Protein 7RDH (pdb70)

Radius of gyration: 41.56 Å; Cα contacts (8 Å, |Δi|>4): 3756; chains: 8; bounding box: 78×136×93 Å

Structure (mmCIF, N/CA/C/O backbone):
data_7RDH
#
_entry.id   7RDH
#
_cell.length_a   69.916
_cell.length_b   240.845
_cell.length_c   70.704
_cell.angle_alpha   90.000
_cell.angle_beta   117.304
_cell.angle_gamma   90.000
#
_symmetry.space_group_name_H-M   'P 1 21 1'
#
loop_
_entity.id
_entity.type
_entity.pdbx_description
1 polymer 'Hemagglutinin HA1 chain'
2 polymer 'Hemagglutinin HA2 chain'
3 polymer 'De novo designed protein H3mb'
4 branched 2-acetamido-2-deoxy-beta-D-glucopyranose-(1-4)-2-acetamido-2-deoxy-beta-D-glucopyranose
5 branched beta-D-mannopyranose-(1-4)-2-acetamido-2-deoxy-beta-D-glucopyranose-(1-4)-2-acetamido-2-deoxy-beta-D-glucopyranose
6 non-polymer 2-acetamido-2-deoxy-beta-D-glucopyranose
7 water water
#
loop_
_atom_site.group_PDB
_atom_site.id
_atom_site.type_symbol
_atom_site.label_atom_id
_atom_site.label_alt_id
_atom_site.label_comp_id
_atom_site.label_asym_id
_atom_site.label_entity_id
_atom_site.label_seq_id
_atom_site.pdbx_PDB_ins_code
_atom_site.Cartn_x
_atom_site.Cartn_y
_atom_site.Cartn_z
_atom_site.occupancy
_atom_site.B_iso_or_equiv
_atom_site.auth_seq_id
_atom_site.auth_comp_id
_atom_site.auth_asym_id
_atom_site.auth_atom_id
_atom_site.pdbx_PDB_model_num
ATOM 1 N N . PRO A 1 3 ? 4.36493 38.54330 27.24241 1.000 90.83424 9 PRO A N 1
ATOM 2 C CA . PRO A 1 3 ? 5.60848 37.80527 27.00148 1.000 87.31336 9 PRO A CA 1
ATOM 3 C C . PRO A 1 3 ? 5.44422 36.30416 27.20517 1.000 82.84660 9 PRO A C 1
ATOM 4 O O . PRO A 1 3 ? 4.36796 35.84241 27.58470 1.000 70.81431 9 PRO A O 1
ATOM 8 N N . GLY A 1 4 ? 6.51432 35.55705 26.95685 1.000 77.88153 10 GLY A N 1
ATOM 9 C CA . GLY A 1 4 ? 6.47700 34.11393 27.05794 1.000 72.85870 10 GLY A CA 1
ATOM 10 C C . GLY A 1 4 ? 6.00565 33.44988 25.78084 1.000 68.13313 10 GLY A C 1
ATOM 11 O O . GLY A 1 4 ? 5.68739 34.08777 24.77228 1.000 57.96656 10 GLY A O 1
ATOM 12 N N . ALA A 1 5 ? 5.96315 32.12112 25.83410 1.000 62.80703 11 ALA A N 1
ATOM 13 C CA . ALA A 1 5 ? 5.53424 31.32234 24.69793 1.000 58.58391 11 ALA A CA 1
ATOM 14 C C . ALA A 1 5 ? 4.92125 30.02738 25.20375 1.000 63.25580 11 ALA A C 1
ATOM 15 O O . ALA A 1 5 ? 5.08566 29.64856 26.36583 1.000 60.39928 11 ALA A O 1
ATOM 17 N N . THR A 1 6 ? 4.21248 29.34886 24.30732 1.000 65.43832 12 THR A N 1
ATOM 18 C CA . THR A 1 6 ? 3.61206 28.05546 24.59386 1.000 65.80126 12 THR A CA 1
ATOM 19 C C . THR A 1 6 ? 4.17888 27.03463 23.61925 1.000 51.61801 12 THR A C 1
ATOM 20 O O . THR A 1 6 ? 4.21977 27.28240 22.40997 1.000 63.22880 12 THR A O 1
ATOM 24 N N . LEU A 1 7 ? 4.61830 25.89508 24.14452 1.000 57.61410 13 LEU A N 1
ATOM 25 C CA . LEU A 1 7 ? 5.15040 24.80216 23.33708 1.000 54.42643 13 LEU A CA 1
ATOM 26 C C . LEU A 1 7 ? 4.32689 23.55775 23.62600 1.000 47.62887 13 LEU A C 1
ATOM 27 O O . LEU A 1 7 ? 4.38667 23.01457 24.73310 1.000 61.84334 13 LEU A O 1
ATOM 32 N N . CYS A 1 8 ? 3.56737 23.10294 22.63600 1.000 50.14502 14 CYS A N 1
ATOM 33 C CA . CYS A 1 8 ? 2.64833 21.98821 22.80842 1.000 60.23823 14 CYS A CA 1
ATOM 34 C C . CYS A 1 8 ? 3.18387 20.75671 22.09724 1.000 50.44055 14 CYS A C 1
ATOM 35 O O . CYS A 1 8 ? 3.62333 20.83894 20.94591 1.000 63.51763 14 CYS A O 1
ATOM 38 N N . LEU A 1 9 ? 3.14676 19.62441 22.78959 1.000 62.37107 15 LEU A N 1
ATOM 39 C CA . LEU A 1 9 ? 3.47737 18.33013 22.21851 1.000 47.77384 15 LEU A CA 1
ATOM 40 C C . LEU A 1 9 ? 2.20129 17.63891 21.75865 1.000 50.72500 15 LEU A C 1
ATOM 41 O O . LEU A 1 9 ? 1.13424 17.80513 22.35605 1.000 40.01478 15 LEU A O 1
ATOM 46 N N . GLY A 1 10 ? 2.31738 16.86725 20.68281 1.000 49.00810 16 GLY A N 1
ATOM 47 C CA . GLY A 1 10 ? 1.15764 16.17915 20.15328 1.000 48.79395 16 GLY A CA 1
ATOM 48 C C . GLY A 1 10 ? 1.57051 15.05536 19.23138 1.000 42.29733 16 GLY A C 1
ATOM 49 O O . GLY A 1 10 ? 2.75646 14.81105 18.99776 1.000 39.14116 16 GLY A O 1
ATOM 50 N N . HIS A 1 11 ? 0.56000 14.36913 18.70460 1.000 38.70114 17 HIS A N 1
ATOM 51 C CA . HIS A 1 11 ? 0.76391 13.25143 17.79865 1.000 41.35774 17 HIS A CA 1
ATOM 52 C C . HIS A 1 11 ? -0.24392 13.36309 16.66420 1.000 44.79491 17 HIS A C 1
ATOM 53 O O . HIS A 1 11 ? -1.20478 14.13305 16.73431 1.000 53.73550 17 HIS A O 1
ATOM 60 N N . HIS A 1 12 ? -0.02153 12.58793 15.60805 1.000 44.51372 18 HIS A N 1
ATOM 61 C CA . HIS A 1 12 ? -0.87523 12.71694 14.43969 1.000 49.62417 18 HIS A CA 1
ATOM 62 C C . HIS A 1 12 ? -2.16488 11.91690 14.62008 1.000 61.54705 18 HIS A C 1
ATOM 63 O O . HIS A 1 12 ? -2.32232 11.12437 15.55558 1.000 49.34279 18 HIS A O 1
ATOM 70 N N . ALA A 1 13 ? -3.10489 12.15724 13.70910 1.000 52.83067 19 ALA A N 1
ATOM 71 C CA . ALA A 1 13 ? -4.36881 11.44055 13.67718 1.000 43.30742 19 ALA A CA 1
ATOM 72 C C . ALA A 1 13 ? -4.82743 11.35589 12.23153 1.000 51.31900 19 ALA A C 1
ATOM 73 O O . ALA A 1 13 ? -4.32940 12.07286 11.35986 1.000 78.49693 19 ALA A O 1
ATOM 75 N N . VAL A 1 14 ? -5.77812 10.46329 11.98061 1.000 56.93607 20 VAL A N 1
ATOM 76 C CA . VAL A 1 14 ? -6.29023 10.26160 10.62771 1.000 54.12887 20 VAL A CA 1
ATOM 77 C C . VAL A 1 14 ? -7.80834 10.39389 10.64845 1.000 66.59467 20 VAL A C 1
ATOM 78 O O . VAL A 1 14 ? -8.43332 10.18842 11.69928 1.000 51.92344 20 VAL A O 1
ATOM 82 N N . PRO A 1 15 ? -8.44078 10.75392 9.52721 1.000 91.26577 21 PRO A N 1
ATOM 83 C CA . PRO A 1 15 ? -9.90967 10.85082 9.53127 1.000 79.73956 21 PRO A CA 1
ATOM 84 C C . PRO A 1 15 ? -10.59801 9.51172 9.73081 1.000 82.59026 21 PRO A C 1
ATOM 85 O O . PRO A 1 15 ? -11.54063 9.42161 10.52703 1.000 75.72407 21 PRO A O 1
ATOM 89 N N . ASN A 1 16 ? -10.15101 8.46369 9.04057 1.000 82.43127 22 ASN A N 1
ATOM 90 C CA . ASN A 1 16 ? -10.76894 7.14064 9.11249 1.000 82.89260 22 ASN A CA 1
ATOM 91 C C . ASN A 1 16 ? -9.73108 6.13804 9.60470 1.000 77.81665 22 ASN A C 1
ATOM 92 O O . ASN A 1 16 ? -8.88082 5.68249 8.83327 1.000 75.25371 22 ASN A O 1
ATOM 97 N N . GLY A 1 17 ? -9.80646 5.79159 10.88593 1.000 64.44118 23 GLY A N 1
ATOM 98 C CA . GLY A 1 17 ? -8.95743 4.76680 11.45035 1.000 72.63441 23 GLY A CA 1
ATOM 99 C C . GLY A 1 17 ? -9.44869 3.37182 11.10964 1.000 67.03814 23 GLY A C 1
ATOM 100 O O . GLY A 1 17 ? -10.39841 3.17318 10.35023 1.000 53.23596 23 GLY A O 1
ATOM 101 N N . THR A 1 18 ? -8.77530 2.38311 11.69442 1.000 62.09077 24 THR A N 1
ATOM 102 C CA . THR A 1 18 ? -9.13006 0.98343 11.50347 1.000 59.01310 24 THR A CA 1
ATOM 103 C C . THR A 1 18 ? -9.24611 0.30718 12.86123 1.000 53.83225 24 THR A C 1
ATOM 104 O O . THR A 1 18 ? -8.44000 0.55986 13.76005 1.000 47.26303 24 THR A O 1
ATOM 108 N N . LEU A 1 19 ? -10.25625 -0.54632 13.00709 1.000 57.15296 25 LEU A N 1
ATOM 109 C CA . LEU A 1 19 ? -10.49728 -1.25261 14.25635 1.000 47.23450 25 LEU A CA 1
ATOM 110 C C . LEU A 1 19 ? -9.66859 -2.52940 14.31389 1.000 44.02559 25 LEU A C 1
ATOM 111 O O . LEU A 1 19 ? -9.57165 -3.26758 13.33016 1.000 47.37322 25 LEU A O 1
ATOM 116 N N . VAL A 1 20 ? -9.06490 -2.78028 15.47691 1.000 51.23576 26 VAL A N 1
ATOM 117 C CA . VAL A 1 20 ? -8.26659 -3.97645 15.71782 1.000 49.71412 26 VAL A CA 1
ATOM 118 C C . VAL A 1 20 ? -8.63638 -4.54775 17.08199 1.000 51.92535 26 VAL A C 1
ATOM 119 O O . VAL A 1 20 ? -9.30306 -3.90139 17.89479 1.000 43.51748 26 VAL A O 1
ATOM 123 N N . LYS A 1 21 ? -8.20112 -5.78593 17.31554 1.000 51.59601 27 LYS A N 1
ATOM 124 C CA . LYS A 1 21 ? -8.38551 -6.47108 18.58804 1.000 44.83560 27 LYS A CA 1
ATOM 125 C C . LYS A 1 21 ? -7.12042 -6.36169 19.42973 1.000 44.29692 27 LYS A C 1
ATOM 126 O O . LYS A 1 21 ? -6.00459 -6.40962 18.90354 1.000 30.41887 27 LYS A O 1
ATOM 132 N N . THR A 1 22 ? -7.30021 -6.22837 20.74224 1.000 48.34867 28 THR A N 1
ATOM 133 C CA . THR A 1 22 ? -6.17473 -6.24921 21.66836 1.000 60.94037 28 THR A CA 1
ATOM 134 C C . THR A 1 22 ? -6.42817 -7.25743 22.77954 1.000 57.69782 28 THR A C 1
ATOM 135 O O . THR A 1 22 ? -7.36198 -8.06246 22.69893 1.000 59.12176 28 THR A O 1
ATOM 139 N N . ILE A 1 23 ? -5.58919 -7.22988 23.81485 1.000 64.83662 29 ILE A N 1
ATOM 140 C CA . ILE A 1 23 ? -5.81253 -8.09977 24.96324 1.000 60.16836 29 ILE A CA 1
ATOM 141 C C . ILE A 1 23 ? -6.97931 -7.58577 25.79774 1.000 62.86069 29 ILE A C 1
ATOM 142 O O . ILE A 1 23 ? -7.78818 -8.36992 26.30862 1.000 59.29863 29 ILE A O 1
ATOM 147 N N . THR A 1 24 ? -7.10526 -6.26216 25.92221 1.000 58.10625 30 THR A N 1
ATOM 148 C CA . THR A 1 24 ? -8.09422 -5.66087 26.80705 1.000 55.89034 30 THR A CA 1
ATOM 149 C C . THR A 1 24 ? -9.31590 -5.11346 26.08232 1.000 62.65591 30 THR A C 1
ATOM 150 O O . THR A 1 24 ? -10.34832 -4.89860 26.72700 1.000 74.21233 30 THR A O 1
ATOM 154 N N . ASP A 1 25 ? -9.22877 -4.87279 24.77536 1.000 62.97304 31 ASP A N 1
ATOM 155 C CA . ASP A 1 25 ? -10.33549 -4.31198 24.01295 1.000 77.00579 31 ASP A CA 1
ATOM 156 C C . ASP A 1 25 ? -10.57330 -5.14785 22.76303 1.000 70.81771 31 ASP A C 1
ATOM 157 O O . ASP A 1 25 ? -9.62575 -5.52243 22.06583 1.000 60.33951 31 ASP A O 1
ATOM 162 N N . ASP A 1 26 ? -11.84690 -5.44149 22.48485 1.000 75.22385 32 ASP A N 1
ATOM 163 C CA . ASP A 1 26 ? -12.18567 -6.24557 21.31490 1.000 81.04385 32 ASP A CA 1
ATOM 164 C C . ASP A 1 26 ? -12.14750 -5.42832 20.03084 1.000 74.50552 32 ASP A C 1
ATOM 165 O O . ASP A 1 26 ? -11.82607 -5.96704 18.96627 1.000 69.06253 32 ASP A O 1
ATOM 170 N N . GLN A 1 27 ? -12.46876 -4.13993 20.10687 1.000 65.64296 33 GLN A N 1
ATOM 171 C CA . GLN A 1 27 ? -12.43633 -3.25261 18.94877 1.000 61.22089 33 GLN A CA 1
ATOM 172 C C . GLN A 1 27 ? -11.89842 -1.91076 19.42068 1.000 66.71042 33 GLN A C 1
ATOM 173 O O . GLN A 1 27 ? -12.58590 -1.18860 20.14901 1.000 77.77072 33 GLN A O 1
ATOM 179 N N . ILE A 1 28 ? -10.67971 -1.57395 19.00842 1.000 53.81211 34 ILE A N 1
ATOM 180 C CA . ILE A 1 28 ? -10.07867 -0.28630 19.32951 1.000 46.47422 34 ILE A CA 1
ATOM 181 C C . ILE A 1 28 ? -9.49746 0.29325 18.04830 1.000 52.87761 34 ILE A C 1
ATOM 182 O O . ILE A 1 28 ? -8.99625 -0.44464 17.19214 1.000 45.34037 34 ILE A O 1
ATOM 187 N N . GLU A 1 29 ? -9.58475 1.61349 17.90830 1.000 48.13615 35 GLU A N 1
ATOM 188 C CA . GLU A 1 29 ? -9.24600 2.27939 16.65884 1.000 56.57831 35 GLU A CA 1
ATOM 189 C C . GLU A 1 29 ? -7.78771 2.71507 16.65758 1.000 46.04148 35 GLU A C 1
ATOM 190 O O . GLU A 1 29 ? -7.34010 3.42172 17.56563 1.000 53.94518 35 GLU A O 1
ATOM 196 N N . VAL A 1 30 ? -7.06120 2.30622 15.62051 1.000 44.73350 36 VAL A N 1
ATOM 197 C CA . VAL A 1 30 ? -5.68258 2.71010 15.39593 1.000 39.50949 36 VAL A CA 1
ATOM 198 C C . VAL A 1 30 ? -5.61922 3.43480 14.05514 1.000 53.64162 36 VAL A C 1
ATOM 199 O O . VAL A 1 30 ? -6.59439 3.48332 13.30242 1.000 59.14943 36 VAL A O 1
ATOM 203 N N . THR A 1 31 ? -4.44898 4.00652 13.76272 1.000 43.28383 37 THR A N 1
ATOM 204 C CA . THR A 1 31 ? -4.31764 4.80343 12.54643 1.000 61.46640 37 THR A CA 1
ATOM 205 C C . THR A 1 31 ? -4.30824 3.92837 11.29687 1.000 63.42848 37 THR A C 1
ATOM 206 O O . THR A 1 31 ? -4.91569 4.28991 10.28199 1.000 62.92671 37 THR A O 1
ATOM 210 N N . ASN A 1 32 ? -3.62413 2.78449 11.33927 1.000 56.86506 38 ASN A N 1
ATOM 211 C CA . ASN A 1 32 ? -3.64038 1.87097 10.20417 1.000 49.23308 38 ASN A CA 1
ATOM 212 C C . ASN A 1 32 ? -3.34238 0.45991 10.69152 1.000 49.86498 38 ASN A C 1
ATOM 213 O O . ASN A 1 32 ? -2.73697 0.25968 11.74752 1.000 48.36897 38 ASN A O 1
ATOM 218 N N . ALA A 1 33 ? -3.77377 -0.52050 9.90310 1.000 58.71511 39 ALA A N 1
ATOM 219 C CA . ALA A 1 33 ? -3.50661 -1.91910 10.20085 1.000 35.54887 39 ALA A CA 1
ATOM 220 C C . ALA A 1 33 ? -3.35073 -2.67944 8.89233 1.000 43.46194 39 ALA A C 1
ATOM 221 O O . ALA A 1 33 ? -3.68351 -2.18033 7.81442 1.000 52.93274 39 ALA A O 1
ATOM 223 N N . THR A 1 34 ? -2.84895 -3.90614 8.99969 1.000 34.06091 40 THR A N 1
ATOM 224 C CA . THR A 1 34 ? -2.62292 -4.75440 7.83860 1.000 39.31560 40 THR A CA 1
ATOM 225 C C . THR A 1 34 ? -3.28543 -6.10760 8.04749 1.000 42.89457 40 THR A C 1
ATOM 226 O O . THR A 1 34 ? -3.43793 -6.57530 9.17725 1.000 38.22869 40 THR A O 1
ATOM 230 N N . GLU A 1 35 ? -3.68052 -6.73354 6.94129 1.000 42.37586 41 GLU A N 1
ATOM 231 C CA . GLU A 1 35 ? -4.33222 -8.03416 6.99628 1.000 48.00558 41 GLU A CA 1
ATOM 232 C C . GLU A 1 35 ? -3.28246 -9.13660 7.06918 1.000 50.02568 41 GLU A C 1
ATOM 233 O O . GLU A 1 35 ? -2.31501 -9.13666 6.30051 1.000 50.44857 41 GLU A O 1
ATOM 239 N N . LEU A 1 36 ? -3.47257 -10.07427 7.99901 1.000 37.38643 42 LEU A N 1
ATOM 240 C CA . LEU A 1 36 ? -2.55861 -11.19421 8.17007 1.000 47.90582 42 LEU A CA 1
ATOM 241 C C . LEU A 1 36 ? -3.10799 -12.51532 7.65246 1.000 42.44858 42 LEU A C 1
ATOM 242 O O . LEU A 1 36 ? -2.37739 -13.51266 7.66260 1.000 40.45541 42 LEU A O 1
ATOM 247 N N . VAL A 1 37 ? -4.36158 -12.55607 7.20946 1.000 39.93190 43 VAL A N 1
ATOM 248 C CA . VAL A 1 37 ? -4.98937 -13.77651 6.71492 1.000 49.19618 43 VAL A CA 1
ATOM 249 C C . VAL A 1 37 ? -5.29057 -13.60078 5.23417 1.000 51.50661 43 VAL A C 1
ATOM 250 O O . VAL A 1 37 ? -6.05062 -12.70345 4.84809 1.000 49.09336 43 VAL A O 1
ATOM 254 N N . GLN A 1 38 ? -4.68896 -14.45136 4.40656 1.000 43.30094 44 GLN A N 1
ATOM 255 C CA . GLN A 1 38 ? -4.99944 -14.48422 2.98270 1.000 50.23044 44 GLN A CA 1
ATOM 256 C C . GLN A 1 38 ? -6.30921 -15.23709 2.77788 1.000 37.38609 44 GLN A C 1
ATOM 257 O O . GLN A 1 38 ? -6.39509 -16.43373 3.07019 1.000 49.77226 44 GLN A O 1
ATOM 263 N N . SER A 1 39 ? -7.33410 -14.53847 2.29198 1.000 39.27933 45 SER A N 1
ATOM 264 C CA . SER A 1 39 ? -8.66570 -15.11533 2.18596 1.000 61.42639 45 SER A CA 1
ATOM 265 C C . SER A 1 39 ? -9.17781 -15.25846 0.75740 1.000 58.71818 45 SER A C 1
ATOM 266 O O . SER A 1 39 ? -10.29689 -15.75155 0.57177 1.000 45.15300 45 SER A O 1
ATOM 269 N N . SER A 1 40 ? -8.40671 -14.85826 -0.25396 1.000 52.23313 46 SER A N 1
ATOM 270 C CA . SER A 1 40 ? -8.86557 -14.90606 -1.63722 1.000 63.91131 46 SER A CA 1
ATOM 271 C C . SER A 1 40 ? -7.85615 -15.62940 -2.51842 1.000 61.52852 46 SER A C 1
ATOM 272 O O . SER A 1 40 ? -6.65329 -15.63561 -2.24267 1.000 66.15422 46 SER A O 1
ATOM 275 N N . SER A 1 41 ? -8.36856 -16.24705 -3.58269 1.000 49.63688 47 SER A N 1
ATOM 276 C CA . SER A 1 41 ? -7.55604 -16.90732 -4.59441 1.000 58.00071 47 SER A CA 1
ATOM 277 C C . SER A 1 41 ? -7.99559 -16.45589 -5.97959 1.000 62.92980 47 SER A C 1
ATOM 278 O O . SER A 1 41 ? -9.14116 -16.04273 -6.17962 1.000 64.64722 47 SER A O 1
ATOM 281 N N . THR A 1 42 ? -7.06972 -16.53650 -6.93940 1.000 67.41783 48 THR A N 1
ATOM 282 C CA . THR A 1 42 ? -7.41623 -16.22268 -8.32292 1.000 63.99931 48 THR A CA 1
ATOM 283 C C . THR A 1 42 ? -8.34277 -17.27380 -8.92076 1.000 44.96241 48 THR A C 1
ATOM 284 O O . THR A 1 42 ? -9.13428 -16.96316 -9.81743 1.000 52.48697 48 THR A O 1
ATOM 288 N N . GLY A 1 43 ? -8.26413 -18.51072 -8.43693 1.000 44.13819 49 GLY A N 1
ATOM 289 C CA . GLY A 1 43 ? -9.02954 -19.60950 -8.97995 1.000 42.43582 49 GLY A CA 1
ATOM 290 C C . GLY A 1 43 ? -8.27422 -20.48610 -9.95199 1.000 45.64283 49 GLY A C 1
ATOM 291 O O . GLY A 1 43 ? -8.86504 -21.42662 -10.49747 1.000 40.12864 49 GLY A O 1
ATOM 292 N N . LYS A 1 44 ? -6.98772 -20.22192 -10.17067 1.000 48.76858 50 LYS A N 1
ATOM 293 C CA . LYS A 1 44 ? -6.18399 -20.95575 -11.13547 1.000 46.54660 50 LYS A CA 1
ATOM 294 C C . LYS A 1 44 ? -4.91514 -21.46789 -10.47020 1.000 44.69754 50 LYS A C 1
ATOM 295 O O . LYS A 1 44 ? -4.38161 -20.84588 -9.54812 1.000 52.21870 50 LYS A O 1
ATOM 301 N N . ILE A 1 45 ? -4.43599 -22.60750 -10.95610 1.000 41.08689 51 ILE A N 1
ATOM 302 C CA . ILE A 1 45 ? -3.20475 -23.21624 -10.46767 1.000 38.08722 51 ILE A CA 1
ATOM 303 C C . ILE A 1 45 ? -2.05563 -22.77354 -11.36477 1.000 36.52887 51 ILE A C 1
ATOM 304 O O . ILE A 1 45 ? -2.10377 -22.95998 -12.58523 1.000 49.03151 51 ILE A O 1
ATOM 309 N N . CYS A 1 46 ? -1.02121 -22.19122 -10.76588 1.000 40.02516 52 CYS A N 1
ATOM 310 C CA . CYS A 1 46 ? 0.14460 -21.75813 -11.52380 1.000 48.11967 52 CYS A CA 1
ATOM 311 C C . CYS A 1 46 ? 1.04209 -22.94683 -11.84467 1.000 43.03453 52 CYS A C 1
ATOM 312 O O . CYS A 1 46 ? 1.27756 -23.81264 -10.99764 1.000 55.45155 52 CYS A O 1
ATOM 315 N N . ASN A 1 47 ? 1.54177 -22.98573 -13.07854 1.000 64.48861 53 ASN A N 1
ATOM 316 C CA . ASN A 1 47 ? 2.37098 -24.09310 -13.54042 1.000 60.17181 53 ASN A CA 1
ATOM 317 C C . ASN A 1 47 ? 3.82504 -23.97030 -13.10473 1.000 48.30785 53 ASN A C 1
ATOM 318 O O . ASN A 1 47 ? 4.64157 -24.81436 -13.48840 1.000 65.59938 53 ASN A O 1
ATOM 323 N N . ASN A 1 48 ? 4.16692 -22.95100 -12.32395 1.000 58.00958 54 ASN A N 1
ATOM 324 C CA . ASN A 1 48 ? 5.51892 -22.73617 -11.83263 1.000 66.12009 54 ASN A CA 1
ATOM 325 C C . ASN A 1 48 ? 5.45405 -22.21052 -10.40765 1.000 58.51619 54 ASN A C 1
ATOM 326 O O . ASN A 1 48 ? 4.47929 -21.54635 -10.03468 1.000 67.17980 54 ASN A O 1
ATOM 331 N N . PRO A 1 49 ? 6.48033 -22.48683 -9.58453 1.000 53.10165 55 PRO A N 1
ATOM 332 C CA . PRO A 1 49 ? 7.70737 -23.22749 -9.90403 1.000 59.76601 55 PRO A CA 1
ATOM 333 C C . PRO A 1 49 ? 7.55048 -24.74846 -9.87200 1.000 54.91876 55 PRO A C 1
ATOM 334 O O . PRO A 1 49 ? 8.44875 -25.46258 -10.31686 1.000 52.91971 55 PRO A O 1
ATOM 338 N N . HIS A 1 50 ? 6.43616 -25.23434 -9.33343 1.000 45.92428 56 HIS A N 1
ATOM 339 C CA . HIS A 1 50 ? 6.22170 -26.66928 -9.21318 1.000 53.64977 56 HIS A CA 1
ATOM 340 C C . HIS A 1 50 ? 5.75534 -27.25404 -10.53918 1.000 59.15298 56 HIS A C 1
ATOM 341 O O . HIS A 1 50 ? 4.92147 -26.66809 -11.23486 1.000 59.95265 56 HIS A O 1
ATOM 348 N N . ARG A 1 51 ? 6.30129 -28.41602 -10.88645 1.000 57.58386 57 ARG A N 1
ATOM 349 C CA . ARG A 1 51 ? 5.92446 -29.10354 -12.11526 1.000 41.58640 57 ARG A CA 1
ATOM 350 C C . ARG A 1 51 ? 4.55864 -29.74787 -11.91186 1.000 32.90887 57 ARG A C 1
ATOM 351 O O . ARG A 1 51 ? 4.42853 -30.72492 -11.16856 1.000 55.85881 57 ARG A O 1
ATOM 359 N N . ILE A 1 52 ? 3.53971 -29.20445 -12.56831 1.000 48.14906 58 ILE A N 1
ATOM 360 C CA . ILE A 1 52 ? 2.16258 -29.65855 -12.40874 1.000 49.94325 58 ILE A CA 1
ATOM 361 C C . ILE A 1 52 ? 1.80152 -30.56211 -13.57881 1.000 54.30738 58 ILE A C 1
ATOM 362 O O . ILE A 1 52 ? 1.92798 -30.16580 -14.74323 1.000 40.76872 58 ILE A O 1
ATOM 367 N N . LEU A 1 53 ? 1.34519 -31.77567 -13.27258 1.000 48.75411 59 LEU A N 1
ATOM 368 C CA . LEU A 1 53 ? 0.89021 -32.73145 -14.28034 1.000 36.36690 59 LEU A CA 1
ATOM 369 C C . LEU A 1 53 ? -0.61632 -32.89756 -14.12022 1.000 51.30001 59 LEU A C 1
ATOM 370 O O . LEU A 1 53 ? -1.07820 -33.42025 -13.10090 1.000 41.02138 59 LEU A O 1
ATOM 375 N N . ASP A 1 54 ? -1.37624 -32.46351 -15.12371 1.000 58.09683 60 ASP A N 1
ATOM 376 C CA . ASP A 1 54 ? -2.83263 -32.53697 -15.08598 1.000 43.10463 60 ASP A CA 1
ATOM 377 C C . ASP A 1 54 ? -3.29586 -33.87376 -15.64895 1.000 63.41752 60 ASP A C 1
ATOM 378 O O . ASP A 1 54 ? -2.89915 -34.25347 -16.75511 1.000 61.51378 60 ASP A O 1
ATOM 383 N N . GLY A 1 55 ? -4.13848 -34.57964 -14.88528 1.000 59.69152 61 GLY A N 1
ATOM 384 C CA . GLY A 1 55 ? -4.63592 -35.88966 -15.27077 1.000 53.82416 61 GLY A CA 1
ATOM 385 C C . GLY A 1 55 ? -5.84643 -35.88394 -16.17492 1.000 58.67734 61 GLY A C 1
ATOM 386 O O . GLY A 1 55 ? -6.14027 -36.91783 -16.78814 1.000 64.69829 61 GLY A O 1
ATOM 387 N N . ILE A 1 56 ? -6.52749 -34.74409 -16.27654 1.000 52.98709 62 ILE A N 1
ATOM 388 C CA . ILE A 1 56 ? -7.67235 -34.51367 -17.16468 1.000 51.81308 62 ILE A CA 1
ATOM 389 C C . ILE A 1 56 ? -8.76047 -35.53523 -16.83833 1.000 57.85379 62 ILE A C 1
ATOM 390 O O . ILE A 1 56 ? -9.62933 -35.28691 -15.99458 1.000 62.61276 62 ILE A O 1
ATOM 395 N N . ASP A 1 57 ? -8.70860 -36.69527 -17.49184 1.000 72.36804 63 ASP A N 1
ATOM 396 C CA . ASP A 1 57 ? -9.72431 -37.73549 -17.35837 1.000 60.65372 63 ASP A CA 1
ATOM 397 C C . ASP A 1 57 ? -9.18279 -39.00067 -16.70313 1.000 56.24545 63 ASP A C 1
ATOM 398 O O . ASP A 1 57 ? -9.88774 -40.01528 -16.66034 1.000 62.67196 63 ASP A O 1
ATOM 400 N N . CYS A 1 58 ? -7.95453 -38.96135 -16.19544 1.000 69.30213 64 CYS A N 1
ATOM 401 C CA . CYS A 1 58 ? -7.30340 -40.12277 -15.61029 1.000 69.02130 64 CYS A CA 1
ATOM 402 C C . CYS A 1 58 ? -6.96598 -39.87156 -14.14827 1.000 65.10718 64 CYS A C 1
ATOM 403 O O . CYS A 1 58 ? -6.51303 -38.78178 -13.77929 1.000 70.02764 64 CYS A O 1
ATOM 406 N N . THR A 1 59 ? -7.18920 -40.88801 -13.32434 1.000 60.50921 65 THR A N 1
ATOM 407 C CA . THR A 1 59 ? -6.63360 -40.89358 -11.98398 1.000 50.39448 65 THR A CA 1
ATOM 408 C C . THR A 1 59 ? -5.20466 -41.42229 -12.02887 1.000 49.70522 65 THR A C 1
ATOM 409 O O . THR A 1 59 ? -4.76259 -42.00775 -13.02137 1.000 48.97360 65 THR A O 1
ATOM 413 N N . LEU A 1 60 ? -4.47079 -41.18833 -10.94035 1.000 58.46583 66 LEU A N 1
ATOM 414 C CA . LEU A 1 60 ? -3.08697 -41.64766 -10.87639 1.000 56.87671 66 LEU A CA 1
ATOM 415 C C . LEU A 1 60 ? -3.00193 -43.16412 -11.00658 1.000 53.06802 66 LEU A C 1
ATOM 416 O O . LEU A 1 60 ? -2.08554 -43.69134 -11.64995 1.000 39.98779 66 LEU A O 1
ATOM 421 N N . ILE A 1 61 ? -3.96034 -43.88198 -10.41709 1.000 57.40187 67 ILE A N 1
ATOM 422 C CA . ILE A 1 61 ? -3.90838 -45.34030 -10.43086 1.000 61.44955 67 ILE A CA 1
ATOM 423 C C . ILE A 1 61 ? -4.16981 -45.88329 -11.83071 1.000 57.05867 67 ILE A C 1
ATOM 424 O O . ILE A 1 61 ? -3.54270 -46.86108 -12.25267 1.000 52.51446 67 ILE A O 1
ATOM 429 N N . ASP A 1 62 ? -5.09443 -45.26666 -12.57418 1.000 67.06248 68 ASP A N 1
ATOM 430 C CA . ASP A 1 62 ? -5.37033 -45.73199 -13.93246 1.000 47.94731 68 ASP A CA 1
ATOM 431 C C . ASP A 1 62 ? -4.16941 -45.52388 -14.84557 1.000 48.87507 68 ASP A C 1
ATOM 432 O O . ASP A 1 62 ? -3.86688 -46.37990 -15.68472 1.000 52.77827 68 ASP A O 1
ATOM 437 N N . ALA A 1 63 ? -3.47582 -44.39251 -14.70295 1.000 47.05845 69 ALA A N 1
ATOM 438 C CA . ALA A 1 63 ? -2.25155 -44.18431 -15.46697 1.000 45.45307 69 ALA A CA 1
ATOM 439 C C . ALA A 1 63 ? -1.15122 -45.13819 -15.02106 1.000 50.48037 69 ALA A C 1
ATOM 440 O O . ALA A 1 63 ? -0.30737 -45.53306 -15.83402 1.000 46.40373 69 ALA A O 1
ATOM 442 N N . LEU A 1 64 ? -1.13349 -45.50773 -13.73819 1.000 53.96304 70 LEU A N 1
ATOM 443 C CA . LEU A 1 64 ? -0.19096 -46.52087 -13.27438 1.000 50.52534 70 LEU A CA 1
ATOM 444 C C . LEU A 1 64 ? -0.45579 -47.86197 -13.94844 1.000 46.26787 70 LEU A C 1
ATOM 445 O O . LEU A 1 64 ? 0.45813 -48.48905 -14.49560 1.000 50.78707 70 LEU A O 1
ATOM 450 N N . LEU A 1 65 ? -1.71041 -48.31669 -13.91217 1.000 46.84464 71 LEU A N 1
ATOM 451 C CA . LEU A 1 65 ? -2.06718 -49.60440 -14.50039 1.000 42.25049 71 LEU A CA 1
ATOM 452 C C . LEU A 1 65 ? -1.94193 -49.58616 -16.01943 1.000 51.63924 71 LEU A C 1
ATOM 453 O O . LEU A 1 65 ? -1.43279 -50.54219 -16.61603 1.000 51.21651 71 LEU A O 1
ATOM 458 N N . GLY A 1 66 ? -2.39434 -48.51201 -16.66220 1.000 52.19058 72 GLY A N 1
ATOM 459 C CA . GLY A 1 66 ? -2.36651 -48.43812 -18.11035 1.000 68.07371 72 GLY A CA 1
ATOM 460 C C . GLY A 1 66 ? -3.74127 -48.45090 -18.74915 1.000 55.27109 72 GLY A C 1
ATOM 461 O O . GLY A 1 66 ? -3.96590 -49.13982 -19.74868 1.000 39.56887 72 GLY A O 1
ATOM 462 N N . ASP A 1 67 ? -4.66710 -47.69345 -18.17083 1.000 66.44701 73 ASP A N 1
ATOM 463 C CA . ASP A 1 67 ? -5.97894 -47.51927 -18.77322 1.000 56.03281 73 ASP A CA 1
ATOM 464 C C . ASP A 1 67 ? -5.80858 -46.90734 -20.16261 1.000 58.30017 73 ASP A C 1
ATOM 465 O O . ASP A 1 67 ? -4.95634 -46.02947 -20.34809 1.000 59.80490 73 ASP A O 1
ATOM 470 N N . PRO A 1 68 ? -6.57546 -47.37312 -21.16939 1.000 71.69378 74 PRO A N 1
ATOM 471 C CA . PRO A 1 68 ? -6.38662 -46.89904 -22.55065 1.000 62.94566 74 PRO A CA 1
ATOM 472 C C . PRO A 1 68 ? -6.22667 -45.39336 -22.71318 1.000 59.50730 74 PRO A C 1
ATOM 473 O O . PRO A 1 68 ? -5.16083 -44.92726 -23.13519 1.000 57.46267 74 PRO A O 1
ATOM 477 N N . HIS A 1 69 ? -7.24888 -44.61719 -22.34569 1.000 52.04687 75 HIS A N 1
ATOM 478 C CA . HIS A 1 69 ? -7.18344 -43.17120 -22.53713 1.000 40.73887 75 HIS A CA 1
ATOM 479 C C . HIS A 1 69 ? -6.11938 -42.50127 -21.67949 1.000 44.81887 75 HIS A C 1
ATOM 480 O O . HIS A 1 69 ? -6.02131 -41.26931 -21.69968 1.000 61.66627 75 HIS A O 1
ATOM 487 N N . CYS A 1 70 ? -5.32333 -43.27087 -20.93763 1.000 51.71160 76 CYS A N 1
ATOM 488 C CA . CYS A 1 70 ? -4.22586 -42.74070 -20.14146 1.000 51.50646 76 CYS A CA 1
ATOM 489 C C . CYS A 1 70 ? -2.85755 -43.06840 -20.73106 1.000 48.09752 76 CYS A C 1
ATOM 490 O O . CYS A 1 70 ? -1.83732 -42.81974 -20.07723 1.000 63.69799 76 CYS A O 1
ATOM 493 N N . ASP A 1 71 ? -2.80574 -43.59553 -21.96041 1.000 53.98168 77 ASP A N 1
ATOM 494 C CA . ASP A 1 71 ? -1.52589 -43.98694 -22.54796 1.000 49.42168 77 ASP A CA 1
ATOM 495 C C . ASP A 1 71 ? -0.55698 -42.81743 -22.69549 1.000 54.38166 77 ASP A C 1
ATOM 496 O O . ASP A 1 71 ? 0.64255 -43.04430 -22.89237 1.000 48.35765 77 ASP A O 1
ATOM 501 N N . VAL A 1 72 ? -1.04207 -41.57589 -22.60759 1.000 58.13222 78 VAL A N 1
ATOM 502 C CA . VAL A 1 72 ? -0.15902 -40.42031 -22.71283 1.000 43.11653 78 VAL A CA 1
ATOM 503 C C . VAL A 1 72 ? 0.69798 -40.25090 -21.46456 1.000 63.52679 78 VAL A C 1
ATOM 504 O O . VAL A 1 72 ? 1.78331 -39.65997 -21.53663 1.000 55.64940 78 VAL A O 1
ATOM 508 N N . PHE A 1 73 ? 0.25472 -40.77535 -20.32013 1.000 69.84122 79 PHE A N 1
ATOM 509 C CA . PHE A 1 73 ? 0.93412 -40.55521 -19.05060 1.000 47.30127 79 PHE A CA 1
ATOM 510 C C . PHE A 1 73 ? 2.02977 -41.57989 -18.77006 1.000 51.04076 79 PHE A C 1
ATOM 511 O O . PHE A 1 73 ? 2.39737 -41.77414 -17.60690 1.000 68.53205 79 PHE A O 1
ATOM 519 N N . GLN A 1 74 ? 2.56349 -42.23143 -19.79783 1.000 59.28342 80 GLN A N 1
ATOM 520 C CA . GLN A 1 74 ? 3.63412 -43.19678 -19.59667 1.000 55.21339 80 GLN A CA 1
ATOM 521 C C . GLN A 1 74 ? 4.96372 -42.48334 -19.38424 1.000 63.40011 80 GLN A C 1
ATOM 522 O O . GLN A 1 74 ? 5.27280 -41.49864 -20.06225 1.000 59.97728 80 GLN A O 1
ATOM 528 N N . ASN A 1 75 ? 5.74211 -42.98434 -18.42199 1.000 51.91791 81 ASN A N 1
ATOM 529 C CA . ASN A 1 75 ? 7.07143 -42.45358 -18.11093 1.000 49.61087 81 ASN A CA 1
ATOM 530 C C . ASN A 1 75 ? 7.02077 -40.96197 -17.78384 1.000 57.77460 81 ASN A C 1
ATOM 531 O O . ASN A 1 75 ? 7.88523 -40.18870 -18.19961 1.000 58.75657 81 ASN A O 1
ATOM 536 N N . GLU A 1 76 ? 6.00217 -40.55231 -17.03458 1.000 53.51221 82 GLU A N 1
ATOM 537 C CA . GLU A 1 76 ? 5.82132 -39.15550 -16.66906 1.000 62.89384 82 GLU A CA 1
ATOM 538 C C . GLU A 1 76 ? 6.27862 -38.90056 -15.23549 1.000 68.33046 82 GLU A C 1
ATOM 539 O O . GLU A 1 76 ? 6.21295 -39.78088 -14.37361 1.000 56.24199 82 GLU A O 1
ATOM 545 N N . THR A 1 77 ? 6.74326 -37.67668 -14.99225 1.000 52.89461 83 THR A N 1
ATOM 546 C CA . THR A 1 77 ? 7.15713 -37.22060 -13.67445 1.000 69.41080 83 THR A CA 1
ATOM 547 C C . THR A 1 77 ? 6.34968 -35.98825 -13.28795 1.000 67.90455 83 THR A C 1
ATOM 548 O O . THR A 1 77 ? 5.74653 -35.32651 -14.13768 1.000 73.88678 83 THR A O 1
ATOM 552 N N . TRP A 1 78 ? 6.33217 -35.68702 -11.99098 1.000 64.73303 84 TRP A N 1
ATOM 553 C CA . TRP A 1 78 ? 5.56929 -34.54411 -11.51099 1.000 60.72065 84 TRP A CA 1
ATOM 554 C C . TRP A 1 78 ? 6.09051 -34.11004 -10.14989 1.000 57.95863 84 TRP A C 1
ATOM 555 O O . TRP A 1 78 ? 6.74761 -34.87504 -9.43940 1.000 53.69132 84 TRP A O 1
ATOM 566 N N . ASP A 1 79 ? 5.79331 -32.85667 -9.80785 1.000 60.37673 85 ASP A N 1
ATOM 567 C CA . ASP A 1 79 ? 5.85924 -32.36671 -8.43734 1.000 41.09507 85 ASP A CA 1
ATOM 568 C C . ASP A 1 79 ? 4.50206 -32.41123 -7.75186 1.000 50.91321 85 ASP A C 1
ATOM 569 O O . ASP A 1 79 ? 4.41695 -32.75864 -6.57061 1.000 66.65273 85 ASP A O 1
ATOM 574 N N . LEU A 1 80 ? 3.43921 -32.06492 -8.47523 1.000 40.46465 86 LEU A N 1
ATOM 575 C CA . LEU A 1 80 ? 2.07677 -32.16937 -7.96847 1.000 46.47289 86 LEU A CA 1
ATOM 576 C C . LEU A 1 80 ? 1.19604 -32.74140 -9.06791 1.000 51.37304 86 LEU A C 1
ATOM 577 O O . LEU A 1 80 ? 1.03807 -32.12314 -10.12520 1.000 46.51090 86 LEU A O 1
ATOM 582 N N . PHE A 1 81 ? 0.63306 -33.91861 -8.81928 1.000 45.91250 87 PHE A N 1
ATOM 583 C CA . PHE A 1 81 ? -0.33709 -34.52638 -9.71766 1.000 34.40087 87 PHE A CA 1
ATOM 584 C C . PHE A 1 81 ? -1.72523 -34.00363 -9.37508 1.000 41.79943 87 PHE A C 1
ATOM 585 O O . PHE A 1 81 ? -2.11923 -33.99198 -8.20471 1.000 42.13518 87 PHE A O 1
ATOM 593 N N . VAL A 1 82 ? -2.45894 -33.56310 -10.39192 1.000 47.86265 88 VAL A N 1
ATOM 594 C CA . VAL A 1 82 ? -3.79204 -32.99909 -10.21316 1.000 46.99734 88 VAL A CA 1
ATOM 595 C C . VAL A 1 82 ? -4.80136 -33.99636 -10.76163 1.000 28.37282 88 VAL A C 1
ATOM 596 O O . VAL A 1 82 ? -4.79299 -34.30480 -11.95879 1.000 48.28864 88 VAL A O 1
ATOM 600 N N . GLU A 1 83 ? -5.64742 -34.52305 -9.88234 1.000 37.39350 89 GLU A N 1
ATOM 601 C CA . GLU A 1 83 ? -6.74253 -35.39942 -10.27099 1.000 39.11428 89 GLU A CA 1
ATOM 602 C C . GLU A 1 83 ? -8.01490 -34.57369 -10.39447 1.000 42.39279 89 GLU A C 1
ATOM 603 O O . GLU A 1 83 ? -8.33906 -33.78505 -9.50040 1.000 29.55666 89 GLU A O 1
ATOM 609 N N . ARG A 1 84 ? -8.72705 -34.75549 -11.49963 1.000 61.36012 90 ARG A N 1
ATOM 610 C CA . ARG A 1 84 ? -9.96704 -34.04139 -11.75468 1.000 53.54423 90 ARG A CA 1
ATOM 611 C C . ARG A 1 84 ? -11.16573 -34.89631 -11.36154 1.000 52.33216 90 ARG A C 1
ATOM 612 O O . ARG A 1 84 ? -11.07204 -36.11783 -11.22417 1.000 58.46028 90 ARG A O 1
ATOM 620 N N . SER A 1 85 ? -12.31080 -34.23302 -11.20151 1.000 46.92769 91 SER A N 1
ATOM 621 C CA . SER A 1 85 ? -13.52662 -34.92553 -10.79742 1.000 46.71530 91 SER A CA 1
ATOM 622 C C . SER A 1 85 ? -14.22442 -35.61514 -11.95940 1.000 59.51051 91 SER A C 1
ATOM 623 O O . SER A 1 85 ? -15.03879 -36.51619 -11.72937 1.000 56.43518 91 SER A O 1
ATOM 626 N N . LYS A 1 86 ? -13.92980 -35.21234 -13.19479 1.000 75.83665 92 LYS A N 1
ATOM 627 C CA . LYS A 1 86 ? -14.47553 -35.85827 -14.38217 1.000 68.44240 92 LYS A CA 1
ATOM 628 C C . LYS A 1 86 ? -13.76987 -37.16287 -14.73190 1.000 69.16317 92 LYS A C 1
ATOM 629 O O . LYS A 1 86 ? -14.16288 -37.81217 -15.70638 1.000 68.70340 92 LYS A O 1
ATOM 635 N N . ALA A 1 87 ? -12.74247 -37.55101 -13.97520 1.000 68.99948 93 ALA A N 1
ATOM 636 C CA . ALA A 1 87 ? -11.98837 -38.76077 -14.27942 1.000 61.92288 93 ALA A CA 1
ATOM 637 C C . ALA A 1 87 ? -12.89038 -39.98878 -14.25307 1.000 50.42029 93 ALA A C 1
ATOM 638 O O . ALA A 1 87 ? -13.79445 -40.10359 -13.41996 1.000 51.71341 93 ALA A O 1
ATOM 640 N N . PHE A 1 88 ? -12.64630 -40.90426 -15.18813 1.000 54.15485 94 PHE A N 1
ATOM 641 C CA . PHE A 1 88 ? -13.41713 -42.13217 -15.30563 1.000 48.86594 94 PHE A CA 1
ATOM 642 C C . PHE A 1 88 ? -12.48895 -43.27744 -15.67531 1.000 40.80551 94 PHE A C 1
ATOM 643 O O . PHE A 1 88 ? -11.43184 -43.07317 -16.27586 1.000 41.51267 94 PHE A O 1
ATOM 651 N N . SER A 1 89 ? -12.90323 -44.48926 -15.31912 1.000 50.20024 95 SER A N 1
ATOM 652 C CA . SER A 1 89 ? -12.20669 -45.70202 -15.71931 1.000 46.92887 95 SER A CA 1
ATOM 653 C C . SER A 1 89 ? -12.89813 -46.29595 -16.93806 1.000 61.48460 95 SER A C 1
ATOM 654 O O . SER A 1 89 ? -14.13058 -46.33497 -17.00845 1.000 58.99193 95 SER A O 1
ATOM 657 N N . ASN A 1 90 ? -12.10163 -46.74609 -17.90224 1.000 58.25171 96 ASN A N 1
ATOM 658 C CA . ASN A 1 90 ? -12.63133 -47.28606 -19.15035 1.000 62.61278 96 ASN A CA 1
ATOM 659 C C . ASN A 1 90 ? -11.84911 -48.52995 -19.55599 1.000 59.82414 96 ASN A C 1
ATOM 660 O O . ASN A 1 90 ? -11.43067 -48.68749 -20.70346 1.000 66.49258 96 ASN A O 1
ATOM 665 N N . CYS A 1 91 ? -11.63156 -49.42757 -18.59748 1.000 52.71175 97 CYS A N 1
ATOM 666 C CA . CYS A 1 91 ? -10.94414 -50.67984 -18.88065 1.000 46.50887 97 CYS A CA 1
ATOM 667 C C . CYS A 1 91 ? -11.58311 -51.82014 -18.09969 1.000 42.99887 97 CYS A C 1
ATOM 668 O O . CYS A 1 91 ? -12.78061 -51.77890 -17.80190 1.000 44.36367 97 CYS A O 1
ATOM 671 N N . TYR A 1 92 ? -10.79948 -52.83720 -17.76598 1.000 47.73280 98 TYR A N 1
ATOM 672 C CA . TYR A 1 92 ? -11.33236 -53.96993 -17.01896 1.000 46.96887 98 TYR A CA 1
ATOM 673 C C . TYR A 1 92 ? -11.70740 -53.52420 -15.60864 1.000 69.79493 98 TYR A C 1
ATOM 674 O O . TYR A 1 92 ? -10.91040 -52.84778 -14.94591 1.000 65.03472 98 TYR A O 1
ATOM 683 N N . PRO A 1 93 ? -12.89962 -53.86687 -15.12124 1.000 68.89788 99 PRO A N 1
ATOM 684 C CA . PRO A 1 93 ? -13.28833 -53.46482 -13.76174 1.000 58.69722 99 PRO A CA 1
ATOM 685 C C . PRO A 1 93 ? -12.35996 -54.06749 -12.71694 1.000 65.14242 99 PRO A C 1
ATOM 686 O O . PRO A 1 93 ? -12.12777 -55.27832 -12.68892 1.000 66.52566 99 PRO A O 1
ATOM 690 N N . TYR A 1 94 ? -11.82514 -53.20595 -11.85445 1.000 68.69480 100 TYR A N 1
ATOM 691 C CA . TYR A 1 94 ? -10.82429 -53.60639 -10.87907 1.000 52.28912 100 TYR A CA 1
ATOM 692 C C . TYR A 1 94 ? -11.11324 -52.93834 -9.54320 1.000 52.45230 100 TYR A C 1
ATOM 693 O O . TYR A 1 94 ? -11.90474 -51.99718 -9.44663 1.000 63.20312 100 TYR A O 1
ATOM 702 N N . ASP A 1 95 ? -10.45727 -53.44703 -8.50397 1.000 56.70991 101 ASP A N 1
ATOM 703 C CA . ASP A 1 95 ? -10.44095 -52.80996 -7.19777 1.000 74.31775 101 ASP A CA 1
ATOM 704 C C . ASP A 1 95 ? -9.06194 -53.00867 -6.59111 1.000 65.32629 101 ASP A C 1
ATOM 705 O O . ASP A 1 95 ? -8.38134 -53.99885 -6.87322 1.000 53.59217 101 ASP A O 1
ATOM 710 N N . VAL A 1 96 ? -8.64600 -52.04961 -5.77145 1.000 72.65875 102 VAL A N 1
ATOM 711 C CA . VAL A 1 96 ? -7.33607 -52.11620 -5.13170 1.000 64.19418 102 VAL A CA 1
ATOM 712 C C . VAL A 1 96 ? -7.52384 -52.18237 -3.62165 1.000 54.06314 102 VAL A C 1
ATOM 713 O O . VAL A 1 96 ? -7.89972 -51.17673 -3.00197 1.000 75.53823 102 VAL A O 1
ATOM 717 N N . PRO A 1 97 ? -7.29988 -53.33542 -2.99484 1.000 61.93980 103 PRO A N 1
ATOM 718 C CA . PRO A 1 97 ? -7.24900 -53.37418 -1.52821 1.000 62.64483 103 PRO A CA 1
ATOM 719 C C . PRO A 1 97 ? -6.17250 -52.42929 -1.01643 1.000 49.09949 103 PRO A C 1
ATOM 720 O O . PRO A 1 97 ? -5.01652 -52.49101 -1.44190 1.000 46.52105 103 PRO A O 1
ATOM 724 N N . ASP A 1 98 ? -6.56967 -51.54183 -0.10390 1.000 47.34458 104 ASP A N 1
ATOM 725 C CA . ASP A 1 98 ? -5.72431 -50.43341 0.34177 1.000 75.23346 104 ASP A CA 1
ATOM 726 C C . ASP A 1 98 ? -5.36331 -49.53105 -0.83913 1.000 51.21077 104 ASP A C 1
ATOM 727 O O . ASP A 1 98 ? -4.19218 -49.28694 -1.13802 1.000 45.43578 104 ASP A O 1
ATOM 732 N N . TYR A 1 99 ? -6.40350 -49.06182 -1.53364 1.000 44.69316 105 TYR A N 1
ATOM 733 C CA . TYR A 1 99 ? -6.22201 -48.14034 -2.65172 1.000 44.53744 105 TYR A CA 1
ATOM 734 C C . TYR A 1 99 ? -5.48862 -46.87846 -2.21514 1.000 43.35897 105 TYR A C 1
ATOM 735 O O . TYR A 1 99 ? -4.60113 -46.38552 -2.92649 1.000 44.41226 105 TYR A O 1
ATOM 744 N N . ALA A 1 100 ? -5.84162 -46.35004 -1.03965 1.000 51.11651 106 ALA A N 1
ATOM 745 C CA . ALA A 1 100 ? -5.27463 -45.08580 -0.58430 1.000 39.09655 106 ALA A CA 1
ATOM 746 C C . ALA A 1 100 ? -3.76374 -45.17715 -0.42329 1.000 37.09271 106 ALA A C 1
ATOM 747 O O . ALA A 1 100 ? -3.03924 -44.24375 -0.78209 1.000 43.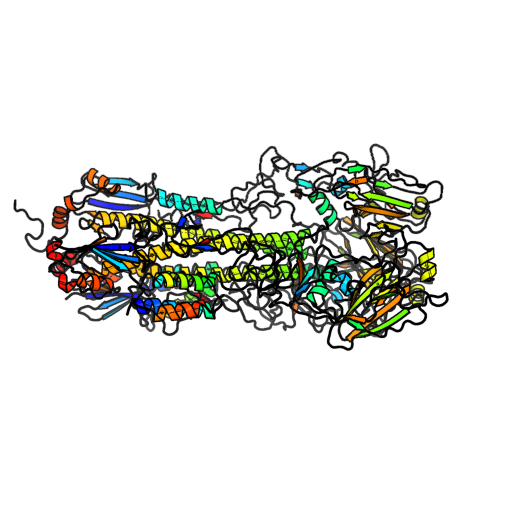57598 106 ALA A O 1
ATOM 749 N N . SER A 1 101 ? -3.26717 -46.29831 0.10048 1.000 34.16036 107 SER A N 1
ATOM 750 C CA . SER A 1 101 ? -1.82910 -46.43282 0.30789 1.000 43.50285 107 SER A CA 1
ATOM 751 C C . SER A 1 101 ? -1.07763 -46.48891 -1.01546 1.000 48.22960 107 SER A C 1
ATOM 752 O O . SER A 1 101 ? -0.01876 -45.86751 -1.15737 1.000 48.74704 107 SER A O 1
ATOM 755 N N . LEU A 1 102 ? -1.60441 -47.22902 -1.99456 1.000 55.13775 108 LEU A N 1
ATOM 756 C CA . LEU A 1 102 ? -0.95178 -47.30082 -3.29897 1.000 55.33170 108 LEU A CA 1
ATOM 757 C C . LEU A 1 102 ? -0.94693 -45.93871 -3.98358 1.000 40.93328 108 LEU A C 1
ATOM 758 O O . LEU A 1 102 ? 0.08561 -45.49368 -4.50548 1.000 48.51257 108 LEU A O 1
ATOM 763 N N . ARG A 1 103 ? -2.09660 -45.25888 -3.98249 1.000 35.68201 109 ARG A N 1
ATOM 764 C CA . ARG A 1 103 ? -2.16673 -43.91120 -4.54042 1.000 31.68380 109 ARG A CA 1
ATOM 765 C C . ARG A 1 103 ? -1.16824 -42.97987 -3.85931 1.000 40.34564 109 ARG A C 1
ATOM 766 O O . ARG A 1 103 ? -0.43708 -42.23819 -4.52754 1.000 36.35174 109 ARG A O 1
ATOM 774 N N . SER A 1 104 ? -1.10222 -43.03142 -2.52410 1.000 39.08026 110 SER A N 1
ATOM 775 C CA . SER A 1 104 ? -0.22288 -42.14083 -1.77434 1.000 43.54701 110 SER A CA 1
ATOM 776 C C . SER A 1 104 ? 1.24614 -42.42906 -2.05520 1.000 34.39116 110 SER A C 1
ATOM 777 O O . SER A 1 104 ? 2.04276 -41.49904 -2.22606 1.000 32.89923 110 SER A O 1
ATOM 780 N N . LEU A 1 105 ? 1.62910 -43.70575 -2.10622 1.000 25.88925 111 LEU A N 1
ATOM 781 C CA . LEU A 1 105 ? 3.03728 -44.02495 -2.30775 1.000 32.37201 111 LEU A CA 1
ATOM 782 C C . LEU A 1 105 ? 3.47446 -43.69526 -3.72865 1.000 49.33123 111 LEU A C 1
ATOM 783 O O . LEU A 1 105 ? 4.59844 -43.22096 -3.94185 1.000 47.37951 111 LEU A O 1
ATOM 788 N N . VAL A 1 106 ? 2.59496 -43.91110 -4.71306 1.000 58.45887 112 VAL A N 1
ATOM 789 C CA . VAL A 1 106 ? 2.94174 -43.55037 -6.08420 1.000 47.82448 112 VAL A CA 1
ATOM 790 C C . VAL A 1 106 ? 3.02491 -42.03468 -6.23500 1.000 40.67147 112 VAL A C 1
ATOM 791 O O . VAL A 1 106 ? 3.91641 -41.51500 -6.91830 1.000 33.16125 112 VAL A O 1
ATOM 795 N N . ALA A 1 107 ? 2.12001 -41.29823 -5.58353 1.000 39.25326 113 ALA A N 1
ATOM 796 C CA . ALA A 1 107 ? 2.17878 -39.84102 -5.64304 1.000 38.90366 113 ALA A CA 1
ATOM 797 C C . ALA A 1 107 ? 3.43266 -39.30288 -4.96261 1.000 56.05279 113 ALA A C 1
ATOM 798 O O . ALA A 1 107 ? 4.02789 -38.32563 -5.43179 1.000 57.35289 113 ALA A O 1
ATOM 800 N N . SER A 1 108 ? 3.84206 -39.91620 -3.84804 1.000 47.08587 114 SER A N 1
ATOM 801 C CA . SER A 1 108 ? 5.04942 -39.46824 -3.16565 1.000 34.52147 114 SER A CA 1
ATOM 802 C C . SER A 1 108 ? 6.30364 -39.83733 -3.94682 1.000 43.29771 114 SER A C 1
ATOM 803 O O . SER A 1 108 ? 7.30872 -39.12077 -3.87408 1.000 55.47762 114 SER A O 1
ATOM 806 N N . SER A 1 109 ? 6.26548 -40.94009 -4.70060 1.000 51.08877 115 SER A N 1
ATOM 807 C CA . SER A 1 109 ? 7.40085 -41.28776 -5.55175 1.000 56.50135 115 SER A CA 1
ATOM 808 C C . SER A 1 109 ? 7.58216 -40.27133 -6.67423 1.000 53.18011 115 SER A C 1
ATOM 809 O O . SER A 1 109 ? 8.71381 -39.90422 -7.01104 1.000 54.38442 115 SER A O 1
ATOM 812 N N . GLY A 1 110 ? 6.48292 -39.81794 -7.27222 1.000 54.59941 116 GLY A N 1
ATOM 813 C CA . GLY A 1 110 ? 6.54038 -38.73338 -8.23100 1.000 46.98624 116 GLY A CA 1
ATOM 814 C C . GLY A 1 110 ? 6.94452 -39.10958 -9.63589 1.000 67.62246 116 GLY A C 1
ATOM 815 O O . GLY A 1 110 ? 7.27961 -38.22119 -10.42607 1.000 70.15681 116 GLY A O 1
ATOM 816 N N . THR A 1 111 ? 6.91913 -40.39396 -9.98267 1.000 63.88621 117 THR A N 1
ATOM 817 C CA . THR A 1 111 ? 7.32627 -40.81439 -11.31505 1.000 50.60462 117 THR A CA 1
ATOM 818 C C . THR A 1 111 ? 6.56691 -42.07206 -11.70820 1.000 48.85845 117 THR A C 1
ATOM 819 O O . THR A 1 111 ? 6.22188 -42.89954 -10.86082 1.000 58.67058 117 THR A O 1
ATOM 823 N N . LEU A 1 112 ? 6.29565 -42.19346 -13.00793 1.000 61.17739 118 LEU A N 1
ATOM 824 C CA . LEU A 1 112 ? 5.72493 -43.39897 -13.59492 1.000 38.03235 118 LEU A CA 1
ATOM 825 C C . LEU A 1 112 ? 6.70600 -44.09418 -14.53110 1.000 46.50176 118 LEU A C 1
ATOM 826 O O . LEU A 1 112 ? 6.29180 -44.87694 -15.39219 1.000 62.44597 118 LEU A O 1
ATOM 831 N N . GLU A 1 113 ? 7.99845 -43.82192 -14.37241 1.000 45.50034 119 GLU A N 1
ATOM 832 C CA . GLU A 1 113 ? 9.02718 -44.44831 -15.19082 1.000 41.10635 119 GLU A CA 1
ATOM 833 C C . GLU A 1 113 ? 8.96474 -45.96369 -15.04764 1.000 47.44517 119 GLU A C 1
ATOM 834 O O . GLU A 1 113 ? 9.18370 -46.50427 -13.95994 1.000 59.38715 119 GLU A O 1
ATOM 840 N N . PHE A 1 114 ? 8.65157 -46.64778 -16.14472 1.000 66.77730 120 PHE A N 1
ATOM 841 C CA . PHE A 1 114 ? 8.44571 -48.08994 -16.14629 1.000 60.65406 120 PHE A CA 1
ATOM 842 C C . PHE A 1 114 ? 9.51436 -48.75780 -16.99731 1.000 54.06680 120 PHE A C 1
ATOM 843 O O . PHE A 1 114 ? 9.72324 -48.37509 -18.15304 1.000 82.60933 120 PHE A O 1
ATOM 851 N N . ILE A 1 115 ? 10.18925 -49.74925 -16.42303 1.000 63.12775 121 ILE A N 1
ATOM 852 C CA . ILE A 1 115 ? 11.20158 -50.53497 -17.11683 1.000 58.85359 121 ILE A CA 1
ATOM 853 C C . ILE A 1 115 ? 10.66606 -51.94887 -17.29201 1.000 51.24538 121 ILE A C 1
ATOM 854 O O . ILE A 1 115 ? 10.25047 -52.59142 -16.31812 1.000 54.31638 121 ILE A O 1
ATOM 859 N N . THR A 1 116 ? 10.67066 -52.42656 -18.53311 1.000 60.98317 122 THR A N 1
ATOM 860 C CA . THR A 1 116 ? 10.17842 -53.76065 -18.84323 1.000 74.49290 122 THR A CA 1
ATOM 861 C C . THR A 1 116 ? 11.25210 -54.79743 -18.53993 1.000 65.36775 122 THR A C 1
ATOM 862 O O . THR A 1 116 ? 12.41019 -54.64095 -18.93943 1.000 53.62235 122 THR A O 1
ATOM 866 N N . GLU A 1 117 ? 10.86761 -55.85541 -17.83278 1.000 61.60372 123 GLU A N 1
ATOM 867 C CA . GLU A 1 117 ? 11.76040 -56.96673 -17.54774 1.000 70.39532 123 GLU A CA 1
ATOM 868 C C . GLU A 1 117 ? 11.29192 -58.20620 -18.29660 1.000 69.27503 123 GLU A C 1
ATOM 869 O O . GLU A 1 117 ? 10.09125 -58.43037 -18.47562 1.000 62.46638 123 GLU A O 1
ATOM 875 N N . GLY A 1 118 ? 12.25583 -59.01416 -18.72663 1.000 69.05676 124 GLY A N 1
ATOM 876 C CA . GLY A 1 118 ? 11.95571 -60.17752 -19.53395 1.000 71.98327 124 GLY A CA 1
ATOM 877 C C . GLY A 1 118 ? 11.48521 -61.37702 -18.74191 1.000 65.15883 124 GLY A C 1
ATOM 878 O O . GLY A 1 118 ? 12.18051 -62.39579 -18.68532 1.000 57.29401 124 GLY A O 1
ATOM 879 N N . PHE A 1 119 ? 10.30671 -61.27338 -18.12933 1.000 66.51067 125 PHE A N 1
ATOM 880 C CA . PHE A 1 119 ? 9.72953 -62.41964 -17.44137 1.000 76.24034 125 PHE A CA 1
ATOM 881 C C . PHE A 1 119 ? 9.48536 -63.54434 -18.43738 1.000 72.53234 125 PHE A C 1
ATOM 882 O O . PHE A 1 119 ? 8.95949 -63.31969 -19.53149 1.000 70.99189 125 PHE A O 1
ATOM 890 N N . THR A 1 120 ? 9.86766 -64.75709 -18.05398 1.000 73.60317 126 THR A N 1
ATOM 891 C CA . THR A 1 120 ? 9.79830 -65.92441 -18.92702 1.000 64.50887 126 THR A CA 1
ATOM 892 C C . THR A 1 120 ? 8.64457 -66.80254 -18.45707 1.000 69.60600 126 THR A C 1
ATOM 893 O O . THR A 1 120 ? 8.76263 -67.52031 -17.46022 1.000 88.91260 126 THR A O 1
ATOM 897 N N . TRP A 1 121 ? 7.53334 -66.75032 -19.18571 1.000 84.94341 127 TRP A N 1
ATOM 898 C CA . TRP A 1 121 ? 6.34262 -67.53490 -18.86624 1.000 84.03193 127 TRP A CA 1
ATOM 899 C C . TRP A 1 121 ? 6.27592 -68.68743 -19.86279 1.000 93.64059 127 TRP A C 1
ATOM 900 O O . TRP A 1 121 ? 5.73805 -68.55469 -20.96242 1.000 96.05535 127 TRP A O 1
ATOM 911 N N . THR A 1 122 ? 6.83740 -69.82972 -19.47201 1.000 99.22854 128 THR A N 1
ATOM 912 C CA . THR A 1 122 ? 6.90460 -70.99897 -20.33989 1.000 89.03826 128 THR A CA 1
ATOM 913 C C . THR A 1 122 ? 5.66743 -71.86040 -20.12050 1.000 92.93546 128 THR A C 1
ATOM 914 O O . THR A 1 122 ? 5.44484 -72.36554 -19.01401 1.000 76.29887 128 THR A O 1
ATOM 918 N N . GLY A 1 123 ? 4.86596 -72.01962 -21.16677 1.000 91.98379 129 GLY A N 1
ATOM 919 C CA . GLY A 1 123 ? 3.72101 -72.90121 -21.12500 1.000 95.39661 129 GLY A CA 1
ATOM 920 C C . GLY A 1 123 ? 2.38214 -72.24901 -20.86179 1.000 99.39325 129 GLY A C 1
ATOM 921 O O . GLY A 1 123 ? 1.45298 -72.94643 -20.43961 1.000 97.13866 129 GLY A O 1
ATOM 922 N N . VAL A 1 124 ? 2.25267 -70.93958 -21.08254 1.000 106.97933 130 VAL A N 1
ATOM 923 C CA . VAL A 1 124 ? 0.98944 -70.23691 -20.90399 1.000 102.17645 130 VAL A CA 1
ATOM 924 C C . VAL A 1 124 ? 0.76701 -69.31393 -22.09536 1.000 77.60024 130 VAL A C 1
ATOM 925 O O . VAL A 1 124 ? 1.70159 -68.94482 -22.80954 1.000 69.04887 130 VAL A O 1
ATOM 929 N N . THR A 1 125 ? -0.49605 -68.94905 -22.30552 1.000 72.90304 131 THR A N 1
ATOM 930 C CA . THR A 1 125 ? -0.86331 -67.99763 -23.34559 1.000 85.16229 131 THR A CA 1
ATOM 931 C C . THR A 1 125 ? -0.80144 -66.58411 -22.78182 1.000 73.18090 131 THR A C 1
ATOM 932 O O . THR A 1 125 ? -1.44458 -66.28317 -21.77000 1.000 67.43850 131 THR A O 1
ATOM 936 N N . GLN A 1 126 ? -0.03713 -65.72222 -23.44117 1.000 62.76887 132 GLN A N 1
ATOM 937 C CA . GLN A 1 126 ? 0.19609 -64.36704 -22.96781 1.000 76.64608 132 GLN A CA 1
ATOM 938 C C . GLN A 1 126 ? -0.70385 -63.36284 -23.68306 1.000 61.84839 132 GLN A C 1
ATOM 939 O O . GLN A 1 126 ? -1.41509 -63.68537 -24.63806 1.000 62.83435 132 GLN A O 1
ATOM 945 N N . ASN A 1 127 ? -0.65811 -62.12311 -23.18914 1.000 67.56260 133 ASN A N 1
ATOM 946 C CA . ASN A 1 127 ? -1.27320 -60.96763 -23.84488 1.000 49.46590 133 ASN A CA 1
ATOM 947 C C . ASN A 1 127 ? -2.77278 -61.15702 -24.05704 1.000 43.43177 133 ASN A C 1
ATOM 948 O O . ASN A 1 127 ? -3.30813 -60.85852 -25.12423 1.000 55.57772 133 ASN A O 1
ATOM 953 N N . GLY A 1 128 ? -3.46055 -61.64819 -23.03149 1.000 61.74598 134 GLY A N 1
ATOM 954 C CA . GLY A 1 128 ? -4.90477 -61.75150 -23.10535 1.000 47.81795 134 GLY A CA 1
ATOM 955 C C . GLY A 1 128 ? -5.57431 -60.39198 -23.02887 1.000 53.96814 134 GLY A C 1
ATOM 956 O O . GLY A 1 128 ? -5.06773 -59.45205 -22.41669 1.000 72.83864 134 GLY A O 1
ATOM 957 N N . GLY A 1 129 ? -6.73875 -60.28691 -23.67162 1.000 68.28214 135 GLY A N 1
ATOM 958 C CA . GLY A 1 129 ? -7.46762 -59.03784 -23.74472 1.000 45.30758 135 GLY A CA 1
ATOM 959 C C . GLY A 1 129 ? -8.93338 -59.22527 -23.39419 1.000 43.69574 135 GLY A C 1
ATOM 960 O O . GLY A 1 129 ? -9.39575 -60.33809 -23.13449 1.000 41.59406 135 GLY A O 1
ATOM 961 N N . SER A 1 130 ? -9.65040 -58.10344 -23.39321 1.000 43.02504 136 SER A N 1
ATOM 962 C CA . SER A 1 130 ? -11.05948 -58.09562 -23.03086 1.000 54.44007 136 SER A CA 1
ATOM 963 C C . SER A 1 130 ? -11.75362 -56.94705 -23.74738 1.000 67.74262 136 SER A C 1
ATOM 964 O O . SER A 1 130 ? -11.13718 -55.92191 -24.05366 1.000 58.27017 136 SER A O 1
ATOM 967 N N . ASN A 1 131 ? -13.04913 -57.13267 -24.00926 1.000 65.26599 137 ASN A N 1
ATOM 968 C CA A ASN A 1 131 ? -13.78227 -56.11324 -24.74527 0.566 66.63737 137 ASN A CA 1
ATOM 969 C CA B ASN A 1 131 ? -13.84134 -56.14296 -24.73308 0.434 66.62478 137 ASN A CA 1
ATOM 970 C C . ASN A 1 131 ? -14.14240 -54.91247 -23.88358 1.000 71.93864 137 ASN A C 1
ATOM 971 O O . ASN A 1 131 ? -14.36455 -53.82534 -24.42732 1.000 82.91280 137 ASN A O 1
ATOM 980 N N . ALA A 1 132 ? -14.17605 -55.06190 -22.55811 1.000 65.31250 138 ALA A N 1
ATOM 981 C CA . ALA A 1 132 ? -14.42357 -53.90420 -21.70678 1.000 58.23370 138 ALA A CA 1
ATOM 982 C C . ALA A 1 132 ? -13.23971 -52.94884 -21.66438 1.000 55.09873 138 ALA A C 1
ATOM 983 O O . ALA A 1 132 ? -13.35807 -51.86831 -21.07650 1.000 61.52593 138 ALA A O 1
ATOM 985 N N . CYS A 1 133 ? -12.11559 -53.31476 -22.27930 1.000 56.52629 139 CYS A N 1
ATOM 986 C CA . CYS A 1 133 ? -10.89356 -52.51544 -22.28085 1.000 55.65471 139 CYS A CA 1
ATOM 987 C C . CYS A 1 133 ? -10.40313 -52.36315 -23.71975 1.000 62.33521 139 CYS A C 1
ATOM 988 O O . CYS A 1 133 ? -9.29931 -52.77568 -24.07196 1.000 71.73944 139 CYS A O 1
ATOM 991 N N . LYS A 1 134 ? -11.23782 -51.76154 -24.56275 1.000 62.33916 140 LYS A N 1
ATOM 992 C CA . LYS A 1 134 ? -10.94582 -51.72996 -25.98878 1.000 64.18602 140 LYS A CA 1
ATOM 993 C C . LYS A 1 134 ? -9.69498 -50.90021 -26.25449 1.000 60.25613 140 LYS A C 1
ATOM 994 O O . LYS A 1 134 ? -9.55958 -49.78121 -25.74948 1.000 70.98220 140 LYS A O 1
ATOM 1000 N N . ARG A 1 135 ? -8.77498 -51.45860 -27.04092 1.000 57.68668 141 ARG A N 1
ATOM 1001 C CA . ARG A 1 135 ? -7.59046 -50.74848 -27.52377 1.000 53.59571 141 ARG A CA 1
ATOM 1002 C C . ARG A 1 135 ? -7.55509 -50.88007 -29.04354 1.000 69.32088 141 ARG A C 1
ATOM 1003 O O . ARG A 1 135 ? -7.16228 -51.92413 -29.57443 1.000 60.93943 141 ARG A O 1
ATOM 1005 N N . GLY A 1 136 ? -7.98085 -49.83064 -29.74023 1.000 75.53476 142 GLY A N 1
ATOM 1006 C CA . GLY A 1 136 ? -8.10076 -49.87164 -31.17708 1.000 58.61863 142 GLY A CA 1
ATOM 1007 C C . GLY A 1 136 ? -9.29379 -50.67820 -31.64298 1.000 72.42330 142 GLY A C 1
ATOM 1008 O O . GLY A 1 136 ? -10.37160 -50.64792 -31.03953 1.000 64.80506 142 GLY A O 1
ATOM 1009 N N . PRO A 1 137 ? -9.12033 -51.42168 -32.73948 1.000 78.40948 143 PRO A N 1
ATOM 1010 C CA . PRO A 1 137 ? -10.25573 -52.18241 -33.28202 1.000 63.95840 143 PRO A CA 1
ATOM 1011 C C . PRO A 1 137 ? -10.62204 -53.39941 -32.45440 1.000 74.67870 143 PRO A C 1
ATOM 1012 O O . PRO A 1 137 ? -11.77717 -53.83932 -32.50313 1.000 77.08891 143 PRO A O 1
ATOM 1016 N N . GLY A 1 138 ? -9.67806 -53.96339 -31.70170 1.000 79.23055 144 GLY A N 1
ATOM 1017 C CA . GLY A 1 138 ? -9.89793 -55.18935 -30.97379 1.000 86.48022 144 GLY A CA 1
ATOM 1018 C C . GLY A 1 138 ? -9.86996 -55.01073 -29.46428 1.000 72.05724 144 GLY A C 1
ATOM 1019 O O . GLY A 1 138 ? -9.73133 -53.91456 -28.92542 1.000 54.52554 144 GLY A O 1
ATOM 1020 N N . SER A 1 139 ? -10.00931 -56.14565 -28.78557 1.000 57.57465 145 SER A N 1
ATOM 1021 C CA . SER A 1 139 ? -9.97179 -56.17447 -27.33551 1.000 71.72546 145 SER A CA 1
ATOM 1022 C C . SER A 1 139 ? -8.57145 -55.82263 -26.84100 1.000 74.00267 145 SER A C 1
ATOM 1023 O O . SER A 1 139 ? -7.58019 -55.92919 -27.57018 1.000 70.98684 145 SER A O 1
ATOM 1026 N N . GLY A 1 140 ? -8.49576 -55.39096 -25.58529 1.000 55.40191 146 GLY A N 1
ATOM 1027 C CA . GLY A 1 140 ? -7.21373 -55.03743 -25.01059 1.000 59.10208 146 GLY A CA 1
ATOM 1028 C C . GLY A 1 140 ? -7.14698 -55.21732 -23.50966 1.000 55.71182 146 GLY A C 1
ATOM 1029 O O . GLY A 1 140 ? -8.02300 -55.84983 -22.91318 1.000 49.81087 146 GLY A O 1
ATOM 1030 N N . PHE A 1 141 ? -6.12120 -54.64481 -22.88805 1.000 55.46714 147 PHE A N 1
ATOM 1031 C CA . PHE A 1 141 ? -5.87644 -54.82329 -21.46352 1.000 66.24340 147 PHE A CA 1
ATOM 1032 C C . PHE A 1 141 ? -4.97088 -53.69201 -20.99498 1.000 62.72411 147 PHE A C 1
ATOM 1033 O O . PHE A 1 141 ? -4.53110 -52.85485 -21.78768 1.000 74.17369 147 PHE A O 1
ATOM 1041 N N . PHE A 1 142 ? -4.71600 -53.66059 -19.68881 1.000 58.09913 148 PHE A N 1
ATOM 1042 C CA . PHE A 1 142 ? -3.79812 -52.67921 -19.12779 1.000 47.40827 148 PHE A CA 1
ATOM 1043 C C . PHE A 1 142 ? -2.41578 -52.84109 -19.74891 1.000 41.36542 148 PHE A C 1
ATOM 1044 O O . PHE A 1 142 ? -1.87685 -53.94939 -19.81804 1.000 44.51898 148 PHE A O 1
ATOM 1052 N N . SER A 1 143 ? -1.84545 -51.72768 -20.20853 1.000 35.14887 149 SER A N 1
ATOM 1053 C CA . SER A 1 143 ? -0.56946 -51.77787 -20.91178 1.000 34.38788 149 SER A CA 1
ATOM 1054 C C . SER A 1 143 ? 0.57235 -52.28922 -20.04013 1.000 37.76887 149 SER A C 1
ATOM 1055 O O . SER A 1 143 ? 1.57112 -52.77858 -20.57733 1.000 45.23972 149 SER A O 1
ATOM 1058 N N . ARG A 1 144 ? 0.45176 -52.19322 -18.71597 1.000 60.71034 150 ARG A N 1
ATOM 1059 C CA . ARG A 1 144 ? 1.51383 -52.58220 -17.79754 1.000 39.96667 150 ARG A CA 1
ATOM 1060 C C . ARG A 1 144 ? 1.28311 -53.94550 -17.15562 1.000 35.29887 150 ARG A C 1
ATOM 1061 O O . ARG A 1 144 ? 2.06850 -54.35294 -16.29474 1.000 72.21121 150 ARG A O 1
ATOM 1069 N N . LEU A 1 145 ? 0.23502 -54.65820 -17.55264 1.000 47.21485 151 LEU A N 1
ATOM 1070 C CA . LEU A 1 145 ? -0.09200 -55.96362 -17.00066 1.000 54.15830 151 LEU A CA 1
ATOM 1071 C C . LEU A 1 145 ? -0.19869 -56.98555 -18.12519 1.000 46.71200 151 LEU A C 1
ATOM 1072 O O . LEU A 1 145 ? -0.46363 -56.64458 -19.28096 1.000 67.42286 151 LEU A O 1
ATOM 1077 N N . ASN A 1 146 ? 0.00609 -58.25233 -17.77279 1.000 51.41581 152 ASN A N 1
ATOM 1078 C CA . ASN A 1 146 ? 0.01769 -59.35030 -18.73035 1.000 57.93313 152 ASN A CA 1
ATOM 1079 C C . ASN A 1 146 ? -1.00656 -60.38444 -18.28961 1.000 46.90887 152 ASN A C 1
ATOM 1080 O O . ASN A 1 146 ? -0.85801 -60.99331 -17.22587 1.000 78.68714 152 ASN A O 1
ATOM 1085 N N . TRP A 1 147 ? -2.04491 -60.57618 -19.09819 1.000 51.10859 153 TRP A N 1
ATOM 1086 C CA . TRP A 1 147 ? -3.08737 -61.54490 -18.77868 1.000 64.00888 153 TRP A CA 1
ATOM 1087 C C . TRP A 1 147 ? -2.62855 -62.92425 -19.23046 1.000 62.08480 153 TRP A C 1
ATOM 1088 O O . TRP A 1 147 ? -2.58415 -63.21107 -20.43100 1.000 74.68132 153 TRP A O 1
ATOM 1099 N N . LEU A 1 148 ? -2.28319 -63.77696 -18.27226 1.000 59.96377 154 LEU A N 1
ATOM 1100 C CA . LEU A 1 148 ? -1.83451 -65.13185 -18.55640 1.000 64.42277 154 LEU A CA 1
ATOM 1101 C C . LEU A 1 148 ? -3.01937 -66.08311 -18.45336 1.000 76.72066 154 LEU A C 1
ATOM 1102 O O . LEU A 1 148 ? -3.72106 -66.10330 -17.43598 1.000 84.06778 154 LEU A O 1
ATOM 1107 N N . THR A 1 149 ? -3.23502 -66.87161 -19.50493 1.000 79.03368 155 THR A N 1
ATOM 1108 C CA . THR A 1 149 ? -4.30147 -67.86504 -19.50779 1.000 95.22931 155 THR A CA 1
ATOM 1109 C C . THR A 1 149 ? -3.75554 -69.22712 -19.91357 1.000 90.09127 155 THR A C 1
ATOM 1110 O O . THR A 1 149 ? -2.53709 -69.41160 -20.00502 1.000 87.54503 155 THR A O 1
ATOM 1114 N N . LYS A 1 150 ? -4.64525 -70.18307 -20.16625 1.000 80.65078 156 LYS A N 1
ATOM 1115 C CA . LYS A 1 150 ? -4.21587 -71.53942 -20.46866 1.000 86.42959 156 LYS A CA 1
ATOM 1116 C C . LYS A 1 150 ? -3.53471 -71.60961 -21.83197 1.000 92.72183 156 LYS A C 1
ATOM 1117 O O . LYS A 1 150 ? -3.85563 -70.85869 -22.75698 1.000 105.13007 156 LYS A O 1
ATOM 1123 N N . SER A 1 151 ? -2.57076 -72.51999 -21.94179 1.000 91.87005 157 SER A N 1
ATOM 1124 C CA . SER A 1 151 ? -1.93373 -72.85862 -23.20804 1.000 82.24496 157 SER A CA 1
ATOM 1125 C C . SER A 1 151 ? -2.23550 -74.31837 -23.50659 1.000 95.71719 157 SER A C 1
ATOM 1126 O O . SER A 1 151 ? -1.83346 -75.20584 -22.74613 1.000 106.90696 157 SER A O 1
ATOM 1129 N N . GLY A 1 152 ? -2.93707 -74.56554 -24.60657 1.000 91.36180 158 GLY A N 1
ATOM 1130 C CA . GLY A 1 152 ? -3.42934 -75.89927 -24.87707 1.000 87.54142 158 GLY A CA 1
ATOM 1131 C C . GLY A 1 152 ? -4.56748 -76.26738 -23.94812 1.000 101.02065 158 GLY A C 1
ATOM 1132 O O . GLY A 1 152 ? -5.70787 -75.84141 -24.15610 1.000 103.28105 158 GLY A O 1
ATOM 1133 N N . SER A 1 153 ? -4.27012 -77.05560 -22.90533 1.000 100.74536 159 SER A N 1
ATOM 1134 C CA . SER A 1 153 ? -5.28881 -77.39995 -21.91846 1.000 106.66907 159 SER A CA 1
ATOM 1135 C C . SER A 1 153 ? -4.70044 -77.58800 -20.52312 1.000 118.59431 159 SER A C 1
ATOM 1136 O O . SER A 1 153 ? -5.28261 -78.30443 -19.70095 1.000 122.33587 159 SER A O 1
ATOM 1139 N N . THR A 1 154 ? -3.56062 -76.96099 -20.23707 1.000 111.43682 160 THR A N 1
ATOM 1140 C CA . THR A 1 154 ? -2.91570 -77.08225 -18.93802 1.000 107.90279 160 THR A CA 1
ATOM 1141 C C . THR A 1 154 ? -2.43553 -75.71533 -18.47178 1.000 107.69491 160 THR A C 1
ATOM 1142 O O . THR A 1 154 ? -2.04402 -74.86719 -19.27805 1.000 102.23569 160 THR A O 1
ATOM 1146 N N . TYR A 1 155 ? -2.46599 -75.51444 -17.15720 1.000 100.27278 161 TYR A N 1
ATOM 1147 C CA . TYR A 1 155 ? -1.90264 -74.32280 -16.52286 1.000 85.95161 161 TYR A CA 1
ATOM 1148 C C . TYR A 1 155 ? -0.88063 -74.77893 -15.49300 1.000 76.61887 161 TYR A C 1
ATOM 1149 O O . TYR A 1 155 ? -1.25700 -75.19899 -14.38395 1.000 87.73799 161 TYR A O 1
ATOM 1158 N N . PRO A 1 156 ? 0.41081 -74.73694 -15.81052 1.000 69.54887 162 PRO A N 1
ATOM 1159 C CA . PRO A 1 156 ? 1.42329 -75.22152 -14.86838 1.000 87.09238 162 PRO A CA 1
ATOM 1160 C C . PRO A 1 156 ? 1.53014 -74.30905 -13.65698 1.000 111.22972 162 PRO A C 1
ATOM 1161 O O . PRO A 1 156 ? 1.02287 -73.18547 -13.62844 1.000 119.13162 162 PRO A O 1
ATOM 1165 N N . VAL A 1 157 ? 2.21240 -74.81687 -12.63484 1.000 92.50173 163 VAL A N 1
ATOM 1166 C CA . VAL A 1 157 ? 2.52885 -73.99943 -11.47343 1.000 86.52717 163 VAL A CA 1
ATOM 1167 C C . VAL A 1 157 ? 3.62770 -73.03371 -11.89127 1.000 97.30579 163 VAL A C 1
ATOM 1168 O O . VAL A 1 157 ? 4.81143 -73.38937 -11.90750 1.000 119.29515 163 VAL A O 1
ATOM 1172 N N . LEU A 1 158 ? 3.24008 -71.81207 -12.25053 1.000 78.27887 164 LEU A N 1
ATOM 1173 C CA . LEU A 1 158 ? 4.20573 -70.82190 -12.70392 1.000 84.97174 164 LEU A CA 1
ATOM 1174 C C . LEU A 1 158 ? 5.09866 -70.40315 -11.54606 1.000 81.01023 164 LEU A C 1
ATOM 1175 O O . LEU A 1 158 ? 4.61032 -70.03839 -10.47180 1.000 74.64887 164 LEU A O 1
ATOM 1180 N N . ASN A 1 159 ? 6.41163 -70.45638 -11.77947 1.000 66.65887 165 ASN A N 1
ATOM 1181 C CA . ASN A 1 159 ? 7.43207 -70.22571 -10.75616 1.000 87.17671 165 ASN A CA 1
ATOM 1182 C C . ASN A 1 159 ? 8.54201 -69.39924 -11.39783 1.000 85.43195 165 ASN A C 1
ATOM 1183 O O . ASN A 1 159 ? 9.40934 -69.94817 -12.08394 1.000 70.87887 165 ASN A O 1
ATOM 1188 N N . VAL A 1 160 ? 8.50704 -68.08391 -11.18765 1.000 93.36215 166 VAL A N 1
ATOM 1189 C CA . VAL A 1 160 ? 9.44044 -67.16576 -11.83129 1.000 86.37266 166 VAL A CA 1
ATOM 1190 C C . VAL A 1 160 ? 10.10916 -66.30612 -10.76680 1.000 77.29382 166 VAL A C 1
ATOM 1191 O O . VAL A 1 160 ? 9.46278 -65.86657 -9.80959 1.000 75.99811 166 VAL A O 1
ATOM 1195 N N . THR A 1 161 ? 11.41151 -66.07960 -10.92718 1.000 76.71183 167 THR A N 1
ATOM 1196 C CA . THR A 1 161 ? 12.18303 -65.25592 -10.01003 1.000 101.80574 167 THR A CA 1
ATOM 1197 C C . THR A 1 161 ? 12.81322 -64.09223 -10.76284 1.000 100.98936 167 THR A C 1
ATOM 1198 O O . THR A 1 161 ? 13.18893 -64.21453 -11.93351 1.000 65.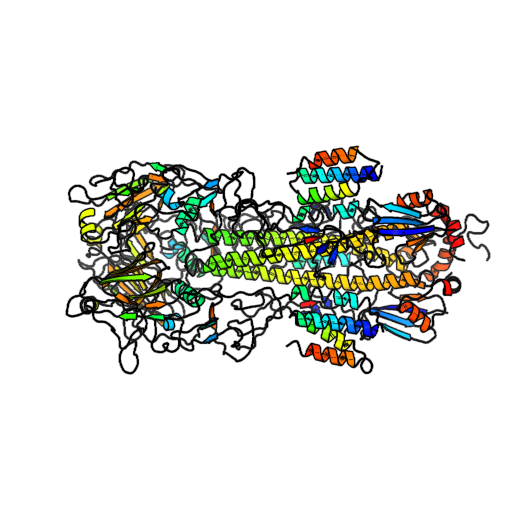71887 167 THR A O 1
ATOM 1202 N N . MET A 1 162 ? 12.92477 -62.96140 -10.07261 1.000 100.33725 168 MET A N 1
ATOM 1203 C CA . MET A 1 162 ? 13.51282 -61.75568 -10.63629 1.000 88.76930 168 MET A CA 1
ATOM 1204 C C . MET A 1 162 ? 14.33644 -61.03674 -9.57510 1.000 82.73182 168 MET A C 1
ATOM 1205 O O . MET A 1 162 ? 13.79254 -60.60143 -8.55247 1.000 67.13644 168 MET A O 1
ATOM 1210 N N . PRO A 1 163 ? 15.64679 -60.91804 -9.76334 1.000 87.60155 169 PRO A N 1
ATOM 1211 C CA . PRO A 1 163 ? 16.48162 -60.23238 -8.77572 1.000 87.14331 169 PRO A CA 1
ATOM 1212 C C . PRO A 1 163 ? 16.54376 -58.73173 -9.00937 1.000 80.04547 169 PRO A C 1
ATOM 1213 O O . PRO A 1 163 ? 16.39997 -58.23422 -10.12780 1.000 75.45140 169 PRO A O 1
ATOM 1217 N N . ASN A 1 164 ? 16.75468 -58.00644 -7.91445 1.000 78.62717 170 ASN A N 1
ATOM 1218 C CA . ASN A 1 164 ? 16.96870 -56.56147 -7.95202 1.000 70.39858 170 ASN A CA 1
ATOM 1219 C C . ASN A 1 164 ? 18.46531 -56.32729 -7.78421 1.000 80.38469 170 ASN A C 1
ATOM 1220 O O . ASN A 1 164 ? 18.97664 -56.28053 -6.66240 1.000 101.88539 170 ASN A O 1
ATOM 1225 N N . ASN A 1 165 ? 19.16768 -56.17959 -8.90694 1.000 68.86096 171 ASN A N 1
ATOM 1226 C CA . ASN A 1 165 ? 20.60420 -55.94453 -8.90781 1.000 67.58887 171 ASN A CA 1
ATOM 1227 C C . ASN A 1 165 ? 20.95461 -54.47357 -9.10184 1.000 78.25540 171 ASN A C 1
ATOM 1228 O O . ASN A 1 165 ? 22.09709 -54.15445 -9.44666 1.000 91.40841 171 ASN A O 1
ATOM 1233 N N . ASP A 1 166 ? 19.99504 -53.57675 -8.89738 1.000 74.55431 172 ASP A N 1
ATOM 1234 C CA . ASP A 1 166 ? 20.21526 -52.14433 -8.99903 1.000 89.46932 172 ASP A CA 1
ATOM 1235 C C . ASP A 1 166 ? 20.43154 -51.55173 -7.60652 1.000 99.31826 172 ASP A C 1
ATOM 1236 O O . ASP A 1 166 ? 20.41816 -52.25373 -6.59248 1.000 93.70023 172 ASP A O 1
ATOM 1241 N N . ASN A 1 167 ? 20.63967 -50.23582 -7.56006 1.000 99.08337 173 ASN A N 1
ATOM 1242 C CA . ASN A 1 167 ? 20.82783 -49.51865 -6.30700 1.000 79.01302 173 ASN A CA 1
ATOM 1243 C C . ASN A 1 167 ? 19.57435 -48.76050 -5.88361 1.000 81.13891 173 ASN A C 1
ATOM 1244 O O . ASN A 1 167 ? 19.66174 -47.83137 -5.07361 1.000 92.69515 173 ASN A O 1
ATOM 1249 N N . PHE A 1 168 ? 18.41333 -49.13754 -6.41718 1.000 72.52895 174 PHE A N 1
ATOM 1250 C CA . PHE A 1 168 ? 17.15065 -48.49760 -6.07957 1.000 78.40626 174 PHE A CA 1
ATOM 1251 C C . PHE A 1 168 ? 16.07515 -49.56108 -5.89833 1.000 66.66097 174 PHE A C 1
ATOM 1252 O O . PHE A 1 168 ? 16.23197 -50.71526 -6.30821 1.000 52.64887 174 PHE A O 1
ATOM 1260 N N . ASP A 1 169 ? 14.96444 -49.15272 -5.29076 1.000 68.06424 175 ASP A N 1
ATOM 1261 C CA . ASP A 1 169 ? 13.84659 -50.05238 -5.04920 1.000 70.74642 175 ASP A CA 1
ATOM 1262 C C . ASP A 1 169 ? 13.04140 -50.26649 -6.32678 1.000 77.89771 175 ASP A C 1
ATOM 1263 O O . ASP A 1 169 ? 12.96277 -49.39036 -7.19324 1.000 68.71580 175 ASP A O 1
ATOM 1268 N N . LYS A 1 170 ? 12.43650 -51.44726 -6.43612 1.000 65.42051 176 LYS A N 1
ATOM 1269 C CA . LYS A 1 170 ? 11.57622 -51.78949 -7.56228 1.000 55.47893 176 LYS A CA 1
ATOM 1270 C C . LYS A 1 170 ? 10.14446 -51.96903 -7.07970 1.000 69.01017 176 LYS A C 1
ATOM 1271 O O . LYS A 1 170 ? 9.90061 -52.67195 -6.09368 1.000 63.86447 176 LYS A O 1
ATOM 1277 N N . LEU A 1 171 ? 9.20550 -51.33011 -7.77097 1.000 56.63168 177 LEU A N 1
ATOM 1278 C CA . LEU A 1 171 ? 7.78423 -51.49173 -7.49958 1.000 42.03209 177 LEU A CA 1
ATOM 1279 C C . LEU A 1 171 ? 7.17971 -52.38639 -8.57490 1.000 40.04248 177 LEU A C 1
ATOM 1280 O O . LEU A 1 171 ? 7.24519 -52.06187 -9.76458 1.000 67.99137 177 LEU A O 1
ATOM 1285 N N . TYR A 1 172 ? 6.60811 -53.51271 -8.16136 1.000 37.56859 178 TYR A N 1
ATOM 1286 C CA . TYR A 1 172 ? 5.94605 -54.43916 -9.06696 1.000 47.02810 178 TYR A CA 1
ATOM 1287 C C . TYR A 1 172 ? 4.45004 -54.39083 -8.80835 1.000 50.44157 178 TYR A C 1
ATOM 1288 O O . TYR A 1 172 ? 4.00752 -54.58892 -7.67179 1.000 46.67191 178 TYR A O 1
ATOM 1297 N N . ILE A 1 173 ? 3.67896 -54.14906 -9.86432 1.000 53.72880 179 ILE A N 1
ATOM 1298 C CA . ILE A 1 173 ? 2.22383 -54.16226 -9.80726 1.000 45.57172 179 ILE A CA 1
ATOM 1299 C C . ILE A 1 173 ? 1.74979 -55.43768 -10.48406 1.000 39.05452 179 ILE A C 1
ATOM 1300 O O . ILE A 1 173 ? 2.16784 -55.74150 -11.60646 1.000 48.66696 179 ILE A O 1
ATOM 1305 N N . TRP A 1 174 ? 0.90969 -56.20055 -9.79060 1.000 40.20096 180 TRP A N 1
ATOM 1306 C CA . TRP A 1 174 ? 0.35980 -57.43338 -10.32924 1.000 36.81887 180 TRP A CA 1
ATOM 1307 C C . TRP A 1 174 ? -1.10180 -57.52516 -9.91623 1.000 48.88216 180 TRP A C 1
ATOM 1308 O O . TRP A 1 174 ? -1.62672 -56.65567 -9.21175 1.000 51.45492 180 TRP A O 1
ATOM 1319 N N . GLY A 1 175 ? -1.77145 -58.58624 -10.36343 1.000 34.95887 181 GLY A N 1
ATOM 1320 C CA . GLY A 1 175 ? -3.19353 -58.69952 -10.11829 1.000 43.95099 181 GLY A CA 1
ATOM 1321 C C . GLY A 1 175 ? -3.65684 -60.13527 -10.01816 1.000 48.01658 181 GLY A C 1
ATOM 1322 O O . GLY A 1 175 ? -2.95001 -61.07971 -10.37920 1.000 41.57652 181 GLY A O 1
ATOM 1323 N N . VAL A 1 176 ? -4.87934 -60.27599 -9.51543 1.000 51.14014 182 VAL A N 1
ATOM 1324 C CA . VAL A 1 176 ? -5.53888 -61.56464 -9.34228 1.000 59.92118 182 VAL A CA 1
ATOM 1325 C C . VAL A 1 176 ? -6.93153 -61.44429 -9.93964 1.000 75.06298 182 VAL A C 1
ATOM 1326 O O . VAL A 1 176 ? -7.70286 -60.56002 -9.54774 1.000 78.22602 182 VAL A O 1
ATOM 1330 N N . HIS A 1 177 ? -7.25243 -62.32669 -10.88098 1.000 71.35790 183 HIS A N 1
ATOM 1331 C CA . HIS A 1 177 ? -8.52689 -62.28464 -11.58452 1.000 61.51188 183 HIS A CA 1
ATOM 1332 C C . HIS A 1 177 ? -9.56835 -63.08783 -10.81581 1.000 60.12887 183 HIS A C 1
ATOM 1333 O O . HIS A 1 177 ? -9.36195 -64.27326 -10.53649 1.000 67.46901 183 HIS A O 1
ATOM 1340 N N . HIS A 1 178 ? -10.68700 -62.44108 -10.47866 1.000 65.85499 184 HIS A N 1
ATOM 1341 C CA . HIS A 1 178 ? -11.82021 -63.09881 -9.84742 1.000 63.66887 184 HIS A CA 1
ATOM 1342 C C . HIS A 1 178 ? -12.88322 -63.31535 -10.91388 1.000 78.37641 184 HIS A C 1
ATOM 1343 O O . HIS A 1 178 ? -13.57199 -62.35634 -11.29874 1.000 72.37435 184 HIS A O 1
ATOM 1350 N N . PRO A 1 179 ? -13.05255 -64.53552 -11.43090 1.000 90.01626 185 PRO A N 1
ATOM 1351 C CA . PRO A 1 179 ? -14.07886 -64.77174 -12.45515 1.000 77.57393 185 PRO A CA 1
ATOM 1352 C C . PRO A 1 179 ? -15.48483 -64.74830 -11.88004 1.000 84.08497 185 PRO A C 1
ATOM 1353 O O . PRO A 1 179 ? -15.66858 -64.62599 -10.66495 1.000 79.66428 185 PRO A O 1
ATOM 1357 N N . SER A 1 180 ? -16.48662 -64.86976 -12.74938 1.000 91.11414 186 SER A N 1
ATOM 1358 C CA . SER A 1 180 ? -17.88124 -64.80774 -12.33148 1.000 97.59006 186 SER A CA 1
ATOM 1359 C C . SER A 1 180 ? -18.55678 -66.16927 -12.26038 1.000 89.91705 186 SER A C 1
ATOM 1360 O O . SER A 1 180 ? -19.52131 -66.32747 -11.50557 1.000 86.08182 186 SER A O 1
ATOM 1363 N N . THR A 1 181 ? -18.08234 -67.15427 -13.02138 1.000 96.29306 187 THR A N 1
ATOM 1364 C CA . THR A 1 181 ? -18.65804 -68.49130 -13.02028 1.000 106.79619 187 THR A CA 1
ATOM 1365 C C . THR A 1 181 ? -17.54940 -69.53151 -12.94839 1.000 106.56456 187 THR A C 1
ATOM 1366 O O . THR A 1 181 ? -16.39708 -69.26892 -13.30419 1.000 89.89915 187 THR A O 1
ATOM 1370 N N . ASN A 1 182 ? -17.91726 -70.73094 -12.48486 1.000 109.01194 188 ASN A N 1
ATOM 1371 C CA . ASN A 1 182 ? -16.95834 -71.83081 -12.45327 1.000 105.29481 188 ASN A CA 1
ATOM 1372 C C . ASN A 1 182 ? -16.55161 -72.25094 -13.85824 1.000 95.70901 188 ASN A C 1
ATOM 1373 O O . ASN A 1 182 ? -15.41548 -72.69203 -14.06861 1.000 89.09383 188 ASN A O 1
ATOM 1378 N N . GLN A 1 183 ? -17.46194 -72.12168 -14.82656 1.000 100.28531 189 GLN A N 1
ATOM 1379 C CA . GLN A 1 183 ? -17.11518 -72.41399 -16.21265 1.000 97.47643 189 GLN A CA 1
ATOM 1380 C C . GLN A 1 183 ? -16.03321 -71.46963 -16.71749 1.000 93.86059 189 GLN A C 1
ATOM 1381 O O . GLN A 1 183 ? -15.08937 -71.89981 -17.38864 1.000 82.43887 189 GLN A O 1
ATOM 1387 N N . GLU A 1 184 ? -16.16068 -70.17592 -16.41349 1.000 93.39024 190 GLU A N 1
ATOM 1388 C CA . GLU A 1 184 ? -15.12633 -69.21325 -16.78135 1.000 87.42588 190 GLU A CA 1
ATOM 1389 C C . GLU A 1 184 ? -13.79227 -69.56625 -16.13212 1.000 101.07053 190 GLU A C 1
ATOM 1390 O O . GLU A 1 184 ? -12.74358 -69.55302 -16.79046 1.000 85.91874 190 GLU A O 1
ATOM 1396 N N . GLN A 1 185 ? -13.81775 -69.88805 -14.83439 1.000 87.25887 191 GLN A N 1
ATOM 1397 C CA . GLN A 1 185 ? -12.59589 -70.24943 -14.12030 1.000 99.26023 191 GLN A CA 1
ATOM 1398 C C . GLN A 1 185 ? -11.91294 -71.44993 -14.76630 1.000 102.60383 191 GLN A C 1
ATOM 1399 O O . GLN A 1 185 ? -10.69884 -71.43666 -15.00220 1.000 110.75413 191 GLN A O 1
ATOM 1405 N N . THR A 1 186 ? -12.68349 -72.49654 -15.07220 1.000 94.18209 192 THR A N 1
ATOM 1406 C CA . THR A 1 186 ? -12.08919 -73.70958 -15.62699 1.000 102.62235 192 THR A CA 1
ATOM 1407 C C . THR A 1 186 ? -11.63220 -73.50159 -17.06626 1.000 82.76887 192 THR A C 1
ATOM 1408 O O . THR A 1 186 ? -10.60984 -74.05759 -17.48465 1.000 79.13887 192 THR A O 1
ATOM 1412 N N . SER A 1 187 ? -12.37351 -72.70777 -17.84072 1.000 90.78748 193 SER A N 1
ATOM 1413 C CA . SER A 1 187 ? -11.99350 -72.45890 -19.22509 1.000 88.37296 193 SER A CA 1
ATOM 1414 C C . SER A 1 187 ? -10.77370 -71.55431 -19.32580 1.000 100.47752 193 SER A C 1
ATOM 1415 O O . SER A 1 187 ? -10.04896 -71.60628 -20.32483 1.000 88.26532 193 SER A O 1
ATOM 1418 N N . LEU A 1 188 ? -10.53469 -70.71086 -18.32218 1.000 89.52294 194 LEU A N 1
ATOM 1419 C CA . LEU A 1 188 ? -9.37503 -69.83191 -18.38784 1.000 81.42887 194 LEU A CA 1
ATOM 1420 C C . LEU A 1 188 ? -8.13467 -70.43583 -17.73846 1.000 87.80234 194 LEU A C 1
ATOM 1421 O O . LEU A 1 188 ? -7.03491 -70.32069 -18.29169 1.000 83.37947 194 LEU A O 1
ATOM 1426 N N . TYR A 1 189 ? -8.28088 -71.08977 -16.58299 1.000 95.98899 195 TYR A N 1
ATOM 1427 C CA . TYR A 1 189 ? -7.12452 -71.50348 -15.79772 1.000 107.86137 195 TYR A CA 1
ATOM 1428 C C . TYR A 1 189 ? -7.15414 -72.97600 -15.39965 1.000 107.62374 195 TYR A C 1
ATOM 1429 O O . TYR A 1 189 ? -6.39114 -73.37507 -14.51094 1.000 124.71514 195 TYR A O 1
ATOM 1438 N N . VAL A 1 190 ? -8.02258 -73.78285 -16.01405 1.000 101.41833 196 VAL A N 1
ATOM 1439 C CA . VAL A 1 190 ? -8.06318 -75.23275 -15.82612 1.000 97.14352 196 VAL A CA 1
ATOM 1440 C C . VAL A 1 190 ? -8.46972 -75.60090 -14.40311 1.000 102.37124 196 VAL A C 1
ATOM 1441 O O . VAL A 1 190 ? -9.54136 -76.17821 -14.18694 1.000 96.33858 196 VAL A O 1
ATOM 1445 N N . GLN A 1 191 ? -7.61961 -75.28105 -13.42817 1.000 105.37577 197 GLN A N 1
ATOM 1446 C CA . GLN A 1 191 ? -7.89115 -75.65063 -12.04425 1.000 86.43887 197 GLN A CA 1
ATOM 1447 C C . GLN A 1 191 ? -9.16894 -74.98569 -11.53992 1.000 98.00749 197 GLN A C 1
ATOM 1448 O O . GLN A 1 191 ? -9.56583 -73.91225 -12.00117 1.000 108.64214 197 GLN A O 1
ATOM 1454 N N . ALA A 1 192 ? -9.81571 -75.64350 -10.57468 1.000 98.87519 198 ALA A N 1
ATOM 1455 C CA . ALA A 1 192 ? -11.07012 -75.12967 -10.03578 1.000 104.26448 198 ALA A CA 1
ATOM 1456 C C . ALA A 1 192 ? -10.84569 -73.94146 -9.10898 1.000 111.43133 198 ALA A C 1
ATOM 1457 O O . ALA A 1 192 ? -11.73072 -73.08957 -8.97130 1.000 122.20529 198 ALA A O 1
ATOM 1459 N N . SER A 1 193 ? -9.68469 -73.87053 -8.46263 1.000 99.86233 199 SER A N 1
ATOM 1460 C CA . SER A 1 193 ? -9.35666 -72.76666 -7.57159 1.000 101.42506 199 SER A CA 1
ATOM 1461 C C . SER A 1 193 ? -7.92552 -72.32945 -7.83540 1.000 107.24862 199 SER A C 1
ATOM 1462 O O . SER A 1 193 ? -7.01062 -73.15839 -7.83043 1.000 103.87394 199 SER A O 1
ATOM 1465 N N . GLY A 1 194 ? -7.73742 -71.03625 -8.08426 1.000 91.15528 200 GLY A N 1
ATOM 1466 C CA . GLY A 1 194 ? -6.41523 -70.50269 -8.31690 1.000 90.00920 200 GLY A CA 1
ATOM 1467 C C . GLY A 1 194 ? -5.69401 -70.15992 -7.02760 1.000 95.21273 200 GLY A C 1
ATOM 1468 O O . GLY A 1 194 ? -6.18718 -70.36637 -5.91928 1.000 111.45584 200 GLY A O 1
ATOM 1469 N N . ARG A 1 195 ? -4.49332 -69.60744 -7.19452 1.000 88.55531 201 ARG A N 1
ATOM 1470 C CA . ARG A 1 195 ? -3.66456 -69.16359 -6.07953 1.000 102.01523 201 ARG A CA 1
ATOM 1471 C C . ARG A 1 195 ? -2.47395 -68.37724 -6.60413 1.000 93.04821 201 ARG A C 1
ATOM 1472 O O . ARG A 1 195 ? -1.79887 -68.81889 -7.54379 1.000 82.83497 201 ARG A O 1
ATOM 1480 N N . VAL A 1 196 ? -2.21374 -67.21433 -6.00545 1.000 75.21887 202 VAL A N 1
ATOM 1481 C CA . VAL A 1 196 ? -1.09895 -66.35811 -6.39027 1.000 81.14580 202 VAL A CA 1
ATOM 1482 C C . VAL A 1 196 ? -0.27580 -66.07067 -5.14418 1.000 76.80467 202 VAL A C 1
ATOM 1483 O O . VAL A 1 196 ? -0.82727 -65.67374 -4.11397 1.000 77.97583 202 VAL A O 1
ATOM 1487 N N . THR A 1 197 ? 1.03672 -66.27769 -5.22862 1.000 66.44887 203 THR A N 1
ATOM 1488 C CA . THR A 1 197 ? 1.93693 -66.02769 -4.11119 1.000 97.60361 203 THR A CA 1
ATOM 1489 C C . THR A 1 197 ? 3.11280 -65.20597 -4.61296 1.000 94.03805 203 THR A C 1
ATOM 1490 O O . THR A 1 197 ? 3.89140 -65.67383 -5.45085 1.000 72.33887 203 THR A O 1
ATOM 1494 N N . VAL A 1 198 ? 3.23189 -63.98291 -4.10893 1.000 79.91873 204 VAL A N 1
ATOM 1495 C CA . VAL A 1 198 ? 4.32853 -63.08596 -4.45000 1.000 79.25522 204 VAL A CA 1
ATOM 1496 C C . VAL A 1 198 ? 5.12946 -62.84344 -3.18139 1.000 89.15912 204 VAL A C 1
ATOM 1497 O O . VAL A 1 198 ? 4.57330 -62.40916 -2.16441 1.000 92.63025 204 VAL A O 1
ATOM 1501 N N . SER A 1 199 ? 6.42619 -63.13688 -3.23017 1.000 78.38159 205 SER A N 1
ATOM 1502 C CA . SER A 1 199 ? 7.21905 -63.14227 -2.01143 1.000 93.00394 205 SER A CA 1
ATOM 1503 C C . SER A 1 199 ? 8.59839 -62.54549 -2.24815 1.000 96.65555 205 SER A C 1
ATOM 1504 O O . SER A 1 199 ? 9.14650 -62.59789 -3.35317 1.000 79.43739 205 SER A O 1
ATOM 1507 N N . THR A 1 200 ? 9.14293 -61.96435 -1.18467 1.000 98.71657 206 THR A N 1
ATOM 1508 C CA . THR A 1 200 ? 10.52926 -61.54620 -1.08598 1.000 96.77150 206 THR A CA 1
ATOM 1509 C C . THR A 1 200 ? 11.20807 -62.40111 -0.01727 1.000 101.25812 206 THR A C 1
ATOM 1510 O O . THR A 1 200 ? 10.68266 -63.43963 0.40053 1.000 95.57674 206 THR A O 1
ATOM 1514 N N . ARG A 1 201 ? 12.38870 -61.96918 0.42811 1.000 106.49685 207 ARG A N 1
ATOM 1515 C CA . ARG A 1 201 ? 13.08748 -62.72586 1.46025 1.000 89.28497 207 ARG A CA 1
ATOM 1516 C C . ARG A 1 201 ? 12.47398 -62.52539 2.84178 1.000 89.69210 207 ARG A C 1
ATOM 1517 O O . ARG A 1 201 ? 12.59728 -63.40778 3.69890 1.000 102.69372 207 ARG A O 1
ATOM 1525 N N . ARG A 1 202 ? 11.80781 -61.39255 3.08068 1.000 76.22887 208 ARG A N 1
ATOM 1526 C CA . ARG A 1 202 ? 11.23156 -61.11294 4.39114 1.000 111.24196 208 ARG A CA 1
ATOM 1527 C C . ARG A 1 202 ? 9.75742 -60.72895 4.32209 1.000 98.97148 208 ARG A C 1
ATOM 1528 O O . ARG A 1 202 ? 9.21601 -60.22169 5.31199 1.000 98.74459 208 ARG A O 1
ATOM 1536 N N . SER A 1 203 ? 9.09415 -60.95721 3.19025 1.000 86.19880 209 SER A N 1
ATOM 1537 C CA . SER A 1 203 ? 7.66994 -60.68180 3.07041 1.000 99.02814 209 SER A CA 1
ATOM 1538 C C . SER A 1 203 ? 7.05297 -61.64305 2.06390 1.000 89.14724 209 SER A C 1
ATOM 1539 O O . SER A 1 203 ? 7.73360 -62.14957 1.16774 1.000 77.65887 209 SER A O 1
ATOM 1542 N N . GLN A 1 204 ? 5.75306 -61.88749 2.22132 1.000 92.23141 210 GLN A N 1
ATOM 1543 C CA . GLN A 1 204 ? 5.02449 -62.77719 1.32970 1.000 89.51695 210 GLN A CA 1
ATOM 1544 C C . GLN A 1 204 ? 3.55462 -62.38780 1.33251 1.000 87.20744 210 GLN A C 1
ATOM 1545 O O . GLN A 1 204 ? 3.02448 -61.91441 2.34144 1.000 84.57908 210 GLN A O 1
ATOM 1551 N N . GLN A 1 205 ? 2.89979 -62.59935 0.19225 1.000 83.77801 211 GLN A N 1
ATOM 1552 C CA . GLN A 1 205 ? 1.47902 -62.30755 0.04290 1.000 82.42341 211 GLN A CA 1
ATOM 1553 C C . GLN A 1 205 ? 0.86027 -63.39296 -0.82260 1.000 85.99536 211 GLN A C 1
ATOM 1554 O O . GLN A 1 205 ? 1.31594 -63.62733 -1.94653 1.000 71.11954 211 GLN A O 1
ATOM 1560 N N . THR A 1 206 ? -0.16185 -64.06306 -0.29456 1.000 90.15149 212 THR A N 1
ATOM 1561 C CA . THR A 1 206 ? -0.88170 -65.10669 -1.01209 1.000 68.61887 212 THR A CA 1
ATOM 1562 C C . THR A 1 206 ? -2.34739 -64.72015 -1.13049 1.000 81.37646 212 THR A C 1
ATOM 1563 O O . THR A 1 206 ? -3.00791 -64.44784 -0.12283 1.000 88.93932 212 THR A O 1
ATOM 1567 N N . ILE A 1 207 ? -2.84974 -64.71057 -2.36063 1.000 78.47435 213 ILE A N 1
ATOM 1568 C CA . ILE A 1 207 ? -4.22968 -64.35725 -2.66286 1.000 87.65504 213 ILE A CA 1
ATOM 1569 C C . ILE A 1 207 ? -4.90588 -65.56745 -3.29126 1.000 101.97643 213 ILE A C 1
ATOM 1570 O O . ILE A 1 207 ? -4.34342 -66.21010 -4.19087 1.000 89.09051 213 ILE A O 1
ATOM 1575 N N . ILE A 1 208 ? -6.10056 -65.87702 -2.80551 1.000 101.78605 214 ILE A N 1
ATOM 1576 C CA . ILE A 1 208 ? -6.95370 -66.94101 -3.32312 1.000 79.96887 214 ILE A CA 1
ATOM 1577 C C . ILE A 1 208 ? -8.11473 -66.28036 -4.05772 1.000 90.87294 214 ILE A C 1
ATOM 1578 O O . ILE A 1 208 ? -8.81559 -65.44733 -3.46736 1.000 82.10307 214 ILE A O 1
ATOM 1583 N N . PRO A 1 209 ? -8.34785 -66.60153 -5.32990 1.000 100.83781 215 PRO A N 1
ATOM 1584 C CA . PRO A 1 209 ? -9.44828 -65.96662 -6.06106 1.000 76.07887 215 PRO A CA 1
ATOM 1585 C C . PRO A 1 209 ? -10.79992 -66.31162 -5.45493 1.000 75.41887 215 PRO A C 1
ATOM 1586 O O . PRO A 1 209 ? -10.98109 -67.33839 -4.79788 1.000 84.84058 215 PRO A O 1
ATOM 1590 N N . ASN A 1 210 ? -11.76553 -65.43242 -5.70445 1.000 68.91887 216 ASN A N 1
ATOM 1591 C CA . ASN A 1 210 ? -13.11975 -65.56684 -5.18552 1.000 76.54887 216 ASN A CA 1
ATOM 1592 C C . ASN A 1 210 ? -14.08452 -65.55543 -6.35922 1.000 89.78304 216 ASN A C 1
ATOM 1593 O O . ASN A 1 210 ? -14.17004 -64.56107 -7.08799 1.000 102.72863 216 ASN A O 1
ATOM 1598 N N . ILE A 1 211 ? -14.80304 -66.65487 -6.54069 1.000 98.03608 217 ILE A N 1
ATOM 1599 C CA . ILE A 1 211 ? -15.70313 -66.81655 -7.67419 1.000 88.64666 217 ILE A CA 1
ATOM 1600 C C . ILE A 1 211 ? -17.09613 -66.36330 -7.26632 1.000 86.68400 217 ILE A C 1
ATOM 1601 O O . ILE A 1 211 ? -17.60234 -66.74830 -6.20512 1.000 98.83947 217 ILE A O 1
ATOM 1606 N N . GLY A 1 212 ? -17.71292 -65.54155 -8.10948 1.000 79.26887 218 GLY A N 1
ATOM 1607 C CA . GLY A 1 212 ? -19.03090 -65.01058 -7.83505 1.000 93.72892 218 GLY A CA 1
ATOM 1608 C C . GLY A 1 212 ? -19.40351 -63.87208 -8.76140 1.000 101.79083 218 GLY A C 1
ATOM 1609 O O . GLY A 1 212 ? -18.53881 -63.29652 -9.43230 1.000 95.22995 218 GLY A O 1
ATOM 1610 N N . SER A 1 213 ? -20.68765 -63.53863 -8.80487 1.000 94.23945 219 SER A N 1
ATOM 1611 C CA . SER A 1 213 ? -21.17926 -62.48495 -9.67592 1.000 80.94335 219 SER A CA 1
ATOM 1612 C C . SER A 1 213 ? -21.10664 -61.14572 -8.95101 1.000 91.67702 219 SER A C 1
ATOM 1613 O O . SER A 1 213 ? -21.61802 -61.01064 -7.83219 1.000 104.88239 219 SER A O 1
ATOM 1616 N N . ARG A 1 214 ? -20.47476 -60.17160 -9.59401 1.000 91.82550 220 ARG A N 1
ATOM 1617 C CA . ARG A 1 214 ? -20.43298 -58.76982 -9.20741 1.000 80.38639 220 ARG A CA 1
ATOM 1618 C C . ARG A 1 214 ? -21.36076 -57.96200 -10.10558 1.000 85.88579 220 ARG A C 1
ATOM 1619 O O . ARG A 1 214 ? -21.83208 -58.45659 -11.13515 1.000 89.34718 220 ARG A O 1
ATOM 1627 N N . PRO A 1 215 ? -21.66270 -56.71422 -9.73915 1.000 87.20680 221 PRO A N 1
ATOM 1628 C CA . PRO A 1 215 ? -22.48411 -55.87323 -10.61832 1.000 91.76078 221 PRO A CA 1
ATOM 1629 C C . PRO A 1 215 ? -21.82609 -55.68661 -11.97377 1.000 93.28004 221 PRO A C 1
ATOM 1630 O O . PRO A 1 215 ? -20.60625 -55.76905 -12.11830 1.000 87.60427 221 PRO A O 1
ATOM 1634 N N . TRP A 1 216 ? -22.65709 -55.41392 -12.97357 1.000 72.81859 222 TRP A N 1
ATOM 1635 C CA . TRP A 1 216 ? -22.19781 -55.33014 -14.35563 1.000 80.95832 222 TRP A CA 1
ATOM 1636 C C . TRP A 1 216 ? -21.48333 -54.00339 -14.58837 1.000 78.71634 222 TRP A C 1
ATOM 1637 O O . TRP A 1 216 ? -22.09788 -52.93424 -14.51740 1.000 80.61372 222 TRP A O 1
ATOM 1639 N N . VAL A 1 217 ? -20.18218 -54.07106 -14.85792 1.000 57.13887 223 VAL A N 1
ATOM 1640 C CA . VAL A 1 217 ? -19.37195 -52.90280 -15.17767 1.000 72.63478 223 VAL A CA 1
ATOM 1641 C C . VAL A 1 217 ? -18.79878 -53.13423 -16.56402 1.000 70.21867 223 VAL A C 1
ATOM 1642 O O . VAL A 1 217 ? -17.95401 -54.01937 -16.75295 1.000 61.19901 223 VAL A O 1
ATOM 1646 N N . ARG A 1 218 ? -19.26265 -52.34596 -17.53164 1.000 65.56833 224 ARG A N 1
ATOM 1647 C CA . ARG A 1 218 ? -18.80515 -52.43982 -18.91708 1.000 64.62866 224 ARG A CA 1
ATOM 1648 C C . ARG A 1 218 ? -18.96340 -53.86209 -19.45790 1.000 60.39164 224 ARG A C 1
ATOM 1649 O O . ARG A 1 218 ? -18.10937 -54.37494 -20.18665 1.000 51.88952 224 ARG A O 1
ATOM 1657 N N . GLY A 1 219 ? -20.07406 -54.50398 -19.09351 1.000 59.12730 225 GLY A N 1
ATOM 1658 C CA . GLY A 1 219 ? -20.43155 -55.80208 -19.62532 1.000 54.24887 225 GLY A CA 1
ATOM 1659 C C . GLY A 1 219 ? -19.90412 -57.00274 -18.86891 1.000 70.66138 225 GLY A C 1
ATOM 1660 O O . GLY A 1 219 ? -20.16838 -58.13729 -19.28920 1.000 73.36253 225 GLY A O 1
ATOM 1661 N N . LEU A 1 220 ? -19.17300 -56.80451 -17.77491 1.000 69.27585 226 LEU A N 1
ATOM 1662 C CA . LEU A 1 220 ? -18.50077 -57.89676 -17.08554 1.000 63.39682 226 LEU A CA 1
ATOM 1663 C C . LEU A 1 220 ? -18.90600 -57.95298 -15.62071 1.000 71.21971 226 LEU A C 1
ATOM 1664 O O . LEU A 1 220 ? -19.11007 -56.91798 -14.97675 1.000 78.47151 226 LEU A O 1
ATOM 1669 N N A SER A 1 221 ? -19.01569 -59.17674 -15.10536 0.779 74.18478 227 SER A N 1
ATOM 1670 N N B SER A 1 221 ? -19.03565 -59.17291 -15.10423 0.221 74.27966 227 SER A N 1
ATOM 1671 C CA A SER A 1 221 ? -19.23768 -59.43826 -13.69007 0.779 82.23004 227 SER A CA 1
ATOM 1672 C CA B SER A 1 221 ? -19.26629 -59.40940 -13.68873 0.221 81.91957 227 SER A CA 1
ATOM 1673 C C A SER A 1 221 ? -17.97800 -59.92440 -12.98730 0.779 75.96012 227 SER A C 1
ATOM 1674 C C B SER A 1 221 ? -18.02368 -59.92566 -12.97727 0.221 76.13477 227 SER A C 1
ATOM 1675 O O A SER A 1 221 ? -17.98573 -60.08512 -11.76317 0.779 77.17094 227 SER A O 1
ATOM 1676 O O B SER A 1 221 ? -18.05347 -60.10844 -11.75610 0.221 77.30819 227 SER A O 1
ATOM 1681 N N A SER A 1 222 ? -16.90238 -60.15772 -13.72858 0.779 72.13146 228 SER A N 1
ATOM 1682 N N B SER A 1 222 ? -16.93755 -60.16396 -13.70725 0.221 72.44560 228 SER A N 1
ATOM 1683 C CA A SER A 1 222 ? -15.62375 -60.53959 -13.15458 0.779 74.89023 228 SER A CA 1
ATOM 1684 C CA B SER A 1 222 ? -15.67035 -60.53450 -13.10167 0.221 74.89661 228 SER A CA 1
ATOM 1685 C C A SER A 1 222 ? -14.82901 -59.29659 -12.76450 0.779 76.77335 228 SER A C 1
ATOM 1686 C C B SER A 1 222 ? -14.90825 -59.28413 -12.66737 0.221 76.44631 228 SER A C 1
ATOM 1687 O O A SER A 1 222 ? -15.08286 -58.18890 -13.24278 0.779 77.91430 228 SER A O 1
ATOM 1688 O O B SER A 1 222 ? -15.25190 -58.15503 -13.02769 0.221 76.83717 228 SER A O 1
ATOM 1693 N N . ARG A 1 223 ? -13.85705 -59.49417 -11.87869 1.000 64.73730 229 ARG A N 1
ATOM 1694 C CA . ARG A 1 223 ? -13.06388 -58.39529 -11.35094 1.000 63.15326 229 ARG A CA 1
ATOM 1695 C C . ARG A 1 223 ? -11.58444 -58.74339 -11.40205 1.000 67.37779 229 ARG A C 1
ATOM 1696 O O . ARG A 1 223 ? -11.19336 -59.87721 -11.68790 1.000 56.72887 229 ARG A O 1
ATOM 1704 N N . ILE A 1 224 ? -10.75819 -57.74303 -11.11289 1.000 65.85549 230 ILE A N 1
ATOM 1705 C CA . ILE A 1 224 ? -9.33122 -57.93221 -10.89295 1.000 68.08111 230 ILE A CA 1
ATOM 1706 C C . ILE A 1 224 ? -8.93827 -57.16046 -9.64211 1.000 81.84848 230 ILE A C 1
ATOM 1707 O O . ILE A 1 224 ? -9.28549 -55.98377 -9.49701 1.000 82.76175 230 ILE A O 1
ATOM 1712 N N . SER A 1 225 ? -8.22652 -57.82398 -8.73834 1.000 76.02954 231 SER A N 1
ATOM 1713 C CA . SER A 1 225 ? -7.68251 -57.18620 -7.54926 1.000 62.60227 231 SER A CA 1
ATOM 1714 C C . SER A 1 225 ? -6.21436 -56.86880 -7.79223 1.000 61.25510 231 SER A C 1
ATOM 1715 O O . SER A 1 225 ? -5.45345 -57.73284 -8.23994 1.000 48.15403 231 SER A O 1
ATOM 1718 N N . ILE A 1 226 ? -5.82763 -55.62684 -7.51647 1.000 67.06692 232 ILE A N 1
ATOM 1719 C CA . ILE A 1 226 ? -4.48439 -55.13560 -7.79736 1.000 61.01721 232 ILE A CA 1
ATOM 1720 C C . ILE A 1 226 ? -3.67260 -55.16094 -6.51094 1.000 59.61599 232 ILE A C 1
ATOM 1721 O O . ILE A 1 226 ? -4.15831 -54.74748 -5.44983 1.000 54.02843 232 ILE A O 1
ATOM 1726 N N . TYR A 1 227 ? -2.44164 -55.65691 -6.60010 1.000 49.15929 233 TYR A N 1
ATOM 1727 C CA . TYR A 1 227 ? -1.53188 -55.69619 -5.46987 1.000 48.92643 233 TYR A CA 1
ATOM 1728 C C . TYR A 1 227 ? -0.15570 -55.22156 -5.91567 1.000 46.57739 2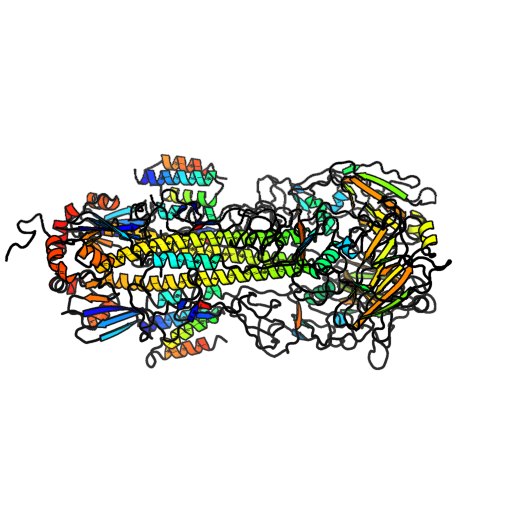33 TYR A C 1
ATOM 1729 O O . TYR A 1 227 ? 0.20144 -55.29409 -7.09552 1.000 43.76884 233 TYR A O 1
ATOM 1738 N N A TRP A 1 228 ? 0.61790 -54.72312 -4.95589 0.482 48.30357 234 TRP A N 1
ATOM 1739 N N B TRP A 1 228 ? 0.61315 -54.72518 -4.94994 0.518 48.50651 234 TRP A N 1
ATOM 1740 C CA A TRP A 1 228 ? 1.95188 -54.21930 -5.23252 0.482 44.79466 234 TRP A CA 1
ATOM 1741 C CA B TRP A 1 228 ? 1.94486 -54.19788 -5.19453 0.518 44.72784 234 TRP A CA 1
ATOM 1742 C C A TRP A 1 228 ? 2.96414 -54.92182 -4.34132 0.482 40.32747 234 TRP A C 1
ATOM 1743 C C B TRP A 1 228 ? 2.96632 -54.92535 -4.33104 0.518 39.74427 234 TRP A C 1
ATOM 1744 O O A TRP A 1 228 ? 2.62579 -55.48830 -3.29864 0.482 38.26887 234 TRP A O 1
ATOM 1745 O O B TRP A 1 228 ? 2.63681 -55.51295 -3.29739 0.518 38.27178 234 TRP A O 1
ATOM 1766 N N . THR A 1 229 ? 4.21861 -54.88597 -4.78199 1.000 31.31550 235 THR A N 1
ATOM 1767 C CA . THR A 1 229 ? 5.32062 -55.47095 -4.03131 1.000 33.08887 235 THR A CA 1
ATOM 1768 C C . THR A 1 229 ? 6.57169 -54.64172 -4.27225 1.000 40.29467 235 THR A C 1
ATOM 1769 O O . THR A 1 229 ? 6.91867 -54.35943 -5.42143 1.000 32.78728 235 THR A O 1
ATOM 1773 N N . ILE A 1 230 ? 7.24596 -54.25585 -3.19450 1.000 42.28667 236 ILE A N 1
ATOM 1774 C CA . ILE A 1 230 ? 8.48427 -53.49386 -3.28088 1.000 48.97015 236 ILE A CA 1
ATOM 1775 C C . ILE A 1 230 ? 9.64929 -54.43431 -3.01647 1.000 51.38843 236 ILE A C 1
ATOM 1776 O O . ILE A 1 230 ? 9.68042 -55.12864 -1.99255 1.000 79.88638 236 ILE A O 1
ATOM 1781 N N . VAL A 1 231 ? 10.59862 -54.46535 -3.94503 1.000 45.13281 237 VAL A N 1
ATOM 1782 C CA . VAL A 1 231 ? 11.79602 -55.28903 -3.84117 1.000 49.52887 237 VAL A CA 1
ATOM 1783 C C . VAL A 1 231 ? 12.98875 -54.36404 -3.64420 1.000 70.32891 237 VAL A C 1
ATOM 1784 O O . VAL A 1 231 ? 13.24105 -53.47626 -4.47115 1.000 61.41245 237 VAL A O 1
ATOM 1788 N N . LYS A 1 232 ? 13.71275 -54.56788 -2.54208 1.000 66.60614 238 LYS A N 1
ATOM 1789 C CA . LYS A 1 232 ? 14.86937 -53.75804 -2.19942 1.000 70.65231 238 LYS A CA 1
ATOM 1790 C C . LYS A 1 232 ? 16.10510 -54.24020 -2.95483 1.000 51.55887 238 LYS A C 1
ATOM 1791 O O . LYS A 1 232 ? 16.14721 -55.37681 -3.43248 1.000 44.75887 238 LYS A O 1
ATOM 1797 N N . PRO A 1 233 ? 17.12724 -53.39186 -3.07781 1.000 56.82375 239 PRO A N 1
ATOM 1798 C CA . PRO A 1 233 ? 18.38417 -53.83857 -3.69247 1.000 56.63565 239 PRO A CA 1
ATOM 1799 C C . PRO A 1 233 ? 18.96018 -55.04281 -2.96159 1.000 77.22773 239 PRO A C 1
ATOM 1800 O O . PRO A 1 233 ? 19.04607 -55.06458 -1.73097 1.000 90.56986 239 PRO A O 1
ATOM 1804 N N . GLY A 1 234 ? 19.34756 -56.05564 -3.73452 1.000 65.06022 240 GLY A N 1
ATOM 1805 C CA . GLY A 1 234 ? 19.84789 -57.29379 -3.19006 1.000 81.25842 240 GLY A CA 1
ATOM 1806 C C . GLY A 1 234 ? 18.79175 -58.34344 -2.91663 1.000 80.42536 240 GLY A C 1
ATOM 1807 O O . GLY A 1 234 ? 19.13378 -59.52085 -2.76042 1.000 82.11425 240 GLY A O 1
ATOM 1808 N N . ASP A 1 235 ? 17.52030 -57.95664 -2.86694 1.000 66.74950 241 ASP A N 1
ATOM 1809 C CA . ASP A 1 235 ? 16.44015 -58.89308 -2.61242 1.000 68.06469 241 ASP A CA 1
ATOM 1810 C C . ASP A 1 235 ? 15.96582 -59.49002 -3.93604 1.000 78.24461 241 ASP A C 1
ATOM 1811 O O . ASP A 1 235 ? 16.43744 -59.12416 -5.01479 1.000 92.84173 241 ASP A O 1
ATOM 1816 N N . VAL A 1 236 ? 15.02751 -60.43007 -3.85828 1.000 74.04040 242 VAL A N 1
ATOM 1817 C CA . VAL A 1 236 ? 14.55024 -61.15674 -5.02969 1.000 70.97445 242 VAL A CA 1
ATOM 1818 C C . VAL A 1 236 ? 13.03465 -61.28605 -4.95061 1.000 85.83925 242 VAL A C 1
ATOM 1819 O O . VAL A 1 236 ? 12.48019 -61.60516 -3.89335 1.000 85.85538 242 VAL A O 1
ATOM 1823 N N . LEU A 1 237 ? 12.36745 -61.02715 -6.07417 1.000 97.18837 243 LEU A N 1
ATOM 1824 C CA . LEU A 1 237 ? 10.93097 -61.21638 -6.20999 1.000 96.62748 243 LEU A CA 1
ATOM 1825 C C . LEU A 1 237 ? 10.65163 -62.61519 -6.74037 1.000 91.04977 243 LEU A C 1
ATOM 1826 O O . LEU A 1 237 ? 11.28122 -63.05083 -7.70829 1.000 77.69408 243 LEU A O 1
ATOM 1831 N N . VAL A 1 238 ? 9.71653 -63.32150 -6.10874 1.000 90.03921 244 VAL A N 1
ATOM 1832 C CA . VAL A 1 238 ? 9.32613 -64.65415 -6.55075 1.000 93.71134 244 VAL A CA 1
ATOM 1833 C C . VAL A 1 238 ? 7.81948 -64.67940 -6.75280 1.000 87.64306 244 VAL A C 1
ATOM 1834 O O . VAL A 1 238 ? 7.05853 -64.31918 -5.84511 1.000 77.98242 244 VAL A O 1
ATOM 1838 N N . ILE A 1 239 ? 7.39733 -65.10123 -7.94274 1.000 98.08526 245 ILE A N 1
ATOM 1839 C CA . ILE A 1 239 ? 5.99160 -65.24189 -8.30163 1.000 99.70167 245 ILE A CA 1
ATOM 1840 C C . ILE A 1 239 ? 5.71068 -66.72499 -8.49676 1.000 84.55570 245 ILE A C 1
ATOM 1841 O O . ILE A 1 239 ? 6.34144 -67.37999 -9.33857 1.000 64.62887 245 ILE A O 1
ATOM 1846 N N . ASN A 1 240 ? 4.76302 -67.25209 -7.72244 1.000 96.49776 246 ASN A N 1
ATOM 1847 C CA . ASN A 1 240 ? 4.35542 -68.65151 -7.79765 1.000 96.62541 246 ASN A CA 1
ATOM 1848 C C . ASN A 1 240 ? 2.83442 -68.68828 -7.83939 1.000 94.54101 246 ASN A C 1
ATOM 1849 O O . ASN A 1 240 ? 2.17377 -68.34811 -6.85412 1.000 90.89153 246 ASN A O 1
ATOM 1854 N N . SER A 1 241 ? 2.27756 -69.09350 -8.97423 1.000 86.57131 247 SER A N 1
ATOM 1855 C CA . SER A 1 241 ? 0.83283 -69.03994 -9.15582 1.000 89.01272 247 SER A CA 1
ATOM 1856 C C . SER A 1 241 ? 0.34757 -70.25119 -9.93299 1.000 87.45182 247 SER A C 1
ATOM 1857 O O . SER A 1 241 ? 0.97512 -70.66635 -10.90978 1.000 75.06739 247 SER A O 1
ATOM 1860 N N . ASN A 1 242 ? -0.78332 -70.80644 -9.50073 1.000 78.79887 248 ASN A N 1
ATOM 1861 C CA . ASN A 1 242 ? -1.39579 -71.92134 -10.21389 1.000 85.77988 248 ASN A CA 1
ATOM 1862 C C . ASN A 1 242 ? -2.74020 -71.54568 -10.83082 1.000 106.08171 248 ASN A C 1
ATOM 1863 O O . ASN A 1 242 ? -3.51072 -72.43086 -11.21499 1.000 105.88926 248 ASN A O 1
ATOM 1868 N N . GLY A 1 243 ? -3.03551 -70.25088 -10.93738 1.000 108.59070 249 GLY A N 1
ATOM 1869 C CA . GLY A 1 243 ? -4.25402 -69.81142 -11.58989 1.000 87.57782 249 GLY A CA 1
ATOM 1870 C C . GLY A 1 243 ? -4.62401 -68.36696 -11.32157 1.000 81.95512 249 GLY A C 1
ATOM 1871 O O . GLY A 1 243 ? -4.33965 -67.83782 -10.24164 1.000 100.36141 249 GLY A O 1
ATOM 1872 N N . ASN A 1 244 ? -5.24270 -67.72106 -12.31428 1.000 61.64887 250 ASN A N 1
ATOM 1873 C CA . ASN A 1 244 ? -5.83617 -66.38934 -12.20473 1.000 65.53326 250 ASN A CA 1
ATOM 1874 C C . ASN A 1 244 ? -4.79885 -65.28142 -12.07493 1.000 60.59107 250 ASN A C 1
ATOM 1875 O O . ASN A 1 244 ? -5.13000 -64.17530 -11.63353 1.000 61.45024 250 ASN A O 1
ATOM 1880 N N . LEU A 1 245 ? -3.55475 -65.53334 -12.47137 1.000 54.18528 251 LEU A N 1
ATOM 1881 C CA . LEU A 1 245 ? -2.49184 -64.55180 -12.29150 1.000 53.62684 251 LEU A CA 1
ATOM 1882 C C . LEU A 1 245 ? -2.53676 -63.50071 -13.39404 1.000 70.95938 251 LEU A C 1
ATOM 1883 O O . LEU A 1 245 ? -2.47564 -63.83197 -14.58296 1.000 63.34031 251 LEU A O 1
ATOM 1888 N N . ILE A 1 246 ? -2.63179 -62.23646 -12.99481 1.000 72.47111 252 ILE A N 1
ATOM 1889 C CA . ILE A 1 246 ? -2.39293 -61.10160 -13.87807 1.000 50.48114 252 ILE A CA 1
ATOM 1890 C C . ILE A 1 246 ? -0.96333 -60.65466 -13.59782 1.000 54.13947 252 ILE A C 1
ATOM 1891 O O . ILE A 1 246 ? -0.69419 -59.97191 -12.60567 1.000 79.73904 252 ILE A O 1
ATOM 1896 N N . ALA A 1 247 ? -0.04320 -61.04418 -14.46604 1.000 37.41887 253 ALA A N 1
ATOM 1897 C CA . ALA A 1 247 ? 1.36902 -60.93702 -14.15447 1.000 50.42574 253 ALA A CA 1
ATOM 1898 C C . ALA A 1 247 ? 1.88765 -59.52929 -14.43460 1.000 46.66918 253 ALA A C 1
ATOM 1899 O O . ALA A 1 247 ? 1.34069 -58.81181 -15.27421 1.000 53.66146 253 ALA A O 1
ATOM 1901 N N . PRO A 1 248 ? 2.92477 -59.10117 -13.72073 1.000 61.66113 254 PRO A N 1
ATOM 1902 C CA . PRO A 1 248 ? 3.57107 -57.83331 -14.06520 1.000 55.69027 254 PRO A CA 1
ATOM 1903 C C . PRO A 1 248 ? 4.41532 -57.97733 -15.32101 1.000 39.61887 254 PRO A C 1
ATOM 1904 O O . PRO A 1 248 ? 4.88730 -59.06445 -15.66176 1.000 52.46299 254 PRO A O 1
ATOM 1908 N N . ARG A 1 249 ? 4.59703 -56.85770 -16.01554 1.000 41.34565 255 ARG A N 1
ATOM 1909 C CA . ARG A 1 249 ? 5.45007 -56.79531 -17.19359 1.000 56.10613 255 ARG A CA 1
ATOM 1910 C C . ARG A 1 249 ? 6.80763 -56.17132 -16.90290 1.000 68.29087 255 ARG A C 1
ATOM 1911 O O . ARG A 1 249 ? 7.63641 -56.06418 -17.81281 1.000 59.79240 255 ARG A O 1
ATOM 1919 N N . GLY A 1 250 ? 7.04900 -55.76113 -15.66529 1.000 64.73298 256 GLY A N 1
ATOM 1920 C CA . GLY A 1 250 ? 8.25052 -55.02250 -15.33228 1.000 58.32635 256 GLY A CA 1
ATOM 1921 C C . GLY A 1 250 ? 8.06460 -54.30669 -14.00702 1.000 58.19137 256 GLY A C 1
ATOM 1922 O O . GLY A 1 250 ? 7.23122 -54.69507 -13.19033 1.000 64.54718 256 GLY A O 1
ATOM 1923 N N . TYR A 1 251 ? 8.84569 -53.24653 -13.82235 1.000 50.84858 257 TYR A N 1
ATOM 1924 C CA . TYR A 1 251 ? 8.82693 -52.53552 -12.55377 1.000 62.30086 257 TYR A CA 1
ATOM 1925 C C . TYR A 1 251 ? 8.78920 -51.02950 -12.77688 1.000 70.66841 257 TYR A C 1
ATOM 1926 O O . TYR A 1 251 ? 9.10269 -50.52278 -13.85721 1.000 53.76885 257 TYR A O 1
ATOM 1935 N N . PHE A 1 252 ? 8.36922 -50.32257 -11.73394 1.000 63.31060 258 PHE A N 1
ATOM 1936 C CA . PHE A 1 252 ? 8.44244 -48.87109 -11.67146 1.000 49.72521 258 PHE A CA 1
ATOM 1937 C C . PHE A 1 252 ? 9.58680 -48.47099 -10.74846 1.000 57.47583 258 PHE A C 1
ATOM 1938 O O . PHE A 1 252 ? 9.77263 -49.06723 -9.68274 1.000 56.07870 258 PHE A O 1
ATOM 1946 N N . LYS A 1 253 ? 10.35451 -47.46461 -11.15964 1.000 45.56887 259 LYS A N 1
ATOM 1947 C CA . LYS A 1 253 ? 11.45596 -46.97799 -10.33935 1.000 54.49670 259 LYS A CA 1
ATOM 1948 C C . LYS A 1 253 ? 10.92110 -46.06711 -9.24055 1.000 58.50379 259 LYS A C 1
ATOM 1949 O O . LYS A 1 253 ? 10.12803 -45.15833 -9.50604 1.000 57.09512 259 LYS A O 1
ATOM 1955 N N A MET A 1 254 ? 11.34955 -46.32322 -8.00665 0.465 59.99385 260 MET A N 1
ATOM 1956 N N B MET A 1 254 ? 11.36102 -46.30290 -8.00874 0.535 59.98043 260 MET A N 1
ATOM 1957 C CA A MET A 1 254 ? 10.90967 -45.55306 -6.85249 0.465 59.50854 260 MET A CA 1
ATOM 1958 C CA B MET A 1 254 ? 10.88367 -45.54990 -6.85836 0.535 59.53853 260 MET A CA 1
ATOM 1959 C C A MET A 1 254 ? 11.87837 -44.41272 -6.57443 0.465 55.08479 260 MET A C 1
ATOM 1960 C C B MET A 1 254 ? 11.86422 -44.44027 -6.50302 0.535 55.02247 260 MET A C 1
ATOM 1961 O O A MET A 1 254 ? 13.09805 -44.57828 -6.66822 0.465 56.70110 260 MET A O 1
ATOM 1962 O O B MET A 1 254 ? 13.07985 -44.65386 -6.47624 0.535 56.77458 260 MET A O 1
ATOM 1971 N N . ARG A 1 255 ? 11.32486 -43.25250 -6.23654 1.000 53.61623 261 ARG A N 1
ATOM 1972 C CA . ARG A 1 255 ? 12.11166 -42.09790 -5.83643 1.000 61.19278 261 ARG A CA 1
ATOM 1973 C C . ARG A 1 255 ? 11.48957 -41.46420 -4.60134 1.000 56.53708 261 ARG A C 1
ATOM 1974 O O . ARG A 1 255 ? 10.33796 -41.73123 -4.24811 1.000 61.76280 261 ARG A O 1
ATOM 1982 N N . THR A 1 256 ? 12.27084 -40.61056 -3.95023 1.000 60.19061 262 THR A N 1
ATOM 1983 C CA . THR A 1 256 ? 11.80696 -39.83364 -2.81271 1.000 50.15187 262 THR A CA 1
ATOM 1984 C C . THR A 1 256 ? 12.05884 -38.35804 -3.07697 1.000 57.51587 262 THR A C 1
ATOM 1985 O O . THR A 1 256 ? 13.10253 -37.98431 -3.61986 1.000 68.55037 262 THR A O 1
ATOM 1989 N N . GLY A 1 257 ? 11.09296 -37.52536 -2.70079 1.000 66.25652 263 GLY A N 1
ATOM 1990 C CA . GLY A 1 257 ? 11.22027 -36.09497 -2.88809 1.000 30.82887 263 GLY A CA 1
ATOM 1991 C C . GLY A 1 257 ? 9.97927 -35.33444 -2.47628 1.000 39.06505 263 GLY A C 1
ATOM 1992 O O . GLY A 1 257 ? 9.20108 -35.80246 -1.64015 1.000 46.79179 263 GLY A O 1
ATOM 1993 N N . LYS A 1 258 ? 9.77331 -34.16517 -3.07649 1.000 40.40314 264 LYS A N 1
ATOM 1994 C CA . LYS A 1 258 ? 8.69294 -33.26809 -2.69894 1.000 42.07592 264 LYS A CA 1
ATOM 1995 C C . LYS A 1 258 ? 7.43223 -33.48870 -3.52836 1.000 54.93219 264 LYS A C 1
ATOM 1996 O O . LYS A 1 258 ? 6.62455 -32.56457 -3.67556 1.000 57.08612 264 LYS A O 1
ATOM 2002 N N . SER A 1 259 ? 7.24980 -34.68590 -4.07500 1.000 43.70556 265 SER A N 1
ATOM 2003 C CA . SER A 1 259 ? 6.12088 -34.97086 -4.94443 1.000 54.42900 265 SER A CA 1
ATOM 2004 C C . SER A 1 259 ? 4.89794 -35.35284 -4.12195 1.000 46.55381 265 SER A C 1
ATOM 2005 O O . SER A 1 259 ? 5.01150 -35.92945 -3.03788 1.000 55.11944 265 SER A O 1
ATOM 2008 N N . SER A 1 260 ? 3.72282 -35.03106 -4.65295 1.000 34.52621 266 SER A N 1
ATOM 2009 C CA . SER A 1 260 ? 2.46269 -35.30690 -3.97169 1.000 39.02320 266 SER A CA 1
ATOM 2010 C C . SER A 1 260 ? 1.34176 -35.28793 -5.00607 1.000 44.99419 266 SER A C 1
ATOM 2011 O O . SER A 1 260 ? 1.59009 -35.26325 -6.21586 1.000 39.21071 266 SER A O 1
ATOM 2014 N N . ILE A 1 261 ? 0.10001 -35.29427 -4.52343 1.000 43.82220 267 ILE A N 1
ATOM 2015 C CA . ILE A 1 261 ? -1.08542 -35.31434 -5.36958 1.000 32.94471 267 ILE A CA 1
ATOM 2016 C C . ILE A 1 261 ? -2.14799 -34.43870 -4.71958 1.000 29.84830 267 ILE A C 1
ATOM 2017 O O . ILE A 1 261 ? -2.17007 -34.25998 -3.49863 1.000 46.77074 267 ILE A O 1
ATOM 2022 N N . MET A 1 262 ? -3.02904 -33.88140 -5.54605 1.000 29.60664 268 MET A N 1
ATOM 2023 C CA . MET A 1 262 ? -4.06899 -32.98935 -5.05805 1.000 40.05452 268 MET A CA 1
ATOM 2024 C C . MET A 1 262 ? -5.29897 -33.11981 -5.94099 1.000 33.90643 268 MET A C 1
ATOM 2025 O O . MET A 1 262 ? -5.18697 -33.15586 -7.16811 1.000 38.29950 268 MET A O 1
ATOM 2030 N N . ARG A 1 263 ? -6.46616 -33.18727 -5.30805 1.000 36.86733 269 ARG A N 1
ATOM 2031 C CA . ARG A 1 263 ? -7.74016 -33.18336 -6.01348 1.000 19.73887 269 ARG A CA 1
ATOM 2032 C C . ARG A 1 263 ? -8.21129 -31.74292 -6.16379 1.000 36.76519 269 ARG A C 1
ATOM 2033 O O . ARG A 1 263 ? -8.40285 -31.03933 -5.16631 1.000 58.19654 269 ARG A O 1
ATOM 2041 N N . SER A 1 264 ? -8.39911 -31.30750 -7.40502 1.000 49.30165 270 SER A N 1
ATOM 2042 C CA . SER A 1 264 ? -8.81756 -29.94061 -7.66898 1.000 40.39982 270 SER A CA 1
ATOM 2043 C C . SER A 1 264 ? -9.45336 -29.88089 -9.04648 1.000 49.16663 270 SER A C 1
ATOM 2044 O O . SER A 1 264 ? -9.12950 -30.67871 -9.92942 1.000 39.75881 270 SER A O 1
ATOM 2047 N N . ASP A 1 265 ? -10.36679 -28.92570 -9.21503 1.000 59.44944 271 ASP A N 1
ATOM 2048 C CA . ASP A 1 265 ? -10.98068 -28.64235 -10.50510 1.000 52.90735 271 ASP A CA 1
ATOM 2049 C C . ASP A 1 265 ? -10.58607 -27.26563 -11.02274 1.000 49.84032 271 ASP A C 1
ATOM 2050 O O . ASP A 1 265 ? -11.23338 -26.73346 -11.93070 1.000 37.48103 271 ASP A O 1
ATOM 2055 N N . ALA A 1 266 ? -9.54287 -26.67834 -10.45944 1.000 56.40529 272 ALA A N 1
ATOM 2056 C CA . ALA A 1 266 ? -9.11167 -25.37211 -10.92696 1.000 69.79806 272 ALA A CA 1
ATOM 2057 C C . ALA A 1 266 ? -8.33149 -25.51582 -12.23173 1.000 48.59923 272 ALA A C 1
ATOM 2058 O O . ALA A 1 266 ? -7.56099 -26.46532 -12.39527 1.000 45.28929 272 ALA A O 1
ATOM 2060 N N . PRO A 1 267 ? -8.52397 -24.60482 -13.17873 1.000 47.38089 273 PRO A N 1
ATOM 2061 C CA . PRO A 1 267 ? -7.74201 -24.66205 -14.41575 1.000 48.34262 273 PRO A CA 1
ATOM 2062 C C . PRO A 1 267 ? -6.30918 -24.21414 -14.18085 1.000 47.18587 273 PRO A C 1
ATOM 2063 O O . PRO A 1 267 ? -6.02088 -23.40346 -13.29772 1.000 43.06707 273 PRO A O 1
ATOM 2067 N N A ILE A 1 268 ? -5.40498 -24.75811 -14.97974 0.811 50.71792 274 ILE A N 1
ATOM 2068 N N B ILE A 1 268 ? -5.40708 -24.76184 -14.99204 0.189 49.32767 274 ILE A N 1
ATOM 2069 C CA A ILE A 1 268 ? -3.99006 -24.41531 -14.89214 0.811 46.62936 274 ILE A CA 1
ATOM 2070 C CA B ILE A 1 268 ? -3.99237 -24.41646 -14.92075 0.189 46.80859 274 ILE A CA 1
ATOM 2071 C C A ILE A 1 268 ? -3.73406 -23.15768 -15.70910 0.811 48.08006 274 ILE A C 1
ATOM 2072 C C B ILE A 1 268 ? -3.75145 -23.13727 -15.71035 0.189 48.80974 274 ILE A C 1
ATOM 2073 O O A ILE A 1 268 ? -4.35698 -22.94052 -16.75534 0.811 60.61476 274 ILE A O 1
ATOM 2074 O O B ILE A 1 268 ? -4.39850 -22.87712 -16.73195 0.189 60.31214 274 ILE A O 1
ATOM 2083 N N . ASP A 1 269 ? -2.81636 -22.32148 -15.22962 1.000 45.46895 275 ASP A N 1
ATOM 2084 C CA . ASP A 1 269 ? -2.47761 -21.07251 -15.89284 1.000 68.27029 275 ASP A CA 1
ATOM 2085 C C . ASP A 1 269 ? -0.96739 -20.88302 -15.85751 1.000 74.64436 275 ASP A C 1
ATOM 2086 O O . ASP A 1 269 ? -0.25196 -21.56016 -15.11473 1.000 67.09056 275 ASP A O 1
ATOM 2091 N N . THR A 1 270 ? -0.48671 -19.95863 -16.68622 1.000 67.50819 276 THR A N 1
ATOM 2092 C CA . THR A 1 270 ? 0.93652 -19.63297 -16.75356 1.000 81.03098 276 THR A CA 1
ATOM 2093 C C . THR A 1 270 ? 1.22061 -18.50619 -15.76608 1.000 96.81936 276 THR A C 1
ATOM 2094 O O . THR A 1 270 ? 1.01360 -17.32906 -16.07210 1.000 86.88547 276 THR A O 1
ATOM 2098 N N . CYS A 1 271 ? 1.70134 -18.86764 -14.57917 1.000 79.93010 277 CYS A N 1
ATOM 2099 C CA . CYS A 1 271 ? 2.08181 -17.89686 -13.55948 1.000 68.82023 277 CYS A CA 1
ATOM 2100 C C . CYS A 1 271 ? 3.04322 -18.57450 -12.59088 1.000 75.24843 277 CYS A C 1
ATOM 2101 O O . CYS A 1 271 ? 3.36319 -19.75812 -12.73076 1.000 82.05503 277 CYS A O 1
ATOM 2104 N N . ILE A 1 272 ? 3.50906 -17.81098 -11.60499 1.000 68.49464 278 ILE A N 1
ATOM 2105 C CA . ILE A 1 272 ? 4.42603 -18.30910 -10.58392 1.000 69.95163 278 ILE A CA 1
ATOM 2106 C C . ILE A 1 272 ? 3.76667 -18.13761 -9.22385 1.000 55.90612 278 ILE A C 1
ATOM 2107 O O . ILE A 1 272 ? 3.36479 -17.02591 -8.85780 1.000 57.62765 278 ILE A O 1
ATOM 2112 N N . SER A 1 273 ? 3.65949 -19.23426 -8.47664 1.000 59.29264 279 SER A N 1
ATOM 2113 C CA . SER A 1 273 ? 3.09456 -19.19479 -7.13417 1.000 61.01829 279 SER A CA 1
ATOM 2114 C C . SER A 1 273 ? 3.59722 -20.40230 -6.35963 1.000 61.53055 279 SER A C 1
ATOM 2115 O O . SER A 1 273 ? 3.46900 -21.53779 -6.82809 1.000 61.86206 279 SER A O 1
ATOM 2118 N N . GLU A 1 274 ? 4.16703 -20.15065 -5.17891 1.000 50.44840 280 GLU A N 1
ATOM 2119 C CA . GLU A 1 274 ? 4.73586 -21.22999 -4.37978 1.000 39.20887 280 GLU A CA 1
ATOM 2120 C C . GLU A 1 274 ? 3.66335 -22.08838 -3.71985 1.000 41.59994 280 GLU A C 1
ATOM 2121 O O . GLU A 1 274 ? 3.90951 -23.26547 -3.43487 1.000 48.65217 280 GLU A O 1
ATOM 2127 N N . CYS A 1 275 ? 2.48373 -21.52882 -3.45912 1.000 45.94142 281 CYS A N 1
ATOM 2128 C CA . CYS A 1 275 ? 1.45413 -22.20192 -2.67674 1.000 41.81762 281 CYS A CA 1
ATOM 2129 C C . CYS A 1 275 ? 0.24005 -22.52016 -3.54061 1.000 42.39398 281 CYS A C 1
ATOM 2130 O O . CYS A 1 275 ? -0.34519 -21.62041 -4.15808 1.000 41.41680 281 CYS A O 1
ATOM 2133 N N . ILE A 1 276 ? -0.15887 -23.79254 -3.53830 1.000 38.03474 282 ILE A N 1
ATOM 2134 C CA . ILE A 1 276 ? -1.28673 -24.28628 -4.31837 1.000 40.08197 282 ILE A CA 1
ATOM 2135 C C . ILE A 1 276 ? -2.31871 -24.87798 -3.37005 1.000 36.40233 282 ILE A C 1
ATOM 2136 O O . ILE A 1 276 ? -1.96057 -25.55864 -2.40367 1.000 44.43430 282 ILE A O 1
ATOM 2141 N N . THR A 1 277 ? -3.59171 -24.61056 -3.63615 1.000 34.28379 283 THR A N 1
ATOM 2142 C CA . THR A 1 277 ? -4.72216 -25.22268 -2.95904 1.000 44.08088 283 THR A CA 1
ATOM 2143 C C . THR A 1 277 ? -5.68517 -25.72937 -4.01854 1.000 45.63876 283 THR A C 1
ATOM 2144 O O . THR A 1 277 ? -5.58341 -25.34768 -5.19020 1.000 32.04474 283 THR A O 1
ATOM 2148 N N . PRO A 1 278 ? -6.62950 -26.59954 -3.64569 1.000 45.25551 284 PRO A N 1
ATOM 2149 C CA . PRO A 1 278 ? -7.68915 -26.96926 -4.59700 1.000 43.58019 284 PRO A CA 1
ATOM 2150 C C . PRO A 1 278 ? -8.47601 -25.78093 -5.12107 1.000 39.29053 284 PRO A C 1
ATOM 2151 O O . PRO A 1 278 ? -9.05834 -25.87617 -6.20872 1.000 45.28064 284 PRO A O 1
ATOM 2155 N N . ASN A 1 279 ? -8.51104 -24.66589 -4.39085 1.000 40.98425 285 ASN A N 1
ATOM 2156 C CA . ASN A 1 279 ? -9.18839 -23.46705 -4.86659 1.000 43.03038 285 ASN A CA 1
ATOM 2157 C C . ASN A 1 279 ? -8.34138 -22.66147 -5.84279 1.000 37.39762 285 ASN A C 1
ATOM 2158 O O . ASN A 1 279 ? -8.86923 -21.74795 -6.48439 1.000 44.57424 285 ASN A O 1
ATOM 2163 N N . GLY A 1 280 ? -7.05713 -22.97566 -5.97482 1.000 33.22380 286 GLY A N 1
ATOM 2164 C CA . GLY A 1 280 ? -6.14418 -22.24506 -6.82663 1.000 35.58471 286 GLY A CA 1
ATOM 2165 C C . GLY A 1 280 ? -4.85666 -21.90824 -6.10773 1.000 41.10205 286 GLY A C 1
ATOM 2166 O O . GLY A 1 280 ? -4.62957 -22.28340 -4.95997 1.000 46.60012 286 GLY A O 1
ATOM 2167 N N . SER A 1 281 ? -3.99141 -21.19301 -6.81561 1.000 35.37985 287 SER A N 1
ATOM 2168 C CA . SER A 1 281 ? -2.73666 -20.75208 -6.22768 1.000 38.52271 287 SER A CA 1
ATOM 2169 C C . SER A 1 281 ? -2.95775 -19.48376 -5.41789 1.000 43.98116 287 SER A C 1
ATOM 2170 O O . SER A 1 281 ? -3.72239 -18.59948 -5.81646 1.000 47.77659 287 SER A O 1
ATOM 2173 N N . ILE A 1 282 ? -2.29206 -19.40247 -4.26976 1.000 34.54871 288 ILE A N 1
ATOM 2174 C CA . ILE A 1 282 ? -2.45085 -18.24358 -3.39060 1.000 32.33857 288 ILE A CA 1
ATOM 2175 C C . ILE A 1 282 ? -1.09182 -17.63587 -3.05878 1.000 40.62037 288 ILE A C 1
ATOM 2176 O O . ILE A 1 282 ? -0.06829 -18.33437 -3.11586 1.000 30.27701 288 ILE A O 1
ATOM 2181 N N . PRO A 1 283 ? -1.03077 -16.34072 -2.74772 1.000 38.14692 289 PRO A N 1
ATOM 2182 C CA . PRO A 1 283 ? 0.23711 -15.73049 -2.33484 1.000 43.19790 289 PRO A CA 1
ATOM 2183 C C . PRO A 1 283 ? 0.60557 -16.09902 -0.90481 1.000 56.15812 289 PRO A C 1
ATOM 2184 O O . PRO A 1 283 ? -0.25082 -16.39689 -0.06842 1.000 60.83293 289 PRO A O 1
ATOM 2188 N N . ASN A 1 284 ? 1.91019 -16.06232 -0.62914 1.000 43.65411 290 ASN A N 1
ATOM 2189 C CA . ASN A 1 284 ? 2.45307 -16.43645 0.67059 1.000 53.42828 290 ASN A CA 1
ATOM 2190 C C . ASN A 1 284 ? 3.02767 -15.24080 1.43002 1.000 63.67509 290 ASN A C 1
ATOM 2191 O O . ASN A 1 284 ? 3.91543 -15.40306 2.27143 1.000 49.36285 290 ASN A O 1
ATOM 2196 N N . ASP A 1 285 ? 2.53424 -14.03283 1.14538 1.000 65.93591 291 ASP A N 1
ATOM 2197 C CA . ASP A 1 285 ? 3.02738 -12.85073 1.85008 1.000 61.92162 291 ASP A CA 1
ATOM 2198 C C . ASP A 1 285 ? 2.48428 -12.78075 3.27195 1.000 40.76965 291 ASP A C 1
ATOM 2199 O O . ASP A 1 285 ? 3.19508 -12.36884 4.19512 1.000 51.60765 291 ASP A O 1
ATOM 2204 N N . LYS A 1 286 ? 1.23248 -13.16894 3.46531 1.000 32.71148 292 LYS A N 1
ATOM 2205 C CA . LYS A 1 286 ? 0.63216 -13.17322 4.78883 1.000 33.09602 292 LYS A CA 1
ATOM 2206 C C . LYS A 1 286 ? 0.93755 -14.49289 5.49065 1.000 44.79345 292 LYS A C 1
ATOM 2207 O O . LYS A 1 286 ? 0.99070 -15.54115 4.84161 1.000 55.66524 292 LYS A O 1
ATOM 2213 N N . PRO A 1 287 ? 1.14724 -14.47549 6.80931 1.000 39.41107 293 PRO A N 1
ATOM 2214 C CA . PRO A 1 287 ? 1.51616 -15.71893 7.50311 1.000 38.62275 293 PRO A CA 1
ATOM 2215 C C . PRO A 1 287 ? 0.38582 -16.73040 7.60083 1.000 44.86015 293 PRO A C 1
ATOM 2216 O O . PRO A 1 287 ? 0.66462 -17.91563 7.81999 1.000 45.40745 293 PRO A O 1
ATOM 2220 N N . PHE A 1 288 ? -0.86969 -16.31747 7.43325 1.000 37.76903 294 PHE A N 1
ATOM 2221 C CA . PHE A 1 288 ? -2.00625 -17.20816 7.60995 1.000 37.61021 294 PHE A CA 1
ATOM 2222 C C . PHE A 1 288 ? -2.92280 -17.13691 6.39561 1.000 44.15197 294 PHE A C 1
ATOM 2223 O O . PHE A 1 288 ? -2.83908 -16.21714 5.57795 1.000 45.86816 294 PHE A O 1
ATOM 2231 N N . GLN A 1 289 ? -3.80785 -18.12810 6.28934 1.000 46.43396 295 GLN A N 1
ATOM 2232 C CA . GLN A 1 289 ? -4.72931 -18.21289 5.16640 1.000 32.95414 295 GLN A CA 1
ATOM 2233 C C . GLN A 1 289 ? -6.00254 -18.92487 5.60106 1.000 28.92284 295 GLN A C 1
ATOM 2234 O O . GLN A 1 289 ? -5.99136 -19.75341 6.51457 1.000 43.75449 295 GLN A O 1
ATOM 2240 N N . ASN A 1 290 ? -7.10411 -18.58706 4.93056 1.000 38.32220 296 ASN A N 1
ATOM 2241 C CA . ASN A 1 290 ? -8.42895 -19.12273 5.22572 1.000 39.81468 296 ASN A CA 1
ATOM 2242 C C . ASN A 1 290 ? -9.07213 -19.70678 3.96914 1.000 60.22353 296 ASN A C 1
ATOM 2243 O O . ASN A 1 290 ? -10.30056 -19.77599 3.85976 1.000 52.17043 296 ASN A O 1
ATOM 2248 N N . VAL A 1 291 ? -8.25428 -20.14257 3.01310 1.000 40.36982 297 VAL A N 1
ATOM 2249 C CA . VAL A 1 291 ? -8.75605 -20.62494 1.73175 1.000 40.17641 297 VAL A CA 1
ATOM 2250 C C . VAL A 1 291 ? -9.09072 -22.10825 1.81746 1.000 50.13774 297 VAL A C 1
ATOM 2251 O O . VAL A 1 291 ? -10.23341 -22.51352 1.57372 1.000 47.20933 297 VAL A O 1
ATOM 2255 N N . ASN A 1 292 ? -8.10043 -22.92717 2.16233 1.000 31.50393 298 ASN A N 1
ATOM 2256 C CA . ASN A 1 292 ? -8.29385 -24.36824 2.19728 1.000 41.13125 298 ASN A CA 1
ATOM 2257 C C . ASN A 1 292 ? -7.25350 -24.99258 3.11222 1.000 37.67961 298 ASN A C 1
ATOM 2258 O O . ASN A 1 292 ? -6.09740 -24.56146 3.13081 1.000 31.60724 298 ASN A O 1
ATOM 2263 N N . LYS A 1 293 ? -7.67484 -26.00602 3.87276 1.000 36.41465 299 LYS A N 1
ATOM 2264 C CA . LYS A 1 293 ? -6.72804 -26.73732 4.70528 1.000 36.61095 299 LYS A CA 1
ATOM 2265 C C . LYS A 1 293 ? -5.81870 -27.63278 3.87707 1.000 38.52498 299 LYS A C 1
ATOM 2266 O O . LYS A 1 293 ? -4.76435 -28.04658 4.37049 1.000 38.84084 299 LYS A O 1
ATOM 2272 N N . ILE A 1 294 ? -6.19698 -27.93065 2.63632 1.000 39.89423 300 ILE A N 1
ATOM 2273 C CA . ILE A 1 294 ? -5.36063 -28.70617 1.72739 1.000 44.33726 300 ILE A CA 1
ATOM 2274 C C . ILE A 1 294 ? -4.43559 -27.74017 1.00031 1.000 44.58892 300 ILE A C 1
ATOM 2275 O O . ILE A 1 294 ? -4.89513 -26.88636 0.23427 1.000 48.93902 300 ILE A O 1
ATOM 2280 N N . THR A 1 295 ? -3.13252 -27.87243 1.24037 1.000 43.55677 301 THR A N 1
ATOM 2281 C CA . THR A 1 295 ? -2.14414 -26.97165 0.66770 1.000 41.36431 301 THR A CA 1
ATOM 2282 C C . THR A 1 295 ? -0.95722 -27.76880 0.14705 1.000 48.17411 301 THR A C 1
ATOM 2283 O O . THR A 1 295 ? -0.73565 -28.91976 0.53147 1.000 63.06519 301 THR A O 1
ATOM 2287 N N . TYR A 1 296 ? -0.19015 -27.13240 -0.73603 1.000 44.50275 302 TYR A N 1
ATOM 2288 C CA . TYR A 1 296 ? 1.04545 -27.71163 -1.24571 1.000 35.08788 302 TYR A CA 1
ATOM 2289 C C . TYR A 1 296 ? 2.04093 -26.59083 -1.50201 1.000 30.09618 302 TYR A C 1
ATOM 2290 O O . TYR A 1 296 ? 1.70423 -25.59765 -2.15549 1.000 43.03815 302 TYR A O 1
ATOM 2299 N N . GLY A 1 297 ? 3.25183 -26.75265 -0.98347 1.000 43.19258 303 GLY A N 1
ATOM 2300 C CA . GLY A 1 297 ? 4.32079 -25.79720 -1.19116 1.000 53.28438 303 GLY A CA 1
ATOM 2301 C C . GLY A 1 297 ? 4.57292 -24.91031 0.01132 1.000 49.40578 303 GLY A C 1
ATOM 2302 O O . GLY A 1 297 ? 4.19414 -25.20905 1.14649 1.000 43.48744 303 GLY A O 1
ATOM 2303 N N . ALA A 1 298 ? 5.25335 -23.79655 -0.25583 1.000 52.52451 304 ALA A N 1
ATOM 2304 C CA .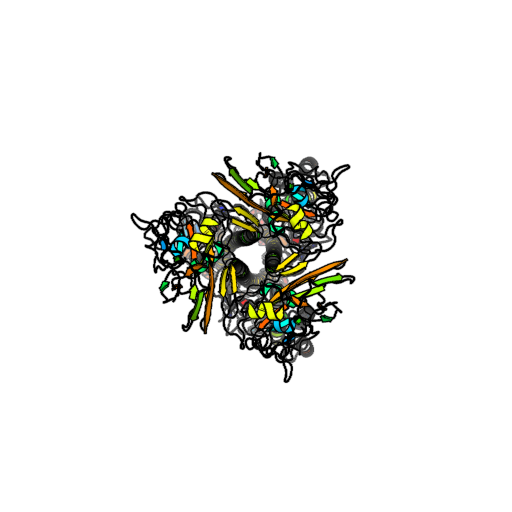 ALA A 1 298 ? 5.53132 -22.78329 0.76009 1.000 46.03233 304 ALA A CA 1
ATOM 2305 C C . ALA A 1 298 ? 4.25189 -21.99415 0.99946 1.000 45.44149 304 ALA A C 1
ATOM 2306 O O . ALA A 1 298 ? 3.95050 -21.04096 0.27790 1.000 50.10910 304 ALA A O 1
ATOM 2308 N N . CYS A 1 299 ? 3.49993 -22.38311 2.02687 1.000 53.33736 305 CYS A N 1
ATOM 2309 C CA . CYS A 1 299 ? 2.13739 -21.91789 2.21006 1.000 43.00932 305 CYS A CA 1
ATOM 2310 C C . CYS A 1 299 ? 1.95794 -21.23697 3.55874 1.000 48.02213 305 CYS A C 1
ATOM 2311 O O . CYS A 1 299 ? 2.61522 -21.60030 4.53904 1.000 64.62998 305 CYS A O 1
ATOM 2314 N N . PRO A 1 300 ? 1.08278 -20.23976 3.63674 1.000 44.13522 306 PRO A N 1
ATOM 2315 C CA . PRO A 1 300 ? 0.64161 -19.75772 4.94697 1.000 54.27674 306 PRO A CA 1
ATOM 2316 C C . PRO A 1 300 ? -0.14453 -20.84120 5.66262 1.000 57.73690 306 PRO A C 1
ATOM 2317 O O . PRO A 1 300 ? -0.78867 -21.68767 5.03770 1.000 52.38363 306 PRO A O 1
ATOM 2321 N N . LYS A 1 301 ? -0.08988 -20.80697 6.99041 1.000 41.27942 307 LYS A N 1
ATOM 2322 C CA . LYS A 1 301 ? -0.77116 -21.80999 7.79449 1.000 31.02837 307 LYS A CA 1
ATOM 2323 C C . LYS A 1 301 ? -2.27087 -21.54848 7.80868 1.000 27.24017 307 LYS A C 1
ATOM 2324 O O . LYS A 1 301 ? -2.71712 -20.40016 7.86430 1.000 42.37930 307 LYS A O 1
ATOM 2330 N N . TYR A 1 302 ? -3.04942 -22.62238 7.73698 1.000 32.33916 308 TYR A N 1
ATOM 2331 C CA . TYR A 1 302 ? -4.49767 -22.48418 7.70708 1.000 39.58958 308 TYR A CA 1
ATOM 2332 C C . TYR A 1 302 ? -5.03874 -22.12770 9.08607 1.000 43.69962 308 TYR A C 1
ATOM 2333 O O . TYR A 1 302 ? -4.61941 -22.68755 10.10317 1.000 29.33036 308 TYR A O 1
ATOM 2342 N N . VAL A 1 303 ? -5.97201 -21.17446 9.11275 1.000 30.13158 309 VAL A N 1
ATOM 2343 C CA . VAL A 1 303 ? -6.64944 -20.75834 10.33089 1.000 33.09263 309 VAL A CA 1
ATOM 2344 C C . VAL A 1 303 ? -8.14649 -20.71726 10.05885 1.000 27.05266 309 VAL A C 1
ATOM 2345 O O . VAL A 1 303 ? -8.59384 -20.67075 8.91211 1.000 46.86371 309 VAL A O 1
ATOM 2349 N N . LYS A 1 304 ? -8.92532 -20.73927 11.13897 1.000 31.35168 310 LYS A N 1
ATOM 2350 C CA . LYS A 1 304 ? -10.37341 -20.63615 11.00712 1.000 29.46341 310 LYS A CA 1
ATOM 2351 C C . LYS A 1 304 ? -10.82575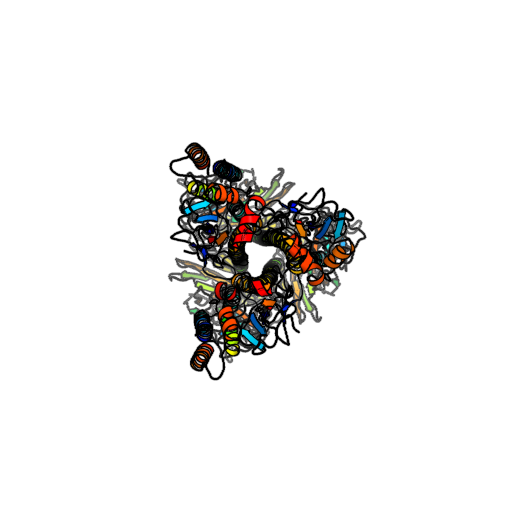 -19.19801 10.78847 1.000 42.25380 310 LYS A C 1
ATOM 2352 O O . LYS A 1 304 ? -11.85603 -18.97084 10.14514 1.000 56.81560 310 LYS A O 1
ATOM 2358 N N . GLN A 1 305 ? -10.08198 -18.22329 11.30841 1.000 40.34597 311 GLN A N 1
ATOM 2359 C CA . GLN A 1 305 ? -10.47809 -16.82928 11.16604 1.000 41.87981 311 GLN A CA 1
ATOM 2360 C C . GLN A 1 305 ? -10.33591 -16.38645 9.71906 1.000 38.73436 311 GLN A C 1
ATOM 2361 O O . GLN A 1 305 ? -9.37698 -16.75082 9.03425 1.000 48.85085 311 GLN A O 1
ATOM 2367 N N . ASN A 1 306 ? -11.29699 -15.59019 9.25519 1.000 53.90316 312 ASN A N 1
ATOM 2368 C CA . ASN A 1 306 ? -11.23055 -15.01800 7.91764 1.000 63.08325 312 ASN A CA 1
ATOM 2369 C C . ASN A 1 306 ? -10.56484 -13.64827 7.88492 1.000 58.48200 312 ASN A C 1
ATOM 2370 O O . ASN A 1 306 ? -10.24126 -13.16163 6.79572 1.000 69.36554 312 ASN A O 1
ATOM 2375 N N . THR A 1 307 ? -10.34545 -13.02198 9.03932 1.000 46.19573 313 THR A N 1
ATOM 2376 C CA . THR A 1 307 ? -9.66102 -11.73907 9.09203 1.000 48.44539 313 THR A CA 1
ATOM 2377 C C . THR A 1 307 ? -8.94040 -11.59987 10.42556 1.000 50.04699 313 THR A C 1
ATOM 2378 O O . THR A 1 307 ? -9.48539 -11.94129 11.47972 1.000 40.19372 313 THR A O 1
ATOM 2382 N N . LEU A 1 308 ? -7.69995 -11.11757 10.36034 1.000 42.59204 314 LEU A N 1
ATOM 2383 C CA . LEU A 1 308 ? -6.90265 -10.81038 11.54516 1.000 34.89048 314 LEU A CA 1
ATOM 2384 C C . LEU A 1 308 ? -6.08107 -9.56930 11.23537 1.000 31.87429 314 LEU A C 1
ATOM 2385 O O . LEU A 1 308 ? -5.12044 -9.63923 10.46302 1.000 42.38731 314 LEU A O 1
ATOM 2390 N N . LYS A 1 309 ? -6.43710 -8.44412 11.84253 1.000 43.51906 315 LYS A N 1
ATOM 2391 C CA . LYS A 1 309 ? -5.80843 -7.16702 11.53269 1.000 36.96180 315 LYS A CA 1
ATOM 2392 C C . LYS A 1 309 ? -4.71081 -6.87716 12.55016 1.000 42.41531 315 LYS A C 1
ATOM 2393 O O . LYS A 1 309 ? -4.96762 -6.83364 13.75896 1.000 37.29813 315 LYS A O 1
ATOM 2399 N N . LEU A 1 310 ? -3.49261 -6.67849 12.05199 1.000 34.59679 316 LEU A N 1
ATOM 2400 C CA . LEU A 1 310 ? -2.33487 -6.34565 12.86810 1.000 26.55988 316 LEU A CA 1
ATOM 2401 C C . LEU A 1 310 ? -2.13810 -4.83606 12.83114 1.000 40.34715 316 LEU A C 1
ATOM 2402 O O . LEU A 1 310 ? -1.95903 -4.25683 11.75460 1.000 39.01890 316 LEU A O 1
ATOM 2407 N N . ALA A 1 311 ? -2.17359 -4.20803 14.00362 1.000 74.12976 317 ALA A N 1
ATOM 2408 C CA . ALA A 1 311 ? -2.05739 -2.75861 14.08974 1.000 49.00756 317 ALA A CA 1
ATOM 2409 C C . ALA A 1 311 ? -0.65886 -2.31030 13.68863 1.000 42.98156 317 ALA A C 1
ATOM 2410 O O . ALA A 1 311 ? 0.34131 -2.81871 14.20376 1.000 46.84716 317 ALA A O 1
ATOM 2412 N N . THR A 1 312 ? -0.59161 -1.35596 12.75990 1.000 45.55315 318 THR A N 1
ATOM 2413 C CA . THR A 1 312 ? 0.67636 -0.78717 12.31986 1.000 38.22024 318 THR A CA 1
ATOM 2414 C C . THR A 1 312 ? 0.77962 0.69757 12.65115 1.000 41.80918 318 THR A C 1
ATOM 2415 O O . THR A 1 312 ? 1.58402 1.41116 12.04427 1.000 56.99061 318 THR A O 1
ATOM 2419 N N . GLY A 1 313 ? -0.00540 1.17247 13.61455 1.000 38.28621 319 GLY A N 1
ATOM 2420 C CA . GLY A 1 313 ? 0.02394 2.57216 13.98957 1.000 41.44697 319 GLY A CA 1
ATOM 2421 C C . GLY A 1 313 ? -0.52785 2.76705 15.38493 1.000 47.98076 319 GLY A C 1
ATOM 2422 O O . GLY A 1 313 ? -1.02372 1.83247 16.01883 1.000 46.48990 319 GLY A O 1
ATOM 2423 N N . MET A 1 314 ? -0.44716 4.01251 15.85190 1.000 45.35900 320 MET A N 1
ATOM 2424 C CA . MET A 1 314 ? -0.84208 4.36657 17.20616 1.000 31.07365 320 MET A CA 1
ATOM 2425 C C . MET A 1 314 ? -2.35914 4.48362 17.31389 1.000 36.65653 320 MET A C 1
ATOM 2426 O O . MET A 1 314 ? -3.09644 4.35029 16.33270 1.000 54.45805 320 MET A O 1
ATOM 2431 N N . ARG A 1 315 ? -2.82920 4.73437 18.53294 1.000 41.48167 321 ARG A N 1
ATOM 2432 C CA . ARG A 1 315 ? -4.24854 4.96120 18.76524 1.000 50.70150 321 ARG A CA 1
ATOM 2433 C C . ARG A 1 315 ? -4.71200 6.18629 17.98978 1.000 48.04921 321 ARG A C 1
ATOM 2434 O O . ARG A 1 315 ? -4.09781 7.25355 18.06679 1.000 53.22853 321 ARG A O 1
ATOM 2442 N N . ASN A 1 316 ? -5.78327 6.02571 17.21667 1.000 57.44428 322 ASN A N 1
ATOM 2443 C CA . ASN A 1 316 ? -6.35661 7.13218 16.46030 1.000 50.68229 322 ASN A CA 1
ATOM 2444 C C . ASN A 1 316 ? -7.34531 7.85847 17.36479 1.000 58.15022 322 ASN A C 1
ATOM 2445 O O . ASN A 1 316 ? -8.43303 7.34477 17.64717 1.000 62.42139 322 ASN A O 1
ATOM 2450 N N . VAL A 1 317 ? -6.96831 9.04903 17.82038 1.000 61.00367 323 VAL A N 1
ATOM 2451 C CA . VAL A 1 317 ? -7.81237 9.83448 18.71717 1.000 62.62446 323 VAL A CA 1
ATOM 2452 C C . VAL A 1 317 ? -8.18103 11.14567 18.03449 1.000 62.41531 323 VAL A C 1
ATOM 2453 O O . VAL A 1 317 ? -7.47299 12.14927 18.20177 1.000 71.73433 323 VAL A O 1
ATOM 2457 N N . PRO A 1 318 ? -9.28233 11.19435 17.27106 1.000 64.54612 324 PRO A N 1
ATOM 2458 C CA . PRO A 1 318 ? -9.71665 12.40719 16.56848 1.000 62.23408 324 PRO A CA 1
ATOM 2459 C C . PRO A 1 318 ? -10.19172 13.50737 17.51438 1.000 61.65143 324 PRO A C 1
ATOM 2460 O O . PRO A 1 318 ? -10.31736 14.65318 17.07748 1.000 65.27472 324 PRO A O 1
ATOM 2464 N N . GLY B 2 1 ? -3.42948 3.60726 27.13638 1.000 56.20525 1 GLY B N 1
ATOM 2465 C CA . GLY B 2 1 ? -2.06320 3.12512 27.20735 1.000 51.03108 1 GLY B CA 1
ATOM 2466 C C . GLY B 2 1 ? -1.50590 3.10479 28.61763 1.000 58.50304 1 GLY B C 1
ATOM 2467 O O . GLY B 2 1 ? -2.05613 3.73125 29.52395 1.000 69.12977 1 GLY B O 1
ATOM 2468 N N . LEU B 2 2 ? -0.40165 2.37739 28.80012 1.000 56.31573 2 LEU B N 1
ATOM 2469 C CA . LEU B 2 2 ? 0.22238 2.27509 30.11341 1.000 49.97211 2 LEU B CA 1
ATOM 2470 C C . LEU B 2 2 ? 0.86148 3.58132 30.56134 1.000 55.46406 2 LEU B C 1
ATOM 2471 O O . LEU B 2 2 ? 1.07254 3.77109 31.76315 1.000 67.79741 2 LEU B O 1
ATOM 2476 N N . PHE B 2 3 ? 1.18056 4.47900 29.63061 1.000 52.33469 3 PHE B N 1
ATOM 2477 C CA . PHE B 2 3 ? 1.92802 5.68522 29.95220 1.000 54.72692 3 PHE B CA 1
ATOM 2478 C C . PHE B 2 3 ? 1.06303 6.93674 29.99324 1.000 48.04622 3 PHE B C 1
ATOM 2479 O O . PHE B 2 3 ? 1.55012 7.99262 30.41062 1.000 55.18105 3 PHE B O 1
ATOM 2487 N N . GLY B 2 4 ? -0.19364 6.84864 29.56898 1.000 50.57192 4 GLY B N 1
ATOM 2488 C CA . GLY B 2 4 ? -1.13092 7.92789 29.79601 1.000 60.86047 4 GLY B CA 1
ATOM 2489 C C . GLY B 2 4 ? -0.91703 9.17783 28.97829 1.000 70.48858 4 GLY B C 1
ATOM 2490 O O . GLY B 2 4 ? -1.48801 10.21767 29.31444 1.000 65.89096 4 GLY B O 1
ATOM 2491 N N . ALA B 2 5 ? -0.11055 9.12193 27.92118 1.000 74.74350 5 ALA B N 1
ATOM 2492 C CA . ALA B 2 5 ? 0.07379 10.28580 27.04692 1.000 50.51153 5 ALA B CA 1
ATOM 2493 C C . ALA B 2 5 ? -1.00345 10.27943 25.96669 1.000 67.78145 5 ALA B C 1
ATOM 2494 O O . ALA B 2 5 ? -1.93231 11.09115 26.00051 1.000 71.75074 5 ALA B O 1
ATOM 2496 N N . ILE B 2 6 ? -0.89564 9.35538 25.01146 1.000 57.78383 6 ILE B N 1
ATOM 2497 C CA . ILE B 2 6 ? -1.91100 9.22778 23.97435 1.000 41.93887 6 ILE B CA 1
ATOM 2498 C C . ILE B 2 6 ? -3.22201 8.79223 24.61288 1.000 58.30884 6 ILE B C 1
ATOM 2499 O O . ILE B 2 6 ? -3.26207 7.82854 25.38936 1.000 72.60421 6 ILE B O 1
ATOM 2504 N N . ALA B 2 7 ? -4.30209 9.50708 24.28779 1.000 57.98742 7 ALA B N 1
ATOM 2505 C CA . ALA B 2 7 ? -5.60592 9.32421 24.92790 1.000 68.03971 7 ALA B CA 1
ATOM 2506 C C . ALA B 2 7 ? -5.51461 9.48414 26.44474 1.000 73.77313 7 ALA B C 1
ATOM 2507 O O . ALA B 2 7 ? -6.26932 8.86124 27.19683 1.000 68.87821 7 ALA B O 1
ATOM 2509 N N . GLY B 2 8 ? -4.58350 10.32053 26.89967 1.000 72.91527 8 GLY B N 1
ATOM 2510 C CA . GLY B 2 8 ? -4.41272 10.60686 28.31085 1.000 62.72219 8 GLY B CA 1
ATOM 2511 C C . GLY B 2 8 ? -4.37458 12.09817 28.57834 1.000 67.21097 8 GLY B C 1
ATOM 2512 O O . GLY B 2 8 ? -5.37259 12.79212 28.36146 1.000 54.08720 8 GLY B O 1
ATOM 2513 N N . PHE B 2 9 ? -3.23269 12.61309 29.04608 1.000 66.02781 9 PHE B N 1
ATOM 2514 C CA . PHE B 2 9 ? -3.11915 14.05691 29.21957 1.000 63.80090 9 PHE B CA 1
ATOM 2515 C C . PHE B 2 9 ? -3.00825 14.78455 27.88549 1.000 66.37494 9 PHE B C 1
ATOM 2516 O O . PHE B 2 9 ? -3.21722 16.00114 27.83878 1.000 59.54032 9 PHE B O 1
ATOM 2524 N N . ILE B 2 10 ? -2.68388 14.07524 26.80769 1.000 69.36216 10 ILE B N 1
ATOM 2525 C CA . ILE B 2 10 ? -2.82157 14.62188 25.46154 1.000 65.71125 10 ILE B CA 1
ATOM 2526 C C . ILE B 2 10 ? -4.27164 14.43821 25.03408 1.000 68.35983 10 ILE B C 1
ATOM 2527 O O . ILE B 2 10 ? -4.77181 13.30987 24.97109 1.000 70.72435 10 ILE B O 1
ATOM 2532 N N . GLU B 2 11 ? -4.95042 15.54842 24.74281 1.000 69.24311 11 GLU B N 1
ATOM 2533 C CA . GLU B 2 11 ? -6.39191 15.49722 24.52090 1.000 67.36190 11 GLU B CA 1
ATOM 2534 C C . GLU B 2 11 ? -6.73227 14.69586 23.26837 1.000 68.56943 11 GLU B C 1
ATOM 2535 O O . GLU B 2 11 ? -7.58937 13.80486 23.30506 1.000 70.42641 11 GLU B O 1
ATOM 2541 N N . ASN B 2 12 ? -6.06765 14.98910 22.15332 1.000 63.59654 12 ASN B N 1
ATOM 2542 C CA . ASN B 2 12 ? -6.33711 14.28992 20.90374 1.000 59.29998 12 ASN B CA 1
ATOM 2543 C C . ASN B 2 12 ? -5.16595 14.50224 19.95554 1.000 62.16710 12 ASN B C 1
ATOM 2544 O O . ASN B 2 12 ? -4.22540 15.24559 20.24829 1.000 42.75805 12 ASN B O 1
ATOM 2549 N N . GLY B 2 13 ? -5.23396 13.82187 18.80985 1.000 61.44637 13 GLY B N 1
ATOM 2550 C CA . GLY B 2 13 ? -4.20514 13.94773 17.80234 1.000 45.28363 13 GLY B CA 1
ATOM 2551 C C . GLY B 2 13 ? -4.40446 15.15665 16.90516 1.000 53.57509 13 GLY B C 1
ATOM 2552 O O . GLY B 2 13 ? -5.40896 15.86488 16.96790 1.000 41.52138 13 GLY B O 1
ATOM 2553 N N . TRP B 2 14 ? -3.41485 15.38403 16.04768 1.000 48.34435 14 TRP B N 1
ATOM 2554 C CA . TRP B 2 14 ? -3.40383 16.50299 15.10915 1.000 44.98168 14 TRP B CA 1
ATOM 2555 C C . TRP B 2 14 ? -3.50825 15.93862 13.69568 1.000 55.96910 14 TRP B C 1
ATOM 2556 O O . TRP B 2 14 ? -2.53273 15.40386 13.16030 1.000 48.87969 14 TRP B O 1
ATOM 2567 N N . GLU B 2 15 ? -4.69416 16.05520 13.08982 1.000 56.36201 15 GLU B N 1
ATOM 2568 C CA . GLU B 2 15 ? -4.84987 15.62179 11.70449 1.000 64.63974 15 GLU B CA 1
ATOM 2569 C C . GLU B 2 15 ? -4.04212 16.47583 10.73601 1.000 49.78518 15 GLU B C 1
ATOM 2570 O O . GLU B 2 15 ? -3.81433 16.05085 9.59911 1.000 57.26997 15 GLU B O 1
ATOM 2576 N N . GLY B 2 16 ? -3.60120 17.66325 11.16109 1.000 60.39974 16 GLY B N 1
ATOM 2577 C CA . GLY B 2 16 ? -2.74255 18.48825 10.32975 1.000 47.28102 16 GLY B CA 1
ATOM 2578 C C . GLY B 2 16 ? -1.30327 18.02794 10.26386 1.000 52.45978 16 GLY B C 1
ATOM 2579 O O . GLY B 2 16 ? -0.55820 18.48426 9.39109 1.000 55.41936 16 GLY B O 1
ATOM 2580 N N A MET B 2 17 ? -0.88994 17.14031 11.16608 0.519 60.10944 17 MET B N 1
ATOM 2581 N N B MET B 2 17 ? -0.89437 17.14364 11.17077 0.481 60.16754 17 MET B N 1
ATOM 2582 C CA A MET B 2 17 ? 0.47352 16.62052 11.15551 0.519 56.82515 17 MET B CA 1
ATOM 2583 C CA B MET B 2 17 ? 0.45668 16.59293 11.17011 0.481 56.89765 17 MET B CA 1
ATOM 2584 C C A MET B 2 17 ? 0.56396 15.50838 10.11924 0.519 54.90658 17 MET B C 1
ATOM 2585 C C B MET B 2 17 ? 0.54212 15.50485 10.10689 0.481 54.91124 17 MET B C 1
ATOM 2586 O O A MET B 2 17 ? 0.06764 14.39839 10.33831 0.519 54.23143 17 MET B O 1
ATOM 2587 O O B MET B 2 17 ? 0.02134 14.40088 10.29649 0.481 54.27024 17 MET B O 1
ATOM 2596 N N . ILE B 2 18 ? 1.19930 15.80784 8.99003 1.000 54.78522 18 ILE B N 1
ATOM 2597 C CA . ILE B 2 18 ? 1.29701 14.87014 7.87819 1.000 65.43837 18 ILE B CA 1
ATOM 2598 C C . ILE B 2 18 ? 2.72416 14.44291 7.57677 1.000 68.13405 18 ILE B C 1
ATOM 2599 O O . ILE B 2 18 ? 2.91479 13.46853 6.83295 1.000 74.60007 18 ILE B O 1
ATOM 2604 N N . ASP B 2 19 ? 3.73345 15.11669 8.12940 1.000 50.16674 19 ASP B N 1
ATOM 2605 C CA . ASP B 2 19 ? 5.12845 14.78570 7.86775 1.000 51.77849 19 ASP B CA 1
ATOM 2606 C C . ASP B 2 19 ? 5.79527 14.09586 9.05217 1.000 64.36076 19 ASP B C 1
ATOM 2607 O O . ASP B 2 19 ? 7.02548 14.00244 9.09848 1.000 65.95862 19 ASP B O 1
ATOM 2612 N N . GLY B 2 20 ? 5.00807 13.60643 10.00302 1.000 69.76149 20 GLY B N 1
ATOM 2613 C CA . GLY B 2 20 ? 5.55972 12.89142 11.13822 1.000 41.22887 20 GLY B CA 1
ATOM 2614 C C . GLY B 2 20 ? 4.44896 12.28578 11.96441 1.000 58.61694 20 GLY B C 1
ATOM 2615 O O . GLY B 2 20 ? 3.26118 12.46431 11.68125 1.000 60.04009 20 GLY B O 1
ATOM 2616 N N . TRP B 2 21 ? 4.85492 11.55085 12.99779 1.000 63.32408 21 TRP B N 1
ATOM 2617 C CA . TRP B 2 21 ? 3.91478 10.93918 13.92909 1.000 50.78214 21 TRP B CA 1
ATOM 2618 C C . TRP B 2 21 ? 3.77863 11.71811 15.22594 1.000 45.80694 21 TRP B C 1
ATOM 2619 O O . TRP B 2 21 ? 2.67777 11.80451 15.77611 1.000 57.37349 21 TRP B O 1
ATOM 2630 N N . TYR B 2 22 ? 4.87437 12.27916 15.72677 1.000 41.58439 22 TYR B N 1
ATOM 2631 C CA . TYR B 2 22 ? 4.86576 13.14481 16.89392 1.000 42.85790 22 TYR B CA 1
ATOM 2632 C C . TYR B 2 22 ? 5.52122 14.46108 16.50796 1.000 48.11894 22 TYR B C 1
ATOM 2633 O O . TYR B 2 22 ? 6.33015 14.51883 15.58119 1.000 51.38619 22 TYR B O 1
ATOM 2642 N N . GLY B 2 23 ? 5.17636 15.52618 17.21844 1.000 50.51702 23 GLY B N 1
ATOM 2643 C CA . GLY B 2 23 ? 5.78821 16.79754 16.89419 1.000 48.37513 23 GLY B CA 1
ATOM 2644 C C . GLY B 2 23 ? 5.42869 17.88129 17.88339 1.000 49.05975 23 GLY B C 1
ATOM 2645 O O . GLY B 2 23 ? 4.79599 17.63309 18.91110 1.000 60.26839 23 GLY B O 1
ATOM 2646 N N . PHE B 2 24 ? 5.84135 19.09927 17.54123 1.000 57.76509 24 PHE B N 1
ATOM 2647 C CA . PHE B 2 24 ? 5.65811 20.27821 18.37067 1.000 56.12918 24 PHE B CA 1
ATOM 2648 C C . PHE B 2 24 ? 4.75365 21.27324 17.66304 1.000 47.31809 24 PHE B C 1
ATOM 2649 O O . PHE B 2 24 ? 4.82910 21.44327 16.44070 1.000 56.72632 24 PHE B O 1
ATOM 2657 N N . ARG B 2 25 ? 3.90451 21.92709 18.44684 1.000 57.80138 25 ARG B N 1
ATOM 2658 C CA . ARG B 2 25 ? 3.18319 23.12146 18.03585 1.000 53.13006 25 ARG B CA 1
ATOM 2659 C C . ARG B 2 25 ? 3.54556 24.23445 19.00465 1.000 58.01155 25 ARG B C 1
ATOM 2660 O O . ARG B 2 25 ? 3.51326 24.03542 20.22416 1.000 56.57969 25 ARG B O 1
ATOM 2668 N N . HIS B 2 26 ? 3.88819 25.39692 18.46623 1.000 58.63788 26 HIS B N 1
ATOM 2669 C CA . HIS B 2 26 ? 4.37712 26.49929 19.27576 1.000 55.15738 26 HIS B CA 1
ATOM 2670 C C . HIS B 2 26 ? 3.56553 27.74959 18.98450 1.000 52.34081 26 HIS B C 1
ATOM 2671 O O . HIS B 2 26 ? 3.05235 27.93796 17.87686 1.000 61.21144 26 HIS B O 1
ATOM 2678 N N . GLN B 2 27 ? 3.47568 28.60540 19.99921 1.000 60.14712 27 GLN B N 1
ATOM 2679 C CA . GLN B 2 27 ? 2.77816 29.88552 19.92146 1.000 68.83372 27 GLN B CA 1
ATOM 2680 C C . GLN B 2 27 ? 3.63718 30.92407 20.62799 1.000 79.37134 27 GLN B C 1
ATOM 2681 O O . GLN B 2 27 ? 3.81296 30.85862 21.84948 1.000 67.32888 27 GLN B O 1
ATOM 2687 N N . ASN B 2 28 ? 4.17398 31.87431 19.86730 1.000 76.28448 28 ASN B N 1
ATOM 2688 C CA . ASN B 2 28 ? 5.05051 32.89641 20.42136 1.000 73.45304 28 ASN B CA 1
ATOM 2689 C C . ASN B 2 28 ? 4.69490 34.24198 19.79718 1.000 83.36184 28 ASN B C 1
ATOM 2690 O O . ASN B 2 28 ? 3.68420 34.38235 19.09963 1.000 80.03298 28 ASN B O 1
ATOM 2695 N N . SER B 2 29 ? 5.56207 35.23092 20.03547 1.000 80.36841 29 SER B N 1
ATOM 2696 C CA . SER B 2 29 ? 5.31813 36.58449 19.54753 1.000 85.96092 29 SER B CA 1
ATOM 2697 C C . SER B 2 29 ? 5.20638 36.63140 18.03025 1.000 86.09280 29 SER B C 1
ATOM 2698 O O . SER B 2 29 ? 4.45991 37.45490 17.48921 1.000 82.79931 29 SER B O 1
ATOM 2701 N N . GLU B 2 30 ? 5.92612 35.75648 17.32787 1.000 97.29927 30 GLU B N 1
ATOM 2702 C CA . GLU B 2 30 ? 5.87663 35.73308 15.87216 1.000 82.00565 30 GLU B CA 1
ATOM 2703 C C . GLU B 2 30 ? 4.65919 34.99688 15.33009 1.000 63.51887 30 GLU B C 1
ATOM 2704 O O . GLU B 2 30 ? 4.40457 35.06817 14.12342 1.000 77.78666 30 GLU B O 1
ATOM 2710 N N . GLY B 2 31 ? 3.90337 34.30105 16.17865 1.000 80.86778 31 GLY B N 1
ATOM 2711 C CA . GLY B 2 31 ? 2.72739 33.58919 15.71544 1.000 68.71393 31 GLY B CA 1
ATOM 2712 C C . GLY B 2 31 ? 2.71120 32.12323 16.09597 1.000 77.26722 31 GLY B C 1
ATOM 2713 O O . GLY B 2 31 ? 3.26118 31.73553 17.13046 1.000 79.43897 31 GLY B O 1
ATOM 2714 N N . THR B 2 32 ? 2.08228 31.29755 15.26744 1.000 68.51547 32 THR B N 1
ATOM 2715 C CA . THR B 2 32 ? 1.93322 29.87671 15.53597 1.000 69.11554 32 THR B CA 1
ATOM 2716 C C . THR B 2 32 ? 2.75679 29.06756 14.54371 1.000 57.41553 32 THR B C 1
ATOM 2717 O O . THR B 2 32 ? 3.08993 29.53313 13.45166 1.000 52.69999 32 THR B O 1
ATOM 2721 N N . GLY B 2 33 ? 3.09392 27.84597 14.94367 1.000 66.72417 33 GLY B N 1
ATOM 2722 C CA . GLY B 2 33 ? 3.87002 26.98498 14.07232 1.000 69.34621 33 GLY B CA 1
ATOM 2723 C C . GLY B 2 33 ? 3.78408 25.53677 14.48904 1.000 73.25180 33 GLY B C 1
ATOM 2724 O O . GLY B 2 33 ? 3.41338 25.21417 15.62151 1.000 78.90690 33 GLY B O 1
ATOM 2725 N N . GLN B 2 34 ? 4.16154 24.66196 13.55895 1.000 57.99270 34 GLN B N 1
ATOM 2726 C CA . GLN B 2 34 ? 4.10707 23.22450 13.77533 1.000 53.83431 34 GLN B CA 1
ATOM 2727 C C . GLN B 2 34 ? 5.27652 22.57329 13.05356 1.000 52.91116 34 GLN B C 1
ATOM 2728 O O . GLN B 2 34 ? 5.61023 22.95671 11.92979 1.000 63.14694 34 GLN B O 1
ATOM 2734 N N . ALA B 2 35 ? 5.89900 21.59530 13.70927 1.000 49.74938 35 ALA B N 1
ATOM 2735 C CA . ALA B 2 35 ? 7.01950 20.88003 13.11061 1.000 36.41296 35 ALA B CA 1
ATOM 2736 C C . ALA B 2 35 ? 7.12724 19.50588 13.75115 1.000 50.35779 35 ALA B C 1
ATOM 2737 O O . ALA B 2 35 ? 7.08755 19.39020 14.97750 1.000 59.21543 35 ALA B O 1
ATOM 2739 N N . ALA B 2 36 ? 7.28516 18.47528 12.92752 1.000 62.93797 36 ALA B N 1
ATOM 2740 C CA . ALA B 2 36 ? 7.36068 17.11345 13.43398 1.000 52.27982 36 ALA B CA 1
ATOM 2741 C C . ALA B 2 36 ? 8.73727 16.82242 14.02324 1.000 57.42294 36 ALA B C 1
ATOM 2742 O O . ALA B 2 36 ? 9.75182 17.38991 13.60640 1.000 50.67969 36 ALA B O 1
ATOM 2744 N N . ASP B 2 37 ? 8.75963 15.93548 15.01692 1.000 52.46246 37 ASP B N 1
ATOM 2745 C CA . ASP B 2 37 ? 9.99402 15.41807 15.59073 1.000 52.36629 37 ASP B CA 1
ATOM 2746 C C . ASP B 2 37 ? 10.25230 14.04949 14.97352 1.000 55.82455 37 ASP B C 1
ATOM 2747 O O . ASP B 2 37 ? 9.44219 13.12891 15.13034 1.000 44.00799 37 ASP B O 1
ATOM 2752 N N . LEU B 2 38 ? 11.38333 13.91702 14.28533 1.000 62.54908 38 LEU B N 1
ATOM 2753 C CA . LEU B 2 38 ? 11.64765 12.73777 13.47404 1.000 48.07963 38 LEU B CA 1
ATOM 2754 C C . LEU B 2 38 ? 12.29263 11.59189 14.24121 1.000 51.39297 38 LEU B C 1
ATOM 2755 O O . LEU B 2 38 ? 12.19864 10.44455 13.79463 1.000 48.91834 38 LEU B O 1
ATOM 2760 N N . LYS B 2 39 ? 12.94265 11.86333 15.37461 1.000 57.54671 39 LYS B N 1
ATOM 2761 C CA . LYS B 2 39 ? 13.63399 10.80127 16.10260 1.000 45.71719 39 LYS B CA 1
ATOM 2762 C C . LYS B 2 39 ? 12.63908 9.82530 16.72703 1.000 49.00561 39 LYS B C 1
ATOM 2763 O O . LYS B 2 39 ? 12.80467 8.60150 16.63087 1.000 47.08765 39 LYS B O 1
ATOM 2769 N N A SER B 2 40 ? 11.58879 10.34981 17.36301 0.407 50.30403 40 SER B N 1
ATOM 2770 N N B SER B 2 40 ? 11.58889 10.35132 17.36199 0.593 50.79254 40 SER B N 1
ATOM 2771 C CA A SER B 2 40 ? 10.57015 9.48325 17.94843 0.407 49.66376 40 SER B CA 1
ATOM 2772 C CA B SER B 2 40 ? 10.56857 9.48797 17.94845 0.593 50.04707 40 SER B CA 1
ATOM 2773 C C A SER B 2 40 ? 9.77577 8.75510 16.86978 0.407 52.32248 40 SER B C 1
ATOM 2774 C C B SER B 2 40 ? 9.77727 8.75621 16.87024 0.593 52.42908 40 SER B C 1
ATOM 2775 O O A SER B 2 40 ? 9.42844 7.57708 17.03336 0.407 59.57077 40 SER B O 1
ATOM 2776 O O B SER B 2 40 ? 9.43319 7.57752 17.03475 0.593 59.71505 40 SER B O 1
ATOM 2781 N N . THR B 2 41 ? 9.47092 9.44324 15.76534 1.000 50.43977 41 THR B N 1
ATOM 2782 C CA . THR B 2 41 ? 8.79279 8.79211 14.64907 1.000 53.18690 41 THR B CA 1
ATOM 2783 C C . THR B 2 41 ? 9.63554 7.65007 14.09865 1.000 49.91900 41 THR B C 1
ATOM 2784 O O . THR B 2 41 ? 9.11929 6.56058 13.82187 1.000 47.70262 41 THR B O 1
ATOM 2788 N N . GLN B 2 42 ? 10.94289 7.88062 13.95848 1.000 42.40002 42 GLN B N 1
ATOM 2789 C CA . GLN B 2 42 ? 11.85103 6.83932 13.49533 1.000 38.40537 42 GLN B CA 1
ATOM 2790 C C . GLN B 2 42 ? 11.88306 5.65970 14.45702 1.000 57.33688 42 GLN B C 1
ATOM 2791 O O . GLN B 2 42 ? 11.86521 4.50214 14.02591 1.000 57.59192 42 GLN B O 1
ATOM 2797 N N . ALA B 2 43 ? 11.91860 5.93108 15.76501 1.000 60.42736 43 ALA B N 1
ATOM 2798 C CA . ALA B 2 43 ? 11.95743 4.84498 16.74318 1.000 54.54909 43 ALA B CA 1
ATOM 2799 C C . ALA B 2 43 ? 10.68533 4.00319 16.68840 1.000 55.05218 43 ALA B C 1
ATOM 2800 O O . ALA B 2 43 ? 10.74061 2.76224 16.67230 1.000 46.97606 43 ALA B O 1
ATOM 2802 N N . ALA B 2 44 ? 9.52375 4.66404 16.67015 1.000 44.36926 44 ALA B N 1
ATOM 2803 C CA . ALA B 2 44 ? 8.26222 3.93070 16.59705 1.000 48.12363 44 ALA B CA 1
ATOM 2804 C C . ALA B 2 44 ? 8.16831 3.11650 15.30971 1.000 48.80078 44 ALA B C 1
ATOM 2805 O O . ALA B 2 44 ? 7.75088 1.94639 15.32891 1.000 57.57939 44 ALA B O 1
ATOM 2807 N N . ILE B 2 45 ? 8.54696 3.72258 14.17913 1.000 43.20578 45 ILE B N 1
ATOM 2808 C CA . ILE B 2 45 ? 8.49660 3.02178 12.90120 1.000 53.60893 45 ILE B CA 1
ATOM 2809 C C . ILE B 2 45 ? 9.43706 1.82409 12.91028 1.000 49.31833 45 ILE B C 1
ATOM 2810 O O . ILE B 2 45 ? 9.10645 0.76206 12.37543 1.000 57.52743 45 ILE B O 1
ATOM 2815 N N . ASP B 2 46 ? 10.61183 1.96426 13.53156 1.000 34.88675 46 ASP B N 1
ATOM 2816 C CA . ASP B 2 46 ? 11.54447 0.84257 13.61398 1.000 37.95700 46 ASP B CA 1
ATOM 2817 C C . ASP B 2 46 ? 10.96521 -0.30571 14.42221 1.000 46.69173 46 ASP B C 1
ATOM 2818 O O . ASP B 2 46 ? 11.07102 -1.47076 14.02408 1.000 41.94309 46 ASP B O 1
ATOM 2823 N N . GLN B 2 47 ? 10.36886 -0.00223 15.57549 1.000 54.14970 47 GLN B N 1
ATOM 2824 C CA . GLN B 2 47 ? 9.78665 -1.07649 16.37509 1.000 48.53311 47 GLN B CA 1
ATOM 2825 C C . GLN B 2 47 ? 8.65633 -1.76993 15.61975 1.000 40.85328 47 GLN B C 1
ATOM 2826 O O . GLN B 2 47 ? 8.57604 -3.00995 15.60005 1.000 56.72126 47 GLN B O 1
ATOM 2832 N N A ILE B 2 48 ? 7.78493 -0.99042 14.97395 0.659 45.20624 48 ILE B N 1
ATOM 2833 N N B ILE B 2 48 ? 7.78557 -0.99049 14.97192 0.341 44.96247 48 ILE B N 1
ATOM 2834 C CA A ILE B 2 48 ? 6.67058 -1.58471 14.24037 0.659 49.03148 48 ILE B CA 1
ATOM 2835 C CA B ILE B 2 48 ? 6.67097 -1.58621 14.24013 0.341 49.35879 48 ILE B CA 1
ATOM 2836 C C A ILE B 2 48 ? 7.17818 -2.40958 13.06056 0.659 48.26115 48 ILE B C 1
ATOM 2837 C C B ILE B 2 48 ? 7.17744 -2.40946 13.05939 0.341 48.70474 48 ILE B C 1
ATOM 2838 O O A ILE B 2 48 ? 6.64953 -3.48857 12.76801 0.659 45.94647 48 ILE B O 1
ATOM 2839 O O B ILE B 2 48 ? 6.64627 -3.48663 12.76403 0.341 45.80651 48 ILE B O 1
ATOM 2848 N N . ASN B 2 49 ? 8.22502 -1.93456 12.38040 1.000 46.70851 49 ASN B N 1
ATOM 2849 C CA . ASN B 2 49 ? 8.75738 -2.66584 11.23650 1.000 47.13993 49 ASN B CA 1
ATOM 2850 C C . ASN B 2 49 ? 9.45182 -3.94852 11.67299 1.000 57.22338 49 ASN B C 1
ATOM 2851 O O . ASN B 2 49 ? 9.37296 -4.96995 10.97876 1.000 57.20749 49 ASN B O 1
ATOM 2856 N N . GLY B 2 50 ? 10.13879 -3.91561 12.81721 1.000 47.22576 50 GLY B N 1
ATOM 2857 C CA . GLY B 2 50 ? 10.72009 -5.13492 13.34963 1.000 40.21065 50 GLY B CA 1
ATOM 2858 C C . GLY B 2 50 ? 9.65873 -6.15364 13.70878 1.000 51.71643 50 GLY B C 1
ATOM 2859 O O . GLY B 2 50 ? 9.80695 -7.34833 13.42833 1.000 59.24707 50 GLY B O 1
ATOM 2860 N N A LYS B 2 51 ? 8.57671 -5.69412 14.34298 0.669 48.79638 51 LYS B N 1
ATOM 2861 N N B LYS B 2 51 ? 8.56144 -5.69843 14.31998 0.331 49.77588 51 LYS B N 1
ATOM 2862 C CA A LYS B 2 51 ? 7.44516 -6.57090 14.62792 0.669 48.98450 51 LYS B CA 1
ATOM 2863 C CA B LYS B 2 51 ? 7.47126 -6.62205 14.62133 0.331 49.52371 51 LYS B CA 1
ATOM 2864 C C A LYS B 2 51 ? 6.87660 -7.17324 13.34683 0.669 55.80372 51 LYS B C 1
ATOM 2865 C C B LYS B 2 51 ? 6.85636 -7.18441 13.34295 0.331 55.60125 51 LYS B C 1
ATOM 2866 O O A LYS B 2 51 ? 6.58557 -8.37554 13.28669 0.669 56.68272 51 LYS B O 1
ATOM 2867 O O B LYS B 2 51 ? 6.51924 -8.37444 13.27659 0.331 56.63920 51 LYS B O 1
ATOM 2878 N N . LEU B 2 52 ? 6.71635 -6.34655 12.31135 1.000 56.15578 52 LEU B N 1
ATOM 2879 C CA . LEU B 2 52 ? 6.18279 -6.82049 11.03710 1.000 62.14784 52 LEU B CA 1
ATOM 2880 C C . LEU B 2 52 ? 7.07968 -7.88868 10.42288 1.000 62.57768 52 LEU B C 1
ATOM 2881 O O . LEU B 2 52 ? 6.60126 -8.94211 9.98901 1.000 53.64005 52 LEU B O 1
ATOM 2886 N N . ASN B 2 53 ? 8.39018 -7.63283 10.38598 1.000 62.48906 53 ASN B N 1
ATOM 2887 C CA . ASN B 2 53 ? 9.32737 -8.60801 9.83445 1.000 56.28420 53 ASN B CA 1
ATOM 2888 C C . ASN B 2 53 ? 9.32035 -9.90766 10.63175 1.000 58.85641 53 ASN B C 1
ATOM 2889 O O . ASN B 2 53 ? 9.43356 -10.99560 10.05417 1.000 67.19002 53 ASN B O 1
ATOM 2894 N N . ARG B 2 54 ? 9.20200 -9.82044 11.96128 1.000 78.91999 54 ARG B N 1
ATOM 2895 C CA . ARG B 2 54 ? 9.15249 -11.03945 12.76775 1.000 67.48975 54 ARG B CA 1
ATOM 2896 C C . ARG B 2 54 ? 7.88229 -11.83483 12.49827 1.000 59.62423 54 ARG B C 1
ATOM 2897 O O . ARG B 2 54 ? 7.92180 -13.06928 12.42696 1.000 71.28741 54 ARG B O 1
ATOM 2905 N N . VAL B 2 55 ? 6.74743 -11.15180 12.34708 1.000 56.61951 55 VAL B N 1
ATOM 2906 C CA . VAL B 2 55 ? 5.48418 -11.86677 12.20034 1.000 62.43333 55 VAL B CA 1
ATOM 2907 C C . VAL B 2 55 ? 5.38702 -12.52816 10.82818 1.000 52.83887 55 VAL B C 1
ATOM 2908 O O . VAL B 2 55 ? 5.02566 -13.70537 10.71478 1.000 62.37182 55 VAL B O 1
ATOM 2912 N N . ILE B 2 56 ? 5.72644 -11.79432 9.76977 1.000 67.78924 56 ILE B N 1
ATOM 2913 C CA . ILE B 2 56 ? 5.42803 -12.24464 8.41185 1.000 80.96263 56 ILE B CA 1
ATOM 2914 C C . ILE B 2 56 ? 6.57416 -13.05759 7.82298 1.000 83.37027 56 ILE B C 1
ATOM 2915 O O . ILE B 2 56 ? 6.63732 -13.25880 6.60427 1.000 85.90190 56 ILE B O 1
ATOM 2920 N N . GLU B 2 57 ? 7.47569 -13.54544 8.66928 1.000 66.62448 57 GLU B N 1
ATOM 2921 C CA . GLU B 2 57 ? 8.60849 -14.31804 8.17341 1.000 72.28537 57 GLU B CA 1
ATOM 2922 C C . GLU B 2 57 ? 8.13639 -15.66752 7.64272 1.000 85.56107 57 GLU B C 1
ATOM 2923 O O . GLU B 2 57 ? 7.51431 -16.44898 8.37033 1.000 85.53469 57 GLU B O 1
ATOM 2929 N N . LYS B 2 58 ? 8.42611 -15.93078 6.36870 1.000 95.76841 58 LYS B N 1
ATOM 2930 C CA . LYS B 2 58 ? 8.00735 -17.15993 5.70065 1.000 88.81849 58 LYS B CA 1
ATOM 2931 C C . LYS B 2 58 ? 8.76226 -18.34514 6.29300 1.000 84.61960 58 LYS B C 1
ATOM 2932 O O . LYS B 2 58 ? 9.97788 -18.46931 6.11191 1.000 86.72555 58 LYS B O 1
ATOM 2938 N N . THR B 2 59 ? 8.04603 -19.22352 7.00833 1.000 81.94548 59 THR B N 1
ATOM 2939 C CA . THR B 2 59 ? 8.70192 -20.32154 7.71193 1.000 100.97809 59 THR B CA 1
ATOM 2940 C C . THR B 2 59 ? 7.95995 -21.65384 7.59018 1.000 84.68163 59 THR B C 1
ATOM 2941 O O . THR B 2 59 ? 8.23114 -22.57220 8.37420 1.000 71.67941 59 THR B O 1
ATOM 2945 N N . ASN B 2 60 ? 7.04445 -21.79831 6.63304 1.000 63.95697 60 ASN B N 1
ATOM 2946 C CA . ASN B 2 60 ? 6.23369 -23.00601 6.50860 1.000 69.44880 60 ASN B CA 1
ATOM 2947 C C . ASN B 2 60 ? 6.24767 -23.47789 5.06249 1.000 72.06578 60 ASN B C 1
ATOM 2948 O O . ASN B 2 60 ? 5.80475 -22.75308 4.16572 1.000 66.33115 60 ASN B O 1
ATOM 2953 N N . GLU B 2 61 ? 6.75160 -24.69046 4.84019 1.000 62.11897 61 GLU B N 1
ATOM 2954 C CA . GLU B 2 61 ? 6.75676 -25.30501 3.51535 1.000 57.41794 61 GLU B CA 1
ATOM 2955 C C . GLU B 2 61 ? 6.51021 -26.79739 3.68643 1.000 60.97832 61 GLU B C 1
ATOM 2956 O O . GLU B 2 61 ? 7.37197 -27.51548 4.20323 1.000 51.89265 61 GLU B O 1
ATOM 2962 N N . LYS B 2 62 ? 5.33779 -27.26005 3.26158 1.000 55.90905 62 LYS B N 1
ATOM 2963 C CA . LYS B 2 62 ? 4.96241 -28.66109 3.36406 1.000 54.92249 62 LYS B CA 1
ATOM 2964 C C . LYS B 2 62 ? 4.56622 -29.20041 1.99593 1.000 51.48463 62 LYS B C 1
ATOM 2965 O O . LYS B 2 62 ? 4.01434 -28.47837 1.15954 1.000 50.23410 62 LYS B O 1
ATOM 2971 N N . PHE B 2 63 ? 4.84208 -30.48564 1.77934 1.000 44.96907 63 PHE B N 1
ATOM 2972 C CA . PHE B 2 63 ? 4.55971 -31.10851 0.49250 1.000 43.93864 63 PHE B CA 1
ATOM 2973 C C . PHE B 2 63 ? 3.56932 -32.25333 0.65077 1.000 35.86776 63 PHE B C 1
ATOM 2974 O O . PHE B 2 63 ? 2.37502 -32.01922 0.86098 1.000 50.45681 63 PHE B O 1
ATOM 2982 N N . HIS B 2 64 ? 4.04630 -33.49093 0.55974 1.000 35.64499 64 HIS B N 1
ATOM 2983 C CA . HIS B 2 64 ? 3.15642 -34.63564 0.69993 1.000 44.14421 64 HIS B CA 1
ATOM 2984 C C . HIS B 2 64 ? 2.67717 -34.73843 2.14199 1.000 50.71960 64 HIS B C 1
ATOM 2985 O O . HIS B 2 64 ? 3.48776 -34.82100 3.07141 1.000 47.59483 64 HIS B O 1
ATOM 2992 N N . GLN B 2 65 ? 1.35852 -34.73748 2.32504 1.000 42.87027 65 GLN B N 1
ATOM 2993 C CA . GLN B 2 65 ? 0.76716 -34.77684 3.65488 1.000 39.99681 65 GLN B CA 1
ATOM 2994 C C . GLN B 2 65 ? -0.23581 -35.91694 3.74879 1.000 43.88335 65 GLN B C 1
ATOM 2995 O O . GLN B 2 65 ? -0.04185 -36.97221 3.13638 1.000 62.92306 65 GLN B O 1
ATOM 3001 N N . ILE B 2 66 ? -1.30084 -35.72086 4.51751 1.000 38.59816 66 ILE B N 1
ATOM 3002 C CA . ILE B 2 66 ? -2.36291 -36.70659 4.64111 1.000 46.51028 66 ILE B CA 1
ATOM 3003 C C . ILE B 2 66 ? -3.58451 -36.20542 3.88379 1.000 44.20122 66 ILE B C 1
ATOM 3004 O O . ILE B 2 66 ? -3.72131 -35.01591 3.57945 1.000 55.90238 66 ILE B O 1
ATOM 3009 N N . GLU B 2 67 ? -4.48889 -37.13080 3.58727 1.000 35.76550 67 GLU B N 1
ATOM 3010 C CA . GLU B 2 67 ? -5.75396 -36.75397 2.97866 1.000 41.53847 67 GLU B CA 1
ATOM 3011 C C . GLU B 2 67 ? -6.65830 -36.10211 4.01701 1.000 36.18415 67 GLU B C 1
ATOM 3012 O O . GLU B 2 67 ? -6.72133 -36.53496 5.17044 1.000 54.98508 67 GLU B O 1
ATOM 3018 N N . LYS B 2 68 ? -7.36813 -35.05718 3.59729 1.000 39.84867 68 LYS B N 1
ATOM 3019 C CA . LYS B 2 68 ? -8.19421 -34.26854 4.49560 1.000 29.76947 68 LYS B CA 1
ATOM 3020 C C . LYS B 2 68 ? -9.65731 -34.21856 4.08671 1.000 41.41643 68 LYS B C 1
ATOM 3021 O O . LYS B 2 68 ? -10.48579 -33.74811 4.87543 1.000 36.50483 68 LYS B O 1
ATOM 3027 N N . GLU B 2 69 ? -9.99812 -34.69023 2.89157 1.000 51.40401 69 GLU B N 1
ATOM 3028 C CA . GLU B 2 69 ? -11.37794 -34.84943 2.46223 1.000 44.57873 69 GLU B CA 1
ATOM 3029 C C . GLU B 2 69 ? -11.57278 -36.28038 1.98414 1.000 45.95056 69 GLU B C 1
ATOM 3030 O O . GLU B 2 69 ? -10.66815 -36.87255 1.38851 1.000 47.27600 69 GLU B O 1
ATOM 3036 N N . PHE B 2 70 ? -12.74512 -36.83997 2.26616 1.000 42.25427 70 PHE B N 1
ATOM 3037 C CA . PHE B 2 70 ? -13.01293 -38.24196 1.99059 1.000 43.71986 70 PHE B CA 1
ATOM 3038 C C . PHE B 2 70 ? -14.38566 -38.37398 1.35204 1.000 47.50125 70 PHE B C 1
ATOM 3039 O O . PHE B 2 70 ? -15.31048 -37.63145 1.69313 1.000 57.92684 70 PHE B O 1
ATOM 3047 N N . SER B 2 71 ? -14.51179 -39.31714 0.41899 1.000 47.14887 71 SER B N 1
ATOM 3048 C CA . SER B 2 71 ? -15.76473 -39.51293 -0.29781 1.000 52.19093 71 SER B CA 1
ATOM 3049 C C . SER B 2 71 ? -16.61002 -40.65446 0.25066 1.000 60.35953 71 SER B C 1
ATOM 3050 O O . SER B 2 71 ? -17.82871 -40.64966 0.04907 1.000 61.01049 71 SER B O 1
ATOM 3053 N N . GLU B 2 72 ? -16.00647 -41.61517 0.94796 1.000 70.49161 72 GLU B N 1
ATOM 3054 C CA . GLU B 2 72 ? -16.73040 -42.74863 1.50285 1.000 66.19072 72 GLU B CA 1
ATOM 3055 C C . GLU B 2 72 ? -16.44265 -42.86213 2.99115 1.000 55.08162 72 GLU B C 1
ATOM 3056 O O . GLU B 2 72 ? -15.36803 -42.48215 3.46350 1.000 64.52067 72 GLU B O 1
ATOM 3062 N N . VAL B 2 73 ? -17.41985 -43.39205 3.72616 1.000 60.19514 73 VAL B N 1
ATOM 3063 C CA . VAL B 2 73 ? -17.24587 -43.63125 5.15339 1.000 75.31380 73 VAL B CA 1
ATOM 3064 C C . VAL B 2 73 ? -16.32986 -44.83008 5.35632 1.000 71.24430 73 VAL B C 1
ATOM 3065 O O . VAL B 2 73 ? -16.49037 -45.87333 4.70932 1.000 46.38887 73 VAL B O 1
ATOM 3069 N N . GLU B 2 74 ? -15.36507 -44.68640 6.25527 1.000 75.99484 74 GLU B N 1
ATOM 3070 C CA . GLU B 2 74 ? -14.39290 -45.73883 6.52954 1.000 63.97230 74 GLU B CA 1
ATOM 3071 C C . GLU B 2 74 ? -14.30876 -46.09256 8.00412 1.000 66.14371 74 GLU B C 1
ATOM 3072 O O . GLU B 2 74 ? -14.13476 -47.26662 8.33900 1.000 54.50114 74 GLU B O 1
ATOM 3078 N N . GLY B 2 75 ? -14.43192 -45.11257 8.89265 1.000 92.96616 75 GLY B N 1
ATOM 3079 C CA . GLY B 2 75 ? -14.42780 -45.39211 10.31278 1.000 72.59660 75 GLY B CA 1
ATOM 3080 C C . GLY B 2 75 ? -13.18867 -44.92619 11.04915 1.000 63.35853 75 GLY B C 1
ATOM 3081 O O . GLY B 2 75 ? -12.87448 -43.73321 11.06527 1.000 73.11109 75 GLY B O 1
ATOM 3082 N N . ARG B 2 76 ? -12.46216 -45.88085 11.63458 1.000 64.10039 76 ARG B N 1
ATOM 3083 C CA . ARG B 2 76 ? -11.47000 -45.56947 12.66145 1.000 66.75057 76 ARG B CA 1
ATOM 3084 C C . ARG B 2 76 ? -10.33207 -44.70637 12.11957 1.000 69.78595 76 ARG B C 1
ATOM 3085 O O . ARG B 2 76 ? -9.98902 -43.67026 12.70481 1.000 78.38188 76 ARG B O 1
ATOM 3093 N N A ILE B 2 77 ? -9.72943 -45.12061 11.00318 0.043 55.95918 77 ILE B N 1
ATOM 3094 N N B ILE B 2 77 ? -9.73589 -45.11929 10.99902 0.957 54.88379 77 ILE B N 1
ATOM 3095 C CA A ILE B 2 77 ? -8.58006 -44.39468 10.46938 0.043 54.96578 77 ILE B CA 1
ATOM 3096 C CA B ILE B 2 77 ? -8.58018 -44.40572 10.46439 0.957 53.38307 77 ILE B CA 1
ATOM 3097 C C A ILE B 2 77 ? -8.99988 -43.02042 9.96038 0.043 60.06866 77 ILE B C 1
ATOM 3098 C C B ILE B 2 77 ? -8.98928 -43.02988 9.94140 0.957 60.51963 77 ILE B C 1
ATOM 3099 O O A ILE B 2 77 ? -8.28493 -42.02630 10.14814 0.043 59.60155 77 ILE B O 1
ATOM 3100 O O B ILE B 2 77 ? -8.26489 -42.03930 10.11830 0.957 60.10260 77 ILE B O 1
ATOM 3109 N N . GLN B 2 78 ? -10.16379 -42.93939 9.31124 1.000 57.87790 78 GLN B N 1
ATOM 3110 C CA . GLN B 2 78 ? -10.65252 -41.65047 8.83355 1.000 56.89748 78 GLN B CA 1
ATOM 3111 C C . GLN B 2 78 ? -10.99525 -40.72904 9.99760 1.000 48.76772 78 GLN B C 1
ATOM 3112 O O . GLN B 2 78 ? -10.72828 -39.52188 9.94267 1.000 44.32356 78 GLN B O 1
ATOM 3118 N N . ASP B 2 79 ? -11.58785 -41.28461 11.05785 1.000 58.02770 79 ASP B N 1
ATOM 3119 C CA . ASP B 2 79 ? -11.81898 -40.51737 12.27719 1.000 54.74626 79 ASP B CA 1
ATOM 3120 C C . ASP B 2 79 ? -10.51373 -39.95779 12.82451 1.000 44.89451 79 ASP B C 1
ATOM 3121 O O . ASP B 2 79 ? -10.43861 -38.78404 13.20533 1.000 41.21036 79 ASP B O 1
ATOM 3126 N N . LEU B 2 80 ? -9.46894 -40.78679 12.86688 1.000 37.19639 80 LEU B N 1
ATOM 3127 C CA . LEU B 2 80 ? -8.19289 -40.32995 13.40762 1.000 43.35247 80 LEU B CA 1
ATOM 3128 C C . LEU B 2 80 ? -7.59423 -39.22134 12.54886 1.000 43.37113 80 LEU B C 1
ATOM 3129 O O . LEU B 2 80 ? -7.08923 -38.22071 13.07515 1.000 42.11603 80 LEU B O 1
ATOM 3134 N N . GLU B 2 81 ? -7.64673 -39.38020 11.22372 1.000 48.02453 81 GLU B N 1
ATOM 3135 C CA . GLU B 2 81 ? -7.11301 -38.35417 10.32718 1.000 42.44352 81 GLU B CA 1
ATOM 3136 C C . GLU B 2 81 ? -7.86301 -37.03139 10.48810 1.000 39.46774 81 GLU B C 1
ATOM 3137 O O . GLU B 2 81 ? -7.24965 -35.95674 10.60349 1.000 33.60070 81 GLU B O 1
ATOM 3143 N N . LYS B 2 82 ? -9.19829 -37.09372 10.50236 1.000 35.78316 82 LYS B N 1
ATOM 3144 C CA . LYS B 2 82 ? -9.99585 -35.88625 10.68235 1.000 33.98139 82 LYS B CA 1
ATOM 3145 C C . LYS B 2 82 ? -9.70144 -35.22795 12.02280 1.000 34.98495 82 LYS B C 1
ATOM 3146 O O . LYS B 2 82 ? -9.59100 -33.99838 12.10888 1.000 50.89369 82 LYS B O 1
ATOM 3152 N N . TYR B 2 83 ? -9.55770 -36.03378 13.07822 1.000 43.69140 83 TYR B N 1
ATOM 3153 C CA . TYR B 2 83 ? -9.28087 -35.49209 14.40352 1.000 38.46950 83 TYR B CA 1
ATOM 3154 C C . TYR B 2 83 ? -7.92759 -34.79720 14.44136 1.000 37.71191 83 TYR B C 1
ATOM 3155 O O . TYR B 2 83 ? -7.79491 -33.71091 15.01988 1.000 40.77324 83 TYR B O 1
ATOM 3164 N N . VAL B 2 84 ? -6.91354 -35.40257 13.81765 1.000 35.44741 84 VAL B N 1
ATOM 3165 C CA . VAL B 2 84 ? -5.58692 -34.79139 13.78632 1.000 34.18422 84 VAL B CA 1
ATOM 3166 C C . VAL B 2 84 ? -5.64646 -33.43927 13.08906 1.000 35.16496 84 VAL B C 1
ATOM 3167 O O . VAL B 2 84 ? -5.12880 -32.43056 13.59488 1.000 43.70897 84 VAL B O 1
ATOM 3171 N N . GLU B 2 85 ? -6.28819 -33.39498 11.91749 1.000 36.67712 85 GLU B N 1
ATOM 3172 C CA . GLU B 2 85 ? -6.33488 -32.13590 11.18034 1.000 38.36314 85 GLU B CA 1
ATOM 3173 C C . GLU B 2 85 ? -7.10661 -31.06861 11.94907 1.000 46.08872 85 GLU B C 1
ATOM 3174 O O . GLU B 2 85 ? -6.68658 -29.90437 12.00018 1.000 39.20295 85 GLU B O 1
ATOM 3180 N N . ASP B 2 86 ? -8.22483 -31.44967 12.57455 1.000 47.68279 86 ASP B N 1
ATOM 3181 C CA . ASP B 2 86 ? -9.01610 -30.47717 13.32082 1.000 43.16299 86 ASP B CA 1
ATOM 3182 C C . ASP B 2 86 ? -8.24065 -29.93378 14.51538 1.000 44.63446 86 ASP B C 1
ATOM 3183 O O . ASP B 2 86 ? -8.28628 -28.72923 14.80215 1.000 43.30723 86 ASP B O 1
ATOM 3188 N N . THR B 2 87 ? -7.52054 -30.80830 15.22226 1.000 38.46539 87 THR B N 1
ATOM 3189 C CA . THR B 2 87 ? -6.70047 -30.36871 16.34628 1.000 39.87487 87 THR B CA 1
ATOM 3190 C C . THR B 2 87 ? -5.64214 -29.37209 15.89079 1.000 39.21138 87 THR B C 1
ATOM 3191 O O . THR B 2 87 ? -5.44034 -28.32288 16.52173 1.000 44.80388 87 THR B O 1
ATOM 3195 N N . LYS B 2 88 ? -4.95079 -29.69002 14.79164 1.000 37.51267 88 LYS B N 1
ATOM 3196 C CA . LYS B 2 88 ? -3.93101 -28.78139 14.27451 1.000 32.87749 88 LYS B CA 1
ATOM 3197 C C . LYS B 2 88 ? -4.53155 -27.42522 13.91701 1.000 34.89728 88 LYS B C 1
ATOM 3198 O O . LYS B 2 88 ? -3.96289 -26.37175 14.24865 1.000 23.15277 88 LYS B O 1
ATOM 3204 N N . ILE B 2 89 ? -5.68677 -27.43475 13.24511 1.000 36.78260 89 ILE B N 1
ATOM 3205 C CA . ILE B 2 89 ? -6.31872 -26.18665 12.82293 1.000 41.10108 89 ILE B CA 1
ATOM 3206 C C . ILE B 2 89 ? -6.69380 -25.34100 14.03490 1.000 33.70776 89 ILE B C 1
ATOM 3207 O O . ILE B 2 89 ? -6.45271 -24.12743 14.06588 1.000 33.96214 89 ILE B O 1
ATOM 3212 N N . ASP B 2 90 ? -7.29406 -25.96769 15.05067 1.000 39.31161 90 ASP B N 1
ATOM 3213 C CA . ASP B 2 90 ? -7.69456 -25.21636 16.23800 1.000 41.75030 90 ASP B CA 1
ATOM 3214 C C . ASP B 2 90 ? -6.48868 -24.61479 16.94663 1.000 34.88496 90 ASP B C 1
ATOM 3215 O O . ASP B 2 90 ? -6.52313 -23.44925 17.36824 1.000 37.80115 90 ASP B O 1
ATOM 3220 N N . LEU B 2 91 ? -5.41041 -25.39046 17.08278 1.000 27.37718 91 LEU B N 1
ATOM 3221 C CA . LEU B 2 91 ? -4.22699 -24.87618 17.76489 1.000 29.91997 91 LEU B CA 1
ATOM 3222 C C . LEU B 2 91 ? -3.61905 -23.69627 17.01306 1.000 43.00836 91 LEU B C 1
ATOM 3223 O O . LEU B 2 91 ? -3.23145 -22.69040 17.62615 1.000 26.25613 91 LEU B O 1
ATOM 3228 N N . TRP B 2 92 ? -3.53806 -23.78969 15.68151 1.000 40.55650 92 TRP B N 1
ATOM 3229 C CA . TRP B 2 92 ? -2.95214 -22.68369 14.92829 1.000 32.37589 92 TRP B CA 1
ATOM 3230 C C . TRP B 2 92 ? -3.85456 -21.45472 14.92435 1.000 37.81348 92 TRP B C 1
ATOM 3231 O O . TRP B 2 92 ? -3.35269 -20.32154 14.93805 1.000 28.64347 92 TRP B O 1
ATOM 3242 N N . SER B 2 93 ? -5.17742 -21.64989 14.92981 1.000 39.76802 93 SER B N 1
ATOM 3243 C CA . SER B 2 93 ? -6.08381 -20.51235 15.05853 1.000 40.46094 93 SER B CA 1
ATOM 3244 C C . SER B 2 93 ? -5.89394 -19.81221 16.39934 1.000 38.88493 93 SER B C 1
ATOM 3245 O O . SER B 2 93 ? -5.84704 -18.57413 16.46348 1.000 36.16027 93 SER B O 1
ATOM 3248 N N . TYR B 2 94 ? -5.78145 -20.58922 17.48300 1.000 40.71632 94 TYR B N 1
ATOM 3249 C CA . TYR B 2 94 ? -5.51835 -19.98859 18.78826 1.000 39.94010 94 TYR B CA 1
ATOM 3250 C C . TYR B 2 94 ? -4.20701 -19.21629 18.78378 1.000 34.05847 94 TYR B C 1
ATOM 3251 O O . TYR B 2 94 ? -4.13318 -18.09693 19.31214 1.000 29.81803 94 TYR B O 1
ATOM 3260 N N . ASN B 2 95 ? -3.15653 -19.80792 18.20720 1.000 31.80449 95 ASN B N 1
ATOM 3261 C CA . ASN B 2 95 ? -1.86354 -19.13372 18.15682 1.000 30.86582 95 ASN B CA 1
ATOM 3262 C C . ASN B 2 95 ? -1.96531 -17.80525 17.41941 1.000 35.53614 95 ASN B C 1
ATOM 3263 O O . ASN B 2 95 ? -1.45507 -16.78372 17.89118 1.000 40.64673 95 ASN B O 1
ATOM 3268 N N . ALA B 2 96 ? -2.64078 -17.79672 16.26628 1.000 38.58254 96 ALA B N 1
ATOM 3269 C CA . ALA B 2 96 ? -2.75455 -16.56616 15.48741 1.000 34.21736 96 ALA B CA 1
ATOM 3270 C C . ALA B 2 96 ? -3.53996 -15.49630 16.24130 1.000 44.54409 96 ALA B C 1
ATOM 3271 O O . ALA B 2 96 ? -3.13965 -14.32075 16.27138 1.000 37.42241 96 ALA B O 1
ATOM 3273 N N . GLU B 2 97 ? -4.66513 -15.88360 16.85227 1.000 41.85045 97 GLU B N 1
ATOM 3274 C CA . GLU B 2 97 ? -5.47462 -14.92445 17.59971 1.000 35.78375 97 GLU B CA 1
ATOM 3275 C C . GLU B 2 97 ? -4.67564 -14.30561 18.74299 1.000 40.70914 97 GLU B C 1
ATOM 3276 O O . GLU B 2 97 ? -4.63162 -13.07499 18.89997 1.000 42.90579 97 GLU B O 1
ATOM 3282 N N . LEU B 2 98 ? -4.02983 -15.14948 19.55237 1.000 38.94662 98 LEU B N 1
ATOM 3283 C CA . LEU B 2 98 ? -3.25450 -14.63671 20.67585 1.000 41.99637 98 LEU B CA 1
ATOM 3284 C C . LEU B 2 98 ? -2.10443 -13.76077 20.19578 1.000 48.13754 98 LEU B C 1
ATOM 3285 O O . LEU B 2 98 ? -1.80427 -12.72385 20.80573 1.000 57.03985 98 LEU B O 1
ATOM 3290 N N . LEU B 2 99 ? -1.45819 -14.15495 19.09505 1.000 35.58572 99 LEU B N 1
ATOM 3291 C CA . LEU B 2 99 ? -0.35170 -13.37415 18.56072 1.000 38.72887 99 LEU B CA 1
ATOM 3292 C C . LEU B 2 99 ? -0.80648 -11.97157 18.18378 1.000 63.58404 99 LEU B C 1
ATOM 3293 O O . LEU B 2 99 ? -0.19555 -10.97937 18.59998 1.000 57.28889 99 LEU B O 1
ATOM 3298 N N . VAL B 2 100 ? -1.88226 -11.86598 17.39499 1.000 62.21096 100 VAL B N 1
ATOM 3299 C CA . VAL B 2 100 ? -2.31652 -10.54276 16.94859 1.000 47.32919 100 VAL B CA 1
ATOM 3300 C C . VAL B 2 100 ? -2.76386 -9.69837 18.13799 1.000 52.22098 100 VAL B C 1
ATOM 3301 O O . VAL B 2 100 ? -2.48504 -8.49204 18.19655 1.000 52.18390 100 VAL B O 1
ATOM 3305 N N . ALA B 2 101 ? -3.42208 -10.31755 19.12641 1.000 53.56209 101 ALA B N 1
ATOM 3306 C CA . ALA B 2 101 ? -3.86614 -9.55415 20.29128 1.000 51.52773 101 ALA B CA 1
ATOM 3307 C C . ALA B 2 101 ? -2.67914 -8.97407 21.05522 1.000 53.12065 101 ALA B C 1
ATOM 3308 O O . ALA B 2 101 ? -2.63971 -7.76940 21.35479 1.000 47.51503 101 ALA B O 1
ATOM 3310 N N . LEU B 2 102 ? -1.70095 -9.82406 21.38433 1.000 54.76735 102 LEU B N 1
ATOM 3311 C CA . LEU B 2 102 ? -0.53138 -9.35500 22.12104 1.000 47.66933 102 LEU B CA 1
ATOM 3312 C C . LEU B 2 102 ? 0.22504 -8.29210 21.33574 1.000 42.86224 102 LEU B C 1
ATOM 3313 O O . LEU B 2 102 ? 0.67582 -7.28826 21.90594 1.000 48.00907 102 LEU B O 1
ATOM 3318 N N . GLU B 2 103 ? 0.37384 -8.49083 20.02367 1.000 45.59524 103 GLU B N 1
ATOM 3319 C CA . GLU B 2 103 ? 1.12913 -7.53345 19.22643 1.000 44.85257 103 GLU B CA 1
ATOM 3320 C C . GLU B 2 103 ? 0.43265 -6.17958 19.18021 1.000 48.28883 103 GLU B C 1
ATOM 3321 O O . GLU B 2 103 ? 1.09164 -5.13787 19.25683 1.000 39.69512 103 GLU B O 1
ATOM 3327 N N . ASN B 2 104 ? -0.89838 -6.16822 19.07047 1.000 43.30248 104 ASN B N 1
ATOM 3328 C CA . ASN B 2 104 ? -1.60781 -4.89362 19.03948 1.000 39.81169 104 ASN B CA 1
ATOM 3329 C C . ASN B 2 104 ? -1.52242 -4.17557 20.38176 1.000 40.11221 104 ASN B C 1
ATOM 3330 O O . ASN B 2 104 ? -1.31823 -2.95058 20.42656 1.000 42.62328 104 ASN B O 1
ATOM 3335 N N . GLN B 2 105 ? -1.68014 -4.91657 21.48533 1.000 49.40351 105 GLN B N 1
ATOM 3336 C CA . GLN B 2 105 ? -1.51976 -4.30690 22.80433 1.000 46.18393 105 GLN B CA 1
ATOM 3337 C C . GLN B 2 105 ? -0.13632 -3.67965 22.94489 1.000 45.65048 105 GLN B C 1
ATOM 3338 O O . GLN B 2 105 ? 0.00260 -2.53003 23.39327 1.000 47.54386 105 GLN B O 1
ATOM 3344 N N . HIS B 2 106 ? 0.90116 -4.41500 22.53103 1.000 37.92940 106 HIS B N 1
ATOM 3345 C CA . HIS B 2 106 ? 2.26294 -3.90393 22.64629 1.000 42.64736 106 HIS B CA 1
ATOM 3346 C C . HIS B 2 106 ? 2.48488 -2.69542 21.74102 1.000 47.61032 106 HIS B C 1
ATOM 3347 O O . HIS B 2 106 ? 3.21193 -1.76673 22.11001 1.000 52.69772 106 HIS B O 1
ATOM 3354 N N . THR B 2 107 ? 1.86706 -2.68798 20.55534 1.000 40.50952 107 THR B N 1
ATOM 3355 C CA . THR B 2 107 ? 1.99680 -1.55176 19.64640 1.000 37.89815 107 THR B CA 1
ATOM 3356 C C . THR B 2 107 ? 1.41936 -0.28561 20.26340 1.000 46.65018 107 THR B C 1
ATOM 3357 O O . THR B 2 107 ? 2.05833 0.77814 20.25596 1.000 33.94046 107 THR B O 1
ATOM 3361 N N . ILE B 2 108 ? 0.19639 -0.38206 20.79110 1.000 54.92024 108 ILE B N 1
ATOM 3362 C CA . ILE B 2 108 ? -0.42337 0.77408 21.43478 1.000 41.20330 108 ILE B CA 1
ATOM 3363 C C . ILE B 2 108 ? 0.44188 1.26289 22.59097 1.000 41.36757 108 ILE B C 1
ATOM 3364 O O . ILE B 2 108 ? 0.71245 2.46797 22.72769 1.000 46.57067 108 ILE B O 1
ATOM 3369 N N . ASP B 2 109 ? 0.91731 0.32890 23.42321 1.000 47.62967 109 ASP B N 1
ATOM 3370 C CA . ASP B 2 109 ? 1.71380 0.72623 24.58004 1.000 45.09816 109 ASP B CA 1
ATOM 3371 C C . ASP B 2 109 ? 3.01732 1.40109 24.16274 1.000 37.69830 109 ASP B C 1
ATOM 3372 O O . ASP B 2 109 ? 3.41819 2.40459 24.76058 1.000 43.73124 109 ASP B O 1
ATOM 3377 N N . LEU B 2 110 ? 3.67822 0.89322 23.11902 1.000 41.90685 110 LEU B N 1
ATOM 3378 C CA . LEU B 2 110 ? 4.96450 1.46550 22.72997 1.000 41.40495 110 LEU B CA 1
ATOM 3379 C C . LEU B 2 110 ? 4.80276 2.81839 22.04234 1.000 45.31658 110 LEU B C 1
ATOM 3380 O O . LEU B 2 110 ? 5.66980 3.68934 22.18402 1.000 55.04136 110 LEU B O 1
ATOM 3385 N N . THR B 2 111 ? 3.71078 3.02767 21.30238 1.000 45.41099 111 THR B N 1
ATOM 3386 C CA . THR B 2 111 ? 3.48378 4.36132 20.74918 1.000 46.27913 111 THR B CA 1
ATOM 3387 C C . THR B 2 111 ? 3.21380 5.37231 21.85929 1.000 48.95270 111 THR B C 1
ATOM 3388 O O . THR B 2 111 ? 3.75873 6.49128 21.84452 1.000 43.83198 111 THR B O 1
ATOM 3392 N N . ASP B 2 112 ? 2.37685 4.99096 22.83293 1.000 46.27301 112 ASP B N 1
ATOM 3393 C CA . ASP B 2 112 ? 2.18183 5.83366 24.00823 1.000 34.52887 112 ASP B CA 1
ATOM 3394 C C . ASP B 2 112 ? 3.51569 6.13587 24.68529 1.000 46.27981 112 ASP B C 1
ATOM 3395 O O . ASP B 2 112 ? 3.77717 7.27777 25.09265 1.000 44.17503 112 ASP B O 1
ATOM 3400 N N . SER B 2 113 ? 4.37811 5.12084 24.79160 1.000 45.81761 113 SER B N 1
ATOM 3401 C CA . SER B 2 113 ? 5.67849 5.29132 25.42872 1.000 49.48849 113 SER B CA 1
ATOM 3402 C C . SER B 2 113 ? 6.54567 6.29032 24.67469 1.000 43.55145 113 SER B C 1
ATOM 3403 O O . SER B 2 113 ? 7.23065 7.11105 25.29124 1.000 49.33685 113 SER B O 1
ATOM 3406 N N . GLU B 2 114 ? 6.54835 6.22430 23.34247 1.000 50.51220 114 GLU B N 1
ATOM 3407 C CA . GLU B 2 114 ? 7.35202 7.16748 22.56771 1.000 47.22937 114 GLU B CA 1
ATOM 3408 C C . GLU B 2 114 ? 6.86010 8.59765 22.75484 1.000 46.73118 114 GLU B C 1
ATOM 3409 O O . GLU B 2 114 ? 7.66816 9.52746 22.90124 1.000 39.32572 114 GLU B O 1
ATOM 3415 N N . MET B 2 115 ? 5.53786 8.79583 22.75682 1.000 52.06113 115 MET B N 1
ATOM 3416 C CA . MET B 2 115 ? 5.00606 10.13395 23.02041 1.000 34.72084 115 MET B CA 1
ATOM 3417 C C . MET B 2 115 ? 5.44818 10.63940 24.39105 1.000 49.46325 115 MET B C 1
ATOM 3418 O O . MET B 2 115 ? 5.92850 11.77577 24.53082 1.000 62.95134 115 MET B O 1
ATOM 3423 N N . ASN B 2 116 ? 5.30345 9.79534 25.41651 1.000 58.58420 116 ASN B N 1
ATOM 3424 C CA . ASN B 2 116 ? 5.67347 10.20270 26.76895 1.000 52.55483 116 ASN B CA 1
ATOM 3425 C C . ASN B 2 116 ? 7.16690 10.49720 26.87335 1.000 45.72945 116 ASN B C 1
ATOM 3426 O O . ASN B 2 116 ? 7.57585 11.43600 27.56852 1.000 48.78140 116 ASN B O 1
ATOM 3431 N N . LYS B 2 117 ? 7.99606 9.71386 26.17878 1.000 33.57955 117 LYS B N 1
ATOM 3432 C CA . LYS B 2 117 ? 9.43752 9.93068 26.23017 1.000 36.35184 117 LYS B CA 1
ATOM 3433 C C . LYS B 2 117 ? 9.81886 11.24707 25.57281 1.000 43.24493 117 LYS B C 1
ATOM 3434 O O . LYS B 2 117 ? 10.68796 11.96646 26.07614 1.000 49.77323 117 LYS B O 1
ATOM 3440 N N . LEU B 2 118 ? 9.18964 11.57744 24.44342 1.000 57.14955 118 LEU B N 1
ATOM 3441 C CA . LEU B 2 118 ? 9.45221 12.87566 23.82921 1.000 59.00362 118 LEU B CA 1
ATOM 3442 C C . LEU B 2 118 ? 9.04959 14.01394 24.76007 1.000 53.70258 118 LEU B C 1
ATOM 3443 O O . LEU B 2 118 ? 9.78023 15.00730 24.89712 1.000 48.89775 118 LEU B O 1
ATOM 3448 N N . PHE B 2 119 ? 7.89012 13.88285 25.41255 1.000 58.85526 119 PHE B N 1
ATOM 3449 C CA . PHE B 2 119 ? 7.44638 14.91556 26.34633 1.000 50.45308 119 PHE B CA 1
ATOM 3450 C C . PHE B 2 119 ? 8.44710 15.09891 27.48385 1.000 62.67475 119 PHE B C 1
ATOM 3451 O O . PHE B 2 119 ? 8.82348 16.22983 27.82322 1.000 71.31767 119 PHE B O 1
ATOM 3459 N N . GLU B 2 120 ? 8.89862 13.98941 28.07805 1.000 61.70603 120 GLU B N 1
ATOM 3460 C CA . GLU B 2 120 ? 9.84827 14.07015 29.18581 1.000 50.98850 120 GLU B CA 1
ATOM 3461 C C . GLU B 2 120 ? 11.19411 14.62337 28.73449 1.000 54.73835 120 GLU B C 1
ATOM 3462 O O . GLU B 2 120 ? 11.84733 15.35717 29.48422 1.000 64.13048 120 GLU B O 1
ATOM 3468 N N . LYS B 2 121 ? 11.63359 14.27807 27.52154 1.000 55.39437 121 LYS B N 1
ATOM 3469 C CA . LYS B 2 121 ? 12.88948 14.82232 27.01348 1.000 56.95702 121 LYS B CA 1
ATOM 3470 C C . LYS B 2 121 ? 12.80105 16.33452 26.84047 1.000 61.89803 121 LYS B C 1
ATOM 3471 O O . LYS B 2 121 ? 13.72035 17.06841 27.22925 1.000 55.07175 121 LYS B O 1
ATOM 3477 N N . THR B 2 122 ? 11.69626 16.82126 26.26580 1.000 58.33845 122 THR B N 1
ATOM 3478 C CA . THR B 2 122 ? 11.52323 18.26505 26.12762 1.000 60.25175 122 THR B CA 1
ATOM 3479 C C . THR B 2 122 ? 11.47926 18.94254 27.49483 1.000 56.58091 122 THR B C 1
ATOM 3480 O O . THR B 2 122 ? 12.06605 20.01764 27.68836 1.000 40.44581 122 THR B O 1
ATOM 3484 N N . GLY B 2 123 ? 10.80222 18.31573 28.46105 1.000 66.05216 123 GLY B N 1
ATOM 3485 C CA . GLY B 2 123 ? 10.74286 18.88642 29.79787 1.000 60.20313 123 GLY B CA 1
ATOM 3486 C C . GLY B 2 123 ? 12.10573 18.97809 30.45825 1.000 61.11690 123 GLY B C 1
ATOM 3487 O O . GLY B 2 123 ? 12.44338 19.99554 31.06923 1.000 61.11933 123 GLY B O 1
ATOM 3488 N N . ARG B 2 124 ? 12.90660 17.91477 30.34993 1.000 77.15463 124 ARG B N 1
ATOM 3489 C CA . ARG B 2 124 ? 14.26172 17.95683 30.88957 1.000 59.89324 124 ARG B CA 1
ATOM 3490 C C . ARG B 2 124 ? 15.11393 18.99638 30.17443 1.000 67.17350 124 ARG B C 1
ATOM 3491 O O . ARG B 2 124 ? 15.98802 19.61388 30.79463 1.000 37.10887 124 ARG B O 1
ATOM 3499 N N . GLN B 2 125 ? 14.87591 19.20423 28.87572 1.000 76.71513 125 GLN B N 1
ATOM 3500 C CA . GLN B 2 125 ? 15.56501 20.27510 28.16113 1.000 72.03905 125 GLN B CA 1
ATOM 3501 C C . GLN B 2 125 ? 15.23568 21.63533 28.76317 1.000 74.89275 125 GLN B C 1
ATOM 3502 O O . GLN B 2 125 ? 16.13137 22.44928 29.02022 1.000 59.75391 125 GLN B O 1
ATOM 3508 N N . LEU B 2 126 ? 13.94702 21.89628 29.00044 1.000 69.91017 126 LEU B N 1
ATOM 3509 C CA . LEU B 2 126 ? 13.52985 23.23023 29.42521 1.000 48.71744 126 LEU B CA 1
ATOM 3510 C C . LEU B 2 126 ? 14.02558 23.58496 30.82472 1.000 67.70970 126 LEU B C 1
ATOM 3511 O O . LEU B 2 126 ? 14.19011 24.77195 31.13127 1.000 61.28146 126 LEU B O 1
ATOM 3516 N N . ARG B 2 127 ? 14.25814 22.59017 31.68015 1.000 80.91318 127 ARG B N 1
ATOM 3517 C CA . ARG B 2 127 ? 14.85168 22.78256 33.01865 1.000 56.23661 127 ARG B CA 1
ATOM 3518 C C . ARG B 2 127 ? 13.90807 23.66259 33.83679 1.000 45.46887 127 ARG B C 1
ATOM 3519 O O . ARG B 2 127 ? 12.71634 23.33325 33.94750 1.000 66.73512 127 ARG B O 1
ATOM 3527 N N . GLU B 2 128 ? 14.37927 24.76259 34.42264 1.000 61.65464 128 GLU B N 1
ATOM 3528 C CA . GLU B 2 128 ? 13.57228 25.62179 35.27913 1.000 62.83361 128 GLU B CA 1
ATOM 3529 C C . GLU B 2 128 ? 13.01297 26.83511 34.54723 1.000 58.47192 128 GLU B C 1
ATOM 3530 O O . GLU B 2 128 ? 12.50051 27.75236 35.19607 1.000 56.75206 128 GLU B O 1
ATOM 3536 N N . ASN B 2 129 ? 13.09808 26.86824 33.22060 1.000 71.15752 129 ASN B N 1
ATOM 3537 C CA . ASN B 2 129 ? 12.61331 28.00866 32.45561 1.000 50.80300 129 ASN B CA 1
ATOM 3538 C C . ASN B 2 129 ? 11.16250 27.86261 32.01791 1.000 54.81955 129 ASN B C 1
ATOM 3539 O O . ASN B 2 129 ? 10.62941 28.77954 31.38389 1.000 61.34702 129 ASN B O 1
ATOM 3544 N N . ALA B 2 130 ? 10.50878 26.75025 32.34275 1.000 51.92894 130 ALA B N 1
ATOM 3545 C CA . ALA B 2 130 ? 9.14531 26.51700 31.89392 1.000 52.24114 130 ALA B CA 1
ATOM 3546 C C . ALA B 2 130 ? 8.40734 25.68621 32.93313 1.000 57.94626 130 ALA B C 1
ATOM 3547 O O . ALA B 2 130 ? 8.99843 25.16359 33.88089 1.000 64.33686 130 ALA B O 1
ATOM 3549 N N . GLU B 2 131 ? 7.09520 25.57550 32.74163 1.000 51.29235 131 GLU B N 1
ATOM 3550 C CA . GLU B 2 131 ? 6.23618 24.80850 33.63178 1.000 52.43185 131 GLU B CA 1
ATOM 3551 C C . GLU B 2 131 ? 5.29378 23.92809 32.82241 1.000 58.07668 131 GLU B C 1
ATOM 3552 O O . GLU B 2 131 ? 4.80501 24.32927 31.76093 1.000 54.75244 131 GLU B O 1
ATOM 3558 N N . ASP B 2 132 ? 5.04929 22.72327 33.33328 1.000 59.91710 132 ASP B N 1
ATOM 3559 C CA . ASP B 2 132 ? 4.13919 21.77460 32.70188 1.000 59.44328 132 ASP B CA 1
ATOM 3560 C C . ASP B 2 132 ? 2.69839 22.20039 32.96055 1.000 53.76556 132 ASP B C 1
ATOM 3561 O O . ASP B 2 132 ? 2.26167 22.26916 34.11350 1.000 59.81618 132 ASP B O 1
ATOM 3566 N N . MET B 2 133 ? 1.96008 22.47774 31.88829 1.000 61.11445 133 MET B N 1
ATOM 3567 C CA . MET B 2 133 ? 0.57569 22.91611 31.99680 1.000 55.77329 133 MET B CA 1
ATOM 3568 C C . MET B 2 133 ? -0.40409 21.76227 32.17249 1.000 61.56998 133 MET B C 1
ATOM 3569 O O . MET B 2 133 ? -1.60030 22.01196 32.35783 1.000 56.33396 133 MET B O 1
ATOM 3574 N N . GLY B 2 134 ? 0.06222 20.51479 32.10857 1.000 69.88575 134 GLY B N 1
ATOM 3575 C CA . GLY B 2 134 ? -0.78233 19.36607 32.35107 1.000 67.49252 134 GLY B CA 1
ATOM 3576 C C . GLY B 2 134 ? -1.52126 18.83649 31.14133 1.000 71.31901 134 GLY B C 1
ATOM 3577 O O . GLY B 2 134 ? -2.15111 17.77481 31.23886 1.000 70.61430 134 GLY B O 1
ATOM 3578 N N . ASN B 2 135 ? -1.47235 19.53867 30.00860 1.000 61.46467 135 ASN B N 1
ATOM 3579 C CA . ASN B 2 135 ? -2.17542 19.13445 28.79694 1.000 51.91000 135 ASN B CA 1
ATOM 3580 C C . ASN B 2 135 ? -1.21182 18.90434 27.63720 1.000 58.85635 135 ASN B C 1
ATOM 3581 O O . ASN B 2 135 ? -1.57473 19.08696 26.47328 1.000 43.29661 135 ASN B O 1
ATOM 3586 N N . GLY B 2 136 ? 0.02041 18.50580 27.94108 1.000 61.49216 136 GLY B N 1
ATOM 3587 C CA . GLY B 2 136 ? 1.02151 18.29116 26.91960 1.000 59.57985 136 GLY B CA 1
ATOM 3588 C C . GLY B 2 136 ? 1.69125 19.54584 26.40958 1.000 56.57859 136 GLY B C 1
ATOM 3589 O O . GLY B 2 136 ? 2.50564 19.45916 25.48117 1.000 51.63563 136 GLY B O 1
ATOM 3590 N N . CYS B 2 137 ? 1.38643 20.70316 26.98631 1.000 72.18164 137 CYS B N 1
ATOM 3591 C CA . CYS B 2 137 ? 1.97887 21.97090 26.58997 1.000 73.10145 137 CYS B CA 1
ATOM 3592 C C . CYS B 2 137 ? 2.86368 22.49258 27.71524 1.000 64.45150 137 CYS B C 1
ATOM 3593 O O . CYS B 2 137 ? 2.56413 22.29335 28.89680 1.000 54.83784 137 CYS B O 1
ATOM 3596 N N . PHE B 2 138 ? 3.96245 23.14159 27.34177 1.000 56.81978 138 PHE B N 1
ATOM 3597 C CA . PHE B 2 138 ? 4.86050 23.79324 28.28450 1.000 57.66992 138 PHE B CA 1
ATOM 3598 C C . PHE B 2 138 ? 4.65513 25.30053 28.21183 1.000 61.49297 138 PHE B C 1
ATOM 3599 O O . PHE B 2 138 ? 4.66019 25.87858 27.11928 1.000 53.86074 138 PHE B O 1
ATOM 3607 N N . LYS B 2 139 ? 4.46763 25.93307 29.36813 1.000 70.98415 139 LYS B N 1
ATOM 3608 C CA . LYS B 2 139 ? 4.43178 27.38975 29.46060 1.000 65.95208 139 LYS B CA 1
ATOM 3609 C C . LYS B 2 139 ? 5.84804 27.88658 29.71663 1.000 51.50254 139 LYS B C 1
ATOM 3610 O O . LYS B 2 139 ? 6.42628 27.61197 30.77250 1.000 66.64526 139 LYS B O 1
ATOM 3616 N N . ILE B 2 140 ? 6.40669 28.60833 28.75052 1.000 43.50887 140 ILE B N 1
ATOM 3617 C CA . ILE B 2 140 ? 7.77303 29.11350 28.82291 1.000 56.11787 140 ILE B CA 1
ATOM 3618 C C . ILE B 2 140 ? 7.73134 30.54975 29.32476 1.000 55.05791 140 ILE B C 1
ATOM 3619 O O . ILE B 2 140 ? 6.98633 31.38187 28.79153 1.000 35.07887 140 ILE B O 1
ATOM 3624 N N . TYR B 2 141 ? 8.51750 30.83831 30.36298 1.000 66.07133 141 TYR B N 1
ATOM 3625 C CA . TYR B 2 141 ? 8.45492 32.11171 31.06986 1.000 64.19763 141 TYR B CA 1
ATOM 3626 C C . TYR B 2 141 ? 9.50132 33.11127 30.58773 1.000 56.56292 141 TYR B C 1
ATOM 3627 O O . TYR B 2 141 ? 10.02042 33.89949 31.38534 1.000 53.38439 141 TYR B O 1
ATOM 3636 N N . HIS B 2 142 ? 9.82578 33.09569 29.29845 1.000 57.09738 142 HIS B N 1
ATOM 3637 C CA . HIS B 2 142 ? 10.69869 34.10468 28.71951 1.000 54.22982 142 HIS B CA 1
ATOM 3638 C C . HIS B 2 142 ? 10.33595 34.24682 27.24971 1.000 69.45803 142 HIS B C 1
ATOM 3639 O O . HIS B 2 142 ? 9.61982 33.41731 26.68512 1.000 76.83260 142 HIS B O 1
ATOM 3646 N N . LYS B 2 143 ? 10.82991 35.31536 26.62920 1.000 67.52798 143 LYS B N 1
ATOM 3647 C CA . LYS B 2 143 ? 10.55427 35.52944 25.21515 1.000 71.21881 143 LYS B CA 1
ATOM 3648 C C . LYS B 2 143 ? 11.31968 34.50904 24.38137 1.000 67.40822 143 LYS B C 1
ATOM 3649 O O . LYS B 2 143 ? 12.54092 34.37785 24.50587 1.000 73.56780 143 LYS B O 1
ATOM 3655 N N . CYS B 2 144 ? 10.59768 33.79101 23.52112 1.000 65.83228 144 CYS B N 1
ATOM 3656 C CA . CYS B 2 144 ? 11.14688 32.65462 22.77655 1.000 76.11900 144 CYS B CA 1
ATOM 3657 C C . CYS B 2 144 ? 10.64382 32.75844 21.33750 1.000 82.94219 144 CYS B C 1
ATOM 3658 O O . CYS B 2 144 ? 9.54495 32.30014 21.01396 1.000 87.54826 144 CYS B O 1
ATOM 3661 N N . ASP B 2 145 ? 11.46185 33.36130 20.47781 1.000 82.36491 145 ASP B N 1
ATOM 3662 C CA . ASP B 2 145 ? 11.10253 33.56735 19.08074 1.000 84.07307 145 ASP B CA 1
ATOM 3663 C C . ASP B 2 145 ? 11.24185 32.25446 18.30795 1.000 73.71375 145 ASP B C 1
ATOM 3664 O O . ASP B 2 145 ? 11.45799 31.18418 18.88341 1.000 83.21769 145 ASP B O 1
ATOM 3669 N N . ASN B 2 146 ? 11.11078 32.32817 16.98063 1.000 73.23864 146 ASN B N 1
ATOM 3670 C CA . ASN B 2 146 ? 11.16050 31.12031 16.16099 1.000 77.18853 146 ASN B CA 1
ATOM 3671 C C . ASN B 2 146 ? 12.51511 30.43002 16.26626 1.000 69.75878 146 ASN B C 1
ATOM 3672 O O . ASN B 2 146 ? 12.59528 29.19605 16.23569 1.000 71.10412 146 ASN B O 1
ATOM 3677 N N . ALA B 2 147 ? 13.59207 31.20780 16.39711 1.000 64.74753 147 ALA B N 1
ATOM 3678 C CA . ALA B 2 147 ? 14.91215 30.60624 16.55268 1.000 73.35640 147 ALA B CA 1
ATOM 3679 C C . ALA B 2 147 ? 15.02941 29.87450 17.88327 1.000 79.79413 147 ALA B C 1
ATOM 3680 O O . ALA B 2 147 ? 15.65958 28.81430 17.96439 1.000 82.51627 147 ALA B O 1
ATOM 3682 N N . CYS B 2 148 ? 14.41007 30.41420 18.93304 1.000 75.15024 148 CYS B N 1
ATOM 3683 C CA . CYS B 2 148 ? 14.42254 29.74346 20.22850 1.000 74.04560 148 CYS B CA 1
ATOM 3684 C C . CYS B 2 148 ? 13.61013 28.44927 20.19011 1.000 72.25665 148 CYS B C 1
ATOM 3685 O O . CYS B 2 148 ? 14.03458 27.42260 20.74024 1.000 69.00220 148 CYS B O 1
ATOM 3688 N N . ILE B 2 149 ? 12.44513 28.47389 19.53603 1.000 61.27037 149 ILE B N 1
ATOM 3689 C CA . ILE B 2 149 ? 11.66134 27.25198 19.37278 1.000 57.54887 149 ILE B CA 1
ATOM 3690 C C . ILE B 2 149 ? 12.44862 26.21986 18.57597 1.000 59.03581 149 ILE B C 1
ATOM 3691 O O . ILE B 2 149 ? 12.42283 25.02164 18.88563 1.000 58.49273 149 ILE B O 1
ATOM 3696 N N . GLU B 2 150 ? 13.17327 26.66763 17.54711 1.000 61.26887 150 GLU B N 1
ATOM 3697 C CA . GLU B 2 150 ? 14.00137 25.74854 16.77188 1.000 81.37834 150 GLU B CA 1
ATOM 3698 C C . GLU B 2 150 ? 15.11054 25.14952 17.62907 1.000 72.65400 150 GLU B C 1
ATOM 3699 O O . GLU B 2 150 ? 15.40777 23.95201 17.52801 1.000 67.51270 150 GLU B O 1
ATOM 3701 N N . SER B 2 151 ? 15.73597 25.97254 18.47708 1.000 69.70125 151 SER B N 1
ATOM 3702 C CA . SER B 2 151 ? 16.77763 25.47531 19.36984 1.000 72.62766 151 SER B CA 1
ATOM 3703 C C . SER B 2 151 ? 16.22365 24.45993 20.35741 1.000 73.25113 151 SER B C 1
ATOM 3704 O O . SER B 2 151 ? 16.93810 23.53721 20.76773 1.000 65.84981 151 SER B O 1
ATOM 3707 N N . ILE B 2 152 ? 14.96136 24.61832 20.75904 1.000 79.82863 152 ILE B N 1
ATOM 3708 C CA . ILE B 2 152 ? 14.33561 23.60475 21.60396 1.000 65.41880 152 ILE B CA 1
ATOM 3709 C C . ILE B 2 152 ? 14.09649 22.32726 20.80918 1.000 67.99184 152 ILE B C 1
ATOM 3710 O O . ILE B 2 152 ? 14.35442 21.21759 21.29271 1.000 60.02857 152 ILE B O 1
ATOM 3715 N N . ARG B 2 153 ? 13.61117 22.46428 19.57437 1.000 75.48793 153 ARG B N 1
ATOM 3716 C CA . ARG B 2 153 ? 13.21462 21.31570 18.77034 1.000 61.72836 153 ARG B CA 1
ATOM 3717 C C . ARG B 2 153 ? 14.38990 20.54473 18.18457 1.000 53.34887 153 ARG B C 1
ATOM 3718 O O . ARG B 2 153 ? 14.18887 19.41786 17.71873 1.000 66.57044 153 ARG B O 1
ATOM 3726 N N . ASN B 2 154 ? 15.60451 21.09965 18.19033 1.000 53.40887 154 ASN B N 1
ATOM 3727 C CA . ASN B 2 154 ? 16.75154 20.36218 17.66857 1.000 55.47887 154 ASN B CA 1
ATOM 3728 C C . ASN B 2 154 ? 17.81164 20.09843 18.73569 1.000 62.99539 154 ASN B C 1
ATOM 3729 O O . ASN B 2 154 ? 18.95116 19.75695 18.40223 1.000 62.20274 154 ASN B O 1
ATOM 3734 N N . GLY B 2 155 ? 17.46218 20.25867 20.01179 1.000 61.81123 155 GLY B N 1
ATOM 3735 C CA . GLY B 2 155 ? 18.28677 19.79501 21.10938 1.000 60.59544 155 GLY B CA 1
ATOM 3736 C C . GLY B 2 155 ? 19.39541 20.72030 21.56015 1.000 75.83851 155 GLY B C 1
ATOM 3737 O O . GLY B 2 155 ? 20.07693 20.40177 22.54390 1.000 62.40774 155 GLY B O 1
ATOM 3738 N N . THR B 2 156 ? 19.60806 21.84703 20.88691 1.000 80.25585 156 THR B N 1
ATOM 3739 C CA . THR B 2 156 ? 20.70186 22.74845 21.22423 1.000 79.07987 156 THR B CA 1
ATOM 3740 C C . THR B 2 156 ? 20.27737 23.85739 22.17771 1.000 77.10645 156 THR B C 1
ATOM 3741 O O . THR B 2 156 ? 21.04871 24.79757 22.39789 1.000 77.64119 156 THR B O 1
ATOM 3745 N N . TYR B 2 157 ? 19.07339 23.76944 22.74006 1.000 82.59623 157 TYR B N 1
ATOM 3746 C CA . TYR B 2 157 ? 18.57211 24.80530 23.63404 1.000 73.47876 157 TYR B CA 1
ATOM 3747 C C . TYR B 2 157 ? 19.44227 24.91659 24.88070 1.000 66.47347 157 TYR B C 1
ATOM 3748 O O . TYR B 2 157 ? 19.76285 23.91279 25.52468 1.000 72.94782 157 TYR B O 1
ATOM 3757 N N . ASP B 2 158 ? 19.82745 26.14614 25.21475 1.000 76.62487 158 ASP B N 1
ATOM 3758 C CA . ASP B 2 158 ? 20.65625 26.43664 26.38137 1.000 78.55614 158 ASP B CA 1
ATOM 3759 C C . ASP B 2 158 ? 19.80367 27.15496 27.42212 1.000 74.12945 158 ASP B C 1
ATOM 3760 O O . ASP B 2 158 ? 19.40863 28.30779 27.22034 1.000 69.66763 158 ASP B O 1
ATOM 3765 N N . HIS B 2 159 ? 19.53885 26.48033 28.54193 1.000 69.93135 159 HIS B N 1
ATOM 3766 C CA . HIS B 2 159 ? 18.61562 27.02317 29.53341 1.000 60.25520 159 HIS B CA 1
ATOM 3767 C C . HIS B 2 159 ? 19.23854 28.17223 30.31937 1.000 64.28651 159 HIS B C 1
ATOM 3768 O O . HIS B 2 159 ? 18.52877 29.10351 30.72098 1.000 67.01543 159 HIS B O 1
ATOM 3775 N N . ASP B 2 160 ? 20.55061 28.11293 30.56827 1.000 55.18424 160 ASP B N 1
ATOM 3776 C CA . ASP B 2 160 ? 21.20901 29.14817 31.36024 1.000 50.75887 160 ASP B CA 1
ATOM 3777 C C . ASP B 2 160 ? 21.10452 30.52039 30.70746 1.000 70.69741 160 ASP B C 1
ATOM 3778 O O . ASP B 2 160 ? 21.12606 31.54047 31.40529 1.000 67.72338 160 ASP B O 1
ATOM 3783 N N . VAL B 2 161 ? 21.01066 30.56756 29.37616 1.000 81.03172 161 VAL B N 1
ATOM 3784 C CA . VAL B 2 161 ? 20.91911 31.84559 28.67265 1.000 57.26502 161 VAL B CA 1
ATOM 3785 C C . VAL B 2 161 ? 19.67396 32.61349 29.10577 1.000 55.23264 161 VAL B C 1
ATOM 3786 O O . VAL B 2 161 ? 19.69997 33.84250 29.24630 1.000 54.19028 161 VAL B O 1
ATOM 3790 N N . TYR B 2 162 ? 18.57064 31.90566 29.33857 1.000 49.25157 162 TYR B N 1
ATOM 3791 C CA . TYR B 2 162 ? 17.30357 32.53169 29.68700 1.000 47.01887 162 TYR B CA 1
ATOM 3792 C C . TYR B 2 162 ? 16.93262 32.35296 31.15233 1.000 61.65863 162 TYR B C 1
ATOM 3793 O O . TYR B 2 162 ? 15.86410 32.82491 31.56125 1.000 58.51094 162 TYR B O 1
ATOM 3802 N N . ARG B 2 163 ? 17.76850 31.65999 31.93422 1.000 73.66884 163 ARG B N 1
ATOM 3803 C CA . ARG B 2 163 ? 17.41428 31.29361 33.30507 1.000 77.08631 163 ARG B CA 1
ATOM 3804 C C . ARG B 2 163 ? 17.05990 32.50772 34.15749 1.000 74.04186 163 ARG B C 1
ATOM 3805 O O . ARG B 2 163 ? 16.10582 32.46175 34.94176 1.000 66.71536 163 ARG B O 1
ATOM 3813 N N . ASP B 2 164 ? 17.82843 33.59251 34.04134 1.000 64.31269 164 ASP B N 1
ATOM 3814 C CA . ASP B 2 164 ? 17.59099 34.75786 34.88916 1.000 65.98950 164 ASP B CA 1
ATOM 3815 C C . ASP B 2 164 ? 16.20664 35.34516 34.62976 1.000 53.44612 164 ASP B C 1
ATOM 3816 O O . ASP B 2 164 ? 15.40468 35.52573 35.55860 1.000 53.34728 164 ASP B O 1
ATOM 3821 N N . GLU B 2 165 ? 15.90365 35.62314 33.35997 1.000 58.44292 165 GLU B N 1
ATOM 3822 C CA . GLU B 2 165 ? 14.59050 36.13751 32.98759 1.000 48.53521 165 GLU B CA 1
ATOM 3823 C C . GLU B 2 165 ? 13.47802 35.17468 33.38930 1.000 55.46233 165 GLU B C 1
ATOM 3824 O O . GLU B 2 165 ? 12.42443 35.60022 33.88297 1.000 55.40145 165 GLU B O 1
ATOM 3830 N N . ALA B 2 166 ? 13.70101 33.87013 33.20525 1.000 56.29152 166 ALA B N 1
ATOM 3831 C CA . ALA B 2 166 ? 12.65310 32.89468 33.48705 1.000 56.67188 166 ALA B CA 1
ATOM 3832 C C . ALA B 2 166 ? 12.34598 32.82579 34.97726 1.000 58.28043 166 ALA B C 1
ATOM 3833 O O . ALA B 2 166 ? 11.17613 32.81425 35.37869 1.000 57.51123 166 ALA B O 1
ATOM 3835 N N . LEU B 2 167 ? 13.38468 32.77668 35.81528 1.000 53.12749 167 LEU B N 1
ATOM 3836 C CA . LEU B 2 167 ? 13.16472 32.78501 37.25705 1.000 58.33326 167 LEU B CA 1
ATOM 3837 C C . LEU B 2 167 ? 12.50324 34.08059 37.69990 1.000 64.89818 167 LEU B C 1
ATOM 3838 O O . LEU B 2 167 ? 11.64012 34.07218 38.58573 1.000 58.50524 167 LEU B O 1
ATOM 3843 N N . ASN B 2 168 ? 12.89155 35.20801 37.09783 1.000 68.68478 168 ASN B N 1
ATOM 3844 C CA . ASN B 2 168 ? 12.25471 36.46773 37.46218 1.000 62.75395 168 ASN B CA 1
ATOM 3845 C C . ASN B 2 168 ? 10.76609 36.44711 37.12764 1.000 66.87135 168 ASN B C 1
ATOM 3846 O O . ASN B 2 168 ? 9.94302 36.95391 37.89859 1.000 68.26347 168 ASN B O 1
ATOM 3851 N N . ASN B 2 169 ? 10.39601 35.84127 35.99636 1.000 58.62673 169 ASN B N 1
ATOM 3852 C CA . ASN B 2 169 ? 8.98664 35.79086 35.61706 1.000 61.46329 169 ASN B CA 1
ATOM 3853 C C . ASN B 2 169 ? 8.19584 34.72293 36.36720 1.000 64.58874 169 ASN B C 1
ATOM 3854 O O . ASN B 2 169 ? 6.97074 34.84697 36.47821 1.000 58.02155 169 ASN B O 1
ATOM 3859 N N . ARG B 2 170 ? 8.85616 33.68672 36.88529 1.000 61.10284 170 ARG B N 1
ATOM 3860 C CA . ARG B 2 170 ? 8.14106 32.59835 37.54820 1.000 62.88117 170 ARG B CA 1
ATOM 3861 C C . ARG B 2 170 ? 7.73371 32.98049 38.96777 1.000 74.85473 170 ARG B C 1
ATOM 3862 O O . ARG B 2 170 ? 6.54408 32.99649 39.30122 1.000 65.45173 170 ARG B O 1
ATOM 3870 N N . PHE B 2 171 ? 8.71123 33.29648 39.81767 1.000 58.59622 171 PHE B N 1
ATOM 3871 C CA . PHE B 2 171 ? 8.45495 33.52475 41.23862 1.000 75.25474 171 PHE B CA 1
ATOM 3872 C C . PHE B 2 171 ? 8.04603 34.98310 41.43125 1.000 89.38391 171 PHE B C 1
ATOM 3873 O O . PHE B 2 171 ? 8.81412 35.83067 41.89295 1.000 78.50438 171 PHE B O 1
ATOM 3881 N N . GLN B 2 172 ? 6.79724 35.26820 41.06106 1.000 95.04968 172 GLN B N 1
ATOM 3882 C CA . GLN B 2 172 ? 6.20289 36.59839 41.18414 1.000 72.90983 172 GLN B CA 1
ATOM 3883 C C . GLN B 2 172 ? 7.03266 37.66276 40.47436 1.000 68.61413 172 GLN B C 1
ATOM 3884 O O . GLN B 2 172 ? 6.69109 38.10078 39.37572 1.000 89.96190 172 GLN B O 1
ATOM 3886 N N . PRO C 1 3 ? 29.94830 25.76050 45.22831 1.000 88.46734 9 PRO C N 1
ATOM 3887 C CA . PRO C 1 3 ? 29.64408 24.92805 46.39701 1.000 91.81562 9 PRO C CA 1
ATOM 3888 C C . PRO C 1 3 ? 28.51124 23.94230 46.12912 1.000 90.70172 9 PRO C C 1
ATOM 3889 O O . PRO C 1 3 ? 27.43690 24.06031 46.71949 1.000 92.65517 9 PRO C O 1
ATOM 3893 N N . GLY C 1 4 ? 28.75870 22.97679 45.24653 1.000 95.09547 10 GLY C N 1
ATOM 3894 C CA . GLY C 1 4 ? 27.75227 22.01354 44.85754 1.000 82.10745 10 GLY C CA 1
ATOM 3895 C C . GLY C 1 4 ? 28.37794 20.66171 44.59297 1.000 81.51414 10 GLY C C 1
ATOM 3896 O O . GLY C 1 4 ? 29.58509 20.46914 44.75105 1.000 80.05362 10 GLY C O 1
ATOM 3897 N N . ALA C 1 5 ? 27.53372 19.71564 44.18712 1.000 83.03496 11 ALA C N 1
ATOM 3898 C CA . ALA C 1 5 ? 27.98733 18.36783 43.88177 1.000 70.68535 11 ALA C CA 1
ATOM 3899 C C . ALA C 1 5 ? 27.10132 17.78517 42.79160 1.000 66.94095 11 ALA C C 1
ATOM 3900 O O . ALA C 1 5 ? 26.00786 18.28636 42.51717 1.000 60.06177 11 ALA C O 1
ATOM 3902 N N . THR C 1 6 ? 27.59040 16.71491 42.17110 1.000 82.94789 12 THR C N 1
ATOM 3903 C CA . THR C 1 6 ? 26.87101 16.00874 41.12019 1.000 69.61158 12 THR C CA 1
ATOM 3904 C C . THR C 1 6 ? 26.67090 14.55813 41.53088 1.000 60.86032 12 THR C C 1
ATOM 3905 O O . THR C 1 6 ? 27.61360 13.90216 41.98690 1.000 71.11418 12 THR C O 1
ATOM 3909 N N . LEU C 1 7 ? 25.44270 14.06734 41.37927 1.000 64.92867 13 LEU C N 1
ATOM 3910 C CA . LEU C 1 7 ? 25.09346 12.68037 41.67192 1.000 68.18402 13 LEU C CA 1
ATOM 3911 C C . LEU C 1 7 ? 24.49641 12.06674 40.41097 1.000 74.72678 13 LEU C C 1
ATOM 3912 O O . LEU C 1 7 ? 23.40465 12.45727 39.98317 1.000 67.21218 13 LEU C O 1
ATOM 3917 N N . CYS C 1 8 ? 25.20624 11.10757 39.82251 1.000 79.82361 14 CYS C N 1
ATOM 3918 C CA . CYS C 1 8 ? 24.83366 10.50990 38.54647 1.000 56.67120 14 CYS C CA 1
ATOM 3919 C C . CYS C 1 8 ? 24.31646 9.09258 38.75438 1.000 51.69519 14 CYS C C 1
ATOM 3920 O O . CYS C 1 8 ? 24.92561 8.30574 39.48592 1.000 58.86294 14 CYS C O 1
ATOM 3923 N N . LEU C 1 9 ? 23.20040 8.77152 38.10669 1.000 57.59449 15 LEU C N 1
ATOM 3924 C CA . LEU C 1 9 ? 22.67104 7.41599 38.09575 1.000 56.28285 15 LEU C CA 1
ATOM 3925 C C . LEU C 1 9 ? 23.14666 6.67554 36.85027 1.000 56.24682 15 LEU C C 1
ATOM 3926 O O . LEU C 1 9 ? 23.31402 7.26445 35.77823 1.000 43.19074 15 LEU C O 1
ATOM 3931 N N . GLY C 1 10 ? 23.36203 5.37142 37.00155 1.000 58.90518 16 GLY C N 1
ATOM 3932 C CA . GLY C 1 10 ? 23.85519 4.57117 35.89871 1.000 54.37828 16 GLY C CA 1
ATOM 3933 C C . GLY C 1 10 ? 23.63957 3.09550 36.14958 1.000 58.24911 16 GLY C C 1
ATOM 3934 O O . GLY C 1 10 ? 23.07872 2.68698 37.16852 1.000 57.30767 16 GLY C O 1
ATOM 3935 N N . HIS C 1 11 ? 24.09015 2.29499 35.18547 1.000 51.78808 17 HIS C N 1
ATOM 3936 C CA . HIS C 1 11 ? 23.96969 0.84619 35.23703 1.000 37.54887 17 HIS C CA 1
ATOM 3937 C C . HIS C 1 11 ? 25.26497 0.22156 34.73730 1.000 51.26324 17 HIS C C 1
ATOM 3938 O O . HIS C 1 11 ? 26.12446 0.89726 34.16440 1.000 61.99342 17 HIS C O 1
ATOM 3945 N N . HIS C 1 12 ? 25.40559 -1.08320 34.96005 1.000 58.75367 18 HIS C N 1
ATOM 3946 C CA . HIS C 1 12 ? 26.63996 -1.76308 34.60303 1.000 56.27585 18 HIS C CA 1
ATOM 3947 C C . HIS C 1 12 ? 26.64597 -2.12801 33.12072 1.000 46.60887 18 HIS C C 1
ATOM 3948 O O . HIS C 1 12 ? 25.62793 -2.06096 32.42722 1.000 53.87922 18 HIS C O 1
ATOM 3955 N N . ALA C 1 13 ? 27.82267 -2.52086 32.63768 1.000 58.06618 19 ALA C N 1
ATOM 3956 C CA . ALA C 1 13 ? 27.98732 -2.95456 31.25943 1.000 52.50470 19 ALA C CA 1
ATOM 3957 C C . ALA C 1 13 ? 29.10675 -3.98212 31.19654 1.000 61.48400 19 ALA C C 1
ATOM 3958 O O . ALA C 1 13 ? 29.90722 -4.11469 32.12601 1.000 64.11555 19 ALA C O 1
ATOM 3960 N N . VAL C 1 14 ? 29.15350 -4.71037 30.08484 1.000 62.40758 20 VAL C N 1
ATOM 3961 C CA . VAL C 1 14 ? 30.16247 -5.74672 29.87949 1.000 60.26816 20 VAL C CA 1
ATOM 3962 C C . VAL C 1 14 ? 30.86709 -5.47867 28.55390 1.000 64.30696 20 VAL C C 1
ATOM 3963 O O . VAL C 1 14 ? 30.28659 -4.83589 27.66640 1.000 57.04887 20 VAL C O 1
ATOM 3967 N N . PRO C 1 15 ? 32.11670 -5.92740 28.37588 1.000 71.14417 21 PRO C N 1
ATOM 3968 C CA . PRO C 1 15 ? 32.80922 -5.68834 27.10123 1.000 67.76887 21 PRO C CA 1
ATOM 3969 C C . PRO C 1 15 ? 32.17802 -6.42711 25.93076 1.000 90.18536 21 PRO C C 1
ATOM 3970 O O . PRO C 1 15 ? 31.95606 -5.83877 24.86698 1.000 87.23018 21 PRO C O 1
ATOM 3974 N N . ASN C 1 16 ? 31.87929 -7.71209 26.11434 1.000 89.22514 22 ASN C N 1
ATOM 3975 C CA . ASN C 1 16 ? 31.30504 -8.55422 25.06572 1.000 87.46996 22 ASN C CA 1
ATOM 3976 C C . ASN C 1 16 ? 29.97630 -9.11222 25.56307 1.000 82.33615 22 ASN C C 1
ATOM 3977 O O . ASN C 1 16 ? 29.94830 -10.07345 26.33844 1.000 67.55887 22 ASN C O 1
ATOM 3982 N N . GLY C 1 17 ? 28.87926 -8.51075 25.11387 1.000 77.47087 23 GLY C N 1
ATOM 3983 C CA . GLY C 1 17 ? 27.55710 -9.00932 25.41765 1.000 74.58081 23 GLY C CA 1
ATOM 3984 C C . GLY C 1 17 ? 27.18853 -10.19706 24.54969 1.000 62.30072 23 GLY C C 1
ATOM 3985 O O . GLY C 1 17 ? 28.01809 -10.79915 23.86625 1.000 59.88337 23 GLY C O 1
ATOM 3986 N N A THR C 1 18 ? 25.90099 -10.53382 24.58395 0.663 56.78308 24 THR C N 1
ATOM 3987 N N B THR C 1 18 ? 25.90365 -10.53686 24.58706 0.337 56.89327 24 THR C N 1
ATOM 3988 C CA A THR C 1 18 ? 25.36136 -11.65269 23.82491 0.663 58.91275 24 THR C CA 1
ATOM 3989 C CA B THR C 1 18 ? 25.37013 -11.64672 23.81278 0.337 58.86941 24 THR C CA 1
ATOM 3990 C C A THR C 1 18 ? 24.11103 -11.20281 23.08388 0.663 57.99608 24 THR C C 1
ATOM 3991 C C B THR C 1 18 ? 24.11627 -11.19607 23.07918 0.337 57.93595 24 THR C C 1
ATOM 3992 O O A THR C 1 18 ? 23.28371 -10.47088 23.63487 0.663 59.24976 24 THR C O 1
ATOM 3993 O O B THR C 1 18 ? 23.29465 -10.45735 23.62861 0.337 59.16425 24 THR C O 1
ATOM 4000 N N . LEU C 1 19 ? 23.98237 -11.63407 21.83173 1.000 47.71637 25 LEU C N 1
ATOM 4001 C CA . LEU C 1 19 ? 22.82854 -11.27333 21.02398 1.000 47.42818 25 LEU C CA 1
ATOM 4002 C C . LEU C 1 19 ? 21.65821 -12.20434 21.31052 1.000 47.60641 25 LEU C C 1
ATOM 4003 O O . LEU C 1 19 ? 21.82639 -13.42181 21.43064 1.000 50.41253 25 LEU C O 1
ATOM 4008 N N . VAL C 1 20 ? 20.46877 -11.61725 21.43677 1.000 39.69643 26 VAL C N 1
ATOM 4009 C CA . VAL C 1 20 ? 19.22901 -12.35300 21.64653 1.000 44.36129 26 VAL C CA 1
ATOM 4010 C C . VAL C 1 20 ? 18.15341 -11.76262 20.74227 1.000 47.27893 26 VAL C C 1
ATOM 4011 O O . VAL C 1 20 ? 18.30146 -10.67204 20.18266 1.000 41.47604 26 VAL C O 1
ATOM 4015 N N . LYS C 1 21 ? 17.06246 -12.50949 20.60266 1.000 42.77087 27 LYS C N 1
ATOM 4016 C CA . LYS C 1 21 ? 15.89626 -12.08497 19.84660 1.000 52.32793 27 LYS C CA 1
ATOM 4017 C C . LYS C 1 21 ? 14.82563 -11.54127 20.78410 1.000 44.89380 27 LYS C C 1
ATOM 4018 O O . LYS C 1 21 ? 14.65860 -12.01757 21.90947 1.000 49.05127 27 LYS C O 1
ATOM 4024 N N . THR C 1 22 ? 14.10496 -10.52811 20.30888 1.000 45.18849 28 THR C N 1
ATOM 4025 C CA . THR C 1 22 ? 12.95656 -9.99837 21.03253 1.000 39.04361 28 THR C CA 1
ATOM 4026 C C . THR C 1 22 ? 11.74688 -9.95526 20.10827 1.000 44.16467 28 THR C C 1
ATOM 4027 O O . THR C 1 22 ? 11.78884 -10.50025 19.00066 1.000 85.79578 28 THR C O 1
ATOM 4031 N N . ILE C 1 23 ? 10.66634 -9.31237 20.55000 1.000 38.07810 29 ILE C N 1
ATOM 4032 C CA . ILE C 1 23 ? 9.49120 -9.17256 19.69526 1.000 47.67285 29 ILE C CA 1
ATOM 4033 C C . ILE C 1 23 ? 9.73968 -8.14425 18.59697 1.000 59.90503 29 ILE C C 1
ATOM 4034 O O . ILE C 1 23 ? 9.30255 -8.31970 17.45339 1.000 47.94233 29 ILE C O 1
ATOM 4039 N N . THR C 1 24 ? 10.46548 -7.07139 18.91372 1.000 65.37844 30 THR C N 1
ATOM 4040 C CA . THR C 1 24 ? 10.63068 -5.95926 17.98752 1.000 50.13516 30 THR C CA 1
ATOM 4041 C C . THR C 1 24 ? 11.97383 -5.94802 17.27194 1.000 54.91792 30 THR C C 1
ATOM 4042 O O . THR C 1 24 ? 12.09623 -5.28326 16.23826 1.000 60.70252 30 THR C O 1
ATOM 4046 N N . ASP C 1 25 ? 12.97877 -6.64829 17.78744 1.000 55.21910 31 ASP C N 1
ATOM 4047 C CA . ASP C 1 25 ? 14.30063 -6.65630 17.18005 1.000 65.24592 31 ASP C CA 1
ATOM 4048 C C . ASP C 1 25 ? 14.78583 -8.08940 17.02859 1.000 67.91231 31 ASP C C 1
ATOM 4049 O O . ASP C 1 25 ? 14.63141 -8.90842 17.93922 1.000 66.28125 31 ASP C O 1
ATOM 4054 N N . ASP C 1 26 ? 15.37076 -8.38685 15.86822 1.000 78.52093 32 ASP C N 1
ATOM 4055 C CA . ASP C 1 26 ? 15.85850 -9.73467 15.60456 1.000 69.57169 32 ASP C CA 1
ATOM 4056 C C . ASP C 1 26 ? 17.18608 -10.01057 16.29879 1.000 57.29887 32 ASP C C 1
ATOM 4057 O O . ASP C 1 26 ? 17.46243 -11.16052 16.65412 1.000 65.39133 32 ASP C O 1
ATOM 4062 N N . GLN C 1 27 ? 18.01952 -8.98826 16.49311 1.000 58.43344 33 GLN C N 1
ATOM 4063 C CA . GLN C 1 27 ? 19.31138 -9.14678 17.16030 1.000 68.14776 33 GLN C CA 1
ATOM 4064 C C . GLN C 1 27 ? 19.55746 -7.93260 18.04678 1.000 74.08393 33 GLN C C 1
ATOM 4065 O O . GLN C 1 27 ? 19.76774 -6.82710 17.53740 1.000 70.09831 33 GLN C O 1
ATOM 4071 N N . ILE C 1 28 ? 19.52976 -8.12865 19.36520 1.000 57.94133 34 ILE C N 1
ATOM 4072 C CA . ILE C 1 28 ? 19.83784 -7.06554 20.31671 1.000 59.15873 34 ILE C CA 1
ATOM 4073 C C . ILE C 1 28 ? 20.80297 -7.60740 21.36453 1.000 63.35325 34 ILE C C 1
ATOM 4074 O O . ILE C 1 28 ? 20.71229 -8.77339 21.76260 1.000 65.93472 34 ILE C O 1
ATOM 4079 N N . GLU C 1 29 ? 21.73575 -6.76390 21.80284 1.000 56.98175 35 GLU C N 1
ATOM 4080 C CA . GLU C 1 29 ? 22.81056 -7.18897 22.69254 1.000 64.63056 35 GLU C CA 1
ATOM 4081 C C . GLU C 1 29 ? 22.42110 -6.96034 24.14788 1.000 61.90237 35 GLU C C 1
ATOM 4082 O O . GLU C 1 29 ? 22.02532 -5.85262 24.52432 1.000 61.36947 35 GLU C O 1
ATOM 4088 N N . VAL C 1 30 ? 22.53527 -8.00939 24.96098 1.000 51.76012 36 VAL C N 1
ATOM 4089 C CA . VAL C 1 30 ? 22.30656 -7.92410 26.39481 1.000 55.70081 36 VAL C CA 1
ATOM 4090 C C . VAL C 1 30 ? 23.57911 -8.34718 27.12223 1.000 52.90505 36 VAL C C 1
ATOM 4091 O O . VAL C 1 30 ? 24.52966 -8.85607 26.52524 1.000 56.35769 36 VAL C O 1
ATOM 4095 N N . THR C 1 31 ? 23.57383 -8.13446 28.43990 1.000 56.66229 37 THR C N 1
ATOM 4096 C CA . THR C 1 31 ? 24.75152 -8.42393 29.25281 1.000 64.61606 37 THR C CA 1
ATOM 4097 C C . THR C 1 31 ? 24.94792 -9.92392 29.43755 1.000 69.87151 37 THR C C 1
ATOM 4098 O O . THR C 1 31 ? 26.08568 -10.40791 29.45524 1.000 69.47150 37 THR C O 1
ATOM 4102 N N . ASN C 1 32 ? 23.85784 -10.67529 29.58264 1.000 64.61145 38 ASN C N 1
ATOM 4103 C CA . ASN C 1 32 ? 23.95841 -12.11907 29.72892 1.000 62.89364 38 ASN C CA 1
ATOM 4104 C C . ASN C 1 32 ? 22.72791 -12.80661 29.16158 1.000 53.42064 38 ASN C C 1
ATOM 4105 O O . ASN C 1 32 ? 21.63804 -12.23050 29.10561 1.000 51.17717 38 ASN C O 1
ATOM 4110 N N . ALA C 1 33 ? 22.92295 -14.05814 28.75310 1.000 45.04653 39 ALA C N 1
ATOM 4111 C CA . ALA C 1 33 ? 21.84041 -14.90933 28.28901 1.000 45.06455 39 ALA C CA 1
ATOM 4112 C C . ALA C 1 33 ? 22.19253 -16.35408 28.61151 1.000 50.96690 39 ALA C C 1
ATOM 4113 O O . ALA C 1 33 ? 23.33421 -16.67944 28.94609 1.000 55.35046 39 ALA C O 1
ATOM 4115 N N . THR C 1 34 ? 21.19079 -17.22032 28.50980 1.000 57.62104 40 THR C N 1
ATOM 4116 C CA . THR C 1 34 ? 21.36065 -18.64676 28.74170 1.000 50.14027 40 THR C CA 1
ATOM 4117 C C . THR C 1 34 ? 20.76494 -19.42012 27.57361 1.000 51.25014 40 THR C C 1
ATOM 4118 O O . THR C 1 34 ? 19.83261 -18.95717 26.91187 1.000 50.26877 40 THR C O 1
ATOM 4122 N N . GLU C 1 35 ? 21.31828 -20.60059 27.31634 1.000 47.25816 41 GLU C N 1
ATOM 4123 C CA . GLU C 1 35 ? 20.84706 -21.44060 26.22593 1.000 40.69297 41 GLU C CA 1
ATOM 4124 C C . GLU C 1 35 ? 19.66669 -22.28477 26.68935 1.000 46.38352 41 GLU C C 1
ATOM 4125 O O . GLU C 1 35 ? 19.72017 -22.90917 27.75405 1.000 36.74413 41 GLU C O 1
ATOM 4131 N N . LEU C 1 36 ? 18.60055 -22.29631 25.88771 1.000 44.09862 42 LEU C N 1
ATOM 4132 C CA . LEU C 1 36 ? 17.41030 -23.07620 26.19128 1.000 43.37960 42 LEU C CA 1
ATOM 4133 C C . LEU C 1 36 ? 17.25762 -24.31475 25.31989 1.000 42.76651 42 LEU C C 1
ATOM 4134 O O . LEU C 1 36 ? 16.33344 -25.10218 25.55066 1.000 36.48028 42 LEU C O 1
ATOM 4139 N N . VAL C 1 37 ? 18.12426 -24.51045 24.33105 1.000 35.49684 43 VAL C N 1
ATOM 4140 C CA . VAL C 1 37 ? 18.04583 -25.65568 23.43183 1.000 50.25250 43 VAL C CA 1
ATOM 4141 C C . VAL C 1 37 ? 19.28575 -26.51068 23.64607 1.000 42.44349 43 VAL C C 1
ATOM 4142 O O . VAL C 1 37 ? 20.41065 -26.05810 23.39977 1.000 39.88125 43 VAL C O 1
ATOM 4146 N N . GLN C 1 38 ? 19.08019 -27.74809 24.09410 1.000 43.75247 44 GLN C N 1
ATOM 4147 C CA . GLN C 1 38 ? 20.16607 -28.71395 24.22661 1.000 37.48483 44 GLN C CA 1
ATOM 4148 C C . GLN C 1 38 ? 20.47351 -29.28407 22.84719 1.000 50.76714 44 GLN C C 1
ATOM 4149 O O . GLN C 1 38 ? 19.64391 -29.98682 22.26139 1.000 50.73516 44 GLN C O 1
ATOM 4155 N N . SER C 1 39 ? 21.66554 -28.99290 22.32355 1.000 49.04738 45 SER C N 1
ATOM 4156 C CA . SER C 1 39 ? 22.01186 -29.37401 20.96193 1.000 46.93814 45 SER C CA 1
ATOM 4157 C C . SER C 1 39 ? 23.15057 -30.37868 20.88405 1.000 46.55324 45 SER C C 1
ATOM 4158 O O . SER C 1 39 ? 23.50643 -30.80101 19.77792 1.000 56.25609 45 SER C O 1
ATOM 4161 N N . SER C 1 40 ? 23.72253 -30.78417 22.01322 1.000 65.81074 46 SER C N 1
ATOM 4162 C CA . SER C 1 40 ? 24.84887 -31.70317 22.02242 1.000 57.93560 46 SER C CA 1
ATOM 4163 C C . SER C 1 40 ? 24.54766 -32.87095 22.94782 1.000 52.71576 46 SER C C 1
ATOM 4164 O O . SER C 1 40 ? 23.82959 -32.72931 23.94143 1.000 52.65178 46 SER C O 1
ATOM 4167 N N . SER C 1 41 ? 25.11499 -34.02556 22.61277 1.000 57.11778 47 SER C N 1
ATOM 4168 C CA . SER C 1 41 ? 25.00074 -35.22513 23.42486 1.000 65.06198 47 SER C CA 1
ATOM 4169 C C . SER C 1 41 ? 26.38353 -35.82207 23.63511 1.000 67.72161 47 SER C C 1
ATOM 4170 O O . SER C 1 41 ? 27.30318 -35.60830 22.84049 1.000 72.17289 47 SER C O 1
ATOM 4173 N N . THR C 1 42 ? 26.52486 -36.57495 24.72755 1.000 65.70856 48 THR C N 1
ATOM 4174 C CA . THR C 1 42 ? 27.78777 -37.25932 24.97982 1.000 69.39630 48 THR C CA 1
ATOM 4175 C C . THR C 1 42 ? 28.02925 -38.37464 23.97251 1.000 68.32147 48 THR C C 1
ATOM 4176 O O . THR C 1 42 ? 29.18449 -38.70407 23.67959 1.000 65.15703 48 THR C O 1
ATOM 4180 N N . GLY C 1 43 ? 26.96269 -38.96481 23.43816 1.000 53.38219 49 GLY C N 1
ATOM 4181 C CA . GLY C 1 43 ? 27.07622 -40.08229 22.52838 1.000 41.46887 49 GLY C CA 1
ATOM 4182 C C . GLY C 1 43 ? 26.91360 -41.44179 23.17022 1.000 57.59353 49 GLY C C 1
ATOM 4183 O O . GLY C 1 43 ? 27.06521 -42.45551 22.47831 1.000 46.61660 49 GLY C O 1
ATOM 4184 N N . LYS C 1 44 ? 26.62283 -41.49656 24.46904 1.000 52.13662 50 LYS C N 1
ATOM 4185 C CA . LYS C 1 44 ? 26.51102 -42.74741 25.20176 1.000 54.29421 50 LYS C CA 1
ATOM 4186 C C . LYS C 1 44 ? 25.19632 -42.78154 25.96705 1.000 57.79797 50 LYS C C 1
ATOM 4187 O O . LYS C 1 44 ? 24.67373 -41.74250 26.38208 1.000 63.35192 50 LYS C O 1
ATOM 4193 N N . ILE C 1 45 ? 24.66635 -43.98748 26.15026 1.000 53.03514 51 ILE C N 1
ATOM 4194 C CA . ILE C 1 45 ? 23.44242 -44.19353 26.91688 1.000 60.90269 51 ILE C CA 1
ATOM 4195 C C . ILE C 1 45 ? 23.81330 -44.53204 28.35399 1.000 62.45684 51 ILE C C 1
ATOM 4196 O O . ILE C 1 45 ? 24.58339 -45.46677 28.60384 1.000 59.13334 51 ILE C O 1
ATOM 4201 N N . CYS C 1 46 ? 23.26935 -43.77245 29.30146 1.000 70.00388 52 CYS C N 1
ATOM 4202 C CA . CYS C 1 46 ? 23.55001 -44.01360 30.70886 1.000 61.80233 52 CYS C CA 1
ATOM 4203 C C . CYS C 1 46 ? 22.74423 -45.19976 31.22488 1.000 56.18451 52 CYS C C 1
ATOM 4204 O O . CYS C 1 46 ? 21.55304 -45.34236 30.93190 1.000 43.08024 52 CYS C O 1
ATOM 4207 N N . ASN C 1 47 ? 23.40939 -46.04854 32.00496 1.000 48.49218 53 ASN C N 1
ATOM 4208 C CA . ASN C 1 47 ? 22.82752 -47.27647 32.52839 1.000 45.55642 53 ASN C CA 1
ATOM 4209 C C . ASN C 1 47 ? 21.97479 -47.06286 33.77255 1.000 54.55162 53 ASN C C 1
ATOM 4210 O O . ASN C 1 47 ? 21.46218 -48.04244 34.32512 1.000 51.65483 53 ASN C O 1
ATOM 4215 N N . ASN C 1 48 ? 21.81087 -45.82471 34.22656 1.000 45.18875 54 ASN C N 1
ATOM 4216 C CA . ASN C 1 48 ? 21.00047 -45.51364 35.39286 1.000 34.45887 54 ASN C CA 1
ATOM 4217 C C . ASN C 1 48 ? 20.28317 -44.19285 35.16123 1.000 49.11157 54 ASN C C 1
ATOM 4218 O O . ASN C 1 48 ? 20.80365 -43.31983 34.45583 1.000 36.37819 54 ASN C O 1
ATOM 4223 N N . PRO C 1 49 ? 19.08944 -44.00775 35.75148 1.000 47.89605 55 PRO C N 1
ATOM 4224 C CA . PRO C 1 49 ? 18.36550 -44.93385 36.62930 1.000 39.53793 55 PRO C CA 1
ATOM 4225 C C . PRO C 1 49 ? 17.58022 -46.00202 35.87293 1.000 52.80462 55 PRO C C 1
ATOM 4226 O O . PRO C 1 49 ? 17.11780 -46.96522 36.48472 1.000 46.15120 55 PRO C O 1
ATOM 4230 N N . HIS C 1 50 ? 17.43249 -45.82775 34.56033 1.000 51.49530 56 HIS C N 1
ATOM 4231 C CA . HIS C 1 50 ? 16.62845 -46.74026 33.75997 1.000 46.34648 56 HIS C CA 1
ATOM 4232 C C . HIS C 1 50 ? 17.39499 -48.02185 33.46388 1.000 50.33931 56 HIS C C 1
ATOM 4233 O O . HIS C 1 50 ? 18.58065 -47.99117 33.12240 1.000 49.28272 56 HIS C O 1
ATOM 4240 N N . ARG C 1 51 ? 16.70111 -49.15237 33.58076 1.000 38.82823 57 ARG C N 1
ATOM 4241 C CA . ARG C 1 51 ? 17.28683 -50.45408 33.28161 1.000 44.51784 57 ARG C CA 1
ATOM 4242 C C . ARG C 1 51 ? 17.38273 -50.62034 31.77017 1.000 53.69836 57 ARG C C 1
ATOM 4243 O O . ARG C 1 51 ? 16.36341 -50.77764 31.08811 1.000 47.83224 57 ARG C O 1
ATOM 4251 N N . ILE C 1 52 ? 18.60541 -50.59727 31.24646 1.000 45.32581 58 ILE C N 1
ATOM 4252 C CA . ILE C 1 52 ? 18.85300 -50.66127 29.81046 1.000 48.59271 58 ILE C CA 1
ATOM 4253 C C . ILE C 1 52 ? 19.24352 -52.08440 29.44136 1.000 33.82034 58 ILE C C 1
ATOM 4254 O O . ILE C 1 52 ? 20.19407 -52.64394 30.00294 1.000 46.74418 58 ILE C O 1
ATOM 4259 N N . LEU C 1 53 ? 18.52030 -52.66583 28.48822 1.000 54.00211 59 LEU C N 1
ATOM 4260 C CA . LEU C 1 53 ? 18.78500 -54.01496 27.99929 1.000 57.83742 59 LEU C CA 1
ATOM 4261 C C . LEU C 1 53 ? 19.30648 -53.92686 26.57063 1.000 57.87491 59 LEU C C 1
ATOM 4262 O O . LEU C 1 53 ? 18.58255 -53.50828 25.65982 1.000 57.74673 59 LEU C O 1
ATOM 4267 N N . ASP C 1 54 ? 20.56502 -54.31345 26.38687 1.000 61.10712 60 ASP C N 1
ATOM 4268 C CA . ASP C 1 54 ? 21.20756 -54.28705 25.08320 1.000 46.90224 60 ASP C CA 1
ATOM 4269 C C . ASP C 1 54 ? 20.95942 -55.60839 24.36747 1.000 61.79545 60 ASP C C 1
ATOM 4270 O O . ASP C 1 54 ? 21.24460 -56.68101 24.91167 1.000 80.63854 60 ASP C O 1
ATOM 4275 N N . GLY C 1 55 ? 20.41834 -55.53019 23.15608 1.000 43.92642 61 GLY C N 1
ATOM 4276 C CA . GLY C 1 55 ? 20.15418 -56.73220 22.39196 1.000 55.52254 61 GLY C CA 1
ATOM 4277 C C . GLY C 1 55 ? 21.31542 -57.25316 21.58106 1.000 56.59578 61 GLY C C 1
ATOM 4278 O O . GLY C 1 55 ? 21.26149 -58.39355 21.11222 1.000 58.19153 61 GLY C O 1
ATOM 4279 N N . ILE C 1 56 ? 22.35858 -56.44347 21.39630 1.000 57.85112 62 ILE C N 1
ATOM 4280 C CA . ILE C 1 56 ? 23.56011 -56.82939 20.65868 1.000 60.06681 62 ILE C CA 1
ATOM 4281 C C . ILE C 1 56 ? 23.18707 -57.28621 19.25110 1.000 58.64796 62 ILE C C 1
ATOM 4282 O O . ILE C 1 56 ? 23.09579 -56.47143 18.32588 1.000 63.83787 62 ILE C O 1
ATOM 4287 N N . ASP C 1 57 ? 22.94537 -58.58730 19.08464 1.000 53.73758 63 ASP C N 1
ATOM 4288 C CA . ASP C 1 57 ? 22.70516 -59.18590 17.77753 1.000 46.51500 63 ASP C CA 1
ATOM 4289 C C . ASP C 1 57 ? 21.27721 -59.68652 17.60837 1.000 51.06394 63 ASP C C 1
ATOM 4290 O O . ASP C 1 57 ? 20.97755 -60.35502 16.61464 1.000 56.24989 63 ASP C O 1
ATOM 4295 N N . CYS C 1 58 ? 20.39238 -59.38649 18.55168 1.000 50.37042 64 CYS C N 1
ATOM 4296 C CA . CYS C 1 58 ? 19.03043 -59.89125 18.53101 1.000 51.85237 64 CYS C CA 1
ATOM 4297 C C . CYS C 1 58 ? 18.03292 -58.74522 18.48635 1.000 56.23174 64 CYS C C 1
ATOM 4298 O O . CYS C 1 58 ? 18.21220 -57.72325 19.15632 1.000 65.72481 64 CYS C O 1
ATOM 4301 N N . THR C 1 59 ? 16.99206 -58.91686 17.68009 1.000 49.22269 65 THR C N 1
ATOM 4302 C CA . THR C 1 59 ? 15.82682 -58.05727 17.77171 1.000 52.01301 65 THR C CA 1
ATOM 4303 C C . THR C 1 59 ? 14.89100 -58.57881 18.85646 1.000 43.33803 65 THR C C 1
ATOM 4304 O O . THR C 1 59 ? 14.99186 -59.72610 19.30040 1.000 37.73548 65 THR C O 1
ATOM 4308 N N . LEU C 1 60 ? 13.96023 -57.71997 19.27592 1.000 48.02881 66 LEU C N 1
ATOM 4309 C CA . LEU C 1 60 ? 13.02517 -58.11345 20.32475 1.000 40.24560 66 LEU C CA 1
ATOM 4310 C C . LEU C 1 60 ? 12.20006 -59.32357 19.90702 1.000 43.83320 66 LEU C C 1
ATOM 4311 O O . LEU C 1 60 ? 11.91593 -60.20225 20.72777 1.000 41.43686 66 LEU C O 1
ATOM 4316 N N . ILE C 1 61 ? 11.81404 -59.39450 18.63273 1.000 54.11692 67 ILE C N 1
ATOM 4317 C CA . ILE C 1 61 ? 10.97437 -60.49994 18.18120 1.000 57.36685 67 ILE C CA 1
ATOM 4318 C C . ILE C 1 61 ? 11.76347 -61.80508 18.16666 1.000 58.36831 67 ILE C C 1
ATOM 4319 O O . ILE C 1 61 ? 11.23242 -62.86978 18.50603 1.000 52.57387 67 ILE C O 1
ATOM 4324 N N . ASP C 1 62 ? 13.04160 -61.74949 17.78184 1.000 52.69314 68 ASP C N 1
ATOM 4325 C CA . ASP C 1 62 ? 13.85132 -62.96401 17.76391 1.000 45.05058 68 ASP C CA 1
ATOM 4326 C C . ASP C 1 62 ? 14.05010 -63.51701 19.16950 1.000 58.74675 68 ASP C C 1
ATOM 4327 O O . ASP C 1 62 ? 13.97821 -64.73398 19.38008 1.000 54.59218 68 ASP C O 1
ATOM 4332 N N . ALA C 1 63 ? 14.29061 -62.63900 20.14637 1.000 68.10420 69 ALA C N 1
ATOM 4333 C CA . ALA C 1 63 ? 14.38854 -63.08876 21.53034 1.000 40.78040 69 ALA C CA 1
ATOM 4334 C C . ALA C 1 63 ? 13.04170 -63.55919 22.06064 1.000 41.17358 69 ALA C C 1
ATOM 4335 O O . ALA C 1 63 ? 12.98930 -64.47912 22.88485 1.000 51.55846 69 ALA C O 1
ATOM 4337 N N . LEU C 1 64 ? 11.94788 -62.95230 21.59460 1.000 39.43071 70 LEU C N 1
ATOM 4338 C CA . LEU C 1 64 ? 10.61763 -63.41358 21.97668 1.000 49.55563 70 LEU C CA 1
ATOM 4339 C C . LEU C 1 64 ? 10.38543 -64.84572 21.51356 1.000 54.07056 70 LEU C C 1
ATOM 4340 O O . LEU C 1 64 ? 9.95535 -65.70405 22.29351 1.000 46.07813 70 LEU C O 1
ATOM 4345 N N . LEU C 1 65 ? 10.66905 -65.12021 20.24012 1.000 38.55433 71 LEU C N 1
ATOM 4346 C CA . LEU C 1 65 ? 10.45210 -66.45777 19.70379 1.000 52.82912 71 LEU C CA 1
ATOM 4347 C C . LEU C 1 65 ? 11.37800 -67.47257 20.35979 1.000 56.01351 71 LEU C C 1
ATOM 4348 O O . LEU C 1 65 ? 10.95690 -68.59036 20.68076 1.000 48.33733 71 LEU C O 1
ATOM 4353 N N . GLY C 1 66 ? 12.63730 -67.10457 20.56765 1.000 55.59827 72 GLY C N 1
ATOM 4354 C CA . GLY C 1 66 ? 13.59576 -68.02240 21.14636 1.000 57.43688 72 GLY C CA 1
ATOM 4355 C C . GLY C 1 66 ? 14.65926 -68.45008 20.15865 1.000 60.69775 72 GLY C C 1
ATOM 4356 O O . GLY C 1 66 ? 15.00606 -69.63377 20.08108 1.000 71.73613 72 GLY C O 1
ATOM 4357 N N . ASP C 1 67 ? 15.17017 -67.49225 19.39277 1.000 58.56992 73 ASP C N 1
ATOM 4358 C CA . ASP C 1 67 ? 16.28830 -67.76772 18.50531 1.000 60.09591 73 ASP C CA 1
ATOM 4359 C C . ASP C 1 67 ? 17.48320 -68.25774 19.32069 1.000 65.16057 73 ASP C C 1
ATOM 4360 O O . ASP C 1 67 ? 17.75167 -67.72385 20.40353 1.000 77.08788 73 ASP C O 1
ATOM 4365 N N . PRO C 1 68 ? 18.19683 -69.29154 18.85045 1.000 73.85270 74 PRO C N 1
ATOM 4366 C CA . PRO C 1 68 ? 19.32542 -69.84470 19.61577 1.000 79.41937 74 PRO C CA 1
ATOM 4367 C C . PRO C 1 68 ? 20.27888 -68.80056 20.17972 1.000 76.29430 74 PRO C C 1
ATOM 4368 O O . PRO C 1 68 ? 20.45532 -68.72680 21.40031 1.000 67.96960 74 PRO C O 1
ATOM 4372 N N . HIS C 1 69 ? 20.90485 -67.99217 19.31781 1.000 72.04270 75 HIS C N 1
ATOM 4373 C CA . HIS C 1 69 ? 21.86054 -67.00491 19.81337 1.000 68.21891 75 HIS C CA 1
ATOM 4374 C C . HIS C 1 69 ? 21.20726 -65.90162 20.64201 1.000 58.90649 75 HIS C C 1
ATOM 4375 O O . HIS C 1 69 ? 21.91394 -64.99380 21.09391 1.000 50.88910 75 HIS C O 1
ATOM 4382 N N . CYS C 1 70 ? 19.89259 -65.96035 20.85676 1.000 60.65061 76 CYS C N 1
ATOM 4383 C CA . CYS C 1 70 ? 19.18215 -65.03086 21.72389 1.000 56.69126 76 CYS C CA 1
ATOM 4384 C C . CYS C 1 70 ? 18.72648 -65.69181 23.01871 1.000 59.47250 76 CYS C C 1
ATOM 4385 O O . CYS C 1 70 ? 17.96490 -65.08637 23.78219 1.000 62.43864 76 CYS C O 1
ATOM 4388 N N . ASP C 1 71 ? 19.18641 -66.91765 23.28714 1.000 71.05860 77 ASP C N 1
ATOM 4389 C CA . ASP C 1 71 ? 18.75935 -67.65292 24.47337 1.000 70.61643 77 ASP C CA 1
ATOM 4390 C C . ASP C 1 71 ? 19.12891 -66.94332 25.77000 1.000 59.99714 77 ASP C C 1
ATOM 4391 O O . ASP C 1 71 ? 18.51619 -67.21506 26.80846 1.000 54.04413 77 ASP C O 1
ATOM 4396 N N A VAL C 1 72 ? 20.11193 -66.03979 25.73689 0.251 55.37238 78 VAL C N 1
ATOM 4397 N N B VAL C 1 72 ? 20.11939 -66.04887 25.73653 0.749 55.24697 78 VAL C N 1
ATOM 4398 C CA A VAL C 1 72 ? 20.47597 -65.29480 26.93466 0.251 54.73019 78 VAL C CA 1
ATOM 4399 C CA B VAL C 1 72 ? 20.48398 -65.28062 26.91998 0.749 54.54639 78 VAL C CA 1
ATOM 4400 C C A VAL C 1 72 ? 19.36035 -64.35181 27.36906 0.251 56.93870 78 VAL C C 1
ATOM 4401 C C B VAL C 1 72 ? 19.40280 -64.29757 27.33770 0.749 56.88241 78 VAL C C 1
ATOM 4402 O O A VAL C 1 72 ? 19.34526 -63.90104 28.52038 0.251 61.11024 78 VAL C O 1
ATOM 4403 O O B VAL C 1 72 ? 19.46687 -63.75690 28.44690 0.749 61.76002 78 VAL C O 1
ATOM 4410 N N . PHE C 1 73 ? 18.40850 -64.05596 26.48357 1.000 57.29527 79 PHE C N 1
ATOM 4411 C CA . PHE C 1 73 ? 17.34412 -63.10558 26.76946 1.000 64.13458 79 PHE C CA 1
ATOM 4412 C C . PHE C 1 73 ? 16.08785 -63.76764 27.32912 1.000 65.40041 79 PHE C C 1
ATOM 4413 O O . PHE C 1 73 ? 15.00482 -63.17656 27.26064 1.000 79.50540 79 PHE C O 1
ATOM 4421 N N . GLN C 1 74 ? 16.20527 -64.96846 27.88844 1.000 49.14887 80 GLN C N 1
ATOM 4422 C CA . GLN C 1 74 ? 15.05198 -65.63951 28.47091 1.000 59.36180 80 GLN C CA 1
ATOM 4423 C C . GLN C 1 74 ? 14.74637 -65.07260 29.85116 1.000 61.10274 80 GLN C C 1
ATOM 4424 O O . GLN C 1 74 ? 15.65329 -64.83838 30.65497 1.000 59.50721 80 GLN C O 1
ATOM 4430 N N . ASN C 1 75 ? 13.45555 -64.85574 30.12073 1.000 54.41869 81 ASN C N 1
ATOM 4431 C CA . ASN C 1 75 ? 12.99283 -64.33973 31.41194 1.000 59.51925 81 ASN C CA 1
ATOM 4432 C C . ASN C 1 75 ? 13.67260 -63.01807 31.76822 1.000 62.99823 81 ASN C C 1
ATOM 4433 O O . ASN C 1 75 ? 14.04624 -62.78234 32.91916 1.000 74.48128 81 ASN C O 1
ATOM 4438 N N . GLU C 1 76 ? 13.82737 -62.14390 30.78024 1.000 49.69444 82 GLU C N 1
ATOM 4439 C CA . GLU C 1 76 ? 14.48847 -60.86347 30.97675 1.000 40.98887 82 GLU C CA 1
ATOM 4440 C C . GLU C 1 76 ? 13.46886 -59.74118 31.12110 1.000 41.22614 82 GLU C C 1
ATOM 4441 O O . GLU C 1 76 ? 12.36388 -59.80055 30.57706 1.000 46.18182 82 GLU C O 1
ATOM 4447 N N . THR C 1 77 ? 13.85079 -58.72126 31.88348 1.000 44.07353 83 THR C N 1
ATOM 4448 C CA . THR C 1 77 ? 13.05200 -57.52254 32.06796 1.000 44.88899 83 THR C CA 1
ATOM 4449 C C . THR C 1 77 ? 13.87129 -56.31179 31.64778 1.000 39.02367 83 THR C C 1
ATOM 4450 O O . THR C 1 77 ? 15.10272 -56.36053 31.58471 1.000 44.36024 83 THR C O 1
ATOM 4454 N N . TRP C 1 78 ? 13.17645 -55.21554 31.36313 1.000 45.70905 84 TRP C N 1
ATOM 4455 C CA . TRP C 1 78 ? 13.85863 -54.00960 30.92284 1.000 37.69507 84 TRP C CA 1
ATOM 4456 C C . TRP C 1 78 ? 12.95970 -52.80561 31.14121 1.000 42.84973 84 TRP C C 1
ATOM 4457 O O . TRP C 1 78 ? 11.73834 -52.92587 31.26795 1.000 41.21697 84 TRP C O 1
ATOM 4468 N N . ASP C 1 79 ? 13.59296 -51.63864 31.18723 1.000 36.08350 85 ASP C N 1
ATOM 4469 C CA . ASP C 1 79 ? 12.89813 -50.37399 31.01678 1.000 32.23711 85 ASP C CA 1
ATOM 4470 C C . ASP C 1 79 ? 12.97732 -49.87559 29.58001 1.000 47.83334 85 ASP C C 1
ATOM 4471 O O . ASP C 1 79 ? 11.98017 -49.38560 29.03833 1.000 37.08120 85 ASP C O 1
ATOM 4476 N N . LEU C 1 80 ? 14.13599 -50.02999 28.94017 1.000 32.11734 86 LEU C N 1
ATOM 4477 C CA . LEU C 1 80 ? 14.32281 -49.66244 27.54183 1.000 43.27673 86 LEU C CA 1
ATOM 4478 C C . LEU C 1 80 ? 15.11221 -50.75550 26.83716 1.000 47.44434 86 LEU C C 1
ATOM 4479 O O . LEU C 1 80 ? 16.27233 -51.00187 27.18236 1.000 36.46263 86 LEU C O 1
ATOM 4484 N N . PHE C 1 81 ? 14.49299 -51.40073 25.84948 1.000 46.28628 87 PHE C N 1
ATOM 4485 C CA . PHE C 1 81 ? 15.18187 -52.37418 25.01013 1.000 48.53445 87 PHE C CA 1
ATOM 4486 C C . PHE C 1 81 ? 15.84231 -51.64503 23.84663 1.000 39.63642 87 PHE C C 1
ATOM 4487 O O . PHE C 1 81 ? 15.19616 -50.84521 23.16390 1.000 49.31888 87 PHE C O 1
ATOM 4495 N N . VAL C 1 82 ? 17.12355 -51.91981 23.62144 1.000 34.13613 88 VAL C N 1
ATOM 4496 C CA . VAL C 1 82 ? 17.90217 -51.25420 22.58165 1.000 42.42901 88 VAL C CA 1
ATOM 4497 C C . VAL C 1 82 ? 18.19364 -52.26049 21.47759 1.000 55.40327 88 VAL C C 1
ATOM 4498 O O . VAL C 1 82 ? 18.90346 -53.24874 21.70106 1.000 58.02109 88 VAL C O 1
ATOM 4502 N N . GLU C 1 83 ? 17.65820 -52.00263 20.28559 1.000 65.69918 89 GLU C N 1
ATOM 4503 C CA . GLU C 1 83 ? 17.91815 -52.81771 19.10586 1.000 46.10770 89 GLU C CA 1
ATOM 4504 C C . GLU C 1 83 ? 19.04484 -52.19430 18.29335 1.000 47.47293 89 GLU C C 1
ATOM 4505 O O . GLU C 1 83 ? 19.03314 -50.98722 18.03237 1.000 43.88900 89 GLU C O 1
ATOM 4511 N N . ARG C 1 84 ? 20.01124 -53.01568 17.89890 1.000 47.92503 90 ARG C N 1
ATOM 4512 C CA . ARG C 1 84 ? 21.14834 -52.57265 17.10692 1.000 50.61400 90 ARG C CA 1
ATOM 4513 C C . ARG C 1 84 ? 20.91180 -52.85183 15.62517 1.000 65.63325 90 ARG C C 1
ATOM 4514 O O . ARG C 1 84 ? 20.05467 -53.65462 15.24614 1.000 49.58748 90 ARG C O 1
ATOM 4522 N N . SER C 1 85 ? 21.69965 -52.18008 14.78254 1.000 65.20671 91 SER C N 1
ATOM 4523 C CA . SER C 1 85 ? 21.57305 -52.36657 13.34214 1.000 68.89713 91 SER C CA 1
ATOM 4524 C C . SER C 1 85 ? 22.30200 -53.61082 12.85509 1.000 65.83470 91 SER C C 1
ATOM 4525 O O . SER C 1 85 ? 22.01134 -54.09457 11.75536 1.000 50.30397 91 SER C O 1
ATOM 4528 N N . LYS C 1 86 ? 23.24075 -54.13192 13.64466 1.000 58.65380 92 LYS C N 1
ATOM 4529 C CA . LYS C 1 86 ? 23.93563 -55.36831 13.31654 1.000 49.99985 92 LYS C CA 1
ATOM 4530 C C . LYS C 1 86 ? 23.09727 -56.60712 13.59821 1.000 55.51223 92 LYS C C 1
ATOM 4531 O O . LYS C 1 86 ? 23.55248 -57.71787 13.30580 1.000 52.22716 92 LYS C O 1
ATOM 4537 N N . ALA C 1 87 ? 21.89981 -56.44143 14.15818 1.000 53.98921 93 ALA C N 1
ATOM 4538 C CA . ALA C 1 87 ? 21.06331 -57.58056 14.50897 1.000 49.04015 93 ALA C CA 1
ATOM 4539 C C . ALA C 1 87 ? 20.71866 -58.40122 13.27322 1.000 45.73254 93 ALA C C 1
ATOM 4540 O O . ALA C 1 87 ? 20.44629 -57.85830 12.19894 1.000 53.23259 93 ALA C O 1
ATOM 4542 N N . PHE C 1 88 ? 20.73573 -59.72086 13.43522 1.000 46.73526 94 PHE C N 1
ATOM 4543 C CA . PHE C 1 88 ? 20.43129 -60.64211 12.35436 1.000 49.20033 94 PHE C CA 1
ATOM 4544 C C . PHE C 1 88 ? 19.63990 -61.81540 12.90855 1.000 56.29764 94 PHE C C 1
ATOM 4545 O O . PHE C 1 88 ? 19.72203 -62.14329 14.09495 1.000 60.18665 94 PHE C O 1
ATOM 4553 N N . SER C 1 89 ? 18.86545 -62.44425 12.03337 1.000 63.14588 95 SER C N 1
ATOM 4554 C CA . SER C 1 89 ? 18.16191 -63.67398 12.36338 1.000 66.41083 95 SER C CA 1
ATOM 4555 C C . SER C 1 89 ? 18.96053 -64.86363 11.85103 1.000 58.48398 95 SER C C 1
ATOM 4556 O O . SER C 1 89 ? 19.50658 -64.83094 10.74439 1.000 59.97096 95 SER C O 1
ATOM 4559 N N . ASN C 1 90 ? 19.04108 -65.90456 12.67180 1.000 77.88550 96 ASN C N 1
ATOM 4560 C CA . ASN C 1 90 ? 19.80250 -67.10455 12.34485 1.000 82.94144 96 ASN C CA 1
ATOM 4561 C C . ASN C 1 90 ? 19.00554 -68.33646 12.75356 1.000 58.64887 96 ASN C C 1
ATOM 4562 O O . ASN C 1 90 ? 19.51546 -69.26555 13.38006 1.000 78.26317 96 ASN C O 1
ATOM 4567 N N . CYS C 1 91 ? 17.72782 -68.34958 12.38758 1.000 53.37887 97 CYS C N 1
ATOM 4568 C CA . CYS C 1 91 ? 16.85848 -69.47670 12.68851 1.000 64.40501 97 CYS C CA 1
ATOM 4569 C C . CYS C 1 91 ? 15.96741 -69.77042 11.49018 1.000 66.30017 97 CYS C C 1
ATOM 4570 O O . CYS C 1 91 ? 16.35284 -69.49973 10.34850 1.000 70.20366 97 CYS C O 1
ATOM 4573 N N . TYR C 1 92 ? 14.78625 -70.31667 11.73266 1.000 56.89230 98 TYR C N 1
ATOM 4574 C CA . TYR C 1 92 ? 13.88406 -70.62343 10.63385 1.000 60.39833 98 TYR C CA 1
ATOM 4575 C C . TYR C 1 92 ? 13.40935 -69.32329 9.99629 1.000 73.48599 98 TYR C C 1
ATOM 4576 O O . TYR C 1 92 ? 13.02884 -68.39145 10.71583 1.000 69.85109 98 TYR C O 1
ATOM 4585 N N . PRO C 1 93 ? 13.44632 -69.20535 8.66993 1.000 69.32185 99 PRO C N 1
ATOM 4586 C CA . PRO C 1 93 ? 12.95814 -67.97729 8.02987 1.000 62.87094 99 PRO C CA 1
ATOM 4587 C C . PRO C 1 93 ? 11.47973 -67.78012 8.32335 1.000 55.60101 99 PRO C C 1
ATOM 4588 O O . PRO C 1 93 ? 10.65848 -68.67051 8.09218 1.000 39.19887 99 PRO C O 1
ATOM 4592 N N . TYR C 1 94 ? 11.14815 -66.60551 8.85507 1.000 57.41691 100 TYR C N 1
ATOM 4593 C CA . TYR C 1 94 ? 9.79703 -66.32152 9.30861 1.000 56.04754 100 TYR C CA 1
ATOM 4594 C C . TYR C 1 94 ? 9.41778 -64.89958 8.92878 1.000 50.92100 100 TYR C C 1
ATOM 4595 O O . TYR C 1 94 ? 10.26344 -64.08064 8.55837 1.000 55.96150 100 TYR C O 1
ATOM 4604 N N . ASP C 1 95 ? 8.12165 -64.61801 9.02384 1.000 38.20928 101 ASP C N 1
ATOM 4605 C CA . ASP C 1 95 ? 7.59714 -63.26881 8.89396 1.000 52.15592 101 ASP C CA 1
ATOM 4606 C C . ASP C 1 95 ? 6.44188 -63.10691 9.86912 1.000 47.09779 101 ASP C C 1
ATOM 4607 O O . ASP C 1 95 ? 5.74026 -64.07028 10.18866 1.000 38.87853 101 ASP C O 1
ATOM 4612 N N . VAL C 1 96 ? 6.25284 -61.88050 10.34355 1.000 46.67258 102 VAL C N 1
ATOM 4613 C CA . VAL C 1 96 ? 5.20602 -61.59535 11.32022 1.000 47.58700 102 VAL C CA 1
ATOM 4614 C C . VAL C 1 96 ? 4.18997 -60.63885 10.71079 1.000 49.94306 102 VAL C C 1
ATOM 4615 O O . VAL C 1 96 ? 4.49459 -59.45156 10.52255 1.000 54.80532 102 VAL C O 1
ATOM 4619 N N . PRO C 1 97 ? 2.99116 -61.10695 10.36937 1.000 60.31116 103 PRO C N 1
ATOM 4620 C CA . PRO C 1 97 ? 1.92011 -60.17556 9.99792 1.000 56.25030 103 PRO C CA 1
ATOM 4621 C C . PRO C 1 97 ? 1.65227 -59.20306 11.13633 1.000 61.16529 103 PRO C C 1
ATOM 4622 O O . PRO C 1 97 ? 1.41516 -59.60776 12.27748 1.000 50.26551 103 PRO C O 1
ATOM 4626 N N . ASP C 1 98 ? 1.70500 -57.90990 10.81355 1.000 60.90809 104 ASP C N 1
ATOM 4627 C CA . ASP C 1 98 ? 1.66810 -56.83818 11.80853 1.000 54.18269 104 ASP C CA 1
ATOM 4628 C C . ASP C 1 98 ? 2.83796 -56.98036 12.78446 1.000 49.17677 104 ASP C C 1
ATOM 4629 O O . ASP C 1 98 ? 2.66822 -57.00651 14.00583 1.000 47.31407 104 ASP C O 1
ATOM 4634 N N . TYR C 1 99 ? 4.04330 -57.06982 12.21447 1.000 36.81924 105 TYR C N 1
ATOM 4635 C CA . TYR C 1 99 ? 5.26432 -57.17337 13.00735 1.000 32.29985 105 TYR C CA 1
ATOM 4636 C C . TYR C 1 99 ? 5.40658 -55.99604 13.96469 1.000 42.22698 105 TYR C C 1
ATOM 4637 O O . TYR C 1 99 ? 5.78748 -56.17324 15.13010 1.000 54.03547 105 TYR C O 1
ATOM 4646 N N . ALA C 1 100 ? 5.10153 -54.78574 13.48762 1.000 53.09490 106 ALA C N 1
ATOM 4647 C CA . ALA C 1 100 ? 5.29043 -53.58836 14.29958 1.000 31.65112 106 ALA C CA 1
ATOM 4648 C C . ALA C 1 100 ? 4.41080 -53.60886 15.54315 1.000 38.63568 106 ALA C C 1
ATOM 4649 O O . ALA C 1 100 ? 4.85739 -53.22446 16.62883 1.000 44.77022 106 ALA C O 1
ATOM 4651 N N . SER C 1 101 ? 3.16129 -54.06326 15.41205 1.000 25.43887 107 SER C N 1
ATOM 4652 C CA . SER C 1 101 ? 2.26764 -54.07643 16.56718 1.000 43.57451 107 SER C CA 1
ATOM 4653 C C . SER C 1 101 ? 2.73411 -55.07353 17.62137 1.000 52.84740 107 SER C C 1
ATOM 4654 O O . SER C 1 101 ? 2.69306 -54.77813 18.82161 1.000 40.77622 107 SER C O 1
ATOM 4657 N N . LEU C 1 102 ? 3.17456 -56.25969 17.19501 1.000 55.20492 108 LEU C N 1
ATOM 4658 C CA . LEU C 1 102 ? 3.68197 -57.24372 18.14486 1.000 49.85018 108 LEU C CA 1
ATOM 4659 C C . LEU C 1 102 ? 4.92991 -56.72480 18.84521 1.000 47.79106 108 LEU C C 1
ATOM 4660 O O . LEU C 1 102 ? 5.06254 -56.83818 20.07090 1.000 41.44349 108 LEU C O 1
ATOM 4665 N N . ARG C 1 103 ? 5.86114 -56.15571 18.07361 1.000 40.62457 109 ARG C N 1
ATOM 4666 C CA . ARG C 1 103 ? 7.05052 -55.55267 18.66556 1.000 40.49642 109 ARG C CA 1
ATOM 4667 C C . ARG C 1 103 ? 6.67375 -54.48327 19.68341 1.000 50.54903 109 ARG C C 1
ATOM 4668 O O . ARG C 1 103 ? 7.22607 -54.44553 20.78939 1.000 53.33969 109 ARG C O 1
ATOM 4676 N N . SER C 1 104 ? 5.71217 -53.62327 19.33922 1.000 51.68658 110 SER C N 1
ATOM 4677 C CA . SER C 1 104 ? 5.32813 -52.53706 20.23403 1.000 54.75073 110 SER C CA 1
ATOM 4678 C C . SER C 1 104 ? 4.68771 -53.06130 21.51350 1.000 48.34574 110 SER C C 1
ATOM 4679 O O . SER C 1 104 ? 4.98981 -52.56967 22.60444 1.000 50.50503 110 SER C O 1
ATOM 4682 N N . LEU C 1 105 ? 3.80035 -54.05361 21.40609 1.000 40.24912 111 LEU C N 1
ATOM 4683 C CA . LEU C 1 105 ? 3.11606 -54.54507 22.59871 1.000 39.98554 111 LEU C CA 1
ATOM 4684 C C . LEU C 1 105 ? 4.06953 -55.31792 23.50285 1.000 46.87133 111 LEU C C 1
ATOM 4685 O O . LEU C 1 105 ? 3.97707 -55.22644 24.73414 1.000 38.82627 111 LEU C O 1
ATOM 4690 N N . VAL C 1 106 ? 5.00575 -56.06924 22.91831 1.000 48.09669 112 VAL C N 1
ATOM 4691 C CA . VAL C 1 106 ? 5.99221 -56.76136 23.74131 1.000 40.26982 112 VAL C CA 1
ATOM 4692 C C . VAL C 1 106 ? 6.92738 -55.75770 24.40618 1.000 47.78252 112 VAL C C 1
ATOM 4693 O O . VAL C 1 106 ? 7.29747 -55.91576 25.57578 1.000 54.09563 112 VAL C O 1
ATOM 4697 N N . ALA C 1 107 ? 7.30673 -54.69833 23.68587 1.000 47.50954 113 ALA C N 1
ATOM 4698 C CA . ALA C 1 107 ? 8.15860 -53.67327 24.27901 1.000 49.02542 113 ALA C CA 1
ATOM 4699 C C . ALA C 1 107 ? 7.44067 -52.93519 25.40170 1.000 48.71017 113 ALA C C 1
ATOM 4700 O O . ALA C 1 107 ? 8.05253 -52.60018 26.42173 1.000 42.84820 113 ALA C O 1
ATOM 4702 N N . SER C 1 108 ? 6.14297 -52.67278 25.23263 1.000 50.88548 114 SER C N 1
ATOM 4703 C CA . SER C 1 108 ? 5.38597 -51.98713 26.27206 1.000 53.83865 114 SER C CA 1
ATOM 4704 C C . SER C 1 108 ? 5.15573 -52.88695 27.47852 1.000 52.84536 114 SER C C 1
ATOM 4705 O O . SER C 1 108 ? 5.05971 -52.39288 28.60830 1.000 59.35158 114 SER C O 1
ATOM 4708 N N . SER C 1 109 ? 5.06495 -54.20227 27.26483 1.000 55.65158 115 SER C N 1
ATOM 4709 C CA . SER C 1 109 ? 4.96576 -55.11792 28.39740 1.000 44.28273 115 SER C CA 1
ATOM 4710 C C . SER C 1 109 ? 6.25380 -55.12257 29.21254 1.000 52.75996 115 SER C C 1
ATOM 4711 O O . SER C 1 109 ? 6.21443 -55.14392 30.44850 1.000 44.87184 115 SER C O 1
ATOM 4714 N N . GLY C 1 110 ? 7.40277 -55.10523 28.54099 1.000 48.09332 116 GLY C N 1
ATOM 4715 C CA . GLY C 1 110 ? 8.66884 -54.94780 29.22895 1.000 33.67675 116 GLY C CA 1
ATOM 4716 C C . GLY C 1 110 ? 9.22790 -56.19912 29.86006 1.000 45.83375 116 GLY C C 1
ATOM 4717 O O . GLY C 1 110 ? 10.13837 -56.10213 30.68805 1.000 44.91044 116 GLY C O 1
ATOM 4718 N N . THR C 1 111 ? 8.72147 -57.37558 29.49581 1.000 56.88923 117 THR C N 1
ATOM 4719 C CA . THR C 1 111 ? 9.18782 -58.61322 30.10051 1.000 46.17726 117 THR C CA 1
ATOM 4720 C C . THR C 1 111 ? 9.05749 -59.75747 29.10791 1.000 55.05599 117 THR C C 1
ATOM 4721 O O . THR C 1 111 ? 8.15147 -59.77664 28.27078 1.000 66.06925 117 THR C O 1
ATOM 4725 N N . LEU C 1 112 ? 9.98330 -60.71233 29.21215 1.000 53.90237 118 LEU C N 1
ATOM 4726 C CA . LEU C 1 112 ? 9.92256 -61.96157 28.46477 1.000 54.15704 118 LEU C CA 1
ATOM 4727 C C . LEU C 1 112 ? 9.68854 -63.15688 29.38036 1.000 56.45981 118 LEU C C 1
ATOM 4728 O O . LEU C 1 112 ? 9.99730 -64.29387 29.00783 1.000 48.69228 118 LEU C O 1
ATOM 4733 N N . GLU C 1 113 ? 9.15616 -62.91582 30.57598 1.000 52.24169 119 GLU C N 1
ATOM 4734 C CA . GLU C 1 113 ? 8.87798 -63.99164 31.51582 1.000 57.13667 119 GLU C CA 1
ATOM 4735 C C . GLU C 1 113 ? 7.90061 -64.98188 30.89802 1.000 46.53887 119 GLU C C 1
ATOM 4736 O O . GLU C 1 113 ? 6.75122 -64.63777 30.60734 1.000 54.80576 119 GLU C O 1
ATOM 4742 N N . PHE C 1 114 ? 8.36953 -66.20951 30.68922 1.000 54.16842 120 PHE C N 1
ATOM 4743 C CA . PHE C 1 114 ? 7.61779 -67.24714 29.99821 1.000 58.82793 120 PHE C CA 1
ATOM 4744 C C . PHE C 1 114 ? 7.31663 -68.38460 30.96298 1.000 63.08070 120 PHE C C 1
ATOM 4745 O O . PHE C 1 114 ? 8.22486 -68.90647 31.61757 1.000 75.39004 120 PHE C O 1
ATOM 4753 N N . ILE C 1 115 ? 6.04517 -68.76812 31.04030 1.000 65.88870 121 ILE C N 1
ATOM 4754 C CA . ILE C 1 115 ? 5.58569 -69.86197 31.88585 1.000 53.84887 121 ILE C CA 1
ATOM 4755 C C . ILE C 1 115 ? 5.17777 -71.01565 30.98264 1.000 61.76738 121 ILE C C 1
ATOM 4756 O O . ILE C 1 115 ? 4.34913 -70.84375 30.07802 1.000 80.86031 121 ILE C O 1
ATOM 4761 N N . THR C 1 116 ? 5.76142 -72.18762 31.22720 1.000 70.16688 122 THR C N 1
ATOM 4762 C CA . THR C 1 116 ? 5.46349 -73.37308 30.43504 1.000 63.52854 122 THR C CA 1
ATOM 4763 C C . THR C 1 116 ? 4.18302 -74.03221 30.93102 1.000 59.00675 122 THR C C 1
ATOM 4764 O O . THR C 1 116 ? 4.01271 -74.25481 32.13446 1.000 62.01737 122 THR C O 1
ATOM 4768 N N . GLU C 1 117 ? 3.28670 -74.34419 30.00105 1.000 58.67313 123 GLU C N 1
ATOM 4769 C CA . GLU C 1 117 ? 2.04898 -75.04579 30.29813 1.000 63.66384 123 GLU C CA 1
ATOM 4770 C C . GLU C 1 117 ? 2.07553 -76.43267 29.66963 1.000 55.64749 123 GLU C C 1
ATOM 4771 O O . GLU C 1 117 ? 2.66980 -76.64037 28.60809 1.000 80.47047 123 GLU C O 1
ATOM 4777 N N . GLY C 1 118 ? 1.43701 -77.38504 30.34592 1.000 57.15259 124 GLY C N 1
ATOM 4778 C CA . GLY C 1 118 ? 1.44408 -78.76580 29.90369 1.000 48.62887 124 GLY C CA 1
ATOM 4779 C C . GLY C 1 118 ? 0.44602 -79.06484 28.80277 1.000 80.97678 124 GLY C C 1
ATOM 4780 O O . GLY C 1 118 ? -0.52765 -79.79235 29.02176 1.000 76.38534 124 GLY C O 1
ATOM 4781 N N . PHE C 1 119 ? 0.66790 -78.49646 27.61875 1.000 69.58219 125 PHE C N 1
ATOM 4782 C CA . PHE C 1 119 ? -0.17838 -78.80031 26.47249 1.000 81.07693 125 PHE C CA 1
ATOM 4783 C C . PHE C 1 119 ? -0.07186 -80.27560 26.10143 1.000 85.18019 125 PHE C C 1
ATOM 4784 O O . PHE C 1 119 ? 1.02152 -80.84642 26.05501 1.000 58.82887 125 PHE C O 1
ATOM 4792 N N . THR C 1 120 ? -1.22091 -80.89476 25.84332 1.000 77.57681 126 THR C N 1
ATOM 4793 C CA . THR C 1 120 ? -1.30875 -82.32169 25.53633 1.000 85.52214 126 THR C CA 1
ATOM 4794 C C . THR C 1 120 ? -1.62922 -82.48045 24.05208 1.000 85.95721 126 THR C C 1
ATOM 4795 O O . THR C 1 120 ? -2.76789 -82.26627 23.62722 1.000 84.03688 126 THR C O 1
ATOM 4799 N N . TRP C 1 121 ? -0.62090 -82.85681 23.26643 1.000 78.82071 127 TRP C N 1
ATOM 4800 C CA . TRP C 1 121 ? -0.76918 -83.06415 21.82617 1.000 77.49264 127 TRP C CA 1
ATOM 4801 C C . TRP C 1 121 ? -0.78340 -84.56893 21.57368 1.000 86.30240 127 TRP C C 1
ATOM 4802 O O . TRP C 1 121 ? 0.27035 -85.19892 21.45133 1.000 85.06268 127 TRP C O 1
ATOM 4813 N N . THR C 1 122 ? -1.98111 -85.14324 21.48865 1.000 89.23468 128 THR C N 1
ATOM 4814 C CA . THR C 1 122 ? -2.14373 -86.58629 21.35608 1.000 83.74650 128 THR C CA 1
ATOM 4815 C C . THR C 1 122 ? -2.13301 -86.97999 19.88404 1.000 77.03978 128 THR C C 1
ATOM 4816 O O . THR C 1 122 ? -3.01350 -86.57072 19.11862 1.000 72.93170 128 THR C O 1
ATOM 4820 N N . GLY C 1 123 ? -1.14137 -87.77301 19.49546 1.000 75.37544 129 GLY C N 1
ATOM 4821 C CA . GLY C 1 123 ? -1.07536 -88.32498 18.16052 1.000 64.58887 129 GLY C CA 1
ATOM 4822 C C . GLY C 1 123 ? -0.18593 -87.59800 17.17695 1.000 78.92382 129 GLY C C 1
ATOM 4823 O O . GLY C 1 123 ? -0.36028 -87.78656 15.96703 1.000 97.54069 129 GLY C O 1
ATOM 4824 N N . VAL C 1 124 ? 0.75657 -86.77708 17.64600 1.000 71.71114 130 VAL C N 1
ATOM 4825 C CA . VAL C 1 124 ? 1.68122 -86.06715 16.77073 1.000 62.97887 130 VAL C CA 1
ATOM 4826 C C . VAL C 1 124 ? 3.09210 -86.17147 17.33633 1.000 62.19230 130 VAL C C 1
ATOM 4827 O O . VAL C 1 124 ? 3.29594 -86.42666 18.52483 1.000 70.18134 130 VAL C O 1
ATOM 4831 N N . THR C 1 125 ? 4.07235 -85.97327 16.45795 1.000 64.56146 131 THR C N 1
ATOM 4832 C CA . THR C 1 125 ? 5.47893 -85.94911 16.83884 1.000 70.78522 131 THR C CA 1
ATOM 4833 C C . THR C 1 125 ? 5.89666 -84.53054 17.21418 1.000 78.46621 131 THR C C 1
ATOM 4834 O O . THR C 1 125 ? 5.70657 -83.59308 16.43178 1.000 76.68899 131 THR C O 1
ATOM 4838 N N . GLN C 1 126 ? 6.46899 -84.37928 18.40543 1.000 55.13853 132 GLN C N 1
ATOM 4839 C CA . GLN C 1 126 ? 6.84575 -83.07832 18.93736 1.000 48.78061 132 GLN C CA 1
ATOM 4840 C C . GLN C 1 126 ? 8.33265 -82.80204 18.72317 1.000 60.73524 132 GLN C C 1
ATOM 4841 O O . GLN C 1 126 ? 9.10005 -83.66289 18.28430 1.000 50.90947 132 GLN C O 1
ATOM 4847 N N . ASN C 1 127 ? 8.72642 -81.56721 19.05128 1.000 58.06550 133 ASN C N 1
ATOM 4848 C CA . ASN C 1 127 ? 10.13009 -81.14389 19.09396 1.000 52.55402 133 ASN C CA 1
ATOM 4849 C C . ASN C 1 127 ? 10.82858 -81.32792 17.74814 1.000 61.52866 133 ASN C C 1
ATOM 4850 O O . ASN C 1 127 ? 11.96469 -81.79936 17.67839 1.000 66.17577 133 ASN C O 1
ATOM 4855 N N . GLY C 1 128 ? 10.15330 -80.94101 16.66948 1.000 61.80057 134 GLY C N 1
ATOM 4856 C CA . GLY C 1 128 ? 10.79055 -80.95574 15.36731 1.000 48.67685 134 GLY C CA 1
ATOM 4857 C C . GLY C 1 128 ? 11.80947 -79.84032 15.22493 1.000 56.54812 134 GLY C C 1
ATOM 4858 O O . GLY C 1 128 ? 11.67203 -78.75906 15.79802 1.000 59.64945 134 GLY C O 1
ATOM 4859 N N . GLY C 1 129 ? 12.84694 -80.10559 14.42885 1.000 58.17253 135 GLY C N 1
ATOM 4860 C CA . GLY C 1 129 ? 13.93558 -79.16868 14.24784 1.000 69.98062 135 GLY C CA 1
ATOM 4861 C C . GLY C 1 129 ? 14.28131 -78.97441 12.78124 1.000 69.23944 135 GLY C C 1
ATOM 4862 O O . GLY C 1 129 ? 13.70341 -79.60449 11.89399 1.000 69.51515 135 GLY C O 1
ATOM 4863 N N . SER C 1 130 ? 15.24344 -78.08119 12.55446 1.000 65.46007 136 SER C N 1
ATOM 4864 C CA . SER C 1 130 ? 15.67662 -77.72707 11.21072 1.000 59.66455 136 SER C CA 1
ATOM 4865 C C . SER C 1 130 ? 17.13040 -77.28143 11.26262 1.000 67.12306 136 SER C C 1
ATOM 4866 O O . SER C 1 130 ? 17.63302 -76.85817 12.30683 1.000 76.66306 136 SER C O 1
ATOM 4869 N N . ASN C 1 131 ? 17.80227 -77.37772 10.11595 1.000 67.91013 137 ASN C N 1
ATOM 4870 C CA . ASN C 1 131 ? 19.21544 -77.03701 10.01206 1.000 69.35882 137 ASN C CA 1
ATOM 4871 C C . ASN C 1 131 ? 19.46097 -75.56696 9.70163 1.000 68.50354 137 ASN C C 1
ATOM 4872 O O . ASN C 1 131 ? 20.61955 -75.16783 9.54311 1.000 54.61887 137 ASN C O 1
ATOM 4877 N N . ALA C 1 132 ? 18.40907 -74.75823 9.59938 1.000 72.39269 138 ALA C N 1
ATOM 4878 C CA . ALA C 1 132 ? 18.56267 -73.31307 9.54049 1.000 73.03616 138 ALA C CA 1
ATOM 4879 C C . ALA C 1 132 ? 18.47976 -72.66688 10.91573 1.000 76.20872 138 ALA C C 1
ATOM 4880 O O . ALA C 1 132 ? 18.71574 -71.45932 11.03263 1.000 80.58136 138 ALA C O 1
ATOM 4882 N N . CYS C 1 133 ? 18.16857 -73.44698 11.95249 1.000 74.71466 139 CYS C N 1
ATOM 4883 C CA . CYS C 1 133 ? 18.00629 -72.95154 13.31606 1.000 74.62190 139 CYS C CA 1
ATOM 4884 C C . CYS C 1 133 ? 18.84562 -73.80661 14.26796 1.000 77.84655 139 CYS C C 1
ATOM 4885 O O . CYS C 1 133 ? 18.33765 -74.42672 15.20043 1.000 92.13799 139 CYS C O 1
ATOM 4888 N N . LYS C 1 134 ? 20.15333 -73.83007 14.02224 1.000 72.10436 140 LYS C N 1
ATOM 4889 C CA . LYS C 1 134 ? 21.05038 -74.72003 14.74718 1.000 84.04917 140 LYS C CA 1
ATOM 4890 C C . LYS C 1 134 ? 21.16524 -74.34512 16.21956 1.000 76.46211 140 LYS C C 1
ATOM 4891 O O . LYS C 1 134 ? 21.26852 -73.16895 16.57843 1.000 69.79122 140 LYS C O 1
ATOM 4897 N N . ARG C 1 135 ? 21.15285 -75.36803 17.07042 1.000 79.42950 141 ARG C N 1
ATOM 4898 C CA . ARG C 1 135 ? 21.40543 -75.23875 18.50387 1.000 69.52785 141 ARG C CA 1
ATOM 4899 C C . ARG C 1 135 ? 22.62494 -76.10667 18.78176 1.000 81.77402 141 ARG C C 1
ATOM 4900 O O . ARG C 1 135 ? 22.50996 -77.32948 18.90871 1.000 99.00193 141 ARG C O 1
ATOM 4908 N N . GLY C 1 136 ? 23.79149 -75.47563 18.87420 1.000 87.11932 142 GLY C N 1
ATOM 4909 C CA . GLY C 1 136 ? 25.03441 -76.20134 18.94800 1.000 97.51615 142 GLY C CA 1
ATOM 4910 C C . GLY C 1 136 ? 25.40240 -76.77383 17.59187 1.000 89.94892 142 GLY C C 1
ATOM 4911 O O . GLY C 1 136 ? 25.18621 -76.14553 16.55010 1.000 78.02738 142 GLY C O 1
ATOM 4912 N N . PRO C 1 137 ? 25.96419 -77.98641 17.57453 1.000 111.81750 143 PRO C N 1
ATOM 4913 C CA . PRO C 1 137 ? 26.38019 -78.57835 16.29270 1.000 87.42634 143 PRO C CA 1
ATOM 4914 C C . PRO C 1 137 ? 25.22468 -79.06423 15.43330 1.000 86.64113 143 PRO C C 1
ATOM 4915 O O . PRO C 1 137 ? 25.39030 -79.16546 14.21134 1.000 91.79864 143 PRO C O 1
ATOM 4919 N N . GLY C 1 138 ? 24.06457 -79.36289 16.01966 1.000 97.35114 144 GLY C N 1
ATOM 4920 C CA . GLY C 1 138 ? 22.96289 -79.96324 15.30521 1.000 91.25465 144 GLY C CA 1
ATOM 4921 C C . GLY C 1 138 ? 21.76725 -79.03862 15.12730 1.000 88.63529 144 GLY C C 1
ATOM 4922 O O . GLY C 1 138 ? 21.77053 -77.87009 15.50667 1.000 98.12479 144 GLY C O 1
ATOM 4923 N N . SER C 1 139 ? 20.72225 -79.60883 14.52979 1.000 75.56359 145 SER C N 1
ATOM 4924 C CA . SER C 1 139 ? 19.50236 -78.86911 14.24688 1.000 80.67824 145 SER C CA 1
ATOM 4925 C C . SER C 1 139 ? 18.77127 -78.48824 15.53299 1.000 86.79666 145 SER C C 1
ATOM 4926 O O . SER C 1 139 ? 18.92452 -79.11629 16.58424 1.000 74.64218 145 SER C O 1
ATOM 4929 N N . GLY C 1 140 ? 17.95555 -77.43931 15.42800 1.000 75.94279 146 GLY C N 1
ATOM 4930 C CA . GLY C 1 140 ? 17.16491 -76.95164 16.54190 1.000 81.42541 146 GLY C CA 1
ATOM 4931 C C . GLY C 1 140 ? 15.92492 -76.21633 16.07897 1.000 64.95117 146 GLY C C 1
ATOM 4932 O O . GLY C 1 140 ? 15.53111 -76.33037 14.91517 1.000 56.07077 146 GLY C O 1
ATOM 4933 N N . PHE C 1 141 ? 15.30039 -75.45909 16.97751 1.000 61.05529 147 PHE C N 1
ATOM 4934 C CA . PHE C 1 141 ? 14.06670 -74.74621 16.66995 1.000 57.75860 147 PHE C CA 1
ATOM 4935 C C . PHE C 1 141 ? 13.88479 -73.64391 17.70957 1.000 66.20655 147 PHE C C 1
ATOM 4936 O O . PHE C 1 141 ? 14.66975 -73.52014 18.65469 1.000 63.40129 147 PHE C O 1
ATOM 4944 N N . PHE C 1 142 ? 12.84702 -72.82916 17.51836 1.000 64.38272 148 PHE C N 1
ATOM 4945 C CA . PHE C 1 142 ? 12.52840 -71.78315 18.48225 1.000 61.13185 148 PHE C CA 1
ATOM 4946 C C . PHE C 1 142 ? 12.24928 -72.39491 19.84975 1.000 64.41944 148 PHE C C 1
ATOM 4947 O O . PHE C 1 142 ? 11.45651 -73.33308 19.97066 1.000 65.01261 148 PHE C O 1
ATOM 4955 N N . SER C 1 143 ? 12.90389 -71.85800 20.88449 1.000 44.50008 149 SER C N 1
ATOM 4956 C CA . SER C 1 143 ? 12.76482 -72.42295 22.22282 1.000 43.76220 149 SER C CA 1
ATOM 4957 C C . SER C 1 143 ? 11.34128 -72.32503 22.74985 1.000 50.63970 149 SER C C 1
ATOM 4958 O O . SER C 1 143 ? 10.96611 -73.09866 23.63705 1.000 52.80452 149 SER C O 1
ATOM 4961 N N . ARG C 1 144 ? 10.54474 -71.39241 22.23388 1.000 53.14170 150 ARG C N 1
ATOM 4962 C CA . ARG C 1 144 ? 9.18984 -71.17594 22.71744 1.000 61.28598 150 ARG C CA 1
ATOM 4963 C C . ARG C 1 144 ? 8.13512 -71.77427 21.79795 1.000 47.30491 150 ARG C C 1
ATOM 4964 O O . ARG C 1 144 ? 6.93856 -71.58445 22.04090 1.000 49.61041 150 ARG C O 1
ATOM 4972 N N . LEU C 1 145 ? 8.54506 -72.48771 20.75121 1.000 44.72948 151 LEU C N 1
ATOM 4973 C CA . LEU C 1 145 ? 7.61587 -73.06277 19.79063 1.000 53.12111 151 LEU C CA 1
ATOM 4974 C C . LEU C 1 145 ? 7.85891 -74.55909 19.65207 1.000 41.65405 151 LEU C C 1
ATOM 4975 O O . LEU C 1 145 ? 8.96854 -75.04907 19.87645 1.000 45.66538 151 LEU C O 1
ATOM 4980 N N . ASN C 1 146 ? 6.80811 -75.27633 19.25782 1.000 36.01557 152 ASN C N 1
ATOM 4981 C CA . ASN C 1 146 ? 6.82980 -76.72867 19.13095 1.000 43.00980 152 ASN C CA 1
ATOM 4982 C C . ASN C 1 146 ? 6.38211 -77.09863 17.72378 1.000 57.46935 152 ASN C C 1
ATOM 4983 O O . ASN C 1 146 ? 5.23048 -76.84644 17.35175 1.000 49.17846 152 ASN C O 1
ATOM 4988 N N . TRP C 1 147 ? 7.28551 -77.69213 16.94579 1.000 60.13544 153 TRP C N 1
ATOM 4989 C CA . TRP C 1 147 ? 6.97968 -78.09876 15.57686 1.000 56.28881 153 TRP C CA 1
ATOM 4990 C C . TRP C 1 147 ? 6.30736 -79.46806 15.60880 1.000 65.16227 153 TRP C C 1
ATOM 4991 O O . TRP C 1 147 ? 6.96428 -80.48735 15.84664 1.000 56.12513 153 TRP C O 1
ATOM 5002 N N . LEU C 1 148 ? 5.00149 -79.49657 15.35796 1.000 71.22545 154 LEU C N 1
ATOM 5003 C CA . LEU C 1 148 ? 4.22039 -80.72627 15.38210 1.000 67.03960 154 LEU C CA 1
ATOM 5004 C C . LEU C 1 148 ? 4.08948 -81.30214 13.97793 1.000 79.23101 154 LEU C C 1
ATOM 5005 O O . LEU C 1 148 ? 3.68441 -80.59825 13.04667 1.000 77.92252 154 LEU C O 1
ATOM 5010 N N . THR C 1 149 ? 4.43032 -82.58330 13.83366 1.000 82.18537 155 THR C N 1
ATOM 5011 C CA . THR C 1 149 ? 4.28408 -83.28340 12.56338 1.000 72.64115 155 THR C CA 1
ATOM 5012 C C . THR C 1 149 ? 3.53876 -84.59657 12.76556 1.000 70.78391 155 THR C C 1
ATOM 5013 O O . THR C 1 149 ? 2.98779 -84.84288 13.84268 1.000 80.58081 155 THR C O 1
ATOM 5017 N N . LYS C 1 150 ? 3.52119 -85.44444 11.74138 1.000 87.26458 156 LYS C N 1
ATOM 5018 C CA . LYS C 1 150 ? 2.76592 -86.68700 11.80623 1.000 92.63978 156 LYS C CA 1
ATOM 5019 C C . LYS C 1 150 ? 3.40459 -87.66428 12.78819 1.000 82.96044 156 LYS C C 1
ATOM 5020 O O . LYS C 1 150 ? 4.62118 -87.66883 12.99840 1.000 84.33124 156 LYS C O 1
ATOM 5026 N N . SER C 1 151 ? 2.56145 -88.49346 13.39955 1.000 91.26399 157 SER C N 1
ATOM 5027 C CA . SER C 1 151 ? 2.99859 -89.59488 14.24924 1.000 98.32310 157 SER C CA 1
ATOM 5028 C C . SER C 1 151 ? 2.57814 -90.89499 13.58425 1.000 93.28899 157 SER C C 1
ATOM 5029 O O . SER C 1 151 ? 1.38133 -91.14802 13.41037 1.000 81.12154 157 SER C O 1
ATOM 5032 N N . GLY C 1 152 ? 3.55835 -91.72095 13.23011 1.000 93.61884 158 GLY C N 1
ATOM 5033 C CA . GLY C 1 152 ? 3.28339 -92.87774 12.40509 1.000 89.67757 158 GLY C CA 1
ATOM 5034 C C . GLY C 1 152 ? 2.99918 -92.45712 10.97777 1.000 102.51702 158 GLY C C 1
ATOM 5035 O O . GLY C 1 152 ? 3.92421 -92.19014 10.20432 1.000 94.89563 158 GLY C O 1
ATOM 5036 N N . SER C 1 153 ? 1.71143 -92.38998 10.61497 1.000 102.11172 159 SER C N 1
ATOM 5037 C CA . SER C 1 153 ? 1.32664 -91.92052 9.28779 1.000 77.14498 159 SER C CA 1
ATOM 5038 C C . SER C 1 153 ? -0.00790 -91.18419 9.31260 1.000 80.46537 159 SER C C 1
ATOM 5039 O O . SER C 1 153 ? -0.71051 -91.14622 8.29656 1.000 98.41000 159 SER C O 1
ATOM 5042 N N . THR C 1 154 ? -0.37461 -90.60179 10.45296 1.000 93.64689 160 THR C N 1
ATOM 5043 C CA . THR C 1 154 ? -1.63230 -89.88203 10.58767 1.000 106.41156 160 THR C CA 1
ATOM 5044 C C . THR C 1 154 ? -1.40209 -88.57637 11.33430 1.000 105.75507 160 THR C C 1
ATOM 5045 O O . THR C 1 154 ? -0.54158 -88.48700 12.21471 1.000 100.64956 160 THR C O 1
ATOM 5049 N N . TYR C 1 155 ? -2.18369 -87.56298 10.96947 1.000 93.76299 161 TYR C N 1
ATOM 5050 C CA . TYR C 1 155 ? -2.21122 -86.28676 11.68337 1.000 83.37414 161 TYR C CA 1
ATOM 5051 C C . TYR C 1 155 ? -3.64877 -86.01762 12.10444 1.000 79.83930 161 TYR C C 1
ATOM 5052 O O . TYR C 1 155 ? -4.45795 -85.53630 11.29043 1.000 66.64887 161 TYR C O 1
ATOM 5061 N N . PRO C 1 156 ? -4.01823 -86.30986 13.34858 1.000 82.26021 162 PRO C N 1
ATOM 5062 C CA . PRO C 1 156 ? -5.40794 -86.11666 13.77556 1.000 82.12926 162 PRO C CA 1
ATOM 5063 C C . PRO C 1 156 ? -5.76186 -84.64017 13.87238 1.000 89.23475 162 PRO C C 1
ATOM 5064 O O . PRO C 1 156 ? -4.90862 -83.75163 13.83714 1.000 80.71890 162 PRO C O 1
ATOM 5068 N N . VAL C 1 157 ? -7.06386 -84.38708 13.98851 1.000 92.35492 163 VAL C N 1
ATOM 5069 C CA . VAL C 1 157 ? -7.55834 -83.03874 14.23581 1.000 95.41136 163 VAL C CA 1
ATOM 5070 C C . VAL C 1 157 ? -7.27506 -82.67510 15.68787 1.000 90.31126 163 VAL C C 1
ATOM 5071 O O . VAL C 1 157 ? -8.02152 -83.05573 16.59669 1.000 80.37856 163 VAL C O 1
ATOM 5075 N N . LEU C 1 158 ? -6.18325 -81.94852 15.90953 1.000 91.25092 164 LEU C N 1
ATOM 5076 C CA . LEU C 1 158 ? -5.78194 -81.55483 17.25253 1.000 75.62605 164 LEU C CA 1
ATOM 5077 C C . LEU C 1 158 ? -6.76550 -80.54155 17.82442 1.000 81.45932 164 LEU C C 1
ATOM 5078 O O . LEU C 1 158 ? -7.06946 -79.52814 17.18522 1.000 89.95438 164 LEU C O 1
ATOM 5083 N N . ASN C 1 159 ? -7.24487 -80.81431 19.03995 1.000 62.49887 165 ASN C N 1
ATOM 5084 C CA . ASN C 1 159 ? -8.27611 -80.01364 19.70316 1.000 75.84870 165 ASN C CA 1
ATOM 5085 C C . ASN C 1 159 ? -7.86174 -79.89231 21.16700 1.000 88.98609 165 ASN C C 1
ATOM 5086 O O . ASN C 1 159 ? -8.11694 -80.80080 21.96383 1.000 76.69891 165 ASN C O 1
ATOM 5091 N N . VAL C 1 160 ? -7.22434 -78.77512 21.51869 1.000 90.71517 166 VAL C N 1
ATOM 5092 C CA . VAL C 1 160 ? -6.64830 -78.58427 22.84574 1.000 77.67801 166 VAL C CA 1
ATOM 5093 C C . VAL C 1 160 ? -7.18021 -77.29163 23.44918 1.000 75.61337 166 VAL C C 1
ATOM 5094 O O . VAL C 1 160 ? -7.30841 -76.27438 22.75880 1.000 90.85803 166 VAL C O 1
ATOM 5098 N N . THR C 1 161 ? -7.50062 -77.33652 24.73943 1.000 74.04582 167 THR C N 1
ATOM 5099 C CA . THR C 1 161 ? -8.00512 -76.18330 25.46668 1.000 90.50770 167 THR C CA 1
ATOM 5100 C C . THR C 1 161 ? -7.10826 -75.87213 26.66038 1.000 95.83495 167 THR C C 1
ATOM 5101 O O . THR C 1 161 ? -6.53887 -76.77237 27.28542 1.000 87.12344 167 THR C O 1
ATOM 5105 N N . MET C 1 162 ? -6.98553 -74.57925 26.96805 1.000 93.16264 168 MET C N 1
ATOM 5106 C CA . MET C 1 162 ? -6.19380 -74.10811 28.09866 1.000 71.28720 168 MET C CA 1
ATOM 5107 C C . MET C 1 162 ? -6.89738 -72.92586 28.75628 1.000 79.17054 168 MET C C 1
ATOM 5108 O O . MET C 1 162 ? -7.04463 -71.86718 28.13378 1.000 87.68964 168 MET C O 1
ATOM 5113 N N . PRO C 1 163 ? -7.34766 -73.06021 30.00053 1.000 74.17128 169 PRO C N 1
ATOM 5114 C CA . PRO C 1 163 ? -8.04489 -71.95574 30.66413 1.000 74.19169 169 PRO C CA 1
ATOM 5115 C C . PRO C 1 163 ? -7.09998 -70.99230 31.36353 1.000 69.82716 169 PRO C C 1
ATOM 5116 O O . PRO C 1 163 ? -6.00277 -71.34645 31.79707 1.000 67.55083 169 PRO C O 1
ATOM 5120 N N . ASN C 1 164 ? -7.54934 -69.74363 31.46053 1.000 75.15117 170 ASN C N 1
ATOM 5121 C CA . ASN C 1 164 ? -6.82850 -68.69920 32.18983 1.000 67.22746 170 ASN C CA 1
ATOM 5122 C C . ASN C 1 164 ? -7.53290 -68.49579 33.52690 1.000 75.84205 170 ASN C C 1
ATOM 5123 O O . ASN C 1 164 ? -8.50378 -67.74477 33.63324 1.000 77.44905 170 ASN C O 1
ATOM 5128 N N . ASN C 1 165 ? -7.03362 -69.17614 34.55746 1.000 91.33677 171 ASN C N 1
ATOM 5129 C CA . ASN C 1 165 ? -7.56437 -69.06504 35.90797 1.000 90.21036 171 ASN C CA 1
ATOM 5130 C C . ASN C 1 165 ? -6.72683 -68.14222 36.78346 1.000 81.15154 171 ASN C C 1
ATOM 5131 O O . ASN C 1 165 ? -6.85263 -68.17776 38.01156 1.000 70.42042 171 ASN C O 1
ATOM 5136 N N . ASP C 1 166 ? -5.88111 -67.31486 36.17639 1.000 87.21157 172 ASP C N 1
ATOM 5137 C CA . ASP C 1 166 ? -5.05098 -66.36900 36.90153 1.000 94.91662 172 ASP C CA 1
ATOM 5138 C C . ASP C 1 166 ? -5.70701 -64.99039 36.89939 1.000 92.27945 172 ASP C C 1
ATOM 5139 O O . ASP C 1 166 ? -6.79187 -64.78779 36.34976 1.000 96.62953 172 ASP C O 1
ATOM 5144 N N . ASN C 1 167 ? -5.04000 -64.03048 37.53965 1.000 80.25225 173 ASN C N 1
ATOM 5145 C CA . ASN C 1 167 ? -5.51866 -62.65727 37.61136 1.000 84.74103 173 ASN C CA 1
ATOM 5146 C C . ASN C 1 167 ? -4.76916 -61.72096 36.66643 1.000 85.46050 173 ASN C C 1
ATOM 5147 O O . ASN C 1 167 ? -4.79242 -60.50127 36.86701 1.000 79.90743 173 ASN C O 1
ATOM 5152 N N . PHE C 1 168 ? -4.10128 -62.26183 35.64715 1.000 84.41825 174 PHE C N 1
ATOM 5153 C CA . PHE C 1 168 ? -3.37838 -61.45143 34.67617 1.000 96.00785 174 PHE C CA 1
ATOM 5154 C C . PHE C 1 168 ? -3.61801 -62.00609 33.27765 1.000 84.83814 174 PHE C C 1
ATOM 5155 O O . PHE C 1 168 ? -4.11509 -63.12195 33.10307 1.000 72.16100 174 PHE C O 1
ATOM 5163 N N . ASP C 1 169 ? -3.26510 -61.20493 32.27429 1.000 75.86979 175 ASP C N 1
ATOM 5164 C CA . ASP C 1 169 ? -3.41635 -61.60901 30.88478 1.000 68.33765 175 ASP C CA 1
ATOM 5165 C C . ASP C 1 169 ? -2.29991 -62.56372 30.47495 1.000 61.56303 175 ASP C C 1
ATOM 5166 O O . ASP C 1 169 ? -1.17739 -62.49814 30.98383 1.000 62.73505 175 ASP C O 1
ATOM 5171 N N . LYS C 1 170 ? -2.61795 -63.45297 29.53793 1.000 60.89105 176 LYS C N 1
ATOM 5172 C CA . LYS C 1 170 ? -1.65972 -64.40209 28.98570 1.000 58.58291 176 LYS C CA 1
ATOM 5173 C C . LYS C 1 170 ? -1.43342 -64.08957 27.51322 1.000 59.03433 176 LYS C C 1
ATOM 5174 O O . LYS C 1 170 ? -2.39410 -63.95877 26.74944 1.000 47.46477 176 LYS C O 1
ATOM 5180 N N . LEU C 1 171 ? -0.16958 -63.98568 27.11422 1.000 57.20428 177 LEU C N 1
ATOM 5181 C CA . LEU C 1 171 ? 0.19222 -63.78625 25.71647 1.000 51.75122 177 LEU C CA 1
ATOM 5182 C C . LEU C 1 171 ? 0.71443 -65.09893 25.14592 1.000 52.03808 177 LEU C C 1
ATOM 5183 O O . LEU C 1 171 ? 1.70738 -65.64287 25.64094 1.000 59.23735 177 LEU C O 1
ATOM 5188 N N . TYR C 1 172 ? 0.05541 -65.59702 24.10338 1.000 55.68331 178 TYR C N 1
ATOM 5189 C CA . TYR C 1 172 ? 0.44538 -66.82454 23.42613 1.000 58.64114 178 TYR C CA 1
ATOM 5190 C C . TYR C 1 172 ? 1.00008 -66.48717 22.05198 1.000 46.46695 178 TYR C C 1
ATOM 5191 O O . TYR C 1 172 ? 0.35721 -65.76606 21.28190 1.000 57.98828 178 TYR C O 1
ATOM 5200 N N . ILE C 1 173 ? 2.19511 -66.99487 21.76137 1.000 37.58984 179 ILE C N 1
ATOM 5201 C CA . ILE C 1 173 ? 2.82846 -66.87572 20.45363 1.000 37.78890 179 ILE C CA 1
ATOM 5202 C C . ILE C 1 173 ? 2.76941 -68.23737 19.77545 1.000 54.67480 179 ILE C C 1
ATOM 5203 O O . ILE C 1 173 ? 3.20591 -69.24117 20.35251 1.000 43.41109 179 ILE C O 1
ATOM 5208 N N . TRP C 1 174 ? 2.23331 -68.27722 18.55375 1.000 59.04908 180 TRP C N 1
ATOM 5209 C CA . TRP C 1 174 ? 2.14074 -69.52062 17.79985 1.000 49.96097 180 TRP C CA 1
ATOM 5210 C C . TRP C 1 174 ? 2.46728 -69.23729 16.33919 1.000 46.56702 180 TRP C C 1
ATOM 5211 O O . TRP C 1 174 ? 2.70956 -68.09156 15.94815 1.000 65.55257 180 TRP C O 1
ATOM 5222 N N . GLY C 1 175 ? 2.48079 -70.29191 15.52166 1.000 45.80153 181 GLY C N 1
ATOM 5223 C CA . GLY C 1 175 ? 2.90168 -70.14615 14.14248 1.000 69.11778 181 GLY C CA 1
ATOM 5224 C C . GLY C 1 175 ? 2.24783 -71.14147 13.20769 1.000 60.47607 181 GLY C C 1
ATOM 5225 O O . GLY C 1 175 ? 1.62367 -72.11865 13.62771 1.000 64.17774 181 GLY C O 1
ATOM 5226 N N . VAL C 1 176 ? 2.39716 -70.85962 11.91435 1.000 54.28866 182 VAL C N 1
ATOM 5227 C CA . VAL C 1 176 ? 1.86931 -71.68921 10.83420 1.000 52.78078 182 VAL C CA 1
ATOM 5228 C C . VAL C 1 176 ? 2.97871 -71.90121 9.81200 1.000 60.99943 182 VAL C C 1
ATOM 5229 O O . VAL C 1 176 ? 3.55053 -70.92978 9.30245 1.000 47.73996 182 VAL C O 1
ATOM 5233 N N . HIS C 1 177 ? 3.28030 -73.16221 9.51044 1.000 54.72944 183 HIS C N 1
ATOM 5234 C CA . HIS C 1 177 ? 4.36164 -73.49927 8.59291 1.000 62.73989 183 HIS C CA 1
ATOM 5235 C C . HIS C 1 177 ? 3.83892 -73.55099 7.16144 1.000 75.98501 183 HIS C C 1
ATOM 5236 O O . HIS C 1 177 ? 2.87755 -74.26917 6.86993 1.000 86.80008 183 HIS C O 1
ATOM 5243 N N . HIS C 1 178 ? 4.47165 -72.78139 6.27246 1.000 75.00323 184 HIS C N 1
ATOM 5244 C CA . HIS C 1 178 ? 4.15654 -72.78742 4.85164 1.000 54.55037 184 HIS C CA 1
ATOM 5245 C C . HIS C 1 178 ? 5.22306 -73.58492 4.11630 1.000 68.15391 184 HIS C C 1
ATOM 5246 O O . HIS C 1 178 ? 6.34948 -73.09006 3.94120 1.000 69.92180 184 HIS C O 1
ATOM 5253 N N . PRO C 1 179 ? 4.93751 -74.81617 3.68326 1.000 74.04467 185 PRO C N 1
ATOM 5254 C CA . PRO C 1 179 ? 5.94272 -75.59815 2.94919 1.000 78.07644 185 PRO C CA 1
ATOM 5255 C C . PRO C 1 179 ? 6.15720 -75.08287 1.53385 1.000 77.38147 185 PRO C C 1
ATOM 5256 O O . PRO C 1 179 ? 5.46240 -74.16625 1.08287 1.000 77.30395 185 PRO C O 1
ATOM 5260 N N . SER C 1 180 ? 7.11412 -75.67386 0.82156 1.000 65.39887 186 SER C N 1
ATOM 5261 C CA . SER C 1 180 ? 7.44229 -75.24404 -0.53125 1.000 88.89656 186 SER C CA 1
ATOM 5262 C C . SER C 1 180 ? 6.88987 -76.16509 -1.61241 1.000 89.38869 186 SER C C 1
ATOM 5263 O O . SER C 1 180 ? 6.66745 -75.71220 -2.74058 1.000 70.92743 186 SER C O 1
ATOM 5266 N N . THR C 1 181 ? 6.65799 -77.43874 -1.29916 1.000 78.01086 187 THR C N 1
ATOM 5267 C CA . THR C 1 181 ? 6.12691 -78.40067 -2.25366 1.000 69.93240 187 THR C CA 1
ATOM 5268 C C . THR C 1 181 ? 5.01357 -79.20955 -1.60199 1.000 76.35627 187 THR C C 1
ATOM 5269 O O . THR C 1 181 ? 4.93042 -79.31947 -0.37653 1.000 87.10519 187 THR C O 1
ATOM 5273 N N . ASN C 1 182 ? 4.15037 -79.77977 -2.44635 1.000 90.87217 188 ASN C N 1
ATOM 5274 C CA . ASN C 1 182 ? 3.08186 -80.63928 -1.94613 1.000 88.97914 188 ASN C CA 1
ATOM 5275 C C . ASN C 1 182 ? 3.62769 -81.92227 -1.33183 1.000 85.98407 188 ASN C C 1
ATOM 5276 O O . ASN C 1 182 ? 3.02168 -82.46733 -0.40117 1.000 70.64887 188 ASN C O 1
ATOM 5281 N N . GLN C 1 183 ? 4.75804 -82.42231 -1.83987 1.000 92.81822 189 GLN C N 1
ATOM 5282 C CA . GLN C 1 183 ? 5.38054 -83.60045 -1.24362 1.000 92.60748 189 GLN C CA 1
ATOM 5283 C C . GLN C 1 183 ? 5.80328 -83.32842 0.19399 1.000 91.21979 189 GLN C C 1
ATOM 5284 O O . GLN C 1 183 ? 5.57495 -84.15646 1.08392 1.000 82.36289 189 GLN C O 1
ATOM 5290 N N . GLU C 1 184 ? 6.42290 -82.17143 0.43732 1.000 92.13866 190 GLU C N 1
ATOM 5291 C CA . GLU C 1 184 ? 6.78059 -81.78113 1.79740 1.000 80.08417 190 GLU C CA 1
ATOM 5292 C C . GLU C 1 184 ? 5.54104 -81.67000 2.67852 1.000 70.66826 190 GLU C C 1
ATOM 5293 O O . GLU C 1 184 ? 5.53104 -82.15614 3.81738 1.000 86.73691 190 GLU C O 1
ATOM 5299 N N . GLN C 1 185 ? 4.48485 -81.03747 2.16100 1.000 66.25887 191 GLN C N 1
ATOM 5300 C CA . GLN C 1 185 ? 3.24188 -80.88816 2.91334 1.000 73.24770 191 GLN C CA 1
ATOM 5301 C C . GLN C 1 185 ? 2.67558 -82.24195 3.32333 1.000 67.06387 191 GLN C C 1
ATOM 5302 O O . GLN C 1 185 ? 2.28424 -82.43979 4.47908 1.000 75.21773 191 GLN C O 1
ATOM 5308 N N . THR C 1 186 ? 2.62455 -83.19102 2.38621 1.000 82.63440 192 THR C N 1
ATOM 5309 C CA . THR C 1 186 ? 2.03225 -84.48951 2.69141 1.000 79.48271 192 THR C CA 1
ATOM 5310 C C . THR C 1 186 ? 2.92996 -85.31607 3.60685 1.000 74.61761 192 THR C C 1
ATOM 5311 O O . THR C 1 186 ? 2.43482 -86.03865 4.47968 1.000 71.36964 192 THR C O 1
ATOM 5315 N N . SER C 1 187 ? 4.25102 -85.22212 3.43473 1.000 73.24828 193 SER C N 1
ATOM 5316 C CA . SER C 1 187 ? 5.15071 -85.99390 4.28552 1.000 82.30855 193 SER C CA 1
ATOM 5317 C C . SER C 1 187 ? 5.20070 -85.44304 5.70600 1.000 88.71832 193 SER C C 1
ATOM 5318 O O . SER C 1 187 ? 5.50188 -86.18701 6.64580 1.000 82.43511 193 SER C O 1
ATOM 5321 N N . LEU C 1 188 ? 4.91902 -84.15333 5.88641 1.000 79.55491 194 LEU C N 1
ATOM 5322 C CA . LEU C 1 188 ? 4.95664 -83.58330 7.22669 1.000 68.28045 194 LEU C CA 1
ATOM 5323 C C . LEU C 1 188 ? 3.60663 -83.64272 7.93394 1.000 72.62204 194 LEU C C 1
ATOM 5324 O O . LEU C 1 188 ? 3.55208 -83.94489 9.13033 1.000 63.73018 194 LEU C O 1
ATOM 5329 N N . TYR C 1 189 ? 2.50857 -83.37110 7.22339 1.000 73.99395 195 TYR C N 1
ATOM 5330 C CA . TYR C 1 189 ? 1.21362 -83.19465 7.86915 1.000 77.27348 195 TYR C CA 1
ATOM 5331 C C . TYR C 1 189 ? 0.11488 -84.05531 7.25489 1.000 83.51426 195 TYR C C 1
ATOM 5332 O O . TYR C 1 189 ? -1.06708 -83.80769 7.52609 1.000 84.78964 195 TYR C O 1
ATOM 5341 N N . VAL C 1 190 ? 0.47006 -85.04261 6.42891 1.000 79.46419 196 VAL C N 1
ATOM 5342 C CA . VAL C 1 190 ? -0.46548 -86.01540 5.86518 1.000 86.54909 196 VAL C CA 1
ATOM 5343 C C . VAL C 1 190 ? -1.45366 -85.33526 4.92229 1.000 83.28779 196 VAL C C 1
ATOM 5344 O O . VAL C 1 190 ? -1.42945 -85.57568 3.70975 1.000 78.92545 196 VAL C O 1
ATOM 5348 N N . GLN C 1 191 ? -2.32968 -84.49127 5.46775 1.000 71.47743 197 GLN C N 1
ATOM 5349 C CA . GLN C 1 191 ? -3.34070 -83.82788 4.65377 1.000 67.96514 197 GLN C CA 1
ATOM 5350 C C . GLN C 1 191 ? -2.69250 -82.91538 3.61549 1.000 79.13882 197 GLN C C 1
ATOM 5351 O O . GLN C 1 191 ? -1.58055 -82.41246 3.80092 1.000 70.62212 197 GLN C O 1
ATOM 5357 N N . ALA C 1 192 ? -3.40463 -82.71012 2.50300 1.000 78.81988 198 ALA C N 1
ATOM 5358 C CA . ALA C 1 192 ? -2.86794 -81.88825 1.42263 1.000 70.28192 198 ALA C CA 1
ATOM 5359 C C . ALA C 1 192 ? -2.92030 -80.40221 1.75685 1.000 75.19701 198 ALA C C 1
ATOM 5360 O O . ALA C 1 192 ? -2.09560 -79.62843 1.25818 1.000 69.98624 198 ALA C O 1
ATOM 5362 N N . SER C 1 193 ? -3.88079 -79.98392 2.57861 1.000 68.55736 199 SER C N 1
ATOM 5363 C CA . SER C 1 193 ? -3.99706 -78.59178 2.99168 1.000 85.79527 199 SER C CA 1
ATOM 5364 C C . SER C 1 193 ? -4.30258 -78.54200 4.47992 1.000 88.56639 199 SER C C 1
ATOM 5365 O O . SER C 1 193 ? -5.26190 -79.16825 4.94044 1.000 85.44546 199 SER C O 1
ATOM 5368 N N . GLY C 1 194 ? -3.49033 -77.79833 5.22626 1.000 69.35173 200 GLY C N 1
ATOM 5369 C CA . GLY C 1 194 ? -3.69105 -77.65776 6.65001 1.000 74.84437 200 GLY C CA 1
ATOM 5370 C C . GLY C 1 194 ? -4.68225 -76.56443 7.00082 1.000 87.58363 200 GLY C C 1
ATOM 5371 O O . GLY C 1 194 ? -5.29493 -75.92593 6.14534 1.000 87.03159 200 GLY C O 1
ATOM 5372 N N . ARG C 1 195 ? -4.82742 -76.35005 8.30901 1.000 88.74491 201 ARG C N 1
ATOM 5373 C CA . ARG C 1 195 ? -5.68548 -75.30408 8.85367 1.000 84.39543 201 ARG C CA 1
ATOM 5374 C C . ARG C 1 195 ? -5.42538 -75.16299 10.34658 1.000 81.59751 201 ARG C C 1
ATOM 5375 O O . ARG C 1 195 ? -5.37970 -76.16686 11.07218 1.000 75.59785 201 ARG C O 1
ATOM 5383 N N . VAL C 1 196 ? -5.24578 -73.92385 10.80850 1.000 78.19129 202 VAL C N 1
ATOM 5384 C CA . VAL C 1 196 ? -4.98490 -73.62966 12.21324 1.000 79.04374 202 VAL C CA 1
ATOM 5385 C C . VAL C 1 196 ? -6.00800 -72.60608 12.68270 1.000 85.92293 202 VAL C C 1
ATOM 5386 O O . VAL C 1 196 ? -6.19198 -71.57054 12.03645 1.000 90.98262 202 VAL C O 1
ATOM 5390 N N . THR C 1 197 ? -6.67185 -72.88721 13.80306 1.000 72.35292 203 THR C N 1
ATOM 5391 C CA . THR C 1 197 ? -7.66829 -71.98189 14.36086 1.000 70.46264 203 THR C CA 1
ATOM 5392 C C . THR C 1 197 ? -7.39384 -71.80158 15.84460 1.000 83.17729 203 THR C C 1
ATOM 5393 O O . THR C 1 197 ? -7.49835 -72.75746 16.62034 1.000 86.98576 203 THR C O 1
ATOM 5397 N N . VAL C 1 198 ? -7.05290 -70.57880 16.23486 1.000 81.11340 204 VAL C N 1
ATOM 5398 C CA . VAL C 1 198 ? -6.80168 -70.23020 17.62809 1.000 70.88133 204 VAL C CA 1
ATOM 5399 C C . VAL C 1 198 ? -7.87555 -69.23939 18.04514 1.000 71.28632 204 VAL C C 1
ATOM 5400 O O . VAL C 1 198 ? -8.02764 -68.18307 17.41901 1.000 89.43658 204 VAL C O 1
ATOM 5404 N N . SER C 1 199 ? -8.62071 -69.57410 19.09615 1.000 70.65924 205 SER C N 1
ATOM 5405 C CA . SER C 1 199 ? -9.81564 -68.81184 19.42561 1.000 78.39774 205 SER C CA 1
ATOM 5406 C C . SER C 1 199 ? -9.95323 -68.62232 20.92885 1.000 77.04861 205 SER C C 1
ATOM 5407 O O . SER C 1 199 ? -9.48897 -69.43968 21.72902 1.000 70.86635 205 SER C O 1
ATOM 5410 N N . THR C 1 200 ? -10.58989 -67.51594 21.29509 1.000 73.24631 206 THR C N 1
ATOM 5411 C CA . THR C 1 200 ? -11.05379 -67.23304 22.64049 1.000 81.24596 206 THR C CA 1
ATOM 5412 C C . THR C 1 200 ? -12.58096 -67.18131 22.62302 1.000 81.94225 206 THR C C 1
ATOM 5413 O O . THR C 1 200 ? -13.22533 -67.63110 21.66827 1.000 78.34924 206 THR C O 1
ATOM 5417 N N . ARG C 1 201 ? -13.16961 -66.63719 23.68903 1.000 88.65407 207 ARG C N 1
ATOM 5418 C CA . ARG C 1 201 ? -14.62435 -66.53951 23.73905 1.000 88.00327 207 ARG C CA 1
ATOM 5419 C C . ARG C 1 201 ? -15.16240 -65.42013 22.85599 1.000 85.50925 207 ARG C C 1
ATOM 5420 O O . ARG C 1 201 ? -16.30470 -65.50129 22.39050 1.000 70.60887 207 ARG C O 1
ATOM 5428 N N . ARG C 1 202 ? -14.36791 -64.37591 22.60805 1.000 93.22523 208 ARG C N 1
ATOM 5429 C CA . ARG C 1 202 ? -14.82276 -63.23952 21.81668 1.000 79.10887 208 ARG C CA 1
ATOM 5430 C C . ARG C 1 202 ? -13.85836 -62.88098 20.69123 1.000 78.31310 208 ARG C C 1
ATOM 5431 O O . ARG C 1 202 ? -13.97967 -61.79513 20.11115 1.000 82.50310 208 ARG C O 1
ATOM 5439 N N . SER C 1 203 ? -12.91068 -63.75853 20.36631 1.000 69.55887 209 SER C N 1
ATOM 5440 C CA . SER C 1 203 ? -11.99196 -63.52913 19.26152 1.000 82.53556 209 SER C CA 1
ATOM 5441 C C . SER C 1 203 ? -11.58986 -64.87059 18.66544 1.000 88.38526 209 SER C C 1
ATOM 5442 O O . SER C 1 203 ? -11.61353 -65.90033 19.34533 1.000 81.44015 209 SER C O 1
ATOM 5445 N N . GLN C 1 204 ? -11.22264 -64.84828 17.38588 1.000 82.55797 210 GLN C N 1
ATOM 5446 C CA . GLN C 1 204 ? -10.82723 -66.06151 16.68363 1.000 73.78102 210 GLN C CA 1
ATOM 5447 C C . GLN C 1 204 ? -9.91810 -65.69602 15.51912 1.000 74.83966 210 GLN C C 1
ATOM 5448 O O . GLN C 1 204 ? -10.03749 -64.61441 14.93782 1.000 86.27073 210 GLN C O 1
ATOM 5454 N N . GLN C 1 205 ? -9.00605 -66.61123 15.18956 1.000 57.67887 211 GLN C N 1
ATOM 5455 C CA . GLN C 1 205 ? -8.07814 -66.43342 14.07736 1.000 66.31259 211 GLN C CA 1
ATOM 5456 C C . GLN C 1 205 ? -7.91362 -67.77028 13.37415 1.000 81.73030 211 GLN C C 1
ATOM 5457 O O . GLN C 1 205 ? -7.53114 -68.75992 14.00682 1.000 69.97540 211 GLN C O 1
ATOM 5463 N N . THR C 1 206 ? -8.19679 -67.79786 12.07225 1.000 91.11431 212 THR C N 1
ATOM 5464 C CA . THR C 1 206 ? -8.05158 -68.99582 11.25277 1.000 71.76925 212 THR C CA 1
ATOM 5465 C C . THR C 1 206 ? -7.06220 -68.70930 10.13261 1.000 66.19887 212 THR C C 1
ATOM 5466 O O . THR C 1 206 ? -7.24416 -67.75636 9.36762 1.000 79.51880 212 THR C O 1
ATOM 5470 N N . ILE C 1 207 ? -6.01824 -69.52973 10.04289 1.000 72.09695 213 ILE C N 1
ATOM 5471 C CA . ILE C 1 207 ? -4.97843 -69.39693 9.03004 1.000 75.74720 213 ILE C CA 1
ATOM 5472 C C . ILE C 1 207 ? -4.93419 -70.67506 8.20208 1.000 76.59298 213 ILE C C 1
ATOM 5473 O O . ILE C 1 207 ? -4.94453 -71.78573 8.75404 1.000 85.64071 213 ILE C O 1
ATOM 5478 N N . ILE C 1 208 ? -4.89437 -70.51108 6.88796 1.000 64.91915 214 ILE C N 1
ATOM 5479 C CA . ILE C 1 208 ? -4.74096 -71.60524 5.93117 1.000 65.31499 214 ILE C CA 1
ATOM 5480 C C . ILE C 1 208 ? -3.34261 -71.51339 5.33498 1.000 69.04679 214 ILE C C 1
ATOM 5481 O O . ILE C 1 208 ? -2.97124 -70.45196 4.82149 1.000 78.32938 214 ILE C O 1
ATOM 5486 N N . PRO C 1 209 ? -2.54426 -72.57776 5.38624 1.000 66.87349 215 PRO C N 1
ATOM 5487 C CA . PRO C 1 209 ? -1.18073 -72.51215 4.84894 1.000 68.59792 215 PRO C CA 1
ATOM 5488 C C . PRO C 1 209 ? -1.16528 -72.24358 3.35069 1.000 84.41515 215 PRO C C 1
ATOM 5489 O O . PRO C 1 209 ? -2.13656 -72.48811 2.63126 1.000 82.83227 215 PRO C O 1
ATOM 5493 N N . ASN C 1 210 ? -0.03261 -71.72274 2.88481 1.000 76.86919 216 ASN C N 1
ATOM 5494 C CA . ASN C 1 210 ? 0.16585 -71.37504 1.48390 1.000 69.36680 216 ASN C CA 1
ATOM 5495 C C . ASN C 1 210 ? 1.39747 -72.10496 0.96826 1.000 59.86767 216 ASN C C 1
ATOM 5496 O O . ASN C 1 210 ? 2.51348 -71.84383 1.42881 1.000 64.34797 216 ASN C O 1
ATOM 5501 N N . ILE C 1 211 ? 1.19819 -73.00306 0.00893 1.000 67.93834 217 ILE C N 1
ATOM 5502 C CA . ILE C 1 211 ? 2.27835 -73.82596 -0.52160 1.000 67.98350 217 ILE C CA 1
ATOM 5503 C C . ILE C 1 211 ? 2.85277 -73.15253 -1.75998 1.000 65.77341 217 ILE C C 1
ATOM 5504 O O . ILE C 1 211 ? 2.10914 -72.72300 -2.64965 1.000 53.86887 217 ILE C O 1
ATOM 5509 N N . GLY C 1 212 ? 4.17794 -73.06097 -1.81888 1.000 59.57564 218 GLY C N 1
ATOM 5510 C CA . GLY C 1 212 ? 4.84470 -72.40403 -2.92534 1.000 54.87887 218 GLY C CA 1
ATOM 5511 C C . GLY C 1 212 ? 6.31124 -72.14881 -2.64316 1.000 73.09842 218 GLY C C 1
ATOM 5512 O O . GLY C 1 212 ? 6.74709 -72.21429 -1.49270 1.000 95.65470 218 GLY C O 1
ATOM 5513 N N . SER C 1 213 ? 7.08814 -71.85402 -3.67799 1.000 67.10833 219 SER C N 1
ATOM 5514 C CA . SER C 1 213 ? 8.52159 -71.63871 -3.51836 1.000 82.49395 219 SER C CA 1
ATOM 5515 C C . SER C 1 213 ? 8.81834 -70.18005 -3.20583 1.000 93.70277 219 SER C C 1
ATOM 5516 O O . SER C 1 213 ? 8.36787 -69.27943 -3.91754 1.000 99.07464 219 SER C O 1
ATOM 5519 N N . ARG C 1 214 ? 9.56235 -69.95126 -2.14080 1.000 85.57438 220 ARG C N 1
ATOM 5520 C CA . ARG C 1 214 ? 10.04260 -68.63393 -1.76764 1.000 66.66887 220 ARG C CA 1
ATOM 5521 C C . ARG C 1 214 ? 11.55913 -68.58766 -1.98473 1.000 78.93903 220 ARG C C 1
ATOM 5522 O O . ARG C 1 214 ? 12.17306 -69.61893 -2.27599 1.000 72.57701 220 ARG C O 1
ATOM 5530 N N . PRO C 1 215 ? 12.20088 -67.41023 -1.89364 1.000 94.20422 221 PRO C N 1
ATOM 5531 C CA . PRO C 1 215 ? 13.67261 -67.38708 -2.01666 1.000 83.94417 221 PRO C CA 1
ATOM 5532 C C . PRO C 1 215 ? 14.35610 -68.22477 -0.93601 1.000 88.58461 221 PRO C C 1
ATOM 5533 O O . PRO C 1 215 ? 13.82628 -68.41406 0.16103 1.000 85.11249 221 PRO C O 1
ATOM 5537 N N . TRP C 1 216 ? 15.55490 -68.72222 -1.25287 1.000 93.06724 222 TRP C N 1
ATOM 5538 C CA . TRP C 1 216 ? 16.27477 -69.62287 -0.35045 1.000 85.16887 222 TRP C CA 1
ATOM 5539 C C . TRP C 1 216 ? 16.91245 -68.78587 0.74936 1.000 82.62532 222 TRP C C 1
ATOM 5540 O O . TRP C 1 216 ? 17.82772 -68.00214 0.48392 1.000 90.57370 222 TRP C O 1
ATOM 5542 N N . VAL C 1 217 ? 16.42494 -68.93776 1.97867 1.000 86.59694 223 VAL C N 1
ATOM 5543 C CA . VAL C 1 217 ? 16.97970 -68.24571 3.13971 1.000 87.41789 223 VAL C CA 1
ATOM 5544 C C . VAL C 1 217 ? 17.50118 -69.30781 4.09743 1.000 79.54576 223 VAL C C 1
ATOM 5545 O O . VAL C 1 217 ? 16.71680 -70.08614 4.65688 1.000 72.16887 223 VAL C O 1
ATOM 5549 N N . ARG C 1 218 ? 18.82694 -69.34462 4.27974 1.000 82.13309 224 ARG C N 1
ATOM 5550 C CA . ARG C 1 218 ? 19.47711 -70.29951 5.18064 1.000 82.84582 224 ARG C CA 1
ATOM 5551 C C . ARG C 1 218 ? 19.12777 -71.74231 4.80739 1.000 70.57887 224 ARG C C 1
ATOM 5552 O O . ARG C 1 218 ? 18.86243 -72.57627 5.67272 1.000 80.47592 224 ARG C O 1
ATOM 5560 N N . GLY C 1 219 ? 19.11623 -72.03391 3.50852 1.000 85.72501 225 GLY C N 1
ATOM 5561 C CA . GLY C 1 219 ? 18.92537 -73.38994 3.02996 1.000 81.99192 225 GLY C CA 1
ATOM 5562 C C . GLY C 1 219 ? 17.48866 -73.82015 2.81765 1.000 89.10736 225 GLY C C 1
ATOM 5563 O O . GLY C 1 219 ? 17.25904 -74.95227 2.36727 1.000 116.57098 225 GLY C O 1
ATOM 5564 N N . LEU C 1 220 ? 16.51484 -72.95841 3.10187 1.000 79.85042 226 LEU C N 1
ATOM 5565 C CA . LEU C 1 220 ? 15.11016 -73.33281 3.04899 1.000 68.91887 226 LEU C CA 1
ATOM 5566 C C . LEU C 1 220 ? 14.34514 -72.37577 2.14742 1.000 81.83275 226 LEU C C 1
ATOM 5567 O O . LEU C 1 220 ? 14.67469 -71.19020 2.04596 1.000 83.22410 226 LEU C O 1
ATOM 5572 N N . SER C 1 221 ? 13.32115 -72.91099 1.48390 1.000 75.91995 227 SER C N 1
ATOM 5573 C CA . SER C 1 221 ? 12.34660 -72.10735 0.75806 1.000 66.51887 227 SER C CA 1
ATOM 5574 C C . SER C 1 221 ? 10.96288 -72.17934 1.39426 1.000 64.51905 227 SER C C 1
ATOM 5575 O O . SER C 1 221 ? 9.98951 -71.70262 0.80059 1.000 65.14853 227 SER C O 1
ATOM 5578 N N . SER C 1 222 ? 10.85466 -72.77455 2.57851 1.000 63.33887 228 SER C N 1
ATOM 5579 C CA . SER C 1 222 ? 9.62907 -72.77830 3.35944 1.000 62.20887 228 SER C CA 1
ATOM 5580 C C . SER C 1 222 ? 9.64421 -71.61210 4.34433 1.000 60.26887 228 SER C C 1
ATOM 5581 O O . SER C 1 222 ? 10.67589 -70.97895 4.57920 1.000 65.59749 228 SER C O 1
ATOM 5584 N N . ARG C 1 223 ? 8.48239 -71.32178 4.92673 1.000 53.96887 229 ARG C N 1
ATOM 5585 C CA . ARG C 1 223 ? 8.36137 -70.17433 5.81622 1.000 63.01106 229 ARG C CA 1
ATOM 5586 C C . ARG C 1 223 ? 7.54977 -70.54701 7.04784 1.000 63.17204 229 ARG C C 1
ATOM 5587 O O . ARG C 1 223 ? 6.94051 -71.61546 7.12203 1.000 58.49960 229 ARG C O 1
ATOM 5595 N N . ILE C 1 224 ? 7.54150 -69.63878 8.02043 1.000 51.13973 230 ILE C N 1
ATOM 5596 C CA . ILE C 1 224 ? 6.65519 -69.71782 9.17435 1.000 53.32171 230 ILE C CA 1
ATOM 5597 C C . ILE C 1 224 ? 6.03969 -68.34191 9.39475 1.000 62.80534 230 ILE C C 1
ATOM 5598 O O . ILE C 1 224 ? 6.75482 -67.33387 9.43122 1.000 49.03152 230 ILE C O 1
ATOM 5603 N N . SER C 1 225 ? 4.71952 -68.29867 9.53456 1.000 41.36887 231 SER C N 1
ATOM 5604 C CA . SER C 1 225 ? 4.00901 -67.07329 9.86846 1.000 47.45329 231 SER C CA 1
ATOM 5605 C C . SER C 1 225 ? 3.68194 -67.08139 11.35401 1.000 60.01268 231 SER C C 1
ATOM 5606 O O . SER C 1 225 ? 3.10633 -68.05010 11.85974 1.000 56.83623 231 SER C O 1
ATOM 5609 N N . ILE C 1 226 ? 4.04001 -65.99953 12.04349 1.000 62.20968 232 ILE C N 1
ATOM 5610 C CA . ILE C 1 226 ? 3.90622 -65.90004 13.49281 1.000 55.80101 232 ILE C CA 1
ATOM 5611 C C . ILE C 1 226 ? 2.65809 -65.09534 13.82021 1.000 53.25992 232 ILE C C 1
ATOM 5612 O O . ILE C 1 226 ? 2.41212 -64.04178 13.21872 1.000 56.99832 232 ILE C O 1
ATOM 5617 N N . TYR C 1 227 ? 1.87474 -65.58624 14.77729 1.000 46.24151 233 TYR C N 1
ATOM 5618 C CA . TYR C 1 227 ? 0.67337 -64.91262 15.24082 1.000 53.90644 233 TYR C CA 1
ATOM 5619 C C . TYR C 1 227 ? 0.65062 -64.93107 16.76369 1.000 60.19370 233 TYR C C 1
ATOM 5620 O O . TYR C 1 227 ? 1.34205 -65.72762 17.40812 1.000 59.13415 233 TYR C O 1
ATOM 5629 N N A TRP C 1 228 ? -0.14935 -64.03488 17.33946 0.392 57.35474 234 TRP C N 1
ATOM 5630 N N B TRP C 1 228 ? -0.15971 -64.04278 17.33478 0.608 57.31071 234 TRP C N 1
ATOM 5631 C CA A TRP C 1 228 ? -0.25498 -63.91241 18.78436 0.392 56.53341 234 TRP C CA 1
ATOM 5632 C CA B TRP C 1 228 ? -0.26104 -63.90078 18.77820 0.608 56.40989 234 TRP C CA 1
ATOM 5633 C C A TRP C 1 228 ? -1.71817 -63.83046 19.19744 0.392 58.90817 234 TRP C C 1
ATOM 5634 C C B TRP C 1 228 ? -1.72188 -63.82975 19.19736 0.608 58.87687 234 TRP C C 1
ATOM 5635 O O A TRP C 1 228 ? -2.58851 -63.43266 18.41849 0.392 63.74104 234 TRP C O 1
ATOM 5636 O O B TRP C 1 228 ? -2.59452 -63.43989 18.41734 0.608 63.81492 234 TRP C O 1
ATOM 5657 N N . THR C 1 229 ? -1.97368 -64.21728 20.44517 1.000 63.24088 235 THR C N 1
ATOM 5658 C CA . THR C 1 229 ? -3.32218 -64.20701 20.99980 1.000 56.34827 235 THR C CA 1
ATOM 5659 C C . THR C 1 229 ? -3.25289 -63.88315 22.48584 1.000 53.44465 235 THR C C 1
ATOM 5660 O O . THR C 1 229 ? -2.45944 -64.48197 23.21681 1.000 47.41489 235 THR C O 1
ATOM 5664 N N . ILE C 1 230 ? -4.07454 -62.93621 22.92686 1.000 49.19772 236 ILE C N 1
ATOM 5665 C CA . ILE C 1 230 ? -4.13647 -62.54014 24.32790 1.000 42.54887 236 ILE C CA 1
ATOM 5666 C C . ILE C 1 230 ? -5.37712 -63.15378 24.96162 1.000 54.62331 236 ILE C C 1
ATOM 5667 O O . ILE C 1 230 ? -6.49809 -62.95455 24.47661 1.000 53.59251 236 ILE C O 1
ATOM 5672 N N . VAL C 1 231 ? -5.17792 -63.88727 26.05346 1.000 60.58329 237 VAL C N 1
ATOM 5673 C CA . VAL C 1 231 ? -6.25379 -64.53592 26.79402 1.000 63.36556 237 VAL C CA 1
ATOM 5674 C C . VAL C 1 231 ? -6.39378 -63.82721 28.13388 1.000 70.03840 237 VAL C C 1
ATOM 5675 O O . VAL C 1 231 ? -5.44141 -63.78130 28.92296 1.000 60.55227 237 VAL C O 1
ATOM 5679 N N . LYS C 1 232 ? -7.58024 -63.28420 28.39147 1.000 85.64942 238 LYS C N 1
ATOM 5680 C CA . LYS C 1 232 ? -7.85902 -62.55942 29.62001 1.000 81.38005 238 LYS C CA 1
ATOM 5681 C C . LYS C 1 232 ? -8.21011 -63.51740 30.75597 1.000 88.48244 238 LYS C C 1
ATOM 5682 O O . LYS C 1 232 ? -8.54539 -64.68082 30.51915 1.000 84.24142 238 LYS C O 1
ATOM 5688 N N . PRO C 1 233 ? -8.11703 -63.05545 32.00480 1.000 90.61224 239 PRO C N 1
ATOM 5689 C CA . PRO C 1 233 ? -8.57155 -63.87970 33.13236 1.000 70.93428 239 PRO C CA 1
ATOM 5690 C C . PRO C 1 233 ? -10.03134 -64.27992 32.97233 1.000 80.96712 239 PRO C C 1
ATOM 5691 O O . PRO C 1 233 ? -10.89379 -63.45021 32.67568 1.000 74.48251 239 PRO C O 1
ATOM 5695 N N . GLY C 1 234 ? -10.30313 -65.56759 33.17892 1.000 90.45815 240 GLY C N 1
ATOM 5696 C CA . GLY C 1 234 ? -11.62055 -66.12253 32.98094 1.000 93.38733 240 GLY C CA 1
ATOM 5697 C C . GLY C 1 234 ? -11.88524 -66.64262 31.58365 1.000 93.69588 240 GLY C C 1
ATOM 5698 O O . GLY C 1 234 ? -12.84096 -67.40211 31.38965 1.000 89.67870 240 GLY C O 1
ATOM 5699 N N . ASP C 1 235 ? -11.06744 -66.25758 30.60797 1.000 88.62602 241 ASP C N 1
ATOM 5700 C CA . ASP C 1 235 ? -11.23004 -66.70944 29.23817 1.000 90.10255 241 ASP C CA 1
ATOM 5701 C C . ASP C 1 235 ? -10.44786 -68.00646 29.03641 1.000 86.29259 241 ASP C C 1
ATOM 5702 O O . ASP C 1 235 ? -9.73342 -68.47646 29.92528 1.000 94.46312 241 ASP C O 1
ATOM 5707 N N . VAL C 1 236 ? -10.58245 -68.59669 27.85182 1.000 88.12965 242 VAL C N 1
ATOM 5708 C CA . VAL C 1 236 ? -9.97603 -69.88640 27.53948 1.000 81.25838 242 VAL C CA 1
ATOM 5709 C C . VAL C 1 236 ? -9.40159 -69.82872 26.13079 1.000 83.76916 242 VAL C C 1
ATOM 5710 O O . VAL C 1 236 ? -10.04830 -69.32514 25.20600 1.000 87.05856 242 VAL C O 1
ATOM 5714 N N . LEU C 1 237 ? -8.18349 -70.34159 25.96890 1.000 70.31133 243 LEU C N 1
ATOM 5715 C CA . LEU C 1 237 ? -7.55736 -70.46383 24.66160 1.000 67.79121 243 LEU C CA 1
ATOM 5716 C C . LEU C 1 237 ? -7.89008 -71.83300 24.08488 1.000 84.38910 243 LEU C C 1
ATOM 5717 O O . LEU C 1 237 ? -7.75549 -72.85028 24.77278 1.000 63.17887 243 LEU C O 1
ATOM 5722 N N . VAL C 1 238 ? -8.32320 -71.86060 22.82677 1.000 86.51337 244 VAL C N 1
ATOM 5723 C CA . VAL C 1 238 ? -8.65778 -73.10094 22.13974 1.000 68.05080 244 VAL C CA 1
ATOM 5724 C C . VAL C 1 238 ? -7.85210 -73.17202 20.85365 1.000 70.45571 244 VAL C C 1
ATOM 5725 O O . VAL C 1 238 ? -7.89232 -72.24406 20.03606 1.000 85.35226 244 VAL C O 1
ATOM 5729 N N . ILE C 1 239 ? -7.12392 -74.27105 20.68190 1.000 60.75887 245 ILE C N 1
ATOM 5730 C CA . ILE C 1 239 ? -6.33968 -74.53378 19.48500 1.000 68.97487 245 ILE C CA 1
ATOM 5731 C C . ILE C 1 239 ? -6.97025 -75.72109 18.77405 1.000 75.47002 245 ILE C C 1
ATOM 5732 O O . ILE C 1 239 ? -7.11872 -76.80183 19.36008 1.000 65.46088 245 ILE C O 1
ATOM 5737 N N . ASN C 1 240 ? -7.35370 -75.51554 17.51699 1.000 84.07797 246 ASN C N 1
ATOM 5738 C CA . ASN C 1 240 ? -7.95139 -76.55575 16.68977 1.000 72.87407 246 ASN C CA 1
ATOM 5739 C C . ASN C 1 240 ? -7.21762 -76.53128 15.35795 1.000 76.41539 246 ASN C C 1
ATOM 5740 O O . ASN C 1 240 ? -7.34543 -75.57177 14.59169 1.000 102.21828 246 ASN C O 1
ATOM 5745 N N . SER C 1 241 ? -6.44160 -77.57209 15.08530 1.000 66.37887 247 SER C N 1
ATOM 5746 C CA . SER C 1 241 ? -5.58603 -77.57051 13.90746 1.000 74.08797 247 SER C CA 1
ATOM 5747 C C . SER C 1 241 ? -5.54034 -78.95414 13.28633 1.000 79.35376 247 SER C C 1
ATOM 5748 O O . SER C 1 241 ? -5.44147 -79.95573 13.99657 1.000 68.70887 247 SER C O 1
ATOM 5751 N N . ASN C 1 242 ? -5.59758 -79.00696 11.95690 1.000 89.40415 248 ASN C N 1
ATOM 5752 C CA . ASN C 1 242 ? -5.46373 -80.28149 11.26087 1.000 81.18541 248 ASN C CA 1
ATOM 5753 C C . ASN C 1 242 ? -4.19220 -80.35443 10.42541 1.000 73.49120 248 ASN C C 1
ATOM 5754 O O . ASN C 1 242 ? -4.05060 -81.26944 9.60766 1.000 67.73137 248 ASN C O 1
ATOM 5759 N N . GLY C 1 243 ? -3.25509 -79.43035 10.62801 1.000 77.13948 249 GLY C N 1
ATOM 5760 C CA . GLY C 1 243 ? -1.99391 -79.46384 9.91470 1.000 75.34512 249 GLY C CA 1
ATOM 5761 C C . GLY C 1 243 ? -1.23407 -78.15453 9.97143 1.000 76.03667 249 GLY C C 1
ATOM 5762 O O . GLY C 1 243 ? -1.84383 -77.08335 10.05590 1.000 78.10080 249 GLY C O 1
ATOM 5763 N N . ASN C 1 244 ? 0.09781 -78.23783 9.94961 1.000 79.18555 250 ASN C N 1
ATOM 5764 C CA . ASN C 1 244 ? 1.00258 -77.09659 9.81752 1.000 71.70650 250 ASN C CA 1
ATOM 5765 C C . ASN C 1 244 ? 1.04714 -76.22213 11.06459 1.000 62.77336 250 ASN C C 1
ATOM 5766 O O . ASN C 1 244 ? 1.45544 -75.05782 10.98830 1.000 64.89398 250 ASN C O 1
ATOM 5771 N N . LEU C 1 245 ? 0.64144 -76.74935 12.21529 1.000 62.06237 251 LEU C N 1
ATOM 5772 C CA . LEU C 1 245 ? 0.60877 -75.95856 13.43987 1.000 70.75979 251 LEU C CA 1
ATOM 5773 C C . LEU C 1 245 ? 1.99373 -75.90822 14.07397 1.000 60.26106 251 LEU C C 1
ATOM 5774 O O . LEU C 1 245 ? 2.59060 -76.95189 14.35931 1.000 59.84959 251 LEU C O 1
ATOM 5779 N N . ILE C 1 246 ? 2.50146 -74.69951 14.29383 1.000 56.62811 252 ILE C N 1
ATOM 5780 C CA . ILE C 1 246 ? 3.66042 -74.47228 15.14849 1.000 52.65437 252 ILE C CA 1
ATOM 5781 C C . ILE C 1 246 ? 3.10120 -74.01639 16.49196 1.000 57.60714 252 ILE C C 1
ATOM 5782 O O . ILE C 1 246 ? 2.72465 -72.85256 16.66001 1.000 53.10867 252 ILE C O 1
ATOM 5787 N N . ALA C 1 247 ? 3.04565 -74.94312 17.45647 1.000 66.04469 253 ALA C N 1
ATOM 5788 C CA . ALA C 1 247 ? 2.27683 -74.77056 18.67904 1.000 49.82614 253 ALA C CA 1
ATOM 5789 C C . ALA C 1 247 ? 3.05208 -73.98022 19.73275 1.000 47.81037 253 ALA C C 1
ATOM 5790 O O . ALA C 1 247 ? 4.28477 -73.99461 19.75219 1.000 44.71371 253 ALA C O 1
ATOM 5792 N N . PRO C 1 248 ? 2.34910 -73.27468 20.61492 1.000 45.04433 254 PRO C N 1
ATOM 5793 C CA . PRO C 1 248 ? 3.02097 -72.63592 21.74888 1.000 45.35033 254 PRO C CA 1
ATOM 5794 C C . PRO C 1 248 ? 3.40594 -73.65904 22.80635 1.000 69.64997 254 PRO C C 1
ATOM 5795 O O . PRO C 1 248 ? 2.80390 -74.72734 22.93681 1.000 56.97438 254 PRO C O 1
ATOM 5799 N N . ARG C 1 249 ? 4.42872 -73.30804 23.57820 1.000 68.41111 255 ARG C N 1
ATOM 5800 C CA . ARG C 1 249 ? 4.87268 -74.12388 24.69775 1.000 53.00063 255 ARG C CA 1
ATOM 5801 C C . ARG C 1 249 ? 4.37006 -73.59341 26.03041 1.000 64.16974 255 ARG C C 1
ATOM 5802 O O . ARG C 1 249 ? 4.64576 -74.19751 27.07219 1.000 57.11254 255 ARG C O 1
ATOM 5810 N N . GLY C 1 250 ? 3.62994 -72.49324 26.01425 1.000 66.50310 256 GLY C N 1
ATOM 5811 C CA . GLY C 1 250 ? 3.23872 -71.80630 27.22883 1.000 58.65025 256 GLY C CA 1
ATOM 5812 C C . GLY C 1 250 ? 2.81192 -70.38938 26.89048 1.000 65.06373 256 GLY C C 1
ATOM 5813 O O . GLY C 1 250 ? 2.40562 -70.10391 25.76579 1.000 73.81325 256 GLY C O 1
ATOM 5814 N N . TYR C 1 251 ? 2.91988 -69.51351 27.88450 1.000 54.23648 257 TYR C N 1
ATOM 5815 C CA . TYR C 1 251 ? 2.47528 -68.13846 27.71414 1.000 56.82060 257 TYR C CA 1
ATOM 5816 C C . TYR C 1 251 ? 3.50997 -67.16964 28.26615 1.000 52.32176 257 TYR C C 1
ATOM 5817 O O . TYR C 1 251 ? 4.39589 -67.53918 29.03798 1.000 56.52784 257 TYR C O 1
ATOM 5826 N N . PHE C 1 252 ? 3.40619 -65.92196 27.82329 1.000 49.89464 258 PHE C N 1
ATOM 5827 C CA . PHE C 1 252 ? 4.17414 -64.82039 28.38297 1.000 44.46988 258 PHE C CA 1
ATOM 5828 C C . PHE C 1 252 ? 3.26021 -63.97792 29.26182 1.000 48.97452 258 PHE C C 1
ATOM 5829 O O . PHE C 1 252 ? 2.10750 -63.71810 28.90440 1.000 62.40978 258 PHE C O 1
ATOM 5837 N N . LYS C 1 253 ? 3.76964 -63.56456 30.41784 1.000 53.37119 259 LYS C N 1
ATOM 5838 C CA . LYS C 1 253 ? 2.99199 -62.72181 31.31521 1.000 68.43897 259 LYS C CA 1
ATOM 5839 C C . LYS C 1 253 ? 3.02788 -61.27786 30.82758 1.000 60.64095 259 LYS C C 1
ATOM 5840 O O . LYS C 1 253 ? 4.09777 -60.74011 30.52761 1.000 71.25553 259 LYS C O 1
ATOM 5846 N N A MET C 1 254 ? 1.85374 -60.65866 30.74093 0.376 56.83275 260 MET C N 1
ATOM 5847 N N B MET C 1 254 ? 1.85816 -60.65093 30.75169 0.624 56.70000 260 MET C N 1
ATOM 5848 C CA A MET C 1 254 ? 1.73094 -59.28366 30.27899 0.376 69.04999 260 MET C CA 1
ATOM 5849 C CA B MET C 1 254 ? 1.75204 -59.28388 30.26392 0.624 69.14686 260 MET C CA 1
ATOM 5850 C C A MET C 1 254 ? 1.85767 -58.31658 31.44802 0.376 70.33942 260 MET C C 1
ATOM 5851 C C B MET C 1 254 ? 1.81627 -58.29542 31.42048 0.624 70.41904 260 MET C C 1
ATOM 5852 O O A MET C 1 254 ? 1.33983 -58.56984 32.53999 0.376 73.59778 260 MET C O 1
ATOM 5853 O O B MET C 1 254 ? 1.21399 -58.51173 32.47583 0.624 73.82006 260 MET C O 1
ATOM 5862 N N . ARG C 1 255 ? 2.55055 -57.20565 31.21029 1.000 64.87975 261 ARG C N 1
ATOM 5863 C CA . ARG C 1 255 ? 2.71507 -56.15641 32.20312 1.000 70.00909 261 ARG C CA 1
ATOM 5864 C C . ARG C 1 255 ? 2.29717 -54.82187 31.60326 1.000 58.28548 261 ARG C C 1
ATOM 5865 O O . ARG C 1 255 ? 2.18610 -54.66924 30.38429 1.000 78.30428 261 ARG C O 1
ATOM 5873 N N . THR C 1 256 ? 2.06381 -53.85088 32.48075 1.000 54.47276 262 THR C N 1
ATOM 5874 C CA . THR C 1 256 ? 1.83110 -52.47105 32.08278 1.000 61.09834 262 THR C CA 1
ATOM 5875 C C . THR C 1 256 ? 2.79261 -51.58743 32.85995 1.000 58.59751 262 THR C C 1
ATOM 5876 O O . THR C 1 256 ? 2.98467 -51.78230 34.06340 1.000 87.69173 262 THR C O 1
ATOM 5880 N N . GLY C 1 257 ? 3.39202 -50.61666 32.17978 1.000 58.84159 263 GLY C N 1
ATOM 5881 C CA . GLY C 1 257 ? 4.32680 -49.73978 32.86692 1.000 68.66849 263 GLY C CA 1
ATOM 5882 C C . GLY C 1 257 ? 5.01026 -48.77612 31.92354 1.000 58.73210 263 GLY C C 1
ATOM 5883 O O . GLY C 1 257 ? 4.46893 -48.41791 30.87143 1.000 71.40683 263 GLY C O 1
ATOM 5884 N N . LYS C 1 258 ? 6.21305 -48.36209 32.31997 1.000 51.60225 264 LYS C N 1
ATOM 5885 C CA . LYS C 1 258 ? 6.97835 -47.34446 31.61675 1.000 47.40075 264 LYS C CA 1
ATOM 5886 C C . LYS C 1 258 ? 7.96999 -47.93987 30.61974 1.000 39.61743 264 LYS C C 1
ATOM 5887 O O . LYS C 1 258 ? 8.97318 -47.29435 30.29429 1.000 39.98692 264 LYS C O 1
ATOM 5893 N N . SER C 1 259 ? 7.71455 -49.14966 30.13090 1.000 48.40224 265 SER C N 1
ATOM 5894 C CA . SER C 1 259 ? 8.65095 -49.83314 29.25068 1.000 41.18279 265 SER C CA 1
ATOM 5895 C C . SER C 1 259 ? 8.45204 -49.39835 27.80302 1.000 46.51974 265 SER C C 1
ATOM 5896 O O . SER C 1 259 ? 7.34523 -49.04408 27.38608 1.000 38.59270 265 SER C O 1
ATOM 5899 N N . SER C 1 260 ? 9.53848 -49.43749 27.03364 1.000 43.79166 266 SER C N 1
ATOM 5900 C CA . SER C 1 260 ? 9.51709 -49.02870 25.63123 1.000 45.77673 266 SER C CA 1
ATOM 5901 C C . SER C 1 260 ? 10.70836 -49.66403 24.91671 1.000 49.57817 266 SER C C 1
ATOM 5902 O O . SER C 1 260 ? 11.40802 -50.51452 25.47640 1.000 42.94921 266 SER C O 1
ATOM 5905 N N . ILE C 1 261 ? 10.93747 -49.24802 23.66825 1.000 66.49899 267 ILE C N 1
ATOM 5906 C CA . ILE C 1 261 ? 12.01493 -49.77598 22.83890 1.000 52.23334 267 ILE C CA 1
ATOM 5907 C C . ILE C 1 261 ? 12.56082 -48.64834 21.96985 1.000 39.78241 267 ILE C C 1
ATOM 5908 O O . ILE C 1 261 ? 11.85263 -47.68846 21.65162 1.000 36.83956 267 ILE C O 1
ATOM 5913 N N . MET C 1 262 ? 13.83813 -48.75656 21.60165 1.000 30.81703 268 MET C N 1
ATOM 5914 C CA . MET C 1 262 ? 14.49508 -47.72416 20.81275 1.000 37.77758 268 MET C CA 1
ATOM 5915 C C . MET C 1 262 ? 15.58615 -48.34025 19.94730 1.000 44.43374 268 MET C C 1
ATOM 5916 O O . MET C 1 262 ? 16.34563 -49.19509 20.40924 1.000 46.42651 268 MET C O 1
ATOM 5921 N N . ARG C 1 263 ? 15.65548 -47.90024 18.69133 1.000 41.39496 269 ARG C N 1
ATOM 5922 C CA . ARG C 1 263 ? 16.72551 -48.29496 17.78280 1.000 33.95590 269 ARG C CA 1
ATOM 5923 C C . ARG C 1 263 ? 17.87568 -47.30291 17.90630 1.000 42.68454 269 ARG C C 1
ATOM 5924 O O . ARG C 1 263 ? 17.69158 -46.10124 17.67924 1.000 46.65857 269 ARG C O 1
ATOM 5932 N N . SER C 1 264 ? 19.05619 -47.80286 18.26113 1.000 32.24410 270 SER C N 1
ATOM 5933 C CA . SER C 1 264 ? 20.21596 -46.94383 18.44789 1.000 43.12383 270 SER C CA 1
ATOM 5934 C C . SER C 1 264 ? 21.48448 -47.77129 18.31961 1.000 48.57401 270 SER C C 1
ATOM 5935 O O . SER C 1 264 ? 21.48354 -48.97669 18.57970 1.000 63.91041 270 SER C O 1
ATOM 5938 N N . ASP C 1 265 ? 22.56474 -47.10614 17.91097 1.000 52.96056 271 ASP C N 1
ATOM 5939 C CA . ASP C 1 265 ? 23.88883 -47.71060 17.85089 1.000 52.31056 271 ASP C CA 1
ATOM 5940 C C . ASP C 1 265 ? 24.85913 -47.08286 18.84356 1.000 53.71198 271 ASP C C 1
ATOM 5941 O O . ASP C 1 265 ? 26.07392 -47.26649 18.71133 1.000 50.84223 271 ASP C O 1
ATOM 5946 N N . ALA C 1 266 ? 24.35567 -46.33163 19.81974 1.000 51.03315 272 ALA C N 1
ATOM 5947 C CA . ALA C 1 266 ? 25.20570 -45.72269 20.83243 1.000 52.50899 272 ALA C CA 1
ATOM 5948 C C . ALA C 1 266 ? 25.57806 -46.74894 21.90209 1.000 54.16688 272 ALA C C 1
ATOM 5949 O O . ALA C 1 266 ? 24.74923 -47.58262 22.27804 1.000 48.95666 272 ALA C O 1
ATOM 5951 N N . PRO C 1 267 ? 26.81342 -46.72164 22.39546 1.000 45.59388 273 PRO C N 1
ATOM 5952 C CA . PRO C 1 267 ? 27.20106 -47.64038 23.47207 1.000 47.95483 273 PRO C CA 1
ATOM 5953 C C . PRO C 1 267 ? 26.61001 -47.22899 24.81407 1.000 61.72172 273 PRO C C 1
ATOM 5954 O O . PRO C 1 267 ? 26.14505 -46.10190 25.00918 1.000 61.26244 273 PRO C O 1
ATOM 5958 N N . ILE C 1 268 ? 26.63907 -48.17701 25.75069 1.000 54.83859 274 ILE C N 1
ATOM 5959 C CA . ILE C 1 268 ? 26.11009 -47.98544 27.10189 1.000 68.97409 274 ILE C CA 1
ATOM 5960 C C . ILE C 1 268 ? 27.26935 -47.64480 28.03142 1.000 70.21107 274 ILE C C 1
ATOM 5961 O O . ILE C 1 268 ? 28.29227 -48.34216 28.03657 1.000 59.51167 274 ILE C O 1
ATOM 5966 N N . ASP C 1 269 ? 27.10906 -46.58902 28.82702 1.000 65.49565 275 ASP C N 1
ATOM 5967 C CA . ASP C 1 269 ? 28.15343 -46.11265 29.72134 1.000 60.93984 275 ASP C CA 1
ATOM 5968 C C . ASP C 1 269 ? 27.61588 -46.05014 31.14682 1.000 67.90175 275 ASP C C 1
ATOM 5969 O O . ASP C 1 269 ? 26.40971 -46.14251 31.38643 1.000 57.26209 275 ASP C O 1
ATOM 5974 N N . THR C 1 270 ? 28.53876 -45.90204 32.10100 1.000 60.01939 276 THR C N 1
ATOM 5975 C CA . THR C 1 270 ? 28.18948 -45.79042 33.51923 1.000 52.88219 276 THR C CA 1
ATOM 5976 C C . THR C 1 270 ? 27.97234 -44.31909 33.85131 1.000 53.11598 276 THR C C 1
ATOM 5977 O O . THR C 1 270 ? 28.92968 -43.58109 34.09081 1.000 80.69806 276 THR C O 1
ATOM 5981 N N . CYS C 1 271 ? 26.71325 -43.88879 33.85650 1.000 48.74892 277 CYS C N 1
ATOM 5982 C CA . CYS C 1 271 ? 26.34898 -42.53182 34.24474 1.000 39.64887 277 CYS C CA 1
ATOM 5983 C C . CYS C 1 271 ? 24.87229 -42.52809 34.61707 1.000 46.21859 277 CYS C C 1
ATOM 5984 O O . CYS C 1 271 ? 24.19195 -43.55528 34.54972 1.000 64.75234 277 CYS C O 1
ATOM 5987 N N . ILE C 1 272 ? 24.38195 -41.36402 35.02900 1.000 51.18138 278 ILE C N 1
ATOM 5988 C CA . ILE C 1 272 ? 22.98083 -41.18113 35.38354 1.000 63.16016 278 ILE C CA 1
ATOM 5989 C C . ILE C 1 272 ? 22.40645 -40.09976 34.47938 1.000 58.64134 278 ILE C C 1
ATOM 5990 O O . ILE C 1 272 ? 22.95629 -38.99389 34.39463 1.000 59.38179 278 ILE C O 1
ATOM 5995 N N . SER C 1 273 ? 21.32259 -40.43141 33.78124 1.000 49.21525 279 SER C N 1
ATOM 5996 C CA . SER C 1 273 ? 20.64098 -39.47412 32.92017 1.000 57.21517 279 SER C CA 1
ATOM 5997 C C . SER C 1 273 ? 19.21387 -39.94867 32.70298 1.000 52.92231 279 SER C C 1
ATOM 5998 O O . SER C 1 273 ? 18.99584 -41.09398 32.29664 1.000 68.26356 279 SER C O 1
ATOM 6001 N N . GLU C 1 274 ? 18.24924 -39.06712 32.97031 1.000 53.78427 280 GLU C N 1
ATOM 6002 C CA . GLU C 1 274 ? 16.84785 -39.44619 32.83728 1.000 50.15664 280 GLU C CA 1
ATOM 6003 C C . GLU C 1 274 ? 16.41941 -39.55943 31.37872 1.000 44.08838 280 GLU C C 1
ATOM 6004 O O . GLU C 1 274 ? 15.47433 -40.29551 31.07384 1.000 50.00319 280 GLU C O 1
ATOM 6010 N N . CYS C 1 275 ? 17.08371 -38.84762 30.46939 1.000 49.58761 281 CYS C N 1
ATOM 6011 C CA . CYS C 1 275 ? 16.64385 -38.74668 29.08257 1.000 52.19103 281 CYS C CA 1
ATOM 6012 C C . CYS C 1 275 ? 17.62225 -39.43033 28.13480 1.000 49.75682 281 CYS C C 1
ATOM 6013 O O . CYS C 1 275 ? 18.81543 -39.09941 28.11291 1.000 48.48928 281 CYS C O 1
ATOM 6016 N N . ILE C 1 276 ? 17.09505 -40.34488 27.32126 1.000 34.28044 282 ILE C N 1
ATOM 6017 C CA . ILE C 1 276 ? 17.86232 -41.09947 26.33858 1.000 45.41695 282 ILE C CA 1
ATOM 6018 C C . ILE C 1 276 ? 17.28518 -40.83143 24.95273 1.000 44.99915 282 ILE C C 1
ATOM 6019 O O . ILE C 1 276 ? 16.06266 -40.79792 24.77590 1.000 34.90175 282 ILE C O 1
ATOM 6024 N N . THR C 1 277 ? 18.16028 -40.65081 23.97151 1.000 41.44740 283 THR C N 1
ATOM 6025 C CA . THR C 1 277 ? 17.81383 -40.53009 22.56311 1.000 44.53138 283 THR C CA 1
ATOM 6026 C C . THR C 1 277 ? 18.68142 -41.50902 21.79480 1.000 43.41237 283 THR C C 1
ATOM 6027 O O . THR C 1 277 ? 19.66148 -42.03598 22.33091 1.000 51.09157 283 THR C O 1
ATOM 6031 N N . PRO C 1 278 ? 18.34813 -41.78939 20.53093 1.000 54.30403 284 PRO C N 1
ATOM 6032 C CA . PRO C 1 278 ? 19.24447 -42.62538 19.71576 1.000 47.67046 284 PRO C CA 1
ATOM 6033 C C . PRO C 1 278 ? 20.66429 -42.09448 19.62372 1.000 46.02007 284 PRO C C 1
ATOM 6034 O O . PRO C 1 278 ? 21.58598 -42.88133 19.37576 1.000 56.49725 284 PRO C O 1
ATOM 6038 N N . ASN C 1 279 ? 20.87551 -40.79408 19.82184 1.000 55.24287 285 ASN C N 1
ATOM 6039 C CA . ASN C 1 279 ? 22.21684 -40.22846 19.79271 1.000 63.81380 285 ASN C CA 1
ATOM 6040 C C . ASN C 1 279 ? 22.97155 -40.41763 21.09992 1.000 57.25166 285 ASN C C 1
ATOM 6041 O O . ASN C 1 279 ? 24.18523 -40.18860 21.13141 1.000 53.80406 285 ASN C O 1
ATOM 6046 N N . GLY C 1 280 ? 22.29873 -40.83542 22.16505 1.000 56.55333 286 GLY C N 1
ATOM 6047 C CA . GLY C 1 280 ? 22.90457 -40.94830 23.47212 1.000 50.42188 286 GLY C CA 1
ATOM 6048 C C . GLY C 1 280 ? 22.03945 -40.31295 24.53633 1.000 51.82913 286 GLY C C 1
ATOM 6049 O O . GLY C 1 280 ? 20.91400 -39.88388 24.29455 1.000 49.64765 286 GLY C O 1
ATOM 6050 N N . SER C 1 281 ? 22.57590 -40.28333 25.74845 1.000 69.09631 287 SER C N 1
ATOM 6051 C CA . SER C 1 281 ? 21.87174 -39.65885 26.85581 1.000 51.12012 287 SER C CA 1
ATOM 6052 C C . SER C 1 281 ? 22.08363 -38.15216 26.82100 1.000 44.11937 287 SER C C 1
ATOM 6053 O O . SER C 1 281 ? 23.17484 -37.67175 26.50136 1.000 36.43890 287 SER C O 1
ATOM 6056 N N . ILE C 1 282 ? 21.02533 -37.40390 27.11754 1.000 41.76157 288 ILE C N 1
ATOM 6057 C CA . ILE C 1 282 ? 21.13440 -35.94531 27.11778 1.000 46.97690 288 ILE C CA 1
ATOM 6058 C C . ILE C 1 282 ? 20.63419 -35.39590 28.44936 1.000 49.21791 288 ILE C C 1
ATOM 6059 O O . ILE C 1 282 ? 19.79015 -36.02671 29.10474 1.000 41.84934 288 ILE C O 1
ATOM 6064 N N . PRO C 1 283 ? 21.12556 -34.24025 28.88996 1.000 49.28721 289 PRO C N 1
ATOM 6065 C CA . PRO C 1 283 ? 20.60567 -33.63560 30.11872 1.000 49.14245 289 PRO C CA 1
ATOM 6066 C C . PRO C 1 283 ? 19.24260 -33.00377 29.89194 1.000 56.67092 289 PRO C C 1
ATOM 6067 O O . PRO C 1 283 ? 18.88316 -32.61774 28.77678 1.000 49.37790 289 PRO C O 1
ATOM 6071 N N . ASN C 1 284 ? 18.47542 -32.91238 30.97775 1.000 49.48337 290 ASN C N 1
ATOM 6072 C CA . ASN C 1 284 ? 17.12501 -32.36502 30.94522 1.000 55.16792 290 ASN C CA 1
ATOM 6073 C C . ASN C 1 284 ? 17.04124 -31.02459 31.66943 1.000 49.73707 290 ASN C C 1
ATOM 6074 O O . ASN C 1 284 ? 15.98461 -30.65129 32.18328 1.000 45.99121 290 ASN C O 1
ATOM 6079 N N . ASP C 1 285 ? 18.16028 -30.29967 31.72919 1.000 41.57887 291 ASP C N 1
ATOM 6080 C CA . ASP C 1 285 ? 18.16104 -28.99379 32.37958 1.000 67.12718 291 ASP C CA 1
ATOM 6081 C C . ASP C 1 285 ? 17.48577 -27.94092 31.51048 1.000 44.57574 291 ASP C C 1
ATOM 6082 O O . ASP C 1 285 ? 16.76374 -27.07656 32.01940 1.000 56.07471 291 ASP C O 1
ATOM 6087 N N . LYS C 1 286 ? 17.70184 -27.99915 30.20996 1.000 58.17949 292 LYS C N 1
ATOM 6088 C CA . LYS C 1 286 ? 17.05337 -27.04929 29.32180 1.000 44.32507 292 LYS C CA 1
ATOM 6089 C C . LYS C 1 286 ? 15.68372 -27.56937 28.89805 1.000 44.06301 292 LYS C C 1
ATOM 6090 O O . LYS C 1 286 ? 15.49553 -28.77880 28.73141 1.000 44.07620 292 LYS C O 1
ATOM 6096 N N . PRO C 1 287 ? 14.70635 -26.67639 28.72264 1.000 29.53165 293 PRO C N 1
ATOM 6097 C CA . PRO C 1 287 ? 13.35019 -27.13739 28.38723 1.000 35.14719 293 PRO C CA 1
ATOM 6098 C C . PRO C 1 287 ? 13.22603 -27.69841 26.98151 1.000 43.02328 293 PRO C C 1
ATOM 6099 O O . PRO C 1 287 ? 12.26405 -28.42839 26.71311 1.000 45.58361 293 PRO C O 1
ATOM 6103 N N . PHE C 1 288 ? 14.16000 -27.39123 26.08309 1.000 36.52191 294 PHE C N 1
ATOM 6104 C CA . PHE C 1 288 ? 14.07307 -27.80601 24.69198 1.000 35.62243 294 PHE C CA 1
ATOM 6105 C C . PHE C 1 288 ? 15.37099 -28.48512 24.27390 1.000 40.52633 294 PHE C C 1
ATOM 6106 O O . PHE C 1 288 ? 16.40556 -28.35460 24.93383 1.000 30.44350 294 PHE C O 1
ATOM 6114 N N . GLN C 1 289 ? 15.30454 -29.21718 23.16112 1.000 38.60200 295 GLN C N 1
ATOM 6115 C CA . GLN C 1 289 ? 16.45991 -29.94709 22.65793 1.000 37.18290 295 GLN C CA 1
ATOM 6116 C C . GLN C 1 289 ? 16.34646 -30.11435 21.14804 1.000 44.81682 295 GLN C C 1
ATOM 6117 O O . GLN C 1 289 ? 15.24458 -30.18576 20.59638 1.000 34.92765 295 GLN C O 1
ATOM 6123 N N . ASN C 1 290 ? 17.50622 -30.20359 20.48939 1.000 43.03643 296 ASN C N 1
ATOM 6124 C CA . ASN C 1 290 ? 17.60283 -30.30667 19.03696 1.000 25.85658 296 ASN C CA 1
ATOM 6125 C C . ASN C 1 290 ? 18.43090 -31.51954 18.62826 1.000 38.11689 296 ASN C C 1
ATOM 6126 O O . ASN C 1 290 ? 19.04936 -31.53391 17.56087 1.000 51.52114 296 ASN C O 1
ATOM 6131 N N . VAL C 1 291 ? 18.45874 -32.54711 19.47071 1.000 35.28048 297 VAL C N 1
ATOM 6132 C CA . VAL C 1 291 ? 19.28935 -33.71703 19.21780 1.000 43.19529 297 VAL C CA 1
ATOM 6133 C C . VAL C 1 291 ? 18.53347 -34.71809 18.35544 1.000 44.54968 297 VAL C C 1
ATOM 6134 O O . VAL C 1 291 ? 18.99334 -35.09127 17.27111 1.000 44.74934 297 VAL C O 1
ATOM 6138 N N . ASN C 1 292 ? 17.37722 -35.16811 18.83441 1.000 31.54100 298 ASN C N 1
ATOM 6139 C CA . ASN C 1 292 ? 16.61202 -36.17933 18.12509 1.000 31.39259 298 ASN C CA 1
ATOM 6140 C C . ASN C 1 292 ? 15.16370 -36.10099 18.58048 1.000 42.61960 298 ASN C C 1
ATOM 6141 O O . ASN C 1 292 ? 14.89302 -35.88160 19.76361 1.000 35.61172 298 ASN C O 1
ATOM 6146 N N . LYS C 1 293 ? 14.23837 -36.28700 17.63535 1.000 41.77909 299 LYS C N 1
ATOM 6147 C CA . LYS C 1 293 ? 12.82240 -36.29456 17.98362 1.000 39.44414 299 LYS C CA 1
ATOM 6148 C C . LYS C 1 293 ? 12.41659 -37.55203 18.74478 1.000 52.99871 299 LYS C C 1
ATOM 6149 O O . LYS C 1 293 ? 11.36464 -37.55480 19.39293 1.000 52.19851 299 LYS C O 1
ATOM 6155 N N . ILE C 1 294 ? 13.22305 -38.60762 18.68710 1.000 38.67652 300 ILE C N 1
ATOM 6156 C CA . ILE C 1 294 ? 12.96369 -39.83863 19.42531 1.000 48.54649 300 ILE C CA 1
ATOM 6157 C C . ILE C 1 294 ? 13.58945 -39.71631 20.81058 1.000 47.95778 300 ILE C C 1
ATOM 6158 O O . ILE C 1 294 ? 14.81170 -39.58145 20.93788 1.000 42.18325 300 ILE C O 1
ATOM 6163 N N . THR C 1 295 ? 12.75627 -39.75300 21.85070 1.000 44.17796 301 THR C N 1
ATOM 6164 C CA . THR C 1 295 ? 13.23310 -39.58797 23.21825 1.000 40.10859 301 THR C CA 1
ATOM 6165 C C . THR C 1 295 ? 12.59078 -40.62625 24.12813 1.000 41.43850 301 THR C C 1
ATOM 6166 O O . THR C 1 295 ? 11.55582 -41.21614 23.80755 1.000 45.15124 301 THR C O 1
ATOM 6170 N N . TYR C 1 296 ? 13.22904 -40.83628 25.27856 1.000 44.89912 302 TYR C N 1
ATOM 6171 C CA . TYR C 1 296 ? 12.71290 -41.71434 26.32050 1.000 41.71098 302 TYR C CA 1
ATOM 6172 C C . TYR C 1 296 ? 13.11894 -41.16144 27.67808 1.000 31.18484 302 TYR C C 1
ATOM 6173 O O . TYR C 1 296 ? 14.30050 -40.88503 27.90724 1.000 23.72030 302 TYR C O 1
ATOM 6182 N N . GLY C 1 297 ? 12.14557 -41.01408 28.56795 1.000 30.07830 303 GLY C N 1
ATOM 6183 C CA . GLY C 1 297 ? 12.38822 -40.52916 29.91130 1.000 29.76887 303 GLY C CA 1
ATOM 6184 C C . GLY C 1 297 ? 11.98758 -39.07846 30.09416 1.000 46.70129 303 GLY 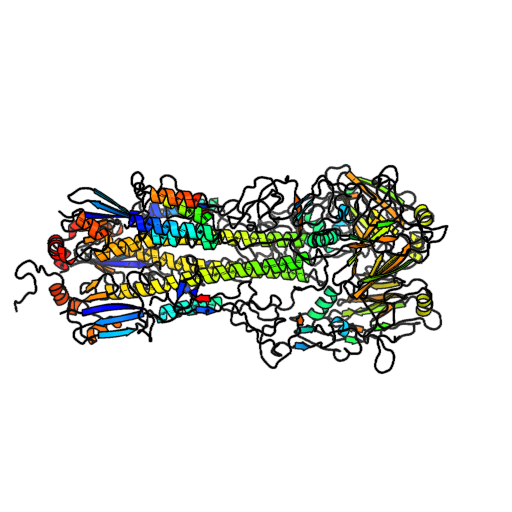C C 1
ATOM 6185 O O . GLY C 1 297 ? 11.23143 -38.49839 29.31100 1.000 55.35539 303 GLY C O 1
ATOM 6186 N N . ALA C 1 298 ? 12.51995 -38.48281 31.16017 1.000 55.40492 304 ALA C N 1
ATOM 6187 C CA . ALA C 1 298 ? 12.29015 -37.07009 31.46117 1.000 62.88318 304 ALA C CA 1
ATOM 6188 C C . ALA C 1 298 ? 13.13286 -36.24515 30.49807 1.000 57.74381 304 ALA C C 1
ATOM 6189 O O . ALA C 1 298 ? 14.31994 -36.00902 30.73508 1.000 46.47398 304 ALA C O 1
ATOM 6191 N N . CYS C 1 299 ? 12.51402 -35.79014 29.41043 1.000 59.21496 305 CYS C N 1
ATOM 6192 C CA . CYS C 1 299 ? 13.26724 -35.26866 28.28491 1.000 50.81874 305 CYS C CA 1
ATOM 6193 C C . CYS C 1 299 ? 12.88056 -33.83525 27.95453 1.000 41.45616 305 CYS C C 1
ATOM 6194 O O . CYS C 1 299 ? 11.72310 -33.43854 28.12426 1.000 59.34138 305 CYS C O 1
ATOM 6197 N N . PRO C 1 300 ? 13.83163 -33.03783 27.47802 1.000 40.27202 306 PRO C N 1
ATOM 6198 C CA . PRO C 1 300 ? 13.47607 -31.75368 26.87051 1.000 35.13438 306 PRO C CA 1
ATOM 6199 C C . PRO C 1 300 ? 12.67470 -31.97231 25.59868 1.000 40.39859 306 PRO C C 1
ATOM 6200 O O . PRO C 1 300 ? 12.82665 -32.97974 24.90387 1.000 41.52444 306 PRO C O 1
ATOM 6204 N N . LYS C 1 301 ? 11.81130 -31.01172 25.29663 1.000 32.24885 307 LYS C N 1
ATOM 6205 C CA . LYS C 1 301 ? 10.95921 -31.11312 24.12427 1.000 39.77880 307 LYS C CA 1
ATOM 6206 C C . LYS C 1 301 ? 11.77086 -30.82970 22.86766 1.000 45.86525 307 LYS C C 1
ATOM 6207 O O . LYS C 1 301 ? 12.62179 -29.93744 22.84960 1.000 50.38966 307 LYS C O 1
ATOM 6213 N N . TYR C 1 302 ? 11.52430 -31.60992 21.81792 1.000 39.73325 308 TYR C N 1
ATOM 6214 C CA . TYR C 1 302 ? 12.26759 -31.43381 20.57907 1.000 47.22986 308 TYR C CA 1
ATOM 6215 C C . TYR C 1 302 ? 11.75146 -30.20915 19.83468 1.000 39.68906 308 TYR C C 1
ATOM 6216 O O . TYR C 1 302 ? 10.53844 -30.01366 19.70968 1.000 42.36764 308 TYR C O 1
ATOM 6225 N N . VAL C 1 303 ? 12.67868 -29.38715 19.33921 1.000 37.87507 309 VAL C N 1
ATOM 6226 C CA . VAL C 1 303 ? 12.35831 -28.19719 18.56494 1.000 36.87370 309 VAL C CA 1
ATOM 6227 C C . VAL C 1 303 ? 13.23265 -28.17454 17.31769 1.000 39.51211 309 VAL C C 1
ATOM 6228 O O . VAL C 1 303 ? 14.25798 -28.85500 17.23562 1.000 34.32384 309 VAL C O 1
ATOM 6232 N N . LYS C 1 304 ? 12.81212 -27.37138 16.33478 1.000 37.92538 310 LYS C N 1
ATOM 6233 C CA . LYS C 1 304 ? 13.59365 -27.23078 15.11060 1.000 35.17162 310 LYS C CA 1
ATOM 6234 C C . LYS C 1 304 ? 14.78580 -26.29940 15.29266 1.000 38.13692 310 LYS C C 1
ATOM 6235 O O . LYS C 1 304 ? 15.79956 -26.45840 14.60193 1.000 38.20303 310 LYS C O 1
ATOM 6241 N N . GLN C 1 305 ? 14.68325 -25.32726 16.19627 1.000 27.54438 311 GLN C N 1
ATOM 6242 C CA . GLN C 1 305 ? 15.77092 -24.38190 16.40572 1.000 27.62699 311 GLN C CA 1
ATOM 6243 C C . GLN C 1 305 ? 16.95826 -25.07221 17.06459 1.000 35.00007 311 GLN C C 1
ATOM 6244 O O . GLN C 1 305 ? 16.79285 -25.93112 17.93461 1.000 43.07783 311 GLN C O 1
ATOM 6250 N N . ASN C 1 306 ? 18.16420 -24.70444 16.63564 1.000 41.57195 312 ASN C N 1
ATOM 6251 C CA . ASN C 1 306 ? 19.37201 -25.21688 17.26826 1.000 44.70536 312 ASN C CA 1
ATOM 6252 C C . ASN C 1 306 ? 19.87917 -24.32095 18.38980 1.000 49.93117 312 ASN C C 1
ATOM 6253 O O . ASN C 1 306 ? 20.76021 -24.74108 19.14675 1.000 62.75018 312 ASN C O 1
ATOM 6258 N N . THR C 1 307 ? 19.35968 -23.10036 18.50584 1.000 61.85432 313 THR C N 1
ATOM 6259 C CA . THR C 1 307 ? 19.73166 -22.21299 19.59699 1.000 55.87166 313 THR C CA 1
ATOM 6260 C C . THR C 1 307 ? 18.57990 -21.25787 19.87955 1.000 56.64344 313 THR C C 1
ATOM 6261 O O . THR C 1 307 ? 17.95724 -20.72400 18.95516 1.000 50.85761 313 THR C O 1
ATOM 6265 N N . LEU C 1 308 ? 18.29146 -21.07036 21.16588 1.000 37.61535 314 LEU C N 1
ATOM 6266 C CA . LEU C 1 308 ? 17.29982 -20.10246 21.62970 1.000 42.86164 314 LEU C CA 1
ATOM 6267 C C . LEU C 1 308 ? 17.82503 -19.50518 22.92688 1.000 48.26693 314 LEU C C 1
ATOM 6268 O O . LEU C 1 308 ? 17.86000 -20.18339 23.95888 1.000 47.32725 314 LEU C O 1
ATOM 6273 N N . LYS C 1 309 ? 18.23127 -18.24291 22.87463 1.000 49.62682 315 LYS C N 1
ATOM 6274 C CA . LYS C 1 309 ? 18.90302 -17.58789 23.98812 1.000 45.25633 315 LYS C CA 1
ATOM 6275 C C . LYS C 1 309 ? 17.89614 -16.77638 24.79294 1.000 51.51356 315 LYS C C 1
ATOM 6276 O O . LYS C 1 309 ? 17.18936 -15.92664 24.24003 1.000 49.12211 315 LYS C O 1
ATOM 6282 N N . LEU C 1 310 ? 17.82391 -17.05743 26.09140 1.000 55.05163 316 LEU C N 1
ATOM 6283 C CA . LEU C 1 310 ? 16.96481 -16.33751 27.02145 1.000 43.87142 316 LEU C CA 1
ATOM 6284 C C . LEU C 1 310 ? 17.79721 -15.27907 27.73054 1.000 38.24765 316 LEU C C 1
ATOM 6285 O O . LEU C 1 310 ? 18.78824 -15.61000 28.38946 1.000 39.08223 316 LEU C O 1
ATOM 6290 N N . ALA C 1 311 ? 17.40087 -14.01585 27.58684 1.000 33.02421 317 ALA C N 1
ATOM 6291 C CA . ALA C 1 311 ? 18.15035 -12.91808 28.18483 1.000 36.06915 317 ALA C CA 1
ATOM 6292 C C . ALA C 1 311 ? 18.02212 -12.93991 29.70409 1.000 41.13023 317 ALA C C 1
ATOM 6293 O O . ALA C 1 311 ? 16.91258 -12.97881 30.24483 1.000 44.22762 317 ALA C O 1
ATOM 6295 N N . THR C 1 312 ? 19.16379 -12.90919 30.39601 1.000 31.54887 318 THR C N 1
ATOM 6296 C CA . THR C 1 312 ? 19.18783 -12.85535 31.85435 1.000 49.26999 318 THR C CA 1
ATOM 6297 C C . THR C 1 312 ? 19.82154 -11.56564 32.36389 1.000 50.00421 318 THR C C 1
ATOM 6298 O O . THR C 1 312 ? 20.28451 -11.51426 33.50812 1.000 50.45540 318 THR C O 1
ATOM 6302 N N . GLY C 1 313 ? 19.85136 -10.52445 31.53712 1.000 42.44119 319 GLY C N 1
ATOM 6303 C CA . GLY C 1 313 ? 20.42892 -9.25735 31.93576 1.000 47.23467 319 GLY C CA 1
ATOM 6304 C C . GLY C 1 313 ? 19.89598 -8.14130 31.06553 1.000 53.12306 319 GLY C C 1
ATOM 6305 O O . GLY C 1 313 ? 19.15841 -8.36924 30.10384 1.000 57.85433 319 GLY C O 1
ATOM 6306 N N . MET C 1 314 ? 20.28854 -6.91938 31.41466 1.000 60.49462 320 MET C N 1
ATOM 6307 C CA . MET C 1 314 ? 19.79781 -5.74022 30.72265 1.000 51.77907 320 MET C CA 1
ATOM 6308 C C . MET C 1 314 ? 20.53063 -5.54813 29.39626 1.000 56.12382 320 MET C C 1
ATOM 6309 O O . MET C 1 314 ? 21.47628 -6.26668 29.06229 1.000 55.47777 320 MET C O 1
ATOM 6314 N N . ARG C 1 315 ? 20.07345 -4.55516 28.63573 1.000 68.13978 321 ARG C N 1
ATOM 6315 C CA . ARG C 1 315 ? 20.72300 -4.19893 27.38140 1.000 59.66674 321 ARG C CA 1
ATOM 6316 C C . ARG C 1 315 ? 22.15000 -3.72683 27.63670 1.000 64.84674 321 ARG C C 1
ATOM 6317 O O . ARG C 1 315 ? 22.39026 -2.86638 28.48859 1.000 75.32801 321 ARG C O 1
ATOM 6325 N N . ASN C 1 316 ? 23.09741 -4.29454 26.89361 1.000 60.58538 322 ASN C N 1
ATOM 6326 C CA . ASN C 1 316 ? 24.50681 -3.94496 27.03779 1.000 61.44296 322 ASN C CA 1
ATOM 6327 C C . ASN C 1 316 ? 24.80662 -2.70848 26.19823 1.000 67.01630 322 ASN C C 1
ATOM 6328 O O . ASN C 1 316 ? 24.80850 -2.76919 24.96420 1.000 66.64510 322 ASN C O 1
ATOM 6333 N N . VAL C 1 317 ? 25.04712 -1.58393 26.86601 1.000 65.01133 323 VAL C N 1
ATOM 6334 C CA . VAL C 1 317 ? 25.33743 -0.32019 26.19340 1.000 57.13512 323 VAL C CA 1
ATOM 6335 C C . VAL C 1 317 ? 26.74483 0.13192 26.56402 1.000 66.36713 323 VAL C C 1
ATOM 6336 O O . VAL C 1 317 ? 26.91845 0.86498 27.54715 1.000 68.44726 323 VAL C O 1
ATOM 6340 N N . PRO C 1 318 ? 27.77887 -0.27363 25.81346 1.000 73.59828 324 PRO C N 1
ATOM 6341 C CA . PRO C 1 318 ? 29.15538 0.13870 26.10797 1.000 60.76777 324 PRO C CA 1
ATOM 6342 C C . PRO C 1 318 ? 29.37664 1.62746 25.85219 1.000 67.11346 324 PRO C C 1
ATOM 6343 O O . PRO C 1 318 ? 30.37701 2.17546 26.31297 1.000 59.86370 324 PRO C O 1
ATOM 6347 N N . GLY D 2 1 ? 14.08313 0.90755 25.44860 1.000 81.34745 1 GLY D N 1
ATOM 6348 C CA . GLY D 2 1 ? 13.12452 0.48177 26.45186 1.000 63.36276 1 GLY D CA 1
ATOM 6349 C C . GLY D 2 1 ? 11.87594 1.34234 26.49934 1.000 63.85321 1 GLY D C 1
ATOM 6350 O O . GLY D 2 1 ? 11.84591 2.44549 25.95145 1.000 65.78775 1 GLY D O 1
ATOM 6351 N N . LEU D 2 2 ? 10.83435 0.82883 27.15760 1.000 58.49008 2 LEU D N 1
ATOM 6352 C CA . LEU D 2 2 ? 9.58161 1.56731 27.26634 1.000 61.26644 2 LEU D CA 1
ATOM 6353 C C . LEU D 2 2 ? 9.70382 2.79741 28.15399 1.000 65.33366 2 LEU D C 1
ATOM 6354 O O . LEU D 2 2 ? 8.90752 3.73234 28.01127 1.000 57.03814 2 LEU D O 1
ATOM 6359 N N . PHE D 2 3 ? 10.68139 2.82240 29.05902 1.000 61.66316 3 PHE D N 1
ATOM 6360 C CA . PHE D 2 3 ? 10.79631 3.88164 30.05206 1.000 69.00712 3 PHE D CA 1
ATOM 6361 C C . PHE D 2 3 ? 11.90946 4.87537 29.74904 1.000 72.15218 3 PHE D C 1
ATOM 6362 O O . PHE D 2 3 ? 12.00793 5.89608 30.43785 1.000 55.94349 3 PHE D O 1
ATOM 6370 N N . GLY D 2 4 ? 12.74484 4.60171 28.74749 1.000 72.52542 4 GLY D N 1
ATOM 6371 C CA . GLY D 2 4 ? 13.68141 5.59009 28.25353 1.000 69.15151 4 GLY D CA 1
ATOM 6372 C C . GLY D 2 4 ? 14.87236 5.88598 29.13391 1.000 71.66902 4 GLY D C 1
ATOM 6373 O O . GLY D 2 4 ? 15.53449 6.90577 28.92792 1.000 59.42440 4 GLY D O 1
ATOM 6374 N N . ALA D 2 5 ? 15.16546 5.03667 30.11874 1.000 65.30498 5 ALA D N 1
ATOM 6375 C CA . ALA D 2 5 ? 16.35782 5.22303 30.95629 1.000 59.19421 5 ALA D CA 1
ATOM 6376 C C . ALA D 2 5 ? 17.55874 4.53842 30.30869 1.000 66.71227 5 ALA D C 1
ATOM 6377 O O . ALA D 2 5 ? 18.47025 5.20414 29.80843 1.000 61.70693 5 ALA D O 1
ATOM 6379 N N . ILE D 2 6 ? 17.57317 3.20491 30.32490 1.000 65.78693 6 ILE D N 1
ATOM 6380 C CA . ILE D 2 6 ? 18.63355 2.45656 29.66205 1.000 62.29064 6 ILE D CA 1
ATOM 6381 C C . ILE D 2 6 ? 18.53984 2.68960 28.16135 1.000 68.08884 6 ILE D C 1
ATOM 6382 O O . ILE D 2 6 ? 17.46035 2.57096 27.56603 1.000 65.58414 6 ILE D O 1
ATOM 6387 N N . ALA D 2 7 ? 19.67277 3.03660 27.54592 1.000 68.07929 7 ALA D N 1
ATOM 6388 C CA . ALA D 2 7 ? 19.72362 3.43860 26.13940 1.000 67.39659 7 ALA D CA 1
ATOM 6389 C C . ALA D 2 7 ? 18.77897 4.60434 25.85954 1.000 68.39580 7 ALA D C 1
ATOM 6390 O O . ALA D 2 7 ? 18.23974 4.73516 24.75807 1.000 73.49629 7 ALA D O 1
ATOM 6392 N N . GLY D 2 8 ? 18.57944 5.45931 26.86000 1.000 64.22840 8 GLY D N 1
ATOM 6393 C CA . GLY D 2 8 ? 17.73288 6.62560 26.72209 1.000 65.01602 8 GLY D CA 1
ATOM 6394 C C . GLY D 2 8 ? 18.44691 7.88575 27.15987 1.000 60.69491 8 GLY D C 1
ATOM 6395 O O . GLY D 2 8 ? 19.43093 8.28604 26.53093 1.000 73.92738 8 GLY D O 1
ATOM 6396 N N . PHE D 2 9 ? 17.97772 8.52370 28.23554 1.000 68.47146 9 PHE D N 1
ATOM 6397 C CA . PHE D 2 9 ? 18.68999 9.69245 28.73956 1.000 75.45033 9 PHE D CA 1
ATOM 6398 C C . PHE D 2 9 ? 20.00663 9.32582 29.41561 1.000 70.19976 9 PHE D C 1
ATOM 6399 O O . PHE D 2 9 ? 20.85474 10.20553 29.60230 1.000 69.47816 9 PHE D O 1
ATOM 6407 N N . ILE D 2 10 ? 20.19462 8.06236 29.78620 1.000 62.80633 10 ILE D N 1
ATOM 6408 C CA . ILE D 2 10 ? 21.48136 7.57122 30.26684 1.000 63.68885 10 ILE D CA 1
ATOM 6409 C C . ILE D 2 10 ? 22.27022 7.08643 29.05944 1.000 62.52567 10 ILE D C 1
ATOM 6410 O O . ILE D 2 10 ? 21.86140 6.13672 28.38342 1.000 65.53245 10 ILE D O 1
ATOM 6415 N N . GLU D 2 11 ? 23.40414 7.73949 28.79288 1.000 62.85877 11 GLU D N 1
ATOM 6416 C CA . GLU D 2 11 ? 24.11359 7.53233 27.53336 1.000 57.32887 11 GLU D CA 1
ATOM 6417 C C . GLU D 2 11 ? 24.54854 6.08199 27.36324 1.000 57.39879 11 GLU D C 1
ATOM 6418 O O . GLU D 2 11 ? 24.30706 5.46950 26.31691 1.000 73.44000 11 GLU D O 1
ATOM 6424 N N . ASN D 2 12 ? 25.18546 5.51277 28.38113 1.000 61.90360 12 ASN D N 1
ATOM 6425 C CA . ASN D 2 12 ? 25.67989 4.14719 28.28398 1.000 73.03254 12 ASN D CA 1
ATOM 6426 C C . ASN D 2 12 ? 25.94166 3.60810 29.68134 1.000 75.30706 12 ASN D C 1
ATOM 6427 O O . ASN D 2 12 ? 25.85603 4.32882 30.67847 1.000 69.91286 12 ASN D O 1
ATOM 6432 N N . GLY D 2 13 ? 26.27811 2.32045 29.73339 1.000 71.04085 13 GLY D N 1
ATOM 6433 C CA . GLY D 2 13 ? 26.57096 1.66668 30.98879 1.000 61.08727 13 GLY D CA 1
ATOM 6434 C C . GLY D 2 13 ? 27.99410 1.90131 31.44786 1.000 65.26763 13 GLY D C 1
ATOM 6435 O O . GLY D 2 13 ? 28.82112 2.49115 30.75197 1.000 66.51635 13 GLY D O 1
ATOM 6436 N N . TRP D 2 14 ? 28.27846 1.41813 32.65160 1.000 60.88719 14 TRP D N 1
ATOM 6437 C CA . TRP D 2 14 ? 29.58455 1.57722 33.28470 1.000 56.42023 14 TRP D CA 1
ATOM 6438 C C . TRP D 2 14 ? 30.23882 0.20573 33.39499 1.000 61.49544 14 TRP D C 1
ATOM 6439 O O . TRP D 2 14 ? 29.86212 -0.60562 34.24510 1.000 62.79558 14 TRP D O 1
ATOM 6450 N N . GLU D 2 15 ? 31.22338 -0.05029 32.52959 1.000 77.70926 15 GLU D N 1
ATOM 6451 C CA . GLU D 2 15 ? 31.97380 -1.29643 32.61195 1.000 76.95366 15 GLU D CA 1
ATOM 6452 C C . GLU D 2 15 ? 32.77861 -1.39023 33.90025 1.000 76.32624 15 GLU D C 1
ATOM 6453 O O . GLU D 2 15 ? 33.21690 -2.48633 34.26591 1.000 70.83854 15 GLU D O 1
ATOM 6459 N N . GLY D 2 16 ? 32.97653 -0.26748 34.59539 1.000 79.90912 16 GLY D N 1
ATOM 6460 C CA . GLY D 2 16 ? 33.63969 -0.30647 35.88384 1.000 67.07926 16 GLY D CA 1
ATOM 6461 C C . GLY D 2 16 ? 32.75735 -0.83066 36.99445 1.000 66.72800 16 GLY D C 1
ATOM 6462 O O . GLY D 2 16 ? 33.26193 -1.37906 37.97888 1.000 80.26609 16 GLY D O 1
ATOM 6463 N N A MET D 2 17 ? 31.44124 -0.67257 36.86667 0.831 70.08937 17 MET D N 1
ATOM 6464 N N B MET D 2 17 ? 31.44259 -0.67236 36.85980 0.169 70.22120 17 MET D N 1
ATOM 6465 C CA A MET D 2 17 ? 30.51309 -1.17901 37.87634 0.831 70.43175 17 MET D CA 1
ATOM 6466 C CA B MET D 2 17 ? 30.48205 -1.19272 37.83074 0.169 70.58765 17 MET D CA 1
ATOM 6467 C C A MET D 2 17 ? 30.47325 -2.69781 37.79035 0.831 75.21904 17 MET D C 1
ATOM 6468 C C B MET D 2 17 ? 30.49277 -2.71352 37.76522 0.169 75.20088 17 MET D C 1
ATOM 6469 O O A MET D 2 17 ? 29.86876 -3.27142 36.88188 0.831 81.86458 17 MET D O 1
ATOM 6470 O O B MET D 2 17 ? 29.94142 -3.31142 36.83863 0.169 81.23033 17 MET D O 1
ATOM 6479 N N . ILE D 2 18 ? 31.11675 -3.35263 38.75189 1.000 77.86067 18 ILE D N 1
ATOM 6480 C CA . ILE D 2 18 ? 31.24771 -4.80447 38.76133 1.000 73.99262 18 ILE D CA 1
ATOM 6481 C C . ILE D 2 18 ? 30.59978 -5.45323 39.97161 1.000 78.13653 18 ILE D C 1
ATOM 6482 O O . ILE D 2 18 ? 30.45822 -6.68501 39.99044 1.000 90.48855 18 ILE D O 1
ATOM 6487 N N . ASP D 2 19 ? 30.20762 -4.67909 40.98197 1.000 76.69829 19 ASP D N 1
ATOM 6488 C CA . ASP D 2 19 ? 29.59536 -5.21170 42.19180 1.000 76.99663 19 ASP D CA 1
ATOM 6489 C C . ASP D 2 19 ? 28.09614 -4.94077 42.24835 1.000 72.74120 19 ASP D C 1
ATOM 6490 O O . ASP D 2 19 ? 27.48542 -5.06745 43.31481 1.000 61.13887 19 ASP D O 1
ATOM 6495 N N . GLY D 2 20 ? 27.49341 -4.56947 41.12448 1.000 74.05162 20 GLY D N 1
ATOM 6496 C CA . GLY D 2 20 ? 26.06021 -4.34890 41.08637 1.000 51.30887 20 GLY D CA 1
ATOM 6497 C C . GLY D 2 20 ? 25.60048 -4.11390 39.66650 1.000 53.43963 20 GLY D C 1
ATOM 6498 O O . GLY D 2 20 ? 26.40017 -4.05385 38.72838 1.000 62.17174 20 GLY D O 1
ATOM 6499 N N . TRP D 2 21 ? 24.28363 -3.97826 39.52123 1.000 50.63041 21 TRP D N 1
ATOM 6500 C CA . TRP D 2 21 ? 23.66263 -3.69439 38.23235 1.000 75.97265 21 TRP D CA 1
ATOM 6501 C C . TRP D 2 21 ? 23.29260 -2.22831 38.06984 1.000 68.55401 21 TRP D C 1
ATOM 6502 O O . TRP D 2 21 ? 23.38554 -1.68988 36.96262 1.000 52.39145 21 TRP D O 1
ATOM 6513 N N . TYR D 2 22 ? 22.85529 -1.57985 39.14544 1.000 63.27298 22 TYR D N 1
ATOM 6514 C CA . TYR D 2 22 ? 22.59981 -0.14863 39.16355 1.000 64.02383 22 TYR D CA 1
ATOM 6515 C C . TYR D 2 22 ? 23.39306 0.47575 40.30244 1.000 54.58825 22 TYR D C 1
ATOM 6516 O O . TYR D 2 22 ? 23.70537 -0.18689 41.29366 1.000 61.28007 22 TYR D O 1
ATOM 6525 N N . GLY D 2 23 ? 23.70760 1.75744 40.16827 1.000 62.98635 23 GLY D N 1
ATOM 6526 C CA . GLY D 2 23 ? 24.44954 2.41330 41.22447 1.000 59.32884 23 GLY D CA 1
ATOM 6527 C C . GLY D 2 23 ? 24.58743 3.90134 40.99406 1.000 61.61429 23 GLY D C 1
ATOM 6528 O O . GLY D 2 23 ? 23.99109 4.47032 40.07835 1.000 71.10350 23 GLY D O 1
ATOM 6529 N N . PHE D 2 24 ? 25.39652 4.52172 41.85090 1.000 76.46945 24 PHE D N 1
ATOM 6530 C CA . PHE D 2 24 ? 25.63109 5.95750 41.85211 1.000 61.53605 24 PHE D CA 1
ATOM 6531 C C . PHE D 2 24 ? 27.09455 6.24789 41.55203 1.000 55.83717 24 PHE D C 1
ATOM 6532 O O . PHE D 2 24 ? 27.98727 5.50873 41.98235 1.000 55.10422 24 PHE D O 1
ATOM 6540 N N . ARG D 2 25 ? 27.32960 7.32297 40.80391 1.000 54.63422 25 ARG D N 1
ATOM 6541 C CA . ARG D 2 25 ? 28.64346 7.93818 40.67192 1.000 53.77887 25 ARG D CA 1
ATOM 6542 C C . ARG D 2 25 ? 28.52892 9.38733 41.12153 1.000 62.01839 25 ARG D C 1
ATOM 6543 O O . ARG D 2 25 ? 27.61451 10.10187 40.69826 1.000 62.83366 25 ARG D O 1
ATOM 6551 N N . HIS D 2 26 ? 29.44520 9.81342 41.98452 1.000 70.16711 26 HIS D N 1
ATOM 6552 C CA . HIS D 2 26 ? 29.38456 11.13010 42.60019 1.000 64.92869 26 HIS D CA 1
ATOM 6553 C C . HIS D 2 26 ? 30.70939 11.86113 42.44762 1.000 65.79068 26 HIS D C 1
ATOM 6554 O O . HIS D 2 26 ? 31.77710 11.24423 42.39524 1.000 65.78930 26 HIS D O 1
ATOM 6561 N N . GLN D 2 27 ? 30.62149 13.19029 42.37962 1.000 60.26887 27 GLN D N 1
ATOM 6562 C CA . GLN D 2 27 ? 31.79049 14.06668 42.33628 1.000 69.47389 27 GLN D CA 1
ATOM 6563 C C . GLN D 2 27 ? 31.48620 15.27848 43.20530 1.000 76.27665 27 GLN D C 1
ATOM 6564 O O . GLN D 2 27 ? 30.60102 16.07374 42.87449 1.000 75.04733 27 GLN D O 1
ATOM 6570 N N . ASN D 2 28 ? 32.21546 15.41868 44.30886 1.000 89.45476 28 ASN D N 1
ATOM 6571 C CA . ASN D 2 28 ? 31.99631 16.49945 45.26280 1.000 81.97016 28 ASN D CA 1
ATOM 6572 C C . ASN D 2 28 ? 33.35145 17.05680 45.68595 1.000 85.90377 28 ASN D C 1
ATOM 6573 O O . ASN D 2 28 ? 34.38470 16.77008 45.07150 1.000 89.30984 28 ASN D O 1
ATOM 6578 N N . SER D 2 29 ? 33.33663 17.85356 46.75961 1.000 78.63012 29 SER D N 1
ATOM 6579 C CA . SER D 2 29 ? 34.55292 18.50832 47.23173 1.000 89.76338 29 SER D CA 1
ATOM 6580 C C . SER D 2 29 ? 35.64759 17.50713 47.58234 1.000 86.59640 29 SER D C 1
ATOM 6581 O O . SER D 2 29 ? 36.83483 17.81399 47.43011 1.000 76.73067 29 SER D O 1
ATOM 6584 N N . GLU D 2 30 ? 35.27853 16.31535 48.05470 1.000 91.98571 30 GLU D N 1
ATOM 6585 C CA . GLU D 2 30 ? 36.27351 15.30925 48.40256 1.000 87.53038 30 GLU D CA 1
ATOM 6586 C C . GLU D 2 30 ? 36.78232 14.52124 47.20005 1.000 90.39432 30 GLU D C 1
ATOM 6587 O O . GLU D 2 30 ? 37.77155 13.79384 47.33652 1.000 106.46080 30 GLU D O 1
ATOM 6593 N N . GLY D 2 31 ? 36.14727 14.64727 46.03558 1.000 95.08285 31 GLY D N 1
ATOM 6594 C CA . GLY D 2 31 ? 36.59094 13.92172 44.85922 1.000 82.13227 31 GLY D CA 1
ATOM 6595 C C . GLY D 2 31 ? 35.49494 13.09902 44.21209 1.000 85.80962 31 GLY D C 1
ATOM 6596 O O . GLY D 2 31 ? 34.31775 13.45157 44.31045 1.000 76.82026 31 GLY D O 1
ATOM 6597 N N . THR D 2 32 ? 35.86078 11.99942 43.55802 1.000 107.16103 32 THR D N 1
ATOM 6598 C CA . THR D 2 32 ? 34.91378 11.16476 42.83412 1.000 88.85732 32 THR D CA 1
ATOM 6599 C C . THR D 2 32 ? 34.77171 9.80032 43.49912 1.000 87.05609 32 THR D C 1
ATOM 6600 O O . THR D 2 32 ? 35.66345 9.33087 44.21119 1.000 82.77884 32 THR D O 1
ATOM 6604 N N . GLY D 2 33 ? 33.62919 9.16511 43.24721 1.000 101.86019 33 GLY D N 1
ATOM 6605 C CA . GLY D 2 33 ? 33.35055 7.85871 43.81573 1.000 94.88527 33 GLY D CA 1
ATOM 6606 C C . GLY D 2 33 ? 32.22265 7.15794 43.09422 1.000 87.55979 33 GLY D C 1
ATOM 6607 O O . GLY D 2 33 ? 31.46045 7.77357 42.34262 1.000 81.82852 33 GLY D O 1
ATOM 6608 N N . GLN D 2 34 ? 32.12002 5.85118 43.34129 1.000 78.52963 34 GLN D N 1
ATOM 6609 C CA . GLN D 2 34 ? 31.11208 5.00250 42.71797 1.000 56.94887 34 GLN D CA 1
ATOM 6610 C C . GLN D 2 34 ? 30.68067 3.93822 43.71859 1.000 69.34074 34 GLN D C 1
ATOM 6611 O O . GLN D 2 34 ? 31.51650 3.38432 44.43795 1.000 84.55651 34 GLN D O 1
ATOM 6617 N N . ALA D 2 35 ? 29.37846 3.65287 43.75966 1.000 65.27636 35 ALA D N 1
ATOM 6618 C CA . ALA D 2 35 ? 28.85915 2.65483 44.68959 1.000 71.50832 35 ALA D CA 1
ATOM 6619 C C . ALA D 2 35 ? 27.56003 2.05733 44.16905 1.000 64.96598 35 ALA D C 1
ATOM 6620 O O . ALA D 2 35 ? 26.66160 2.79025 43.75169 1.000 58.41139 35 ALA D O 1
ATOM 6622 N N . ALA D 2 36 ? 27.45436 0.73127 44.22901 1.000 67.59280 36 ALA D N 1
ATOM 6623 C CA . ALA D 2 36 ? 26.27887 0.03161 43.73127 1.000 64.59490 36 ALA D CA 1
ATOM 6624 C C . ALA D 2 36 ? 25.11577 0.12852 44.71425 1.000 52.50035 36 ALA D C 1
ATOM 6625 O O . ALA D 2 36 ? 25.30394 0.21731 45.93034 1.000 58.08985 36 ALA D O 1
ATOM 6627 N N . ASP D 2 37 ? 23.90239 0.11418 44.16782 1.000 60.20215 37 ASP D N 1
ATOM 6628 C CA . ASP D 2 37 ? 22.67497 0.05277 44.95048 1.000 61.77115 37 ASP D CA 1
ATOM 6629 C C . ASP D 2 37 ? 22.16984 -1.38417 44.94261 1.000 71.48719 37 ASP D C 1
ATOM 6630 O O . ASP D 2 37 ? 21.92974 -1.95479 43.87260 1.000 80.58573 37 ASP D O 1
ATOM 6635 N N . LEU D 2 38 ? 22.01698 -1.96892 46.12775 1.000 56.89989 38 LEU D N 1
ATOM 6636 C CA . LEU D 2 38 ? 21.69895 -3.38592 46.22051 1.000 72.79990 38 LEU D CA 1
ATOM 6637 C C . LEU D 2 38 ? 20.20880 -3.67852 46.11702 1.000 64.96405 38 LEU D C 1
ATOM 6638 O O . LEU D 2 38 ? 19.84048 -4.80312 45.76243 1.000 65.63040 38 LEU D O 1
ATOM 6643 N N . LYS D 2 39 ? 19.34564 -2.70087 46.39791 1.000 47.23187 39 LYS D N 1
ATOM 6644 C CA . LYS D 2 39 ? 17.90932 -2.96037 46.36614 1.000 61.11716 39 LYS D CA 1
ATOM 6645 C C . LYS D 2 39 ? 17.41838 -3.18898 44.93946 1.000 63.65556 39 LYS D C 1
ATOM 6646 O O . LYS D 2 39 ? 16.76015 -4.19694 44.65214 1.000 72.89066 39 LYS D O 1
ATOM 6652 N N A SER D 2 40 ? 17.73132 -2.26188 44.03071 0.519 57.84293 40 SER D N 1
ATOM 6653 N N B SER D 2 40 ? 17.73038 -2.26112 44.03054 0.481 57.83825 40 SER D N 1
ATOM 6654 C CA A SER D 2 40 ? 17.29513 -2.40416 42.64526 0.519 55.39613 40 SER D CA 1
ATOM 6655 C CA B SER D 2 40 ? 17.29464 -2.40383 42.64429 0.481 55.43605 40 SER D CA 1
ATOM 6656 C C A SER D 2 40 ? 17.95613 -3.60322 41.97715 0.519 57.90535 40 SER D C 1
ATOM 6657 C C B SER D 2 40 ? 17.95585 -3.60336 41.97684 0.481 57.91009 40 SER D C 1
ATOM 6658 O O A SER D 2 40 ? 17.30814 -4.33506 41.21655 0.519 64.91956 40 SER D O 1
ATOM 6659 O O B SER D 2 40 ? 17.30808 -4.33483 41.21559 0.481 64.89801 40 SER D O 1
ATOM 6664 N N . THR D 2 41 ? 19.24846 -3.81277 42.24187 1.000 49.60952 41 THR D N 1
ATOM 6665 C CA . THR D 2 41 ? 19.94288 -4.96279 41.67587 1.000 57.12374 41 THR D CA 1
ATOM 6666 C C . THR D 2 41 ? 19.31698 -6.26258 42.15797 1.000 50.01345 41 THR D C 1
ATOM 6667 O O . THR D 2 41 ? 19.08497 -7.18487 41.36509 1.000 73.86003 41 THR D O 1
ATOM 6671 N N . GLN D 2 42 ? 19.01180 -6.34041 43.45407 1.000 54.02570 42 GLN D N 1
ATOM 6672 C CA . GLN D 2 42 ? 18.37517 -7.53107 43.99828 1.000 57.53903 42 GLN D CA 1
ATOM 6673 C C . GLN D 2 42 ? 17.00098 -7.74977 43.38111 1.000 56.80292 42 GLN D C 1
ATOM 6674 O O . GLN D 2 42 ? 16.63557 -8.88338 43.06225 1.000 81.68628 42 GLN D O 1
ATOM 6680 N N . ALA D 2 43 ? 16.22775 -6.67666 43.19591 1.000 55.52143 43 ALA D N 1
ATOM 6681 C CA . ALA D 2 43 ? 14.89425 -6.81559 42.61251 1.000 66.13677 43 ALA D CA 1
ATOM 6682 C C . ALA D 2 43 ? 14.96486 -7.33060 41.17725 1.000 64.23790 43 ALA D C 1
ATOM 6683 O O . ALA D 2 43 ? 14.22424 -8.24903 40.79261 1.000 61.06756 43 ALA D O 1
ATOM 6685 N N . ALA D 2 44 ? 15.84289 -6.73612 40.36354 1.000 65.52499 44 ALA D N 1
ATOM 6686 C CA . ALA D 2 44 ? 15.98179 -7.17772 38.97737 1.000 50.43554 44 ALA D CA 1
ATOM 6687 C C . ALA D 2 44 ? 16.44228 -8.63118 38.90606 1.000 52.69427 44 ALA D C 1
ATOM 6688 O O . ALA D 2 44 ? 15.88988 -9.43878 38.14218 1.000 56.29068 44 ALA D O 1
ATOM 6690 N N . ILE D 2 45 ? 17.44918 -8.98567 39.70967 1.000 51.40809 45 ILE D N 1
ATOM 6691 C CA . ILE D 2 45 ? 17.94899 -10.35621 39.72081 1.000 60.50814 45 ILE D CA 1
ATOM 6692 C C . ILE D 2 45 ? 16.85807 -11.31615 40.17370 1.000 56.31651 45 ILE D C 1
ATOM 6693 O O . ILE D 2 45 ? 16.73371 -12.43017 39.65210 1.000 54.61020 45 ILE D O 1
ATOM 6698 N N . ASP D 2 46 ? 16.03966 -10.89194 41.13737 1.000 53.10125 46 ASP D N 1
ATOM 6699 C CA . ASP D 2 46 ? 14.96450 -11.73563 41.64195 1.000 45.59498 46 ASP D CA 1
ATOM 6700 C C . ASP D 2 46 ? 13.93609 -12.01913 40.55600 1.000 53.70914 46 ASP D C 1
ATOM 6701 O O . ASP D 2 46 ? 13.52038 -13.16758 40.36585 1.000 54.63486 46 ASP D O 1
ATOM 6706 N N . GLN D 2 47 ? 13.51417 -10.98073 39.82712 1.000 49.90110 47 GLN D N 1
ATOM 6707 C CA . GLN D 2 47 ? 12.54118 -11.19658 38.75613 1.000 41.88887 47 GLN D CA 1
ATOM 6708 C C . GLN D 2 47 ? 13.10984 -12.08679 37.65295 1.000 48.11433 47 GLN D C 1
ATOM 6709 O O . GLN D 2 47 ? 12.41509 -12.97972 37.13761 1.000 48.96267 47 GLN D O 1
ATOM 6715 N N . ILE D 2 48 ? 14.37240 -11.85956 37.27555 1.000 40.34065 48 ILE D N 1
ATOM 6716 C CA . ILE D 2 48 ? 14.97314 -12.65952 36.21119 1.000 33.39887 48 ILE D CA 1
ATOM 6717 C C . ILE D 2 48 ? 15.10421 -14.11595 36.64136 1.000 47.23794 48 ILE D C 1
ATOM 6718 O O . ILE D 2 48 ? 14.80024 -15.03354 35.86931 1.000 48.99717 48 ILE D O 1
ATOM 6723 N N . ASN D 2 49 ? 15.54489 -14.35503 37.88071 1.000 48.00498 49 ASN D N 1
ATOM 6724 C CA . ASN D 2 49 ? 15.63945 -15.72251 38.38187 1.000 50.02811 49 ASN D CA 1
ATOM 6725 C C . ASN D 2 49 ? 14.27097 -16.38021 38.49416 1.000 47.51272 49 ASN D C 1
ATOM 6726 O O . ASN D 2 49 ? 14.14488 -17.58642 38.26208 1.000 41.73472 49 ASN D O 1
ATOM 6731 N N . GLY D 2 50 ? 13.23688 -15.61362 38.83927 1.000 49.86608 50 GLY D N 1
ATOM 6732 C CA . GLY D 2 50 ? 11.90022 -16.18103 38.87003 1.000 43.00841 50 GLY D CA 1
ATOM 6733 C C . GLY D 2 50 ? 11.44147 -16.65071 37.50436 1.000 56.99992 50 GLY D C 1
ATOM 6734 O O . GLY D 2 50 ? 10.94605 -17.77236 37.35327 1.000 59.13695 50 GLY D O 1
ATOM 6735 N N . LYS D 2 51 ? 11.60434 -15.79840 36.48489 1.000 50.32847 51 LYS D N 1
ATOM 6736 C CA . LYS D 2 51 ? 11.20166 -16.21678 35.14164 1.000 65.32622 51 LYS D CA 1
ATOM 6737 C C . LYS D 2 51 ? 12.06396 -17.36943 34.63269 1.000 51.24757 51 LYS D C 1
ATOM 6738 O O . LYS D 2 51 ? 11.55965 -18.25464 33.93185 1.000 48.48104 51 LYS D O 1
ATOM 6744 N N . LEU D 2 52 ? 13.34918 -17.39636 34.99900 1.000 44.68189 52 LEU D N 1
ATOM 6745 C CA . LEU D 2 52 ? 14.21701 -18.49229 34.58359 1.000 41.95017 52 LEU D CA 1
ATOM 6746 C C . LEU D 2 52 ? 13.77254 -19.81039 35.20790 1.000 49.86725 52 LEU D C 1
ATOM 6747 O O . LEU D 2 52 ? 13.67851 -20.83427 34.52180 1.000 58.58942 52 LEU D O 1
ATOM 6752 N N . ASN D 2 53 ? 13.50393 -19.80758 36.51445 1.000 47.95417 53 ASN D N 1
ATOM 6753 C CA . ASN D 2 53 ? 13.02356 -21.01767 37.17377 1.000 45.15554 53 ASN D CA 1
ATOM 6754 C C . ASN D 2 53 ? 11.67387 -21.45046 36.61866 1.000 47.02323 53 ASN D C 1
ATOM 6755 O O . ASN D 2 53 ? 11.40024 -22.64989 36.49572 1.000 62.42754 53 ASN D O 1
ATOM 6760 N N . ARG D 2 54 ? 10.81008 -20.48834 36.29008 1.000 62.72396 54 ARG D N 1
ATOM 6761 C CA . ARG D 2 54 ? 9.50872 -20.82668 35.71943 1.000 65.97521 54 ARG D CA 1
ATOM 6762 C C . ARG D 2 54 ? 9.66003 -21.47730 34.34959 1.000 55.55387 54 ARG D C 1
ATOM 6763 O O . ARG D 2 54 ? 8.94102 -22.43123 34.02916 1.000 57.91999 54 ARG D O 1
ATOM 6771 N N . VAL D 2 55 ? 10.59562 -20.98304 33.53463 1.000 58.34231 55 VAL D N 1
ATOM 6772 C CA . VAL D 2 55 ? 10.74784 -21.49475 32.17487 1.000 58.58636 55 VAL D CA 1
ATOM 6773 C C . VAL D 2 55 ? 11.34013 -22.90062 32.18721 1.000 65.59662 55 VAL D C 1
ATOM 6774 O O . VAL D 2 55 ? 10.85836 -23.79893 31.48684 1.000 89.02634 55 VAL D O 1
ATOM 6778 N N . ILE D 2 56 ? 12.38803 -23.11742 32.98156 1.000 59.97341 56 ILE D N 1
ATOM 6779 C CA . ILE D 2 56 ? 13.15324 -24.35832 32.89665 1.000 72.34105 56 ILE D CA 1
ATOM 6780 C C . ILE D 2 56 ? 12.59789 -25.40315 33.85811 1.000 76.86273 56 ILE D C 1
ATOM 6781 O O . ILE D 2 56 ? 13.27731 -26.38372 34.18570 1.000 67.00844 56 ILE D O 1
ATOM 6786 N N . GLU D 2 57 ? 11.36072 -25.20900 34.30942 1.000 77.70257 57 GLU D N 1
ATOM 6787 C CA . GLU D 2 57 ? 10.73743 -26.16712 35.21394 1.000 57.72887 57 GLU D CA 1
ATOM 6788 C C . GLU D 2 57 ? 10.46319 -27.46398 34.46233 1.000 80.23673 57 GLU D C 1
ATOM 6789 O O . GLU D 2 57 ? 9.71733 -27.47318 33.47769 1.000 100.19943 57 GLU D O 1
ATOM 6795 N N . LYS D 2 58 ? 11.05999 -28.55583 34.93081 1.000 74.78826 58 LYS D N 1
ATOM 6796 C CA . LYS D 2 58 ? 10.94185 -29.85209 34.26881 1.000 72.11078 58 LYS D CA 1
ATOM 6797 C C . LYS D 2 58 ? 9.51952 -30.38206 34.40810 1.000 73.38797 58 LYS D C 1
ATOM 6798 O O . LYS D 2 58 ? 9.07801 -30.71652 35.51208 1.000 80.81593 58 LYS D O 1
ATOM 6804 N N . THR D 2 59 ? 8.79668 -30.46455 33.28189 1.000 65.14306 59 THR D N 1
ATOM 6805 C CA . THR D 2 59 ? 7.38751 -30.84069 33.31424 1.000 80.48038 59 THR D CA 1
ATOM 6806 C C . THR D 2 59 ? 7.01410 -31.84266 32.22318 1.000 76.17491 59 THR D C 1
ATOM 6807 O O . THR D 2 59 ? 5.82301 -32.00350 31.92959 1.000 71.96714 59 THR D O 1
ATOM 6811 N N . ASN D 2 60 ? 7.98775 -32.52163 31.61765 1.000 70.05891 60 ASN D N 1
ATOM 6812 C CA . ASN D 2 60 ? 7.73037 -33.43756 30.51119 1.000 74.42221 60 ASN D CA 1
ATOM 6813 C C . ASN D 2 60 ? 8.45765 -34.74948 30.76566 1.000 66.10839 60 ASN D C 1
ATOM 6814 O O . ASN D 2 60 ? 9.68879 -34.76999 30.86489 1.000 61.27989 60 ASN D O 1
ATOM 6819 N N . GLU D 2 61 ? 7.69720 -35.83834 30.87547 1.000 55.87193 61 GLU D N 1
ATOM 6820 C CA . GLU D 2 61 ? 8.26057 -37.17835 31.02303 1.000 46.35289 61 GLU D CA 1
ATOM 6821 C C . GLU D 2 61 ? 7.36521 -38.14734 30.26391 1.000 58.29948 61 GLU D C 1
ATOM 6822 O O . GLU D 2 61 ? 6.23101 -38.40482 30.68095 1.000 55.60292 61 GLU D O 1
ATOM 6828 N N . LYS D 2 62 ? 7.87246 -38.68355 29.15860 1.000 52.70800 62 LYS D N 1
ATOM 6829 C CA . LYS D 2 62 ? 7.13486 -39.61090 28.31629 1.000 51.34869 62 LYS D CA 1
ATOM 6830 C C . LYS D 2 62 ? 7.92895 -40.89980 28.16045 1.000 50.08744 62 LYS D C 1
ATOM 6831 O O . LYS D 2 62 ? 9.16266 -40.89749 28.20613 1.000 49.72432 62 LYS D O 1
ATOM 6837 N N . PHE D 2 63 ? 7.21021 -42.00732 27.98696 1.000 46.95118 63 PHE D N 1
ATOM 6838 C CA . PHE D 2 63 ? 7.86324 -43.30479 27.87323 1.000 52.87054 63 PHE D CA 1
ATOM 6839 C C . PHE D 2 63 ? 7.57962 -43.94390 26.52046 1.000 56.60483 63 PHE D C 1
ATOM 6840 O O . PHE D 2 63 ? 8.13380 -43.51290 25.50436 1.000 55.25010 63 PHE D O 1
ATOM 6848 N N . HIS D 2 64 ? 6.72521 -44.96328 26.48591 1.000 60.03099 64 HIS D N 1
ATOM 6849 C CA . HIS D 2 64 ? 6.42224 -45.62833 25.22350 1.000 56.40528 64 HIS D CA 1
ATOM 6850 C C . HIS D 2 64 ? 5.58845 -44.71433 24.33363 1.000 56.72997 64 HIS D C 1
ATOM 6851 O O . HIS D 2 64 ? 4.52438 -44.23778 24.74281 1.000 63.93986 64 HIS D O 1
ATOM 6858 N N . GLN D 2 65 ? 6.07428 -44.47101 23.11599 1.000 44.36960 65 GLN D N 1
ATOM 6859 C CA . GLN D 2 65 ? 5.39824 -43.57982 22.18148 1.000 52.03777 65 GLN D CA 1
ATOM 6860 C C . GLN D 2 65 ? 5.17264 -44.26990 20.84120 1.000 49.63463 65 GLN D C 1
ATOM 6861 O O . GLN D 2 65 ? 4.95438 -45.48450 20.79376 1.000 52.07205 65 GLN D O 1
ATOM 6867 N N . ILE D 2 66 ? 5.22657 -43.51034 19.74981 1.000 51.16583 66 ILE D N 1
ATOM 6868 C CA . ILE D 2 66 ? 5.05895 -44.05372 18.40940 1.000 40.79178 66 ILE D CA 1
ATOM 6869 C C . ILE D 2 66 ? 6.40862 -44.08690 17.70748 1.000 46.45430 66 ILE D C 1
ATOM 6870 O O . ILE D 2 66 ? 7.36936 -43.42008 18.10309 1.000 57.78150 66 ILE D O 1
ATOM 6875 N N . GLU D 2 67 ? 6.47256 -44.87803 16.64102 1.000 53.91666 67 GLU D N 1
ATOM 6876 C CA . GLU D 2 67 ? 7.66923 -44.91418 15.81329 1.000 51.43309 67 GLU D CA 1
ATOM 6877 C C . GLU D 2 67 ? 7.76248 -43.64990 14.96861 1.000 53.63830 67 GLU D C 1
ATOM 6878 O O . GLU D 2 67 ? 6.75884 -43.14451 14.45724 1.000 45.60337 67 GLU D O 1
ATOM 6884 N N . LYS D 2 68 ? 8.98136 -43.13274 14.82819 1.000 47.21431 68 LYS D N 1
ATOM 6885 C CA . LYS D 2 68 ? 9.20794 -41.87879 14.13090 1.000 34.93843 68 LYS D CA 1
ATOM 6886 C C . LYS D 2 68 ? 10.17610 -41.99717 12.96439 1.000 40.66446 68 LYS D C 1
ATOM 6887 O O . LYS D 2 68 ? 10.29703 -41.04344 12.18629 1.000 56.97413 68 LYS D O 1
ATOM 6893 N N . GLU D 2 69 ? 10.86691 -43.12428 12.82416 1.000 35.85643 69 GLU D N 1
ATOM 6894 C CA . GLU D 2 69 ? 11.68910 -43.42552 11.66279 1.000 27.40887 69 GLU D CA 1
ATOM 6895 C C . GLU D 2 69 ? 11.28117 -44.78830 11.12238 1.000 45.72591 69 GLU D C 1
ATOM 6896 O O . GLU D 2 69 ? 10.96025 -45.69643 11.89504 1.000 42.45840 69 GLU D O 1
ATOM 6902 N N . PHE D 2 70 ? 11.29841 -44.93258 9.79691 1.000 61.77281 70 PHE D N 1
ATOM 6903 C CA . PHE D 2 70 ? 10.78165 -46.12577 9.13902 1.000 36.90761 70 PHE D CA 1
ATOM 6904 C C . PHE D 2 70 ? 11.75734 -46.60739 8.07647 1.000 47.12761 70 PHE D C 1
ATOM 6905 O O . PHE D 2 70 ? 12.40498 -45.80101 7.40172 1.000 49.74576 70 PHE D O 1
ATOM 6913 N N . SER D 2 71 ? 11.85029 -47.93023 7.92846 1.000 57.57187 71 SER D N 1
ATOM 6914 C CA . SER D 2 71 ? 12.76629 -48.54302 6.97521 1.000 53.91147 71 SER D CA 1
ATOM 6915 C C . SER D 2 71 ? 12.10168 -48.95745 5.66996 1.000 48.98106 71 SER D C 1
ATOM 6916 O O . SER D 2 71 ? 12.80095 -49.11319 4.66259 1.000 57.86016 71 SER D O 1
ATOM 6919 N N . GLU D 2 72 ? 10.78305 -49.14803 5.65920 1.000 49.60371 72 GLU D N 1
ATOM 6920 C CA . GLU D 2 72 ? 10.05947 -49.53954 4.45762 1.000 65.21052 72 GLU D CA 1
ATOM 6921 C C . GLU D 2 72 ? 8.92007 -48.56178 4.20909 1.000 59.41397 72 GLU D C 1
ATOM 6922 O O . GLU D 2 72 ? 8.34722 -47.99889 5.14602 1.000 60.51713 72 GLU D O 1
ATOM 6928 N N . VAL D 2 73 ? 8.59411 -48.36583 2.93308 1.000 52.33970 73 VAL D N 1
ATOM 6929 C CA . VAL D 2 73 ? 7.44350 -47.55437 2.55736 1.000 59.70420 73 VAL D CA 1
ATOM 6930 C C . VAL D 2 73 ? 6.17766 -48.36063 2.82304 1.000 52.77631 73 VAL D C 1
ATOM 6931 O O . VAL D 2 73 ? 6.08523 -49.53556 2.44731 1.000 58.91210 73 VAL D O 1
ATOM 6935 N N . GLU D 2 74 ? 5.20364 -47.73546 3.46969 1.000 45.48740 74 GLU D N 1
ATOM 6936 C CA . GLU D 2 74 ? 3.96157 -48.41419 3.82614 1.000 44.00927 74 GLU D CA 1
ATOM 6937 C C . GLU D 2 74 ? 2.72146 -47.66045 3.37355 1.000 50.75342 74 GLU D C 1
ATOM 6938 O O . GLU D 2 74 ? 1.73291 -48.29228 2.99221 1.000 58.16529 74 GLU D O 1
ATOM 6944 N N . GLY D 2 75 ? 2.74169 -46.33153 3.41203 1.000 61.69166 75 GLY D N 1
ATOM 6945 C CA . GLY D 2 75 ? 1.61818 -45.56109 2.91979 1.000 60.02889 75 GLY D CA 1
ATOM 6946 C C . GLY D 2 75 ? 0.80143 -44.84069 3.97345 1.000 53.09216 75 GLY D C 1
ATOM 6947 O O . GLY D 2 75 ? 1.32120 -43.98666 4.69746 1.000 51.47974 75 GLY D O 1
ATOM 6948 N N . ARG D 2 76 ? -0.47833 -45.20861 4.08057 1.000 40.04776 76 ARG D N 1
ATOM 6949 C CA . ARG D 2 76 ? -1.45771 -44.37322 4.77334 1.000 45.14782 76 ARG D CA 1
ATOM 6950 C C . ARG D 2 76 ? -1.11082 -44.19188 6.24883 1.000 42.72481 76 ARG D C 1
ATOM 6951 O O . ARG D 2 76 ? -1.02004 -43.05991 6.74295 1.000 45.52098 76 ARG D O 1
ATOM 6959 N N A ILE D 2 77 ? -0.91666 -45.29970 6.96822 0.670 46.86417 77 ILE D N 1
ATOM 6960 N N B ILE D 2 77 ? -0.91033 -45.29865 6.96861 0.330 46.64629 77 ILE D N 1
ATOM 6961 C CA A ILE D 2 77 ? -0.65861 -45.22627 8.40357 0.670 48.32538 77 ILE D CA 1
ATOM 6962 C CA B ILE D 2 77 ? -0.66419 -45.21603 8.40585 0.330 48.72620 77 ILE D CA 1
ATOM 6963 C C A ILE D 2 77 ? 0.67107 -44.53462 8.67757 0.670 49.16523 77 ILE D C 1
ATOM 6964 C C B ILE D 2 77 ? 0.67521 -44.54170 8.68655 0.330 48.63265 77 ILE D C 1
ATOM 6965 O O A ILE D 2 77 ? 0.79347 -43.74343 9.62237 0.670 47.19706 77 ILE D O 1
ATOM 6966 O O B ILE D 2 77 ? 0.80579 -43.75838 9.63705 0.330 47.31041 77 ILE D O 1
ATOM 6975 N N . GLN D 2 78 ? 1.68563 -44.81513 7.85717 1.000 42.28111 78 GLN D N 1
ATOM 6976 C CA . GLN D 2 78 ? 2.97909 -44.16832 8.04179 1.000 41.23278 78 GLN D CA 1
ATOM 6977 C C . GLN D 2 78 ? 2.89843 -42.68266 7.70919 1.000 44.70710 78 GLN D C 1
ATOM 6978 O O . GLN D 2 78 ? 3.52378 -41.85368 8.38472 1.000 53.41592 78 GLN D O 1
ATOM 6984 N N . ASP D 2 79 ? 2.13180 -42.32813 6.67365 1.000 42.69678 79 ASP D N 1
ATOM 6985 C CA . ASP D 2 79 ? 1.87390 -40.92046 6.39085 1.000 34.22657 79 ASP D CA 1
ATOM 6986 C C . ASP D 2 79 ? 1.25687 -40.23342 7.60007 1.000 44.29997 79 ASP D C 1
ATOM 6987 O O . ASP D 2 79 ? 1.66297 -39.12789 7.97548 1.000 47.91266 79 ASP D O 1
ATOM 6992 N N . LEU D 2 80 ? 0.27102 -40.88191 8.22704 1.000 38.78226 80 LEU D N 1
ATOM 6993 C CA . LEU D 2 80 ? -0.39457 -40.28115 9.38018 1.000 40.04073 80 LEU D CA 1
ATOM 6994 C C . LEU D 2 80 ? 0.55894 -40.12336 10.55920 1.000 40.61245 80 LEU D C 1
ATOM 6995 O O . LEU D 2 80 ? 0.55240 -39.08707 11.23454 1.000 49.84164 80 LEU D O 1
ATOM 7000 N N . GLU D 2 81 ? 1.38103 -41.14045 10.82508 1.000 41.89717 81 GLU D N 1
ATOM 7001 C CA . GLU D 2 81 ? 2.34167 -41.04499 11.92311 1.000 36.28896 81 GLU D CA 1
ATOM 7002 C C . GLU D 2 81 ? 3.32588 -39.90032 11.69258 1.000 45.09433 81 GLU D C 1
ATOM 7003 O O . GLU D 2 81 ? 3.58706 -39.09104 12.59914 1.000 44.67674 81 GLU D O 1
ATOM 7009 N N . LYS D 2 82 ? 3.88071 -39.81715 10.47645 1.000 37.82659 82 LYS D N 1
ATOM 7010 C CA . LYS D 2 82 ? 4.80670 -38.73538 10.15694 1.000 36.40949 82 LYS D CA 1
ATOM 7011 C C . LYS D 2 82 ? 4.13212 -37.37715 10.27953 1.000 25.64914 82 LYS D C 1
ATOM 7012 O O . LYS D 2 82 ? 4.73714 -36.42023 10.77493 1.000 32.10444 82 LYS D O 1
ATOM 7018 N N . TYR D 2 83 ? 2.88139 -37.27128 9.82738 1.000 26.00683 83 TYR D N 1
ATOM 7019 C CA . TYR D 2 83 ? 2.17505 -35.99728 9.89478 1.000 37.31713 83 TYR D CA 1
ATOM 7020 C C . TYR D 2 83 ? 1.93474 -35.57553 11.33703 1.000 35.64829 83 TYR D C 1
ATOM 7021 O O . TYR D 2 83 ? 2.08711 -34.39605 11.67756 1.000 45.37293 83 TYR D O 1
ATOM 7030 N N . VAL D 2 84 ? 1.56196 -36.52592 12.19722 1.000 35.93244 84 VAL D N 1
ATOM 7031 C CA . VAL D 2 84 ? 1.35644 -36.21797 13.61224 1.000 49.71266 84 VAL D CA 1
ATOM 7032 C C . VAL D 2 84 ? 2.64930 -35.70458 14.23744 1.000 37.81007 84 VAL D C 1
ATOM 7033 O O . VAL D 2 84 ? 2.66470 -34.67459 14.93132 1.000 32.36327 84 VAL D O 1
ATOM 7037 N N . GLU D 2 85 ? 3.75671 -36.41441 13.99666 1.000 23.79107 85 GLU D N 1
ATOM 7038 C CA . GLU D 2 85 ? 5.02006 -36.00044 14.60028 1.000 34.84168 85 GLU D CA 1
ATOM 7039 C C . GLU D 2 85 ? 5.46178 -34.63684 14.07663 1.000 50.55571 85 GLU D C 1
ATOM 7040 O O . GLU D 2 85 ? 5.94376 -33.79173 14.84565 1.000 58.32479 85 GLU D O 1
ATOM 7046 N N . ASP D 2 86 ? 5.28843 -34.39676 12.77324 1.000 36.23904 86 ASP D N 1
ATOM 7047 C CA . ASP D 2 86 ? 5.67917 -33.11637 12.19433 1.000 37.99006 86 ASP D CA 1
ATOM 7048 C C . ASP D 2 86 ? 4.84403 -31.97681 12.76263 1.000 36.49927 86 ASP D C 1
ATOM 7049 O O . ASP D 2 86 ? 5.37380 -30.89946 13.06780 1.000 36.20367 86 ASP D O 1
ATOM 7054 N N . THR D 2 87 ? 3.53597 -32.19885 12.91782 1.000 26.40939 87 THR D N 1
ATOM 7055 C CA . THR D 2 87 ? 2.66771 -31.18329 13.50400 1.000 30.31340 87 THR D CA 1
ATOM 7056 C C . THR D 2 87 ? 3.10658 -30.84077 14.92171 1.000 33.73420 87 THR D C 1
ATOM 7057 O O . THR D 2 87 ? 3.20785 -29.66000 15.29069 1.000 32.61707 87 THR D O 1
ATOM 7061 N N . LYS D 2 88 ? 3.37220 -31.86981 15.73288 1.000 45.82075 88 LYS D N 1
ATOM 7062 C CA . LYS D 2 88 ? 3.81507 -31.62999 17.10413 1.000 37.10123 88 LYS D CA 1
ATOM 7063 C C . LYS D 2 88 ? 5.11392 -30.82958 17.13067 1.000 31.33865 88 LYS D C 1
ATOM 7064 O O . LYS D 2 88 ? 5.24465 -29.86217 17.89815 1.000 31.77318 88 LYS D O 1
ATOM 7070 N N . ILE D 2 89 ? 6.07332 -31.20199 16.27678 1.000 26.74525 89 ILE D N 1
ATOM 7071 C CA . ILE D 2 89 ? 7.36302 -30.51366 16.24844 1.000 27.10213 89 ILE D CA 1
ATOM 7072 C C . ILE D 2 89 ? 7.18222 -29.04665 15.87227 1.000 34.58473 89 ILE D C 1
ATOM 7073 O O . ILE D 2 89 ? 7.75724 -28.14901 16.50290 1.000 43.80021 89 ILE D O 1
ATOM 7078 N N . ASP D 2 90 ? 6.37950 -28.78004 14.83806 1.000 33.67370 90 ASP D N 1
ATOM 7079 C CA . ASP D 2 90 ? 6.18160 -27.39997 14.40084 1.000 38.50383 90 ASP D CA 1
ATOM 7080 C C . ASP D 2 90 ? 5.53150 -26.55868 15.49451 1.000 47.44894 90 ASP D C 1
ATOM 7081 O O . ASP D 2 90 ? 5.95530 -25.42035 15.75235 1.000 44.27395 90 ASP D O 1
ATOM 7086 N N . LEU D 2 91 ? 4.50805 -27.10588 16.15915 1.000 38.03401 91 LEU D N 1
ATOM 7087 C CA . LEU D 2 91 ? 3.83374 -26.34545 17.20726 1.000 34.39826 91 LEU D CA 1
ATOM 7088 C C . LEU D 2 91 ? 4.77524 -26.03854 18.36672 1.000 56.45384 91 LEU D C 1
ATOM 7089 O O . LEU D 2 91 ? 4.78444 -24.91365 18.89127 1.000 56.55282 91 LEU D O 1
ATOM 7094 N N . TRP D 2 92 ? 5.58834 -27.01758 18.77630 1.000 45.56858 92 TRP D N 1
ATOM 7095 C CA . TRP D 2 92 ? 6.48678 -26.75562 19.89670 1.000 42.79580 92 TRP D CA 1
ATOM 7096 C C . TRP D 2 92 ? 7.59080 -25.77571 19.51831 1.000 38.57452 92 TRP D C 1
ATOM 7097 O O . TRP D 2 92 ? 8.00481 -24.96126 20.35380 1.000 42.96961 92 TRP D O 1
ATOM 7108 N N . SER D 2 93 ? 8.05760 -25.81307 18.26668 1.000 44.22656 93 SER D N 1
ATOM 7109 C CA . SER D 2 93 ? 9.03370 -24.82264 17.82168 1.000 42.05448 93 SER D CA 1
ATOM 7110 C C . SER D 2 93 ? 8.44824 -23.41566 17.86898 1.000 34.49767 93 SER D C 1
ATOM 7111 O O . SER D 2 93 ? 9.11328 -22.46844 18.31703 1.000 33.97761 93 SER D O 1
ATOM 7114 N N . TYR D 2 94 ? 7.20521 -23.25700 17.40401 1.000 35.22992 94 TYR D N 1
ATOM 7115 C CA . TYR D 2 94 ? 6.56906 -21.94468 17.48289 1.000 42.96861 94 TYR D CA 1
ATOM 7116 C C . TYR D 2 94 ? 6.44467 -21.47900 18.92839 1.000 47.15319 94 TYR D C 1
ATOM 7117 O O . TYR D 2 94 ? 6.71921 -20.30971 19.23914 1.000 56.83695 94 TYR D O 1
ATOM 7126 N N . ASN D 2 95 ? 6.02032 -22.37725 19.82334 1.000 49.05220 95 ASN D N 1
ATOM 7127 C CA . ASN D 2 95 ? 5.88919 -22.01510 21.23356 1.000 37.35609 95 ASN D CA 1
ATOM 7128 C C . ASN D 2 95 ? 7.22127 -21.54968 21.80979 1.000 46.42007 95 ASN D C 1
ATOM 7129 O O . ASN D 2 95 ? 7.28445 -20.53536 22.51537 1.000 44.98893 95 ASN D O 1
ATOM 7134 N N . ALA D 2 96 ? 8.30047 -22.27755 21.51137 1.000 37.82762 96 ALA D N 1
ATOM 7135 C CA . ALA D 2 96 ? 9.61028 -21.92111 22.05112 1.000 39.30083 96 ALA D CA 1
ATOM 7136 C C . ALA D 2 96 ? 10.07396 -20.55931 21.53845 1.000 49.19639 96 ALA D C 1
ATOM 7137 O O . ALA D 2 96 ? 10.56449 -19.72058 22.31180 1.000 48.94803 96 ALA D O 1
ATOM 7139 N N . GLU D 2 97 ? 9.92483 -20.32303 20.23039 1.000 38.30067 97 GLU D N 1
ATOM 7140 C CA . GLU D 2 97 ? 10.33143 -19.04421 19.65159 1.000 35.38774 97 GLU D CA 1
ATOM 7141 C C . GLU D 2 97 ? 9.56585 -17.88535 20.28603 1.000 40.57327 97 GLU D C 1
ATOM 7142 O O . GLU D 2 97 ? 10.16093 -16.88322 20.71942 1.000 28.80247 97 GLU D O 1
ATOM 7148 N N . LEU D 2 98 ? 8.23594 -18.00782 20.35107 1.000 39.69693 98 LEU D N 1
ATOM 7149 C CA . LEU D 2 98 ? 7.42492 -16.93471 20.91721 1.000 32.07755 98 LEU D CA 1
ATOM 7150 C C . LEU D 2 98 ? 7.75985 -16.70853 22.38565 1.000 47.24183 98 LEU D C 1
ATOM 7151 O O . LEU D 2 98 ? 7.82235 -15.56047 22.85052 1.000 50.77981 98 LEU D O 1
ATOM 7156 N N . LEU D 2 99 ? 7.99540 -17.79438 23.12820 1.000 59.20037 99 LEU D N 1
ATOM 7157 C CA . LEU D 2 99 ? 8.33621 -17.67357 24.53837 1.000 35.03263 99 LEU D CA 1
ATOM 7158 C C . LEU D 2 99 ? 9.61365 -16.87130 24.72442 1.000 46.50228 99 LEU D C 1
ATOM 7159 O O . LEU D 2 99 ? 9.64528 -15.91346 25.50749 1.000 49.24066 99 LEU D O 1
ATOM 7164 N N . VAL D 2 100 ? 10.68250 -17.24697 24.01380 1.000 36.83334 100 VAL D N 1
ATOM 7165 C CA . VAL D 2 100 ? 11.95409 -16.55742 24.22518 1.000 32.61297 100 VAL D CA 1
ATOM 7166 C C . VAL D 2 100 ? 11.84818 -15.09604 23.80210 1.000 42.55658 100 VAL D C 1
ATOM 7167 O O . VAL D 2 100 ? 12.39221 -14.20429 24.47023 1.000 56.61475 100 VAL D O 1
ATOM 7171 N N . ALA D 2 101 ? 11.11154 -14.81418 22.72086 1.000 47.28360 101 ALA D N 1
ATOM 7172 C CA . ALA D 2 101 ? 10.97371 -13.42530 22.28562 1.000 47.18134 101 ALA D CA 1
ATOM 7173 C C . ALA D 2 101 ? 10.26244 -12.58130 23.34161 1.000 49.45956 101 ALA D C 1
ATOM 7174 O O . ALA D 2 101 ? 10.75500 -11.51289 23.74350 1.000 43.63842 101 ALA D O 1
ATOM 7176 N N . LEU D 2 102 ? 9.09754 -13.04957 23.80476 1.000 41.68518 102 LEU D N 1
ATOM 7177 C CA . LEU D 2 102 ? 8.34604 -12.29572 24.80399 1.000 39.56264 102 LEU D CA 1
ATOM 7178 C C . LEU D 2 102 ? 9.14815 -12.12191 26.08766 1.000 53.47653 102 LEU D C 1
ATOM 7179 O O . LEU D 2 102 ? 9.15429 -11.03612 26.68292 1.000 56.94233 102 LEU D O 1
ATOM 7184 N N . GLU D 2 103 ? 9.83645 -13.17768 26.52978 1.000 47.96356 103 GLU D N 1
ATOM 7185 C CA . GLU D 2 103 ? 10.58938 -13.08231 27.77372 1.000 44.83721 103 GLU D CA 1
ATOM 7186 C C . GLU D 2 103 ? 11.73594 -12.08834 27.65850 1.000 46.55769 103 GLU D C 1
ATOM 7187 O O . GLU D 2 103 ? 11.99067 -11.32538 28.59611 1.000 61.77055 103 GLU D O 1
ATOM 7193 N N . ASN D 2 104 ? 12.43521 -12.06768 26.52116 1.000 41.58992 104 ASN D N 1
ATOM 7194 C CA . ASN D 2 104 ? 13.53196 -11.11543 26.37891 1.000 44.28950 104 ASN D CA 1
ATOM 7195 C C . ASN D 2 104 ? 13.01390 -9.68327 26.34010 1.000 47.82782 104 ASN D C 1
ATOM 7196 O O . ASN D 2 104 ? 13.60426 -8.78303 26.95863 1.000 41.12625 104 ASN D O 1
ATOM 7201 N N . GLN D 2 105 ? 11.91441 -9.45074 25.61669 1.000 55.07608 105 GLN D N 1
ATOM 7202 C CA . GLN D 2 105 ? 11.31447 -8.11950 25.61143 1.000 51.23706 105 GLN D CA 1
ATOM 7203 C C . GLN D 2 105 ? 10.94593 -7.68360 27.02583 1.000 44.46804 105 GLN D C 1
ATOM 7204 O O . GLN D 2 105 ? 11.23644 -6.55161 27.43971 1.000 61.82541 105 GLN D O 1
ATOM 7210 N N . HIS D 2 106 ? 10.32139 -8.58391 27.79124 1.000 49.47783 106 HIS D N 1
ATOM 7211 C CA . HIS D 2 106 ? 9.90172 -8.23847 29.14625 1.000 68.89629 106 HIS D CA 1
ATOM 7212 C C . HIS D 2 106 ? 11.09676 -7.98712 30.05970 1.000 55.88688 106 HIS D C 1
ATOM 7213 O O . HIS D 2 106 ? 11.05175 -7.09502 30.91354 1.000 43.02207 106 HIS D O 1
ATOM 7220 N N . THR D 2 107 ? 12.17453 -8.75754 29.89464 1.000 51.33366 107 THR D N 1
ATOM 7221 C CA . THR D 2 107 ? 13.37206 -8.54508 30.70239 1.000 44.52414 107 THR D CA 1
ATOM 7222 C C . THR D 2 107 ? 13.96977 -7.16966 30.43606 1.000 45.87833 107 THR D C 1
ATOM 7223 O O . THR D 2 107 ? 14.31579 -6.43412 31.37197 1.000 66.63723 107 THR D O 1
ATOM 7227 N N . ILE D 2 108 ? 14.11332 -6.81193 29.15725 1.000 45.42613 108 ILE D N 1
ATOM 7228 C CA . ILE D 2 108 ? 14.64378 -5.49432 28.81375 1.000 50.93988 108 ILE D CA 1
ATOM 7229 C C . ILE D 2 108 ? 13.77015 -4.39911 29.41817 1.000 59.77483 108 ILE D C 1
ATOM 7230 O O . ILE D 2 108 ? 14.26947 -3.43830 30.02736 1.000 56.01600 108 ILE D O 1
ATOM 7235 N N . ASP D 2 109 ? 12.44771 -4.54059 29.27685 1.000 54.50468 109 ASP D N 1
ATOM 7236 C CA . ASP D 2 109 ? 11.54355 -3.51206 29.77989 1.000 49.88708 109 ASP D CA 1
ATOM 7237 C C . ASP D 2 109 ? 11.61693 -3.39135 31.29883 1.000 54.34914 109 ASP D C 1
ATOM 7238 O O . ASP D 2 109 ? 11.60284 -2.27849 31.83796 1.000 55.64313 109 ASP D O 1
ATOM 7243 N N . LEU D 2 110 ? 11.72475 -4.51785 32.01010 1.000 49.92812 110 LEU D N 1
ATOM 7244 C CA . LEU D 2 110 ? 11.74508 -4.44507 33.46839 1.000 46.12066 110 LEU D CA 1
ATOM 7245 C C . LEU D 2 110 ? 13.07002 -3.90091 33.98703 1.000 39.34957 110 LEU D C 1
ATOM 7246 O O . LEU D 2 110 ? 13.09040 -3.21678 35.01426 1.000 43.20766 110 LEU D O 1
ATOM 7251 N N . THR D 2 111 ? 14.18197 -4.17647 33.29970 1.000 44.83313 111 THR D N 1
ATOM 7252 C CA . THR D 2 111 ? 15.44151 -3.55703 33.70703 1.000 41.15051 111 THR D CA 1
ATOM 7253 C C . THR D 2 111 ? 15.40437 -2.04782 33.48858 1.000 44.77057 111 THR D C 1
ATOM 7254 O O . THR D 2 111 ? 15.84705 -1.27118 34.35236 1.000 62.23551 111 THR D O 1
ATOM 7258 N N . ASP D 2 112 ? 14.88280 -1.61539 32.33611 1.000 49.60510 112 ASP D N 1
ATOM 7259 C CA . ASP D 2 112 ? 14.66638 -0.18870 32.11841 1.000 49.34008 112 ASP D CA 1
ATOM 7260 C C . ASP D 2 112 ? 13.80825 0.40501 33.23155 1.000 49.70225 112 ASP D C 1
ATOM 7261 O O . ASP D 2 112 ? 14.10214 1.49265 33.75088 1.000 54.45505 112 ASP D O 1
ATOM 7266 N N . SER D 2 113 ? 12.75377 -0.31458 33.62333 1.000 41.92060 113 SER D N 1
ATOM 7267 C CA . SER D 2 113 ? 11.86082 0.15886 34.67374 1.000 40.09917 113 SER D CA 1
ATOM 7268 C C . SER D 2 113 ? 12.58378 0.29205 36.00639 1.000 57.18355 113 SER D C 1
ATOM 7269 O O . SER D 2 113 ? 12.35449 1.25183 36.74797 1.000 54.65626 113 SER D O 1
ATOM 7272 N N . GLU D 2 114 ? 13.43936 -0.67505 36.34156 1.000 52.10045 114 GLU D N 1
ATOM 7273 C CA . GLU D 2 114 ? 14.16696 -0.60456 37.60507 1.000 51.07196 114 GLU D CA 1
ATOM 7274 C C . GLU D 2 114 ? 15.09911 0.59814 37.63253 1.000 50.51633 114 GLU D C 1
ATOM 7275 O O . GLU D 2 114 ? 15.18367 1.30991 38.64514 1.000 64.48092 114 GLU D O 1
ATOM 7281 N N . MET D 2 115 ? 15.80021 0.84706 36.52383 1.000 45.04077 115 MET D N 1
ATOM 7282 C CA . MET D 2 115 ? 16.65340 2.03084 36.45358 1.000 56.45971 115 MET D CA 1
ATOM 7283 C C . MET D 2 115 ? 15.83543 3.30535 36.65217 1.000 46.83864 115 MET D C 1
ATOM 7284 O O . MET D 2 115 ? 16.21331 4.19290 37.43339 1.000 41.80600 115 MET D O 1
ATOM 7289 N N . ASN D 2 116 ? 14.69981 3.40729 35.95449 1.000 59.78128 116 ASN D N 1
ATOM 7290 C CA . ASN D 2 116 ? 13.86606 4.60136 36.07518 1.000 61.16205 116 ASN D CA 1
ATOM 7291 C C . ASN D 2 116 ? 13.32714 4.76937 37.49251 1.000 49.29185 116 ASN D C 1
ATOM 7292 O O . ASN D 2 116 ? 13.22289 5.89477 37.99751 1.000 60.11844 116 ASN D O 1
ATOM 7297 N N . LYS D 2 117 ? 12.97745 3.66213 38.14943 1.000 54.06756 117 LYS D N 1
ATOM 7298 C CA . LYS D 2 117 ? 12.44881 3.74113 39.50690 1.000 46.68851 117 LYS D CA 1
ATOM 7299 C C . LYS D 2 117 ? 13.51159 4.22300 40.48118 1.000 48.56854 117 LYS D C 1
ATOM 7300 O O . LYS D 2 117 ? 13.22371 5.03770 41.36601 1.000 57.54096 117 LYS D O 1
ATOM 7306 N N . LEU D 2 118 ? 14.74450 3.72791 40.33914 1.000 45.44916 118 LEU D N 1
ATOM 7307 C CA . LEU D 2 118 ? 15.82276 4.22027 41.19057 1.000 44.30652 118 LEU D CA 1
ATOM 7308 C C . LEU D 2 118 ? 16.04872 5.71114 40.97043 1.000 53.88630 118 LEU D C 1
ATOM 7309 O O . LEU D 2 118 ? 16.22978 6.47363 41.93309 1.000 52.91003 118 LEU D O 1
ATOM 7314 N N . PHE D 2 119 ? 16.02112 6.14914 39.70812 1.000 61.06227 119 PHE D N 1
ATOM 7315 C CA . PHE D 2 119 ? 16.20352 7.56947 39.41680 1.000 46.89028 119 PHE D CA 1
ATOM 7316 C C . PHE D 2 119 ? 15.11638 8.41683 40.07595 1.000 51.98672 119 PHE D C 1
ATOM 7317 O O . PHE D 2 119 ? 15.40413 9.43463 40.72203 1.000 45.74072 119 PHE D O 1
ATOM 7325 N N . GLU D 2 120 ? 13.85506 8.00296 39.93473 1.000 55.79009 120 GLU D N 1
ATOM 7326 C CA . GLU D 2 120 ? 12.76308 8.77691 40.52414 1.000 55.87749 120 GLU D CA 1
ATOM 7327 C C . GLU D 2 120 ? 12.81504 8.76248 42.04920 1.000 65.64889 120 GLU D C 1
ATOM 7328 O O . GLU D 2 120 ? 12.49443 9.76982 42.69535 1.000 63.62983 120 GLU D O 1
ATOM 7334 N N . LYS D 2 121 ? 13.20879 7.63481 42.64554 1.000 53.41958 121 LYS D N 1
ATOM 7335 C CA . LYS D 2 121 ? 13.32605 7.59084 44.09581 1.000 47.69163 121 LYS D CA 1
ATOM 7336 C C . LYS D 2 121 ? 14.37927 8.57528 44.57731 1.000 49.05881 121 LYS D C 1
ATOM 7337 O O . LYS D 2 121 ? 14.14236 9.33155 45.52720 1.000 47.54864 121 LYS D O 1
ATOM 7343 N N . THR D 2 122 ? 15.53325 8.61092 43.90391 1.000 41.98686 122 THR D N 1
ATOM 7344 C CA . THR D 2 122 ? 16.57571 9.56299 44.27612 1.000 30.92887 122 THR D CA 1
ATOM 7345 C C . THR D 2 122 ? 16.11159 11.00742 44.10363 1.000 47.67809 122 THR D C 1
ATOM 7346 O O . THR D 2 122 ? 16.40137 11.86593 44.94757 1.000 58.36418 122 THR D O 1
ATOM 7350 N N . GLY D 2 123 ? 15.39563 11.30023 43.01633 1.000 53.94039 123 GLY D N 1
ATOM 7351 C CA . GLY D 2 123 ? 14.91547 12.66200 42.81036 1.000 41.52483 123 GLY D CA 1
ATOM 7352 C C . GLY D 2 123 ? 13.91984 13.10286 43.86848 1.000 41.82557 123 GLY D C 1
ATOM 7353 O O . GLY D 2 123 ? 13.99599 14.22131 44.39522 1.000 55.32051 123 GLY D O 1
ATOM 7354 N N . ARG D 2 124 ? 12.96296 12.22804 44.18917 1.000 42.86900 124 ARG D N 1
ATOM 7355 C CA . ARG D 2 124 ? 11.99577 12.53711 45.23544 1.000 66.16003 124 ARG D CA 1
ATOM 7356 C C . ARG D 2 124 ? 12.67739 12.68999 46.58644 1.000 71.41458 124 ARG D C 1
ATOM 7357 O O . ARG D 2 124 ? 12.22140 13.47184 47.42971 1.000 48.35943 124 ARG D O 1
ATOM 7365 N N . GLN D 2 125 ? 13.75203 11.93427 46.81770 1.000 57.06825 125 GLN D N 1
ATOM 7366 C CA . GLN D 2 125 ? 14.54814 12.12344 48.02361 1.000 45.21504 125 GLN D CA 1
ATOM 7367 C C . GLN D 2 125 ? 15.17518 13.51344 48.05046 1.000 55.77093 125 GLN D C 1
ATOM 7368 O O . GLN D 2 125 ? 15.09828 14.22660 49.05849 1.000 48.90824 125 GLN D O 1
ATOM 7374 N N . LEU D 2 126 ? 15.80003 13.91599 46.93973 1.000 55.18345 126 LEU D N 1
ATOM 7375 C CA . LEU D 2 126 ? 16.52918 15.18164 46.91603 1.000 43.59484 126 LEU D CA 1
ATOM 7376 C C . LEU D 2 126 ? 15.59323 16.37674 47.02867 1.000 48.08737 126 LEU D C 1
ATOM 7377 O O . LEU D 2 126 ? 16.01326 17.44444 47.48974 1.000 44.80537 126 LEU D O 1
ATOM 7382 N N . ARG D 2 127 ? 14.34304 16.22745 46.59618 1.000 59.35673 127 ARG D N 1
ATOM 7383 C CA . ARG D 2 127 ? 13.30356 17.25247 46.81415 1.000 60.47719 127 ARG D CA 1
ATOM 7384 C C . ARG D 2 127 ? 13.71071 18.53953 46.09858 1.000 43.06107 127 ARG D C 1
ATOM 7385 O O . ARG D 2 127 ? 13.99331 18.49930 44.89102 1.000 62.07885 127 ARG D O 1
ATOM 7393 N N . GLU D 2 128 ? 13.75823 19.68249 46.78356 1.000 59.69594 128 GLU D N 1
ATOM 7394 C CA . GLU D 2 128 ? 14.03550 20.97616 46.17359 1.000 52.88577 128 GLU D CA 1
ATOM 7395 C C . GLU D 2 128 ? 15.49794 21.38713 46.28545 1.000 47.71255 128 GLU D C 1
ATOM 7396 O O . GLU D 2 128 ? 15.82756 22.54164 45.99682 1.000 52.83204 128 GLU D O 1
ATOM 7402 N N . ASN D 2 129 ? 16.37728 20.48229 46.70439 1.000 45.17452 129 ASN D N 1
ATOM 7403 C CA . ASN D 2 129 ? 17.78952 20.79742 46.86137 1.000 36.03887 129 ASN D CA 1
ATOM 7404 C C . ASN D 2 129 ? 18.61786 20.48072 45.62504 1.000 62.53495 129 ASN D C 1
ATOM 7405 O O . ASN D 2 129 ? 19.82824 20.73357 45.63240 1.000 56.11814 129 ASN D O 1
ATOM 7410 N N . ALA D 2 130 ? 18.00911 19.94203 44.56918 1.000 66.54102 130 ALA D N 1
ATOM 7411 C CA . ALA D 2 130 ? 18.75950 19.53054 43.39240 1.000 40.15887 130 ALA D CA 1
ATOM 7412 C C . ALA D 2 130 ? 17.89496 19.68709 42.14953 1.000 51.42675 130 ALA D C 1
ATOM 7413 O O . ALA D 2 130 ? 16.68650 19.92395 42.22569 1.000 43.53636 130 ALA D O 1
ATOM 7415 N N . GLU D 2 131 ? 18.54016 19.54168 40.99331 1.000 63.93219 131 GLU D N 1
ATOM 7416 C CA . GLU D 2 131 ? 17.87944 19.66023 39.70015 1.000 56.19556 131 GLU D CA 1
ATOM 7417 C C . GLU D 2 131 ? 18.28806 18.51655 38.78372 1.000 67.22913 131 GLU D C 1
ATOM 7418 O O . GLU D 2 131 ? 19.44029 18.07191 38.80079 1.000 57.91078 131 GLU D O 1
ATOM 7424 N N . ASP D 2 132 ? 17.32684 18.03798 37.99545 1.000 56.73142 132 ASP D N 1
ATOM 7425 C CA . ASP D 2 132 ? 17.57510 16.99688 37.00607 1.000 58.06921 132 ASP D CA 1
ATOM 7426 C C . ASP D 2 132 ? 18.26246 17.60847 35.79056 1.000 54.29881 132 ASP D C 1
ATOM 7427 O O . ASP D 2 132 ? 17.69205 18.47780 35.12341 1.000 69.47557 132 ASP D O 1
ATOM 7432 N N . MET D 2 133 ? 19.47765 17.15196 35.49418 1.000 50.20707 133 MET D N 1
ATOM 7433 C CA . MET D 2 133 ? 20.22048 17.67730 34.35545 1.000 56.52137 133 MET D CA 1
ATOM 7434 C C . MET D 2 133 ? 19.83337 17.02322 33.03330 1.000 56.97993 133 MET D C 1
ATOM 7435 O O . MET D 2 133 ? 20.33174 17.44705 31.98444 1.000 56.97825 133 MET D O 1
ATOM 7440 N N . GLY D 2 134 ? 18.96360 16.01368 33.05232 1.000 55.56923 134 GLY D N 1
ATOM 7441 C CA . GLY D 2 134 ? 18.48605 15.38409 31.84198 1.000 53.98690 134 GLY D CA 1
ATOM 7442 C C . GLY D 2 134 ? 19.31927 14.22731 31.33478 1.000 59.26584 134 GLY D C 1
ATOM 7443 O O . GLY D 2 134 ? 18.89642 13.55199 30.38631 1.000 59.47685 134 GLY D O 1
ATOM 7444 N N . ASN D 2 135 ? 20.48727 13.97346 31.92461 1.000 46.68883 135 ASN D N 1
ATOM 7445 C CA . ASN D 2 135 ? 21.36030 12.88789 31.49394 1.000 57.70072 135 ASN D CA 1
ATOM 7446 C C . ASN D 2 135 ? 21.59462 11.87966 32.61479 1.000 62.56087 135 ASN D C 1
ATOM 7447 O O . ASN D 2 135 ? 22.64553 11.23750 32.67432 1.000 57.44353 135 ASN D O 1
ATOM 7452 N N . GLY D 2 136 ? 20.61992 11.73001 33.50769 1.000 60.72140 136 GLY D N 1
ATOM 7453 C CA . GLY D 2 136 ? 20.74369 10.81358 34.62189 1.000 56.31773 136 GLY D CA 1
ATOM 7454 C C . GLY D 2 136 ? 21.54150 11.32824 35.79669 1.000 59.45367 136 GLY D C 1
ATOM 7455 O O . GLY D 2 136 ? 21.76250 10.57432 36.75062 1.000 51.89300 136 GLY D O 1
ATOM 7456 N N . CYS D 2 137 ? 21.97705 12.58374 35.76587 1.000 60.98237 137 CYS D N 1
ATOM 7457 C CA . CYS D 2 137 ? 22.73590 13.18170 36.85366 1.000 64.41880 137 CYS D CA 1
ATOM 7458 C C . CYS D 2 137 ? 21.91179 14.27505 37.51995 1.000 72.79766 137 CYS D C 1
ATOM 7459 O O . CYS D 2 137 ? 21.16235 14.99635 36.85283 1.000 59.44837 137 CYS D O 1
ATOM 7462 N N . PHE D 2 138 ? 22.05625 14.39045 38.83756 1.000 67.94146 138 PHE D N 1
ATOM 7463 C CA . PHE D 2 138 ? 21.42675 15.44911 39.61518 1.000 49.52846 138 PHE D CA 1
ATOM 7464 C C . PHE D 2 138 ? 22.47243 16.48545 39.99873 1.000 63.45133 138 PHE D C 1
ATOM 7465 O O . PHE D 2 138 ? 23.54826 16.13405 40.49577 1.000 67.83554 138 PHE D O 1
ATOM 7473 N N . LYS D 2 139 ? 22.15982 17.75533 39.76137 1.000 52.89622 139 LYS D N 1
ATOM 7474 C CA . LYS D 2 139 ? 22.98690 18.85613 40.24122 1.000 64.51545 139 LYS D CA 1
ATOM 7475 C C . LYS D 2 139 ? 22.48387 19.24871 41.62473 1.000 59.13254 139 LYS D C 1
ATOM 7476 O O . LYS D 2 139 ? 21.35464 19.72924 41.76634 1.000 57.86760 139 LYS D O 1
ATOM 7482 N N . ILE D 2 140 ? 23.31304 19.02484 42.64235 1.000 51.83806 140 ILE D N 1
ATOM 7483 C CA . ILE D 2 140 ? 22.96510 19.30006 44.03220 1.000 67.77594 140 ILE D CA 1
ATOM 7484 C C . ILE D 2 140 ? 23.51594 20.66829 44.40368 1.000 65.23683 140 ILE D C 1
ATOM 7485 O O . ILE D 2 140 ? 24.71483 20.92879 44.24248 1.000 68.87097 140 ILE D O 1
ATOM 7490 N N . TYR D 2 141 ? 22.64506 21.53926 44.91468 1.000 55.88540 141 TYR D N 1
ATOM 7491 C CA . TYR D 2 141 ? 22.97044 22.94255 45.13706 1.000 68.25695 141 TYR D CA 1
ATOM 7492 C C . TYR D 2 141 ? 23.39076 23.23360 46.57433 1.000 58.37396 141 TYR D C 1
ATOM 7493 O O . TYR D 2 141 ? 23.11496 24.32178 47.08937 1.000 58.30935 141 TYR D O 1
ATOM 7502 N N . HIS D 2 142 ? 24.06791 22.29600 47.23060 1.000 66.47081 142 HIS D N 1
ATOM 7503 C CA . HIS D 2 142 ? 24.58066 22.54393 48.56961 1.000 60.16820 142 HIS D CA 1
ATOM 7504 C C . HIS D 2 142 ? 25.81717 21.68827 48.79930 1.000 62.44296 142 HIS D C 1
ATOM 7505 O O . HIS D 2 142 ? 26.13183 20.78742 48.01787 1.000 79.56071 142 HIS D O 1
ATOM 7512 N N . LYS D 2 143 ? 26.52426 21.98970 49.88591 1.000 74.66537 143 LYS D N 1
ATOM 7513 C CA . LYS D 2 143 ? 27.72124 21.23833 50.24177 1.000 76.84047 143 LYS D CA 1
ATOM 7514 C C . LYS D 2 143 ? 27.32901 19.83142 50.67155 1.000 75.61567 143 LYS D C 1
ATOM 7515 O O . LYS D 2 143 ? 26.52887 19.65788 51.59691 1.000 77.94709 143 LYS D O 1
ATOM 7521 N N . CYS D 2 144 ? 27.89469 18.82588 50.00283 1.000 68.86887 144 CYS D N 1
ATOM 7522 C CA . CYS D 2 144 ? 27.50239 17.42956 50.21180 1.000 89.13129 144 CYS D CA 1
ATOM 7523 C C . CYS D 2 144 ? 28.77400 16.58061 50.17950 1.000 94.82484 144 CYS D C 1
ATOM 7524 O O . CYS D 2 144 ? 29.24264 16.18384 49.10846 1.000 90.04089 144 CYS D O 1
ATOM 7527 N N . ASP D 2 145 ? 29.33295 16.31700 51.36050 1.000 88.01115 145 ASP D N 1
ATOM 7528 C CA . ASP D 2 145 ? 30.55660 15.53418 51.48252 1.000 88.28755 145 ASP D CA 1
ATOM 7529 C C . ASP D 2 145 ? 30.23776 14.04749 51.31206 1.000 83.42918 145 ASP D C 1
ATOM 7530 O O . ASP D 2 145 ? 29.11895 13.66282 50.96092 1.000 87.48228 145 ASP D O 1
ATOM 7535 N N . ASN D 2 146 ? 31.22945 13.18843 51.56732 1.000 85.18957 146 ASN D N 1
ATOM 7536 C CA . ASN D 2 146 ? 31.03280 11.75403 51.37817 1.000 72.91069 146 ASN D CA 1
ATOM 7537 C C . ASN D 2 146 ? 29.94933 11.20790 52.29915 1.000 79.40653 146 ASN D C 1
ATOM 7538 O O . ASN D 2 146 ? 29.20918 10.29621 51.91218 1.000 87.15942 146 ASN D O 1
ATOM 7543 N N . ALA D 2 147 ? 29.83734 11.75007 53.51454 1.000 67.24887 147 ALA D N 1
ATOM 7544 C CA . ALA D 2 147 ? 28.78873 11.30652 54.42821 1.000 66.17887 147 ALA D CA 1
ATOM 7545 C C . ALA D 2 147 ? 27.40732 11.70033 53.92055 1.000 65.82022 147 ALA D C 1
ATOM 7546 O O . ALA D 2 147 ? 26.43957 10.95089 54.09219 1.000 78.82657 147 ALA D O 1
ATOM 7548 N N . CYS D 2 148 ? 27.29657 12.86718 53.28299 1.000 62.02887 148 CYS D N 1
ATOM 7549 C CA . CYS D 2 148 ? 26.01528 13.28377 52.71988 1.000 67.21089 148 CYS D CA 1
ATOM 7550 C C . CYS D 2 148 ? 25.60411 12.38850 51.55268 1.000 73.39537 148 CYS D C 1
ATOM 7551 O O . CYS D 2 148 ? 24.44024 11.97332 51.45749 1.000 65.71641 148 CYS D O 1
ATOM 7554 N N . ILE D 2 149 ? 26.54819 12.06147 50.66682 1.000 70.97067 149 ILE D N 1
ATOM 7555 C CA . ILE D 2 149 ? 26.25836 11.12613 49.58349 1.000 70.65707 149 ILE D CA 1
ATOM 7556 C C . ILE D 2 149 ? 25.89651 9.75446 50.14112 1.000 74.47286 149 ILE D C 1
ATOM 7557 O O . ILE D 2 149 ? 25.00668 9.07292 49.61833 1.000 71.05991 149 ILE D O 1
ATOM 7562 N N . GLU D 2 150 ? 26.57121 9.33005 51.21430 1.000 66.30995 150 GLU D N 1
ATOM 7563 C CA . GLU D 2 150 ? 26.23184 8.05318 51.83615 1.000 69.47985 150 GLU D CA 1
ATOM 7564 C C . GLU D 2 150 ? 24.80887 8.07560 52.38275 1.000 63.02362 150 GLU D C 1
ATOM 7565 O O . GLU D 2 150 ? 24.06450 7.09889 52.23955 1.000 70.61719 150 GLU D O 1
ATOM 7571 N N . SER D 2 151 ? 24.41343 9.18618 53.00933 1.000 63.03596 151 SER D N 1
ATOM 7572 C CA . SER D 2 151 ? 23.04503 9.31617 53.50028 1.000 60.86728 151 SER D CA 1
ATOM 7573 C C . SER D 2 151 ? 22.03769 9.31297 52.35798 1.000 65.40579 151 SER D C 1
ATOM 7574 O O . SER D 2 151 ? 20.90315 8.85208 52.53075 1.000 66.75274 151 SER D O 1
ATOM 7577 N N . ILE D 2 152 ? 22.42771 9.83256 51.19279 1.000 69.59301 152 ILE D N 1
ATOM 7578 C CA . ILE D 2 152 ? 21.54930 9.76988 50.02664 1.000 60.05046 152 ILE D CA 1
ATOM 7579 C C . ILE D 2 152 ? 21.41398 8.33321 49.53357 1.000 58.93369 152 ILE D C 1
ATOM 7580 O O . ILE D 2 152 ? 20.31481 7.87861 49.19475 1.000 55.65984 152 ILE D O 1
ATOM 7585 N N . ARG D 2 153 ? 22.52190 7.58970 49.51113 1.000 62.31034 153 ARG D N 1
ATOM 7586 C CA . ARG D 2 153 ? 22.54872 6.25810 48.91977 1.000 44.64887 153 ARG D CA 1
ATOM 7587 C C . ARG D 2 153 ? 21.85035 5.20589 49.76897 1.000 67.01662 153 ARG D C 1
ATOM 7588 O O . ARG D 2 153 ? 21.57715 4.11332 49.25843 1.000 75.66404 153 ARG D O 1
ATOM 7596 N N . ASN D 2 154 ? 21.55780 5.49422 51.03973 1.000 73.91638 154 ASN D N 1
ATOM 7597 C CA . ASN D 2 154 ? 20.85420 4.54937 51.90115 1.000 80.22544 154 ASN D CA 1
ATOM 7598 C C . ASN D 2 154 ? 19.51786 5.09924 52.39345 1.000 71.45671 154 ASN D C 1
ATOM 7599 O O . ASN D 2 154 ? 18.93959 4.55787 53.34151 1.000 63.08717 154 ASN D O 1
ATOM 7604 N N . GLY D 2 155 ? 19.01768 6.16798 51.77359 1.000 63.19483 155 GLY D N 1
ATOM 7605 C CA . GLY D 2 155 ? 17.66203 6.62074 52.00383 1.000 55.87583 155 GLY D CA 1
ATOM 7606 C C . GLY D 2 155 ? 17.44818 7.53959 53.18762 1.000 57.87509 155 GLY D C 1
ATOM 7607 O O . GLY D 2 155 ? 16.31390 7.98748 53.39990 1.000 65.52551 155 GLY D O 1
ATOM 7608 N N . THR D 2 156 ? 18.48369 7.83534 53.96735 1.000 56.32238 156 THR D N 1
ATOM 7609 C CA . THR D 2 156 ? 18.33797 8.62566 55.18273 1.000 74.72986 156 THR D CA 1
ATOM 7610 C C . THR D 2 156 ? 18.57470 10.11756 54.96386 1.000 84.40564 156 THR D C 1
ATOM 7611 O O . THR D 2 156 ? 18.68323 10.86142 55.94513 1.000 62.11839 156 THR D O 1
ATOM 7615 N N . TYR D 2 157 ? 18.66358 10.56682 53.71226 1.000 70.79306 157 TYR D N 1
ATOM 7616 C CA . TYR D 2 157 ? 18.92795 11.97414 53.43467 1.000 63.47544 157 TYR D CA 1
ATOM 7617 C C . TYR D 2 157 ? 17.80958 12.85706 53.97757 1.000 61.22400 157 TYR D C 1
ATOM 7618 O O . TYR D 2 157 ? 16.62483 12.59480 53.74844 1.000 57.54338 157 TYR D O 1
ATOM 7627 N N . ASP D 2 158 ? 18.19428 13.91042 54.69763 1.000 59.40139 158 ASP D N 1
ATOM 7628 C CA . ASP D 2 158 ? 17.26041 14.87042 55.28117 1.000 67.42033 158 ASP D CA 1
ATOM 7629 C C . ASP D 2 158 ? 17.38360 16.18020 54.50907 1.000 73.40011 158 ASP D C 1
ATOM 7630 O O . ASP D 2 158 ? 18.40591 16.86918 54.60043 1.000 60.48492 158 ASP D O 1
ATOM 7635 N N . HIS D 2 159 ? 16.33688 16.52559 53.75781 1.000 63.76127 159 HIS D N 1
ATOM 7636 C CA . HIS D 2 159 ? 16.41347 17.66428 52.84860 1.000 57.08997 159 HIS D CA 1
ATOM 7637 C C . HIS D 2 159 ? 16.33232 18.99780 53.58576 1.000 57.24740 159 HIS D C 1
ATOM 7638 O O . HIS D 2 159 ? 16.97425 19.97160 53.17510 1.000 58.25383 159 HIS D O 1
ATOM 7645 N N . ASP D 2 160 ? 15.55113 19.06278 54.66816 1.000 71.44187 160 ASP D N 1
ATOM 7646 C CA . ASP D 2 160 ? 15.36708 20.32443 55.38242 1.000 64.82305 160 ASP D CA 1
ATOM 7647 C C . ASP D 2 160 ? 16.67273 20.86258 55.95463 1.000 69.19116 160 ASP D C 1
ATOM 7648 O O . ASP D 2 160 ? 16.82562 22.07988 56.10479 1.000 73.29332 160 ASP D O 1
ATOM 7653 N N . VAL D 2 161 ? 17.61349 19.97854 56.29395 1.000 71.12989 161 VAL D N 1
ATOM 7654 C CA . VAL D 2 161 ? 18.88589 20.41813 56.86295 1.000 55.93695 161 VAL D CA 1
ATOM 7655 C C . VAL D 2 161 ? 19.63787 21.31363 55.88304 1.000 69.66619 161 VAL D C 1
ATOM 7656 O O . VAL D 2 161 ? 20.27120 22.30002 56.27967 1.000 76.70044 161 VAL D O 1
ATOM 7660 N N . TYR D 2 162 ? 19.56981 20.99778 54.59053 1.000 67.59880 162 TYR D N 1
ATOM 7661 C CA . TYR D 2 162 ? 20.31088 21.72505 53.57058 1.000 50.39887 162 TYR D CA 1
ATOM 7662 C C . TYR D 2 162 ? 19.43677 22.61945 52.70255 1.000 47.91260 162 TYR D C 1
ATOM 7663 O O . TYR D 2 162 ? 19.96997 23.29424 51.81212 1.000 47.38257 162 TYR D O 1
ATOM 7672 N N . ARG D 2 163 ? 18.11966 22.62926 52.93301 1.000 47.11755 163 ARG D N 1
ATOM 7673 C CA . ARG D 2 163 ? 17.18723 23.31295 52.03785 1.000 54.97695 163 ARG D CA 1
ATOM 7674 C C . ARG D 2 163 ? 17.52834 24.78896 51.86567 1.000 57.96471 163 ARG D C 1
ATOM 7675 O O . ARG D 2 163 ? 17.45086 25.32062 50.75341 1.000 71.37964 163 ARG D O 1
ATOM 7683 N N . ASP D 2 164 ? 17.87725 25.47571 52.95548 1.000 77.24876 164 ASP D N 1
ATOM 7684 C CA . ASP D 2 164 ? 18.13930 26.91087 52.87286 1.000 61.31450 164 ASP D CA 1
ATOM 7685 C C . ASP D 2 164 ? 19.34322 27.20810 51.98560 1.000 53.01751 164 ASP D C 1
ATOM 7686 O O . ASP D 2 164 ? 19.27111 28.05100 51.08425 1.000 70.25428 164 ASP D O 1
ATOM 7691 N N . GLU D 2 165 ? 20.46635 26.53277 52.23720 1.000 48.88887 165 GLU D N 1
ATOM 7692 C CA . GLU D 2 165 ? 21.64968 26.72130 51.40379 1.000 63.90751 165 GLU D CA 1
ATOM 7693 C C . GLU D 2 165 ? 21.37302 26.32801 49.95721 1.000 77.60946 165 GLU D C 1
ATOM 7694 O O . GLU D 2 165 ? 21.85272 26.98347 49.02076 1.000 65.65934 165 GLU D O 1
ATOM 7700 N N . ALA D 2 166 ? 20.59002 25.26476 49.75449 1.000 78.38477 166 ALA D N 1
ATOM 7701 C CA . ALA D 2 166 ? 20.28953 24.81549 48.40027 1.000 69.79193 166 ALA D CA 1
ATOM 7702 C C . ALA D 2 166 ? 19.48598 25.86315 47.64388 1.000 61.50246 166 ALA D C 1
ATOM 7703 O O . ALA D 2 166 ? 19.77061 26.15714 46.47942 1.000 73.92369 166 ALA D O 1
ATOM 7705 N N . LEU D 2 167 ? 18.46611 26.42927 48.29024 1.000 63.48987 167 LEU D N 1
ATOM 7706 C CA . LEU D 2 167 ? 17.69139 27.49849 47.66805 1.000 69.55768 167 LEU D CA 1
ATOM 7707 C C . LEU D 2 167 ? 18.54579 28.73912 47.43019 1.000 77.18455 167 LEU D C 1
ATOM 7708 O O . LEU D 2 167 ? 18.38728 29.42535 46.41318 1.000 66.60888 167 LEU D O 1
ATOM 7713 N N . ASN D 2 168 ? 19.44461 29.05430 48.36765 1.000 81.51675 168 ASN D N 1
ATOM 7714 C CA . ASN D 2 168 ? 20.30736 30.22018 48.20382 1.000 76.62496 168 ASN D CA 1
ATOM 7715 C C . ASN D 2 168 ? 21.21440 30.07528 46.98903 1.000 71.74987 168 ASN D C 1
ATOM 7716 O O . ASN D 2 168 ? 21.43587 31.04259 46.25139 1.000 78.50825 168 ASN D O 1
ATOM 7721 N N . ASN D 2 169 ? 21.74927 28.87554 46.76436 1.000 70.40766 169 ASN D N 1
ATOM 7722 C CA . ASN D 2 169 ? 22.60634 28.65247 45.60584 1.000 67.97189 169 ASN D CA 1
ATOM 7723 C C . ASN D 2 169 ? 21.81805 28.43522 44.31969 1.000 79.63519 169 ASN D C 1
ATOM 7724 O O . ASN D 2 169 ? 22.35576 28.66572 43.23102 1.000 82.26696 169 ASN D O 1
ATOM 7729 N N . ARG D 2 170 ? 20.56066 28.00374 44.42164 1.000 75.93873 170 ARG D N 1
ATOM 7730 C CA . ARG D 2 170 ? 19.77911 27.63745 43.24616 1.000 68.05913 170 ARG D CA 1
ATOM 7731 C C . ARG D 2 170 ? 19.18317 28.85830 42.55009 1.000 68.07211 170 ARG D C 1
ATOM 7732 O O . ARG D 2 170 ? 19.53005 29.16451 41.40356 1.000 77.63887 170 ARG D O 1
ATOM 7740 N N . PHE D 2 171 ? 18.28071 29.56853 43.22998 1.000 63.95059 171 PHE D N 1
ATOM 7741 C CA . PHE D 2 171 ? 17.53677 30.66947 42.61505 1.000 68.37003 171 PHE D CA 1
ATOM 7742 C C . PHE D 2 171 ? 18.31523 31.96557 42.79845 1.000 60.50743 171 PHE D C 1
ATOM 7743 O O . PHE D 2 171 ? 18.07444 32.76045 43.70833 1.000 72.97854 171 PHE D O 1
ATOM 7751 N N . GLN D 2 172 ? 19.27036 32.17517 41.90222 1.000 61.78939 172 GLN D N 1
ATOM 7752 C CA . GLN D 2 172 ? 20.10115 33.37100 41.90420 1.000 55.28887 172 GLN D CA 1
ATOM 7753 C C . GLN D 2 172 ? 19.87006 34.13688 40.61364 1.000 72.59118 172 GLN D C 1
ATOM 7754 O O . GLN D 2 172 ? 19.93589 33.55511 39.52194 1.000 79.72967 172 GLN D O 1
ATOM 7760 N N . ILE D 2 173 ? 19.60985 35.43240 40.73811 1.000 68.50643 173 ILE D N 1
ATOM 7761 C CA . ILE D 2 173 ? 19.56700 36.30167 39.56919 1.000 60.32599 173 ILE D CA 1
ATOM 7762 C C . ILE D 2 173 ? 20.94882 36.91128 39.33852 1.000 57.64506 173 ILE D C 1
ATOM 7763 O O . ILE D 2 173 ? 21.21207 38.03956 39.76827 1.000 66.14591 173 ILE D O 1
ATOM 7768 N N . LYS D 2 174 ? 21.82163 36.18563 38.62874 1.000 61.95359 174 LYS D N 1
ATOM 7769 C CA . LYS D 2 174 ? 23.21850 36.59535 38.49400 1.000 51.81887 174 LYS D CA 1
ATOM 7770 C C . LYS D 2 174 ? 23.37076 37.89815 37.71776 1.000 63.24312 174 LYS D C 1
ATOM 7771 O O . LYS D 2 174 ? 24.35877 38.62033 37.90189 1.000 52.42424 174 LYS D O 1
ATOM 7777 N N . GLY D 2 175 ? 22.41042 38.20343 36.84332 1.000 76.45998 175 GLY D N 1
ATOM 7778 C CA . GLY D 2 175 ? 22.43076 39.41715 36.04709 1.000 76.06702 175 GLY D CA 1
ATOM 7779 C C . GLY D 2 175 ? 22.29723 40.69502 36.84402 1.000 85.31747 175 GLY D C 1
ATOM 7780 O O . GLY D 2 175 ? 22.81007 41.72991 36.41189 1.000 84.71985 175 GLY D O 1
ATOM 7781 N N . VAL D 2 176 ? 21.62673 40.65033 37.99558 1.000 69.20542 176 VAL D N 1
ATOM 7782 C CA . VAL D 2 176 ? 21.42223 41.83115 38.82542 1.000 61.52707 176 VAL D CA 1
ATOM 7783 C C . VAL D 2 176 ? 22.44200 41.81563 39.95667 1.000 68.03747 176 VAL D C 1
ATOM 7784 O O . VAL D 2 176 ? 22.95016 40.75912 40.34961 1.000 61.50360 176 VAL D O 1
ATOM 7788 N N . SER D 2 177 ? 22.75877 42.99854 40.48033 1.000 73.77010 177 SER D N 1
ATOM 7789 C CA . SER D 2 177 ? 23.74130 43.10869 41.55169 1.000 58.08491 177 SER D CA 1
ATOM 7790 C C . SER D 2 177 ? 23.12843 42.65713 42.87097 1.000 65.49163 177 SER D C 1
ATOM 7791 O O . SER D 2 177 ? 22.00089 43.03664 43.20316 1.000 63.19284 177 SER D O 1
ATOM 7794 N N . GLY D 2 178 ? 23.86885 41.84183 43.61789 1.000 54.90780 178 GLY D N 1
ATOM 7795 C CA . GLY D 2 178 ? 23.36593 41.30215 44.86293 1.000 69.05406 178 GLY D CA 1
ATOM 7796 C C . GLY D 2 178 ? 22.35976 40.18565 44.71687 1.000 68.45263 178 GLY D C 1
ATOM 7797 O O . GLY D 2 178 ? 21.76274 39.77737 45.71934 1.000 80.82531 178 GLY D O 1
ATOM 7798 N N . GLY D 2 179 ? 22.14825 39.67838 43.50302 1.000 62.88776 179 GLY D N 1
ATOM 7799 C CA . GLY D 2 179 ? 21.22575 38.57864 43.29959 1.000 70.06475 179 GLY D CA 1
ATOM 7800 C C . GLY D 2 179 ? 21.74537 37.22153 43.71412 1.000 73.29043 179 GLY D C 1
ATOM 7801 O O . GLY D 2 179 ? 20.99216 36.24396 43.67127 1.000 77.10228 179 GLY D O 1
ATOM 7802 N N . GLY D 2 180 ? 23.01092 37.13837 44.11579 1.000 68.11307 180 GLY D N 1
ATOM 7803 C CA . GLY D 2 180 ? 23.59523 35.87748 44.52375 1.000 67.53490 180 GLY D CA 1
ATOM 7804 C C . GLY D 2 180 ? 23.20960 35.46676 45.92883 1.000 74.30781 180 GLY D C 1
ATOM 7805 O O . GLY D 2 180 ? 22.04000 35.17687 46.20004 1.000 84.16635 180 GLY D O 1
ATOM 7806 N N . GLY D 2 181 ? 24.18474 35.44240 46.83183 1.000 64.91983 181 GLY D N 1
ATOM 7807 C CA . GLY D 2 181 ? 23.96724 35.00977 48.19721 1.000 71.09325 181 GLY D CA 1
ATOM 7808 C C . GLY D 2 181 ? 23.80624 36.17142 49.15997 1.000 62.20952 181 GLY D C 1
ATOM 7809 O O . GLY D 2 181 ? 24.33332 37.25956 48.94230 1.000 64.71657 181 GLY D O 1
ATOM 7810 N N . LEU D 2 182 ? 23.06846 35.91926 50.23785 1.000 70.64649 182 LEU D N 1
ATOM 7811 C CA . LEU D 2 182 ? 22.82864 36.92545 51.26365 1.000 61.33343 182 LEU D CA 1
ATOM 7812 C C . LEU D 2 182 ? 23.99276 36.92606 52.24859 1.000 65.99568 182 LEU D C 1
ATOM 7813 O O . LEU D 2 182 ? 24.22507 35.93156 52.94438 1.000 72.63795 182 LEU D O 1
ATOM 7818 N N . ASN D 2 183 ? 24.72544 38.03723 52.30602 1.000 72.52486 183 ASN D N 1
ATOM 7819 C CA . ASN D 2 183 ? 25.92105 38.14344 53.13169 1.000 75.22653 183 ASN D CA 1
ATOM 7820 C C . ASN D 2 183 ? 25.67346 38.86110 54.45397 1.000 82.72160 183 ASN D C 1
ATOM 7821 O O . ASN D 2 183 ? 26.63603 39.25353 55.12205 1.000 74.79129 183 ASN D O 1
ATOM 7826 N N . ASP D 2 184 ? 24.41518 39.03926 54.84998 1.000 71.26477 184 ASP D N 1
ATOM 7827 C CA . ASP D 2 184 ? 24.10894 39.64198 56.14062 1.000 69.76180 184 ASP D CA 1
ATOM 7828 C C . ASP D 2 184 ? 24.17801 38.58921 57.23956 1.000 87.86647 184 ASP D C 1
ATOM 7829 O O . ASP D 2 184 ? 23.63578 37.48894 57.09451 1.000 94.08122 184 ASP D O 1
ATOM 7834 N N . ILE D 2 185 ? 24.84717 38.92887 58.33672 1.000 87.55812 185 ILE D N 1
ATOM 7835 C CA . ILE D 2 185 ? 24.96381 38.03118 59.47958 1.000 87.79944 185 ILE D CA 1
ATOM 7836 C C . ILE D 2 185 ? 24.78500 38.81197 60.77504 1.000 72.56309 185 ILE D C 1
ATOM 7837 O O . ILE D 2 185 ? 23.67324 38.93121 61.28918 1.000 76.62541 185 ILE D O 1
ATOM 7842 N N . PRO E 1 3 ? 0.81200 26.46171 58.23121 1.000 59.55555 9 PRO E N 1
ATOM 7843 C CA . PRO E 1 3 ? -0.42265 26.55677 57.44579 1.000 76.51234 9 PRO E CA 1
ATOM 7844 C C . PRO E 1 3 ? -0.33859 25.77984 56.13641 1.000 89.92819 9 PRO E C 1
ATOM 7845 O O . PRO E 1 3 ? 0.57069 26.00047 55.33446 1.000 65.40887 9 PRO E O 1
ATOM 7849 N N . GLY E 1 4 ? -1.28120 24.87848 55.93004 1.000 88.56923 10 GLY E N 1
ATOM 7850 C CA . GLY E 1 4 ? -1.30448 24.06309 54.73745 1.000 86.28144 10 GLY E CA 1
ATOM 7851 C C . GLY E 1 4 ? -2.01601 22.75505 55.01197 1.000 86.81546 10 GLY E C 1
ATOM 7852 O O . GLY E 1 4 ? -2.59641 22.55138 56.07440 1.000 71.05862 10 GLY E O 1
ATOM 7853 N N . ALA E 1 5 ? -1.95312 21.86787 54.02277 1.000 86.67680 11 ALA E N 1
ATOM 7854 C CA . ALA E 1 5 ? -2.61312 20.57602 54.09625 1.000 77.44400 11 ALA E CA 1
ATOM 7855 C C . ALA E 1 5 ? -1.76033 19.53831 53.38247 1.000 83.53400 11 ALA E C 1
ATOM 7856 O O . ALA E 1 5 ? -0.79909 19.86352 52.68135 1.000 82.62766 11 ALA E O 1
ATOM 7858 N N . THR E 1 6 ? -2.12593 18.27383 53.57125 1.000 88.07000 12 THR E N 1
ATOM 7859 C CA . THR E 1 6 ? -1.45257 17.15176 52.93465 1.000 86.86430 12 THR E CA 1
ATOM 7860 C C . THR E 1 6 ? -2.47759 16.33564 52.16182 1.000 87.20683 12 THR E C 1
ATOM 7861 O O . THR E 1 6 ? -3.55224 16.02422 52.68640 1.000 86.57103 12 THR E O 1
ATOM 7865 N N . LEU E 1 7 ? -2.14986 16.00204 50.91670 1.000 79.72097 13 LEU E N 1
ATOM 7866 C CA . LEU E 1 7 ? -3.00880 15.18969 50.06217 1.000 75.40866 13 LEU E CA 1
ATOM 7867 C C . LEU E 1 7 ? -2.24411 13.92889 49.68387 1.000 62.28809 13 LEU E C 1
ATOM 7868 O O . LEU E 1 7 ? -1.22463 14.00099 48.98955 1.000 66.25092 13 LEU E O 1
ATOM 7873 N N . CYS E 1 8 ? -2.73186 12.78021 50.14041 1.000 62.04851 14 CYS E N 1
ATOM 7874 C CA . CYS E 1 8 ? -2.08118 11.50098 49.90432 1.000 64.43889 14 CYS E CA 1
ATOM 7875 C C . CYS E 1 8 ? -2.86309 10.69069 48.88105 1.000 68.10241 14 CYS E C 1
ATOM 7876 O O . CYS E 1 8 ? -4.09826 10.69784 48.87768 1.000 72.21242 14 CYS E O 1
ATOM 7879 N N . LEU E 1 9 ? -2.13364 9.99659 48.01504 1.000 61.40347 15 LEU E N 1
ATOM 7880 C CA . LEU E 1 9 ? -2.71608 9.08213 47.04569 1.000 47.72887 15 LEU E CA 1
ATOM 7881 C C . LEU E 1 9 ? -2.51885 7.65007 47.52022 1.000 60.46495 15 LEU E C 1
ATOM 7882 O O . LEU E 1 9 ? -1.49180 7.32100 48.12144 1.000 56.83807 15 LEU E O 1
ATOM 7887 N N . GLY E 1 10 ? -3.50666 6.80116 47.25267 1.000 50.10477 16 GLY E N 1
ATOM 7888 C CA . GLY E 1 10 ? -3.41741 5.42511 47.70273 1.000 54.98129 16 GLY E CA 1
ATOM 7889 C C . GLY E 1 10 ? -4.44355 4.55121 47.02098 1.000 51.53136 16 GLY E C 1
ATOM 7890 O O . GLY E 1 10 ? -5.32573 5.02509 46.30104 1.000 43.99458 16 GLY E O 1
ATOM 7891 N N . HIS E 1 11 ? -4.31222 3.25098 47.26990 1.000 51.01808 17 HIS E N 1
ATOM 7892 C CA . HIS E 1 11 ? -5.16871 2.23511 46.68194 1.000 36.97887 17 HIS E CA 1
ATOM 7893 C C . HIS E 1 11 ? -5.79397 1.39858 47.78917 1.000 45.77402 17 HIS E C 1
ATOM 7894 O O . HIS E 1 11 ? -5.44154 1.52096 48.96484 1.000 66.51873 17 HIS E O 1
ATOM 7901 N N . HIS E 1 12 ? -6.72614 0.53439 47.40347 1.000 51.48339 18 HIS E N 1
ATOM 7902 C CA . HIS E 1 12 ? -7.43835 -0.28824 48.36544 1.000 57.11503 18 HIS E CA 1
ATOM 7903 C C . HIS E 1 12 ? -6.70010 -1.60083 48.61593 1.000 54.86352 18 HIS E C 1
ATOM 7904 O O . HIS E 1 12 ? -5.76547 -1.97658 47.90328 1.000 53.93307 18 HIS E O 1
ATOM 7911 N N . ALA E 1 13 ? -7.13200 -2.29382 49.66583 1.000 60.40867 19 ALA E N 1
ATOM 7912 C CA . ALA E 1 13 ? -6.58248 -3.59105 50.02756 1.000 52.98723 19 ALA E CA 1
ATOM 7913 C C . ALA E 1 13 ? -7.68878 -4.41659 50.66558 1.000 53.38999 19 ALA E C 1
ATOM 7914 O O . ALA E 1 13 ? -8.78272 -3.91943 50.94769 1.000 48.03138 19 ALA E O 1
ATOM 7916 N N . VAL E 1 14 ? -7.39733 -5.69810 50.86487 1.000 50.84577 20 VAL E N 1
ATOM 7917 C CA . VAL E 1 14 ? -8.36788 -6.63205 51.42615 1.000 53.06938 20 VAL E CA 1
ATOM 7918 C C . VAL E 1 14 ? -7.69680 -7.40389 52.55397 1.000 65.61785 20 VAL E C 1
ATOM 7919 O O . VAL E 1 14 ? -6.45965 -7.54572 52.59817 1.000 54.61263 20 VAL E O 1
ATOM 7923 N N . PRO E 1 15 ? -8.49498 -7.91641 53.49942 1.000 73.01845 21 PRO E N 1
ATOM 7924 C CA . PRO E 1 15 ? -7.89541 -8.72996 54.57235 1.000 78.94537 21 PRO E CA 1
ATOM 7925 C C . PRO E 1 15 ? -7.39354 -10.07574 54.08148 1.000 75.75952 21 PRO E C 1
ATOM 7926 O O . PRO E 1 15 ? -6.28306 -10.48667 54.44297 1.000 60.39494 21 PRO E O 1
ATOM 7930 N N . ASN E 1 16 ? -8.16879 -10.77150 53.25175 1.000 74.36030 22 ASN E N 1
ATOM 7931 C CA . ASN E 1 16 ? -7.77864 -12.06508 52.69566 1.000 74.04039 22 ASN E CA 1
ATOM 7932 C C . ASN E 1 16 ? -7.60774 -11.91287 51.18962 1.000 72.03523 22 ASN E C 1
ATOM 7933 O O . ASN E 1 16 ? -8.58954 -11.72671 50.46274 1.000 66.62980 22 ASN E O 1
ATOM 7938 N N . GLY E 1 17 ? -6.36155 -11.99190 50.72570 1.000 73.18552 23 GLY E N 1
ATOM 7939 C CA . GLY E 1 17 ? -6.05669 -11.91552 49.31356 1.000 64.71734 23 GLY E CA 1
ATOM 7940 C C . GLY E 1 17 ? -6.13589 -13.27171 48.63735 1.000 62.60517 23 GLY E C 1
ATOM 7941 O O . GLY E 1 17 ? -6.68150 -14.24043 49.16937 1.000 84.25882 23 GLY E O 1
ATOM 7942 N N . THR E 1 18 ? -5.57170 -13.33308 47.43286 1.000 55.36254 24 THR E N 1
ATOM 7943 C CA . THR E 1 18 ? -5.55535 -14.56195 46.65290 1.000 48.25803 24 THR E CA 1
ATOM 7944 C C . THR E 1 18 ? -4.21950 -14.68294 45.93566 1.000 55.74138 24 THR E C 1
ATOM 7945 O O . THR E 1 18 ? -3.71829 -13.70452 45.37716 1.000 49.31640 24 THR E O 1
ATOM 7949 N N . LEU E 1 19 ? -3.64686 -15.88307 45.95315 1.000 46.24826 25 LEU E N 1
ATOM 7950 C CA . LEU E 1 19 ? -2.35802 -16.13253 45.32095 1.000 46.78156 25 LEU E CA 1
ATOM 7951 C C . LEU E 1 19 ? -2.55583 -16.54771 43.86937 1.000 51.82491 25 LEU E C 1
ATOM 7952 O O . LEU E 1 19 ? -3.41846 -17.37829 43.56701 1.000 55.61552 25 LEU E O 1
ATOM 7957 N N . VAL E 1 20 ? -1.75451 -15.96321 42.97486 1.000 55.21181 26 VAL E N 1
ATOM 7958 C CA . VAL E 1 20 ? -1.80547 -16.25954 41.54889 1.000 41.89750 26 VAL E CA 1
ATOM 7959 C C . VAL E 1 20 ? -0.38364 -16.37514 41.01428 1.000 48.56645 26 VAL E C 1
ATOM 7960 O O . VAL E 1 20 ? 0.57880 -15.91299 41.63108 1.000 49.98600 26 VAL E O 1
ATOM 7964 N N . LYS E 1 21 ? -0.26410 -17.00134 39.84682 1.000 63.98004 27 LYS E N 1
ATOM 7965 C CA . LYS E 1 21 ? 1.00925 -17.11868 39.15405 1.000 49.92263 27 LYS E CA 1
ATOM 7966 C C . LYS E 1 21 ? 1.20654 -15.94055 38.20985 1.000 46.45441 27 LYS E C 1
ATOM 7967 O O . LYS E 1 21 ? 0.24526 -15.35008 37.71053 1.000 43.21582 27 LYS E O 1
ATOM 7973 N N . THR E 1 22 ? 2.46937 -15.59466 37.97552 1.000 44.59780 28 THR E N 1
ATOM 7974 C CA . THR E 1 22 ? 2.82513 -14.57151 37.00345 1.000 40.09090 28 THR E CA 1
ATOM 7975 C C . THR E 1 22 ? 4.00212 -15.08008 36.18255 1.000 50.14233 28 THR E C 1
ATOM 7976 O O . THR E 1 22 ? 4.46225 -16.21368 36.35225 1.000 49.41771 28 THR E O 1
ATOM 7980 N N . ILE E 1 23 ? 4.48984 -14.22818 35.27954 1.000 55.10576 29 ILE E N 1
ATOM 7981 C CA . ILE E 1 23 ? 5.65189 -14.58783 34.47385 1.000 57.26250 29 ILE E CA 1
ATOM 7982 C C . ILE E 1 23 ? 6.90653 -14.62346 35.33605 1.000 60.16217 29 ILE E C 1
ATOM 7983 O O . ILE E 1 23 ? 7.78914 -15.46857 35.14112 1.000 54.35657 29 ILE E O 1
ATOM 7988 N N . THR E 1 24 ? 6.99664 -13.72315 36.31317 1.000 62.36142 30 THR E N 1
ATOM 7989 C CA . THR E 1 24 ? 8.17434 -13.58606 37.15958 1.000 52.97099 30 THR E CA 1
ATOM 7990 C C . THR E 1 24 ? 8.06133 -14.34492 38.47524 1.000 63.86063 30 THR E C 1
ATOM 7991 O O . THR E 1 24 ? 9.02539 -14.99292 38.89129 1.000 55.72260 30 THR E O 1
ATOM 7995 N N . ASP E 1 25 ? 6.91298 -14.28460 39.14352 1.000 58.82753 31 ASP E N 1
ATOM 7996 C CA . ASP E 1 25 ? 6.74244 -14.89178 40.45489 1.000 61.33985 31 ASP E CA 1
ATOM 7997 C C . ASP E 1 25 ? 5.79328 -16.07930 40.37030 1.000 51.58703 31 ASP E C 1
ATOM 7998 O O . ASP E 1 25 ? 4.78685 -16.03469 39.65604 1.000 52.42832 31 ASP E O 1
ATOM 8003 N N . ASP E 1 26 ? 6.11996 -17.14061 41.11143 1.000 55.31725 32 ASP E N 1
ATOM 8004 C CA . ASP E 1 26 ? 5.28020 -18.33285 41.12768 1.000 58.31658 32 ASP E CA 1
ATOM 8005 C C . ASP E 1 26 ? 4.04041 -18.14897 41.99466 1.000 59.74181 32 ASP E C 1
ATOM 8006 O O . ASP E 1 26 ? 3.00712 -18.77178 41.72761 1.000 57.95102 32 ASP E O 1
ATOM 8011 N N . GLN E 1 27 ? 4.12000 -17.31338 43.02925 1.000 66.83081 33 GLN E N 1
ATOM 8012 C CA . GLN E 1 27 ? 2.98332 -17.02953 43.89942 1.000 65.35228 33 GLN E CA 1
ATOM 8013 C C . GLN E 1 27 ? 3.03486 -15.56348 44.29985 1.000 59.32799 33 GLN E C 1
ATOM 8014 O O . GLN E 1 27 ? 3.98857 -15.13296 44.95494 1.000 74.25675 33 GLN E O 1
ATOM 8020 N N . ILE E 1 28 ? 2.01519 -14.80141 43.91186 1.000 51.14577 34 ILE E N 1
ATOM 8021 C CA . ILE E 1 28 ? 1.91842 -13.38632 44.25425 1.000 50.33860 34 ILE E CA 1
ATOM 8022 C C . ILE E 1 28 ? 0.48772 -13.09038 44.68542 1.000 45.70582 34 ILE E C 1
ATOM 8023 O O . ILE E 1 28 ? -0.46663 -13.64306 44.12870 1.000 45.79872 34 ILE E O 1
ATOM 8028 N N . GLU E 1 29 ? 0.34075 -12.23067 45.69183 1.000 43.98355 35 GLU E N 1
ATOM 8029 C CA . GLU E 1 29 ? -0.95844 -11.96599 46.29294 1.000 48.95259 35 GLU E CA 1
ATOM 8030 C C . GLU E 1 29 ? -1.62313 -10.76827 45.62708 1.000 41.17347 35 GLU E C 1
ATOM 8031 O O . GLU E 1 29 ? -1.03241 -9.68757 45.53935 1.000 41.05735 35 GLU E O 1
ATOM 8037 N N . VAL E 1 30 ? -2.85373 -10.97002 45.16271 1.000 49.61413 36 VAL E N 1
ATOM 8038 C CA . VAL E 1 30 ? -3.67414 -9.91911 44.58317 1.000 38.09097 36 VAL E CA 1
ATOM 8039 C C . VAL E 1 30 ? -4.98157 -9.85230 45.36603 1.000 39.43819 36 VAL E C 1
ATOM 8040 O O . VAL E 1 30 ? -5.28140 -10.71162 46.19533 1.000 50.12137 36 VAL E O 1
ATOM 8044 N N . THR E 1 31 ? -5.76848 -8.81282 45.08148 1.000 37.67156 37 THR E N 1
ATOM 8045 C CA . THR E 1 31 ? -7.00375 -8.60272 45.82892 1.000 31.89887 37 THR E CA 1
ATOM 8046 C C . THR E 1 31 ? -8.03831 -9.67532 45.51366 1.000 31.76887 37 THR E C 1
ATOM 8047 O O . THR E 1 31 ? -8.76056 -10.12767 46.40859 1.000 63.44032 37 THR E O 1
ATOM 8051 N N . ASN E 1 32 ? -8.12715 -10.09864 44.25602 1.000 44.48325 38 ASN E N 1
ATOM 8052 C CA . ASN E 1 32 ? -9.11189 -11.10626 43.88648 1.000 52.76921 38 ASN E CA 1
ATOM 8053 C C . ASN E 1 32 ? -8.65276 -11.82270 42.62584 1.000 48.40413 38 ASN E C 1
ATOM 8054 O O . ASN E 1 32 ? -7.82908 -11.31187 41.86199 1.000 44.90869 38 ASN E O 1
ATOM 8059 N N . ALA E 1 33 ? -9.20245 -13.01871 42.42259 1.000 59.45343 39 ALA E N 1
ATOM 8060 C CA . ALA E 1 33 ? -8.92510 -13.81581 41.23718 1.000 53.41729 39 ALA E CA 1
ATOM 8061 C C . ALA E 1 33 ? -10.12825 -14.70568 40.95633 1.000 40.66991 39 ALA E C 1
ATOM 8062 O O . ALA E 1 33 ? -11.04977 -14.81499 41.76840 1.000 53.55857 39 ALA E O 1
ATOM 8064 N N . THR E 1 34 ? -10.11488 -15.33922 39.78507 1.000 53.69573 40 THR E N 1
ATOM 8065 C CA . THR E 1 34 ? -11.19170 -16.22657 39.36815 1.000 49.90818 40 THR E CA 1
ATOM 8066 C C . THR E 1 34 ? -10.61303 -17.50879 38.78562 1.000 44.52911 40 THR E C 1
ATOM 8067 O O . THR E 1 34 ? -9.53462 -17.50918 38.19022 1.000 46.65706 40 THR E O 1
ATOM 8071 N N . GLU E 1 35 ? -11.33837 -18.61078 38.96971 1.000 43.79867 41 GLU E N 1
ATOM 8072 C CA . GLU E 1 35 ? -10.87236 -19.92163 38.52973 1.000 49.99739 41 GLU E CA 1
ATOM 8073 C C . GLU E 1 35 ? -11.24709 -20.14975 37.06918 1.000 60.29830 41 GLU E C 1
ATOM 8074 O O . GLU E 1 35 ? -12.37937 -19.87148 36.65892 1.000 52.34587 41 GLU E O 1
ATOM 8080 N N . LEU E 1 36 ? -10.29367 -20.66093 36.28854 1.000 43.38472 42 LEU E N 1
ATOM 8081 C CA . LEU E 1 36 ? -10.50344 -20.91884 34.87244 1.000 39.38619 42 LEU E CA 1
ATOM 8082 C C . LEU E 1 36 ? -10.59130 -22.40008 34.53515 1.000 44.06068 42 LEU E C 1
ATOM 8083 O O . LEU E 1 36 ? -10.82187 -22.74004 33.36910 1.000 54.12907 42 LEU E O 1
ATOM 8088 N N . VAL E 1 37 ? -10.41865 -23.28660 35.51086 1.000 31.59857 43 VAL E N 1
ATOM 8089 C CA . VAL E 1 37 ? -10.44664 -24.72849 35.29009 1.000 30.83135 43 VAL E CA 1
ATOM 8090 C C . VAL E 1 37 ? -11.66219 -25.29977 36.00715 1.000 40.38540 43 VAL E C 1
ATOM 8091 O O . VAL E 1 37 ? -11.74889 -25.24342 37.23979 1.000 53.20052 43 VAL E O 1
ATOM 8095 N N . GLN E 1 38 ? -12.59826 -25.85043 35.23611 1.000 54.17773 44 GLN E N 1
ATOM 8096 C CA . GLN E 1 38 ? -13.76116 -26.53469 35.79203 1.000 48.65580 44 GLN E CA 1
ATOM 8097 C C . GLN E 1 38 ? -13.33683 -27.93218 36.23046 1.000 60.28106 44 GLN E C 1
ATOM 8098 O O . GLN E 1 38 ? -13.00977 -28.78060 35.39367 1.000 52.37456 44 GLN E O 1
ATOM 8104 N N . SER E 1 39 ? -13.34168 -28.17764 37.54043 1.000 48.14337 45 SER E N 1
ATOM 8105 C CA . SER E 1 39 ? -12.83982 -29.42732 38.09365 1.000 51.02145 45 SER E CA 1
ATOM 8106 C C . SER E 1 39 ? -13.92129 -30.30220 38.71261 1.000 44.52400 45 SER E C 1
ATOM 8107 O O . SER E 1 39 ? -13.60822 -31.39543 39.19445 1.000 37.42835 45 SER E O 1
ATOM 8110 N N . SER E 1 40 ? -15.17937 -29.86724 38.70624 1.000 51.66592 46 SER E N 1
ATOM 8111 C CA . SER E 1 40 ? -16.25611 -30.61961 39.33161 1.000 46.41700 46 SER E CA 1
ATOM 8112 C C . SER E 1 40 ? -17.40230 -30.82459 38.35093 1.000 56.76729 46 SER E C 1
ATOM 8113 O O . SER E 1 40 ? -17.61565 -30.02308 37.43615 1.000 46.82066 46 SER E O 1
ATOM 8116 N N . SER E 1 41 ? -18.13739 -31.91349 38.55714 1.000 53.03074 47 SER E N 1
ATOM 8117 C CA . SER E 1 41 ? -19.32689 -32.23072 37.78426 1.000 54.72515 47 SER E CA 1
ATOM 8118 C C . SER E 1 41 ? -20.45586 -32.60152 38.73302 1.000 59.29528 47 SER E C 1
ATOM 8119 O O . SER E 1 41 ? -20.21839 -33.07244 39.84894 1.000 89.01124 47 SER E O 1
ATOM 8122 N N . THR E 1 42 ? -21.69203 -32.38267 38.28065 1.000 62.86128 48 THR E N 1
ATOM 8123 C CA . THR E 1 42 ? -22.84221 -32.76137 39.09395 1.000 61.58249 48 THR E CA 1
ATOM 8124 C C . THR E 1 42 ? -22.94781 -34.27239 39.24217 1.000 64.45292 48 THR E C 1
ATOM 8125 O O . THR E 1 42 ? -23.47985 -34.76002 40.24567 1.000 78.92097 48 THR E O 1
ATOM 8129 N N . GLY E 1 43 ? -22.44485 -35.02537 38.26573 1.000 58.78452 49 GLY E N 1
ATOM 8130 C CA . GLY E 1 43 ? -22.53349 -36.46828 38.28050 1.000 57.23821 49 GLY E CA 1
ATOM 8131 C C . GLY E 1 43 ? -23.71227 -37.03924 37.52774 1.000 46.74387 49 GLY E C 1
ATOM 8132 O O . GLY E 1 43 ? -23.88807 -38.26321 37.52535 1.000 59.41363 49 GLY E O 1
ATOM 8133 N N . LYS E 1 44 ? -24.52360 -36.19714 36.89352 1.000 49.36374 50 LYS E N 1
ATOM 8134 C CA . LYS E 1 44 ? -25.67041 -36.63726 36.11507 1.000 60.61346 50 LYS E CA 1
ATOM 8135 C C . LYS E 1 44 ? -25.60578 -36.01913 34.72638 1.000 67.01053 50 LYS E C 1
ATOM 8136 O O . LYS E 1 44 ? -25.16562 -34.87616 34.56581 1.000 66.23596 50 LYS E O 1
ATOM 8142 N N . ILE E 1 45 ? -26.04415 -36.77888 33.72740 1.000 54.65435 51 ILE E N 1
ATOM 8143 C CA . ILE E 1 45 ? -26.08593 -36.30663 32.34850 1.000 65.50799 51 ILE E CA 1
ATOM 8144 C C . ILE E 1 45 ? -27.43138 -35.63309 32.11362 1.000 64.12216 51 ILE E C 1
ATOM 8145 O O . ILE E 1 45 ? -28.48606 -36.24182 32.32390 1.000 65.87418 51 ILE E O 1
ATOM 8150 N N . CYS E 1 46 ? -27.39787 -34.37344 31.68560 1.000 53.23986 52 CYS E N 1
ATOM 8151 C CA . CYS E 1 46 ? -28.62344 -33.62461 31.44192 1.000 66.79886 52 CYS E CA 1
ATOM 8152 C C . CYS E 1 46 ? -29.24169 -34.05523 30.11660 1.000 67.92381 52 CYS E C 1
ATOM 8153 O O . CYS E 1 46 ? -28.54330 -34.18627 29.10742 1.000 74.12522 52 CYS E O 1
ATOM 8156 N N . ASN E 1 47 ? -30.55806 -34.27583 30.12373 1.000 72.16984 53 ASN E N 1
ATOM 8157 C CA . ASN E 1 47 ? -31.27817 -34.75152 28.94808 1.000 73.95661 53 ASN E CA 1
ATOM 8158 C C . ASN E 1 47 ? -31.48478 -33.67283 27.89148 1.000 62.30816 53 ASN E C 1
ATOM 8159 O O . ASN E 1 47 ? -32.09471 -33.95640 26.85429 1.000 64.91153 53 ASN E O 1
ATOM 8164 N N . ASN E 1 48 ? -31.00345 -32.45685 28.12368 1.000 71.07722 54 ASN E N 1
ATOM 8165 C CA . ASN E 1 48 ? -31.17777 -31.33915 27.21128 1.000 65.41918 54 ASN E CA 1
ATOM 8166 C C . ASN E 1 48 ? -29.91060 -30.49810 27.20187 1.000 67.04148 54 ASN E C 1
ATOM 8167 O O . ASN E 1 48 ? -29.16701 -30.48352 28.19047 1.000 67.27243 54 ASN E O 1
ATOM 8172 N N . PRO E 1 49 ? -29.63230 -29.78699 26.09481 1.000 67.17987 55 PRO E N 1
ATOM 8173 C CA . PRO E 1 49 ? -30.43640 -29.73042 24.86757 1.000 66.64239 55 PRO E CA 1
ATOM 8174 C C . PRO E 1 49 ? -30.25318 -30.94392 23.95685 1.000 52.19399 55 PRO E C 1
ATOM 8175 O O . PRO E 1 49 ? -31.05944 -31.15259 23.05315 1.000 54.15862 55 PRO E O 1
ATOM 8179 N N . HIS E 1 50 ? -29.21271 -31.73367 24.20325 1.000 64.58600 56 HIS E N 1
ATOM 8180 C CA . HIS E 1 50 ? -28.90005 -32.86719 23.34437 1.000 68.24262 56 HIS E CA 1
ATOM 8181 C C . HIS E 1 50 ? -29.78643 -34.06206 23.67357 1.000 61.98426 56 HIS E C 1
ATOM 8182 O O . HIS E 1 50 ? -30.00459 -34.39154 24.84323 1.000 76.10583 56 HIS E O 1
ATOM 8189 N N . ARG E 1 51 ? -30.29352 -34.71261 22.62814 1.000 61.66995 57 ARG E N 1
ATOM 8190 C CA . ARG E 1 51 ? -31.13908 -35.89261 22.78584 1.000 74.40070 57 ARG E CA 1
ATOM 8191 C C . ARG E 1 51 ? -30.27812 -37.08473 23.18308 1.000 71.93077 57 ARG E C 1
ATOM 8192 O O . ARG E 1 51 ? -29.44431 -37.54820 22.39837 1.000 67.11573 57 ARG E O 1
ATOM 8200 N N . ILE E 1 52 ? -30.48155 -37.58758 24.39771 1.000 72.00640 58 ILE E N 1
ATOM 8201 C CA . ILE E 1 52 ? -29.69694 -38.68965 24.93938 1.000 62.79717 58 ILE E CA 1
ATOM 8202 C C . ILE E 1 52 ? -30.53675 -39.95669 24.88818 1.000 55.82384 58 ILE E C 1
ATOM 8203 O O . ILE E 1 52 ? -31.71958 -39.94327 25.25170 1.000 58.36690 58 ILE E O 1
ATOM 8208 N N . LEU E 1 53 ? -29.92988 -41.05036 24.43242 1.000 60.91835 59 LEU E N 1
ATOM 8209 C CA . LEU E 1 53 ? -30.57309 -42.36015 24.38896 1.000 56.80721 59 LEU E CA 1
ATOM 8210 C C . LEU E 1 53 ? -29.73453 -43.32634 25.21576 1.000 57.91982 59 LEU E C 1
ATOM 8211 O O . LEU E 1 53 ? -28.59431 -43.63556 24.85189 1.000 54.65063 59 LEU E O 1
ATOM 8216 N N . ASP E 1 54 ? -30.29634 -43.79910 26.32446 1.000 59.76923 60 ASP E N 1
ATOM 8217 C CA . ASP E 1 54 ? -29.59527 -44.69956 27.23026 1.000 69.87853 60 ASP E CA 1
ATOM 8218 C C . ASP E 1 54 ? -29.86353 -46.13962 26.81111 1.000 65.94956 60 ASP E C 1
ATOM 8219 O O . ASP E 1 54 ? -31.02154 -46.56594 26.74449 1.000 76.91534 60 ASP E O 1
ATOM 8224 N N . GLY E 1 55 ? -28.79513 -46.88529 26.53163 1.000 66.61341 61 GLY E N 1
ATOM 8225 C CA . GLY E 1 55 ? -28.93033 -48.27707 26.14024 1.000 66.15680 61 GLY E CA 1
ATOM 8226 C C . GLY E 1 55 ? -29.28664 -49.21878 27.27046 1.000 70.12865 61 GLY E C 1
ATOM 8227 O O . GLY E 1 55 ? -29.63175 -50.37439 26.99895 1.000 78.29339 61 GLY E O 1
ATOM 8228 N N . ILE E 1 56 ? -29.20995 -48.75412 28.51896 1.000 73.24939 62 ILE E N 1
ATOM 8229 C CA . ILE E 1 56 ? -29.52747 -49.55279 29.70016 1.000 79.14165 62 ILE E CA 1
ATOM 8230 C C . ILE E 1 56 ? -28.66645 -50.81042 29.72055 1.000 71.72543 62 ILE E C 1
ATOM 8231 O O . ILE E 1 56 ? -27.56388 -50.81062 30.27936 1.000 76.68824 62 ILE E O 1
ATOM 8236 N N . ASP E 1 57 ? -29.15343 -51.88327 29.10306 1.000 78.18459 63 ASP E N 1
ATOM 8237 C CA . ASP E 1 57 ? -28.48252 -53.17807 29.10243 1.000 90.58439 63 ASP E CA 1
ATOM 8238 C C . ASP E 1 57 ? -28.17080 -53.63656 27.68345 1.000 84.79237 63 ASP E C 1
ATOM 8239 O O . ASP E 1 57 ? -28.24078 -54.82678 27.36673 1.000 82.61502 63 ASP E O 1
ATOM 8244 N N . CYS E 1 58 ? -27.81158 -52.69838 26.80999 1.000 67.97377 64 CYS E N 1
ATOM 8245 C CA . CYS E 1 58 ? -27.61049 -53.02108 25.40448 1.000 78.01266 64 CYS E CA 1
ATOM 8246 C C . CYS E 1 58 ? -26.49220 -52.17350 24.82222 1.000 69.07133 64 CYS E C 1
ATOM 8247 O O . CYS E 1 58 ? -26.48265 -50.95089 24.99435 1.000 73.36437 64 CYS E O 1
ATOM 8250 N N . THR E 1 59 ? -25.55880 -52.82633 24.13740 1.000 63.26607 65 THR E N 1
ATOM 8251 C CA . THR E 1 59 ? -24.58722 -52.10542 23.33738 1.000 61.56624 65 THR E CA 1
ATOM 8252 C C . THR E 1 59 ? -25.22528 -51.67186 22.01997 1.000 73.13631 65 THR E C 1
ATOM 8253 O O . THR E 1 59 ? -26.31438 -52.11916 21.64702 1.000 65.54016 65 THR E O 1
ATOM 8257 N N . LEU E 1 60 ? -24.53259 -50.78019 21.31089 1.000 76.36808 66 LEU E N 1
ATOM 8258 C CA . LEU E 1 60 ? -25.07093 -50.26892 20.05490 1.000 64.54652 66 LEU E CA 1
ATOM 8259 C C . LEU E 1 60 ? -25.13896 -51.36151 18.99597 1.000 49.68358 66 LEU E C 1
ATOM 8260 O O . LEU E 1 60 ? -26.09735 -51.41892 18.21829 1.000 58.74543 66 LEU E O 1
ATOM 8265 N N . ILE E 1 61 ? -24.13588 -52.24021 18.95587 1.000 57.02682 67 ILE E N 1
ATOM 8266 C CA . ILE E 1 61 ? -24.11551 -53.30565 17.95889 1.000 58.71747 67 ILE E CA 1
ATOM 8267 C C . ILE E 1 61 ? -25.26222 -54.28185 18.19214 1.000 56.06168 67 ILE E C 1
ATOM 8268 O O . ILE E 1 61 ? -25.85281 -54.80630 17.24018 1.000 56.91881 67 ILE E O 1
ATOM 8273 N N . ASP E 1 62 ? -25.60276 -54.53616 19.45709 1.000 60.46417 68 ASP E N 1
ATOM 8274 C CA . ASP E 1 62 ? -26.71366 -55.43565 19.75039 1.000 71.10249 68 ASP E CA 1
ATOM 8275 C C . ASP E 1 62 ? -28.03734 -54.85370 19.27013 1.000 57.81488 68 ASP E C 1
ATOM 8276 O O . ASP E 1 62 ? -28.86016 -55.56946 18.68806 1.000 67.99200 68 ASP E O 1
ATOM 8281 N N . ALA E 1 63 ? -28.26118 -53.55801 19.50263 1.000 54.71427 69 ALA E N 1
ATOM 8282 C CA . ALA E 1 63 ? -29.48086 -52.92430 19.01484 1.000 54.45541 69 ALA E CA 1
ATOM 8283 C C . ALA E 1 63 ? -29.49851 -52.84683 17.49539 1.000 59.31073 69 ALA E C 1
ATOM 8284 O O . ALA E 1 63 ? -30.56847 -52.93578 16.88167 1.000 51.67887 69 ALA E O 1
ATOM 8286 N N . LEU E 1 64 ? -28.32790 -52.68305 16.87689 1.000 65.65246 70 LEU E N 1
ATOM 8287 C CA . LEU E 1 64 ? -28.24135 -52.67695 15.42093 1.000 58.70596 70 LEU E CA 1
ATOM 8288 C C . LEU E 1 64 ? -28.64029 -54.02919 14.84558 1.000 46.46887 70 LEU E C 1
ATOM 8289 O O . LEU E 1 64 ? -29.50271 -54.11272 13.96431 1.000 53.00588 70 LEU E O 1
ATOM 8294 N N . LEU E 1 65 ? -28.02285 -55.10386 15.34253 1.000 46.96887 71 LEU E N 1
ATOM 8295 C CA . LEU E 1 65 ? -28.32402 -56.43965 14.83766 1.000 51.76044 71 LEU E CA 1
ATOM 8296 C C . LEU E 1 65 ? -29.74587 -56.86044 15.18492 1.000 62.31219 71 LEU E C 1
ATOM 8297 O O . LEU E 1 65 ? -30.44103 -57.45936 14.35616 1.000 75.71448 71 LEU E O 1
ATOM 8302 N N . GLY E 1 66 ? -30.19372 -56.56349 16.40081 1.000 61.45337 72 GLY E N 1
ATOM 8303 C CA . GLY E 1 66 ? -31.53485 -56.92573 16.81260 1.000 69.62314 72 GLY E CA 1
ATOM 8304 C C . GLY E 1 66 ? -31.57571 -57.99995 17.88019 1.000 76.00407 72 GLY E C 1
ATOM 8305 O O . GLY E 1 66 ? -32.31609 -58.97954 17.75191 1.000 83.99599 72 GLY E O 1
ATOM 8306 N N . ASP E 1 67 ? -30.77947 -57.82970 18.93130 1.000 63.76887 73 ASP E N 1
ATOM 8307 C CA . ASP E 1 67 ? -30.82163 -58.75254 20.05594 1.000 76.82902 73 ASP E CA 1
ATOM 8308 C C . ASP E 1 67 ? -32.19527 -58.67997 20.72114 1.000 87.93708 73 ASP E C 1
ATOM 8309 O O . ASP E 1 67 ? -32.75341 -57.58519 20.86511 1.000 90.11645 73 ASP E O 1
ATOM 8314 N N . PRO E 1 68 ? -32.77964 -59.82100 21.10965 1.000 91.03040 74 PRO E N 1
ATOM 8315 C CA . PRO E 1 68 ? -34.14515 -59.79649 21.67349 1.000 81.72474 74 PRO E CA 1
ATOM 8316 C C . PRO E 1 68 ? -34.36317 -58.79093 22.79563 1.000 78.54874 74 PRO E C 1
ATOM 8317 O O . PRO E 1 68 ? -35.31399 -58.00117 22.72938 1.000 87.17926 74 PRO E O 1
ATOM 8321 N N . HIS E 1 69 ? -33.51313 -58.78721 23.82351 1.000 84.28064 75 HIS E N 1
ATOM 8322 C CA . HIS E 1 69 ? -33.71128 -57.82405 24.90263 1.000 86.07136 75 HIS E CA 1
ATOM 8323 C C . HIS E 1 69 ? -33.32329 -56.40471 24.50441 1.000 94.05655 75 HIS E C 1
ATOM 8324 O O . HIS E 1 69 ? -33.44385 -55.49444 25.33386 1.000 101.02163 75 HIS E O 1
ATOM 8331 N N . CYS E 1 70 ? -32.87693 -56.19463 23.26505 1.000 85.25275 76 CYS E N 1
ATOM 8332 C CA . CYS E 1 70 ? -32.55519 -54.87159 22.74690 1.000 88.84950 76 CYS E CA 1
ATOM 8333 C C . CYS E 1 70 ? -33.54163 -54.40648 21.68188 1.000 91.44548 76 CYS E C 1
ATOM 8334 O O . CYS E 1 70 ? -33.26227 -53.43247 20.97477 1.000 90.72653 76 CYS E O 1
ATOM 8337 N N . ASP E 1 71 ? -34.68724 -55.07435 21.55329 1.000 85.79434 77 ASP E N 1
ATOM 8338 C CA . ASP E 1 71 ? -35.69360 -54.72013 20.55951 1.000 84.89872 77 ASP E CA 1
ATOM 8339 C C . ASP E 1 71 ? -36.51747 -53.49993 20.95032 1.000 80.88882 77 ASP E C 1
ATOM 8340 O O . ASP E 1 71 ? -37.54095 -53.23379 20.31296 1.000 89.02863 77 ASP E O 1
ATOM 8345 N N . VAL E 1 72 ? -36.10681 -52.76075 21.97949 1.000 85.58512 78 VAL E N 1
ATOM 8346 C CA . VAL E 1 72 ? -36.79911 -51.53054 22.33891 1.000 91.01361 78 VAL E CA 1
ATOM 8347 C C . VAL E 1 72 ? -36.20756 -50.31739 21.62651 1.000 84.97533 78 VAL E C 1
ATOM 8348 O O . VAL E 1 72 ? -36.86408 -49.26778 21.55546 1.000 85.19606 78 VAL E O 1
ATOM 8352 N N . PHE E 1 73 ? -34.99998 -50.43804 21.07141 1.000 73.37091 79 PHE E N 1
ATOM 8353 C CA . PHE E 1 73 ? -34.32680 -49.33690 20.39447 1.000 80.32349 79 PHE E CA 1
ATOM 8354 C C . PHE E 1 73 ? -34.44754 -49.42311 18.87513 1.000 87.98877 79 PHE E C 1
ATOM 8355 O O . PHE E 1 73 ? -33.60441 -48.87910 18.15414 1.000 82.42319 79 PHE E O 1
ATOM 8363 N N . GLN E 1 74 ? -35.48128 -50.09373 18.37211 1.000 85.61756 80 GLN E N 1
ATOM 8364 C CA . GLN E 1 74 ? -35.67361 -50.19169 16.93201 1.000 63.10887 80 GLN E CA 1
ATOM 8365 C C . GLN E 1 74 ? -36.17635 -48.86937 16.36866 1.000 67.00611 80 GLN E C 1
ATOM 8366 O O . GLN E 1 74 ? -36.96798 -48.16788 17.00533 1.000 65.81921 80 GLN E O 1
ATOM 8372 N N . ASN E 1 75 ? -35.70706 -48.53349 15.16246 1.000 80.39359 81 ASN E N 1
ATOM 8373 C CA . ASN E 1 75 ? -36.10808 -47.30714 14.46631 1.000 76.83715 81 ASN E CA 1
ATOM 8374 C C . ASN E 1 75 ? -35.84776 -46.06722 15.32198 1.000 73.72228 81 ASN E C 1
ATOM 8375 O O . ASN E 1 75 ? -36.60585 -45.09607 15.28816 1.000 72.96240 81 ASN E O 1
ATOM 8380 N N . GLU E 1 76 ? -34.76412 -46.09619 16.09034 1.000 74.59648 82 GLU E N 1
ATOM 8381 C CA . GLU E 1 76 ? -34.45477 -45.04663 17.04906 1.000 71.03503 82 GLU E CA 1
ATOM 8382 C C . GLU E 1 76 ? -33.43404 -44.06267 16.48834 1.000 69.67212 82 GLU E C 1
ATOM 8383 O O . GLU E 1 76 ? -32.67537 -44.36687 15.56494 1.000 61.44884 82 GLU E O 1
ATOM 8389 N N . THR E 1 77 ? -33.43306 -42.86393 17.06886 1.000 69.50870 83 THR E N 1
ATOM 8390 C CA . THR E 1 77 ? -32.48503 -41.81263 16.73640 1.000 64.74406 83 THR E CA 1
ATOM 8391 C C . THR E 1 77 ? -31.86853 -41.27639 18.02126 1.000 67.70347 83 THR E C 1
ATOM 8392 O O . THR E 1 77 ? -32.39917 -41.47428 19.11764 1.000 65.28404 83 THR E O 1
ATOM 8396 N N . TRP E 1 78 ? -30.74048 -40.58496 17.87779 1.000 67.69857 84 TRP E N 1
ATOM 8397 C CA . TRP E 1 78 ? -30.04866 -40.04130 19.03754 1.000 55.55743 84 TRP E CA 1
ATOM 8398 C C . TRP E 1 78 ? -29.03304 -39.00343 18.58823 1.000 57.24110 84 TRP E C 1
ATOM 8399 O O . TRP E 1 78 ? -28.57807 -39.00242 17.44141 1.000 56.30273 84 TRP E O 1
ATOM 8410 N N . ASP E 1 79 ? -28.68282 -38.11976 19.52033 1.000 50.81555 85 ASP E N 1
ATOM 8411 C CA . ASP E 1 79 ? -27.52883 -37.24183 19.38367 1.000 52.97295 85 ASP E CA 1
ATOM 8412 C C . ASP E 1 79 ? -26.31100 -37.77733 20.12254 1.000 57.72722 85 ASP E C 1
ATOM 8413 O O . ASP E 1 79 ? -25.18175 -37.61761 19.64953 1.000 52.56358 85 ASP E O 1
ATOM 8418 N N . LEU E 1 80 ? -26.52239 -38.41351 21.27349 1.000 60.77548 86 LEU E N 1
ATOM 8419 C CA . LEU E 1 80 ? -25.46301 -39.09522 22.00726 1.000 45.73037 86 LEU E CA 1
ATOM 8420 C C . LEU E 1 80 ? -26.02363 -40.40104 22.54624 1.000 47.43643 86 LEU E C 1
ATOM 8421 O O . LEU E 1 80 ? -26.95606 -40.38775 23.35506 1.000 55.54340 86 LEU E O 1
ATOM 8426 N N . PHE E 1 81 ? -25.47000 -41.52045 22.08810 1.000 47.64683 87 PHE E N 1
ATOM 8427 C CA . PHE E 1 81 ? -25.82764 -42.83364 22.60648 1.000 43.44280 87 PHE E CA 1
ATOM 8428 C C . PHE E 1 81 ? -24.89396 -43.17754 23.75955 1.000 53.67784 87 PHE E C 1
ATOM 8429 O O . PHE E 1 81 ? -23.67106 -43.06562 23.62840 1.000 58.94143 87 PHE E O 1
ATOM 8437 N N . VAL E 1 82 ? -25.46894 -43.58570 24.88643 1.000 68.71531 88 VAL E N 1
ATOM 8438 C CA . VAL E 1 82 ? -24.71139 -43.85944 26.10299 1.000 50.79540 88 VAL E CA 1
ATOM 8439 C C . VAL E 1 82 ? -24.71028 -45.36390 26.33345 1.000 46.13105 88 VAL E C 1
ATOM 8440 O O . VAL E 1 82 ? -25.76023 -45.96295 26.59620 1.000 52.19270 88 VAL E O 1
ATOM 8444 N N . GLU E 1 83 ? -23.53149 -45.97444 26.24078 1.000 48.54888 89 GLU E N 1
ATOM 8445 C CA . GLU E 1 83 ? -23.36042 -47.38583 26.55449 1.000 55.23848 89 GLU E CA 1
ATOM 8446 C C . GLU E 1 83 ? -22.95886 -47.54264 28.01576 1.000 60.68886 89 GLU E C 1
ATOM 8447 O O . GLU E 1 83 ? -22.03212 -46.87448 28.48789 1.000 52.47640 89 GLU E O 1
ATOM 8453 N N . ARG E 1 84 ? -23.65636 -48.42383 28.72378 1.000 66.29930 90 ARG E N 1
ATOM 8454 C CA . ARG E 1 84 ? -23.35278 -48.71501 30.11465 1.000 66.52171 90 ARG E CA 1
ATOM 8455 C C . ARG E 1 84 ? -22.33404 -49.84613 30.21261 1.000 56.24133 90 ARG E C 1
ATOM 8456 O O . ARG E 1 84 ? -21.99918 -50.50940 29.22872 1.000 81.34692 90 ARG E O 1
ATOM 8464 N N . SER E 1 85 ? -21.83681 -50.06240 31.42930 1.000 52.15753 91 SER E N 1
ATOM 8465 C CA . SER E 1 85 ? -20.92668 -51.17183 31.68071 1.000 60.09083 91 SER E CA 1
ATOM 8466 C C . SER E 1 85 ? -21.66660 -52.46970 31.97148 1.000 67.20791 91 SER E C 1
ATOM 8467 O O . SER E 1 85 ? -21.06133 -53.54406 31.89934 1.000 60.72252 91 SER E O 1
ATOM 8470 N N . LYS E 1 86 ? -22.95810 -52.38877 32.29010 1.000 68.79742 92 LYS E N 1
ATOM 8471 C CA . LYS E 1 86 ? -23.77081 -53.55836 32.59421 1.000 55.30419 92 LYS E CA 1
ATOM 8472 C C . LYS E 1 86 ? -24.30589 -54.25719 31.35207 1.000 75.19596 92 LYS E C 1
ATOM 8473 O O . LYS E 1 86 ? -24.91227 -55.32634 31.48171 1.000 86.27471 92 LYS E O 1
ATOM 8479 N N . ALA E 1 87 ? -24.09597 -53.68824 30.16478 1.000 79.32418 93 ALA E N 1
ATOM 8480 C CA . ALA E 1 87 ? -24.67764 -54.23857 28.94724 1.000 60.40887 93 ALA E CA 1
ATOM 8481 C C . ALA E 1 87 ? -24.16018 -55.64730 28.68092 1.000 63.96481 93 ALA E C 1
ATOM 8482 O O . ALA E 1 87 ? -22.98001 -55.94519 28.88311 1.000 72.75961 93 ALA E O 1
ATOM 8484 N N . PHE E 1 88 ? -25.05664 -56.51749 28.22085 1.000 61.90624 94 PHE E N 1
ATOM 8485 C CA . PHE E 1 88 ? -24.72490 -57.91223 27.97795 1.000 71.07957 94 PHE E CA 1
ATOM 8486 C C . PHE E 1 88 ? -25.31439 -58.35510 26.64691 1.000 76.91046 94 PHE E C 1
ATOM 8487 O O . PHE E 1 88 ? -26.25734 -57.75227 26.12809 1.000 84.82733 94 PHE E O 1
ATOM 8495 N N . SER E 1 89 ? -24.74148 -59.42309 26.09973 1.000 81.05043 95 SER E N 1
ATOM 8496 C CA . SER E 1 89 ? -25.25238 -60.06453 24.89639 1.000 77.63901 95 SER E CA 1
ATOM 8497 C C . SER E 1 89 ? -25.99800 -61.33222 25.28955 1.000 79.33853 95 SER E C 1
ATOM 8498 O O . SER E 1 89 ? -25.49060 -62.13704 26.07795 1.000 71.18146 95 SER E O 1
ATOM 8501 N N . ASN E 1 90 ? -27.19990 -61.50604 24.74181 1.000 83.53420 96 ASN E N 1
ATOM 8502 C CA . ASN E 1 90 ? -28.03789 -62.65517 25.05328 1.000 81.83475 96 ASN E CA 1
ATOM 8503 C C . ASN E 1 90 ? -28.61502 -63.22873 23.75649 1.000 87.96345 96 ASN E C 1
ATOM 8504 O O . ASN E 1 90 ? -29.82302 -63.34069 23.56929 1.000 83.24702 96 ASN E O 1
ATOM 8509 N N . CYS E 1 91 ? -27.73096 -63.60042 22.83900 1.000 74.60094 97 CYS E N 1
ATOM 8510 C CA . CYS E 1 91 ? -28.14559 -64.16982 21.56312 1.000 77.66137 97 CYS E CA 1
ATOM 8511 C C . CYS E 1 91 ? -27.02940 -65.08179 21.06339 1.000 82.65791 97 CYS E C 1
ATOM 8512 O O . CYS E 1 91 ? -26.20148 -65.55805 21.84704 1.000 77.22438 97 CYS E O 1
ATOM 8515 N N . TYR E 1 92 ? -27.00906 -65.32727 19.75721 1.000 78.69367 98 TYR E N 1
ATOM 8516 C CA . TYR E 1 92 ? -26.01420 -66.21667 19.17885 1.000 81.03976 98 TYR E CA 1
ATOM 8517 C C . TYR E 1 92 ? -24.61866 -65.61562 19.34282 1.000 77.56281 98 TYR E C 1
ATOM 8518 O O . TYR E 1 92 ? -24.43076 -64.41412 19.12622 1.000 74.49168 98 TYR E O 1
ATOM 8527 N N . PRO E 1 93 ? -23.62881 -66.41493 19.74207 1.000 71.17875 99 PRO E N 1
ATOM 8528 C CA . PRO E 1 93 ? -22.25843 -65.89362 19.86980 1.000 68.18576 99 PRO E CA 1
ATOM 8529 C C . PRO E 1 93 ? -21.74741 -65.38596 18.53175 1.000 62.12887 99 PRO E C 1
ATOM 8530 O O . PRO E 1 93 ? -21.71660 -66.11873 17.54112 1.000 79.06267 99 PRO E O 1
ATOM 8534 N N . TYR E 1 94 ? -21.34476 -64.11860 18.50509 1.000 59.22887 100 TYR E N 1
ATOM 8535 C CA . TYR E 1 94 ? -20.92697 -63.47661 17.27029 1.000 62.14808 100 TYR E CA 1
ATOM 8536 C C . TYR E 1 94 ? -19.61702 -62.73130 17.47803 1.000 64.47060 100 TYR E C 1
ATOM 8537 O O . TYR E 1 94 ? -19.13954 -62.55175 18.60184 1.000 76.85309 100 TYR E O 1
ATOM 8546 N N . ASP E 1 95 ? -19.03826 -62.30128 16.36011 1.000 68.70574 101 ASP E N 1
ATOM 8547 C CA . ASP E 1 95 ? -17.85857 -61.45265 16.35784 1.000 68.24955 101 ASP E CA 1
ATOM 8548 C C . ASP E 1 95 ? -17.93149 -60.54482 15.14121 1.000 69.36328 101 ASP E C 1
ATOM 8549 O O . ASP E 1 95 ? -18.45760 -60.92914 14.09297 1.000 58.06260 101 ASP E O 1
ATOM 8554 N N . VAL E 1 96 ? -17.40469 -59.33831 15.29103 1.000 70.95615 102 VAL E N 1
ATOM 8555 C CA . VAL E 1 96 ? -17.40943 -58.33566 14.23707 1.000 51.05861 102 VAL E CA 1
ATOM 8556 C C . VAL E 1 96 ? -15.96744 -57.94907 13.93914 1.000 53.70165 102 VAL E C 1
ATOM 8557 O O . VAL E 1 96 ? -15.34365 -57.20547 14.69700 1.000 68.23692 102 VAL E O 1
ATOM 8561 N N . PRO E 1 97 ? -15.39387 -58.45330 12.84850 1.000 62.05702 103 PRO E N 1
ATOM 8562 C CA . PRO E 1 97 ? -14.10586 -57.92049 12.38933 1.000 53.11558 103 PRO E CA 1
ATOM 8563 C C . PRO E 1 97 ? -14.22994 -56.42935 12.11453 1.000 69.98859 103 PRO E C 1
ATOM 8564 O O . PRO E 1 97 ? -15.12344 -55.98774 11.38708 1.000 68.27617 103 PRO E O 1
ATOM 8568 N N . ASP E 1 98 ? -13.33179 -55.65389 12.72326 1.000 61.19635 104 ASP E N 1
ATOM 8569 C CA . ASP E 1 98 ? -13.40873 -54.19349 12.73582 1.000 62.25124 104 ASP E CA 1
ATOM 8570 C C . ASP E 1 98 ? -14.68992 -53.73295 13.43943 1.000 71.51749 104 ASP E C 1
ATOM 8571 O O . ASP E 1 98 ? -15.53700 -53.03384 12.87672 1.000 55.59883 104 ASP E O 1
ATOM 8576 N N . TYR E 1 99 ? -14.80855 -54.15731 14.70186 1.000 67.90942 105 TYR E N 1
ATOM 8577 C CA . TYR E 1 99 ? -15.95780 -53.80321 15.53156 1.000 53.56835 105 TYR E CA 1
ATOM 8578 C C . TYR E 1 99 ? -16.02306 -52.29878 15.77406 1.000 55.92684 105 TYR E C 1
ATOM 8579 O O . TYR E 1 99 ? -17.10447 -51.69143 15.71886 1.000 56.32044 105 TYR E O 1
ATOM 8588 N N . ALA E 1 100 ? -14.86794 -51.68119 16.03370 1.000 46.27430 106 ALA E N 1
ATOM 8589 C CA . ALA E 1 100 ? -14.83547 -50.26364 16.37356 1.000 54.36507 106 ALA E CA 1
ATOM 8590 C C . ALA E 1 100 ? -15.31349 -49.39986 15.21521 1.000 65.57098 106 ALA E C 1
ATOM 8591 O O . ALA E 1 100 ? -16.01291 -48.40497 15.42734 1.000 69.00470 106 ALA E O 1
ATOM 8593 N N . SER E 1 101 ? -14.95193 -49.76314 13.98151 1.000 54.46865 107 SER E N 1
ATOM 8594 C CA . SER E 1 101 ? -15.34346 -48.94905 12.83550 1.000 45.87057 107 SER E CA 1
ATOM 8595 C C . SER E 1 101 ? -16.85001 -48.98865 12.61381 1.000 52.88855 107 SER E C 1
ATOM 8596 O O . SER E 1 101 ? -17.47075 -47.94881 12.35877 1.000 60.16936 107 SER E O 1
ATOM 8599 N N . LEU E 1 102 ? -17.45385 -50.17793 12.69348 1.000 57.54425 108 LEU E N 1
ATOM 8600 C CA . LEU E 1 102 ? -18.90409 -50.27380 12.56096 1.000 56.15963 108 LEU E CA 1
ATOM 8601 C C . LEU E 1 102 ? -19.60517 -49.49978 13.66846 1.000 53.39305 108 LEU E C 1
ATOM 8602 O O . LEU E 1 102 ? -20.55711 -48.75156 13.40626 1.000 53.60934 108 LEU E O 1
ATOM 8607 N N . ARG E 1 103 ? -19.14579 -49.66575 14.91314 1.000 53.64446 109 ARG E N 1
ATOM 8608 C CA . ARG E 1 103 ? -19.72383 -48.90836 16.01971 1.000 59.35087 109 ARG E CA 1
ATOM 8609 C C . ARG E 1 103 ? -19.62730 -47.40518 15.77436 1.000 56.87326 109 ARG E C 1
ATOM 8610 O O . ARG E 1 103 ? -20.60935 -46.67527 15.95915 1.000 46.56362 109 ARG E O 1
ATOM 8618 N N . SER E 1 104 ? -18.46024 -46.93200 15.32564 1.000 47.14872 110 SER E N 1
ATOM 8619 C CA . SER E 1 104 ? -18.26001 -45.50727 15.08389 1.000 45.30676 110 SER E CA 1
ATOM 8620 C C . SER E 1 104 ? -19.16579 -44.99037 13.97376 1.000 62.32336 110 SER E C 1
ATOM 8621 O O . SER E 1 104 ? -19.76617 -43.91894 14.11142 1.000 69.74956 110 SER E O 1
ATOM 8624 N N . LEU E 1 105 ? -19.27179 -45.72426 12.86159 1.000 49.46537 111 LEU E N 1
ATOM 8625 C CA . LEU E 1 105 ? -20.07848 -45.22922 11.75028 1.000 62.55606 111 LEU E CA 1
ATOM 8626 C C . LEU E 1 105 ? -21.56105 -45.23457 12.10350 1.000 59.20118 111 LEU E C 1
ATOM 8627 O O . LEU E 1 105 ? -22.28873 -44.29553 11.75479 1.000 69.99686 111 LEU E O 1
ATOM 8632 N N . VAL E 1 106 ? -22.02610 -46.26700 12.81211 1.000 47.73385 112 VAL E N 1
ATOM 8633 C CA . VAL E 1 106 ? -23.42635 -46.29001 13.22274 1.000 54.29810 112 VAL E CA 1
ATOM 8634 C C . VAL E 1 106 ? -23.71189 -45.16281 14.20932 1.000 62.05658 112 VAL E C 1
ATOM 8635 O O . VAL E 1 106 ? -24.76010 -44.50906 14.13537 1.000 54.74030 112 VAL E O 1
ATOM 8639 N N . ALA E 1 107 ? -22.78064 -44.90023 15.13354 1.000 63.04362 113 ALA E N 1
ATOM 8640 C CA . ALA E 1 107 ? -22.98868 -43.83269 16.10665 1.000 44.46777 113 ALA E CA 1
ATOM 8641 C C . ALA E 1 107 ? -22.98743 -42.46199 15.44166 1.000 54.56444 113 ALA E C 1
ATOM 8642 O O . ALA E 1 107 ? -23.78656 -41.59089 15.80377 1.000 53.55184 113 ALA E O 1
ATOM 8644 N N . SER E 1 108 ? -22.09445 -42.24834 14.47177 1.000 57.44321 114 SER E N 1
ATOM 8645 C CA . SER E 1 108 ? -22.05569 -40.96858 13.77405 1.000 54.77171 114 SER E CA 1
ATOM 8646 C C . SER E 1 108 ? -23.26680 -40.79051 12.86654 1.000 64.71308 114 SER E C 1
ATOM 8647 O O . SER E 1 108 ? -23.68391 -39.65428 12.60727 1.000 57.80046 114 SER E O 1
ATOM 8650 N N . SER E 1 109 ? -23.84131 -41.89252 12.37382 1.000 44.84560 115 SER E N 1
ATOM 8651 C CA . SER E 1 109 ? -25.09341 -41.79423 11.63125 1.000 54.26316 115 SER E CA 1
ATOM 8652 C C . SER E 1 109 ? -26.21868 -41.29139 12.52587 1.000 48.94479 115 SER E C 1
ATOM 8653 O O . SER E 1 109 ? -26.99395 -40.41311 12.12977 1.000 59.43799 115 SER E O 1
ATOM 8656 N N . GLY E 1 110 ? -26.32148 -41.83413 13.73599 1.000 45.07237 116 GLY E N 1
ATOM 8657 C CA . GLY E 1 110 ? -27.27933 -41.34028 14.70386 1.000 59.71465 116 GLY E CA 1
ATOM 8658 C C . GLY E 1 110 ? -28.68875 -41.85078 14.54379 1.000 51.15735 116 GLY E C 1
ATOM 8659 O O . GLY E 1 110 ? -29.62265 -41.22546 15.05413 1.000 55.68989 116 GLY E O 1
ATOM 8660 N N . THR E 1 111 ? -28.87728 -42.97362 13.85751 1.000 67.84740 117 THR E N 1
ATOM 8661 C CA . THR E 1 111 ? -30.21069 -43.51284 13.64820 1.000 68.50662 117 THR E CA 1
ATOM 8662 C C . THR E 1 111 ? -30.11433 -45.01424 13.42432 1.000 54.17769 117 THR E C 1
ATOM 8663 O O . THR E 1 111 ? -29.14104 -45.51223 12.85178 1.000 54.90437 117 THR E O 1
ATOM 8667 N N . LEU E 1 112 ? -31.12902 -45.73161 13.90461 1.000 53.64060 118 LEU E N 1
ATOM 8668 C CA . LEU E 1 112 ? -31.30086 -47.15089 13.62370 1.000 55.33140 118 LEU E CA 1
ATOM 8669 C C . LEU E 1 112 ? -32.54783 -47.40145 12.78234 1.000 54.23528 118 LEU E C 1
ATOM 8670 O O . LEU E 1 112 ? -33.17189 -48.46091 12.88206 1.000 57.07756 118 LEU E O 1
ATOM 8675 N N . GLU E 1 113 ? -32.92259 -46.42378 11.96051 1.000 57.85401 119 GLU E N 1
ATOM 8676 C CA . GLU E 1 113 ? -34.08593 -46.55500 11.09466 1.000 66.69825 119 GLU E CA 1
ATOM 8677 C C . GLU E 1 113 ? -33.85081 -47.65078 10.06382 1.000 67.56710 119 GLU E C 1
ATOM 8678 O O . GLU E 1 113 ? -32.96001 -47.53899 9.21489 1.000 81.66961 119 GLU E O 1
ATOM 8684 N N . PHE E 1 114 ? -34.65145 -48.70929 10.13883 1.000 51.84887 120 PHE E N 1
ATOM 8685 C CA . PHE E 1 114 ? -34.48036 -49.89290 9.30896 1.000 61.58565 120 PHE E CA 1
ATOM 8686 C C . PHE E 1 114 ? -35.63037 -50.00217 8.31698 1.000 75.54705 120 PHE E C 1
ATOM 8687 O O . PHE E 1 114 ? -36.80025 -50.01742 8.71508 1.000 77.01166 120 PHE E O 1
ATOM 8695 N N . ILE E 1 115 ? -35.29552 -50.08046 7.03151 1.000 74.82736 121 ILE E N 1
ATOM 8696 C CA . ILE E 1 115 ? -36.27160 -50.27478 5.96594 1.000 79.00492 121 ILE E CA 1
ATOM 8697 C C . ILE E 1 115 ? -36.16347 -51.71823 5.49733 1.000 75.14919 121 ILE E C 1
ATOM 8698 O O . ILE E 1 115 ? -35.09124 -52.15924 5.06297 1.000 69.67322 121 ILE E O 1
ATOM 8703 N N . THR E 1 116 ? -37.27117 -52.45069 5.58611 1.000 77.60692 122 THR E N 1
ATOM 8704 C CA . THR E 1 116 ? -37.29686 -53.85208 5.19393 1.000 80.42983 122 THR E CA 1
ATOM 8705 C C . THR E 1 116 ? -37.47970 -53.98094 3.68698 1.000 85.55137 122 THR E C 1
ATOM 8706 O O . THR E 1 116 ? -38.28664 -53.27077 3.08009 1.000 85.14498 122 THR E O 1
ATOM 8710 N N . GLU E 1 117 ? -36.72047 -54.89332 3.08536 1.000 83.42989 123 GLU E N 1
ATOM 8711 C CA . GLU E 1 117 ? -36.78193 -55.15678 1.65558 1.000 84.18324 123 GLU E CA 1
ATOM 8712 C C . GLU E 1 117 ? -37.15270 -56.61341 1.41485 1.000 88.28331 123 GLU E C 1
ATOM 8713 O O . GLU E 1 117 ? -36.73410 -57.50416 2.16289 1.000 71.46375 123 GLU E O 1
ATOM 8719 N N . GLY E 1 118 ? -37.94025 -56.84890 0.36895 1.000 83.37366 124 GLY E N 1
ATOM 8720 C CA . GLY E 1 118 ? -38.37895 -58.19029 0.03976 1.000 91.27686 124 GLY E CA 1
ATOM 8721 C C . GLY E 1 118 ? -37.35256 -58.98512 -0.73981 1.000 82.95270 124 GLY E C 1
ATOM 8722 O O . GLY E 1 118 ? -37.51061 -59.20218 -1.94536 1.000 91.92984 124 GLY E O 1
ATOM 8723 N N . PHE E 1 119 ? -36.29198 -59.41786 -0.06198 1.000 84.85363 125 PHE E N 1
ATOM 8724 C CA . PHE E 1 119 ? -35.28396 -60.24956 -0.70472 1.000 95.07555 125 PHE E CA 1
ATOM 8725 C C . PHE E 1 119 ? -35.89353 -61.57534 -1.14359 1.000 97.21403 125 PHE E C 1
ATOM 8726 O O . PHE E 1 119 ? -36.68479 -62.18521 -0.41855 1.000 94.16973 125 PHE E O 1
ATOM 8734 N N . THR E 1 120 ? -35.51593 -62.02159 -2.33943 1.000 95.17983 126 THR E N 1
ATOM 8735 C CA . THR E 1 120 ? -36.07673 -63.22305 -2.94872 1.000 95.06486 126 THR E CA 1
ATOM 8736 C C . THR E 1 120 ? -35.12712 -64.39155 -2.70711 1.000 88.83428 126 THR E C 1
ATOM 8737 O O . THR E 1 120 ? -34.07790 -64.49205 -3.35220 1.000 87.20597 126 THR E O 1
ATOM 8741 N N . TRP E 1 121 ? -35.50128 -65.27522 -1.78515 1.000 82.04875 127 TRP E N 1
ATOM 8742 C CA . TRP E 1 121 ? -34.69783 -66.43917 -1.41867 1.000 97.52378 127 TRP E CA 1
ATOM 8743 C C . TRP E 1 121 ? -35.39894 -67.68105 -1.95826 1.000 94.20348 127 TRP E C 1
ATOM 8744 O O . TRP E 1 121 ? -36.36009 -68.17337 -1.35996 1.000 101.53615 127 TRP E O 1
ATOM 8755 N N . THR E 1 122 ? -34.90828 -68.18695 -3.08712 1.000 94.34618 128 THR E N 1
ATOM 8756 C CA . THR E 1 122 ? -35.53903 -69.29172 -3.80103 1.000 79.95459 128 THR E CA 1
ATOM 8757 C C . THR E 1 122 ? -34.87221 -70.60108 -3.39408 1.000 77.55772 128 THR E C 1
ATOM 8758 O O . THR E 1 122 ? -33.70034 -70.83377 -3.70930 1.000 76.75647 128 THR E O 1
ATOM 8762 N N . GLY E 1 123 ? -35.62077 -71.45128 -2.69664 1.000 89.96054 129 GLY E N 1
ATOM 8763 C CA . GLY E 1 123 ? -35.15555 -72.78255 -2.36685 1.000 94.84433 129 GLY E CA 1
ATOM 8764 C C . GLY E 1 123 ? -34.43721 -72.92927 -1.04670 1.000 94.42635 129 GLY E C 1
ATOM 8765 O O . GLY E 1 123 ? -33.63840 -73.86064 -0.89600 1.000 96.25095 129 GLY E O 1
ATOM 8766 N N . VAL E 1 124 ? -34.68975 -72.05010 -0.07825 1.000 81.96887 130 VAL E N 1
ATOM 8767 C CA . VAL E 1 124 ? -34.05000 -72.13777 1.22781 1.000 103.90750 130 VAL E CA 1
ATOM 8768 C C . VAL E 1 124 ? -35.08869 -71.88182 2.30932 1.000 102.82128 130 VAL E C 1
ATOM 8769 O O . VAL E 1 124 ? -36.10632 -71.22000 2.07934 1.000 92.86895 130 VAL E O 1
ATOM 8773 N N . THR E 1 125 ? -34.82596 -72.41906 3.49869 1.000 92.30293 131 THR E N 1
ATOM 8774 C CA . THR E 1 125 ? -35.68593 -72.21819 4.65616 1.000 100.72891 131 THR E CA 1
ATOM 8775 C C . THR E 1 125 ? -35.32175 -70.90962 5.34646 1.000 95.29547 131 THR E C 1
ATOM 8776 O O . THR E 1 125 ? -34.15942 -70.68898 5.70117 1.000 85.70196 131 THR E O 1
ATOM 8780 N N . GLN E 1 126 ? -36.31658 -70.04935 5.53943 1.000 89.58398 132 GLN E N 1
ATOM 8781 C CA . GLN E 1 126 ? -36.11192 -68.73852 6.13624 1.000 97.63871 132 GLN E CA 1
ATOM 8782 C C . GLN E 1 126 ? -36.38930 -68.77040 7.63648 1.000 98.32948 132 GLN E C 1
ATOM 8783 O O . GLN E 1 126 ? -36.91884 -69.74177 8.18297 1.000 96.51497 132 GLN E O 1
ATOM 8789 N N . ASN E 1 127 ? -36.00942 -67.67585 8.30022 1.000 78.94427 133 ASN E N 1
ATOM 8790 C CA . ASN E 1 127 ? -36.34721 -67.42765 9.70358 1.000 93.07565 133 ASN E CA 1
ATOM 8791 C C . ASN E 1 127 ? -35.86288 -68.55120 10.61855 1.000 88.13894 133 ASN E C 1
ATOM 8792 O O . ASN E 1 127 ? -36.58071 -68.99929 11.51478 1.000 83.01558 133 ASN E O 1
ATOM 8797 N N . GLY E 1 128 ? -34.63327 -69.00933 10.39582 1.000 81.99128 134 GLY E N 1
ATOM 8798 C CA . GLY E 1 128 ? -34.03312 -69.96220 11.30775 1.000 84.71785 134 GLY E CA 1
ATOM 8799 C C . GLY E 1 128 ? -33.66874 -69.31523 12.63062 1.000 86.11159 134 GLY E C 1
ATOM 8800 O O . GLY E 1 128 ? -33.27295 -68.15146 12.69553 1.000 91.00561 134 GLY E O 1
ATOM 8801 N N . GLY E 1 129 ? -33.80905 -70.08888 13.70958 1.000 83.49435 135 GLY E N 1
ATOM 8802 C CA . GLY E 1 129 ? -33.59066 -69.57614 15.04577 1.000 85.67114 135 GLY E CA 1
ATOM 8803 C C . GLY E 1 129 ? -32.78791 -70.53914 15.89923 1.000 90.25018 135 GLY E C 1
ATOM 8804 O O . GLY E 1 129 ? -32.35112 -71.59589 15.43939 1.000 86.49120 135 GLY E O 1
ATOM 8805 N N . SER E 1 130 ? -32.60338 -70.14760 17.15911 1.000 88.01635 136 SER E N 1
ATOM 8806 C CA . SER E 1 130 ? -31.84879 -70.94016 18.11834 1.000 95.12583 136 SER E CA 1
ATOM 8807 C C . SER E 1 130 ? -32.32826 -70.61045 19.52371 1.000 90.49065 136 SER E C 1
ATOM 8808 O O . SER E 1 130 ? -32.80919 -69.50513 19.78846 1.000 80.62430 136 SER E O 1
ATOM 8811 N N . ASN E 1 131 ? -32.18988 -71.58554 20.42514 1.000 84.96076 137 ASN E N 1
ATOM 8812 C CA . ASN E 1 131 ? -32.60520 -71.39916 21.81097 1.000 103.12175 137 ASN E CA 1
ATOM 8813 C C . ASN E 1 131 ? -31.64761 -70.51888 22.60355 1.000 94.28896 137 ASN E C 1
ATOM 8814 O O . ASN E 1 131 ? -31.98188 -70.12793 23.72678 1.000 75.09887 137 ASN E O 1
ATOM 8819 N N . ALA E 1 132 ? -30.47352 -70.20628 22.05988 1.000 95.75764 138 ALA E N 1
ATOM 8820 C CA . ALA E 1 132 ? -29.57203 -69.25171 22.68894 1.000 88.08086 138 ALA E CA 1
ATOM 8821 C C . ALA E 1 132 ? -29.95858 -67.80668 22.40352 1.000 86.96970 138 ALA E C 1
ATOM 8822 O O . ALA E 1 132 ? -29.30336 -66.89247 22.91348 1.000 89.29051 138 ALA E O 1
ATOM 8824 N N . CYS E 1 133 ? -31.00782 -67.58473 21.61124 1.000 85.35520 139 CYS E N 1
ATOM 8825 C CA . CYS E 1 133 ? -31.44751 -66.25275 21.21983 1.000 82.81928 139 CYS E CA 1
ATOM 8826 C C . CYS E 1 133 ? -32.97593 -66.20186 21.28446 1.000 84.54320 139 CYS E C 1
ATOM 8827 O O . CYS E 1 133 ? -33.66236 -65.92049 20.30761 1.000 96.95186 139 CYS E O 1
ATOM 8830 N N . LYS E 1 134 ? -33.52257 -66.47597 22.46679 1.000 85.93778 140 LYS E N 1
ATOM 8831 C CA . LYS E 1 134 ? -34.95800 -66.68714 22.60226 1.000 89.22519 140 LYS E CA 1
ATOM 8832 C C . LYS E 1 134 ? -35.73537 -65.38680 22.43420 1.000 85.17777 140 LYS E C 1
ATOM 8833 O O . LYS E 1 134 ? -35.42601 -64.37442 23.06999 1.000 77.75344 140 LYS E O 1
ATOM 8839 N N . ARG E 1 135 ? -36.74973 -65.42522 21.57208 1.000 108.72258 141 ARG E N 1
ATOM 8840 C CA . ARG E 1 135 ? -37.70393 -64.33510 21.38452 1.000 102.62969 141 ARG E CA 1
ATOM 8841 C C . ARG E 1 135 ? -39.05247 -64.83432 21.89086 1.000 112.63010 141 ARG E C 1
ATOM 8842 O O . ARG E 1 135 ? -39.75979 -65.56210 21.18786 1.000 112.98257 141 ARG E O 1
ATOM 8850 N N . GLY E 1 136 ? -39.40557 -64.44192 23.11091 1.000 108.08587 142 GLY E N 1
ATOM 8851 C CA . GLY E 1 136 ? -40.56178 -64.99048 23.77317 1.000 117.40398 142 GLY E CA 1
ATOM 8852 C C . GLY E 1 136 ? -40.24491 -66.34943 24.36294 1.000 124.20009 142 GLY E C 1
ATOM 8853 O O . GLY E 1 136 ? -39.11896 -66.61465 24.79483 1.000 121.72178 142 GLY E O 1
ATOM 8854 N N . PRO E 1 137 ? -41.23323 -67.24735 24.38393 1.000 127.65855 143 PRO E N 1
ATOM 8855 C CA . PRO E 1 137 ? -40.98383 -68.58848 24.93478 1.000 120.28532 143 PRO E CA 1
ATOM 8856 C C . PRO E 1 137 ? -40.15448 -69.48171 24.02708 1.000 115.84586 143 PRO E C 1
ATOM 8857 O O . PRO E 1 137 ? -39.49762 -70.40081 24.53128 1.000 103.67109 143 PRO E O 1
ATOM 8861 N N . GLY E 1 138 ? -40.15607 -69.24560 22.71412 1.000 113.21717 144 GLY E N 1
ATOM 8862 C CA . GLY E 1 138 ? -39.46979 -70.10149 21.77116 1.000 111.07294 144 GLY E CA 1
ATOM 8863 C C . GLY E 1 138 ? -38.17062 -69.50064 21.26172 1.000 109.10095 144 GLY E C 1
ATOM 8864 O O . GLY E 1 138 ? -37.70257 -68.45717 21.72059 1.000 112.31489 144 GLY E O 1
ATOM 8865 N N . SER E 1 139 ? -37.58393 -70.18609 20.28315 1.000 108.48020 145 SER E N 1
ATOM 8866 C CA . SER E 1 139 ? -36.32082 -69.75233 19.71073 1.000 105.69996 145 SER E CA 1
ATOM 8867 C C . SER E 1 139 ? -36.50863 -68.49298 18.86626 1.000 96.75577 145 SER E C 1
ATOM 8868 O O . SER E 1 139 ? -37.62219 -68.12246 18.48332 1.000 78.89887 145 SER E O 1
ATOM 8871 N N . GLY E 1 140 ? -35.39151 -67.83565 18.57738 1.000 83.70185 146 GLY E N 1
ATOM 8872 C CA . GLY E 1 140 ? -35.41378 -66.63171 17.78027 1.000 78.30790 146 GLY E CA 1
ATOM 8873 C C . GLY E 1 140 ? -34.05576 -66.35471 17.17473 1.000 82.35130 146 GLY E C 1
ATOM 8874 O O . GLY E 1 140 ? -33.17433 -67.21622 17.15499 1.000 78.21178 146 GLY E O 1
ATOM 8875 N N . PHE E 1 141 ? -33.89587 -65.12888 16.68438 1.000 73.20220 147 PHE E N 1
ATOM 8876 C CA . PHE E 1 141 ? -32.66887 -64.71546 16.01538 1.000 68.74887 147 PHE E CA 1
ATOM 8877 C C . PHE E 1 141 ? -32.64939 -63.19228 15.96454 1.000 69.58104 147 PHE E C 1
ATOM 8878 O O . PHE E 1 141 ? -33.58331 -62.52617 16.41964 1.000 60.13912 147 PHE E O 1
ATOM 8886 N N . PHE E 1 142 ? -31.56861 -62.64363 15.41283 1.000 71.53061 148 PHE E N 1
ATOM 8887 C CA . PHE E 1 142 ? -31.46918 -61.20067 15.24221 1.000 72.13132 148 PHE E CA 1
ATOM 8888 C C . PHE E 1 142 ? -32.58578 -60.70312 14.33253 1.000 79.96870 148 PHE E C 1
ATOM 8889 O O . PHE E 1 142 ? -32.81448 -61.25456 13.25226 1.000 90.15008 148 PHE E O 1
ATOM 8897 N N . SER E 1 143 ? -33.28395 -59.65379 14.77669 1.000 73.16902 149 SER E N 1
ATOM 8898 C CA . SER E 1 143 ? -34.46397 -59.18922 14.05267 1.000 69.22989 149 SER E CA 1
ATOM 8899 C C . SER E 1 143 ? -34.11468 -58.66091 12.66697 1.000 73.68154 149 SER E C 1
ATOM 8900 O O . SER E 1 143 ? -34.94350 -58.72838 11.75287 1.000 79.28772 149 SER E O 1
ATOM 8903 N N . ARG E 1 144 ? -32.90557 -58.13440 12.48817 1.000 66.26321 150 ARG E N 1
ATOM 8904 C CA . ARG E 1 144 ? -32.48358 -57.57810 11.21139 1.000 68.63984 150 ARG E CA 1
ATOM 8905 C C . ARG E 1 144 ? -31.70575 -58.57667 10.36698 1.000 68.77671 150 ARG E C 1
ATOM 8906 O O . ARG E 1 144 ? -31.14740 -58.19836 9.33140 1.000 69.04869 150 ARG E O 1
ATOM 8914 N N . LEU E 1 145 ? -31.65573 -59.83960 10.78370 1.000 67.79821 151 LEU E N 1
ATOM 8915 C CA . LEU E 1 145 ? -30.96104 -60.88293 10.04660 1.000 82.23584 151 LEU E CA 1
ATOM 8916 C C . LEU E 1 145 ? -31.87493 -62.08830 9.88354 1.000 77.89475 151 LEU E C 1
ATOM 8917 O O . LEU E 1 145 ? -32.77421 -62.32421 10.69452 1.000 78.47282 151 LEU E O 1
ATOM 8922 N N . ASN E 1 146 ? -31.63246 -62.85054 8.82045 1.000 87.46126 152 ASN E N 1
ATOM 8923 C CA . ASN E 1 146 ? -32.43337 -64.01813 8.47933 1.000 84.42795 152 ASN E CA 1
ATOM 8924 C C . ASN E 1 146 ? -31.49638 -65.20291 8.30911 1.000 72.60411 152 ASN E C 1
ATOM 8925 O O . ASN E 1 146 ? -30.61887 -65.18018 7.44084 1.000 69.12919 152 ASN E O 1
ATOM 8930 N N . TRP E 1 147 ? -31.67546 -66.22867 9.13722 1.000 71.26767 153 TRP E N 1
ATOM 8931 C CA . TRP E 1 147 ? -30.85806 -67.43435 9.05094 1.000 90.46090 153 TRP E CA 1
ATOM 8932 C C . TRP E 1 147 ? -31.44207 -68.35342 7.98271 1.000 75.62170 153 TRP E C 1
ATOM 8933 O O . TRP E 1 147 ? -32.49901 -68.96364 8.18573 1.000 74.20887 153 TRP E O 1
ATOM 8944 N N . LEU E 1 148 ? -30.74919 -68.45203 6.84781 1.000 76.21630 154 LEU E N 1
ATOM 8945 C CA . LEU E 1 148 ? -31.17541 -69.29362 5.73771 1.000 84.35585 154 LEU E CA 1
ATOM 8946 C C . LEU E 1 148 ? -30.53340 -70.66939 5.85645 1.000 88.24906 154 LEU E C 1
ATOM 8947 O O . LEU E 1 148 ? -29.31705 -70.78553 6.04804 1.000 84.08268 154 LEU E O 1
ATOM 8952 N N . THR E 1 149 ? -31.35857 -71.70381 5.74432 1.000 96.84732 155 THR E N 1
ATOM 8953 C CA . THR E 1 149 ? -30.91059 -73.07557 5.93173 1.000 93.74622 155 THR E CA 1
ATOM 8954 C C . THR E 1 149 ? -31.43780 -73.89531 4.75336 1.000 108.53536 155 THR E C 1
ATOM 8955 O O . THR E 1 149 ? -31.89762 -73.36197 3.73427 1.000 100.45780 155 THR E O 1
ATOM 8959 N N . LYS E 1 150 ? -31.36513 -75.21454 4.89522 1.000 103.57817 156 LYS E N 1
ATOM 8960 C CA . LYS E 1 150 ? -31.71275 -76.13940 3.82745 1.000 95.10446 156 LYS E CA 1
ATOM 8961 C C . LYS E 1 150 ? -33.22321 -76.20247 3.62071 1.000 99.53072 156 LYS E C 1
ATOM 8962 O O . LYS E 1 150 ? -34.01308 -76.10132 4.56336 1.000 87.00887 156 LYS E O 1
ATOM 8968 N N . SER E 1 151 ? -33.61665 -76.36842 2.36097 1.000 113.23936 157 SER E N 1
ATOM 8969 C CA . SER E 1 151 ? -34.99502 -76.63842 1.97782 1.000 107.59903 157 SER E CA 1
ATOM 8970 C C . SER E 1 151 ? -34.99733 -77.92119 1.16160 1.000 101.69375 157 SER E C 1
ATOM 8971 O O . SER E 1 151 ? -34.37572 -77.98066 0.09529 1.000 94.68553 157 SER E O 1
ATOM 8974 N N . GLY E 1 152 ? -35.68052 -78.94437 1.66688 1.000 87.48825 158 GLY E N 1
ATOM 8975 C CA . GLY E 1 152 ? -35.61583 -80.25777 1.06042 1.000 86.20044 158 GLY E CA 1
ATOM 8976 C C . GLY E 1 152 ? -34.32489 -80.95583 1.42797 1.000 95.50107 158 GLY E C 1
ATOM 8977 O O . GLY E 1 152 ? -34.13964 -81.36809 2.57666 1.000 125.98534 158 GLY E O 1
ATOM 8978 N N . SER E 1 153 ? -33.41401 -81.08846 0.45691 1.000 88.76887 159 SER E N 1
ATOM 8979 C CA . SER E 1 153 ? -32.09269 -81.62692 0.76238 1.000 99.97753 159 SER E CA 1
ATOM 8980 C C . SER E 1 153 ? -31.00636 -81.01711 -0.11916 1.000 104.25019 159 SER E C 1
ATOM 8981 O O . SER E 1 153 ? -29.93486 -81.61876 -0.25947 1.000 114.69912 159 SER E O 1
ATOM 8984 N N . THR E 1 154 ? -31.24958 -79.85350 -0.71724 1.000 104.20020 160 THR E N 1
ATOM 8985 C CA . THR E 1 154 ? -30.26850 -79.16935 -1.54420 1.000 108.89722 160 THR E CA 1
ATOM 8986 C C . THR E 1 154 ? -30.20647 -77.70202 -1.14684 1.000 113.06915 160 THR E C 1
ATOM 8987 O O . THR E 1 154 ? -31.19796 -77.11902 -0.69819 1.000 104.78809 160 THR E O 1
ATOM 8991 N N . TYR E 1 155 ? -29.02616 -77.11218 -1.31247 1.000 107.03630 161 TYR E N 1
ATOM 8992 C CA . TYR E 1 155 ? -28.79840 -75.69906 -1.00865 1.000 106.60407 161 TYR E CA 1
ATOM 8993 C C . TYR E 1 155 ? -28.41933 -74.98532 -2.29790 1.000 89.67904 161 TYR E C 1
ATOM 8994 O O . TYR E 1 155 ? -27.27232 -75.10716 -2.76402 1.000 89.96706 161 TYR E O 1
ATOM 9003 N N . PRO E 1 156 ? -29.33584 -74.24266 -2.91248 1.000 95.48083 162 PRO E N 1
ATOM 9004 C CA . PRO E 1 156 ? -29.03692 -73.61700 -4.20465 1.000 96.39807 162 PRO E CA 1
ATOM 9005 C C . PRO E 1 156 ? -27.99269 -72.51852 -4.07704 1.000 96.30160 162 PRO E C 1
ATOM 9006 O O . PRO E 1 156 ? -27.72534 -71.98982 -2.99569 1.000 113.18936 162 PRO E O 1
ATOM 9010 N N . VAL E 1 157 ? -27.39582 -72.17974 -5.21879 1.000 87.52732 163 VAL E N 1
ATOM 9011 C CA . VAL E 1 157 ? -26.43762 -71.07900 -5.30528 1.000 88.33335 163 VAL E CA 1
ATOM 9012 C C . VAL E 1 157 ? -27.24673 -69.78936 -5.42423 1.000 97.43301 163 VAL E C 1
ATOM 9013 O O . VAL E 1 157 ? -27.71675 -69.43053 -6.50578 1.000 90.68392 163 VAL E O 1
ATOM 9017 N N . LEU E 1 158 ? -27.41298 -69.09075 -4.30307 1.000 97.88902 164 LEU E N 1
ATOM 9018 C CA . LEU E 1 158 ? -28.24294 -67.89439 -4.26341 1.000 94.66983 164 LEU E CA 1
ATOM 9019 C C . LEU E 1 158 ? -27.54170 -66.72248 -4.93943 1.000 98.17731 164 LEU E C 1
ATOM 9020 O O . LEU E 1 158 ? -26.39085 -66.40432 -4.61870 1.000 106.80294 164 LEU E O 1
ATOM 9025 N N . ASN E 1 159 ? -28.25134 -66.07963 -5.86923 1.000 94.68088 165 ASN E N 1
ATOM 9026 C CA . ASN E 1 159 ? -27.78984 -64.88931 -6.58429 1.000 88.14847 165 ASN E CA 1
ATOM 9027 C C . ASN E 1 159 ? -28.92241 -63.86851 -6.52112 1.000 94.42395 165 ASN E C 1
ATOM 9028 O O . ASN E 1 159 ? -29.88184 -63.95034 -7.29397 1.000 117.70988 165 ASN E O 1
ATOM 9033 N N . VAL E 1 160 ? -28.81948 -62.91616 -5.59711 1.000 90.02672 166 VAL E N 1
ATOM 9034 C CA . VAL E 1 160 ? -29.87190 -61.93709 -5.35344 1.000 89.51691 166 VAL E CA 1
ATOM 9035 C C . VAL E 1 160 ? -29.30880 -60.54061 -5.58159 1.000 80.07037 166 VAL E C 1
ATOM 9036 O O . VAL E 1 160 ? -28.14359 -60.26950 -5.26956 1.000 76.43463 166 VAL E O 1
ATOM 9040 N N . THR E 1 161 ? -30.13470 -59.65877 -6.13995 1.000 70.88887 167 THR E N 1
ATOM 9041 C CA . THR E 1 161 ? -29.74042 -58.28949 -6.42887 1.000 80.61166 167 THR E CA 1
ATOM 9042 C C . THR E 1 161 ? -30.70943 -57.31385 -5.77671 1.000 85.06075 167 THR E C 1
ATOM 9043 O O . THR E 1 161 ? -31.90350 -57.59566 -5.63740 1.000 76.30099 167 THR E O 1
ATOM 9047 N N . MET E 1 162 ? -30.17910 -56.15775 -5.37944 1.000 86.44442 168 MET E N 1
ATOM 9048 C CA . MET E 1 162 ? -30.99900 -55.09257 -4.82048 1.000 78.93726 168 MET E CA 1
ATOM 9049 C C . MET E 1 162 ? -30.42481 -53.74121 -5.23117 1.000 79.36222 168 MET E C 1
ATOM 9050 O O . MET E 1 162 ? -29.28435 -53.41562 -4.87782 1.000 80.05393 168 MET E O 1
ATOM 9055 N N . PRO E 1 163 ? -31.16502 -52.93843 -5.98914 1.000 88.49943 169 PRO E N 1
ATOM 9056 C CA . PRO E 1 163 ? -30.64316 -51.64408 -6.43217 1.000 88.14406 169 PRO E CA 1
ATOM 9057 C C . PRO E 1 163 ? -30.92637 -50.52236 -5.44653 1.000 88.72305 169 PRO E C 1
ATOM 9058 O O . PRO E 1 163 ? -31.88635 -50.55189 -4.67387 1.000 81.00179 169 PRO E O 1
ATOM 9062 N N . ASN E 1 164 ? -30.05737 -49.51471 -5.48981 1.000 94.34518 170 ASN E N 1
ATOM 9063 C CA . ASN E 1 164 ? -30.20019 -48.30403 -4.68415 1.000 91.29373 170 ASN E CA 1
ATOM 9064 C C . ASN E 1 164 ? -30.70036 -47.20054 -5.61050 1.000 86.35007 170 ASN E C 1
ATOM 9065 O O . ASN E 1 164 ? -29.91661 -46.56980 -6.32461 1.000 89.22753 170 ASN E O 1
ATOM 9070 N N . ASN E 1 165 ? -32.01349 -46.97186 -5.59952 1.000 79.35830 171 ASN E N 1
ATOM 9071 C CA . ASN E 1 165 ? -32.63884 -45.95395 -6.43352 1.000 91.63045 171 ASN E CA 1
ATOM 9072 C C . ASN E 1 165 ? -33.11024 -44.75063 -5.62304 1.000 97.75507 171 ASN E C 1
ATOM 9073 O O . ASN E 1 165 ? -33.92506 -43.95973 -6.10963 1.000 102.80270 171 ASN E O 1
ATOM 9078 N N . ASP E 1 166 ? -32.61210 -44.59584 -4.39931 1.000 78.05887 172 ASP E N 1
ATOM 9079 C CA . ASP E 1 166 ? -32.98215 -43.49203 -3.53117 1.000 98.15288 172 ASP E CA 1
ATOM 9080 C C . ASP E 1 166 ? -31.92703 -42.38989 -3.60456 1.000 94.21737 172 ASP E C 1
ATOM 9081 O O . ASP E 1 166 ? -30.94031 -42.47913 -4.33895 1.000 88.74907 172 ASP E O 1
ATOM 9086 N N . ASN E 1 167 ? -32.14940 -41.32796 -2.82978 1.000 88.15065 173 ASN E N 1
ATOM 9087 C CA . ASN E 1 167 ? -31.25216 -40.18223 -2.78059 1.000 83.17584 173 ASN E CA 1
ATOM 9088 C C . ASN E 1 167 ? -30.33123 -40.21767 -1.56455 1.000 92.57988 173 ASN E C 1
ATOM 9089 O O . ASN E 1 167 ? -29.71378 -39.20086 -1.22986 1.000 84.38713 173 ASN E O 1
ATOM 9094 N N . PHE E 1 168 ? -30.22132 -41.36857 -0.90363 1.000 90.09186 174 PHE E N 1
ATOM 9095 C CA . PHE E 1 168 ? -29.40926 -41.49687 0.29509 1.000 85.46476 174 PHE E CA 1
ATOM 9096 C C . PHE E 1 168 ? -28.66569 -42.82426 0.26905 1.000 74.96880 174 PHE E C 1
ATOM 9097 O O . PHE E 1 168 ? -29.01736 -43.74691 -0.47077 1.000 67.06887 174 PHE E O 1
ATOM 9105 N N . ASP E 1 169 ? -27.62359 -42.90316 1.09059 1.000 76.34753 175 ASP E N 1
ATOM 9106 C CA . ASP E 1 169 ? -26.81665 -44.10803 1.19046 1.000 76.48670 175 ASP E CA 1
ATOM 9107 C C . ASP E 1 169 ? -27.55955 -45.18477 1.97167 1.000 73.19427 175 ASP E C 1
ATOM 9108 O O . ASP E 1 169 ? -28.42005 -44.89482 2.80810 1.000 75.85795 175 ASP E O 1
ATOM 9113 N N . LYS E 1 170 ? -27.21491 -46.43911 1.69387 1.000 63.17228 176 LYS E N 1
ATOM 9114 C CA . LYS E 1 170 ? -27.83329 -47.58507 2.34640 1.000 68.66887 176 LYS E CA 1
ATOM 9115 C C . LYS E 1 170 ? -26.77195 -48.40175 3.06692 1.000 72.34298 176 LYS E C 1
ATOM 9116 O O . LYS E 1 170 ? -25.70878 -48.67928 2.50390 1.000 65.38230 176 LYS E O 1
ATOM 9122 N N . LEU E 1 171 ? -27.06689 -48.79050 4.30298 1.000 67.53102 177 LEU E N 1
ATOM 9123 C CA . LEU E 1 171 ? -26.19398 -49.64660 5.09543 1.000 66.34438 177 LEU E CA 1
ATOM 9124 C C . LEU E 1 171 ? -26.84030 -51.01839 5.22230 1.000 64.46345 177 LEU E C 1
ATOM 9125 O O . LEU E 1 171 ? -27.96347 -51.13429 5.72470 1.000 58.36057 177 LEU E O 1
ATOM 9130 N N . TYR E 1 172 ? -26.13433 -52.04881 4.76711 1.000 57.44159 178 TYR E N 1
ATOM 9131 C CA . TYR E 1 172 ? -26.58456 -53.42867 4.85674 1.000 53.07381 178 TYR E CA 1
ATOM 9132 C C . TYR E 1 172 ? -25.68017 -54.17843 5.82086 1.000 52.54180 178 TYR E C 1
ATOM 9133 O O . TYR E 1 172 ? -24.45298 -54.14462 5.67968 1.000 48.40500 178 TYR E O 1
ATOM 9142 N N . ILE E 1 173 ? -26.28366 -54.84954 6.79550 1.000 51.27772 179 ILE E N 1
ATOM 9143 C CA . ILE E 1 173 ? -25.56029 -55.68807 7.74335 1.000 59.52316 179 ILE E CA 1
ATOM 9144 C C . ILE E 1 173 ? -25.86781 -57.13805 7.40171 1.000 60.75535 179 ILE E C 1
ATOM 9145 O O . ILE E 1 173 ? -27.03622 -57.54552 7.39350 1.000 55.29915 179 ILE E O 1
ATOM 9150 N N . TRP E 1 174 ? -24.82721 -57.91518 7.10824 1.000 66.79652 180 TRP E N 1
ATOM 9151 C CA . TRP E 1 174 ? -24.97765 -59.32812 6.78667 1.000 59.82371 180 TRP E CA 1
ATOM 9152 C C . TRP E 1 174 ? -24.00379 -60.13647 7.63649 1.000 58.09857 180 TRP E C 1
ATOM 9153 O O . TRP E 1 174 ? -23.19454 -59.58317 8.38494 1.000 59.03975 180 TRP E O 1
ATOM 9164 N N . GLY E 1 175 ? -24.08824 -61.45973 7.52807 1.000 55.98475 181 GLY E N 1
ATOM 9165 C CA . GLY E 1 175 ? -23.26894 -62.32224 8.35735 1.000 45.91887 181 GLY E CA 1
ATOM 9166 C C . GLY E 1 175 ? -22.99551 -63.66426 7.71395 1.000 67.45038 181 GLY E C 1
ATOM 9167 O O . GLY E 1 175 ? -23.66376 -64.07787 6.76091 1.000 74.44705 181 GLY E O 1
ATOM 9168 N N . VAL E 1 176 ? -21.98984 -64.34228 8.26114 1.000 66.28219 182 VAL E N 1
ATOM 9169 C CA . VAL E 1 176 ? -21.56588 -65.66446 7.81538 1.000 56.16887 182 VAL E CA 1
ATOM 9170 C C . VAL E 1 176 ? -21.51465 -66.57985 9.03025 1.000 60.27887 182 VAL E C 1
ATOM 9171 O O . VAL E 1 176 ? -20.92956 -66.22096 10.05762 1.000 71.09701 182 VAL E O 1
ATOM 9175 N N . HIS E 1 177 ? -22.12176 -67.75747 8.91437 1.000 69.63653 183 HIS E N 1
ATOM 9176 C CA . HIS E 1 177 ? -22.20270 -68.69705 10.02493 1.000 68.17359 183 HIS E CA 1
ATOM 9177 C C . HIS E 1 177 ? -21.00674 -69.64148 10.01270 1.000 72.57209 183 HIS E C 1
ATOM 9178 O O . HIS E 1 177 ? -20.72653 -70.28576 8.99757 1.000 69.89683 183 HIS E O 1
ATOM 9185 N N . HIS E 1 178 ? -20.30527 -69.72073 11.14259 1.000 87.74559 184 HIS E N 1
ATOM 9186 C CA . HIS E 1 178 ? -19.18463 -70.63820 11.30304 1.000 87.15498 184 HIS E CA 1
ATOM 9187 C C . HIS E 1 178 ? -19.61860 -71.79650 12.18871 1.000 93.07952 184 HIS E C 1
ATOM 9188 O O . HIS E 1 178 ? -19.79356 -71.60647 13.40457 1.000 88.66016 184 HIS E O 1
ATOM 9195 N N . PRO E 1 179 ? -19.81278 -72.98991 11.63815 1.000 96.94704 185 PRO E N 1
ATOM 9196 C CA . PRO E 1 179 ? -20.26866 -74.13418 12.43276 1.000 94.28505 185 PRO E CA 1
ATOM 9197 C C . PRO E 1 179 ? -19.12444 -74.72675 13.25014 1.000 99.00772 185 PRO E C 1
ATOM 9198 O O . PRO E 1 179 ? -17.99366 -74.24410 13.23297 1.000 111.11364 185 PRO E O 1
ATOM 9202 N N . SER E 1 180 ? -19.44156 -75.80493 13.96802 1.000 92.33995 186 SER E N 1
ATOM 9203 C CA . SER E 1 180 ? -18.48516 -76.47886 14.83666 1.000 94.75283 186 SER E CA 1
ATOM 9204 C C . SER E 1 180 ? -18.01639 -77.82711 14.31158 1.000 103.04379 186 SER E C 1
ATOM 9205 O O . SER E 1 180 ? -16.91206 -78.25407 14.65258 1.000 108.32818 186 SER E O 1
ATOM 9208 N N . THR E 1 181 ? -18.82215 -78.50718 13.49770 1.000 111.88674 187 THR E N 1
ATOM 9209 C CA . THR E 1 181 ? -18.45528 -79.80459 12.94870 1.000 110.88353 187 THR E CA 1
ATOM 9210 C C . THR E 1 181 ? -18.97682 -79.91900 11.52351 1.000 116.24221 187 THR E C 1
ATOM 9211 O O . THR E 1 181 ? -19.90625 -79.21451 11.12115 1.000 110.18820 187 THR E O 1
ATOM 9215 N N . ASN E 1 182 ? -18.35916 -80.82633 10.75943 1.000 117.97180 188 ASN E N 1
ATOM 9216 C CA . ASN E 1 182 ? -18.78629 -81.05373 9.38155 1.000 108.37017 188 ASN E CA 1
ATOM 9217 C C . ASN E 1 182 ? -20.21814 -81.56519 9.31669 1.000 103.93469 188 ASN E C 1
ATOM 9218 O O . ASN E 1 182 ? -20.92649 -81.30923 8.33429 1.000 102.16069 188 ASN E O 1
ATOM 9223 N N . GLN E 1 183 ? -20.65569 -82.29339 10.34643 1.000 113.81477 189 GLN E N 1
ATOM 9224 C CA . GLN E 1 183 ? -22.03599 -82.76334 10.39871 1.000 117.13420 189 GLN E CA 1
ATOM 9225 C C . GLN E 1 183 ? -23.01238 -81.59578 10.34881 1.000 113.65463 189 GLN E C 1
ATOM 9226 O O . GLN E 1 183 ? -23.95969 -81.59824 9.55628 1.000 105.75588 189 GLN E O 1
ATOM 9232 N N . GLU E 1 184 ? -22.79023 -80.58485 11.19272 1.000 107.64572 190 GLU E N 1
ATOM 9233 C CA . GLU E 1 184 ? -23.66028 -79.41264 11.20812 1.000 97.44303 190 GLU E CA 1
ATOM 9234 C C . GLU E 1 184 ? -23.62950 -78.68414 9.86918 1.000 106.69024 190 GLU E C 1
ATOM 9235 O O . GLU E 1 184 ? -24.67704 -78.26946 9.35219 1.000 108.40757 190 GLU E O 1
ATOM 9241 N N . GLN E 1 185 ? -22.43519 -78.52905 9.28952 1.000 98.50317 191 GLN E N 1
ATOM 9242 C CA . GLN E 1 185 ? -22.30035 -77.84476 8.00695 1.000 104.63298 191 GLN E CA 1
ATOM 9243 C C . GLN E 1 185 ? -23.10703 -78.54424 6.91997 1.000 113.42553 191 GLN E C 1
ATOM 9244 O O . GLN E 1 185 ? -23.89505 -77.90968 6.20898 1.000 109.06442 191 GLN E O 1
ATOM 9250 N N . THR E 1 186 ? -22.92895 -79.85973 6.78092 1.000 114.06306 192 THR E N 1
ATOM 9251 C CA . THR E 1 186 ? -23.63701 -80.58380 5.72953 1.000 99.81559 192 THR E CA 1
ATOM 9252 C C . THR E 1 186 ? -25.12486 -80.71729 6.03132 1.000 97.58257 192 THR E C 1
ATOM 9253 O O . THR E 1 186 ? -25.93360 -80.84157 5.10561 1.000 90.85887 192 THR E O 1
ATOM 9257 N N . SER E 1 187 ? -25.50866 -80.68835 7.30830 1.000 97.21555 193 SER E N 1
ATOM 9258 C CA . SER E 1 187 ? -26.91788 -80.82310 7.65445 1.000 95.00589 193 SER E CA 1
ATOM 9259 C C . SER E 1 187 ? -27.67688 -79.53485 7.38125 1.000 99.61124 193 SER E C 1
ATOM 9260 O O . SER E 1 187 ? -28.84470 -79.56898 6.97663 1.000 101.50358 193 SER E O 1
ATOM 9263 N N . LEU E 1 188 ? -27.03391 -78.39085 7.58990 1.000 106.48677 194 LEU E N 1
ATOM 9264 C CA . LEU E 1 188 ? -27.73163 -77.12445 7.42275 1.000 102.22616 194 LEU E CA 1
ATOM 9265 C C . LEU E 1 188 ? -27.56037 -76.51731 6.03571 1.000 95.38068 194 LEU E C 1
ATOM 9266 O O . LEU E 1 188 ? -28.49201 -75.87955 5.53091 1.000 96.09228 194 LEU E O 1
ATOM 9271 N N . TYR E 1 189 ? -26.40154 -76.70276 5.39489 1.000 95.82737 195 TYR E N 1
ATOM 9272 C CA . TYR E 1 189 ? -26.11448 -76.01996 4.13803 1.000 102.43625 195 TYR E CA 1
ATOM 9273 C C . TYR E 1 189 ? -25.65805 -76.98113 3.04663 1.000 102.26679 195 TYR E C 1
ATOM 9274 O O . TYR E 1 189 ? -25.10370 -76.53890 2.03468 1.000 116.65297 195 TYR E O 1
ATOM 9283 N N . VAL E 1 190 ? -25.86110 -78.28416 3.24623 1.000 101.46008 196 VAL E N 1
ATOM 9284 C CA . VAL E 1 190 ? -25.63396 -79.30751 2.22918 1.000 101.66811 196 VAL E CA 1
ATOM 9285 C C . VAL E 1 190 ? -24.16560 -79.36839 1.82130 1.000 109.72930 196 VAL E C 1
ATOM 9286 O O . VAL E 1 190 ? -23.48724 -80.37095 2.07272 1.000 115.12646 196 VAL E O 1
ATOM 9290 N N . GLN E 1 191 ? -23.66969 -78.30688 1.18399 1.000 105.29914 197 GLN E N 1
ATOM 9291 C CA . GLN E 1 191 ? -22.31377 -78.31031 0.64879 1.000 90.00887 197 GLN E CA 1
ATOM 9292 C C . GLN E 1 191 ? -21.28767 -78.44123 1.76996 1.000 108.83962 197 GLN E C 1
ATOM 9293 O O . GLN E 1 191 ? -21.53560 -78.07225 2.92075 1.000 112.87085 197 GLN E O 1
ATOM 9299 N N . ALA E 1 192 ? -20.11574 -78.97563 1.41991 1.000 105.86561 198 ALA E N 1
ATOM 9300 C CA . ALA E 1 192 ? -19.08909 -79.21327 2.42940 1.000 106.42255 198 ALA E CA 1
ATOM 9301 C C . ALA E 1 192 ? -18.39952 -77.91663 2.83099 1.000 108.83156 198 ALA E C 1
ATOM 9302 O O . ALA E 1 192 ? -18.04186 -77.73214 4.00070 1.000 94.94970 198 ALA E O 1
ATOM 9304 N N . SER E 1 193 ? -18.21626 -77.00395 1.88085 1.000 111.37081 199 SER E N 1
ATOM 9305 C CA . SER E 1 193 ? -17.57570 -75.72081 2.13489 1.000 93.32684 199 SER E CA 1
ATOM 9306 C C . SER E 1 193 ? -18.40714 -74.62329 1.49194 1.000 96.59389 199 SER E C 1
ATOM 9307 O O . SER E 1 193 ? -18.62512 -74.63798 0.27546 1.000 93.06574 199 SER E O 1
ATOM 9310 N N . GLY E 1 194 ? -18.87077 -73.67630 2.30815 1.000 96.86130 200 GLY E N 1
ATOM 9311 C CA . GLY E 1 194 ? -19.65964 -72.56782 1.81968 1.000 92.58244 200 GLY E CA 1
ATOM 9312 C C . GLY E 1 194 ? -18.80332 -71.39179 1.38957 1.000 84.59853 200 GLY E C 1
ATOM 9313 O O . GLY E 1 194 ? -17.57388 -71.41786 1.44083 1.000 86.49476 200 GLY E O 1
ATOM 9314 N N . ARG E 1 195 ? -19.48891 -70.33928 0.95051 1.000 74.90887 201 ARG E N 1
ATOM 9315 C CA . ARG E 1 195 ? -18.85591 -69.09459 0.54059 1.000 80.82599 201 ARG E CA 1
ATOM 9316 C C . ARG E 1 195 ? -19.93901 -68.03986 0.38452 1.000 89.10573 201 ARG E C 1
ATOM 9317 O O . ARG E 1 195 ? -21.01876 -68.32793 -0.14594 1.000 89.78945 201 ARG E O 1
ATOM 9325 N N . VAL E 1 196 ? -19.64901 -66.82678 0.85697 1.000 83.46825 202 VAL E N 1
ATOM 9326 C CA . VAL E 1 196 ? -20.56233 -65.69663 0.73867 1.000 81.31428 202 VAL E CA 1
ATOM 9327 C C . VAL E 1 196 ? -19.81549 -64.55469 0.06587 1.000 84.29149 202 VAL E C 1
ATOM 9328 O O . VAL E 1 196 ? -18.67176 -64.26145 0.42737 1.000 74.62335 202 VAL E O 1
ATOM 9332 N N . THR E 1 197 ? -20.45440 -63.91161 -0.91091 1.000 87.90759 203 THR E N 1
ATOM 9333 C CA . THR E 1 197 ? -19.85563 -62.79442 -1.63055 1.000 92.24192 203 THR E CA 1
ATOM 9334 C C . THR E 1 197 ? -20.87029 -61.66577 -1.71226 1.000 82.35215 203 THR E C 1
ATOM 9335 O O . THR E 1 197 ? -21.92580 -61.81821 -2.33503 1.000 81.42495 203 THR E O 1
ATOM 9339 N N . VAL E 1 198 ? -20.55382 -60.54101 -1.08235 1.000 80.82763 204 VAL E N 1
ATOM 9340 C CA . VAL E 1 198 ? -21.37443 -59.33842 -1.14574 1.000 92.14832 204 VAL E CA 1
ATOM 9341 C C . VAL E 1 198 ? -20.57678 -58.28458 -1.89872 1.000 92.33397 204 VAL E C 1
ATOM 9342 O O . VAL E 1 198 ? -19.43984 -57.96879 -1.52357 1.000 76.77887 204 VAL E O 1
ATOM 9346 N N . SER E 1 199 ? -21.15857 -57.75015 -2.96989 1.000 94.54642 205 SER E N 1
ATOM 9347 C CA . SER E 1 199 ? -20.38595 -56.93480 -3.89228 1.000 77.24287 205 SER E CA 1
ATOM 9348 C C . SER E 1 199 ? -21.18990 -55.74071 -4.38296 1.000 76.36045 205 SER E C 1
ATOM 9349 O O . SER E 1 199 ? -22.41822 -55.79362 -4.50878 1.000 79.75451 205 SER E O 1
ATOM 9352 N N . THR E 1 200 ? -20.46613 -54.65646 -4.64234 1.000 73.37673 206 THR E N 1
ATOM 9353 C CA . THR E 1 200 ? -20.94099 -53.48617 -5.36373 1.000 74.11420 206 THR E CA 1
ATOM 9354 C C . THR E 1 200 ? -20.08289 -53.32290 -6.61991 1.000 84.33078 206 THR E C 1
ATOM 9355 O O . THR E 1 200 ? -19.29486 -54.20410 -6.97607 1.000 84.42946 206 THR E O 1
ATOM 9359 N N . ARG E 1 201 ? -20.23440 -52.18148 -7.29215 1.000 90.51311 207 ARG E N 1
ATOM 9360 C CA . ARG E 1 201 ? -19.47749 -51.95943 -8.51957 1.000 85.30437 207 ARG E CA 1
ATOM 9361 C C . ARG E 1 201 ? -18.00652 -51.67985 -8.23886 1.000 92.25105 207 ARG E C 1
ATOM 9362 O O . ARG E 1 201 ? -17.14866 -52.00033 -9.06961 1.000 79.56930 207 ARG E O 1
ATOM 9370 N N . ARG E 1 202 ? -17.69395 -51.09264 -7.08297 1.000 101.92318 208 ARG E N 1
ATOM 9371 C CA . ARG E 1 202 ? -16.32634 -50.71239 -6.75170 1.000 78.45115 208 ARG E CA 1
ATOM 9372 C C . ARG E 1 202 ? -15.79861 -51.42376 -5.51260 1.000 88.09497 208 ARG E C 1
ATOM 9373 O O . ARG E 1 202 ? -14.69693 -51.10324 -5.05049 1.000 107.99038 208 ARG E O 1
ATOM 9381 N N . SER E 1 203 ? -16.54506 -52.37986 -4.96359 1.000 80.00415 209 SER E N 1
ATOM 9382 C CA . SER E 1 203 ? -16.09219 -53.10526 -3.78653 1.000 93.80247 209 SER E CA 1
ATOM 9383 C C . SER E 1 203 ? -16.61253 -54.53411 -3.84036 1.000 81.31507 209 SER E C 1
ATOM 9384 O O . SER E 1 203 ? -17.66670 -54.80818 -4.42042 1.000 77.42812 209 SER E O 1
ATOM 9387 N N . GLN E 1 204 ? -15.85348 -55.44061 -3.22824 1.000 71.49887 210 GLN E N 1
ATOM 9388 C CA . GLN E 1 204 ? -16.20862 -56.84840 -3.14451 1.000 86.63506 210 GLN E CA 1
ATOM 9389 C C . GLN E 1 204 ? -15.80088 -57.37486 -1.77663 1.000 104.94822 210 GLN E C 1
ATOM 9390 O O . GLN E 1 204 ? -14.81272 -56.92157 -1.19224 1.000 101.77561 210 GLN E O 1
ATOM 9396 N N . GLN E 1 205 ? -16.56485 -58.33966 -1.26812 1.000 104.34484 211 GLN E N 1
ATOM 9397 C CA . GLN E 1 205 ? -16.29589 -58.88593 0.05881 1.000 96.74100 211 GLN E CA 1
ATOM 9398 C C . GLN E 1 205 ? -16.70216 -60.35240 0.05476 1.000 95.12810 211 GLN E C 1
ATOM 9399 O O . GLN E 1 205 ? -17.89636 -60.66354 0.05810 1.000 92.88106 211 GLN E O 1
ATOM 9405 N N . THR E 1 206 ? -15.71595 -61.24601 0.04147 1.000 84.74380 212 THR E N 1
ATOM 9406 C CA . THR E 1 206 ? -15.95342 -62.68221 0.00455 1.000 80.12569 212 THR E CA 1
ATOM 9407 C C . THR E 1 206 ? -15.41108 -63.31945 1.27507 1.000 94.15623 212 THR E C 1
ATOM 9408 O O . THR E 1 206 ? -14.23411 -63.14800 1.60915 1.000 103.05159 212 THR E O 1
ATOM 9412 N N . ILE E 1 207 ? -16.27110 -64.05509 1.97304 1.000 97.37627 213 ILE E N 1
ATOM 9413 C CA . ILE E 1 207 ? -15.92444 -64.72893 3.21640 1.000 85.11230 213 ILE E CA 1
ATOM 9414 C C . ILE E 1 207 ? -16.15429 -66.22255 3.04014 1.000 91.55522 213 ILE E C 1
ATOM 9415 O O . ILE E 1 207 ? -17.20562 -66.64436 2.53621 1.000 86.73185 213 ILE E O 1
ATOM 9420 N N . ILE E 1 208 ? -15.16833 -67.01194 3.44771 1.000 86.67688 214 ILE E N 1
ATOM 9421 C CA . ILE E 1 208 ? -15.25584 -68.46904 3.45079 1.000 97.53740 214 ILE E CA 1
ATOM 9422 C C . ILE E 1 208 ? -15.46567 -68.91653 4.89319 1.000 96.49829 214 ILE E C 1
ATOM 9423 O O . ILE E 1 208 ? -14.65748 -68.55470 5.76207 1.000 94.23307 214 ILE E O 1
ATOM 9428 N N . PRO E 1 209 ? -16.52104 -69.67125 5.19472 1.000 92.17034 215 PRO E N 1
ATOM 9429 C CA . PRO E 1 209 ? -16.72670 -70.13521 6.57094 1.000 85.06095 215 PRO E CA 1
ATOM 9430 C C . PRO E 1 209 ? -15.58708 -71.02710 7.03945 1.000 90.02639 215 PRO E C 1
ATOM 9431 O O . PRO E 1 209 ? -14.94017 -71.71808 6.24940 1.000 88.13796 215 PRO E O 1
ATOM 9435 N N . ASN E 1 210 ? -15.34669 -70.99870 8.34823 1.000 105.68463 216 ASN E N 1
ATOM 9436 C CA . ASN E 1 210 ? -14.28323 -71.76627 8.98486 1.000 100.44266 216 ASN E CA 1
ATOM 9437 C C . ASN E 1 210 ? -14.90830 -72.67837 10.02995 1.000 103.40072 216 ASN E C 1
ATOM 9438 O O . ASN E 1 210 ? -15.54845 -72.19930 10.97244 1.000 92.65269 216 ASN E O 1
ATOM 9443 N N . ILE E 1 211 ? -14.72209 -73.98506 9.86312 1.000 100.10856 217 ILE E N 1
ATOM 9444 C CA . ILE E 1 211 ? -15.35543 -74.99004 10.70926 1.000 86.31115 217 ILE E CA 1
ATOM 9445 C C . ILE E 1 211 ? -14.38847 -75.38432 11.81673 1.000 79.28887 217 ILE E C 1
ATOM 9446 O O . ILE E 1 211 ? -13.21726 -75.68628 11.55421 1.000 78.71169 217 ILE E O 1
ATOM 9451 N N . GLY E 1 212 ? -14.87825 -75.38271 13.05459 1.000 86.89046 218 GLY E N 1
ATOM 9452 C CA . GLY E 1 212 ? -14.06798 -75.72098 14.20896 1.000 81.78638 218 GLY E CA 1
ATOM 9453 C C . GLY E 1 212 ? -14.77630 -75.41904 15.51336 1.000 84.67080 218 GLY E C 1
ATOM 9454 O O . GLY E 1 212 ? -15.77205 -74.68998 15.52645 1.000 93.45349 218 GLY E O 1
ATOM 9455 N N . SER E 1 213 ? -14.27737 -75.96737 16.61865 1.000 92.66813 219 SER E N 1
ATOM 9456 C CA . SER E 1 213 ? -14.91127 -75.79646 17.92050 1.000 92.21386 219 SER E CA 1
ATOM 9457 C C . SER E 1 213 ? -14.29783 -74.60356 18.64514 1.000 86.61321 219 SER E C 1
ATOM 9458 O O . SER E 1 213 ? -13.08744 -74.57346 18.89456 1.000 71.49887 219 SER E O 1
ATOM 9461 N N . ARG E 1 214 ? -15.13057 -73.63027 18.97369 1.000 95.73421 220 ARG E N 1
ATOM 9462 C CA . ARG E 1 214 ? -14.77178 -72.47657 19.78110 1.000 92.88225 220 ARG E CA 1
ATOM 9463 C C . ARG E 1 214 ? -15.12631 -72.73303 21.23821 1.000 93.05205 220 ARG E C 1
ATOM 9464 O O . ARG E 1 214 ? -15.78072 -73.72679 21.56686 1.000 92.64871 220 ARG E O 1
ATOM 9472 N N . PRO E 1 215 ? -14.68454 -71.86857 22.15605 1.000 91.06360 221 PRO E N 1
ATOM 9473 C CA . PRO E 1 215 ? -15.14859 -71.98241 23.54365 1.000 69.71519 221 PRO E CA 1
ATOM 9474 C C . PRO E 1 215 ? -16.66595 -71.90532 23.63269 1.000 79.57198 221 PRO E C 1
ATOM 9475 O O . PRO E 1 215 ? -17.33467 -71.31607 22.78051 1.000 85.03183 221 PRO E O 1
ATOM 9479 N N . TRP E 1 216 ? -17.20630 -72.51887 24.68288 1.000 88.94845 222 TRP E N 1
ATOM 9480 C CA . TRP E 1 216 ? -18.65093 -72.56453 24.87261 1.000 81.13551 222 TRP E CA 1
ATOM 9481 C C . TRP E 1 216 ? -19.16039 -71.20288 25.33057 1.000 84.25053 222 TRP E C 1
ATOM 9482 O O . TRP E 1 216 ? -18.73904 -70.69114 26.37358 1.000 74.03243 222 TRP E O 1
ATOM 9484 N N . VAL E 1 217 ? -20.06190 -70.61609 24.54678 1.000 86.94207 223 VAL E N 1
ATOM 9485 C CA . VAL E 1 217 ? -20.67111 -69.32688 24.85351 1.000 77.79838 223 VAL E CA 1
ATOM 9486 C C . VAL E 1 217 ? -22.17758 -69.47855 24.70701 1.000 79.27772 223 VAL E C 1
ATOM 9487 O O . VAL E 1 217 ? -22.67278 -69.73084 23.60230 1.000 77.27628 223 VAL E O 1
ATOM 9491 N N . ARG E 1 218 ? -22.90072 -69.33166 25.81882 1.000 78.31809 224 ARG E N 1
ATOM 9492 C CA . ARG E 1 218 ? -24.36036 -69.45294 25.83980 1.000 79.95324 224 ARG E CA 1
ATOM 9493 C C . ARG E 1 218 ? -24.82689 -70.76970 25.22250 1.000 76.49288 224 ARG E C 1
ATOM 9494 O O . ARG E 1 218 ? -25.87462 -70.83510 24.57519 1.000 82.93805 224 ARG E O 1
ATOM 9502 N N . GLY E 1 219 ? -24.04320 -71.82735 25.42019 1.000 67.76887 225 GLY E N 1
ATOM 9503 C CA . GLY E 1 219 ? -24.41674 -73.15904 24.99466 1.000 76.12236 225 GLY E CA 1
ATOM 9504 C C . GLY E 1 219 ? -24.03824 -73.53165 23.58000 1.000 84.70310 225 GLY E C 1
ATOM 9505 O O . GLY E 1 219 ? -24.57647 -74.51484 23.05624 1.000 82.75315 225 GLY E O 1
ATOM 9506 N N . LEU E 1 220 ? -23.12825 -72.79643 22.94574 1.000 79.23651 226 LEU E N 1
ATOM 9507 C CA . LEU E 1 220 ? -22.78100 -73.05081 21.55542 1.000 88.74660 226 LEU E CA 1
ATOM 9508 C C . LEU E 1 220 ? -21.28049 -72.92429 21.34471 1.000 89.61598 226 LEU E C 1
ATOM 9509 O O . LEU E 1 220 ? -20.61803 -72.09239 21.97135 1.000 83.31385 226 LEU E O 1
ATOM 9514 N N A SER E 1 221 ? -20.75550 -73.75721 20.44785 0.211 83.32433 227 SER E N 1
ATOM 9515 N N B SER E 1 221 ? -20.74692 -73.77085 20.46327 0.789 83.22122 227 SER E N 1
ATOM 9516 C CA A SER E 1 221 ? -19.36890 -73.67731 20.01178 0.211 84.09529 227 SER E CA 1
ATOM 9517 C CA B SER E 1 221 ? -19.36311 -73.67558 20.01747 0.789 84.02762 227 SER E CA 1
ATOM 9518 C C A SER E 1 221 ? -19.22830 -73.05133 18.63149 0.211 87.46804 227 SER E C 1
ATOM 9519 C C B SER E 1 221 ? -19.26863 -73.18553 18.57719 0.789 87.69281 227 SER E C 1
ATOM 9520 O O A SER E 1 221 ? -18.11081 -72.96937 18.11206 0.211 91.29341 227 SER E O 1
ATOM 9521 O O B SER E 1 221 ? -18.24987 -73.40440 17.91348 0.789 95.07372 227 SER E O 1
ATOM 9526 N N A SER E 1 222 ? -20.32916 -72.61388 18.02943 0.211 82.97137 228 SER E N 1
ATOM 9527 N N B SER E 1 222 ? -20.31675 -72.53155 18.08332 0.789 82.71377 228 SER E N 1
ATOM 9528 C CA A SER E 1 222 ? -20.33324 -72.00137 16.71032 0.211 85.42974 228 SER E CA 1
ATOM 9529 C CA B SER E 1 222 ? -20.36437 -71.98693 16.73671 0.789 85.35361 228 SER E CA 1
ATOM 9530 C C A SER E 1 222 ? -20.40163 -70.48161 16.83104 0.211 85.70787 228 SER E C 1
ATOM 9531 C C B SER E 1 222 ? -20.50056 -70.47128 16.80730 0.789 85.85422 228 SER E C 1
ATOM 9532 O O A SER E 1 222 ? -20.70141 -69.92811 17.89152 0.211 83.69219 228 SER E O 1
ATOM 9533 O O B SER E 1 222 ? -20.94172 -69.91396 17.81593 0.789 83.68663 228 SER E O 1
ATOM 9538 N N . ARG E 1 223 ? -20.12096 -69.80317 15.71940 1.000 82.27272 229 ARG E N 1
ATOM 9539 C CA . ARG E 1 223 ? -20.04465 -68.34821 15.70255 1.000 71.94887 229 ARG E CA 1
ATOM 9540 C C . ARG E 1 223 ? -20.79206 -67.76267 14.51136 1.000 80.93666 229 ARG E C 1
ATOM 9541 O O . ARG E 1 223 ? -21.20461 -68.46682 13.58573 1.000 79.44007 229 ARG E O 1
ATOM 9549 N N . ILE E 1 224 ? -20.94940 -66.43988 14.55223 1.000 72.57819 230 ILE E N 1
ATOM 9550 C CA . ILE E 1 224 ? -21.43818 -65.64542 13.43220 1.000 66.54823 230 ILE E CA 1
ATOM 9551 C C . ILE E 1 224 ? -20.47826 -64.48094 13.23473 1.000 70.14842 230 ILE E C 1
ATOM 9552 O O . ILE E 1 224 ? -20.16113 -63.76585 14.19108 1.000 67.00589 230 ILE E O 1
ATOM 9557 N N . SER E 1 225 ? -20.01134 -64.29487 12.00417 1.000 75.61266 231 SER E N 1
ATOM 9558 C CA . SER E 1 225 ? -19.16004 -63.16699 11.64954 1.000 74.67748 231 SER E CA 1
ATOM 9559 C C . SER E 1 225 ? -20.01596 -62.11319 10.96043 1.000 62.01465 231 SER E C 1
ATOM 9560 O O . SER E 1 225 ? -20.67580 -62.40707 9.95935 1.000 68.65248 231 SER E O 1
ATOM 9563 N N . ILE E 1 226 ? -20.00080 -60.89307 11.49360 1.000 59.40930 232 ILE E N 1
ATOM 9564 C CA . ILE E 1 226 ? -20.85417 -59.80869 11.02128 1.000 50.84375 232 ILE E CA 1
ATOM 9565 C C . ILE E 1 226 ? -20.03618 -58.87233 10.14245 1.000 53.88484 232 ILE E C 1
ATOM 9566 O O . ILE E 1 226 ? -18.93930 -58.44515 10.52480 1.000 48.99490 232 ILE E O 1
ATOM 9571 N N . TYR E 1 227 ? -20.57132 -58.55126 8.96603 1.000 62.14506 233 TYR E N 1
ATOM 9572 C CA . TYR E 1 227 ? -19.95292 -57.62275 8.03515 1.000 55.99883 233 TYR E CA 1
ATOM 9573 C C . TYR E 1 227 ? -20.98833 -56.59485 7.60118 1.000 53.32888 233 TYR E C 1
ATOM 9574 O O . TYR E 1 227 ? -22.19737 -56.79533 7.75765 1.000 47.59314 233 TYR E O 1
ATOM 9583 N N . TRP E 1 228 ? -20.49852 -55.48328 7.05307 1.000 49.27392 234 TRP E N 1
ATOM 9584 C CA . TRP E 1 228 ? -21.35269 -54.38998 6.61625 1.000 48.83297 234 TRP E CA 1
ATOM 9585 C C . TRP E 1 228 ? -20.94076 -53.93278 5.22518 1.000 56.89296 234 TRP E C 1
ATOM 9586 O O . TRP E 1 228 ? -19.77689 -54.04925 4.83239 1.000 62.89009 234 TRP E O 1
ATOM 9597 N N . THR E 1 229 ? -21.91493 -53.40473 4.48695 1.000 53.82232 235 THR E N 1
ATOM 9598 C CA . THR E 1 229 ? -21.69553 -52.91216 3.13371 1.000 53.66169 235 THR E CA 1
ATOM 9599 C C . THR E 1 229 ? -22.54504 -51.67013 2.91559 1.000 55.27891 235 THR E C 1
ATOM 9600 O O . THR E 1 229 ? -23.73630 -51.66794 3.23480 1.000 59.45509 235 THR E O 1
ATOM 9604 N N . ILE E 1 230 ? -21.94019 -50.61729 2.37467 1.000 60.90279 236 ILE E N 1
ATOM 9605 C CA . ILE E 1 230 ? -22.64203 -49.37131 2.08848 1.000 66.18344 236 ILE E CA 1
ATOM 9606 C C . ILE E 1 230 ? -22.82615 -49.25377 0.58265 1.000 66.91298 236 ILE E C 1
ATOM 9607 O O . ILE E 1 230 ? -21.85426 -49.33743 -0.17881 1.000 61.23571 236 ILE E O 1
ATOM 9612 N N . VAL E 1 231 ? -24.07247 -49.06312 0.15921 1.000 88.31115 237 VAL E N 1
ATOM 9613 C CA . VAL E 1 231 ? -24.43141 -48.90904 -1.24726 1.000 75.67795 237 VAL E CA 1
ATOM 9614 C C . VAL E 1 231 ? -24.88143 -47.47154 -1.46524 1.000 68.85535 237 VAL E C 1
ATOM 9615 O O . VAL E 1 231 ? -25.82575 -47.00087 -0.81696 1.000 71.49381 237 VAL E O 1
ATOM 9619 N N . LYS E 1 232 ? -24.20627 -46.77773 -2.37591 1.000 71.00473 238 LYS E N 1
ATOM 9620 C CA . LYS E 1 232 ? -24.52479 -45.39713 -2.69381 1.000 76.87317 238 LYS E CA 1
ATOM 9621 C C . LYS E 1 232 ? -25.68630 -45.32543 -3.68160 1.000 81.85659 238 LYS E C 1
ATOM 9622 O O . LYS E 1 232 ? -26.04973 -46.32975 -4.29987 1.000 82.12414 238 LYS E O 1
ATOM 9628 N N . PRO E 1 233 ? -26.30389 -44.15164 -3.82954 1.000 94.55314 239 PRO E N 1
ATOM 9629 C CA . PRO E 1 233 ? -27.34417 -43.99169 -4.85546 1.000 89.91345 239 PRO E CA 1
ATOM 9630 C C . PRO E 1 233 ? -26.80648 -44.30064 -6.24550 1.000 82.37179 239 PRO E C 1
ATOM 9631 O O . PRO E 1 233 ? -25.73062 -43.83911 -6.63330 1.000 71.36099 239 PRO E O 1
ATOM 9635 N N . GLY E 1 234 ? -27.57077 -45.09244 -6.99705 1.000 84.43396 240 GLY E N 1
ATOM 9636 C CA . GLY E 1 234 ? -27.18962 -45.50270 -8.32702 1.000 81.54795 240 GLY E CA 1
ATOM 9637 C C . GLY E 1 234 ? -26.44333 -46.81775 -8.40096 1.000 86.26688 240 GLY E C 1
ATOM 9638 O O . GLY E 1 234 ? -26.35670 -47.40436 -9.48567 1.000 89.96513 240 GLY E O 1
ATOM 9639 N N . ASP E 1 235 ? -25.90429 -47.29878 -7.28441 1.000 81.33498 241 ASP E N 1
ATOM 9640 C CA . ASP E 1 235 ? -25.17265 -48.55305 -7.26601 1.000 89.82552 241 ASP E CA 1
ATOM 9641 C C . ASP E 1 235 ? -26.12643 -49.70434 -6.94452 1.000 93.38370 241 ASP E C 1
ATOM 9642 O O . ASP E 1 235 ? -27.32126 -49.50973 -6.70644 1.000 77.74719 241 ASP E O 1
ATOM 9647 N N . VAL E 1 236 ? -25.59322 -50.92439 -6.94717 1.000 96.78433 242 VAL E N 1
ATOM 9648 C CA . VAL E 1 236 ? -26.38625 -52.13490 -6.76284 1.000 90.40120 242 VAL E CA 1
ATOM 9649 C C . VAL E 1 236 ? -25.65470 -53.06222 -5.80178 1.000 90.78625 242 VAL E C 1
ATOM 9650 O O . VAL E 1 236 ? -24.43217 -53.21989 -5.88390 1.000 93.86770 242 VAL E O 1
ATOM 9654 N N . LEU E 1 237 ? -26.40542 -53.67004 -4.88496 1.000 82.20010 243 LEU E N 1
ATOM 9655 C CA . LEU E 1 237 ? -25.88413 -54.70074 -4.00053 1.000 82.54089 243 LEU E CA 1
ATOM 9656 C C . LEU E 1 237 ? -26.15695 -56.06907 -4.61244 1.000 75.80146 243 LEU E C 1
ATOM 9657 O O . LEU E 1 237 ? -27.28612 -56.35278 -5.02897 1.000 70.95092 243 LEU E O 1
ATOM 9662 N N . VAL E 1 238 ? -25.12894 -56.91442 -4.66929 1.000 79.51216 244 VAL E N 1
ATOM 9663 C CA . VAL E 1 238 ? -25.25914 -58.26673 -5.20091 1.000 74.09748 244 VAL E CA 1
ATOM 9664 C C . VAL E 1 238 ? -24.77759 -59.25263 -4.14692 1.000 76.29142 244 VAL E C 1
ATOM 9665 O O . VAL E 1 238 ? -23.65555 -59.12962 -3.63907 1.000 79.23357 244 VAL E O 1
ATOM 9669 N N . ILE E 1 239 ? -25.62559 -60.22730 -3.82593 1.000 74.90887 245 ILE E N 1
ATOM 9670 C CA . ILE E 1 239 ? -25.32528 -61.26946 -2.85195 1.000 78.62695 245 ILE E CA 1
ATOM 9671 C C . ILE E 1 239 ? -25.27294 -62.59826 -3.59277 1.000 96.91709 245 ILE E C 1
ATOM 9672 O O . ILE E 1 239 ? -26.26682 -63.02215 -4.19789 1.000 95.01061 245 ILE E O 1
ATOM 9677 N N . ASN E 1 240 ? -24.11438 -63.25299 -3.54789 1.000 100.62857 246 ASN E N 1
ATOM 9678 C CA . ASN E 1 240 ? -23.89837 -64.54260 -4.19625 1.000 94.98189 246 ASN E CA 1
ATOM 9679 C C . ASN E 1 240 ? -23.33304 -65.49429 -3.15166 1.000 88.84731 246 ASN E C 1
ATOM 9680 O O . ASN E 1 240 ? -22.18657 -65.33919 -2.72023 1.000 89.24613 246 ASN E O 1
ATOM 9685 N N . SER E 1 241 ? -24.13328 -66.46931 -2.73666 1.000 81.05537 247 SER E N 1
ATOM 9686 C CA . SER E 1 241 ? -23.72799 -67.34955 -1.65018 1.000 92.88191 247 SER E CA 1
ATOM 9687 C C . SER E 1 241 ? -24.08664 -68.79045 -1.96842 1.000 96.10714 247 SER E C 1
ATOM 9688 O O . SER E 1 241 ? -25.16193 -69.06710 -2.50458 1.000 90.01630 247 SER E O 1
ATOM 9691 N N . ASN E 1 242 ? -23.18355 -69.70917 -1.62088 1.000 94.25969 248 ASN E N 1
ATOM 9692 C CA . ASN E 1 242 ? -23.45771 -71.13385 -1.77489 1.000 86.68345 248 ASN E CA 1
ATOM 9693 C C . ASN E 1 242 ? -23.48835 -71.85771 -0.43299 1.000 102.12172 248 ASN E C 1
ATOM 9694 O O . ASN E 1 242 ? -23.38699 -73.08790 -0.39306 1.000 92.07661 248 ASN E O 1
ATOM 9699 N N . GLY E 1 243 ? -23.63380 -71.12024 0.66692 1.000 105.78259 249 GLY E N 1
ATOM 9700 C CA . GLY E 1 243 ? -23.72944 -71.73551 1.97556 1.000 106.88674 249 GLY E CA 1
ATOM 9701 C C . GLY E 1 243 ? -23.39901 -70.81180 3.13076 1.000 99.67846 249 GLY E C 1
ATOM 9702 O O . GLY E 1 243 ? -22.58601 -69.89248 2.99006 1.000 91.34321 249 GLY E O 1
ATOM 9703 N N . ASN E 1 244 ? -24.04536 -71.04931 4.27630 1.000 96.09881 250 ASN E N 1
ATOM 9704 C CA . ASN E 1 244 ? -23.74369 -70.37690 5.54100 1.000 98.03820 250 ASN E CA 1
ATOM 9705 C C . ASN E 1 244 ? -24.04850 -68.88180 5.50280 1.000 94.63887 250 ASN E C 1
ATOM 9706 O O . ASN E 1 244 ? -23.38742 -68.09416 6.18255 1.000 82.59577 250 ASN E O 1
ATOM 9711 N N . LEU E 1 245 ? -25.05202 -68.47422 4.73164 1.000 95.64523 251 LEU E N 1
ATOM 9712 C CA . LEU E 1 245 ? -25.40754 -67.06623 4.61665 1.000 80.13960 251 LEU E CA 1
ATOM 9713 C C . LEU E 1 245 ? -26.36871 -66.66699 5.72991 1.000 93.81566 251 LEU E C 1
ATOM 9714 O O . LEU E 1 245 ? -27.41700 -67.29550 5.91054 1.000 95.24736 251 LEU E O 1
ATOM 9719 N N . ILE E 1 246 ? -26.00411 -65.62754 6.47409 1.000 87.80635 252 ILE E N 1
ATOM 9720 C CA . ILE E 1 246 ? -26.91293 -64.96838 7.41028 1.000 73.33191 252 ILE E CA 1
ATOM 9721 C C . ILE E 1 246 ? -27.38250 -63.70963 6.68844 1.000 67.71326 252 ILE E C 1
ATOM 9722 O O . ILE E 1 246 ? -26.74484 -62.65700 6.74063 1.000 73.19282 252 ILE E O 1
ATOM 9727 N N . ALA E 1 247 ? -28.51344 -63.82388 6.00338 1.000 71.73868 253 ALA E N 1
ATOM 9728 C CA . ALA E 1 247 ? -28.93389 -62.84009 5.02189 1.000 81.87540 253 ALA E CA 1
ATOM 9729 C C . ALA E 1 247 ? -29.47299 -61.57276 5.68312 1.000 72.18042 253 ALA E C 1
ATOM 9730 O O . ALA E 1 247 ? -30.01572 -61.62053 6.78882 1.000 72.90743 253 ALA E O 1
ATOM 9732 N N . PRO E 1 248 ? -29.32823 -60.42684 5.02709 1.000 60.14032 254 PRO E N 1
ATOM 9733 C CA . PRO E 1 248 ? -29.98013 -59.20879 5.51144 1.000 68.15003 254 PRO E CA 1
ATOM 9734 C C . PRO E 1 248 ? -31.46351 -59.20268 5.17302 1.000 63.47117 254 PRO E C 1
ATOM 9735 O O . PRO E 1 248 ? -31.94070 -59.93912 4.30888 1.000 70.42482 254 PRO E O 1
ATOM 9739 N N . ARG E 1 249 ? -32.19586 -58.34968 5.88765 1.000 65.78900 255 ARG E N 1
ATOM 9740 C CA . ARG E 1 249 ? -33.62251 -58.16480 5.66450 1.000 65.78592 255 ARG E CA 1
ATOM 9741 C C . ARG E 1 249 ? -33.95386 -56.79792 5.08684 1.000 60.94809 255 ARG E C 1
ATOM 9742 O O . ARG E 1 249 ? -35.12085 -56.53274 4.77865 1.000 61.37061 255 ARG E O 1
ATOM 9750 N N . GLY E 1 250 ? -32.96129 -55.93032 4.93006 1.000 56.46887 256 GLY E N 1
ATOM 9751 C CA . GLY E 1 250 ? -33.21479 -54.57505 4.48385 1.000 63.92249 256 GLY E CA 1
ATOM 9752 C C . GLY E 1 250 ? -31.98261 -53.72214 4.70253 1.000 66.25445 256 GLY E C 1
ATOM 9753 O O . GLY E 1 250 ? -30.87070 -54.23912 4.82555 1.000 67.22175 256 GLY E O 1
ATOM 9754 N N . TYR E 1 251 ? -32.19870 -52.41315 4.76679 1.000 70.29418 257 TYR E N 1
ATOM 9755 C CA . TYR E 1 251 ? -31.09276 -51.47547 4.88883 1.000 67.72794 257 TYR E CA 1
ATOM 9756 C C . TYR E 1 251 ? -31.34396 -50.48507 6.01856 1.000 61.34372 257 TYR E C 1
ATOM 9757 O O . TYR E 1 251 ? -32.45212 -50.36577 6.55005 1.000 63.17536 257 TYR E O 1
ATOM 9766 N N . PHE E 1 252 ? -30.27792 -49.78639 6.39575 1.000 45.54887 258 PHE E N 1
ATOM 9767 C CA . PHE E 1 252 ? -30.33187 -48.69835 7.36160 1.000 53.30377 258 PHE E CA 1
ATOM 9768 C C . PHE E 1 252 ? -30.04018 -47.39468 6.63459 1.000 59.86752 258 PHE E C 1
ATOM 9769 O O . PHE E 1 252 ? -29.10202 -47.32602 5.83324 1.000 69.04377 258 PHE E O 1
ATOM 9777 N N . LYS E 1 253 ? -30.83954 -46.36659 6.90833 1.000 56.10887 259 LYS E N 1
ATOM 9778 C CA . LYS E 1 253 ? -30.65868 -45.07732 6.24964 1.000 78.25112 259 LYS E CA 1
ATOM 9779 C C . LYS E 1 253 ? -29.48398 -44.35032 6.89133 1.000 64.94048 259 LYS E C 1
ATOM 9780 O O . LYS E 1 253 ? -29.54333 -43.97067 8.06461 1.000 72.32968 259 LYS E O 1
ATOM 9786 N N A MET E 1 254 ? -28.41580 -44.15825 6.12153 0.359 69.90258 260 MET E N 1
ATOM 9787 N N B MET E 1 254 ? -28.41643 -44.15136 6.12387 0.641 69.89149 260 MET E N 1
ATOM 9788 C CA A MET E 1 254 ? -27.24004 -43.44723 6.60217 0.359 66.02866 260 MET E CA 1
ATOM 9789 C CA B MET E 1 254 ? -27.24078 -43.45755 6.62767 0.641 65.90785 260 MET E CA 1
ATOM 9790 C C A MET E 1 254 ? -27.50299 -41.94717 6.61950 0.359 70.42770 260 MET E C 1
ATOM 9791 C C B MET E 1 254 ? -27.46894 -41.95150 6.61210 0.641 70.43078 260 MET E C 1
ATOM 9792 O O A MET E 1 254 ? -28.02138 -41.38646 5.64862 0.359 75.86635 260 MET E O 1
ATOM 9793 O O B MET E 1 254 ? -27.92922 -41.39277 5.61111 0.641 76.01384 260 MET E O 1
ATOM 9802 N N . ARG E 1 255 ? -27.14419 -41.29890 7.72488 1.000 67.83309 261 ARG E N 1
ATOM 9803 C CA . ARG E 1 255 ? -27.27192 -39.85704 7.86255 1.000 68.48178 261 ARG E CA 1
ATOM 9804 C C . ARG E 1 255 ? -25.93294 -39.27200 8.28668 1.000 60.59803 261 ARG E C 1
ATOM 9805 O O . ARG E 1 255 ? -25.02806 -39.98822 8.72139 1.000 66.84686 261 ARG E O 1
ATOM 9813 N N . THR E 1 256 ? -25.81492 -37.95421 8.15122 1.000 60.81611 262 THR E N 1
ATOM 9814 C CA . THR E 1 256 ? -24.62353 -37.22519 8.56493 1.000 56.32829 262 THR E CA 1
ATOM 9815 C C . THR E 1 256 ? -25.04274 -36.08742 9.48010 1.000 64.52130 262 THR E C 1
ATOM 9816 O O . THR E 1 256 ? -25.96437 -35.33272 9.15432 1.000 70.85080 262 THR E O 1
ATOM 9820 N N . GLY E 1 257 ? -24.37084 -35.96813 10.62155 1.000 77.00661 263 GLY E N 1
ATOM 9821 C CA . GLY E 1 257 ? -24.71131 -34.92958 11.57015 1.000 51.14392 263 GLY E CA 1
ATOM 9822 C C . GLY E 1 257 ? -23.76820 -34.84604 12.74986 1.000 52.84703 263 GLY E C 1
ATOM 9823 O O . GLY E 1 257 ? -22.57506 -35.13779 12.62851 1.000 59.74691 263 GLY E O 1
ATOM 9824 N N . LYS E 1 258 ? -24.30346 -34.44833 13.90287 1.000 48.03117 264 LYS E N 1
ATOM 9825 C CA . LYS E 1 258 ? -23.52151 -34.24126 15.11210 1.000 43.30887 264 LYS E CA 1
ATOM 9826 C C . LYS E 1 258 ? -23.67181 -35.38603 16.10954 1.000 52.23398 264 LYS E C 1
ATOM 9827 O O . LYS E 1 258 ? -23.43811 -35.19061 17.30659 1.000 66.66593 264 LYS E O 1
ATOM 9833 N N . SER E 1 259 ? -24.05003 -36.57229 15.64377 1.000 44.41382 265 SER E N 1
ATOM 9834 C CA . SER E 1 259 ? -24.29885 -37.69410 16.53705 1.000 46.96561 265 SER E CA 1
ATOM 9835 C C . SER E 1 259 ? -22.99975 -38.40681 16.89602 1.000 57.85752 265 SER E C 1
ATOM 9836 O O . SER E 1 259 ? -22.04134 -38.42682 16.11785 1.000 62.50979 265 SER E O 1
ATOM 9839 N N . SER E 1 260 ? -22.97970 -39.00153 18.08677 1.000 62.77898 266 SER E N 1
ATOM 9840 C CA . SER E 1 260 ? -21.78714 -39.66091 18.61125 1.000 57.69434 266 SER E CA 1
ATOM 9841 C C . SER E 1 260 ? -22.21579 -40.72068 19.62456 1.000 50.96510 266 SER E C 1
ATOM 9842 O O . SER E 1 260 ? -23.40605 -41.01914 19.77243 1.000 38.25463 266 SER E O 1
ATOM 9845 N N . ILE E 1 261 ? -21.23226 -41.29123 20.32758 1.000 57.30072 267 ILE E N 1
ATOM 9846 C CA . ILE E 1 261 ? -21.45523 -42.32113 21.33562 1.000 56.61023 267 ILE E CA 1
ATOM 9847 C C . ILE E 1 261 ? -20.49790 -42.06946 22.49602 1.000 52.26182 267 ILE E C 1
ATOM 9848 O O . ILE E 1 261 ? -19.44970 -41.43942 22.34074 1.000 60.74712 267 ILE E O 1
ATOM 9853 N N . MET E 1 262 ? -20.87280 -42.56219 23.67664 1.000 56.41520 268 MET E N 1
ATOM 9854 C CA . MET E 1 262 ? -20.07807 -42.33247 24.87681 1.000 53.26523 268 MET E CA 1
ATOM 9855 C C . MET E 1 262 ? -20.30302 -43.45993 25.87251 1.000 51.10649 268 MET E C 1
ATOM 9856 O O . MET E 1 262 ? -21.44628 -43.85819 26.11274 1.000 53.23900 268 MET E O 1
ATOM 9861 N N . ARG E 1 263 ? -19.21287 -43.96888 26.44621 1.000 56.34065 269 ARG E N 1
ATOM 9862 C CA . ARG E 1 263 ? -19.28318 -44.94915 27.52452 1.000 58.55888 269 ARG E CA 1
ATOM 9863 C C . ARG E 1 263 ? -19.33075 -44.21288 28.85799 1.000 43.60997 269 ARG E C 1
ATOM 9864 O O . ARG E 1 263 ? -18.41055 -43.45586 29.18598 1.000 51.13529 269 ARG E O 1
ATOM 9872 N N . SER E 1 264 ? -20.39434 -44.43815 29.62562 1.000 54.98409 270 SER E N 1
ATOM 9873 C CA . SER E 1 264 ? -20.56338 -43.75328 30.89928 1.000 50.44150 270 SER E CA 1
ATOM 9874 C C . SER E 1 264 ? -21.55029 -44.52813 31.76003 1.000 56.26075 270 SER E C 1
ATOM 9875 O O . SER E 1 264 ? -22.45747 -45.18763 31.24629 1.000 52.78229 270 SER E O 1
ATOM 9878 N N . ASP E 1 265 ? -21.36012 -44.43885 33.07794 1.000 69.33699 271 ASP E N 1
ATOM 9879 C CA . ASP E 1 265 ? -22.25198 -45.06379 34.04816 1.000 62.76780 271 ASP E CA 1
ATOM 9880 C C . ASP E 1 265 ? -23.01925 -44.04176 34.87839 1.000 55.56944 271 ASP E C 1
ATOM 9881 O O . ASP E 1 265 ? -23.74693 -44.42655 35.79989 1.000 53.02908 271 ASP E O 1
ATOM 9886 N N . ALA E 1 266 ? -22.87790 -42.75513 34.57298 1.000 62.55761 272 ALA E N 1
ATOM 9887 C CA . ALA E 1 266 ? -23.58453 -41.72656 35.31280 1.000 45.19712 272 ALA E CA 1
ATOM 9888 C C . ALA E 1 266 ? -25.07396 -41.74520 34.96833 1.000 56.07198 272 ALA E C 1
ATOM 9889 O O . ALA E 1 266 ? -25.45664 -42.06060 33.83843 1.000 62.49412 272 ALA E O 1
ATOM 9891 N N . PRO E 1 267 ? -25.93485 -41.41535 35.92625 1.000 50.09727 273 PRO E N 1
ATOM 9892 C CA . PRO E 1 267 ? -27.37221 -41.37469 35.64491 1.000 48.89887 273 PRO E CA 1
ATOM 9893 C C . PRO E 1 267 ? -27.72543 -40.20102 34.74217 1.000 50.86878 273 PRO E C 1
ATOM 9894 O O . PRO E 1 267 ? -26.94141 -39.27147 34.53401 1.000 51.35469 273 PRO E O 1
ATOM 9898 N N . ILE E 1 268 ? -28.93763 -40.25856 34.19988 1.000 53.55784 274 ILE E N 1
ATOM 9899 C CA . ILE E 1 268 ? -29.45457 -39.24552 33.28592 1.000 60.38332 274 ILE E CA 1
ATOM 9900 C C . ILE E 1 268 ? -30.53972 -38.46841 34.01365 1.000 62.70425 274 ILE E C 1
ATOM 9901 O O . ILE E 1 268 ? -31.52720 -39.05119 34.47726 1.000 80.17889 274 ILE E O 1
ATOM 9906 N N . ASP E 1 269 ? -30.35748 -37.15573 34.11143 1.000 60.00355 275 ASP E N 1
ATOM 9907 C CA . ASP E 1 269 ? -31.25912 -36.28692 34.84746 1.000 71.08394 275 ASP E CA 1
ATOM 9908 C C . ASP E 1 269 ? -31.92031 -35.30235 33.89293 1.000 72.77068 275 ASP E C 1
ATOM 9909 O O . ASP E 1 269 ? -31.46315 -35.09573 32.76519 1.000 76.35741 275 ASP E O 1
ATOM 9914 N N . THR E 1 270 ? -33.01102 -34.69585 34.35860 1.000 71.81459 276 THR E N 1
ATOM 9915 C CA . THR E 1 270 ? -33.74939 -33.70509 33.57661 1.000 63.90214 276 THR E CA 1
ATOM 9916 C C . THR E 1 270 ? -33.18656 -32.32582 33.89627 1.000 71.73324 276 THR E C 1
ATOM 9917 O O . THR E 1 270 ? -33.60691 -31.65918 34.84301 1.000 86.20230 276 THR E O 1
ATOM 9921 N N . CYS E 1 271 ? -32.21567 -31.89485 33.09517 1.000 73.26466 277 CYS E N 1
ATOM 9922 C CA . CYS E 1 271 ? -31.63062 -30.56899 33.22810 1.000 82.22535 277 CYS E CA 1
ATOM 9923 C C . CYS E 1 271 ? -31.10194 -30.13747 31.86718 1.000 75.66087 277 CYS E C 1
ATOM 9924 O O . CYS E 1 271 ? -31.23791 -30.85135 30.86997 1.000 68.21139 277 CYS E O 1
ATOM 9927 N N . ILE E 1 272 ? -30.49529 -28.95498 31.83125 1.000 74.16912 278 ILE E N 1
ATOM 9928 C CA . ILE E 1 272 ? -29.93021 -28.39208 30.61195 1.000 72.78970 278 ILE E CA 1
ATOM 9929 C C . ILE E 1 272 ? -28.43668 -28.19390 30.82143 1.000 72.48826 278 ILE E C 1
ATOM 9930 O O . ILE E 1 272 ? -28.02010 -27.55787 31.79678 1.000 60.86329 278 ILE E O 1
ATOM 9935 N N . SER E 1 273 ? -27.63693 -28.74263 29.90929 1.000 81.52993 279 SER E N 1
ATOM 9936 C CA . SER E 1 273 ? -26.19134 -28.56660 29.94729 1.000 65.30018 279 SER E CA 1
ATOM 9937 C C . SER E 1 273 ? -25.62869 -28.89864 28.57405 1.000 77.11760 279 SER E C 1
ATOM 9938 O O . SER E 1 273 ? -25.93436 -29.95827 28.01621 1.000 67.88806 279 SER E O 1
ATOM 9941 N N . GLU E 1 274 ? -24.81024 -27.99249 28.03544 1.000 68.90359 280 GLU E N 1
ATOM 9942 C CA . GLU E 1 274 ? -24.25710 -28.19513 26.70179 1.000 42.28887 280 GLU E CA 1
ATOM 9943 C C . GLU E 1 274 ? -23.15604 -29.25011 26.69201 1.000 51.90459 280 GLU E C 1
ATOM 9944 O O . GLU E 1 274 ? -23.00725 -29.97110 25.69937 1.000 56.57621 280 GLU E O 1
ATOM 9950 N N . CYS E 1 275 ? -22.38556 -29.36460 27.77378 1.000 62.53745 281 CYS E N 1
ATOM 9951 C CA . CYS E 1 275 ? -21.18899 -30.19702 27.80335 1.000 44.81887 281 CYS E CA 1
ATOM 9952 C C . CYS E 1 275 ? -21.39870 -31.43363 28.66687 1.000 55.49575 281 CYS E C 1
ATOM 9953 O O . CYS E 1 275 ? -21.71873 -31.32314 29.85793 1.000 63.88370 281 CYS E O 1
ATOM 9956 N N . ILE E 1 276 ? -21.15796 -32.60155 28.07399 1.000 49.66209 282 ILE E N 1
ATOM 9957 C CA . ILE E 1 276 ? -21.33623 -33.89368 28.72319 1.000 43.56586 282 ILE E CA 1
ATOM 9958 C C . ILE E 1 276 ? -20.01503 -34.64899 28.68241 1.000 43.25935 282 ILE E C 1
ATOM 9959 O O . ILE E 1 276 ? -19.31630 -34.63877 27.66278 1.000 39.23581 282 ILE E O 1
ATOM 9964 N N . THR E 1 277 ? -19.67307 -35.29250 29.79247 1.000 44.21687 283 THR E N 1
ATOM 9965 C CA . THR E 1 277 ? -18.50776 -36.15043 29.94186 1.000 36.64141 283 THR E CA 1
ATOM 9966 C C . THR E 1 277 ? -18.96740 -37.44022 30.59655 1.000 41.33853 283 THR E C 1
ATOM 9967 O O . THR E 1 277 ? -20.08372 -37.51863 31.12029 1.000 35.87796 283 THR E O 1
ATOM 9971 N N . PRO E 1 278 ? -18.13701 -38.48759 30.57548 1.000 40.13283 284 PRO E N 1
ATOM 9972 C CA . PRO E 1 278 ? -18.50064 -39.71328 31.30691 1.000 41.55247 284 PRO E CA 1
ATOM 9973 C C . PRO E 1 278 ? -18.69907 -39.49893 32.79921 1.000 54.37505 284 PRO E C 1
ATOM 9974 O O . PRO E 1 278 ? -19.36887 -40.31768 33.44193 1.000 53.30655 284 PRO E O 1
ATOM 9978 N N . ASN E 1 279 ? -18.14187 -38.43168 33.37380 1.000 45.68493 285 ASN E N 1
ATOM 9979 C CA . ASN E 1 279 ? -18.37808 -38.12524 34.77798 1.000 44.54990 285 ASN E CA 1
ATOM 9980 C C . ASN E 1 279 ? -19.69971 -37.40268 35.00879 1.000 45.31514 285 ASN E C 1
ATOM 9981 O O . ASN E 1 279 ? -20.12445 -37.28023 36.16316 1.000 64.74988 285 ASN E O 1
ATOM 9986 N N . GLY E 1 280 ? -20.35674 -36.92545 33.95027 1.000 46.21476 286 GLY E N 1
ATOM 9987 C CA . GLY E 1 280 ? -21.60236 -36.19371 34.03363 1.000 50.64800 286 GLY E CA 1
ATOM 9988 C C . GLY E 1 280 ? -21.54024 -34.92207 33.21717 1.000 47.43658 286 GLY E C 1
ATOM 9989 O O . GLY E 1 280 ? -20.61967 -34.70105 32.42600 1.000 46.54962 286 GLY E O 1
ATOM 9990 N N . SER E 1 281 ? -22.53850 -34.06507 33.39819 1.000 47.78395 287 SER E N 1
ATOM 9991 C CA . SER E 1 281 ? -22.59853 -32.80211 32.67613 1.000 56.07981 287 SER E CA 1
ATOM 9992 C C . SER E 1 281 ? -21.83212 -31.72476 33.43129 1.000 55.82378 287 SER E C 1
ATOM 9993 O O . SER E 1 281 ? -21.95510 -31.59905 34.65263 1.000 65.32390 287 SER E O 1
ATOM 9996 N N . ILE E 1 282 ? -21.03957 -30.94799 32.69887 1.000 44.99119 288 ILE E N 1
ATOM 9997 C CA . ILE E 1 282 ? -20.24437 -29.89473 33.32843 1.000 43.21826 288 ILE E CA 1
ATOM 9998 C C . ILE E 1 282 ? -20.59891 -28.54206 32.71954 1.000 56.41597 288 ILE E C 1
ATOM 9999 O O . ILE E 1 282 ? -21.03829 -28.47724 31.56142 1.000 60.87231 288 ILE E O 1
ATOM 10004 N N . PRO E 1 283 ? -20.44432 -27.44560 33.46093 1.000 54.66764 289 PRO E N 1
ATOM 10005 C CA . PRO E 1 283 ? -20.75678 -26.12611 32.90094 1.000 52.07877 289 PRO E CA 1
ATOM 10006 C C . PRO E 1 283 ? -19.75925 -25.71798 31.82902 1.000 56.15918 289 PRO E C 1
ATOM 10007 O O . PRO E 1 283 ? -18.60571 -26.15369 31.81901 1.000 63.11022 289 PRO E O 1
ATOM 10011 N N . ASN E 1 284 ? -20.21992 -24.85568 30.92171 1.000 52.69231 290 ASN E N 1
ATOM 10012 C CA . ASN E 1 284 ? -19.41765 -24.39403 29.79573 1.000 55.88733 290 ASN E CA 1
ATOM 10013 C C . ASN E 1 284 ? -18.96396 -22.94680 29.95827 1.000 58.41275 290 ASN E C 1
ATOM 10014 O O . ASN E 1 284 ? -18.51940 -22.32669 28.98740 1.000 64.26053 290 ASN E O 1
ATOM 10019 N N . ASP E 1 285 ? -19.06310 -22.39645 31.16914 1.000 59.64018 291 ASP E N 1
ATOM 10020 C CA . ASP E 1 285 ? -18.69709 -21.00187 31.38710 1.000 49.64152 291 ASP E CA 1
ATOM 10021 C C . ASP E 1 285 ? -17.18977 -20.80678 31.50076 1.000 55.77638 291 ASP E C 1
ATOM 10022 O O . ASP E 1 285 ? -16.67637 -19.75451 31.10599 1.000 70.09058 291 ASP E O 1
ATOM 10027 N N . LYS E 1 286 ? -16.46565 -21.79833 32.03119 1.000 56.76288 292 LYS E N 1
ATOM 10028 C CA . LYS E 1 286 ? -15.02060 -21.66493 32.14324 1.000 51.80824 292 LYS E CA 1
ATOM 10029 C C . LYS E 1 286 ? -14.33788 -22.08463 30.84359 1.000 56.21255 292 LYS E C 1
ATOM 10030 O O . LYS E 1 286 ? -14.88139 -22.89036 30.07962 1.000 53.96202 292 LYS E O 1
ATOM 10036 N N . PRO E 1 287 ? -13.14581 -21.54806 30.55874 1.000 52.42006 293 PRO E N 1
ATOM 10037 C CA . PRO E 1 287 ? -12.46443 -21.91150 29.30769 1.000 46.22401 293 PRO E CA 1
ATOM 10038 C C . PRO E 1 287 ? -11.80612 -23.27997 29.32818 1.000 54.02748 293 PRO E C 1
ATOM 10039 O O . PRO E 1 287 ? -11.63039 -23.87135 28.25420 1.000 51.25648 293 PRO E O 1
ATOM 10043 N N . PHE E 1 288 ? -11.43904 -23.80567 30.49542 1.000 47.80927 294 PHE E N 1
ATOM 10044 C CA . PHE E 1 288 ? -10.73469 -25.07603 30.58278 1.000 37.22869 294 PHE E CA 1
ATOM 10045 C C . PHE E 1 288 ? -11.44941 -25.99956 31.55936 1.000 42.04867 294 PHE E C 1
ATOM 10046 O O . PHE E 1 288 ? -12.32097 -25.58185 32.32527 1.000 44.34631 294 PHE E O 1
ATOM 10054 N N . GLN E 1 289 ? -11.06712 -27.27463 31.52230 1.000 47.12206 295 GLN E N 1
ATOM 10055 C CA . GLN E 1 289 ? -11.68044 -28.28219 32.37323 1.000 45.16911 295 GLN E CA 1
ATOM 10056 C C . GLN E 1 289 ? -10.66888 -29.38146 32.66037 1.000 44.16583 295 GLN E C 1
ATOM 10057 O O . GLN E 1 289 ? -9.77040 -29.64743 31.85808 1.000 36.43709 295 GLN E O 1
ATOM 10063 N N . ASN E 1 290 ? -10.82098 -30.01271 33.82696 1.000 53.26198 296 ASN E N 1
ATOM 10064 C CA . ASN E 1 290 ? -9.92388 -31.07637 34.26443 1.000 50.68857 296 ASN E CA 1
ATOM 10065 C C . ASN E 1 290 ? -10.70117 -32.32895 34.65205 1.000 44.41869 296 ASN E C 1
ATOM 10066 O O . ASN E 1 290 ? -10.19700 -33.15811 35.41713 1.000 54.22184 296 ASN E O 1
ATOM 10071 N N . VAL E 1 291 ? -11.91753 -32.48204 34.13262 1.000 36.37508 297 VAL E N 1
ATOM 10072 C CA . VAL E 1 291 ? -12.76813 -33.60457 34.51587 1.000 41.23667 297 VAL E CA 1
ATOM 10073 C C . VAL E 1 291 ? -12.40891 -34.85289 33.71901 1.000 43.41989 297 VAL E C 1
ATOM 10074 O O . VAL E 1 291 ? -11.97434 -35.86650 34.27797 1.000 53.34011 297 VAL E O 1
ATOM 10078 N N . ASN E 1 292 ? -12.59166 -34.80042 32.40174 1.000 37.52382 298 ASN E N 1
ATOM 10079 C CA . ASN E 1 292 ? -12.32368 -35.94986 31.55121 1.000 43.34164 298 ASN E CA 1
ATOM 10080 C C . ASN E 1 292 ? -11.95793 -35.46210 30.15902 1.000 43.08554 298 ASN E C 1
ATOM 10081 O O . ASN E 1 292 ? -12.48330 -34.45253 29.68467 1.000 47.50460 298 ASN E O 1
ATOM 10086 N N . LYS E 1 293 ? -11.04649 -36.19091 29.50919 1.000 49.66067 299 LYS E N 1
ATOM 10087 C CA . LYS E 1 293 ? -10.68107 -35.88693 28.13176 1.000 38.78922 299 LYS E CA 1
ATOM 10088 C C . LYS E 1 293 ? -11.76685 -36.28194 27.13717 1.000 43.19840 299 LYS E C 1
ATOM 10089 O O . LYS E 1 293 ? -11.71875 -35.83699 25.98532 1.000 51.20646 299 LYS E O 1
ATOM 10095 N N . ILE E 1 294 ? -12.73350 -37.09745 27.54704 1.000 37.04620 300 ILE E N 1
ATOM 10096 C CA . ILE E 1 294 ? -13.85385 -37.47944 26.69367 1.000 35.83218 300 ILE E CA 1
ATOM 10097 C C . ILE E 1 294 ? -14.97674 -36.47097 26.89987 1.000 27.28887 300 ILE E C 1
ATOM 10098 O O . ILE E 1 294 ? -15.54346 -36.37501 27.99301 1.000 36.52498 300 ILE E O 1
ATOM 10103 N N . THR E 1 295 ? -15.30078 -35.71759 25.85257 1.000 44.11546 301 THR E N 1
ATOM 10104 C CA . THR E 1 295 ? -16.30777 -34.66932 25.92895 1.000 48.04605 301 THR E CA 1
ATOM 10105 C C . THR E 1 295 ? -17.26529 -34.78203 24.75062 1.000 44.95952 301 THR E C 1
ATOM 10106 O O . THR E 1 295 ? -16.98885 -35.46445 23.76082 1.000 50.47360 301 THR E O 1
ATOM 10110 N N . TYR E 1 296 ? -18.40331 -34.10027 24.87278 1.000 54.77510 302 TYR E N 1
ATOM 10111 C CA . TYR E 1 296 ? -19.37439 -34.00809 23.78916 1.000 41.44131 302 TYR E CA 1
ATOM 10112 C C . TYR E 1 296 ? -20.18246 -32.73162 23.95847 1.000 41.06887 302 TYR E C 1
ATOM 10113 O O . TYR E 1 296 ? -20.71981 -32.47732 25.04025 1.000 69.28407 302 TYR E O 1
ATOM 10122 N N . GLY E 1 297 ? -20.27223 -31.94487 22.89269 1.000 41.30182 303 GLY E N 1
ATOM 10123 C CA . GLY E 1 297 ? -20.97990 -30.67902 22.92166 1.000 41.33648 303 GLY E CA 1
ATOM 10124 C C . GLY E 1 297 ? -20.03994 -29.50512 23.10636 1.000 43.28531 303 GLY E C 1
ATOM 10125 O O . GLY E 1 297 ? -18.81376 -29.61998 23.02412 1.000 51.43762 303 GLY E O 1
ATOM 10126 N N . ALA E 1 298 ? -20.64281 -28.34335 23.36022 1.000 43.76869 304 ALA E N 1
ATOM 10127 C CA . ALA E 1 298 ? -19.86871 -27.13585 23.62841 1.000 50.84253 304 ALA E CA 1
ATOM 10128 C C . ALA E 1 298 ? -19.15987 -27.25734 24.97098 1.000 58.77416 304 ALA E C 1
ATOM 10129 O O . ALA E 1 298 ? -19.73503 -26.93804 26.01758 1.000 65.55391 304 ALA E O 1
ATOM 10131 N N . CYS E 1 299 ? -17.90848 -27.71168 24.94971 1.000 56.27661 305 CYS E N 1
ATOM 10132 C CA . CYS E 1 299 ? -17.18908 -28.07779 26.15666 1.000 55.16603 305 CYS E CA 1
ATOM 10133 C C . CYS E 1 299 ? -15.95689 -27.20602 26.35795 1.000 55.84492 305 CYS E C 1
ATOM 10134 O O . CYS E 1 299 ? -15.35913 -26.73122 25.38700 1.000 65.98049 305 CYS E O 1
ATOM 10137 N N . PRO E 1 300 ? -15.55653 -26.97737 27.60681 1.000 50.07302 306 PRO E N 1
ATOM 10138 C CA . PRO E 1 300 ? -14.23723 -26.39438 27.86222 1.000 43.40977 306 PRO E CA 1
ATOM 10139 C C . PRO E 1 300 ? -13.13263 -27.34894 27.43385 1.000 40.12589 306 PRO E C 1
ATOM 10140 O O . PRO E 1 300 ? -13.31243 -28.56691 27.36608 1.000 57.55756 306 PRO E O 1
ATOM 10144 N N . LYS E 1 301 ? -11.97202 -26.77248 27.13941 1.000 35.94325 307 LYS E N 1
ATOM 10145 C CA . LYS E 1 301 ? -10.83745 -27.55382 26.66987 1.000 29.91142 307 LYS E CA 1
ATOM 10146 C C . LYS E 1 301 ? -10.15156 -28.25487 27.83603 1.000 40.72975 307 LYS E C 1
ATOM 10147 O O . LYS E 1 301 ? -9.90385 -27.65172 28.88330 1.000 46.65996 307 LYS E O 1
ATOM 10153 N N . TYR E 1 302 ? -9.84321 -29.53501 27.64912 1.000 37.80269 308 TYR E N 1
ATOM 10154 C CA . TYR E 1 302 ? -9.23501 -30.32536 28.70943 1.000 29.81398 308 TYR E CA 1
ATOM 10155 C C . TYR E 1 302 ? -7.76797 -29.95263 28.88379 1.000 33.11223 308 TYR E C 1
ATOM 10156 O O . TYR E 1 302 ? -7.02498 -29.83661 27.90421 1.000 37.86088 308 TYR E O 1
ATOM 10165 N N . VAL E 1 303 ? -7.35283 -29.77218 30.14011 1.000 44.53249 309 VAL E N 1
ATOM 10166 C CA . VAL E 1 303 ? -5.96956 -29.47575 30.48892 1.000 34.71376 309 VAL E CA 1
ATOM 10167 C C . VAL E 1 303 ? -5.58137 -30.32582 31.69071 1.000 35.85890 309 VAL E C 1
ATOM 10168 O O . VAL E 1 303 ? -6.43202 -30.87587 32.39345 1.000 43.53608 309 VAL E O 1
ATOM 10172 N N . LYS E 1 304 ? -4.26987 -30.42488 31.92417 1.000 46.02858 310 LYS E N 1
ATOM 10173 C CA . LYS E 1 304 ? -3.76560 -31.22350 33.03708 1.000 38.58785 310 LYS E CA 1
ATOM 10174 C C . LYS E 1 304 ? -3.85440 -30.48698 34.36731 1.000 45.83345 310 LYS E C 1
ATOM 10175 O O . LYS E 1 304 ? -3.95072 -31.12987 35.41866 1.000 51.87172 310 LYS E O 1
ATOM 10181 N N . GLN E 1 305 ? -3.81767 -29.15782 34.34772 1.000 44.83363 311 GLN E N 1
ATOM 10182 C CA . GLN E 1 305 ? -3.87835 -28.39338 35.58466 1.000 40.82713 311 GLN E CA 1
ATOM 10183 C C . GLN E 1 305 ? -5.24933 -28.52432 36.23489 1.000 49.20883 311 GLN E C 1
ATOM 10184 O O . GLN E 1 305 ? -6.28525 -28.43466 35.56858 1.000 41.71793 311 GLN E O 1
ATOM 10190 N N . ASN E 1 306 ? -5.24770 -28.73575 37.55256 1.000 52.90024 312 ASN E N 1
ATOM 10191 C CA . ASN E 1 306 ? -6.48671 -28.77833 38.31805 1.000 46.22378 312 ASN E CA 1
ATOM 10192 C C . ASN E 1 306 ? -6.96241 -27.39431 38.73103 1.000 45.63545 312 ASN E C 1
ATOM 10193 O O . ASN E 1 306 ? -8.13915 -27.23494 39.07380 1.000 42.52240 312 ASN E O 1
ATOM 10198 N N . THR E 1 307 ? -6.07761 -26.39927 38.71244 1.000 53.08221 313 THR E N 1
ATOM 10199 C CA . THR E 1 307 ? -6.43792 -25.03750 39.08460 1.000 53.53692 313 THR E CA 1
ATOM 10200 C C . THR E 1 307 ? -5.56474 -24.05712 38.31472 1.000 46.40531 313 THR E C 1
ATOM 10201 O O . THR E 1 307 ? -4.34893 -24.25008 38.20602 1.000 41.61923 313 THR E O 1
ATOM 10205 N N . LEU E 1 308 ? -6.19741 -23.02048 37.76877 1.000 44.79222 314 LEU E N 1
ATOM 10206 C CA . LEU E 1 308 ? -5.50258 -21.90589 37.12772 1.000 47.14172 314 LEU E CA 1
ATOM 10207 C C . LEU E 1 308 ? -6.29035 -20.64282 37.44267 1.000 36.94864 314 LEU E C 1
ATOM 10208 O O . LEU E 1 308 ? -7.41532 -20.47489 36.95973 1.000 50.98435 314 LEU E O 1
ATOM 10213 N N . LYS E 1 309 ? -5.70900 -19.76332 38.25160 1.000 36.38345 315 LYS E N 1
ATOM 10214 C CA . LYS E 1 309 ? -6.40096 -18.58543 38.75952 1.000 39.32529 315 LYS E CA 1
ATOM 10215 C C . LYS E 1 309 ? -5.95878 -17.35246 37.98142 1.000 41.08454 315 LYS E C 1
ATOM 10216 O O . LYS E 1 309 ? -4.76257 -17.04378 37.91945 1.000 48.10402 315 LYS E O 1
ATOM 10222 N N . LEU E 1 310 ? -6.92728 -16.65562 37.39726 1.000 29.01395 316 LEU E N 1
ATOM 10223 C CA . LEU E 1 310 ? -6.69950 -15.42657 36.65257 1.000 43.94416 316 LEU E CA 1
ATOM 10224 C C . LEU E 1 310 ? -6.96489 -14.23431 37.56108 1.000 40.49547 316 LEU E C 1
ATOM 10225 O O . LEU E 1 310 ? -8.05117 -14.12198 38.14013 1.000 43.83854 316 LEU E O 1
ATOM 10230 N N . ALA E 1 311 ? -5.97567 -13.35356 37.68523 1.000 37.58335 317 ALA E N 1
ATOM 10231 C CA . ALA E 1 311 ? -6.10441 -12.20188 38.56794 1.000 43.59461 317 ALA E CA 1
ATOM 10232 C C . ALA E 1 311 ? -7.16071 -11.23842 38.04151 1.000 44.18039 317 ALA E C 1
ATOM 10233 O O . ALA E 1 311 ? -7.16920 -10.89581 36.85480 1.000 56.50796 317 ALA E O 1
ATOM 10235 N N . THR E 1 312 ? -8.05636 -10.80510 38.93027 1.000 37.11760 318 THR E N 1
ATOM 10236 C CA . THR E 1 312 ? -9.09891 -9.84152 38.59372 1.000 49.33869 318 THR E CA 1
ATOM 10237 C C . THR E 1 312 ? -8.98323 -8.56721 39.42258 1.000 44.16646 318 THR E C 1
ATOM 10238 O O . THR E 1 312 ? -9.95926 -7.82242 39.55355 1.000 45.03599 318 THR E O 1
ATOM 10242 N N . GLY E 1 313 ? -7.80802 -8.30545 39.98648 1.000 34.58720 319 GLY E N 1
ATOM 10243 C CA . GLY E 1 313 ? -7.59836 -7.11925 40.79043 1.000 41.65785 319 GLY E CA 1
ATOM 10244 C C . GLY E 1 313 ? -6.12259 -6.80119 40.88185 1.000 45.19858 319 GLY E C 1
ATOM 10245 O O . GLY E 1 313 ? -5.27996 -7.46567 40.27504 1.000 42.20517 319 GLY E O 1
ATOM 10246 N N . MET E 1 314 ? -5.81786 -5.77079 41.66206 1.000 50.27737 320 MET E N 1
ATOM 10247 C CA . MET E 1 314 ? -4.44975 -5.30679 41.81526 1.000 46.65600 320 MET E CA 1
ATOM 10248 C C . MET E 1 314 ? -3.72779 -6.08043 42.91545 1.000 41.00733 320 MET E C 1
ATOM 10249 O O . MET E 1 314 ? -4.31143 -6.89377 43.63491 1.000 35.17842 320 MET E O 1
ATOM 10254 N N . ARG E 1 315 ? -2.43034 -5.80925 43.03537 1.000 37.21576 321 ARG E N 1
ATOM 10255 C CA . ARG E 1 315 ? -1.62171 -6.41252 44.08554 1.000 42.56268 321 ARG E CA 1
ATOM 10256 C C . ARG E 1 315 ? -2.14520 -6.00636 45.45672 1.000 48.60823 321 ARG E C 1
ATOM 10257 O O . ARG E 1 315 ? -2.45545 -4.83530 45.69688 1.000 45.86144 321 ARG E O 1
ATOM 10265 N N . ASN E 1 316 ? -2.24035 -6.98046 46.35840 1.000 45.50986 322 ASN E N 1
ATOM 10266 C CA . ASN E 1 316 ? -2.81194 -6.76358 47.68581 1.000 52.76833 322 ASN E CA 1
ATOM 10267 C C . ASN E 1 316 ? -1.68633 -6.43320 48.65860 1.000 51.93772 322 ASN E C 1
ATOM 10268 O O . ASN E 1 316 ? -0.96761 -7.32150 49.12339 1.000 48.22385 322 ASN E O 1
ATOM 10273 N N . VAL E 1 317 ? -1.53519 -5.15003 48.96962 1.000 52.11955 323 VAL E N 1
ATOM 10274 C CA . VAL E 1 317 ? -0.53277 -4.69960 49.93222 1.000 60.63996 323 VAL E CA 1
ATOM 10275 C C . VAL E 1 317 ? -1.25460 -4.25222 51.19831 1.000 61.12167 323 VAL E C 1
ATOM 10276 O O . VAL E 1 317 ? -1.70182 -3.09859 51.27934 1.000 52.03027 323 VAL E O 1
ATOM 10280 N N . PRO E 1 318 ? -1.39656 -5.11499 52.19757 1.000 62.95773 324 PRO E N 1
ATOM 10281 C CA . PRO E 1 318 ? -2.15269 -4.76178 53.40244 1.000 59.25836 324 PRO E CA 1
ATOM 10282 C C . PRO E 1 318 ? -1.34126 -3.83052 54.29812 1.000 64.66918 324 PRO E C 1
ATOM 10283 O O . PRO E 1 318 ? -0.19481 -3.49158 54.01075 1.000 60.59074 324 PRO E O 1
ATOM 10287 N N . GLU E 1 319 ? -1.96427 -3.42755 55.40310 1.000 71.70200 325 GLU E N 1
ATOM 10288 C CA . GLU E 1 319 ? -1.36269 -2.49939 56.35929 1.000 56.69820 325 GLU E CA 1
ATOM 10289 C C . GLU E 1 319 ? 0.00881 -2.96415 56.84270 1.000 70.93547 325 GLU E C 1
ATOM 10290 O O . GLU E 1 319 ? 0.88816 -2.14723 57.11976 1.000 61.67416 325 GLU E O 1
ATOM 10292 N N . GLY F 2 1 ? 5.77201 -3.91842 40.50769 1.000 65.53176 1 GLY F N 1
ATOM 10293 C CA . GLY F 2 1 ? 5.27025 -3.45715 39.22636 1.000 74.34478 1 GLY F CA 1
ATOM 10294 C C . GLY F 2 1 ? 6.29644 -2.68126 38.42412 1.000 65.75434 1 GLY F C 1
ATOM 10295 O O . GLY F 2 1 ? 7.31717 -2.24498 38.95762 1.000 64.42075 1 GLY F O 1
ATOM 10296 N N . LEU F 2 2 ? 6.02609 -2.51370 37.12756 1.000 64.33473 2 LEU F N 1
ATOM 10297 C CA . LEU F 2 2 ? 6.94399 -1.78297 36.26301 1.000 66.07985 2 LEU F CA 1
ATOM 10298 C C . LEU F 2 2 ? 6.98082 -0.29275 36.57498 1.000 68.60772 2 LEU F C 1
ATOM 10299 O O . LEU F 2 2 ? 7.97277 0.36912 36.25356 1.000 69.10459 2 LEU F O 1
ATOM 10304 N N . PHE F 2 3 ? 5.93274 0.24922 37.19486 1.000 58.74281 3 PHE F N 1
ATOM 10305 C CA . PHE F 2 3 ? 5.81567 1.68719 37.38946 1.000 62.21552 3 PHE F CA 1
ATOM 10306 C C . PHE F 2 3 ? 6.10009 2.13008 38.81729 1.000 66.00978 3 PHE F C 1
ATOM 10307 O O . PHE F 2 3 ? 6.18875 3.33746 39.06704 1.000 67.64936 3 PHE F O 1
ATOM 10315 N N . GLY F 2 4 ? 6.24238 1.19441 39.75311 1.000 76.96781 4 GLY F N 1
ATOM 10316 C CA . GLY F 2 4 ? 6.73443 1.52382 41.07601 1.000 78.42525 4 GLY F CA 1
ATOM 10317 C C . GLY F 2 4 ? 5.78320 2.27543 41.97536 1.000 56.65505 4 GLY F C 1
ATOM 10318 O O . GLY F 2 4 ? 6.22000 2.82780 42.98688 1.000 50.20752 4 GLY F O 1
ATOM 10319 N N . ALA F 2 5 ? 4.49394 2.31853 41.64457 1.000 60.07609 5 ALA F N 1
ATOM 10320 C CA . ALA F 2 5 ? 3.51065 2.97312 42.51581 1.000 54.34314 5 ALA F CA 1
ATOM 10321 C C . ALA F 2 5 ? 3.00801 1.97369 43.55296 1.000 51.30623 5 ALA F C 1
ATOM 10322 O O . ALA F 2 5 ? 3.35907 2.06213 44.73290 1.000 63.63095 5 ALA F O 1
ATOM 10324 N N . ILE F 2 6 ? 2.19189 1.01266 43.12007 1.000 45.24808 6 ILE F N 1
ATOM 10325 C CA . ILE F 2 6 ? 1.72618 -0.03350 44.02061 1.000 47.75679 6 ILE F CA 1
ATOM 10326 C C . ILE F 2 6 ? 2.91042 -0.88719 44.44954 1.000 46.17017 6 ILE F C 1
ATOM 10327 O O . ILE F 2 6 ? 3.70731 -1.33349 43.61327 1.000 49.85845 6 ILE F O 1
ATOM 10332 N N . ALA F 2 7 ? 3.03436 -1.10761 45.76133 1.000 49.07801 7 ALA F N 1
ATOM 10333 C CA . ALA F 2 7 ? 4.18946 -1.78257 46.35451 1.000 48.54506 7 ALA F CA 1
ATOM 10334 C C . ALA F 2 7 ? 5.49682 -1.08413 45.98947 1.000 44.77873 7 ALA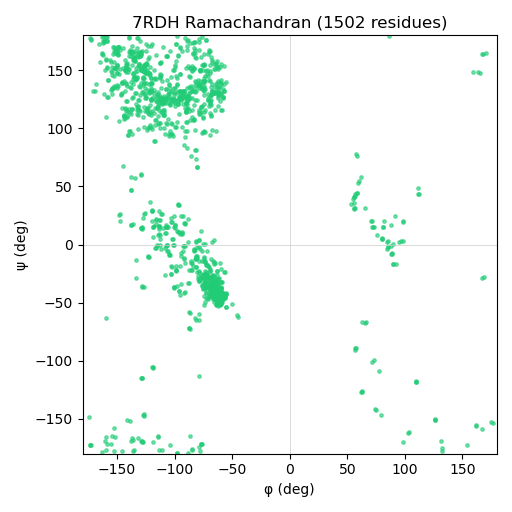 F C 1
ATOM 10335 O O . ALA F 2 7 ? 6.54342 -1.72409 45.86202 1.000 46.86428 7 ALA F O 1
ATOM 10337 N N . GLY F 2 8 ? 5.44144 0.23506 45.81682 1.000 48.03821 8 GLY F N 1
ATOM 10338 C CA . GLY F 2 8 ? 6.61579 1.02422 45.50167 1.000 55.48892 8 GLY F CA 1
ATOM 10339 C C . GLY F 2 8 ? 6.77119 2.20462 46.43785 1.000 50.04461 8 GLY F C 1
ATOM 10340 O O . GLY F 2 8 ? 6.98696 2.01306 47.63858 1.000 57.36890 8 GLY F O 1
ATOM 10341 N N . PHE F 2 9 ? 6.65804 3.43123 45.91584 1.000 49.04611 9 PHE F N 1
ATOM 10342 C CA . PHE F 2 9 ? 6.70097 4.59027 46.80083 1.000 54.75332 9 PHE F CA 1
ATOM 10343 C C . PHE F 2 9 ? 5.43690 4.70469 47.64071 1.000 60.82447 9 PHE F C 1
ATOM 10344 O O . PHE F 2 9 ? 5.45056 5.39126 48.66818 1.000 70.24627 9 PHE F O 1
ATOM 10352 N N A ILE F 2 10 ? 4.35068 4.05327 47.23865 0.961 54.65208 10 ILE F N 1
ATOM 10353 N N B ILE F 2 10 ? 4.35132 4.05876 47.22379 0.039 55.40490 10 ILE F N 1
ATOM 10354 C CA A ILE F 2 10 ? 3.17875 3.94167 48.09970 0.961 54.55223 10 ILE F CA 1
ATOM 10355 C CA B ILE F 2 10 ? 3.17766 3.88906 48.07325 0.039 55.19196 10 ILE F CA 1
ATOM 10356 C C A ILE F 2 10 ? 3.41306 2.78886 49.06742 0.961 59.77086 10 ILE F C 1
ATOM 10357 C C B ILE F 2 10 ? 3.48776 2.78110 49.07151 0.039 59.51347 10 ILE F C 1
ATOM 10358 O O A ILE F 2 10 ? 3.61022 1.64312 48.64895 0.961 63.25987 10 ILE F O 1
ATOM 10359 O O B ILE F 2 10 ? 3.81136 1.65541 48.67864 0.039 61.32502 10 ILE F O 1
ATOM 10368 N N . GLU F 2 11 ? 3.39706 3.09778 50.36536 1.000 58.34416 11 GLU F N 1
ATOM 10369 C CA . GLU F 2 11 ? 3.81984 2.13814 51.38205 1.000 55.31892 11 GLU F CA 1
ATOM 10370 C C . GLU F 2 11 ? 2.92766 0.90155 51.39636 1.000 61.28061 11 GLU F C 1
ATOM 10371 O O . GLU F 2 11 ? 3.42132 -0.23242 51.35780 1.000 53.06688 11 GLU F O 1
ATOM 10377 N N . ASN F 2 12 ? 1.61260 1.09643 51.43719 1.000 60.53082 12 ASN F N 1
ATOM 10378 C CA . ASN F 2 12 ? 0.68790 -0.02770 51.47774 1.000 65.22892 12 ASN F CA 1
ATOM 10379 C C . ASN F 2 12 ? -0.69831 0.45450 51.07489 1.000 52.46755 12 ASN F C 1
ATOM 10380 O O . ASN F 2 12 ? -0.93509 1.65039 50.89141 1.000 49.64231 12 ASN F O 1
ATOM 10385 N N . GLY F 2 13 ? -1.61524 -0.50327 50.93513 1.000 45.76311 13 GLY F N 1
ATOM 10386 C CA . GLY F 2 13 ? -2.97949 -0.18447 50.57591 1.000 47.15702 13 GLY F CA 1
ATOM 10387 C C . GLY F 2 13 ? -3.82648 0.21205 51.77133 1.000 62.21886 13 GLY F C 1
ATOM 10388 O O . GLY F 2 13 ? -3.40644 0.14405 52.92606 1.000 60.46225 13 GLY F O 1
ATOM 10389 N N . TRP F 2 14 ? -5.04986 0.63862 51.47412 1.000 55.44681 14 TRP F N 1
ATOM 10390 C CA . TRP F 2 14 ? -6.01281 1.07981 52.47978 1.000 53.83642 14 TRP F CA 1
ATOM 10391 C C . TRP F 2 14 ? -7.18086 0.10073 52.47612 1.000 59.60702 14 TRP F C 1
ATOM 10392 O O . TRP F 2 14 ? -8.03237 0.14155 51.58351 1.000 65.62598 14 TRP F O 1
ATOM 10403 N N . GLU F 2 15 ? -7.22802 -0.77298 53.48358 1.000 60.51868 15 GLU F N 1
ATOM 10404 C CA . GLU F 2 15 ? -8.34945 -1.69918 53.60160 1.000 58.09578 15 GLU F CA 1
ATOM 10405 C C . GLU F 2 15 ? -9.66603 -0.98442 53.87705 1.000 61.23493 15 GLU F C 1
ATOM 10406 O O . GLU F 2 15 ? -10.73078 -1.58904 53.70927 1.000 51.57389 15 GLU F O 1
ATOM 10412 N N . GLY F 2 16 ? -9.61776 0.28840 54.28146 1.000 76.92272 16 GLY F N 1
ATOM 10413 C CA . GLY F 2 16 ? -10.84027 1.04400 54.48634 1.000 62.16723 16 GLY F CA 1
ATOM 10414 C C . GLY F 2 16 ? -11.51798 1.47588 53.20430 1.000 69.72494 16 GLY F C 1
ATOM 10415 O O . GLY F 2 16 ? -12.73847 1.66701 53.18449 1.000 58.96479 16 GLY F O 1
ATOM 10416 N N . MET F 2 17 ? -10.75231 1.64091 52.12618 1.000 71.42570 17 MET F N 1
ATOM 10417 C CA . MET F 2 17 ? -11.32860 2.00878 50.83705 1.000 70.36831 17 MET F CA 1
ATOM 10418 C C . MET F 2 17 ? -12.27829 0.91657 50.36141 1.000 75.36661 17 MET F C 1
ATOM 10419 O O . MET F 2 17 ? -11.86562 -0.22866 50.15346 1.000 79.04498 17 MET F O 1
ATOM 10424 N N . ILE F 2 18 ? -13.55214 1.26941 50.19077 1.000 62.69284 18 ILE F N 1
ATOM 10425 C CA . ILE F 2 18 ? -14.58029 0.27445 49.90737 1.000 56.81887 18 ILE F CA 1
ATOM 10426 C C . ILE F 2 18 ? -15.46977 0.75017 48.76254 1.000 60.66887 18 ILE F C 1
ATOM 10427 O O . ILE F 2 18 ? -16.23006 -0.03459 48.18296 1.000 75.84703 18 ILE F O 1
ATOM 10432 N N . ASP F 2 19 ? -15.37082 2.03076 48.41064 1.000 63.35204 19 ASP F N 1
ATOM 10433 C CA . ASP F 2 19 ? -16.16040 2.59288 47.32155 1.000 70.40240 19 ASP F CA 1
ATOM 10434 C C . ASP F 2 19 ? -15.32275 2.88134 46.08213 1.000 75.76979 19 ASP F C 1
ATOM 10435 O O . ASP F 2 19 ? -15.78077 3.60376 45.19009 1.000 74.32793 19 ASP F O 1
ATOM 10440 N N . GLY F 2 20 ? -14.11073 2.34145 46.00723 1.000 73.26153 20 GLY F N 1
ATOM 10441 C CA . GLY F 2 20 ? -13.27261 2.52866 44.83707 1.000 50.94887 20 GLY F CA 1
ATOM 10442 C C . GLY F 2 20 ? -12.02145 1.68565 44.94258 1.000 63.22743 20 GLY F C 1
ATOM 10443 O O . GLY F 2 20 ? -11.79584 0.98516 45.93301 1.000 72.28960 20 GLY F O 1
ATOM 10444 N N . TRP F 2 21 ? -11.20960 1.75003 43.88833 1.000 63.79910 21 TRP F N 1
ATOM 10445 C CA . TRP F 2 21 ? -9.92003 1.06791 43.85202 1.000 66.39701 21 TRP F CA 1
ATOM 10446 C C . TRP F 2 21 ? -8.75746 2.00649 44.13609 1.000 60.74053 21 TRP F C 1
ATOM 10447 O O . TRP F 2 21 ? -7.78687 1.60704 44.78725 1.000 61.74722 21 TRP F O 1
ATOM 10458 N N . TYR F 2 22 ? -8.83882 3.24574 43.66448 1.000 63.39447 22 TYR F N 1
ATOM 10459 C CA . TYR F 2 22 ? -7.86278 4.28382 43.95005 1.000 75.26636 22 TYR F CA 1
ATOM 10460 C C . TYR F 2 22 ? -8.58945 5.47762 44.55569 1.000 73.11900 22 TYR F C 1
ATOM 10461 O O . TYR F 2 22 ? -9.78422 5.67538 44.32869 1.000 67.03904 22 TYR F O 1
ATOM 10470 N N . GLY F 2 23 ? -7.86892 6.28201 45.32663 1.000 63.78504 23 GLY F N 1
ATOM 10471 C CA . GLY F 2 23 ? -8.51383 7.43846 45.91342 1.000 67.60111 23 GLY F CA 1
ATOM 10472 C C . GLY F 2 23 ? -7.53910 8.35062 46.62202 1.000 60.10292 23 GLY F C 1
ATOM 10473 O O . GLY F 2 23 ? -6.32061 8.17975 46.54326 1.000 54.76946 23 GLY F O 1
ATOM 10474 N N . PHE F 2 24 ? -8.10802 9.33777 47.31280 1.000 71.47655 24 PHE F N 1
ATOM 10475 C CA . PHE F 2 24 ? -7.36159 10.36240 48.02606 1.000 67.45662 24 PHE F CA 1
ATOM 10476 C C . PHE F 2 24 ? -7.66067 10.28249 49.51656 1.000 66.51375 24 PHE F C 1
ATOM 10477 O O . PHE F 2 24 ? -8.80166 10.02274 49.92017 1.000 61.42159 24 PHE F O 1
ATOM 10485 N N . ARG F 2 25 ? -6.63035 10.51744 50.32569 1.000 60.96014 25 ARG F N 1
ATOM 10486 C CA . ARG F 2 25 ? -6.77396 10.79659 51.74817 1.000 75.62281 25 ARG F CA 1
ATOM 10487 C C . ARG F 2 25 ? -6.14458 12.15286 52.02822 1.000 71.16309 25 ARG F C 1
ATOM 10488 O O . ARG F 2 25 ? -5.00658 12.40690 51.62040 1.000 77.19939 25 ARG F O 1
ATOM 10496 N N . HIS F 2 26 ? -6.87965 13.01874 52.72122 1.000 72.45768 26 HIS F N 1
ATOM 10497 C CA . HIS F 2 26 ? -6.44358 14.38819 52.95024 1.000 91.89514 26 HIS F CA 1
ATOM 10498 C C . HIS F 2 26 ? -6.54403 14.73586 54.42811 1.000 85.82980 26 HIS F C 1
ATOM 10499 O O . HIS F 2 26 ? -7.38378 14.19905 55.15711 1.000 77.64735 26 HIS F O 1
ATOM 10506 N N . GLN F 2 27 ? -5.67589 15.65431 54.85364 1.000 89.12091 27 GLN F N 1
ATOM 10507 C CA . GLN F 2 27 ? -5.66001 16.17514 56.21886 1.000 95.17475 27 GLN F CA 1
ATOM 10508 C C . GLN F 2 27 ? -5.41855 17.67646 56.13411 1.000 87.26672 27 GLN F C 1
ATOM 10509 O O . GLN F 2 27 ? -4.34279 18.10886 55.70852 1.000 86.82132 27 GLN F O 1
ATOM 10515 N N . ASN F 2 28 ? -6.41226 18.46691 56.53532 1.000 88.89912 28 ASN F N 1
ATOM 10516 C CA . ASN F 2 28 ? -6.34158 19.92020 56.44656 1.000 90.04971 28 ASN F CA 1
ATOM 10517 C C . ASN F 2 28 ? -6.87243 20.52234 57.74324 1.000 102.15892 28 ASN F C 1
ATOM 10518 O O . ASN F 2 28 ? -7.08934 19.82254 58.73861 1.000 121.13058 28 ASN F O 1
ATOM 10523 N N . SER F 2 29 ? -7.10314 21.83983 57.71160 1.000 96.07860 29 SER F N 1
ATOM 10524 C CA . SER F 2 29 ? -7.55866 22.55838 58.89806 1.000 95.74938 29 SER F CA 1
ATOM 10525 C C . SER F 2 29 ? -8.88482 22.02003 59.41903 1.000 98.35746 29 SER F C 1
ATOM 10526 O O . SER F 2 29 ? -9.13232 22.05338 60.62972 1.000 99.61491 29 SER F O 1
ATOM 10529 N N . GLU F 2 30 ? -9.74932 21.52738 58.53150 1.000 96.32287 30 GLU F N 1
ATOM 10530 C CA . GLU F 2 30 ? -11.03407 20.98502 58.95342 1.000 83.42887 30 GLU F CA 1
ATOM 10531 C C . GLU F 2 30 ? -10.94403 19.55164 59.46221 1.000 91.79868 30 GLU F C 1
ATOM 10532 O O . GLU F 2 30 ? -11.92746 19.05144 60.01765 1.000 103.78590 30 GLU F O 1
ATOM 10538 N N . GLY F 2 31 ? -9.80719 18.88072 59.28734 1.000 100.29897 31 GLY F N 1
ATOM 10539 C CA . GLY F 2 31 ? -9.66812 17.51573 59.75869 1.000 91.38755 31 GLY F CA 1
ATOM 10540 C C . GLY F 2 31 ? -9.22351 16.55306 58.67858 1.000 89.61676 31 GLY F C 1
ATOM 10541 O O . GLY F 2 31 ? -8.54222 16.95436 57.73301 1.000 89.11208 31 GLY F O 1
ATOM 10542 N N . THR F 2 32 ? -9.61457 15.28698 58.79085 1.000 97.95402 32 THR F N 1
ATOM 10543 C CA . THR F 2 32 ? -9.18852 14.25132 57.86139 1.000 91.49778 32 THR F CA 1
ATOM 10544 C C . THR F 2 32 ? -10.36532 13.75400 57.03064 1.000 86.46823 32 THR F C 1
ATOM 10545 O O . THR F 2 32 ? -11.52703 13.84835 57.43612 1.000 84.88160 32 THR F O 1
ATOM 10549 N N . GLY F 2 33 ? -10.04513 13.21126 55.85721 1.000 93.15046 33 GLY F N 1
ATOM 10550 C CA . GLY F 2 33 ? -11.07206 12.70403 54.96505 1.000 93.43571 33 GLY F CA 1
ATOM 10551 C C . GLY F 2 33 ? -10.50814 11.77578 53.91427 1.000 75.22516 33 GLY F C 1
ATOM 10552 O O . GLY F 2 33 ? -9.29886 11.74542 53.66589 1.000 83.60800 33 GLY F O 1
ATOM 10553 N N . GLN F 2 34 ? -11.40991 11.02095 53.28483 1.000 66.78651 34 GLN F N 1
ATOM 10554 C CA . GLN F 2 34 ? -11.04551 10.04494 52.26502 1.000 66.75950 34 GLN F CA 1
ATOM 10555 C C . GLN F 2 34 ? -12.14321 9.98868 51.21066 1.000 61.90973 34 GLN F C 1
ATOM 10556 O O . GLN F 2 34 ? -13.33061 10.03886 51.54286 1.000 60.90553 34 GLN F O 1
ATOM 10562 N N . ALA F 2 35 ? -11.74309 9.88289 49.94242 1.000 66.95727 35 ALA F N 1
ATOM 10563 C CA . ALA F 2 35 ? -12.71298 9.80486 48.85283 1.000 59.01776 35 ALA F CA 1
ATOM 10564 C C . ALA F 2 35 ? -12.10634 9.08715 47.65665 1.000 66.62519 35 ALA F C 1
ATOM 10565 O O . ALA F 2 35 ? -10.97594 9.38183 47.26179 1.000 73.69604 35 ALA F O 1
ATOM 10567 N N . ALA F 2 36 ? -12.86562 8.16090 47.07738 1.000 65.95931 36 ALA F N 1
ATOM 10568 C CA . ALA F 2 36 ? -12.38792 7.38003 45.94621 1.000 76.91196 36 ALA F CA 1
ATOM 10569 C C . ALA F 2 36 ? -12.45192 8.18141 44.65037 1.000 78.55036 36 ALA F C 1
ATOM 10570 O O . ALA F 2 36 ? -13.30276 9.05857 44.47352 1.000 63.00932 36 ALA F O 1
ATOM 10572 N N . ASP F 2 37 ? -11.53034 7.86876 43.74100 1.000 81.72512 37 ASP F N 1
ATOM 10573 C CA . ASP F 2 37 ? -11.51395 8.41766 42.39113 1.000 70.70572 37 ASP F CA 1
ATOM 10574 C C . ASP F 2 37 ? -12.11549 7.38788 41.44372 1.000 68.54920 37 ASP F C 1
ATOM 10575 O O . ASP F 2 37 ? -11.61448 6.26243 41.34441 1.000 78.50255 37 ASP F O 1
ATOM 10580 N N . LEU F 2 38 ? -13.18161 7.77356 40.74877 1.000 64.35691 38 LEU F N 1
ATOM 10581 C CA . LEU F 2 38 ? -13.94579 6.82599 39.95121 1.000 74.44396 38 LEU F CA 1
ATOM 10582 C C . LEU F 2 38 ? -13.39440 6.62396 38.54646 1.000 70.85838 38 LEU F C 1
ATOM 10583 O O . LEU F 2 38 ? -13.65802 5.57914 37.94154 1.000 67.45667 38 LEU F O 1
ATOM 10588 N N . LYS F 2 39 ? -12.62302 7.57769 38.02114 1.000 72.32952 39 LYS F N 1
ATOM 10589 C CA . LYS F 2 39 ? -12.15068 7.47123 36.64301 1.000 71.05698 39 LYS F CA 1
ATOM 10590 C C . LYS F 2 39 ? -11.11891 6.35799 36.48701 1.000 70.53425 39 LYS F C 1
ATOM 10591 O O . LYS F 2 39 ? -11.23857 5.50575 35.59634 1.000 84.09064 39 LYS F O 1
ATOM 10597 N N A SER F 2 40 ? -10.09175 6.35357 37.34025 0.261 61.62326 40 SER F N 1
ATOM 10598 N N B SER F 2 40 ? -10.09302 6.35058 37.34072 0.739 61.42201 40 SER F N 1
ATOM 10599 C CA A SER F 2 40 ? -9.06918 5.31426 37.26169 0.261 69.73178 40 SER F CA 1
ATOM 10600 C CA B SER F 2 40 ? -9.07295 5.31077 37.24805 0.739 69.78641 40 SER F CA 1
ATOM 10601 C C A SER F 2 40 ? -9.64516 3.94694 37.60703 0.261 70.86590 40 SER F C 1
ATOM 10602 C C B SER F 2 40 ? -9.64269 3.94374 37.60930 0.739 71.01271 40 SER F C 1
ATOM 10603 O O A SER F 2 40 ? -9.25243 2.93166 37.01625 0.261 74.83824 40 SER F O 1
ATOM 10604 O O B SER F 2 40 ? -9.24588 2.92566 37.02738 0.739 75.41974 40 SER F O 1
ATOM 10609 N N . THR F 2 41 ? -10.57336 3.90147 38.56702 1.000 61.56029 41 THR F N 1
ATOM 10610 C CA . THR F 2 41 ? -11.24790 2.64859 38.88728 1.000 61.64378 41 THR F CA 1
ATOM 10611 C C . THR F 2 41 ? -12.01559 2.12676 37.68055 1.000 76.51474 41 THR F C 1
ATOM 10612 O O . THR F 2 41 ? -11.96011 0.93174 37.36594 1.000 79.19130 41 THR F O 1
ATOM 10616 N N . GLN F 2 42 ? -12.71894 3.01874 36.97896 1.000 64.21195 42 GLN F N 1
ATOM 10617 C CA . GLN F 2 42 ? -13.43935 2.62417 35.77459 1.000 63.71445 42 GLN F CA 1
ATOM 10618 C C . GLN F 2 42 ? -12.48387 2.11357 34.70436 1.000 62.99154 42 GLN F C 1
ATOM 10619 O O . GLN F 2 42 ? -12.77512 1.12295 34.02863 1.000 64.73265 42 GLN F O 1
ATOM 10625 N N . ALA F 2 43 ? -11.33384 2.77138 34.54107 1.000 52.93992 43 ALA F N 1
ATOM 10626 C CA . ALA F 2 43 ? -10.37172 2.33669 33.52977 1.000 50.40956 43 ALA F CA 1
ATOM 10627 C C . ALA F 2 43 ? -9.83306 0.94389 33.84230 1.000 59.47468 43 ALA F C 1
ATOM 10628 O O . ALA F 2 43 ? -9.78166 0.06607 32.96449 1.000 52.47734 43 ALA F O 1
ATOM 10630 N N . ALA F 2 44 ? -9.42133 0.72643 35.09567 1.000 55.45799 44 ALA F N 1
ATOM 10631 C CA . ALA F 2 44 ? -8.90711 -0.58240 35.49127 1.000 42.37887 44 ALA F CA 1
ATOM 10632 C C . ALA F 2 44 ? -9.96946 -1.66320 35.33021 1.000 43.70139 44 ALA F C 1
ATOM 10633 O O . ALA F 2 44 ? -9.68365 -2.76065 34.82663 1.000 50.87853 44 ALA F O 1
ATOM 10635 N N . ILE F 2 45 ? -11.20000 -1.37264 35.76067 1.000 47.02172 45 ILE F N 1
ATOM 10636 C CA . ILE F 2 45 ? -12.28620 -2.33695 35.63444 1.000 55.69254 45 ILE F CA 1
ATOM 10637 C C . ILE F 2 45 ? -12.56231 -2.64156 34.16850 1.000 63.08605 45 ILE F C 1
ATOM 10638 O O . ILE F 2 45 ? -12.81876 -3.79245 33.80159 1.000 61.62757 45 ILE F O 1
ATOM 10643 N N . ASP F 2 46 ? -12.48169 -1.62689 33.30257 1.000 57.31146 46 ASP F N 1
ATOM 10644 C CA . ASP F 2 46 ? -12.70888 -1.84760 31.87742 1.000 70.63506 46 ASP F CA 1
ATOM 10645 C C . ASP F 2 46 ? -11.66483 -2.78576 31.29743 1.000 65.23077 46 ASP F C 1
ATOM 10646 O O . ASP F 2 46 ? -11.99865 -3.73088 30.57619 1.000 63.60270 46 ASP F O 1
ATOM 10651 N N . GLN F 2 47 ? -10.39098 -2.54558 31.61203 1.000 43.24131 47 GLN F N 1
ATOM 10652 C CA . GLN F 2 47 ? -9.33875 -3.41253 31.08534 1.000 44.68457 47 GLN F CA 1
ATOM 10653 C C . GLN F 2 47 ? -9.47791 -4.84352 31.60559 1.000 49.51248 47 GLN F C 1
ATOM 10654 O O . GLN F 2 47 ? -9.35216 -5.81411 30.83624 1.000 55.26392 47 GLN F O 1
ATOM 10660 N N A ILE F 2 48 ? -9.75642 -4.99945 32.90185 0.260 52.41373 48 ILE F N 1
ATOM 10661 N N B ILE F 2 48 ? -9.74935 -4.99546 32.90597 0.740 52.31382 48 ILE F N 1
ATOM 10662 C CA A ILE F 2 48 ? -9.84769 -6.34025 33.47288 0.260 50.80238 48 ILE F CA 1
ATOM 10663 C CA B ILE F 2 48 ? -9.85992 -6.33005 33.48978 0.740 51.57165 48 ILE F CA 1
ATOM 10664 C C A ILE F 2 48 ? -11.06674 -7.07974 32.92814 0.260 47.85730 48 ILE F C 1
ATOM 10665 C C B ILE F 2 48 ? -11.05973 -7.06979 32.91251 0.740 47.81171 48 ILE F C 1
ATOM 10666 O O A ILE F 2 48 ? -10.99173 -8.27008 32.60066 0.260 47.20894 48 ILE F O 1
ATOM 10667 O O B ILE F 2 48 ? -10.96663 -8.25162 32.56012 0.740 47.64436 48 ILE F O 1
ATOM 10676 N N . ASN F 2 49 ? -12.20068 -6.38805 32.79576 1.000 39.38887 49 ASN F N 1
ATOM 10677 C CA . ASN F 2 49 ? -13.39078 -7.01852 32.24237 1.000 50.60088 49 ASN F CA 1
ATOM 10678 C C . ASN F 2 49 ? -13.21217 -7.34721 30.76499 1.000 68.12378 49 ASN F C 1
ATOM 10679 O O . ASN F 2 49 ? -13.73199 -8.36396 30.29094 1.000 56.51986 49 ASN F O 1
ATOM 10684 N N . GLY F 2 50 ? -12.48115 -6.51032 30.02519 1.000 58.59168 50 GLY F N 1
ATOM 10685 C CA . GLY F 2 50 ? -12.18172 -6.83592 28.64171 1.000 51.82119 50 GLY F CA 1
ATOM 10686 C C . GLY F 2 50 ? -11.35071 -8.09689 28.51553 1.000 56.46405 50 GLY F C 1
ATOM 10687 O O . GLY F 2 50 ? -11.65412 -8.97966 27.70444 1.000 67.31042 50 GLY F O 1
ATOM 10688 N N A LYS F 2 51 ? -10.28956 -8.20927 29.31870 0.561 54.10331 51 LYS F N 1
ATOM 10689 N N B LYS F 2 51 ? -10.28033 -8.19199 29.31110 0.439 54.27745 51 LYS F N 1
ATOM 10690 C CA A LYS F 2 51 ? -9.49734 -9.43426 29.24539 0.561 52.46657 51 LYS F CA 1
ATOM 10691 C CA B LYS F 2 51 ? -9.47370 -9.40967 29.31996 0.439 52.38200 51 LYS F CA 1
ATOM 10692 C C A LYS F 2 51 ? -10.29716 -10.64210 29.72825 0.561 53.62639 51 LYS F C 1
ATOM 10693 C C B LYS F 2 51 ? -10.31201 -10.62072 29.71300 0.439 54.53365 51 LYS F C 1
ATOM 10694 O O A LYS F 2 51 ? -10.09865 -11.75587 29.22393 0.561 49.47338 51 LYS F O 1
ATOM 10695 O O B LYS F 2 51 ? -10.14267 -11.71352 29.15711 0.439 49.71707 51 LYS F O 1
ATOM 10706 N N . LEU F 2 52 ? -11.22667 -10.44034 30.66833 1.000 61.86390 52 LEU F N 1
ATOM 10707 C CA . LEU F 2 52 ? -12.09731 -11.53385 31.09376 1.000 61.03072 52 LEU F CA 1
ATOM 10708 C C . LEU F 2 52 ? -12.99534 -11.99965 29.95352 1.000 53.74760 52 LEU F C 1
ATOM 10709 O O . LEU F 2 52 ? -13.13810 -13.20338 29.71478 1.000 57.43009 52 LEU F O 1
ATOM 10714 N N . ASN F 2 53 ? -13.61486 -11.05484 29.24059 1.000 61.42191 53 ASN F N 1
ATOM 10715 C CA . ASN F 2 53 ? -14.45933 -11.41551 28.10388 1.000 62.85322 53 ASN F CA 1
ATOM 10716 C C . ASN F 2 53 ? -13.65691 -12.13546 27.02994 1.000 56.22274 53 ASN F C 1
ATOM 10717 O O . ASN F 2 53 ? -14.15007 -13.08264 26.40463 1.000 50.26533 53 ASN F O 1
ATOM 10722 N N . ARG F 2 54 ? -12.41537 -11.69773 26.80397 1.000 60.82583 54 ARG F N 1
ATOM 10723 C CA . ARG F 2 54 ? -11.56054 -12.35308 25.81662 1.000 49.96156 54 ARG F CA 1
ATOM 10724 C C . ARG F 2 54 ? -11.20857 -13.77329 26.24037 1.000 51.88307 54 ARG F C 1
ATOM 10725 O O . ARG F 2 54 ? -11.13922 -14.67420 25.39824 1.000 57.62608 54 ARG F O 1
ATOM 10733 N N . VAL F 2 55 ? -10.97513 -13.99468 27.53563 1.000 44.69887 55 VAL F N 1
ATOM 10734 C CA . VAL F 2 55 ? -10.57235 -15.32422 27.98897 1.000 54.63156 55 VAL F CA 1
ATOM 10735 C C . VAL F 2 55 ? -11.74048 -16.30497 27.90023 1.000 64.16354 55 VAL F C 1
ATOM 10736 O O . VAL F 2 55 ? -11.59870 -17.41652 27.37504 1.000 53.53937 55 VAL F O 1
ATOM 10740 N N . ILE F 2 56 ? -12.91596 -15.90276 28.38549 1.000 72.21465 56 ILE F N 1
ATOM 10741 C CA . ILE F 2 56 ? -14.02895 -16.82900 28.58789 1.000 81.05779 56 ILE F CA 1
ATOM 10742 C C . ILE F 2 56 ? -14.94596 -16.90337 27.37188 1.000 64.98851 56 ILE F C 1
ATOM 10743 O O . ILE F 2 56 ? -16.09019 -17.36172 27.47543 1.000 68.60369 56 ILE F O 1
ATOM 10748 N N . GLU F 2 57 ? -14.46217 -16.46365 26.21555 1.000 75.23240 57 GLU F N 1
ATOM 10749 C CA . GLU F 2 57 ? -15.27908 -16.50048 25.00759 1.000 83.64236 57 GLU F CA 1
ATOM 10750 C C . GLU F 2 57 ? -15.48903 -17.94264 24.55722 1.000 85.66255 57 GLU F C 1
ATOM 10751 O O . GLU F 2 57 ? -14.52230 -18.65958 24.27712 1.000 84.71246 57 GLU F O 1
ATOM 10757 N N . LYS F 2 58 ? -16.75214 -18.36460 24.48057 1.000 96.54927 58 LYS F N 1
ATOM 10758 C CA . LYS F 2 58 ? -17.08483 -19.73815 24.10923 1.000 70.79111 58 LYS F CA 1
ATOM 10759 C C . LYS F 2 58 ? -16.72684 -19.96775 22.64572 1.000 87.95506 58 LYS F C 1
ATOM 10760 O O . LYS F 2 58 ? -17.37181 -19.41784 21.74629 1.000 101.35150 58 LYS F O 1
ATOM 10766 N N . THR F 2 59 ? -15.69992 -20.78938 22.39954 1.000 73.11862 59 THR F N 1
ATOM 10767 C CA . THR F 2 59 ? -15.20816 -20.98944 21.04092 1.000 75.22836 59 THR F CA 1
ATOM 10768 C C . THR F 2 59 ? -14.89288 -22.45138 20.73479 1.000 69.64144 59 THR F C 1
ATOM 10769 O O . THR F 2 59 ? -14.18141 -22.72720 19.76101 1.000 86.84166 59 THR F O 1
ATOM 10773 N N . ASN F 2 60 ? -15.39249 -23.39515 21.52971 1.000 64.12942 60 ASN F N 1
ATOM 10774 C CA . ASN F 2 60 ? -15.06709 -24.80655 21.35636 1.000 77.54950 60 ASN F CA 1
ATOM 10775 C C . ASN F 2 60 ? -16.34331 -25.63292 21.40324 1.000 75.84297 60 ASN F C 1
ATOM 10776 O O . ASN F 2 60 ? -17.04210 -25.64315 22.42211 1.000 82.91251 60 ASN F O 1
ATOM 10781 N N . GLU F 2 61 ? -16.64159 -26.32448 20.30354 1.000 63.66156 61 GLU F N 1
ATOM 10782 C CA . GLU F 2 61 ? -17.78472 -27.23137 20.22602 1.000 60.46837 61 GLU F CA 1
ATOM 10783 C C . GLU F 2 61 ? -17.39032 -28.41827 19.35917 1.000 45.42380 61 GLU F C 1
ATOM 10784 O O . GLU F 2 61 ? -17.21365 -28.27128 18.14736 1.000 50.18164 61 GLU F O 1
ATOM 10790 N N . LYS F 2 62 ? -17.25314 -29.58782 19.97391 1.000 43.20279 62 LYS F N 1
ATOM 10791 C CA . LYS F 2 62 ? -16.87000 -30.79983 19.26952 1.000 44.93352 62 LYS F CA 1
ATOM 10792 C C . LYS F 2 62 ? -17.90884 -31.88657 19.50720 1.000 51.48276 62 LYS F C 1
ATOM 10793 O O . LYS F 2 62 ? -18.54093 -31.94676 20.56623 1.000 61.87309 62 LYS F O 1
ATOM 10799 N N . PHE F 2 63 ? -18.08184 -32.74589 18.50622 1.000 54.09459 63 PHE F N 1
ATOM 10800 C CA . PHE F 2 63 ? -19.07828 -33.80425 18.58953 1.000 63.94734 63 PHE F CA 1
ATOM 10801 C C . PHE F 2 63 ? -18.41827 -35.17257 18.48329 1.000 65.54280 63 PHE F C 1
ATOM 10802 O O . PHE F 2 63 ? -17.78317 -35.63111 19.43872 1.000 76.43476 63 PHE F O 1
ATOM 10810 N N . HIS F 2 64 ? -18.55936 -35.83634 17.33930 1.000 46.20736 64 HIS F N 1
ATOM 10811 C CA . HIS F 2 64 ? -17.95299 -37.15102 17.17154 1.000 52.70696 64 HIS F CA 1
ATOM 10812 C C . HIS F 2 64 ? -16.43734 -37.01638 17.07758 1.000 59.70375 64 HIS F C 1
ATOM 10813 O O . HIS F 2 64 ? -15.92342 -36.28414 16.22491 1.000 57.12047 64 HIS F O 1
ATOM 10820 N N . GLN F 2 65 ? -15.72302 -37.72600 17.95215 1.000 63.34696 65 GLN F N 1
ATOM 10821 C CA . GLN F 2 65 ? -14.26718 -37.66023 17.98843 1.000 46.42874 65 GLN F CA 1
ATOM 10822 C C . GLN F 2 65 ? -13.66752 -39.05893 17.90549 1.000 59.39049 65 GLN F C 1
ATOM 10823 O O . GLN F 2 65 ? -14.23401 -39.94479 17.25803 1.000 70.40577 65 GLN F O 1
ATOM 10829 N N . ILE F 2 66 ? -12.52823 -39.26931 18.56014 1.000 51.91942 66 ILE F N 1
ATOM 10830 C CA . ILE F 2 66 ? -11.87603 -40.57021 18.59352 1.000 52.28347 66 ILE F CA 1
ATOM 10831 C C . ILE F 2 66 ? -12.05034 -41.18289 19.97691 1.000 56.25015 66 ILE F C 1
ATOM 10832 O O . ILE F 2 66 ? -12.35912 -40.50237 20.96052 1.000 61.10950 66 ILE F O 1
ATOM 10837 N N . GLU F 2 67 ? -11.84285 -42.49367 20.04626 1.000 55.86388 67 GLU F N 1
ATOM 10838 C CA . GLU F 2 67 ? -11.84306 -43.17716 21.33029 1.000 50.43494 67 GLU F CA 1
ATOM 10839 C C . GLU F 2 67 ? -10.55312 -42.86903 22.07912 1.000 56.62708 67 GLU F C 1
ATOM 10840 O O . GLU F 2 67 ? -9.47261 -42.79785 21.48678 1.000 55.14334 67 GLU F O 1
ATOM 10846 N N . LYS F 2 68 ? -10.67154 -42.67411 23.39209 1.000 53.20452 68 LYS F N 1
ATOM 10847 C CA . LYS F 2 68 ? -9.54170 -42.26812 24.21101 1.000 48.70355 68 LYS F CA 1
ATOM 10848 C C . LYS F 2 68 ? -9.24257 -43.21405 25.36408 1.000 51.22819 68 LYS F C 1
ATOM 10849 O O . LYS F 2 68 ? -8.20501 -43.05145 26.01566 1.000 65.07305 68 LYS F O 1
ATOM 10855 N N . GLU F 2 69 ? -10.11295 -44.18161 25.64154 1.000 54.79096 69 GLU F N 1
ATOM 10856 C CA . GLU F 2 69 ? -9.83186 -45.24586 26.59448 1.000 56.76517 69 GLU F CA 1
ATOM 10857 C C . GLU F 2 69 ? -10.08313 -46.58569 25.91742 1.000 52.10753 69 GLU F C 1
ATOM 10858 O O . GLU F 2 69 ? -11.01599 -46.72038 25.12076 1.000 57.47040 69 GLU F O 1
ATOM 10864 N N . PHE F 2 70 ? -9.24765 -47.57340 26.23084 1.000 62.86479 70 PHE F N 1
ATOM 10865 C CA . PHE F 2 70 ? -9.28279 -48.85678 25.54424 1.000 58.44741 70 PHE F CA 1
ATOM 10866 C C . PHE F 2 70 ? -9.19223 -49.98867 26.55554 1.000 64.66068 70 PHE F C 1
ATOM 10867 O O . PHE F 2 70 ? -8.50030 -49.87362 27.57074 1.000 79.20922 70 PHE F O 1
ATOM 10875 N N . SER F 2 71 ? -9.89890 -51.08200 26.26829 1.000 75.69392 71 SER F N 1
ATOM 10876 C CA . SER F 2 71 ? -9.95093 -52.23075 27.16109 1.000 74.26409 71 SER F CA 1
ATOM 10877 C C . SER F 2 71 ? -9.01443 -53.36487 26.76568 1.000 72.83936 71 SER F C 1
ATOM 10878 O O . SER F 2 71 ? -8.67338 -54.18575 27.62382 1.000 80.95927 71 SER F O 1
ATOM 10881 N N . GLU F 2 72 ? -8.59222 -53.43727 25.50280 1.000 69.68658 72 GLU F N 1
ATOM 10882 C CA . GLU F 2 72 ? -7.71981 -54.50408 25.03113 1.000 57.30887 72 GLU F CA 1
ATOM 10883 C C . GLU F 2 72 ? -6.48245 -53.92326 24.36265 1.000 60.46412 72 GLU F C 1
ATOM 10884 O O . GLU F 2 72 ? -6.51566 -52.82726 23.79628 1.000 71.19179 72 GLU F O 1
ATOM 10890 N N . VAL F 2 73 ? -5.38393 -54.67513 24.43958 1.000 60.66655 73 VAL F N 1
ATOM 10891 C CA . VAL F 2 73 ? -4.15380 -54.29005 23.75890 1.000 65.97058 73 VAL F CA 1
ATOM 10892 C C . VAL F 2 73 ? -4.30295 -54.54852 22.26594 1.000 68.14995 73 VAL F C 1
ATOM 10893 O O . VAL F 2 73 ? -4.73503 -55.63022 21.84762 1.000 74.78660 73 VAL F O 1
ATOM 10897 N N . GLU F 2 74 ? -3.93841 -53.55565 21.45287 1.000 69.81829 74 GLU F N 1
ATOM 10898 C CA . GLU F 2 74 ? -4.05483 -53.65393 19.99952 1.000 73.88303 74 GLU F CA 1
ATOM 10899 C C . GLU F 2 74 ? -2.76567 -53.30585 19.26986 1.000 69.05679 74 GLU F C 1
ATOM 10900 O O . GLU F 2 74 ? -2.45789 -53.92828 18.24984 1.000 64.92883 74 GLU F O 1
ATOM 10906 N N . GLY F 2 75 ? -2.00593 -52.33077 19.76046 1.000 85.50466 75 GLY F N 1
ATOM 10907 C CA . GLY F 2 75 ? -0.72796 -52.00585 19.15816 1.000 65.84695 75 GLY F CA 1
ATOM 10908 C C . GLY F 2 75 ? -0.64313 -50.68255 18.42086 1.000 56.54709 75 GLY F C 1
ATOM 10909 O O . GLY F 2 75 ? -0.84655 -49.61738 19.01067 1.000 59.71203 75 GLY F O 1
ATOM 10910 N N . ARG F 2 76 ? -0.35925 -50.75290 17.11742 1.000 64.71487 76 ARG F N 1
ATOM 10911 C CA . ARG F 2 76 ? 0.11367 -49.58715 16.36935 1.000 61.45378 76 ARG F CA 1
ATOM 10912 C C . ARG F 2 76 ? -0.93332 -48.47471 16.30854 1.000 55.76118 76 ARG F C 1
ATOM 10913 O O . ARG F 2 76 ? -0.64009 -47.31121 16.61831 1.000 52.49202 76 ARG F O 1
ATOM 10921 N N A ILE F 2 77 ? -2.16032 -48.81256 15.90529 0.433 47.12332 77 ILE F N 1
ATOM 10922 N N B ILE F 2 77 ? -2.16128 -48.81426 15.90913 0.567 46.77659 77 ILE F N 1
ATOM 10923 C CA A ILE F 2 77 ? -3.20350 -47.79909 15.77696 0.433 48.49309 77 ILE F CA 1
ATOM 10924 C CA B ILE F 2 77 ? -3.20474 -47.80197 15.77378 0.567 48.28076 77 ILE F CA 1
ATOM 10925 C C A ILE F 2 77 ? -3.56181 -47.22053 17.14125 0.433 56.32983 77 ILE F C 1
ATOM 10926 C C B ILE F 2 77 ? -3.57516 -47.22422 17.13700 0.567 56.73512 77 ILE F C 1
ATOM 10927 O O A ILE F 2 77 ? -3.78935 -46.01077 17.27983 0.433 56.37521 77 ILE F O 1
ATOM 10928 O O B ILE F 2 77 ? -3.80961 -46.01517 17.27366 0.567 56.37938 77 ILE F O 1
ATOM 10937 N N . GLN F 2 78 ? -3.61446 -48.07009 18.17042 1.000 57.32927 78 GLN F N 1
ATOM 10938 C CA . GLN F 2 78 ? -3.89821 -47.58243 19.51534 1.000 53.11945 78 GLN F CA 1
ATOM 10939 C C . GLN F 2 78 ? -2.76749 -46.69923 20.02661 1.000 56.66250 78 GLN F C 1
ATOM 10940 O O . GLN F 2 78 ? -3.01577 -45.68355 20.69123 1.000 51.16696 78 GLN F O 1
ATOM 10946 N N . ASP F 2 79 ? -1.51938 -47.07266 19.72428 1.000 45.94039 79 ASP F N 1
ATOM 10947 C CA . ASP F 2 79 ? -0.38274 -46.21617 20.04973 1.000 49.91421 79 ASP F CA 1
ATOM 10948 C C . ASP F 2 79 ? -0.54397 -44.84038 19.42223 1.000 50.70220 79 ASP F C 1
ATOM 10949 O O . ASP F 2 79 ? -0.33684 -43.81431 20.08175 1.000 44.65123 79 ASP F O 1
ATOM 10954 N N . LEU F 2 80 ? -0.92609 -44.80393 18.14346 1.000 55.11061 80 LEU F N 1
ATOM 10955 C CA . LEU F 2 80 ? -1.07714 -43.52610 17.45540 1.000 39.07644 80 LEU F CA 1
ATOM 10956 C C . LEU F 2 80 ? -2.20156 -42.69776 18.06636 1.000 41.95265 80 LEU F C 1
ATOM 10957 O O . LEU F 2 80 ? -2.05704 -41.48251 18.25467 1.000 36.46319 80 LEU F O 1
ATOM 10962 N N . GLU F 2 81 ? -3.32995 -43.33759 18.38388 1.000 37.24419 81 GLU F N 1
ATOM 10963 C CA . GLU F 2 81 ? -4.44396 -42.60906 18.98947 1.000 39.18105 81 GLU F CA 1
ATOM 10964 C C . GLU F 2 81 ? -4.04243 -42.00261 20.33207 1.000 45.29168 81 GLU F C 1
ATOM 10965 O O . GLU F 2 81 ? -4.29479 -40.81467 20.59850 1.000 48.08629 81 GLU F O 1
ATOM 10971 N N . LYS F 2 82 ? -3.40482 -42.80809 21.19015 1.000 48.65430 82 LYS F N 1
ATOM 10972 C CA . LYS F 2 82 ? -2.96552 -42.30931 22.48947 1.000 25.63887 82 LYS F CA 1
ATOM 10973 C C . LYS F 2 82 ? -1.95635 -41.17932 22.33721 1.000 35.03609 82 LYS F C 1
ATOM 10974 O O . LYS F 2 82 ? -2.01845 -40.18160 23.06555 1.000 47.52996 82 LYS F O 1
ATOM 10980 N N . TYR F 2 83 ? -1.02446 -41.31210 21.38934 1.000 32.70984 83 TYR F N 1
ATOM 10981 C CA . TYR F 2 83 ? -0.01151 -40.28032 21.19920 1.000 33.30375 83 TYR F CA 1
ATOM 10982 C C . TYR F 2 83 ? -0.64084 -38.97136 20.74110 1.000 36.99252 83 TYR F C 1
ATOM 10983 O O . TYR F 2 83 ? -0.26623 -37.89192 21.21635 1.000 38.14193 83 TYR F O 1
ATOM 10992 N N . VAL F 2 84 ? -1.60363 -39.04808 19.82015 1.000 40.12421 84 VAL F N 1
ATOM 10993 C CA . VAL F 2 84 ? -2.28170 -37.84353 19.34751 1.000 40.96415 84 VAL F CA 1
ATOM 10994 C C . VAL F 2 84 ? -2.99443 -37.14910 20.50085 1.000 31.77916 84 VAL F C 1
ATOM 10995 O O . VAL F 2 84 ? -2.87085 -35.92888 20.68971 1.000 37.74202 84 VAL F O 1
ATOM 10999 N N . GLU F 2 85 ? -3.75109 -37.91499 21.29409 1.000 31.76473 85 GLU F N 1
ATOM 11000 C CA . GLU F 2 85 ? -4.49514 -37.29212 22.38742 1.000 40.43103 85 GLU F CA 1
ATOM 11001 C C . GLU F 2 85 ? -3.55358 -36.68541 23.42407 1.000 44.35223 85 GLU F C 1
ATOM 11002 O O . GLU F 2 85 ? -3.80668 -35.58597 23.93798 1.000 50.08729 85 GLU F O 1
ATOM 11008 N N . ASP F 2 86 ? -2.45532 -37.38054 23.73683 1.000 40.88340 86 ASP F N 1
ATOM 11009 C CA . ASP F 2 86 ? -1.50176 -36.85641 24.70810 1.000 46.42327 86 ASP F CA 1
ATOM 11010 C C . ASP F 2 86 ? -0.85744 -35.57138 24.20041 1.000 43.94681 86 ASP F C 1
ATOM 11011 O O . ASP F 2 86 ? -0.67082 -34.61453 24.96455 1.000 51.61849 86 ASP F O 1
ATOM 11016 N N . THR F 2 87 ? -0.51929 -35.53119 22.90868 1.000 37.29769 87 THR F N 1
ATOM 11017 C CA . THR F 2 87 ? 0.04648 -34.32436 22.31421 1.000 40.88250 87 THR F CA 1
ATOM 11018 C C . THR F 2 87 ? -0.91892 -33.15070 22.43861 1.000 34.62390 87 THR F C 1
ATOM 11019 O O . THR F 2 87 ? -0.52767 -32.04001 22.82803 1.000 22.77039 87 THR F O 1
ATOM 11023 N N . LYS F 2 88 ? -2.19237 -33.38444 22.10514 1.000 38.73677 88 LYS F N 1
ATOM 11024 C CA . LYS F 2 88 ? -3.19416 -32.32487 22.19862 1.000 31.42056 88 LYS F CA 1
ATOM 11025 C C . LYS F 2 88 ? -3.32352 -31.81077 23.62719 1.000 34.72282 88 LYS F C 1
ATOM 11026 O O . LYS F 2 88 ? -3.35473 -30.59202 23.86718 1.000 45.92449 88 LYS F O 1
ATOM 11032 N N . ILE F 2 89 ? -3.39086 -32.73285 24.59198 1.000 40.02993 89 ILE F N 1
ATOM 11033 C CA . ILE F 2 89 ? -3.55750 -32.34420 25.99089 1.000 37.05783 89 ILE F CA 1
ATOM 11034 C C . ILE F 2 89 ? -2.37013 -31.51139 26.45678 1.000 42.07414 89 ILE F C 1
ATOM 11035 O O . ILE F 2 89 ? -2.53622 -30.46722 27.10169 1.000 43.33126 89 ILE F O 1
ATOM 11040 N N . ASP F 2 90 ? -1.15185 -31.95800 26.13075 1.000 37.13726 90 ASP F N 1
ATOM 11041 C CA . ASP F 2 90 ? 0.03878 -31.23199 26.56350 1.000 42.59237 90 ASP F CA 1
ATOM 11042 C C . ASP F 2 90 ? 0.08600 -29.83307 25.96128 1.000 44.29677 90 ASP F C 1
ATOM 11043 O O . ASP F 2 90 ? 0.40707 -28.85738 26.65664 1.000 65.92471 90 ASP F O 1
ATOM 11048 N N . LEU F 2 91 ? -0.23469 -29.71380 24.66975 1.000 44.00172 91 LEU F N 1
ATOM 11049 C CA . LEU F 2 91 ? -0.19337 -28.40630 24.02156 1.000 33.30654 91 LEU F CA 1
ATOM 11050 C C . LEU F 2 91 ? -1.20367 -27.44604 24.64192 1.000 40.73388 91 LEU F C 1
ATOM 11051 O O . LEU F 2 91 ? -0.88747 -26.27397 24.89688 1.000 31.44901 91 LEU F O 1
ATOM 11056 N N . TRP F 2 92 ? -2.42183 -27.92434 24.91378 1.000 49.93853 92 TRP F N 1
ATOM 11057 C CA . TRP F 2 92 ? -3.41055 -27.02649 25.50485 1.000 42.75395 92 TRP F CA 1
ATOM 11058 C C . TRP F 2 92 ? -3.06842 -26.67382 26.94912 1.000 44.60729 92 TRP F C 1
ATOM 11059 O O . TRP F 2 92 ? -3.33596 -25.54649 27.38916 1.000 38.51466 92 TRP F O 1
ATOM 11070 N N . SER F 2 93 ? -2.46067 -27.60321 27.69324 1.000 49.94497 93 SER F N 1
ATOM 11071 C CA . SER F 2 93 ? -2.01949 -27.28634 29.04851 1.000 35.47790 93 SER F CA 1
ATOM 11072 C C . SER F 2 93 ? -0.95982 -26.19182 29.03574 1.000 40.72039 93 SER F C 1
ATOM 11073 O O . SER F 2 93 ? -1.01644 -25.24290 29.83258 1.000 53.67485 93 SER F O 1
ATOM 11076 N N . TYR F 2 94 ? 0.01947 -26.30669 28.13050 1.000 34.24493 94 TYR F N 1
ATOM 11077 C CA . TYR F 2 94 ? 1.02916 -25.25746 28.01677 1.000 34.91081 94 TYR F CA 1
ATOM 11078 C C . TYR F 2 94 ? 0.39265 -23.92157 27.65665 1.000 40.50852 94 TYR F C 1
ATOM 11079 O O . TYR F 2 94 ? 0.75423 -22.87696 28.22043 1.000 50.34369 94 TYR F O 1
ATOM 11088 N N . ASN F 2 95 ? -0.54882 -23.93364 26.70782 1.000 36.16478 95 ASN F N 1
ATOM 11089 C CA . ASN F 2 95 ? -1.21726 -22.69444 26.32140 1.000 45.78300 95 ASN F CA 1
ATOM 11090 C C . ASN F 2 95 ? -1.91540 -22.05193 27.51390 1.000 42.03411 95 ASN F C 1
ATOM 11091 O O . ASN F 2 95 ? -1.79128 -20.84377 27.73937 1.000 41.45411 95 ASN F O 1
ATOM 11096 N N . ALA F 2 96 ? -2.64279 -22.85075 28.29942 1.000 39.18666 96 ALA F N 1
ATOM 11097 C CA . ALA F 2 96 ? -3.37283 -22.29977 29.43939 1.000 37.93232 96 ALA F CA 1
ATOM 11098 C C . ALA F 2 96 ? -2.42388 -21.71825 30.48392 1.000 47.22028 96 ALA F C 1
ATOM 11099 O O . ALA F 2 96 ? -2.66829 -20.62706 31.02295 1.000 44.92764 96 ALA F O 1
ATOM 11101 N N . GLU F 2 97 ? -1.34173 -22.43789 30.79302 1.000 41.17198 97 GLU F N 1
ATOM 11102 C CA . GLU F 2 97 ? -0.38239 -21.93841 31.77407 1.000 35.60569 97 GLU F CA 1
ATOM 11103 C C . GLU F 2 97 ? 0.21912 -20.60899 31.32690 1.000 37.25674 97 GLU F C 1
ATOM 11104 O O . GLU F 2 97 ? 0.23859 -19.62718 32.08834 1.000 54.07463 97 GLU F O 1
ATOM 11110 N N . LEU F 2 98 ? 0.70839 -20.55575 30.08432 1.000 47.00623 98 LEU F N 1
ATOM 11111 C CA . LEU F 2 98 ? 1.31398 -19.32330 29.58835 1.000 49.57881 98 LEU F CA 1
ATOM 11112 C C . LEU F 2 98 ? 0.29892 -18.18783 29.55016 1.000 44.74268 98 LEU F C 1
ATOM 11113 O O . LEU F 2 98 ? 0.63025 -17.03408 29.85811 1.000 40.31643 98 LEU F O 1
ATOM 11118 N N . LEU F 2 99 ? -0.94676 -18.49900 29.18144 1.000 44.30152 99 LEU F N 1
ATOM 11119 C CA . LEU F 2 99 ? -1.99068 -17.48444 29.13122 1.000 42.97846 99 LEU F CA 1
ATOM 11120 C C . LEU F 2 99 ? -2.21914 -16.86393 30.50111 1.000 49.57818 99 LEU F C 1
ATOM 11121 O O . LEU F 2 99 ? -2.21753 -15.63493 30.64313 1.000 42.36722 99 LEU F O 1
ATOM 11126 N N . VAL F 2 100 ? -2.42870 -17.69785 31.52511 1.000 51.47564 100 VAL F N 1
ATOM 11127 C CA . VAL F 2 100 ? -2.72873 -17.13979 32.84242 1.000 51.52595 100 VAL F CA 1
ATOM 11128 C C . VAL F 2 100 ? -1.53687 -16.34788 33.36849 1.000 51.85288 100 VAL F C 1
ATOM 11129 O O . VAL F 2 100 ? -1.70603 -15.27246 33.96076 1.000 48.16881 100 VAL F O 1
ATOM 11133 N N . ALA F 2 101 ? -0.31322 -16.82904 33.11462 1.000 45.51798 101 ALA F N 1
ATOM 11134 C CA . ALA F 2 101 ? 0.86356 -16.10488 33.59066 1.000 29.54887 101 ALA F CA 1
ATOM 11135 C C . ALA F 2 101 ? 0.96312 -14.72384 32.94697 1.000 38.72888 101 ALA F C 1
ATOM 11136 O O . ALA F 2 101 ? 1.12123 -13.70686 33.64177 1.000 38.69702 101 ALA F O 1
ATOM 11138 N N . LEU F 2 102 ? 0.87511 -14.66893 31.61268 1.000 58.65543 102 LEU F N 1
ATOM 11139 C CA . LEU F 2 102 ? 0.97405 -13.38941 30.91470 1.000 55.46691 102 LEU F CA 1
ATOM 11140 C C . LEU F 2 102 ? -0.14061 -12.43753 31.32951 1.000 49.39918 102 LEU F C 1
ATOM 11141 O O . LEU F 2 102 ? 0.10482 -11.24649 31.56840 1.000 63.38298 102 LEU F O 1
ATOM 11146 N N . GLU F 2 103 ? -1.37119 -12.94494 31.43663 1.000 49.02412 103 GLU F N 1
ATOM 11147 C CA . GLU F 2 103 ? -2.48848 -12.07501 31.78153 1.000 39.26846 103 GLU F CA 1
ATOM 11148 C C . GLU F 2 103 ? -2.34515 -11.52031 33.19357 1.000 54.97382 103 GLU F C 1
ATOM 11149 O O . GLU F 2 103 ? -2.64029 -10.34456 33.43052 1.000 52.68022 103 GLU F O 1
ATOM 11155 N N . ASN F 2 104 ? -1.88149 -12.33936 34.14410 1.000 45.97386 104 ASN F N 1
ATOM 11156 C CA . ASN F 2 104 ? -1.71184 -11.84139 35.50525 1.000 38.75454 104 ASN F CA 1
ATOM 11157 C C . ASN F 2 104 ? -0.60395 -10.79710 35.58042 1.000 52.06483 104 ASN F C 1
ATOM 11158 O O . ASN F 2 104 ? -0.75669 -9.76516 36.25660 1.000 45.54659 104 ASN F O 1
ATOM 11163 N N . GLN F 2 105 ? 0.51995 -11.04604 34.89904 1.000 47.06359 105 GLN F N 1
ATOM 11164 C CA . GLN F 2 105 ? 1.58647 -10.04962 34.86832 1.000 48.29011 105 GLN F CA 1
ATOM 11165 C C . GLN F 2 105 ? 1.07215 -8.72727 34.30922 1.000 58.79272 105 GLN F C 1
ATOM 11166 O O . GLN F 2 105 ? 1.31617 -7.65386 34.88139 1.000 58.16163 105 GLN F O 1
ATOM 11172 N N . HIS F 2 106 ? 0.32648 -8.79049 33.20121 1.000 65.96095 106 HIS F N 1
ATOM 11173 C CA . HIS F 2 106 ? -0.18303 -7.56617 32.59230 1.000 60.86594 106 HIS F CA 1
ATOM 11174 C C . HIS F 2 106 ? -1.20298 -6.87565 33.49076 1.000 55.74911 106 HIS F C 1
ATOM 11175 O O . HIS F 2 106 ? -1.25917 -5.64269 33.53446 1.000 54.42052 106 HIS F O 1
ATOM 11182 N N . THR F 2 107 ? -2.01940 -7.64882 34.21151 1.000 51.44658 107 THR F N 1
ATOM 11183 C CA . THR F 2 107 ? -2.99426 -7.05370 35.12179 1.000 51.76309 107 THR F CA 1
ATOM 11184 C C . THR F 2 107 ? -2.29844 -6.25500 36.21466 1.000 53.24225 107 THR F C 1
ATOM 11185 O O . THR F 2 107 ? -2.66090 -5.10117 36.49289 1.000 47.81050 107 THR F O 1
ATOM 11189 N N . ILE F 2 108 ? -1.29645 -6.86399 36.85139 1.000 51.10166 108 ILE F N 1
ATOM 11190 C CA . ILE F 2 108 ? -0.54768 -6.16645 37.89439 1.000 47.25991 108 ILE F CA 1
ATOM 11191 C C . ILE F 2 108 ? 0.09455 -4.90422 37.32899 1.000 54.63841 108 ILE F C 1
ATOM 11192 O O . ILE F 2 108 ? 0.02963 -3.82273 37.93501 1.000 55.94063 108 ILE F O 1
ATOM 11197 N N . ASP F 2 109 ? 0.70974 -5.02096 36.14635 1.000 62.71925 109 ASP F N 1
ATOM 11198 C CA . ASP F 2 109 ? 1.39233 -3.87204 35.55701 1.000 55.27724 109 ASP F CA 1
ATOM 11199 C C . ASP F 2 109 ? 0.41674 -2.74574 35.22749 1.000 60.66774 109 ASP F C 1
ATOM 11200 O O . ASP F 2 109 ? 0.72652 -1.56815 35.43922 1.000 56.89548 109 ASP F O 1
ATOM 11205 N N . LEU F 2 110 ? -0.77562 -3.08120 34.72671 1.000 50.82695 110 LEU F N 1
ATOM 11206 C CA . LEU F 2 110 ? -1.71983 -2.03432 34.34991 1.000 42.23326 110 LEU F CA 1
ATOM 11207 C C . LEU F 2 110 ? -2.34803 -1.37431 35.57290 1.000 56.48895 110 LEU F C 1
ATOM 11208 O O . LEU F 2 110 ? -2.63561 -0.17182 35.54253 1.000 66.20255 110 LEU F O 1
ATOM 11213 N N . THR F 2 111 ? -2.55382 -2.12199 36.66262 1.000 55.21918 111 THR F N 1
ATOM 11214 C CA . THR F 2 111 ? -3.02625 -1.47437 37.88668 1.000 64.05808 111 THR F CA 1
ATOM 11215 C C . THR F 2 111 ? -1.97039 -0.52623 38.44810 1.000 55.31412 111 THR F C 1
ATOM 11216 O O . THR F 2 111 ? -2.28841 0.60194 38.86450 1.000 50.59339 111 THR F O 1
ATOM 11220 N N . ASP F 2 112 ? -0.70857 -0.96996 38.46956 1.000 45.02128 112 ASP F N 1
ATOM 11221 C CA . ASP F 2 112 ? 0.38383 -0.07688 38.84516 1.000 57.65384 112 ASP F CA 1
ATOM 11222 C C . ASP F 2 112 ? 0.39670 1.17452 37.97050 1.000 63.80950 112 ASP F C 1
ATOM 11223 O O . ASP F 2 112 ? 0.57810 2.29617 38.46780 1.000 47.15047 112 ASP F O 1
ATOM 11228 N N . SER F 2 113 ? 0.19263 0.99696 36.66196 1.000 67.59669 113 SER F N 1
ATOM 11229 C CA . SER F 2 113 ? 0.19464 2.12580 35.73926 1.000 59.90585 113 SER F CA 1
ATOM 11230 C C . SER F 2 113 ? -0.93667 3.09850 36.04274 1.000 67.51336 113 SER F C 1
ATOM 11231 O O . SER F 2 113 ? -0.74161 4.31644 35.99604 1.000 65.16620 113 SER F O 1
ATOM 11234 N N . GLU F 2 114 ? -2.13153 2.58213 36.34053 1.000 61.79069 114 GLU F N 1
ATOM 11235 C CA . GLU F 2 114 ? -3.25519 3.46600 36.64347 1.000 52.62284 114 GLU F CA 1
ATOM 11236 C C . GLU F 2 114 ? -2.99854 4.27162 37.91241 1.000 57.39685 114 GLU F C 1
ATOM 11237 O O . GLU F 2 114 ? -3.29438 5.47498 37.96775 1.000 55.50205 114 GLU F O 1
ATOM 11243 N N . MET F 2 115 ? -2.45027 3.62512 38.94539 1.000 64.56317 115 MET F N 1
ATOM 11244 C CA . MET F 2 115 ? -2.10543 4.35883 40.16172 1.000 55.04800 115 MET F CA 1
ATOM 11245 C C . MET F 2 115 ? -1.09328 5.46412 39.86447 1.000 56.20765 115 MET F C 1
ATOM 11246 O O . MET F 2 115 ? -1.26234 6.61917 40.29141 1.000 53.87959 115 MET F O 1
ATOM 11251 N N . ASN F 2 116 ? -0.03623 5.12788 39.11655 1.000 59.02972 116 ASN F N 1
ATOM 11252 C CA . ASN F 2 116 ? 0.98717 6.12021 38.80150 1.000 56.56561 116 ASN F CA 1
ATOM 11253 C C . ASN F 2 116 ? 0.40910 7.26516 37.97572 1.000 52.71845 116 ASN F C 1
ATOM 11254 O O . ASN F 2 116 ? 0.79582 8.42588 38.15252 1.000 38.93887 116 ASN F O 1
ATOM 11259 N N . LYS F 2 117 ? -0.52452 6.95837 37.07182 1.000 59.59000 117 LYS F N 1
ATOM 11260 C CA . LYS F 2 117 ? -1.13055 7.99947 36.24819 1.000 55.92134 117 LYS F CA 1
ATOM 11261 C C . LYS F 2 117 ? -1.98271 8.94243 37.08527 1.000 59.39550 117 LYS F C 1
ATOM 11262 O O . LYS F 2 117 ? -1.96836 10.15906 36.86328 1.000 62.38468 117 LYS F O 1
ATOM 11268 N N . LEU F 2 118 ? -2.74489 8.40316 38.04103 1.000 60.95755 118 LEU F N 1
ATOM 11269 C CA . LEU F 2 118 ? -3.51101 9.27784 38.92734 1.000 60.14498 118 LEU F CA 1
ATOM 11270 C C . LEU F 2 118 ? -2.58618 10.18775 39.73031 1.000 58.97245 118 LEU F C 1
ATOM 11271 O O . LEU F 2 118 ? -2.85682 11.39035 39.88399 1.000 48.90203 118 LEU F O 1
ATOM 11276 N N . PHE F 2 119 ? -1.48318 9.62987 40.24197 1.000 54.08866 119 PHE F N 1
ATOM 11277 C CA . PHE F 2 119 ? -0.51404 10.44732 40.96738 1.000 55.05835 119 PHE F CA 1
ATOM 11278 C C . PHE F 2 119 ? 0.03923 11.55782 40.07861 1.000 53.32157 119 PHE F C 1
ATOM 11279 O O . PHE F 2 119 ? 0.14718 12.71473 40.50985 1.000 42.11908 119 PHE F O 1
ATOM 11287 N N . GLU F 2 120 ? 0.38712 11.21914 38.83026 1.000 51.81225 120 GLU F N 1
ATOM 11288 C CA . GLU F 2 120 ? 0.96351 12.19540 37.90960 1.000 53.18187 120 GLU F CA 1
ATOM 11289 C C . GLU F 2 120 ? -0.03458 13.29307 37.57324 1.000 60.66617 120 GLU F C 1
ATOM 11290 O O . GLU F 2 120 ? 0.33507 14.47026 37.47336 1.000 45.33363 120 GLU F O 1
ATOM 11296 N N . LYS F 2 121 ? -1.30900 12.92725 37.40740 1.000 49.38398 121 LYS F N 1
ATOM 11297 C CA . LYS F 2 121 ? -2.33878 13.92312 37.12222 1.000 49.33879 121 LYS F CA 1
ATOM 11298 C C . LYS F 2 121 ? -2.52185 14.87879 38.29513 1.000 56.16988 121 LYS F C 1
ATOM 11299 O O . LYS F 2 121 ? -2.62149 16.10003 38.10651 1.000 39.99223 121 LYS F O 1
ATOM 11305 N N . THR F 2 122 ? -2.57221 14.34106 39.51714 1.000 70.06363 122 THR F N 1
ATOM 11306 C CA . THR F 2 122 ? -2.69084 15.20899 40.68474 1.000 62.83214 122 THR F CA 1
ATOM 11307 C C . THR F 2 122 ? -1.48867 16.14104 40.79676 1.000 62.60350 122 THR F C 1
ATOM 11308 O O . THR F 2 122 ? -1.63960 17.33578 41.09330 1.000 51.97268 122 THR F O 1
ATOM 11312 N N . GLY F 2 123 ? -0.28895 15.61967 40.52774 1.000 62.16633 123 GLY F N 1
ATOM 11313 C CA . GLY F 2 123 ? 0.89829 16.45557 40.58386 1.000 50.13411 123 GLY F CA 1
ATOM 11314 C C . GLY F 2 123 ? 0.86968 17.58012 39.56778 1.000 60.57349 123 GLY F C 1
ATOM 11315 O O . GLY F 2 123 ? 1.22062 18.72086 39.88069 1.000 55.41567 123 GLY F O 1
ATOM 11316 N N . ARG F 2 124 ? 0.46204 17.27374 38.33252 1.000 75.14525 124 ARG F N 1
ATOM 11317 C CA . ARG F 2 124 ? 0.35112 18.32338 37.32342 1.000 70.43125 124 ARG F CA 1
ATOM 11318 C C . ARG F 2 124 ? -0.71717 19.35036 37.68146 1.000 71.55330 124 ARG F C 1
ATOM 11319 O O . ARG F 2 124 ? -0.55214 20.54011 37.38704 1.000 58.79526 124 ARG F O 1
ATOM 11327 N N . GLN F 2 125 ? -1.81225 18.92113 38.31576 1.000 72.40436 125 GLN F N 1
ATOM 11328 C CA . GLN F 2 125 ? -2.80959 19.88343 38.78068 1.000 59.06050 125 GLN F CA 1
ATOM 11329 C C . GLN F 2 125 ? -2.22560 20.82985 39.82083 1.000 59.54475 125 GLN F C 1
ATOM 11330 O O . GLN F 2 125 ? -2.42015 22.04844 39.74708 1.000 62.90666 125 GLN F O 1
ATOM 11336 N N . LEU F 2 126 ? -1.50588 20.28433 40.80375 1.000 73.31611 126 LEU F N 1
ATOM 11337 C CA . LEU F 2 126 ? -1.05362 21.11266 41.91736 1.000 50.30887 126 LEU F CA 1
ATOM 11338 C C . LEU F 2 126 ? -0.03652 22.16198 41.48002 1.000 60.18631 126 LEU F C 1
ATOM 11339 O O . LEU F 2 126 ? 0.06847 23.21533 42.11824 1.000 64.09422 126 LEU F O 1
ATOM 11344 N N . ARG F 2 127 ? 0.70750 21.89944 40.40722 1.000 60.71576 127 ARG F N 1
ATOM 11345 C CA . ARG F 2 127 ? 1.62557 22.87388 39.79275 1.000 73.09793 127 ARG F CA 1
ATOM 11346 C C . ARG F 2 127 ? 2.69064 23.23891 40.82504 1.000 64.48431 127 ARG F C 1
ATOM 11347 O O . ARG F 2 127 ? 3.33219 22.33204 41.37991 1.000 81.60200 127 ARG F O 1
ATOM 11355 N N . GLU F 2 128 ? 2.91323 24.52006 41.11250 1.000 71.26004 128 GLU F N 1
ATOM 11356 C CA . GLU F 2 128 ? 3.95294 24.95516 42.03308 1.000 74.92061 128 GLU F CA 1
ATOM 11357 C C . GLU F 2 128 ? 3.42097 25.22185 43.43371 1.000 72.40743 128 GLU F C 1
ATOM 11358 O O . GLU F 2 128 ? 4.14031 25.78999 44.26117 1.000 76.22051 128 GLU F O 1
ATOM 11364 N N . ASN F 2 129 ? 2.18307 24.82622 43.71972 1.000 80.08056 129 ASN F N 1
ATOM 11365 C CA . ASN F 2 129 ? 1.57755 25.06454 45.02133 1.000 55.30887 129 ASN F CA 1
ATOM 11366 C C . ASN F 2 129 ? 1.79531 23.91977 45.99881 1.000 63.01788 129 ASN F C 1
ATOM 11367 O O . ASN F 2 129 ? 1.34948 24.01377 47.14656 1.000 74.12465 129 ASN F O 1
ATOM 11372 N N . ALA F 2 130 ? 2.46688 22.85035 45.58111 1.000 68.12341 130 ALA F N 1
ATOM 11373 C CA . ALA F 2 130 ? 2.66071 21.69211 46.43793 1.000 54.87701 130 ALA F CA 1
ATOM 11374 C C . ALA F 2 130 ? 3.98674 21.03693 46.08673 1.000 60.10402 130 ALA F C 1
ATOM 11375 O O . ALA F 2 130 ? 4.62827 21.37662 45.08922 1.000 57.32177 130 ALA F O 1
ATOM 11377 N N . GLU F 2 131 ? 4.39613 20.09394 46.92988 1.000 60.19840 131 GLU F N 1
ATOM 11378 C CA . GLU F 2 131 ? 5.63496 19.35725 46.72416 1.000 52.77887 131 GLU F CA 1
ATOM 11379 C C . GLU F 2 131 ? 5.40162 17.86912 46.94257 1.000 56.85095 131 GLU F C 1
ATOM 11380 O O . GLU F 2 131 ? 4.64439 17.47209 47.83345 1.000 64.01218 131 GLU F O 1
ATOM 11386 N N . ASP F 2 132 ? 6.05166 17.05344 46.11488 1.000 75.43941 132 ASP F N 1
ATOM 11387 C CA . ASP F 2 132 ? 5.97876 15.60257 46.23512 1.000 68.47715 132 ASP F CA 1
ATOM 11388 C C . ASP F 2 132 ? 6.86493 15.15365 47.39026 1.000 65.51374 132 ASP F C 1
ATOM 11389 O O . ASP F 2 132 ? 8.08260 15.35706 47.35938 1.000 72.17643 132 ASP F O 1
ATOM 11394 N N . MET F 2 133 ? 6.25767 14.53451 48.40013 1.000 63.62572 133 MET F N 1
ATOM 11395 C CA . MET F 2 133 ? 6.98248 14.09057 49.58433 1.000 68.08092 133 MET F CA 1
ATOM 11396 C C . MET F 2 133 ? 7.66821 12.74081 49.40428 1.000 56.28887 133 MET F C 1
ATOM 11397 O O . MET F 2 133 ? 8.36714 12.29517 50.32019 1.000 67.60126 133 MET F O 1
ATOM 11402 N N . GLY F 2 134 ? 7.48538 12.08028 48.26244 1.000 67.81174 134 GLY F N 1
ATOM 11403 C CA . GLY F 2 134 ? 8.15907 10.83250 47.97754 1.000 79.95992 134 GLY F CA 1
ATOM 11404 C C . GLY F 2 134 ? 7.43824 9.58206 48.43279 1.000 73.38066 134 GLY F C 1
ATOM 11405 O O . GLY F 2 134 ? 7.87506 8.47615 48.08726 1.000 74.68908 134 GLY F O 1
ATOM 11406 N N . ASN F 2 135 ? 6.34722 9.71448 49.18672 1.000 69.03211 135 ASN F N 1
ATOM 11407 C CA . ASN F 2 135 ? 5.59137 8.57152 49.68455 1.000 61.90515 135 ASN F CA 1
ATOM 11408 C C . ASN F 2 135 ? 4.15484 8.59068 49.17289 1.000 56.25199 135 ASN F C 1
ATOM 11409 O O . ASN F 2 135 ? 3.24354 8.08678 49.83344 1.000 47.92887 135 ASN F O 1
ATOM 11414 N N . GLY F 2 136 ? 3.94064 9.16724 47.99403 1.000 55.50400 136 GLY F N 1
ATOM 11415 C CA . GLY F 2 136 ? 2.61066 9.26317 47.43488 1.000 60.53848 136 GLY F CA 1
ATOM 11416 C C . GLY F 2 136 ? 1.76546 10.38502 47.98728 1.000 52.84682 136 GLY F C 1
ATOM 11417 O O . GLY F 2 136 ? 0.58267 10.47531 47.63998 1.000 60.07240 136 GLY F O 1
ATOM 11418 N N . CYS F 2 137 ? 2.32660 11.23811 48.83813 1.000 57.78546 137 CYS F N 1
ATOM 11419 C CA . CYS F 2 137 ? 1.60599 12.35980 49.42078 1.000 68.36324 137 CYS F CA 1
ATOM 11420 C C . CYS F 2 137 ? 2.17155 13.67426 48.90311 1.000 61.23920 137 CYS F C 1
ATOM 11421 O O . CYS F 2 137 ? 3.38422 13.80817 48.70751 1.000 64.09669 137 CYS F O 1
ATOM 11424 N N . PHE F 2 138 ? 1.28809 14.64316 48.69244 1.000 56.14887 138 PHE F N 1
ATOM 11425 C CA . PHE F 2 138 ? 1.67382 15.99481 48.31639 1.000 73.39820 138 PHE F CA 1
ATOM 11426 C C . PHE F 2 138 ? 1.50533 16.90916 49.51953 1.000 75.77479 138 PHE F C 1
ATOM 11427 O O . PHE F 2 138 ? 0.44312 16.92116 50.15088 1.000 64.58341 138 PHE F O 1
ATOM 11435 N N . LYS F 2 139 ? 2.54580 17.67186 49.83235 1.000 74.84971 139 LYS F N 1
ATOM 11436 C CA . LYS F 2 139 ? 2.45249 18.70807 50.84990 1.000 68.05768 139 LYS F CA 1
ATOM 11437 C C . LYS F 2 139 ? 2.03411 20.00427 50.16870 1.000 62.97155 139 LYS F C 1
ATOM 11438 O O . LYS F 2 139 ? 2.77108 20.53407 49.32879 1.000 62.73998 139 LYS F O 1
ATOM 11444 N N . ILE F 2 140 ? 0.84286 20.49061 50.50906 1.000 57.02393 140 ILE F N 1
ATOM 11445 C CA . ILE F 2 140 ? 0.27036 21.69213 49.91530 1.000 54.08887 140 ILE F CA 1
ATOM 11446 C C . ILE F 2 140 ? 0.59638 22.87301 50.81602 1.000 72.84773 140 ILE F C 1
ATOM 11447 O O . ILE F 2 140 ? 0.30243 22.84846 52.01817 1.000 76.38385 140 ILE F O 1
ATOM 11452 N N . TYR F 2 141 ? 1.19747 23.91034 50.23453 1.000 60.14448 141 TYR F N 1
ATOM 11453 C CA . TYR F 2 141 ? 1.73830 25.03531 50.98637 1.000 64.85195 141 TYR F CA 1
ATOM 11454 C C . TYR F 2 141 ? 0.78477 26.22542 51.03609 1.000 68.96898 141 TYR F C 1
ATOM 11455 O O . TYR F 2 141 ? 1.23189 27.37572 51.00173 1.000 73.92936 141 TYR F O 1
ATOM 11464 N N . HIS F 2 142 ? -0.52137 25.97766 51.09666 1.000 62.53370 142 HIS F N 1
ATOM 11465 C CA . HIS F 2 142 ? -1.48577 27.05685 51.25819 1.000 66.41187 142 HIS F CA 1
ATOM 11466 C C . HIS F 2 142 ? -2.73330 26.51115 51.93902 1.000 81.51231 142 HIS F C 1
ATOM 11467 O O . HIS F 2 142 ? -2.88797 25.30123 52.12342 1.000 83.83333 142 HIS F O 1
ATOM 11474 N N . LYS F 2 143 ? -3.61804 27.42516 52.33358 1.000 93.68993 143 LYS F N 1
ATOM 11475 C CA . LYS F 2 143 ? -4.86856 27.03643 52.97503 1.000 94.64792 143 LYS F CA 1
ATOM 11476 C C . LYS F 2 143 ? -5.76803 26.32197 51.97556 1.000 87.57121 143 LYS F C 1
ATOM 11477 O O . LYS F 2 143 ? -6.08871 26.86817 50.91499 1.000 84.16903 143 LYS F O 1
ATOM 11483 N N . CYS F 2 144 ? -6.18161 25.10182 52.31734 1.000 86.34492 144 CYS F N 1
ATOM 11484 C CA . CYS F 2 144 ? -6.95588 24.25127 51.41086 1.000 96.25766 144 CYS F CA 1
ATOM 11485 C C . CYS F 2 144 ? -8.02095 23.54689 52.25019 1.000 92.22310 144 CYS F C 1
ATOM 11486 O O . CYS F 2 144 ? -7.76316 22.49851 52.84826 1.000 89.41288 144 CYS F O 1
ATOM 11489 N N . ASP F 2 145 ? -9.21407 24.13387 52.29547 1.000 85.45922 145 ASP F N 1
ATOM 11490 C CA . ASP F 2 145 ? -10.31273 23.57476 53.07132 1.000 105.03215 145 ASP F CA 1
ATOM 11491 C C . ASP F 2 145 ? -10.92094 22.39230 52.31516 1.000 99.49884 145 ASP F C 1
ATOM 11492 O O . ASP F 2 145 ? -10.39347 21.93467 51.29778 1.000 97.76132 145 ASP F O 1
ATOM 11497 N N . ASN F 2 146 ? -12.04938 21.88048 52.81361 1.000 100.65036 146 ASN F N 1
ATOM 11498 C CA . ASN F 2 146 ? -12.67308 20.71586 52.19146 1.000 97.90159 146 ASN F CA 1
ATOM 11499 C C . ASN F 2 146 ? -13.11977 21.01832 50.76420 1.000 104.97234 146 ASN F C 1
ATOM 11500 O O . ASN F 2 146 ? -13.05175 20.14841 49.88675 1.000 110.97561 146 ASN F O 1
ATOM 11505 N N . ALA F 2 147 ? -13.57141 22.24963 50.50872 1.000 102.04730 147 ALA F N 1
ATOM 11506 C CA . ALA F 2 147 ? -13.96999 22.62200 49.15393 1.000 96.05584 147 ALA F CA 1
ATOM 11507 C C . ALA F 2 147 ? -12.77018 22.65318 48.21518 1.000 94.33250 147 ALA F C 1
ATOM 11508 O O . ALA F 2 147 ? -12.88271 22.28744 47.03945 1.000 104.18151 147 ALA F O 1
ATOM 11510 N N . CYS F 2 148 ? -11.61008 23.07598 48.71937 1.000 91.74857 148 CYS F N 1
ATOM 11511 C CA . CYS F 2 148 ? -10.39723 23.06058 47.90731 1.000 92.40449 148 CYS F CA 1
ATOM 11512 C C . CYS F 2 148 ? -9.96162 21.63197 47.59199 1.000 101.06310 148 CYS F C 1
ATOM 11513 O O . CYS F 2 148 ? -9.56255 21.33162 46.45758 1.000 87.64516 148 CYS F O 1
ATOM 11516 N N . ILE F 2 149 ? -10.04266 20.73416 48.57870 1.000 101.61602 149 ILE F N 1
ATOM 11517 C CA . ILE F 2 149 ? -9.73660 19.32797 48.32929 1.000 88.67858 149 ILE F CA 1
ATOM 11518 C C . ILE F 2 149 ? -10.69762 18.75378 47.29445 1.000 84.36808 149 ILE F C 1
ATOM 11519 O O . ILE F 2 149 ? -10.29602 17.99167 46.40622 1.000 84.64555 149 ILE F O 1
ATOM 11524 N N . GLU F 2 150 ? -11.97679 19.13353 47.37431 1.000 81.73887 150 GLU F N 1
ATOM 11525 C CA . GLU F 2 150 ? -12.94979 18.66695 46.39025 1.000 103.94867 150 GLU F CA 1
ATOM 11526 C C . GLU F 2 150 ? -12.61857 19.18046 44.99439 1.000 97.38875 150 GLU F C 1
ATOM 11527 O O . GLU F 2 150 ? -12.71947 18.43638 44.01144 1.000 103.75557 150 GLU F O 1
ATOM 11533 N N . SER F 2 151 ? -12.23064 20.45401 44.88598 1.000 96.53024 151 SER F N 1
ATOM 11534 C CA . SER F 2 151 ? -11.85749 21.00083 43.58531 1.000 85.86472 151 SER F CA 1
ATOM 11535 C C . SER F 2 151 ? -10.62249 20.30869 43.02682 1.000 84.41296 151 SER F C 1
ATOM 11536 O O . SER F 2 151 ? -10.47953 20.18386 41.80513 1.000 87.11692 151 SER F O 1
ATOM 11539 N N . ILE F 2 152 ? -9.71836 19.86038 43.89970 1.000 89.56079 152 ILE F N 1
ATOM 11540 C CA . ILE F 2 152 ? -8.57370 19.08436 43.43037 1.000 74.16887 152 ILE F CA 1
ATOM 11541 C C . ILE F 2 152 ? -9.02053 17.71038 42.94180 1.000 88.98894 152 ILE F C 1
ATOM 11542 O O . ILE F 2 152 ? -8.55871 17.22573 41.90162 1.000 78.77654 152 ILE F O 1
ATOM 11547 N N . ARG F 2 153 ? -9.93322 17.06617 43.67291 1.000 95.65493 153 ARG F N 1
ATOM 11548 C CA . ARG F 2 153 ? -10.31145 15.69061 43.36412 1.000 76.95387 153 ARG F CA 1
ATOM 11549 C C . ARG F 2 153 ? -11.20538 15.56674 42.13566 1.000 84.25332 153 ARG F C 1
ATOM 11550 O O . ARG F 2 153 ? -11.37950 14.44895 41.63701 1.000 88.35250 153 ARG F O 1
ATOM 11558 N N . ASN F 2 154 ? -11.78107 16.66457 41.63721 1.000 70.28887 154 ASN F N 1
ATOM 11559 C CA . ASN F 2 154 ? -12.61900 16.61009 40.44295 1.000 89.62245 154 ASN F CA 1
ATOM 11560 C C . ASN F 2 154 ? -12.05869 17.45232 39.29927 1.000 90.24044 154 ASN F C 1
ATOM 11561 O O . ASN F 2 154 ? -12.78054 17.74785 38.34107 1.000 72.87887 154 ASN F O 1
ATOM 11566 N N . GLY F 2 155 ? -10.79167 17.85504 39.38364 1.000 83.07348 155 GLY F N 1
ATOM 11567 C CA . GLY F 2 155 ? -10.10574 18.45423 38.25806 1.000 82.80750 155 GLY F CA 1
ATOM 11568 C C . GLY F 2 155 ? -10.29216 19.94470 38.06971 1.000 74.83795 155 GLY F C 1
ATOM 11569 O O . GLY F 2 155 ? -9.70143 20.50829 37.13899 1.000 58.40887 155 GLY F O 1
ATOM 11570 N N . THR F 2 156 ? -11.09633 20.60349 38.90290 1.000 81.34076 156 THR F N 1
ATOM 11571 C CA . THR F 2 156 ? -11.40104 22.01873 38.72916 1.000 86.22841 156 THR F CA 1
ATOM 11572 C C . THR F 2 156 ? -10.48400 22.94463 39.52741 1.000 90.57945 156 THR F C 1
ATOM 11573 O O . THR F 2 156 ? -10.75007 24.14998 39.58814 1.000 72.32887 156 THR F O 1
ATOM 11577 N N . TYR F 2 157 ? -9.42051 22.41789 40.13511 1.000 92.94088 157 TYR F N 1
ATOM 11578 C CA . TYR F 2 157 ? -8.51925 23.23920 40.93916 1.000 81.92689 157 TYR F CA 1
ATOM 11579 C C . TYR F 2 157 ? -7.82154 24.29343 40.08434 1.000 77.64449 157 TYR F C 1
ATOM 11580 O O . TYR F 2 157 ? -7.29159 23.99138 39.01126 1.000 84.65435 157 TYR F O 1
ATOM 11589 N N . ASP F 2 158 ? -7.82565 25.53670 40.56629 1.000 85.18442 158 ASP F N 1
ATOM 11590 C CA . ASP F 2 158 ? -7.18910 26.66498 39.89001 1.000 86.39997 158 ASP F CA 1
ATOM 11591 C C . ASP F 2 158 ? -5.96009 27.06571 40.70231 1.000 79.05692 158 ASP F C 1
ATOM 11592 O O . ASP F 2 158 ? -6.08900 27.58586 41.81587 1.000 65.57887 158 ASP F O 1
ATOM 11597 N N . HIS F 2 159 ? -4.77007 26.83607 40.13838 1.000 78.57263 159 HIS F N 1
ATOM 11598 C CA . HIS F 2 159 ? -3.53653 26.99178 40.90553 1.000 79.75853 159 HIS F CA 1
ATOM 11599 C C . HIS F 2 159 ? -3.15141 28.45294 41.11657 1.000 79.41235 159 HIS F C 1
ATOM 11600 O O . HIS F 2 159 ? -2.63477 28.80806 42.18256 1.000 71.23336 159 HIS F O 1
ATOM 11607 N N . ASP F 2 160 ? -3.37217 29.30875 40.11427 1.000 86.21004 160 ASP F N 1
ATOM 11608 C CA . ASP F 2 160 ? -2.95371 30.70370 40.22972 1.000 82.76800 160 ASP F CA 1
ATOM 11609 C C . ASP F 2 160 ? -3.67925 31.42312 41.36021 1.000 87.57139 160 ASP F C 1
ATOM 11610 O O . ASP F 2 160 ? -3.15418 32.39834 41.90961 1.000 79.52590 160 ASP F O 1
ATOM 11615 N N . VAL F 2 161 ? -4.88639 30.96962 41.70845 1.000 90.39229 161 VAL F N 1
ATOM 11616 C CA . VAL F 2 161 ? -5.64316 31.59649 42.79078 1.000 86.05829 161 VAL F CA 1
ATOM 11617 C C . VAL F 2 161 ? -4.86125 31.53223 44.09947 1.000 75.40485 161 VAL F C 1
ATOM 11618 O O . VAL F 2 161 ? -4.88124 32.47434 44.90174 1.000 71.87023 161 VAL F O 1
ATOM 11622 N N . TYR F 2 162 ? -4.15083 30.43005 44.32865 1.000 63.96316 162 TYR F N 1
ATOM 11623 C CA . TYR F 2 162 ? -3.39210 30.21859 45.55217 1.000 53.80887 162 TYR F CA 1
ATOM 11624 C C . TYR F 2 162 ? -1.89027 30.34821 45.34655 1.000 58.88471 162 TYR F C 1
ATOM 11625 O O . TYR F 2 162 ? -1.13584 30.14560 46.30598 1.000 66.68088 162 TYR F O 1
ATOM 11634 N N . ARG F 2 163 ? -1.44539 30.63037 44.11678 1.000 57.89887 163 ARG F N 1
ATOM 11635 C CA . ARG F 2 163 ? -0.02237 30.58361 43.79034 1.000 74.73786 163 ARG F CA 1
ATOM 11636 C C . ARG F 2 163 ? 0.80692 31.48696 44.69345 1.000 69.67569 163 ARG F C 1
ATOM 11637 O O . ARG F 2 163 ? 1.88834 31.09259 45.14251 1.000 70.42591 163 ARG F O 1
ATOM 11645 N N . ASP F 2 164 ? 0.33965 32.71015 44.94729 1.000 78.28358 164 ASP F N 1
ATOM 11646 C CA . ASP F 2 164 ? 1.12768 33.64946 45.74453 1.000 76.68382 164 ASP F CA 1
ATOM 11647 C C . ASP F 2 164 ? 1.30969 33.14882 47.17486 1.000 77.32934 164 ASP F C 1
ATOM 11648 O O . ASP F 2 164 ? 2.42499 33.15317 47.71187 1.000 63.86887 164 ASP F O 1
ATOM 11653 N N . GLU F 2 165 ? 0.21730 32.71657 47.80910 1.000 65.54248 165 GLU F N 1
ATOM 11654 C CA A GLU F 2 165 ? 0.31536 32.16912 49.15775 0.582 66.64449 165 GLU F CA 1
ATOM 11655 C CA B GLU F 2 165 ? 0.30944 32.16454 49.15707 0.418 66.69036 165 GLU F CA 1
ATOM 11656 C C . GLU F 2 165 ? 1.21622 30.94089 49.18821 1.000 71.48693 165 GLU F C 1
ATOM 11657 O O . GLU F 2 165 ? 2.02837 30.77729 50.11003 1.000 75.44981 165 GLU F O 1
ATOM 11668 N N . ALA F 2 166 ? 1.09276 30.07049 48.18363 1.000 64.88249 166 ALA F N 1
ATOM 11669 C CA . ALA F 2 166 ? 1.88950 28.85077 48.15375 1.000 67.39458 166 ALA F CA 1
ATOM 11670 C C . ALA F 2 166 ? 3.37205 29.16085 48.00611 1.000 66.27363 166 ALA F C 1
ATOM 11671 O O . ALA F 2 166 ? 4.21059 28.55598 48.68313 1.000 70.92252 166 ALA F O 1
ATOM 11673 N N . LEU F 2 167 ? 3.71724 30.08868 47.11211 1.000 66.11109 167 LEU F N 1
ATOM 11674 C CA . LEU F 2 167 ? 5.11144 30.48967 46.96394 1.000 62.01887 167 LEU F CA 1
ATOM 11675 C C . LEU F 2 167 ? 5.63592 31.13065 48.24143 1.000 77.23134 167 LEU F C 1
ATOM 11676 O O . LEU F 2 167 ? 6.78881 30.90528 48.62839 1.000 90.81273 167 LEU F O 1
ATOM 11681 N N . ASN F 2 168 ? 4.80341 31.93471 48.91145 1.000 81.30083 168 ASN F N 1
ATOM 11682 C CA . ASN F 2 168 ? 5.23150 32.55705 50.15977 1.000 67.18352 168 ASN F CA 1
ATOM 11683 C C . ASN F 2 168 ? 5.52689 31.51028 51.22586 1.000 68.05107 168 ASN F C 1
ATOM 11684 O O . ASN F 2 168 ? 6.49067 31.64510 51.98910 1.000 78.46422 168 ASN F O 1
ATOM 11689 N N . ASN F 2 169 ? 4.71503 30.45465 51.28941 1.000 74.68480 169 ASN F N 1
ATOM 11690 C CA . ASN F 2 169 ? 4.95086 29.41327 52.28223 1.000 60.71887 169 ASN F CA 1
ATOM 11691 C C . ASN F 2 169 ? 6.06233 28.44922 51.88308 1.000 72.08899 169 ASN F C 1
ATOM 11692 O O . ASN F 2 169 ? 6.66114 27.82365 52.76463 1.000 68.19260 169 ASN F O 1
ATOM 11697 N N . ARG F 2 170 ? 6.36173 28.32168 50.58795 1.000 73.67286 170 ARG F N 1
ATOM 11698 C CA . ARG F 2 170 ? 7.35373 27.34462 50.14527 1.000 86.29201 170 ARG F CA 1
ATOM 11699 C C . ARG F 2 170 ? 8.77331 27.85325 50.36713 1.000 84.99377 170 ARG F C 1
ATOM 11700 O O . ARG F 2 170 ? 9.53259 27.28968 51.16287 1.000 82.46073 170 ARG F O 1
ATOM 11708 N N . PHE F 2 171 ? 9.14520 28.91769 49.66526 1.000 77.71012 171 PHE F N 1
ATOM 11709 C CA . PHE F 2 171 ? 10.51004 29.42242 49.69428 1.000 86.46037 171 PHE F CA 1
ATOM 11710 C C . PHE F 2 171 ? 10.68489 30.46513 50.79416 1.000 80.95288 171 PHE F C 1
ATOM 11711 O O . PHE F 2 171 ? 11.60580 31.27942 50.75234 1.000 77.07038 171 PHE F O 1
ATOM 11719 N N . SER G 3 21 ? 18.46247 18.94925 6.37843 1.000 48.94259 1 SER G N 1
ATOM 11720 C CA . SER G 3 21 ? 19.33727 17.79635 6.55242 1.000 58.36979 1 SER G CA 1
ATOM 11721 C C . SER G 3 21 ? 18.68847 16.74787 7.44848 1.000 75.59088 1 SER G C 1
ATOM 11722 O O . SER G 3 21 ? 18.98013 15.55870 7.33388 1.000 79.70047 1 SER G O 1
ATOM 11724 N N . GLN G 3 22 ? 17.81168 17.19602 8.35033 1.000 73.34076 2 GLN G N 1
ATOM 11725 C CA . GLN G 3 22 ? 17.13997 16.26497 9.25166 1.000 76.89515 2 GLN G CA 1
ATOM 11726 C C . GLN G 3 22 ? 16.05697 15.47997 8.51788 1.000 74.30968 2 GLN G C 1
ATOM 11727 O O . GLN G 3 22 ? 16.01882 14.24343 8.57743 1.000 64.87190 2 GLN G O 1
ATOM 11733 N N . HIS G 3 23 ? 15.16551 16.18932 7.82085 1.000 69.16089 3 HIS G N 1
ATOM 11734 C CA . HIS G 3 23 ? 14.14155 15.53206 7.01494 1.000 65.23959 3 HIS G CA 1
ATOM 11735 C C . HIS G 3 23 ? 14.76763 14.64129 5.94801 1.000 75.61893 3 HIS G C 1
ATOM 11736 O O . HIS G 3 23 ? 14.31180 13.51028 5.71932 1.000 68.12453 3 HIS G O 1
ATOM 11743 N N . GLU G 3 24 ? 15.80860 15.14374 5.27652 1.000 72.49282 4 GLU G N 1
ATOM 11744 C CA . GLU G 3 24 ? 16.50844 14.35125 4.27015 1.000 80.62508 4 GLU G CA 1
ATOM 11745 C C . GLU G 3 24 ? 17.09937 13.07980 4.86883 1.000 73.08050 4 GLU G C 1
ATOM 11746 O O . GLU G 3 24 ? 16.99461 12.00106 4.27275 1.000 65.70939 4 GLU G O 1
ATOM 11748 N N . LYS G 3 25 ? 17.72354 13.18444 6.04752 1.000 64.43591 5 LYS G N 1
ATOM 11749 C CA . LYS G 3 25 ? 18.32032 12.00789 6.67478 1.000 54.77122 5 LYS G CA 1
ATOM 11750 C C . LYS G 3 25 ? 17.25121 10.99715 7.06806 1.000 54.27605 5 LYS G C 1
ATOM 11751 O O . LYS G 3 25 ? 17.43396 9.78487 6.88871 1.000 49.71862 5 LYS G O 1
ATOM 11753 N N . PHE G 3 26 ? 16.12194 11.48208 7.58917 1.000 48.75688 6 PHE G N 1
ATOM 11754 C CA . PHE G 3 26 ? 15.01761 10.59230 7.92781 1.000 44.23971 6 PHE G CA 1
ATOM 11755 C C . PHE G 3 26 ? 14.53084 9.83374 6.69869 1.000 63.10227 6 PHE G C 1
ATOM 11756 O O . PHE G 3 26 ? 14.41144 8.60173 6.72133 1.000 69.89924 6 PHE G O 1
ATOM 11764 N N . LEU G 3 27 ? 14.28040 10.55103 5.59905 1.000 53.86721 7 LEU G N 1
ATOM 11765 C CA . LEU G 3 27 ? 13.75556 9.89028 4.40726 1.000 47.17669 7 LEU G CA 1
ATOM 11766 C C . LEU G 3 27 ? 14.78642 8.96239 3.76729 1.000 54.66121 7 LEU G C 1
ATOM 11767 O O . LEU G 3 27 ? 14.42123 7.91326 3.21984 1.000 57.47930 7 LEU G O 1
ATOM 11772 N N . GLU G 3 28 ? 16.07647 9.28875 3.87318 1.000 43.57209 8 GLU G N 1
ATOM 11773 C CA . GLU G 3 28 ? 17.09555 8.42887 3.27934 1.000 50.70323 8 GLU G CA 1
ATOM 11774 C C . GLU G 3 28 ? 17.24776 7.13998 4.07634 1.000 58.13872 8 GLU G C 1
ATOM 11775 O O . GLU G 3 28 ? 17.38434 6.05105 3.50111 1.000 70.45210 8 GLU G O 1
ATOM 11777 N N . TRP G 3 29 ? 17.23254 7.24722 5.40556 1.000 69.83407 9 TRP G N 1
ATOM 11778 C CA . TRP G 3 29 ? 17.20231 6.05739 6.24655 1.000 64.50679 9 TRP G CA 1
ATOM 11779 C C . TRP G 3 29 ? 15.95750 5.21664 5.96269 1.000 57.79832 9 TRP G C 1
ATOM 11780 O O . TRP G 3 29 ? 16.01319 3.97541 5.97199 1.000 59.98373 9 TRP G O 1
ATOM 11791 N N . MET G 3 30 ? 14.82672 5.87833 5.68961 1.000 54.95737 10 MET G N 1
ATOM 11792 C CA . MET G 3 30 ? 13.61910 5.15814 5.29390 1.000 62.18509 10 MET G CA 1
ATOM 11793 C C . MET G 3 30 ? 13.86276 4.34744 4.02750 1.000 59.22890 10 MET G C 1
ATOM 11794 O O . MET G 3 30 ? 13.48513 3.17126 3.94013 1.000 55.28293 10 MET G O 1
ATOM 11799 N N . LEU G 3 31 ? 14.50332 4.96763 3.03466 1.000 61.86471 11 LEU G N 1
ATOM 11800 C CA . LEU G 3 31 ? 14.79274 4.26429 1.78837 1.000 59.57544 11 LEU G CA 1
ATOM 11801 C C . LEU G 3 31 ? 15.73122 3.08531 2.02267 1.000 57.73881 11 LEU G C 1
ATOM 11802 O O . LEU G 3 31 ? 15.58923 2.03331 1.38702 1.000 52.41959 11 LEU G O 1
ATOM 11807 N N . ARG G 3 32 ? 16.70112 3.24609 2.92819 1.000 51.70193 12 ARG G N 1
ATOM 11808 C CA . ARG G 3 32 ? 17.61077 2.14483 3.24286 1.000 52.13421 12 ARG G CA 1
ATOM 11809 C C . ARG G 3 32 ? 16.85715 0.95846 3.83807 1.000 55.86184 12 ARG G C 1
ATOM 11810 O O . ARG G 3 32 ? 17.09936 -0.20456 3.47076 1.000 50.40705 12 ARG G O 1
ATOM 11812 N N . LYS G 3 33 ? 15.91334 1.23807 4.73768 1.000 56.14768 13 LYS G N 1
ATOM 11813 C CA . LYS G 3 33 ? 15.13740 0.15426 5.33129 1.000 54.60273 13 LYS G CA 1
ATOM 11814 C C . LYS G 3 33 ? 14.21930 -0.49779 4.30035 1.000 57.80569 13 LYS G C 1
ATOM 11815 O O . LYS G 3 33 ? 14.01594 -1.71905 4.32655 1.000 62.39225 13 LYS G O 1
ATOM 11821 N N . ILE G 3 34 ? 13.67877 0.29376 3.36813 1.000 67.35585 14 ILE G N 1
ATOM 11822 C CA . ILE G 3 34 ? 12.88336 -0.27705 2.27987 1.000 62.75993 14 ILE G CA 1
ATOM 11823 C C . ILE G 3 34 ? 13.73467 -1.20313 1.41874 1.000 57.60751 14 ILE G C 1
ATOM 11824 O O . ILE G 3 34 ? 13.28800 -2.28532 1.01419 1.000 62.56591 14 ILE G O 1
ATOM 11829 N N . GLU G 3 35 ? 14.96548 -0.78571 1.10788 1.000 50.20118 15 GLU G N 1
ATOM 11830 C CA . GLU G 3 35 ? 15.85712 -1.62829 0.31383 1.000 58.94479 15 GLU G CA 1
ATOM 11831 C C . GLU G 3 35 ? 16.14128 -2.94755 1.02153 1.000 70.91192 15 GLU G C 1
ATOM 11832 O O . GLU G 3 35 ? 16.16442 -4.01007 0.38680 1.000 62.31459 15 GLU G O 1
ATOM 11834 N N . GLU G 3 36 ? 16.35810 -2.90105 2.33904 1.000 73.49403 16 GLU G N 1
ATOM 11835 C CA . GLU G 3 36 ? 16.56173 -4.14426 3.08131 1.000 65.82565 16 GLU G CA 1
ATOM 11836 C C . GLU G 3 36 ? 15.32004 -5.02977 3.02501 1.000 69.43587 16 GLU G C 1
ATOM 11837 O O . GLU G 3 36 ? 15.42282 -6.25263 2.84356 1.000 76.79518 16 GLU G O 1
ATOM 11843 N N . ALA G 3 37 ? 14.13595 -4.42757 3.17297 1.000 58.89972 17 ALA G N 1
ATOM 11844 C CA . ALA G 3 37 ? 12.89972 -5.20015 3.09375 1.000 55.99055 17 ALA G CA 1
ATOM 11845 C C . ALA G 3 37 ? 12.76259 -5.88310 1.73896 1.000 72.60384 17 ALA G C 1
ATOM 11846 O O . ALA G 3 37 ? 12.32649 -7.03752 1.65815 1.000 65.73199 17 ALA G O 1
ATOM 11848 N N . ILE G 3 38 ? 13.12665 -5.18193 0.66327 1.000 73.54806 18 ILE G N 1
ATOM 11849 C CA . ILE G 3 38 ? 13.08549 -5.78868 -0.66560 1.000 62.11310 18 ILE G CA 1
ATOM 11850 C C . ILE G 3 38 ? 14.09943 -6.92225 -0.76842 1.000 63.68296 18 ILE G C 1
ATOM 11851 O O . ILE G 3 38 ? 13.80617 -7.98868 -1.32238 1.000 52.53790 18 ILE G O 1
ATOM 11856 N N . LYS G 3 39 ? 15.30089 -6.71715 -0.22899 1.000 78.43340 19 LYS G N 1
ATOM 11857 C CA . LYS G 3 39 ? 16.36455 -7.70990 -0.30330 1.000 75.16577 19 LYS G CA 1
ATOM 11858 C C . LYS G 3 39 ? 16.20405 -8.83875 0.70778 1.000 74.84615 19 LYS G C 1
ATOM 11859 O O . LYS G 3 39 ? 17.07767 -9.71058 0.77953 1.000 70.67873 19 LYS G O 1
ATOM 11861 N N . ARG G 3 40 ? 15.11255 -8.85847 1.47391 1.000 80.33658 20 ARG G N 1
ATOM 11862 C CA . ARG G 3 40 ? 14.83227 -9.97070 2.37117 1.000 66.66848 20 ARG G CA 1
ATOM 11863 C C . ARG G 3 40 ? 13.56491 -10.73561 2.01177 1.000 65.74851 20 ARG G C 1
ATOM 11864 O O . ARG G 3 40 ? 13.26262 -11.74000 2.66626 1.000 72.27311 20 ARG G O 1
ATOM 11866 N N . GLY G 3 41 ? 12.81911 -10.29900 0.99784 1.000 59.09768 21 GLY G N 1
ATOM 11867 C CA . GLY G 3 41 ? 11.61857 -10.99242 0.58030 1.000 49.67887 21 GLY G CA 1
ATOM 11868 C C . GLY G 3 41 ? 10.36704 -10.64321 1.35406 1.000 59.09905 21 GLY G C 1
ATOM 11869 O O . GLY G 3 41 ? 9.30869 -11.22479 1.08057 1.000 55.42129 21 GLY G O 1
ATOM 11870 N N . ASN G 3 42 ? 10.44790 -9.71722 2.30544 1.000 62.00711 22 ASN G N 1
ATOM 11871 C CA . ASN G 3 42 ? 9.30306 -9.31994 3.11701 1.000 61.25906 22 ASN G CA 1
ATOM 11872 C C . ASN G 3 42 ? 8.58997 -8.16804 2.41994 1.000 53.72878 22 ASN G C 1
ATOM 11873 O O . ASN G 3 42 ? 9.07968 -7.03452 2.42095 1.000 54.06622 22 ASN G O 1
ATOM 11878 N N . LYS G 3 43 ? 7.43453 -8.46014 1.82149 1.000 57.47639 23 LYS G N 1
ATOM 11879 C CA . LYS G 3 43 ? 6.71834 -7.47994 1.01411 1.000 53.91128 23 LYS G CA 1
ATOM 11880 C C . LYS G 3 43 ? 5.76134 -6.61766 1.82531 1.000 51.78755 23 LYS G C 1
ATOM 11881 O O . LYS G 3 43 ? 5.57673 -5.43938 1.49521 1.000 54.29582 23 LYS G O 1
ATOM 11887 N N . ILE G 3 44 ? 5.15188 -7.16920 2.87830 1.000 52.31175 24 ILE G N 1
ATOM 11888 C CA . ILE G 3 44 ? 4.21159 -6.39092 3.68096 1.000 60.21506 24 ILE G CA 1
ATOM 11889 C C . ILE G 3 44 ? 4.92926 -5.22469 4.34899 1.000 69.64685 24 ILE G C 1
ATOM 11890 O O . ILE G 3 44 ? 4.42347 -4.09384 4.38120 1.000 64.69880 24 ILE G O 1
ATOM 11895 N N . SER G 3 45 ? 6.14186 -5.47222 4.84926 1.000 57.65207 25 SER G N 1
ATOM 11896 C CA . SER G 3 45 ? 6.91835 -4.41286 5.48180 1.000 51.42942 25 SER G CA 1
ATOM 11897 C C . SER G 3 45 ? 7.39969 -3.39837 4.45286 1.000 46.70927 25 SER G C 1
ATOM 11898 O O . SER G 3 45 ? 7.45156 -2.19316 4.73305 1.000 52.42407 25 SER G O 1
ATOM 11901 N N . ALA G 3 46 ? 7.74666 -3.86776 3.25243 1.000 59.48621 26 ALA G N 1
ATOM 11902 C CA . ALA G 3 46 ? 8.11693 -2.95184 2.18100 1.000 55.89655 26 ALA G CA 1
ATOM 11903 C C . ALA G 3 46 ? 6.96444 -2.02232 1.82563 1.000 51.08809 26 ALA G C 1
ATOM 11904 O O . ALA G 3 46 ? 7.16438 -0.81406 1.67119 1.000 45.82448 26 ALA G O 1
ATOM 11906 N N . GLU G 3 47 ? 5.74828 -2.56461 1.70595 1.000 46.80201 27 GLU G N 1
ATOM 11907 C CA . GLU G 3 47 ? 4.58472 -1.73026 1.41238 1.000 47.84976 27 GLU G CA 1
ATOM 11908 C C . GLU G 3 47 ? 4.30188 -0.75154 2.54692 1.000 50.06470 27 GLU G C 1
ATOM 11909 O O . GLU G 3 47 ? 3.97158 0.41560 2.30348 1.000 55.57116 27 GLU G O 1
ATOM 11911 N N . PHE G 3 48 ? 4.42096 -1.21605 3.79333 1.000 57.66517 28 PHE G N 1
ATOM 11912 C CA . PHE G 3 48 ? 4.26057 -0.34403 4.95544 1.000 45.90748 28 PHE G CA 1
ATOM 11913 C C . PHE G 3 48 ? 5.20324 0.85553 4.88184 1.000 56.97178 28 PHE G C 1
ATOM 11914 O O . PHE G 3 48 ? 4.77188 2.01950 4.96439 1.000 58.92170 28 PHE G O 1
ATOM 11922 N N . LEU G 3 49 ? 6.49849 0.58683 4.70132 1.000 47.57041 29 LEU G N 1
ATOM 11923 C CA . LEU G 3 49 ? 7.48199 1.66332 4.68582 1.000 49.47555 29 LEU G CA 1
ATOM 11924 C C . LEU G 3 49 ? 7.31371 2.55798 3.46416 1.000 57.66050 29 LEU G C 1
ATOM 11925 O O . LEU G 3 49 ? 7.50598 3.77498 3.55373 1.000 58.59399 29 LEU G O 1
ATOM 11930 N N . ILE G 3 50 ? 6.94324 1.98085 2.31836 1.000 55.05822 30 ILE G N 1
ATOM 11931 C CA . ILE G 3 50 ? 6.74817 2.77827 1.11217 1.000 44.09199 30 ILE G CA 1
ATOM 11932 C C . ILE G 3 50 ? 5.57423 3.73334 1.28306 1.000 58.27166 30 ILE G C 1
ATOM 11933 O O . ILE G 3 50 ? 5.65908 4.90937 0.90884 1.000 58.12004 30 ILE G O 1
ATOM 11938 N N . ASN G 3 51 ? 4.46342 3.25267 1.85217 1.000 51.47231 31 ASN G N 1
ATOM 11939 C CA . ASN G 3 51 ? 3.32248 4.13275 2.08519 1.000 54.33496 31 ASN G CA 1
ATOM 11940 C C . ASN G 3 51 ? 3.68389 5.24830 3.05869 1.000 63.68960 31 ASN G C 1
ATOM 11941 O O . ASN G 3 51 ? 3.34378 6.41865 2.83110 1.000 56.62051 31 ASN G O 1
ATOM 11943 N N . LEU G 3 52 ? 4.39841 4.91452 4.13971 1.000 61.77591 32 LEU G N 1
ATOM 11944 C CA . LEU G 3 52 ? 4.77037 5.95533 5.09582 1.000 58.65128 32 LEU G CA 1
ATOM 11945 C C . LEU G 3 52 ? 5.69837 6.99048 4.47009 1.000 63.91703 32 LEU G C 1
ATOM 11946 O O . LEU G 3 52 ? 5.55224 8.19497 4.71836 1.000 63.35120 32 LEU G O 1
ATOM 11951 N N . ALA G 3 53 ? 6.66189 6.54662 3.65879 1.000 48.24413 33 ALA G N 1
ATOM 11952 C CA . ALA G 3 53 ? 7.56090 7.49714 3.01307 1.000 53.22244 33 ALA G CA 1
ATOM 11953 C C . ALA G 3 53 ? 6.81414 8.37288 2.01303 1.000 62.86334 33 ALA G C 1
ATOM 11954 O O . ALA G 3 53 ? 7.06867 9.57980 1.92808 1.000 68.56875 33 ALA G O 1
ATOM 11956 N N . LYS G 3 54 ? 5.88274 7.78828 1.25300 1.000 56.71811 34 LYS G N 1
ATOM 11957 C CA . LYS G 3 54 ? 5.05100 8.56985 0.34485 1.000 63.52457 34 LYS G CA 1
ATOM 11958 C C . LYS G 3 54 ? 4.07794 9.47499 1.08365 1.000 55.94727 34 LYS G C 1
ATOM 11959 O O . LYS G 3 54 ? 3.48507 10.36314 0.46113 1.000 81.23785 34 LYS G O 1
ATOM 11965 N N . ASN G 3 55 ? 3.91376 9.28223 2.39120 1.000 66.68897 35 ASN G N 1
ATOM 11966 C CA . ASN G 3 55 ? 3.13115 10.20918 3.19551 1.000 78.34990 35 ASN G CA 1
ATOM 11967 C C . ASN G 3 55 ? 3.98357 11.26618 3.88391 1.000 69.30080 35 ASN G C 1
ATOM 11968 O O . ASN G 3 55 ? 3.44536 12.29980 4.29624 1.000 62.88310 35 ASN G O 1
ATOM 11973 N N . PHE G 3 56 ? 5.28933 11.03882 4.01699 1.000 72.16215 36 PHE G N 1
ATOM 11974 C CA . PHE G 3 56 ? 6.18074 12.02120 4.62477 1.000 61.98418 36 PHE G CA 1
ATOM 11975 C C . PHE G 3 56 ? 6.86490 12.93222 3.61076 1.000 69.65368 36 PHE G C 1
ATOM 11976 O O . PHE G 3 56 ? 7.54170 13.88299 4.01754 1.000 73.44421 36 PHE G O 1
ATOM 11984 N N . ILE G 3 57 ? 6.70980 12.66873 2.31446 1.000 70.19211 37 ILE G N 1
ATOM 11985 C CA . ILE G 3 57 ? 7.39257 13.44560 1.28415 1.000 61.87242 37 ILE G CA 1
ATOM 11986 C C . ILE G 3 57 ? 6.78999 14.84419 1.22704 1.000 61.47439 37 ILE G C 1
ATOM 11987 O O . ILE G 3 57 ? 5.59218 15.00987 0.96920 1.000 63.94658 37 ILE G O 1
ATOM 11989 N N . HIS G 3 58 ? 7.62060 15.85858 1.47796 1.000 69.35883 38 HIS G N 1
ATOM 11990 C CA . HIS G 3 58 ? 7.18567 17.24808 1.39462 1.000 68.32505 38 HIS G CA 1
ATOM 11991 C C . HIS G 3 58 ? 6.78613 17.59654 -0.03249 1.000 88.27808 38 HIS G C 1
ATOM 11992 O O . HIS G 3 58 ? 7.65042 17.89212 -0.86371 1.000 91.12512 38 HIS G O 1
ATOM 11999 N N . VAL G 3 59 ? 5.48354 17.54419 -0.32827 1.000 99.31690 39 VAL G N 1
ATOM 12000 C CA . VAL G 3 59 ? 5.00715 17.89448 -1.66052 1.000 93.21904 39 VAL G CA 1
ATOM 12001 C C . VAL G 3 59 ? 5.44430 19.31118 -2.00287 1.000 91.91075 39 VAL G C 1
ATOM 12002 O O . VAL G 3 59 ? 5.38861 20.22115 -1.16419 1.000 88.30634 39 VAL G O 1
ATOM 12004 N N . LEU G 3 60 ? 5.88625 19.49891 -3.24785 1.000 96.07759 40 LEU G N 1
ATOM 12005 C CA . LEU G 3 60 ? 6.52086 20.74015 -3.67860 1.000 108.44388 40 LEU G CA 1
ATOM 12006 C C . LEU G 3 60 ? 7.73724 21.03342 -2.80804 1.000 99.95757 40 LEU G C 1
ATOM 12007 O O . LEU G 3 60 ? 7.66955 21.87189 -1.90345 1.000 114.31585 40 LEU G O 1
ATOM 12009 N N . GLY G 3 61 ? 8.84879 20.34673 -3.06347 1.000 79.22887 41 GLY G N 1
ATOM 12010 C CA . GLY G 3 61 ? 10.05262 20.56373 -2.28567 1.000 75.83887 41 GLY G CA 1
ATOM 12011 C C . GLY G 3 61 ? 11.14157 19.53445 -2.50824 1.000 92.00631 41 GLY G C 1
ATOM 12012 O O . GLY G 3 61 ? 12.32640 19.84163 -2.34925 1.000 89.83800 41 GLY G O 1
ATOM 12013 N N . ASP G 3 62 ? 10.76320 18.31356 -2.88125 1.000 96.93634 42 ASP G N 1
ATOM 12014 C CA . ASP G 3 62 ? 11.72253 17.23863 -3.09022 1.000 88.91659 42 ASP G CA 1
ATOM 12015 C C . ASP G 3 62 ? 11.26792 16.37007 -4.25283 1.000 91.11105 42 ASP G C 1
ATOM 12016 O O . ASP G 3 62 ? 10.07341 16.10030 -4.40657 1.000 82.67817 42 ASP G O 1
ATOM 12018 N N . ASP G 3 63 ? 12.22820 15.93731 -5.07241 1.000 91.03225 43 ASP G N 1
ATOM 12019 C CA . ASP G 3 63 ? 11.91911 15.10101 -6.22609 1.000 73.51000 43 ASP G CA 1
ATOM 12020 C C . ASP G 3 63 ? 12.86486 13.90938 -6.33372 1.000 68.42174 43 ASP G C 1
ATOM 12021 O O . ASP G 3 63 ? 12.48459 12.85911 -6.86105 1.000 58.23605 43 ASP G O 1
ATOM 12023 N N . GLU G 3 64 ? 14.09809 14.05901 -5.84313 1.000 71.26035 44 GLU G N 1
ATOM 12024 C CA . GLU G 3 64 ? 15.05227 12.95328 -5.89668 1.000 70.47194 44 GLU G CA 1
ATOM 12025 C C . GLU G 3 64 ? 14.61146 11.80003 -5.00319 1.000 78.64490 44 GLU G C 1
ATOM 12026 O O . GLU G 3 64 ? 14.70248 10.62715 -5.39518 1.000 83.04224 44 GLU G O 1
ATOM 12028 N N . ILE G 3 65 ? 14.13921 12.11684 -3.79585 1.000 56.37486 45 ILE G N 1
ATOM 12029 C CA . ILE G 3 65 ? 13.63087 11.08611 -2.89791 1.000 62.61671 45 ILE G CA 1
ATOM 12030 C C . ILE G 3 65 ? 12.44944 10.36698 -3.53513 1.000 56.51323 45 ILE G C 1
ATOM 12031 O O . ILE G 3 65 ? 12.32663 9.13810 -3.44499 1.000 62.52556 45 ILE G O 1
ATOM 12036 N N . ARG G 3 66 ? 11.57122 11.12058 -4.20220 1.000 55.39388 46 ARG G N 1
ATOM 12037 C CA . ARG G 3 66 ? 10.44220 10.51132 -4.89879 1.000 65.84107 46 ARG G CA 1
ATOM 12038 C C . ARG G 3 66 ? 10.91787 9.53704 -5.96973 1.000 72.86013 46 ARG G C 1
ATOM 12039 O O . ARG G 3 66 ? 10.35411 8.44702 -6.12247 1.000 64.51769 46 ARG G O 1
ATOM 12041 N N . ARG G 3 67 ? 11.95749 9.91156 -6.72078 1.000 69.09715 47 ARG G N 1
ATOM 12042 C CA . ARG G 3 67 ? 12.45032 9.04806 -7.78926 1.000 67.33067 47 ARG G CA 1
ATOM 12043 C C . ARG G 3 67 ? 13.08151 7.77737 -7.23320 1.000 69.43782 47 ARG G C 1
ATOM 12044 O O . ARG G 3 67 ? 12.85428 6.68329 -7.76614 1.000 58.84554 47 ARG G O 1
ATOM 12052 N N . ARG G 3 68 ? 13.87947 7.89717 -6.16679 1.000 60.50129 48 ARG G N 1
ATOM 12053 C CA . ARG G 3 68 ? 14.46343 6.70080 -5.56422 1.000 58.53652 48 ARG G CA 1
ATOM 12054 C C . ARG G 3 68 ? 13.38238 5.79239 -4.98637 1.000 62.36443 48 ARG G C 1
ATOM 12055 O O . ARG G 3 68 ? 13.47436 4.55859 -5.08169 1.000 64.26702 48 ARG G O 1
ATOM 12057 N N . LEU G 3 69 ? 12.32758 6.38545 -4.41915 1.000 53.21366 49 LEU G N 1
ATOM 12058 C CA . LEU G 3 69 ? 11.22580 5.58545 -3.89753 1.000 50.13292 49 LEU G CA 1
ATOM 12059 C C . LEU G 3 69 ? 10.47628 4.87582 -5.01728 1.000 62.30743 49 LEU G C 1
ATOM 12060 O O . LEU G 3 69 ? 10.08612 3.71480 -4.86617 1.000 70.75740 49 LEU G O 1
ATOM 12065 N N . GLU G 3 70 ? 10.26496 5.55385 -6.14844 1.000 60.96671 50 GLU G N 1
ATOM 12066 C CA . GLU G 3 70 ? 9.61646 4.90522 -7.28488 1.000 55.01153 50 GLU G CA 1
ATOM 12067 C C . GLU G 3 70 ? 10.47092 3.76564 -7.82793 1.000 62.64361 50 GLU G C 1
ATOM 12068 O O . GLU G 3 70 ? 9.94904 2.70096 -8.18936 1.000 55.59753 50 GLU G O 1
ATOM 12070 N N . ARG G 3 71 ? 11.79073 3.96988 -7.88659 1.000 47.67249 51 ARG G N 1
ATOM 12071 C CA . ARG G 3 71 ? 12.68028 2.91115 -8.35045 1.000 48.68237 51 ARG G CA 1
ATOM 12072 C C . ARG G 3 71 ? 12.60106 1.69367 -7.43956 1.000 60.48908 51 ARG G C 1
ATOM 12073 O O . ARG G 3 71 ? 12.52856 0.55602 -7.91923 1.000 53.28957 51 ARG G O 1
ATOM 12081 N N . LEU G 3 72 ? 12.60671 1.91053 -6.11946 1.000 69.34577 52 LEU G N 1
ATOM 12082 C CA . LEU G 3 72 ? 12.46441 0.78110 -5.20332 1.000 50.42868 52 LEU G CA 1
ATOM 12083 C C . LEU G 3 72 ? 11.06938 0.16793 -5.26420 1.000 55.15365 52 LEU G C 1
ATOM 12084 O O . LEU G 3 72 ? 10.91268 -1.03174 -5.01006 1.000 54.12402 52 LEU G O 1
ATOM 12089 N N . GLU G 3 73 ? 10.05114 0.96322 -5.59913 1.000 51.54484 53 GLU G N 1
ATOM 12090 C CA . GLU G 3 73 ? 8.70052 0.42301 -5.72516 1.000 62.94255 53 GLU G CA 1
ATOM 12091 C C . GLU G 3 73 ? 8.58571 -0.49973 -6.93007 1.000 62.23231 53 GLU G C 1
ATOM 12092 O O . GLU G 3 73 ? 7.87140 -1.50689 -6.87703 1.000 59.57601 53 GLU G O 1
ATOM 12098 N N . ARG G 3 74 ? 9.28032 -0.16944 -8.02499 1.000 58.16108 54 ARG G N 1
ATOM 12099 C CA . ARG G 3 74 ? 9.28124 -1.05055 -9.18892 1.000 56.46808 54 ARG G CA 1
ATOM 12100 C C . ARG G 3 74 ? 9.91812 -2.39399 -8.85815 1.000 57.47034 54 ARG G C 1
ATOM 12101 O O . ARG G 3 74 ? 9.40761 -3.44920 -9.25396 1.000 59.24907 54 ARG G O 1
ATOM 12109 N N . GLN G 3 75 ? 11.02898 -2.37583 -8.12168 1.000 59.07630 55 GLN G N 1
ATOM 12110 C CA . GLN G 3 75 ? 11.69794 -3.60041 -7.68764 1.000 59.67497 55 GLN G CA 1
ATOM 12111 C C . GLN G 3 75 ? 10.96384 -4.11870 -6.45597 1.000 55.20327 55 GLN G C 1
ATOM 12112 O O . GLN G 3 75 ? 11.36913 -3.90961 -5.31065 1.000 69.08153 55 GLN G O 1
ATOM 12118 N N . LEU G 3 76 ? 9.85122 -4.80732 -6.70416 1.000 51.33093 56 LEU G N 1
ATOM 12119 C CA . LEU G 3 76 ? 9.00489 -5.29031 -5.61495 1.000 56.79859 56 LEU G CA 1
ATOM 12120 C C . LEU G 3 76 ? 8.13872 -6.42382 -6.14540 1.000 80.03287 56 LEU G C 1
ATOM 12121 O O . LEU G 3 76 ? 7.23242 -6.18508 -6.94962 1.000 79.69439 56 LEU G O 1
ATOM 12126 N N . HIS G 3 77 ? 8.42017 -7.64445 -5.69759 1.000 81.71871 57 HIS G N 1
ATOM 12127 C CA . HIS G 3 77 ? 7.69850 -8.82301 -6.16418 1.000 82.54752 57 HIS G CA 1
ATOM 12128 C C . HIS G 3 77 ? 6.24002 -8.78249 -5.71645 1.000 81.95017 57 HIS G C 1
ATOM 12129 O O . HIS G 3 77 ? 5.73375 -9.73864 -5.12856 1.000 84.43374 57 HIS G O 1
ATOM 12131 N N . SER H 3 21 ? -24.58635 11.96433 40.19478 1.000 74.80879 1 SER H N 1
ATOM 12132 C CA . SER H 3 21 ? -23.65908 12.66909 39.31718 1.000 82.17748 1 SER H CA 1
ATOM 12133 C C . SER H 3 21 ? -22.51822 11.75542 38.87359 1.000 87.84826 1 SER H C 1
ATOM 12134 O O . SER H 3 21 ? -22.66968 10.97035 37.93724 1.000 93.47095 1 SER H O 1
ATOM 12136 N N . GLN H 3 22 ? -21.37659 11.85750 39.55727 1.000 76.27513 2 GLN H N 1
ATOM 12137 C CA . GLN H 3 22 ? -20.22263 11.03487 39.20497 1.000 72.34807 2 GLN H CA 1
ATOM 12138 C C . GLN H 3 22 ? -20.42491 9.58859 39.64307 1.000 72.51984 2 GLN H C 1
ATOM 12139 O O . GLN H 3 22 ? -20.20699 8.65462 38.86146 1.000 78.12763 2 GLN H O 1
ATOM 12141 N N . HIS H 3 23 ? -20.82319 9.38732 40.90172 1.000 80.80769 3 HIS H N 1
ATOM 12142 C CA . HIS H 3 23 ? -21.12198 8.04553 41.39540 1.000 82.63387 3 HIS H CA 1
ATOM 12143 C C . HIS H 3 23 ? -22.20801 7.38087 40.55486 1.000 79.38451 3 HIS H C 1
ATOM 12144 O O . HIS H 3 23 ? -22.09706 6.19943 40.18749 1.000 78.47935 3 HIS H O 1
ATOM 12151 N N . GLU H 3 24 ? -23.26541 8.13370 40.24066 1.000 76.15929 4 GLU H N 1
ATOM 12152 C CA . GLU H 3 24 ? -24.32584 7.62104 39.38260 1.000 79.28787 4 GLU H CA 1
ATOM 12153 C C . GLU H 3 24 ? -23.78230 7.22013 38.01870 1.000 92.75410 4 GLU H C 1
ATOM 12154 O O . GLU H 3 24 ? -24.16509 6.17925 37.47634 1.000 89.78834 4 GLU H O 1
ATOM 12156 N N . LYS H 3 25 ? -22.89192 8.03610 37.44612 1.000 85.85152 5 LYS H N 1
ATOM 12157 C CA . LYS H 3 25 ? -22.33841 7.72484 36.13053 1.000 68.41027 5 LYS H CA 1
ATOM 12158 C C . LYS H 3 25 ? -21.49258 6.45805 36.17038 1.000 71.34488 5 LYS H C 1
ATOM 12159 O O . LYS H 3 25 ? -21.56063 5.62664 35.25331 1.000 73.79735 5 LYS H O 1
ATOM 12161 N N . PHE H 3 26 ? -20.69637 6.29135 37.22964 1.000 77.41222 6 PHE H N 1
ATOM 12162 C CA . PHE H 3 26 ? -19.89888 5.07834 37.37140 1.000 77.01561 6 PHE H CA 1
ATOM 12163 C C . PHE H 3 26 ? -20.80074 3.85403 37.42174 1.000 77.16204 6 PHE H C 1
ATOM 12164 O O . PHE H 3 26 ? -20.61888 2.89709 36.65776 1.000 66.87947 6 PHE H O 1
ATOM 12172 N N . LEU H 3 27 ? -21.81951 3.89059 38.28456 1.000 83.63984 7 LEU H N 1
ATOM 12173 C CA . LEU H 3 27 ? -22.68883 2.72550 38.41081 1.000 81.12578 7 LEU H CA 1
ATOM 12174 C C . LEU H 3 27 ? -23.52233 2.49917 37.15290 1.000 65.19887 7 LEU H C 1
ATOM 12175 O O . LEU H 3 27 ? -23.84192 1.35195 36.83139 1.000 75.84778 7 LEU H O 1
ATOM 12180 N N . GLU H 3 28 ? -23.85193 3.56129 36.40942 1.000 72.43435 8 GLU H N 1
ATOM 12181 C CA . GLU H 3 28 ? -24.66173 3.40217 35.20246 1.000 79.89651 8 GLU H CA 1
ATOM 12182 C C . GLU H 3 28 ? -23.85462 2.79262 34.06177 1.000 72.78294 8 GLU H C 1
ATOM 12183 O O . GLU H 3 28 ? -24.34422 1.90091 33.35718 1.000 78.73960 8 GLU H O 1
ATOM 12185 N N . TRP H 3 29 ? -22.61971 3.26115 33.85622 1.000 68.41442 9 TRP H N 1
ATOM 12186 C CA . TRP H 3 29 ? -21.73689 2.59185 32.90488 1.000 71.80789 9 TRP H CA 1
ATOM 12187 C C . TRP H 3 29 ? -21.49450 1.14391 33.30698 1.000 73.94013 9 TRP H C 1
ATOM 12188 O O . TRP H 3 29 ? -21.44896 0.24694 32.45079 1.000 67.80455 9 TRP H O 1
ATOM 12199 N N . MET H 3 30 ? -21.36665 0.89038 34.61043 1.000 76.88782 10 MET H N 1
ATOM 12200 C CA . MET H 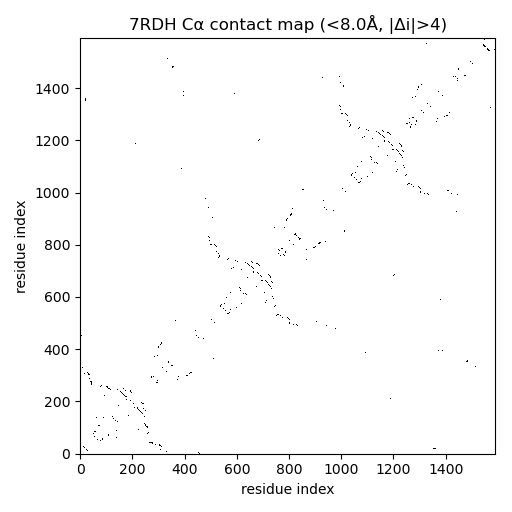3 30 ? -21.23447 -0.48375 35.07328 1.000 69.35468 10 MET H CA 1
ATOM 12201 C C . MET H 3 30 ? -22.46339 -1.31031 34.70671 1.000 71.72281 10 MET H C 1
ATOM 12202 O O . MET H 3 30 ? -22.33577 -2.45483 34.26107 1.000 75.01112 10 MET H O 1
ATOM 12207 N N . LEU H 3 31 ? -23.66319 -0.75243 34.90247 1.000 63.36951 11 LEU H N 1
ATOM 12208 C CA . LEU H 3 31 ? -24.88737 -1.47974 34.57191 1.000 80.87114 11 LEU H CA 1
ATOM 12209 C C . LEU H 3 31 ? -24.97882 -1.75240 33.07545 1.000 77.69964 11 LEU H C 1
ATOM 12210 O O . LEU H 3 31 ? -25.44760 -2.81837 32.65614 1.000 74.21340 11 LEU H O 1
ATOM 12212 N N . ARG H 3 32 ? -24.53914 -0.79505 32.25649 1.000 80.81856 12 ARG H N 1
ATOM 12213 C CA . ARG H 3 32 ? -24.51425 -1.00262 30.81199 1.000 74.59433 12 ARG H CA 1
ATOM 12214 C C . ARG H 3 32 ? -23.59046 -2.15928 30.45143 1.000 81.34367 12 ARG H C 1
ATOM 12215 O O . ARG H 3 32 ? -23.92930 -3.01220 29.61552 1.000 75.60686 12 ARG H O 1
ATOM 12223 N N . LYS H 3 33 ? -22.43241 -2.22781 31.10806 1.000 68.82782 13 LYS H N 1
ATOM 12224 C CA . LYS H 3 33 ? -21.49937 -3.31111 30.81994 1.000 68.49543 13 LYS H CA 1
ATOM 12225 C C . LYS H 3 33 ? -22.02730 -4.65652 31.31162 1.000 71.22187 13 LYS H C 1
ATOM 12226 O O . LYS H 3 33 ? -21.81274 -5.68735 30.66180 1.000 56.71491 13 LYS H O 1
ATOM 12232 N N . ILE H 3 34 ? -22.72381 -4.66735 32.45025 1.000 78.65872 14 ILE H N 1
ATOM 12233 C CA . ILE H 3 34 ? -23.35571 -5.89632 32.92790 1.000 74.49968 14 ILE H CA 1
ATOM 12234 C C . ILE H 3 34 ? -24.41766 -6.36801 31.94262 1.000 74.69566 14 ILE H C 1
ATOM 12235 O O . ILE H 3 34 ? -24.54329 -7.56893 31.66495 1.000 75.98170 14 ILE H O 1
ATOM 12240 N N . GLU H 3 35 ? -25.21374 -5.43159 31.41743 1.000 78.67032 15 GLU H N 1
ATOM 12241 C CA . GLU H 3 35 ? -26.22535 -5.78281 30.42603 1.000 74.48589 15 GLU H CA 1
ATOM 12242 C C . GLU H 3 35 ? -25.58609 -6.38090 29.17950 1.000 77.71689 15 GLU H C 1
ATOM 12243 O O . GLU H 3 35 ? -26.08899 -7.36581 28.62710 1.000 89.87800 15 GLU H O 1
ATOM 12245 N N . GLU H 3 36 ? -24.46766 -5.80601 28.72751 1.000 67.08401 16 GLU H N 1
ATOM 12246 C CA . GLU H 3 36 ? -23.77417 -6.37105 27.57064 1.000 56.47887 16 GLU H CA 1
ATOM 12247 C C . GLU H 3 36 ? -23.24981 -7.77519 27.86359 1.000 75.35757 16 GLU H C 1
ATOM 12248 O O . GLU H 3 36 ? -23.38273 -8.68514 27.03216 1.000 72.37254 16 GLU H O 1
ATOM 12250 N N . ALA H 3 37 ? -22.65525 -7.97204 29.04501 1.000 85.77387 17 ALA H N 1
ATOM 12251 C CA . ALA H 3 37 ? -22.15259 -9.29435 29.40898 1.000 77.92562 17 ALA H CA 1
ATOM 12252 C C . ALA H 3 37 ? -23.27545 -10.32309 29.44119 1.000 82.22687 17 ALA H C 1
ATOM 12253 O O . ALA H 3 37 ? -23.10236 -11.45835 28.98058 1.000 58.73887 17 ALA H O 1
ATOM 12255 N N . ILE H 3 38 ? -24.43628 -9.94127 29.97849 1.000 90.91390 18 ILE H N 1
ATOM 12256 C CA . ILE H 3 38 ? -25.58169 -10.84518 29.98883 1.000 85.24802 18 ILE H CA 1
ATOM 12257 C C . ILE H 3 38 ? -26.04898 -11.12639 28.56575 1.000 85.13164 18 ILE H C 1
ATOM 12258 O O . ILE H 3 38 ? -26.38326 -12.26625 28.22067 1.000 93.72417 18 ILE H O 1
ATOM 12260 N N . LYS H 3 39 ? -26.07121 -10.10006 27.71637 1.000 85.82200 19 LYS H N 1
ATOM 12261 C CA . LYS H 3 39 ? -26.52647 -10.24837 26.34152 1.000 97.50062 19 LYS H CA 1
ATOM 12262 C C . LYS H 3 39 ? -25.47775 -10.86474 25.42503 1.000 90.89356 19 LYS H C 1
ATOM 12263 O O . LYS H 3 39 ? -25.72329 -10.96842 24.21863 1.000 84.83715 19 LYS H O 1
ATOM 12265 N N . ARG H 3 40 ? -24.32431 -11.27152 25.95562 1.000 97.31619 20 ARG H N 1
ATOM 12266 C CA . ARG H 3 40 ? -23.33492 -11.99097 25.16317 1.000 79.46781 20 ARG H CA 1
ATOM 12267 C C . ARG H 3 40 ? -23.07242 -13.40687 25.65890 1.000 86.36338 20 ARG H C 1
ATOM 12268 O O . ARG H 3 40 ? -22.30339 -14.13488 25.01962 1.000 84.84186 20 ARG H O 1
ATOM 12270 N N . GLY H 3 41 ? -23.68867 -13.82458 26.76289 1.000 81.37505 21 GLY H N 1
ATOM 12271 C CA . GLY H 3 41 ? -23.50411 -15.16752 27.26923 1.000 70.48851 21 GLY H CA 1
ATOM 12272 C C . GLY H 3 41 ? -22.29671 -15.37107 28.15798 1.000 70.50125 21 GLY H C 1
ATOM 12273 O O . GLY H 3 41 ? -22.04272 -16.50888 28.57035 1.000 67.96892 21 GLY H O 1
ATOM 12274 N N . ASN H 3 42 ? -21.54134 -14.31756 28.46139 1.000 68.99931 22 ASN H N 1
ATOM 12275 C CA . ASN H 3 42 ? -20.34944 -14.42522 29.30008 1.000 76.37063 22 ASN H CA 1
ATOM 12276 C C . ASN H 3 42 ? -20.76914 -14.23123 30.75148 1.000 64.33508 22 ASN H C 1
ATOM 12277 O O . ASN H 3 42 ? -21.03607 -13.11002 31.18874 1.000 72.09284 22 ASN H O 1
ATOM 12282 N N . LYS H 3 43 ? -20.80582 -15.32500 31.50877 1.000 52.28974 23 LYS H N 1
ATOM 12283 C CA . LYS H 3 43 ? -21.32536 -15.28373 32.86907 1.000 64.12904 23 LYS H CA 1
ATOM 12284 C C . LYS H 3 43 ? -20.26808 -14.90761 33.89586 1.000 74.02300 23 LYS H C 1
ATOM 12285 O O . LYS H 3 43 ? -20.59872 -14.26433 34.89949 1.000 79.22613 23 LYS H O 1
ATOM 12287 N N . ILE H 3 44 ? -19.00886 -15.29442 33.67677 1.000 67.55114 24 ILE H N 1
ATOM 12288 C CA . ILE H 3 44 ? -17.95817 -14.97022 34.63948 1.000 76.51647 24 ILE H CA 1
ATOM 12289 C C . ILE H 3 44 ? -17.73776 -13.46315 34.71237 1.000 61.46616 24 ILE H C 1
ATOM 12290 O O . ILE H 3 44 ? -17.59719 -12.89278 35.80193 1.000 79.18538 24 ILE H O 1
ATOM 12295 N N . SER H 3 45 ? -17.74085 -12.78813 33.56126 1.000 59.41876 25 SER H N 1
ATOM 12296 C CA . SER H 3 45 ? -17.55084 -11.34056 33.55680 1.000 61.32631 25 SER H CA 1
ATOM 12297 C C . SER H 3 45 ? -18.77088 -10.62409 34.12134 1.000 63.15642 25 SER H C 1
ATOM 12298 O O . SER H 3 45 ? -18.64023 -9.59681 34.80405 1.000 65.18339 25 SER H O 1
ATOM 12300 N N . ALA H 3 46 ? -19.96591 -11.15163 33.84520 1.000 66.42152 26 ALA H N 1
ATOM 12301 C CA . ALA H 3 46 ? -21.16968 -10.59376 34.44674 1.000 65.34405 26 ALA H CA 1
ATOM 12302 C C . ALA H 3 46 ? -21.11114 -10.69165 35.96337 1.000 68.80825 26 ALA H C 1
ATOM 12303 O O . ALA H 3 46 ? -21.44288 -9.73160 36.66435 1.000 78.43851 26 ALA H O 1
ATOM 12305 N N . GLU H 3 47 ? -20.67408 -11.83996 36.48737 1.000 69.57125 27 GLU H N 1
ATOM 12306 C CA . GLU H 3 47 ? -20.53570 -11.99641 37.93271 1.000 73.30613 27 GLU H CA 1
ATOM 12307 C C . GLU H 3 47 ? -19.48092 -11.04966 38.49651 1.000 63.15515 27 GLU H C 1
ATOM 12308 O O . GLU H 3 47 ? -19.66747 -10.47111 39.57331 1.000 87.68727 27 GLU H O 1
ATOM 12310 N N . PHE H 3 48 ? -18.36053 -10.89347 37.78720 1.000 52.14887 28 PHE H N 1
ATOM 12311 C CA . PHE H 3 48 ? -17.32051 -9.95146 38.19694 1.000 55.06529 28 PHE H CA 1
ATOM 12312 C C . PHE H 3 48 ? -17.89106 -8.54478 38.36921 1.000 66.08464 28 PHE H C 1
ATOM 12313 O O . PHE H 3 48 ? -17.77265 -7.92773 39.44407 1.000 69.64911 28 PHE H O 1
ATOM 12321 N N . LEU H 3 49 ? -18.55571 -8.04043 37.32614 1.000 57.63186 29 LEU H N 1
ATOM 12322 C CA . LEU H 3 49 ? -19.07743 -6.67947 37.37522 1.000 55.39607 29 LEU H CA 1
ATOM 12323 C C . LEU H 3 49 ? -20.20355 -6.54966 38.39337 1.000 63.15446 29 LEU H C 1
ATOM 12324 O O . LEU H 3 49 ? -20.32385 -5.51552 39.06137 1.000 70.32640 29 LEU H O 1
ATOM 12329 N N . ILE H 3 50 ? -21.02877 -7.59035 38.53871 1.000 64.73275 30 ILE H N 1
ATOM 12330 C CA . ILE H 3 50 ? -22.12726 -7.54839 39.50011 1.000 81.21638 30 ILE H CA 1
ATOM 12331 C C . ILE H 3 50 ? -21.59876 -7.49210 40.93000 1.000 77.29383 30 ILE H C 1
ATOM 12332 O O . ILE H 3 50 ? -22.12399 -6.74732 41.76189 1.000 79.01367 30 ILE H O 1
ATOM 12337 N N . ASN H 3 51 ? -20.56726 -8.28176 41.24780 1.000 65.16157 31 ASN H N 1
ATOM 12338 C CA . ASN H 3 51 ? -19.98513 -8.22342 42.58648 1.000 62.35332 31 ASN H CA 1
ATOM 12339 C C . ASN H 3 51 ? -19.39364 -6.84585 42.86242 1.000 69.85585 31 ASN H C 1
ATOM 12340 O O . ASN H 3 51 ? -19.62073 -6.25765 43.93481 1.000 87.69232 31 ASN H O 1
ATOM 12342 N N . LEU H 3 52 ? -18.67280 -6.28888 41.88419 1.000 57.97410 32 LEU H N 1
ATOM 12343 C CA . LEU H 3 52 ? -18.09427 -4.96516 42.09745 1.000 60.24269 32 LEU H CA 1
ATOM 12344 C C . LEU H 3 52 ? -19.18299 -3.91927 42.32235 1.000 57.77004 32 LEU H C 1
ATOM 12345 O O . LEU H 3 52 ? -19.05208 -3.05333 43.19761 1.000 64.34499 32 LEU H O 1
ATOM 12350 N N . ALA H 3 53 ? -20.27311 -3.98951 41.55214 1.000 70.67518 33 ALA H N 1
ATOM 12351 C CA . ALA H 3 53 ? -21.37056 -3.04337 41.73784 1.000 72.83638 33 ALA H CA 1
ATOM 12352 C C . ALA H 3 53 ? -22.07104 -3.25134 43.07514 1.000 72.85748 33 ALA H C 1
ATOM 12353 O O . ALA H 3 53 ? -22.45702 -2.28098 43.73656 1.000 68.40354 33 ALA H O 1
ATOM 12355 N N . LYS H 3 54 ? -22.24808 -4.50842 43.48834 1.000 75.28511 34 LYS H N 1
ATOM 12356 C CA . LYS H 3 54 ? -22.86324 -4.80490 44.77276 1.000 54.83887 34 LYS H CA 1
ATOM 12357 C C . LYS H 3 54 ? -21.99658 -4.36003 45.93558 1.000 76.63562 34 LYS H C 1
ATOM 12358 O O . LYS H 3 54 ? -22.48371 -4.30646 47.07130 1.000 88.14847 34 LYS H O 1
ATOM 12360 N N . ASN H 3 55 ? -20.72805 -4.04547 45.68401 1.000 84.17135 35 ASN H N 1
ATOM 12361 C CA . ASN H 3 55 ? -19.93959 -3.38905 46.71868 1.000 71.55458 35 ASN H CA 1
ATOM 12362 C C . ASN H 3 55 ? -19.83143 -1.88008 46.54438 1.000 71.95419 35 ASN H C 1
ATOM 12363 O O . ASN H 3 55 ? -19.51408 -1.19284 47.51916 1.000 68.96191 35 ASN H O 1
ATOM 12368 N N . PHE H 3 56 ? -20.09163 -1.33880 45.35027 1.000 85.33122 36 PHE H N 1
ATOM 12369 C CA . PHE H 3 56 ? -20.00275 0.10679 45.16678 1.000 78.60264 36 PHE H CA 1
ATOM 12370 C C . PHE H 3 56 ? -21.32019 0.85168 45.33895 1.000 73.29570 36 PHE H C 1
ATOM 12371 O O . PHE H 3 56 ? -21.30274 2.08584 45.38678 1.000 73.13824 36 PHE H O 1
ATOM 12379 N N . ILE H 3 57 ? -22.45329 0.15627 45.42940 1.000 70.30047 37 ILE H N 1
ATOM 12380 C CA . ILE H 3 57 ? -23.73972 0.84387 45.52015 1.000 78.80808 37 ILE H CA 1
ATOM 12381 C C . ILE H 3 57 ? -23.88211 1.45181 46.90866 1.000 86.86728 37 ILE H C 1
ATOM 12382 O O . ILE H 3 57 ? -23.93968 0.73356 47.91210 1.000 89.20457 37 ILE H O 1
ATOM 12384 N N . HIS H 3 58 ? -23.93920 2.78071 46.97323 1.000 88.04258 38 HIS H N 1
ATOM 12385 C CA . HIS H 3 58 ? -24.16796 3.49120 48.22924 1.000 82.90654 38 HIS H CA 1
ATOM 12386 C C . HIS H 3 58 ? -25.58455 3.20038 48.71402 1.000 90.49599 38 HIS H C 1
ATOM 12387 O O . HIS H 3 58 ? -26.55065 3.80232 48.24054 1.000 108.23013 38 HIS H O 1
ATOM 12394 N N . VAL H 3 59 ? -25.71112 2.25574 49.65229 1.000 102.01107 39 VAL H N 1
ATOM 12395 C CA . VAL H 3 59 ? -27.01676 1.89726 50.19573 1.000 92.89871 39 VAL H CA 1
ATOM 12396 C C . VAL H 3 59 ? -27.70703 3.13703 50.74530 1.000 87.02861 39 VAL H C 1
ATOM 12397 O O . VAL H 3 59 ? -27.07482 4.00205 51.36583 1.000 93.44142 39 VAL H O 1
ATOM 12399 N N . LEU H 3 60 ? -29.01722 3.22622 50.50406 1.000 83.52112 40 LEU H N 1
ATOM 12400 C CA . LEU H 3 60 ? -29.80273 4.43044 50.74864 1.000 94.36263 40 LEU H CA 1
ATOM 12401 C C . LEU H 3 60 ? -29.23119 5.58594 49.93759 1.000 91.50779 40 LEU H C 1
ATOM 12402 O O . LEU H 3 60 ? -28.55108 6.46220 50.48126 1.000 82.64658 40 LEU H O 1
ATOM 12404 N N . GLY H 3 61 ? -29.50352 5.58967 48.63253 1.000 90.25191 41 GLY H N 1
ATOM 12405 C CA . GLY H 3 61 ? -29.01763 6.63431 47.75272 1.000 77.61887 41 GLY H CA 1
ATOM 12406 C C . GLY H 3 61 ? -29.16120 6.31412 46.27717 1.000 98.98031 41 GLY H C 1
ATOM 12407 O O . GLY H 3 61 ? -29.29573 7.21778 45.44825 1.000 81.30795 41 GLY H O 1
ATOM 12408 N N . ASP H 3 62 ? -29.12882 5.01892 45.92644 1.000 99.35912 42 ASP H N 1
ATOM 12409 C CA . ASP H 3 62 ? -29.23682 4.57113 44.53321 1.000 94.91551 42 ASP H CA 1
ATOM 12410 C C . ASP H 3 62 ? -30.02157 3.25602 44.50209 1.000 108.17703 42 ASP H C 1
ATOM 12411 O O . ASP H 3 62 ? -29.49100 2.19000 44.17100 1.000 118.83278 42 ASP H O 1
ATOM 12416 N N . ASP H 3 63 ? -31.31301 3.33326 44.83201 1.000 104.25928 43 ASP H N 1
ATOM 12417 C CA . ASP H 3 63 ? -32.16141 2.14451 44.82884 1.000 105.46145 43 ASP H CA 1
ATOM 12418 C C . ASP H 3 63 ? -32.50312 1.70848 43.40943 1.000 93.26409 43 ASP H C 1
ATOM 12419 O O . ASP H 3 63 ? -32.73617 0.51851 43.16694 1.000 82.47915 43 ASP H O 1
ATOM 12421 N N . GLU H 3 64 ? -32.53343 2.65070 42.46279 1.000 107.28271 44 GLU H N 1
ATOM 12422 C CA . GLU H 3 64 ? -32.81826 2.29692 41.07620 1.000 102.97389 44 GLU H CA 1
ATOM 12423 C C . GLU H 3 64 ? -31.70953 1.42953 40.49400 1.000 98.78171 44 GLU H C 1
ATOM 12424 O O . GLU H 3 64 ? -31.98387 0.43693 39.80596 1.000 102.50169 44 GLU H O 1
ATOM 12426 N N . ILE H 3 65 ? -30.45143 1.79571 40.75055 1.000 93.77406 45 ILE H N 1
ATOM 12427 C CA . ILE H 3 65 ? -29.33278 0.97314 40.30158 1.000 88.12614 45 ILE H CA 1
ATOM 12428 C C . ILE H 3 65 ? -29.38639 -0.39958 40.95585 1.000 94.37566 45 ILE H C 1
ATOM 12429 O O . ILE H 3 65 ? -29.11164 -1.41583 40.31154 1.000 98.93738 45 ILE H O 1
ATOM 12434 N N . ARG H 3 66 ? -29.73800 -0.45347 42.24445 1.000 89.67897 46 ARG H N 1
ATOM 12435 C CA . ARG H 3 66 ? -29.86327 -1.74026 42.92628 1.000 86.72661 46 ARG H CA 1
ATOM 12436 C C . ARG H 3 66 ? -30.92782 -2.61593 42.27312 1.000 85.62543 46 ARG H C 1
ATOM 12437 O O . ARG H 3 66 ? -30.71023 -3.81465 42.04903 1.000 75.44887 46 ARG H O 1
ATOM 12439 N N . ARG H 3 67 ? -32.08044 -2.03036 41.94131 1.000 88.26976 47 ARG H N 1
ATOM 12440 C CA . ARG H 3 67 ? -33.16031 -2.81530 41.35259 1.000 100.91469 47 ARG H CA 1
ATOM 12441 C C . ARG H 3 67 ? -32.79862 -3.29354 39.94966 1.000 111.28847 47 ARG H C 1
ATOM 12442 O O . ARG H 3 67 ? -33.02560 -4.46222 39.60687 1.000 111.88019 47 ARG H O 1
ATOM 12444 N N . ARG H 3 68 ? -32.22341 -2.41066 39.12666 1.000 100.73207 48 ARG H N 1
ATOM 12445 C CA . ARG H 3 68 ? -31.80519 -2.82286 37.78961 1.000 81.91887 48 ARG H CA 1
ATOM 12446 C C . ARG H 3 68 ? -30.68622 -3.85847 37.84552 1.000 103.82231 48 ARG H C 1
ATOM 12447 O O . ARG H 3 68 ? -30.63228 -4.76056 36.99922 1.000 98.90361 48 ARG H O 1
ATOM 12455 N N . LEU H 3 69 ? -29.79352 -3.75623 38.83584 1.000 102.60102 49 LEU H N 1
ATOM 12456 C CA . LEU H 3 69 ? -28.74303 -4.75371 39.00076 1.000 77.57887 49 LEU H CA 1
ATOM 12457 C C . LEU H 3 69 ? -29.32647 -6.10346 39.39177 1.000 80.94887 49 LEU H C 1
ATOM 12458 O O . LEU H 3 69 ? -28.86441 -7.14319 38.91351 1.000 90.19153 49 LEU H O 1
ATOM 12460 N N . GLU H 3 70 ? -30.34326 -6.11073 40.25778 1.000 87.72810 50 GLU H N 1
ATOM 12461 C CA . GLU H 3 70 ? -31.00727 -7.36953 40.58755 1.000 102.93406 50 GLU H CA 1
ATOM 12462 C C . GLU H 3 70 ? -31.68983 -7.96187 39.35880 1.000 110.49897 50 GLU H C 1
ATOM 12463 O O . GLU H 3 70 ? -31.65119 -9.18185 39.13805 1.000 103.78773 50 GLU H O 1
ATOM 12465 N N . ARG H 3 71 ? -32.30732 -7.10577 38.53925 1.000 115.39250 51 ARG H N 1
ATOM 12466 C CA . ARG H 3 71 ? -32.95435 -7.57373 37.31574 1.000 115.01750 51 ARG H CA 1
ATOM 12467 C C . ARG H 3 71 ? -31.94754 -8.21085 36.36620 1.000 106.75608 51 ARG H C 1
ATOM 12468 O O . ARG H 3 71 ? -32.20300 -9.27635 35.79290 1.000 99.99965 51 ARG H O 1
ATOM 12470 N N . LEU H 3 72 ? -30.79404 -7.56418 36.18297 1.000 101.61353 52 LEU H N 1
ATOM 12471 C CA . LEU H 3 72 ? -29.75935 -8.13417 35.32594 1.000 85.04728 52 LEU H CA 1
ATOM 12472 C C . LEU H 3 72 ? -29.14126 -9.38247 35.94371 1.000 93.55734 52 LEU H C 1
ATOM 12473 O O . LEU H 3 72 ? -28.67554 -10.26647 35.21529 1.000 106.56568 52 LEU H O 1
ATOM 12478 N N . GLU H 3 73 ? -29.12614 -9.47212 37.27573 1.000 102.37205 53 GLU H N 1
ATOM 12479 C CA . GLU H 3 73 ? -28.63641 -10.67365 37.94232 1.000 103.42770 53 GLU H CA 1
ATOM 12480 C C . GLU H 3 73 ? -29.56708 -11.85344 37.69803 1.000 106.21541 53 GLU H C 1
ATOM 12481 O O . GLU H 3 73 ? -29.11253 -12.99931 37.59689 1.000 105.24394 53 GLU H O 1
ATOM 12483 N N . ARG H 3 74 ? -30.87482 -11.59582 37.61779 1.000 107.72465 54 ARG H N 1
ATOM 12484 C CA . ARG H 3 74 ? -31.81480 -12.67516 37.32898 1.000 115.94854 54 ARG H CA 1
ATOM 12485 C C . ARG H 3 74 ? -31.55048 -13.29171 35.95844 1.000 126.61548 54 ARG H C 1
ATOM 12486 O O . ARG H 3 74 ? -31.59300 -14.51831 35.80206 1.000 126.51045 54 ARG H O 1
ATOM 12488 N N . GLN H 3 75 ? -31.27553 -12.46008 34.95271 1.000 116.50931 55 GLN H N 1
ATOM 12489 C CA . GLN H 3 75 ? -30.96038 -12.94201 33.60689 1.000 106.77088 55 GLN H CA 1
ATOM 12490 C C . GLN H 3 75 ? -29.48474 -13.33303 33.55486 1.000 112.67884 55 GLN H C 1
ATOM 12491 O O . GLN H 3 75 ? -28.62054 -12.58301 33.09341 1.000 125.82216 55 GLN H O 1
ATOM 12493 N N . LEU H 3 76 ? -29.19385 -14.54390 34.03515 1.000 99.57512 56 LEU H N 1
ATOM 12494 C CA . LEU H 3 76 ? -27.80934 -14.99455 34.11307 1.000 101.77306 56 LEU H CA 1
ATOM 12495 C C . LEU H 3 76 ? -27.69404 -16.51242 34.20871 1.000 105.53443 56 LEU H C 1
ATOM 12496 O O . LEU H 3 76 ? -27.12537 -17.15283 33.31801 1.000 111.47100 56 LEU H O 1
ATOM 12501 N N . HIS H 3 77 ? -28.22581 -17.09401 35.28027 1.000 96.29813 57 HIS H N 1
ATOM 12502 C CA . HIS H 3 77 ? -28.09405 -18.52888 35.52490 1.000 94.69331 57 HIS H CA 1
ATOM 12503 C C . HIS H 3 77 ? -28.81588 -19.36644 34.47193 1.000 107.07837 57 HIS H C 1
ATOM 12504 O O . HIS H 3 77 ? -29.87499 -18.98503 33.97525 1.000 110.98581 57 HIS H O 1
#

Organism: Influenza A virus (strain A/Hong Kong/1/1968 H3N2) (NCBI:txid506350)

Sequence (1591 aa):
PGATLCLGHHAVPNGTLVKTITDDQIEVTNATELVQSSSTGKICNNPHRILDGIDCTLIDALLGDPHCDVFQNETWDLFVERSKAFSNCYPYDVPDYASLRSLVASSGTLEFITEGFTWTGVTQNGGSNNACKRGPGSGFFSRLNWLTKSGSTYPVLNVTMPNNDNFDKLYIWGVHHPSTNQEQTSLYVQASGRVTVSTRRSQQTIIPNIGSRPWVRGLSSSSRISIYWWTIVKPGDVLVINSNGNLIAPRGYFKMMRTGKSSIMRSDAPIIDTCISECITPNGSIPNDKPFQNVNKITYGACPKYVKQNTLKLATGMRNVPGLFGAIAGFIENGWEGMMIDGWYGFRHQNSEGTGQAADLKSSTQAAIDQIINGKKLNRVIEKTNEKFHQIEKEFSEVEGRIIQDLEKYVEDTKIDLWSYNAELLVALENQHTIDLTDSEMNKLFEKTGRQLRENAEDMGNGCFKIYHKCDNACIESIRNGTYDHDVYRDEALNNRFQPGATLCLGHHAVPNGTTLVKTITDDQIEVTNATELVQSSSTGKICNNPHRILDGIDCTLIDALLGDPHCDVVFQNETWDLFVERSKAFSNCYPYDVPDYASLRSLVASSGTLEFITEGFTWTGVTQNGGSNACKRGPGSGFFSRLNWLTKSGSTYPVLNVTMPNNDNFDKLYIWGVHHPSTNQEQTSLYVQASGRVTVSTRRSQQTIIPNIGSRPWVRGLSSRISIYWWTIVKPGDVLVINSNGNLIAPRGYFKMMRTGKSSIMRSDAPIDTCISECITPNGSIPNDKPFQNVNKITYGACPKYVKQNTLKLATGMRNVPGLFGAIAGFIENGWEGMMIDGWYGFRHQNSEGTGQAADLKSSTQAAIDQINGKLNRVIEKTNEKFHQIEKEFSEVEGRIIQDLEKYVEDTKIDLWSYNAELLVALENQHTIDLTDSEMNKLFEKTGRQLRENAEDMGNGCFKIYHKCDNACIESIRNGTYDHDVYRDEALNNRFQIKGVSGGGGLNDIPGATLCLGHHAVPNGTLVKTITDDQIEVTNATELVQSSSTGKICNNPHRILDGIDCTLIDALLGDPHCDVFQNETWDLFVERSKAFSNCYPYDVPDYASLRSLVASSGTLEFITEGFTWTGVTQNGGSNACKRGPGSGFFSRLNWLTKSGSTYPVLNVTMPNNDNFDKLYIWGVHHPSTNQEQTSLYVQASGRVTVSTRRSQQTIIPNIGSRPWVRGLSSSSRISIYWTIVKPGDVLVINSNGNLIAPRGYFKMMRTGKSSIMRSDAPIDTCISECITPNGSIPNDKPFQNVNKITYGACPKYVKQNTLKLATGMRNVPEGLFGAIAGFIIENGWEGMIDGWYGFRHQNSEGTGQAADLKSSTQAAIDQIINGKKLNRVIEKTNEKFHQIEKEFSEVEGRIIQDLEKYVEDTKIDLWSYNAELLVALENQHTIDLTDSEMNKLFEKTGRQLRENAEDMGNGCFKIYHKCDNACIESIRNGTYDHDVYRDEEALNNRFSQHEKFLEWMLRKIEEAIKRGNKISAEFLINLAKNFIHVLGDDEIRRRLERLERQLHSQHEKFLEWMLRKIEEAIKRGNKISAEFLINLAKNFIHVLGDDEIRRRLERLERQLH

Foldseek 3Di:
DDDDDDDDDDFDPDFAWACDPVRGTFTFRYWDWQAAEDFPQAAACPDWNEDEQPQADPVCLLQAQPVNVVQAFDFGQEYEYEPNHDGQAFAADEDPPVVVSWQSQQQGTSHWDFDPWDFPFWDKQDFDPSRDDPPDGHHGPFWIFTWHDPQAQDFDKTKDAAQDQFKWKWKWKFKAAADQVVFCRTQVDSKKKKWKDKPPDIDIDTHDYHAQDADSRGRIYMYMDMDMAHNPMMIIITMRGRITGGRGTGTGHGDNGGYAYADGHHDHDYAFKADSSYGTHAPRQEYDHDCDMGGNHRHYDPDSTHIGHPGGRRDD/DVQQQDVHLAVHDDPPPDPFDAWDWDQAPVGIDIDHQVPLRVVLVVVVVVLVCVVPPDDDDDDDDDDADDDDDDPDVNVVSVVVVVVVVVVVVVVVVVSVVVVVVVSVVVNSVSNVVVLVVLVVLQPQQWDDPSNSDIGGQDHADPVNVVCSSVVNHDNVVCVVSSVVRPPD/DDDDDDDDDDFDPDFAWACDPVDGTFGFRDWDWQAAEDFPQAAACPDFHEAEQPQADPVCLLQAQQVNVVQAFDFGQEYEDEPNHDGQAFAEDEDPPVVVSWQSQQQGTSHWDFDDWDFPFWDWQDFDPSRDNPPDTHHGPFWIFTFGDPQAQDFTKTKDAAQDQFKWKWKWKFKAAADQVVQCRTQVDSKKKKWKDKPPDIDIDTHDYHAQDQDSNGRMYMYMDMDMAHNGMMIIITMRGRITGGRGTGTGHHDNGGYDYADGHHDHDYAQKADNSYGTHAPRQEYDHDCDMGGNHRHYDPDSTHIGHPGGGRDD/DVQQQDVHLAVHDDPVPDPFDAWDWDQAPVGIDIDYQVPLRVVLVVVVVVVVCVVPPDDDDDDDDDDADDDDDDPDVNVVVNVVVVVVVVVVVVVVVVVVVVVVVVSVVVNSVSLVVVLVLLDVLLPQQWDDPSNSDIGGQFHADPVNVVCSSVVNHDNVVCVVSSVQRPQFPPVDPPRHHDPDD/DDDDDDDDDDFDPDWAWACDPPDGTFTFRDWDWQAFEDFPLAAACPDFHEDEQPQADPVCLLQAQQVNVVCAFHFGQEYEYEPNHDGQAFAADEDPPVVVSWQVQQQGTSRWDFDDWDDPFWDWQDFDPSRDNPPHTHHGPFWIFTWGHPQAADFDKTKDAAADQFKWKWKWKFKAAADQVVFCRTQVDSWKKKWKDKPPDIDIDTHDYHAQDADSRGRIYMYMDMDMAHHPMMIIMTMRGRIGGGRGTGTGHHDNGGYAYANGHHDHDYAFKADNSYGTHLPRQEYDHDCDMGGNHHHYDPDSTHIGDPGGGRDDD/DVQQQAVHLAVHDDPPPDPFDAWDWDQAPVGIDIDYQVPLRVVLVVVVVVLVCVVPPPDDDDDDDDDADDDDDDPDVNVVSNVVVVVVVVVVVVVVVVSVVVVVVVSVVVNSVSSVVVLVLLVVLQPQQWDDPSNSDIHGQFHADPVNVVCSSVVNHDNVVCVVSSVVRPD/DVLVVVLVVLLVVLVVCLVVQNQVVNVVSLVVSVVSDDPPPDDVSVVSSVVSVVSGD/DVLVVVLVVLLVVLLVCLVVLNQVVNVVSLVVSVVSDPPPPCVVSVVSSVVSVVSHD

CATH classification: 3.90.20.10

Nearest PDB structures (foldseek):
  6bkm-assembly1_A  TM=1.001E+00  e=1.087E-66  Influenza A virus (A/Hong Kong/1/1968(H3N2))
  5vtq-assembly1_A  TM=1.000E+00  e=3.522E-66  Influenza A virus (A/Hong Kong/1/1968(H3N2))
  5vtw-assembly1_A  TM=1.001E+00  e=6.898E-66  Influenza A virus (A/Hong Kong/1/1968(H3N2))
  4we5-assembly1_A  TM=9.996E-01  e=1.679E-64  Influenza A virus (A/Port Chalmers/1/1973(H3N2))
  8tj6-assembly1_A  TM=1.000E+00  e=7.158E-63  Influenza A virus (A/Beijing/353/1989(H3N2))

B-factor: mean 65.28, std 19.61, range [17.98, 138.38]

Solvent-accessible surface area: 62082 Å² total; per-residue (Å²): 168,19,9,34,0,26,4,0,0,19,6,36,109,133,25,38,91,3,74,2,11,20,56,58,87,27,48,0,13,90,23,36,47,1,0,19,68,72,41,116,28,90,0,8,52,68,66,18,140,26,26,29,0,87,20,1,32,0,0,0,9,1,1,5,0,30,63,3,78,116,16,74,90,46,63,5,48,0,0,0,12,27,96,131,26,105,44,68,0,3,5,36,25,13,55,79,79,33,2,0,6,13,6,3,0,34,9,5,6,5,61,19,58,100,24,69,24,91,15,103,42,15,65,75,102,19,33,14,108,11,0,144,59,65,156,37,62,10,24,2,44,37,0,7,18,0,19,80,44,68,89,89,9,56,92,8,82,18,79,29,59,1,130,59,138,42,47,9,3,1,5,0,0,0,0,3,0,25,69,102,144,41,1,62,51,40,0,50,63,77,67,4,40,0,0,3,1,6,98,173,58,38,68,26,28,81,12,27,19,3,31,5,7,77,23,89,73,46,36,2,7,0,2,0,24,52,15,42,0,79,63,51,24,26,0,4,0,5,0,25,0,0,0,0,0,2,65,1,14,7,45,26,133,133,54,126,11,6,15,6,117,8,97,8,73,62,61,114,46,139,16,68,0,0,0,26,73,0,4,2,63,37,37,41,20,10,0,37,28,20,64,36,22,2,1,20,6,7,43,58,0,104,39,98,61,9,82,0,0,7,1,0,76,0,24,105,47,17,23,7,0,6,53,41,38,6,150,53,5,29,90,46,4,114,27,1,6,0,0,6,90,16,109,15,84,107,30,119,23,71,31,22,16,17,148,10,0,58,36,0,0,49,42,0,7,17,0,0,49,40,12,5,96,115,84,32,86,53,38,48,27,15,53,18,98,55,87,72,72,75,4,48,37,12,28,0,5,106,19,8,10,56,17,43,16,20,2,11,3,50,9,0,51,22,10,3,9,35,3,0,24,33,0,15,9,0,1,1,1,10,0,19,50,5,8,59,89,0,21,42,42,2,44,30,0,11,7,39,81,23,78,0,12,10,80,0,24,0,130,1,57,65,71,5,0,42,25,1,65,101,51,98,22,71,27,85,102,57,18,39,77,0,4,94,59,13,50,113,132,41,8,40,0,24,3,0,0,19,6,37,106,139,23,46,92,3,71,2,5,18,61,74,90,27,56,0,16,86,23,47,54,1,1,17,68,72,40,107,29,92,0,7,52,69,72,19,126,29,20,38,0,77,43,2,29,0,0,0,8,2,1,3,0,23,66,1,50,115,14,76,93,42,57,7,49,0,0,0,12,27,97,118,25,102,39,75,0,2,3,33,24,13,56,81,68,33,2,0,6,11,6,3,0,36,6,3,4,4,50,17,72,105,26,72,24,89,16,97,37,15,65,76,105,21,38,13,110,8,0,118,79,63,142,35,64,10,12,1,28,35,0,7,20,0,21,71,46,71,86,85,9,55,94,5,94,18,86,29,58,1,130,59,138,56,44,8,4,1,3,0,0,0,0,3,0,19,69,102,145,44,0,58,54,41,0,48,63,74,68,4,44,0,3,1,1,4,94,186,57,40,62,29,33,85,12,28,32,4,35,9,12,79,22,87,76,46,34,3,9,0,4,0,32,48,7,39,0,75,61,48,22,24,1,12,1,10,0,24,0,0,0,0,0,2,68,1,13,7,37,26,115,138,47,130,12,7,14,6,120,9,99,10,79,60,53,113,47,137,17,66,0,0,0,24,68,0,4,1,60,28,83,53,18,6,0,37,27,21,60,35,22,4,1,17,6,6,41,57,0,107,36,98,57,8,76,0,0,21,0,0,87,7,26,100,36,17,20,9,0,6,42,39,35,7,152,48,4,31,80,46,2,150,92,8,44,0,0,6,88,20,112,16,94,104,30,112,23,71,28,24,15,128,153,10,11,100,36,0,56,80,44,6,68,21,0,36,95,40,20,56,95,127,89,34,91,49,45,48,29,17,51,18,95,57,88,79,69,76,5,42,42,12,30,0,5,108,18,7,10,53,16,45,20,20,3,12,3,49,9,0,41,13,14,2,1,34,8,0,25,32,0,15,9,1,1,1,1,10,0,31,54,6,7,67,87,1,20,44,42,1,41,31,0,10,6,39,80,20,80,0,14,10,82,0,17,0,141,3,56,67,65,5,0,84,24,2,72,87,49,93,23,75,31,89,102,60,24,116,67,0,26,62,32,16,44,40,50,152,70,91,116,76,20,37,37,130,133,111,219,146,34,6,38,0,26,3,0,0,20,5,36,110,136,28,33,92,3,63,2,11,16,59,75,84,29,52,0,14,86,21,31,49,0,2,13,74,72,39,109,26,94,0,8,50,68,66,22,130,28,22,30,0,84,44,3,29,0,0,0,6,1,1,1,0,27,61,1,47,112,15,68,93,41,61,4,52,0,0,0,14,27,94,117,26,97,38,74,1,3,3,35,25,14,59,78,72,35,3,0,8,17,6,2,0,34,10,6,5,4,51,15,68,99,29,74,19,90,24,89,40,15,62,78,104,16,34,20,107,19,0,117,73,61,142,35,61,9,13,2,29,35,0,5,16,0,17,80,47,74,90,93,8,48,105,5,88,13,78,30,63,1,127,58,134,41,50,8,4,2,4,2,0,0,0,5,0,28,58,104,137,41,1,64,55,36,0,48,65,77,75,3,75,0,0,2,0,8,88,178,55,40,59,21,30,78,12,36,36,5,41,8,10,76,22,92,72,45,39,2,8,0,4,0,26,48,11,45,1,80,63,49,21,31,2,6,2,17,0,24,0,0,0,0,0,2,64,1,14,7,51,22,115,137,55,124,10,7,14,6,120,9,95,13,75,62,56,111,43,140,17,63,0,0,0,24,71,0,3,1,54,36,46,49,16,10,0,37,30,21,56,36,22,3,1,20,5,8,42,58,0,102,42,101,62,7,88,0,0,7,0,0,73,3,25,59,117,48,17,24,8,0,7,50,40,37,7,149,35,3,32,80,49,3,118,39,1,10,0,0,6,90,17,114,15,94,108,31,118,25,72,28,22,15,33,132,11,0,60,28,0,0,50,39,0,4,7,0,0,33,70,17,6,95,114,84,35,85,50,40,51,28,18,55,18,94,58,89,79,67,77,5,44,40,13,29,0,6,109,18,7,12,53,16,44,16,21,4,14,3,48,11,0,31,21,16,2,3,33,9,0,22,33,0,19,8,0,1,1,1,11,0,29,53,5,6,68,91,2,22,48,38,2,44,35,0,10,6,37,78,22,77,0,13,11,81,0,21,0,140,3,52,66,68,4,0,81,22,2,66,84,50,92,21,68,32,81,101,59,28,105,70,0,20,120,47,18,87,124,129,40,52,56,5,2,58,55,0,26,53,52,0,40,105,7,49,94,66,38,20,72,23,0,0,51,23,0,9,49,24,4,116,92,6,41,75,98,113,74,49,49,76,40,53,148,23,8,51,120,32,69,185,109,56,122,119,68,38,47,61,9,2,41,28,0,6,152,65,2,39,54,7,36,95,71,37,20,33,27,0,1,51,26,0,33,55,28,8,79,94,8,35,89,98,114,73,22,83,73,25,52,63,130,21,63,64,39,42,86,64,79,137

InterPro domains:
  IPR000149 Haemagglutinin, influenzavirus A [PR00330] (30-53)
  IPR000149 Haemagglutinin, influenzavirus A [PR00330] (75-93)
  IPR000149 Haemagglutinin, influenzavirus A [PR00330] (113-128)
  IPR000149 Haemagglutinin, influenzavirus A [PR00330] (193-211)
  IPR000149 Haemagglutinin, influenzavirus A [PR00330] (231-248)
  IPR000149 Haemagglutinin, influenzavirus A [PR00330] (250-270)
  IPR000149 Haemagglutinin, influenzavirus A [PR00330] (309-325)
  IPR000149 Haemagglutinin, influenzavirus A [PR00330] (329-343)
  IPR001364 Haemagglutinin, influenzavirus A/B [MF_04072] (1-566)
  IPR001364 Haemagglutinin, influenzavirus A/B [PF00509] (29-566)
  IPR001364 Haemagglutinin, influenzavirus A/B [PR00329] (30-53)
  IPR001364 Haemagglutinin, influenzavirus A/B [PR00329] (309-325)
  IPR001364 Haemagglutinin, influenzavirus A/B [PR00329] (329-343)
  IPR001364 Haemagglutinin, influenzavirus A/B [PR00329] (380-403)
  IPR001364 Haemagglutinin, influenzavirus A/B [PR00329] (419-440)
  IPR001364 Haemagglutinin, influenzavirus A/B [PR00329] (482-500)
  IPR008980 Viral capsid/haemagglutinin protein [SSF49818] (29-341)
  IPR013828 Haemagglutinin, HA1 chain, alpha/beta domain superfamily [G3DSA:3.90.209.20] (73-288)

Secondary structure (DSSP, 8-state):
--EEEEEEEB--SS-EEE--SS-SSEEES-EEE-EE----S-EEEESS-EEE-TT--HHHHHHT-GGGGGGTT-B-SEEEE-TT----SS-EE-TTHHHHHHHHHHHTB--EEE-----TTSB----EEEEEETTEEE--TTEEE-B-BTTB---EEEEEE--SSS-EEEEEEEEE-SSHHHHHHHHSSSS-EEEEE-SS-EEEE---------BTTB--EEEEEEEEE-TT-EEEEEEEE-EEEE-EEEE---SS-EEEE--PPEEEEE-SEEETTEEE--SSSEE-S-S--EEE-PEE-S-S--EEE-S-B---/--SSIIIIIS---BTT--S-SEEEEEEETTEEEEEEEHHHHHHHHHHHHHHHHHHT----EE-S------SS---HHHHHHHHHHHHHHHHHHHHHHHHHHHHHHHHHHHHHHHHHHHHHHHHHHHTTSEEE-SSSEEEESS---HHHHHHHHTT---HHHHHHHHHHHH--/--EEEEEEEB--SS-EEE--SS-SSEEES-EEE-EE----SSEEEESS-EEE-TT--HHHHHHT-GGGGGGTT-B-SEEEE-TT----SS-EE-TTHHHHHHHHHHHTB--EEE-----TTEE----EEEEEETTEEE--TTEEE-EEBTTB---EEEEEE--SSS-EEEEEEEEE-SSHHHHHHHHSSSS-EEEEE-SS-EEEE---------BTTB--EEEEEEEEE-TT-EEEEEEEE-EEEESEEEE---SS-EEEE--PPEEEEE-SEEETTEEE--SSSEE-S-S--EES-PEE-S-S--EEE-S-B---/--SSTBTTTB---BTT--S-SEEEEEEETTEEEEEEEHHHHHHHHHHHHHHHHHHT-----B-S------SS---HHHHHHHHHHHHHHHHHHHHHHHHHHHHHHHHHHHHHHHHHHHHHHHHHHHGGGEEE-SSSEEEE-S---HHHHHHHHTT---HHHHHHHHHHHHS--TTSTT-S-----/--EEEEEEEB--SS-EEE--SS-SSEEES-EEE-EE----SSEEEESS-EEE-SS--HHHHHHT-GGGTTSTT-B-SEEEE-SS----SS-EE-TTHHHHHHHHHHHTB--EEE-----TTEEEEE-EEEEEETTEEE--TTEEEEEEBTTB---EEEEEE--SSS-EEEEEEEEE-SSHHHHHHHHSSSS-EEEEE-SS-EEEE-----PPPPBTTBS-EEEEEEEEE-TT-EEEEEEEE-EEEE-EEEE---SS-EEEE----EEEEE-SEEETTEEE-SSSSEE-S-S--BBS-PEE-S-S--EEE-S-B----/--SSIIIIIS---BTT--S-SEEEEEEETTEEEEEEEHHHHHHHHHHHHHHHHHHT-----B-S------SS---HHHHHHHHHHHHHHHHHHHHHHHHHHHHHHHHHHHHHHHHHHHHHHHHHHHGGGEEE-SSSEEEE-S---HHHHHHHHTT---HHHHHHHHHHHH-/-HHHHHHHHHHHHHHHHHTTT-HHHHHHHHHHHHHHS-TTT-SHHHHHHHHHHHS--/-HHHHHHHHHHHHHHHHHTTT-HHHHHHHHHHHHHHS-TTT-HHHHHHHHHHHHS--